Protein 2ZKI (pdb70)

CATH classification: 3.40.50.360

InterPro domains:
  IPR005025 NADPH-dependent FMN reductase-like domain [PF03358] (19-145)
  IPR008254 Flavodoxin/nitric oxide synthase [PS50902] (6-187)
  IPR010089 Flavoprotein WrbA-like [TIGR01755] (7-193)
  IPR029039 Flavoprotein-like superfamily [G3DSA:3.40.50.360] (1-199)
  IPR029039 Flavoprotein-like superfamily [SSF52218] (6-194)

Secondary structure (DSSP, 8-state):
---EEEEEE--SSHHHHHHHHHHHHHHHHS-EEEEEEPPP-S-GGGGTT--GGGSTTSPBP-HHHHHH-SEEEEEEE-BTTB--HHHHHHHHTTHHHHHTTSSTT-EEEEEEEBSSTTSSSSHHHHHHTHHHHHHTPEE---TT-STHHHH-SSS--SS----BSS-SSPPHHHHHHHHHHHHHHHHHHHHHHT--/---EEEEEE--SSHHHHHHHHHHHHHHHTT-EEEEEE----S-GGG-SS--SSTTSSSPBP-THHHHH-SEEEEE---BTTB--HHHHHHHHTTHHHHTTTSSTT--EEEE--BSSTTSSTTHHHHHHTHHHHHHTPPB---TT-STHHHH-SSS-BTTB---BSSSS---HHHHHHHHHHHHHHHHHHHHHH--/---EEEEEE--SSHHHHHHHHHHHHHHHSS-EEEEEEPPP-S-GGG-TT--GGGSSSSPBP-HHHHHH-SEEEEEEE-BTTB--HHHHHHHHHTHHHHHTTSSTT--EEEEEEBSSTTSSSSHHHHHHTHHHHHHTPPB---TT-STHHHH-SSS-BTTB---BSSSSPPPHHHHHHHHHHHHHHHHHHHHHHT-/---EEEEEE--SSHHHHHHHHHHHHHHHTS-EEEEEEPPP-S-HHHHTS--GGGTTTSPBP-HHHHHH-SEEEEE---SSSS--HHHHHHHHTTHHHHHTTSSTT-EEEEE--BSSTTSSSSHHHHHHTHHHHHHTPEE---TT-STHHHH-SSS-BTTB---BSSSS---HHHHHHHHHHHHHHHHHHHHHH-/-----EEEEEE--SSHHHHHHHHHHHHHHHTS-EEEEEEPPP-S-GGG-SS--GGGGTTSPBP-THHHHH-SEEEEEEE-BTTB--HHHHHHHHHTHHHHHTT-STT-EEEEEEEBSSTTSSSSHHHHHHTHHHHHHTPEE---TT-STHHHH-SSS-BTTB---BSS-SPPPHHHHHHHHHHHHHHHHHHHHHH-/---EEEEEE--SSHHHHHHHHHHHHHHHTS-EEEEEEPPP-S-GGG-SS--GGGSSSSPBP-HHHHHH-SEEEEEEE-BTTB--HHHHHHHHHTHHHHHTT-STT-EEEEEEEBSSTTSSSSHHHHHHTHHHHHHTPEE---TT-STHHHH-SSS-BTTB---BSSSS---HHHHHHHHHHHHHHHHHHHHHHT-/---EEEEEE--SSTHHHHHHHHHHHHHHHT-EEEEEEPPP-S-GGGS------PBPPHHHHHH-SEEEEEEE-BTTB--HHHHHHHHTTHHHHHTTSSTT-EEEEEEEBSSTTSSSSHHHHHHTHHHHHHTPEE---TT-STHHHH-SSS-BTTB---B---S--HHHHHHHHHHHHHHHHHHHHHH--/---EEEEEE--SSHHHHHHHHHHHHHHHHT-EEEEEEPPP-S-GGG-TT--GGGSTTSPBP-HHHHHH-SEEEEE---BTTB--HHHHHHHHTTHHHHTTTTTTT-EEEEE--BSSTTSSSSHHHHHHTHHHHHHTPEE---TT-STHHHH-SSS-BTTB---BSSSSPPPHHHHHHHHHHHHHHHHHHHHHH--

Structure (mmCIF, N/CA/C/O backbone):
data_2ZKI
#
_entry.id   2ZKI
#
_cell.length_a   105.624
_cell.length_b   194.995
_cell.length_c   100.851
_cell.angle_alpha   90.00
_cell.angle_beta   90.00
_cell.angle_gamma   90.00
#
_symmetry.space_group_name_H-M   'P 21 21 2'
#
loop_
_entity.id
_entity.type
_entity.pdbx_description
1 polymer '199aa long hypothetical Trp repressor binding protein'
2 non-polymer 'SULFATE ION'
3 water water
#
loop_
_atom_site.group_PDB
_atom_site.id
_atom_site.type_symbol
_atom_site.label_atom_id
_atom_site.label_alt_id
_atom_site.label_comp_id
_atom_site.label_asym_id
_atom_site.label_entity_id
_atom_site.label_seq_id
_atom_site.pdbx_PDB_ins_code
_atom_site.Cartn_x
_atom_site.Cartn_y
_atom_site.Cartn_z
_atom_site.occupancy
_atom_site.B_iso_or_equiv
_atom_site.auth_seq_id
_atom_site.auth_comp_id
_atom_site.auth_asym_id
_atom_site.auth_atom_id
_atom_site.pdbx_PDB_model_num
ATOM 1 N N . CYS A 1 3 ? 44.941 65.965 35.311 1.00 42.16 3 CYS A N 1
ATOM 2 C CA . CYS A 1 3 ? 43.861 65.054 35.791 1.00 41.89 3 CYS A CA 1
ATOM 3 C C . CYS A 1 3 ? 43.054 64.492 34.620 1.00 41.52 3 CYS A C 1
ATOM 4 O O . CYS A 1 3 ? 42.543 65.244 33.786 1.00 41.53 3 CYS A O 1
ATOM 7 N N . LYS A 1 4 ? 42.947 63.165 34.572 1.00 40.93 4 LYS A N 1
ATOM 8 C CA . LYS A 1 4 ? 42.284 62.466 33.473 1.00 40.27 4 LYS A CA 1
ATOM 9 C C . LYS A 1 4 ? 41.498 61.267 34.017 1.00 39.71 4 LYS A C 1
ATOM 10 O O . LYS A 1 4 ? 42.057 60.442 34.743 1.00 39.73 4 LYS A O 1
ATOM 16 N N . PRO A 1 5 ? 40.195 61.172 33.675 1.00 39.10 5 PRO A N 1
ATOM 17 C CA . PRO A 1 5 ? 39.348 60.113 34.224 1.00 38.56 5 PRO A CA 1
ATOM 18 C C . PRO A 1 5 ? 39.450 58.785 33.470 1.00 37.97 5 PRO A C 1
ATOM 19 O O . PRO A 1 5 ? 39.591 58.769 32.243 1.00 37.91 5 PRO A O 1
ATOM 23 N N . ASN A 1 6 ? 39.383 57.685 34.217 1.00 37.20 6 ASN A N 1
ATOM 24 C CA . ASN A 1 6 ? 39.368 56.349 33.633 1.00 36.43 6 ASN A CA 1
ATOM 25 C C . ASN A 1 6 ? 37.941 55.867 33.415 1.00 35.73 6 ASN A C 1
ATOM 26 O O . ASN A 1 6 ? 37.135 55.839 34.348 1.00 35.60 6 ASN A O 1
ATOM 31 N N . ILE A 1 7 ? 37.634 55.494 32.177 1.00 34.89 7 ILE A N 1
ATOM 32 C CA . ILE A 1 7 ? 36.296 55.038 31.823 1.00 34.06 7 ILE A CA 1
ATOM 33 C C . ILE A 1 7 ? 36.313 53.559 31.460 1.00 33.55 7 ILE A C 1
ATOM 34 O O . ILE A 1 7 ? 37.007 53.147 30.527 1.00 33.47 7 ILE A O 1
ATOM 39 N N . LEU A 1 8 ? 35.554 52.770 32.217 1.00 32.87 8 LEU A N 1
ATOM 40 C CA . LEU A 1 8 ? 35.393 51.350 31.931 1.00 32.24 8 LEU A CA 1
ATOM 41 C C . LEU A 1 8 ? 34.080 51.101 31.202 1.00 31.83 8 LEU A C 1
ATOM 42 O O . LEU A 1 8 ? 33.003 51.419 31.711 1.00 31.78 8 LEU A O 1
ATOM 47 N N . VAL A 1 9 ? 34.180 50.541 30.002 1.00 31.34 9 VAL A N 1
ATOM 48 C CA . VAL A 1 9 ? 33.003 50.122 29.257 1.00 30.90 9 VAL A CA 1
ATOM 49 C C . VAL A 1 9 ? 32.822 48.620 29.467 1.00 30.61 9 VAL A C 1
ATOM 50 O O . VAL A 1 9 ? 33.571 47.802 28.925 1.00 30.56 9 VAL A O 1
ATOM 54 N N . LEU A 1 10 ? 31.833 48.279 30.285 1.00 30.26 10 LEU A N 1
ATOM 55 C CA . LEU A 1 10 ? 31.551 46.901 30.659 1.00 29.89 10 LEU A CA 1
ATOM 56 C C . LEU A 1 10 ? 30.272 46.433 29.978 1.00 29.76 10 LEU A C 1
ATOM 57 O O . LEU A 1 10 ? 29.280 47.160 29.953 1.00 29.74 10 LEU A O 1
ATOM 62 N N . PHE A 1 11 ? 30.296 45.224 29.423 1.00 29.61 11 PHE A N 1
ATOM 63 C CA . PHE A 1 11 ? 29.137 44.700 28.705 1.00 29.54 11 PHE A CA 1
ATOM 64 C C . PHE A 1 11 ? 29.063 43.176 28.644 1.00 29.60 11 PHE A C 1
ATOM 65 O O . PHE A 1 11 ? 30.082 42.489 28.687 1.00 29.60 11 PHE A O 1
ATOM 73 N N . TYR A 1 12 ? 27.839 42.663 28.556 1.00 29.69 12 TYR A N 1
ATOM 74 C CA . TYR A 1 12 ? 27.599 41.285 28.149 1.00 29.84 12 TYR A CA 1
ATOM 75 C C . TYR A 1 12 ? 27.185 41.308 26.681 1.00 30.10 12 TYR A C 1
ATOM 76 O O . TYR A 1 12 ? 26.566 42.273 26.229 1.00 30.21 12 TYR A O 1
ATOM 85 N N . GLY A 1 13 ? 27.535 40.263 25.935 1.00 30.29 13 GLY A N 1
ATOM 86 C CA . GLY A 1 13 ? 27.004 40.104 24.584 1.00 30.73 13 GLY A CA 1
ATOM 87 C C . GLY A 1 13 ? 27.993 39.815 23.473 1.00 31.01 13 GLY A C 1
ATOM 88 O O . GLY A 1 13 ? 29.210 39.856 23.671 1.00 30.98 13 GLY A O 1
ATOM 89 N N . TYR A 1 14 ? 27.446 39.533 22.292 1.00 31.26 14 TYR A N 1
ATOM 90 C CA . TYR A 1 14 ? 28.225 39.075 21.146 1.00 31.60 14 TYR A CA 1
ATOM 91 C C . TYR A 1 14 ? 27.798 39.753 19.839 1.00 31.83 14 TYR A C 1
ATOM 92 O O . TYR A 1 14 ? 28.464 39.602 18.809 1.00 31.93 14 TYR A O 1
ATOM 101 N N . GLY A 1 15 ? 26.695 40.500 19.887 1.00 32.02 15 GLY A N 1
ATOM 102 C CA . GLY A 1 15 ? 26.110 41.106 18.689 1.00 32.23 15 GLY A CA 1
ATOM 103 C C . GLY A 1 15 ? 26.292 42.610 18.574 1.00 32.34 15 GLY A C 1
ATOM 104 O O . GLY A 1 15 ? 27.415 43.122 18.660 1.00 32.33 15 GLY A O 1
ATOM 105 N N . SER A 1 16 ? 25.177 43.312 18.374 1.00 32.39 16 SER A N 1
ATOM 106 C CA . SER A 1 16 ? 25.172 44.768 18.186 1.00 32.44 16 SER A CA 1
ATOM 107 C C . SER A 1 16 ? 25.515 45.556 19.454 1.00 32.41 16 SER A C 1
ATOM 108 O O . SER A 1 16 ? 25.836 46.747 19.384 1.00 32.41 16 SER A O 1
ATOM 111 N N . ILE A 1 17 ? 25.442 44.888 20.604 1.00 32.36 17 ILE A N 1
ATOM 112 C CA . ILE A 1 17 ? 25.815 45.488 21.886 1.00 32.36 17 ILE A CA 1
ATOM 113 C C . ILE A 1 17 ? 27.322 45.781 21.942 1.00 32.48 17 ILE A C 1
ATOM 114 O O . ILE A 1 17 ? 27.752 46.746 22.583 1.00 32.40 17 ILE A O 1
ATOM 119 N N . VAL A 1 18 ? 28.104 44.952 21.250 1.00 32.65 18 VAL A N 1
ATOM 120 C CA . VAL A 1 18 ? 29.554 45.117 21.153 1.00 32.83 18 VAL A CA 1
ATOM 121 C C . VAL A 1 18 ? 29.896 46.415 20.421 1.00 33.08 18 VAL A C 1
ATOM 122 O O . VAL A 1 18 ? 30.728 47.192 20.891 1.00 33.02 18 VAL A O 1
ATOM 126 N N . GLU A 1 19 ? 29.245 46.650 19.280 1.00 33.41 19 GLU A N 1
ATOM 127 C CA . GLU A 1 19 ? 29.467 47.873 18.508 1.00 33.88 19 GLU A CA 1
ATOM 128 C C . GLU A 1 19 ? 29.027 49.114 19.286 1.00 33.87 19 GLU A C 1
ATOM 129 O O . GLU A 1 19 ? 29.652 50.171 19.178 1.00 33.93 19 GLU A O 1
ATOM 135 N N . LEU A 1 20 ? 27.962 48.974 20.075 1.00 34.00 20 LEU A N 1
ATOM 136 C CA . LEU A 1 20 ? 27.522 50.035 20.983 1.00 34.06 20 LEU A CA 1
ATOM 137 C C . LEU A 1 20 ? 28.590 50.369 22.025 1.00 34.12 20 LEU A C 1
ATOM 138 O O . LEU A 1 20 ? 28.792 51.536 22.363 1.00 34.07 20 LEU A O 1
ATOM 143 N N . ALA A 1 21 ? 29.272 49.335 22.516 1.00 34.31 21 ALA A N 1
ATOM 144 C CA . ALA A 1 21 ? 30.335 49.480 23.511 1.00 34.44 21 ALA A CA 1
ATOM 145 C C . ALA A 1 21 ? 31.574 50.189 22.956 1.00 34.55 21 ALA A C 1
ATOM 146 O O . ALA A 1 21 ? 32.205 50.978 23.661 1.00 34.51 21 ALA A O 1
ATOM 148 N N . LYS A 1 22 ? 31.911 49.905 21.698 1.00 34.70 22 LYS A N 1
ATOM 149 C CA . LYS A 1 22 ? 33.044 50.549 21.025 1.00 34.89 22 LYS A CA 1
ATOM 150 C C . LYS A 1 22 ? 32.807 52.038 20.765 1.00 34.94 22 LYS A C 1
ATOM 151 O O . LYS A 1 22 ? 33.730 52.847 20.885 1.00 34.92 22 LYS A O 1
ATOM 157 N N . GLU A 1 23 ? 31.572 52.385 20.405 1.00 35.01 23 GLU A N 1
ATOM 158 C CA . GLU A 1 23 ? 31.189 53.771 20.127 1.00 35.06 23 GLU A CA 1
ATOM 159 C C . GLU A 1 23 ? 31.185 54.635 21.384 1.00 35.06 23 GLU A C 1
ATOM 160 O O . GLU A 1 23 ? 31.632 55.781 21.353 1.00 35.03 23 GLU A O 1
ATOM 166 N N . ILE A 1 24 ? 30.679 54.081 22.484 1.00 35.17 24 ILE A N 1
ATOM 167 C CA . ILE A 1 24 ? 30.726 54.755 23.784 1.00 35.26 24 ILE A CA 1
ATOM 168 C C . ILE A 1 24 ? 32.183 54.960 24.208 1.00 35.41 24 ILE A C 1
ATOM 169 O O . ILE A 1 24 ? 32.534 55.999 24.769 1.00 35.43 24 ILE A O 1
ATOM 174 N N . GLY A 1 25 ? 33.024 53.970 23.914 1.00 35.57 25 GLY A N 1
ATOM 175 C CA . GLY A 1 25 ? 34.460 54.071 24.151 1.00 35.76 25 GLY A CA 1
ATOM 176 C C . GLY A 1 25 ? 35.099 55.178 23.334 1.00 35.92 25 GLY A C 1
ATOM 177 O O . GLY A 1 25 ? 35.902 55.955 23.854 1.00 35.97 25 GLY A O 1
ATOM 178 N N . LYS A 1 26 ? 34.729 55.251 22.056 1.00 36.07 26 LYS A N 1
ATOM 179 C CA . LYS A 1 26 ? 35.249 56.262 21.133 1.00 36.27 26 LYS A CA 1
ATOM 180 C C . LYS A 1 26 ? 34.863 57.675 21.574 1.00 36.27 26 LYS A C 1
ATOM 181 O O . LYS A 1 26 ? 35.704 58.576 21.595 1.00 36.26 26 LYS A O 1
ATOM 187 N N . GLY A 1 27 ? 33.592 57.851 21.929 1.00 36.35 27 GLY A N 1
ATOM 188 C CA . GLY A 1 27 ? 33.076 59.132 22.401 1.00 36.48 27 GLY A CA 1
ATOM 189 C C . GLY A 1 27 ? 33.737 59.604 23.681 1.00 36.64 27 GLY A C 1
ATOM 190 O O . GLY A 1 27 ? 33.922 60.803 23.882 1.00 36.71 27 GLY A O 1
ATOM 191 N N . ALA A 1 28 ? 34.092 58.657 24.545 1.00 36.86 28 ALA A N 1
ATOM 192 C CA . ALA A 1 28 ? 34.799 58.957 25.790 1.00 37.10 28 ALA A CA 1
ATOM 193 C C . ALA A 1 28 ? 36.258 59.342 25.533 1.00 37.25 28 ALA A C 1
ATOM 194 O O . ALA A 1 28 ? 36.806 60.203 26.223 1.00 37.14 28 ALA A O 1
ATOM 196 N N . GLU A 1 29 ? 36.874 58.696 24.542 1.00 37.51 29 GLU A N 1
ATOM 197 C CA . GLU A 1 29 ? 38.240 59.016 24.118 1.00 37.92 29 GLU A CA 1
ATOM 198 C C . GLU A 1 29 ? 38.319 60.401 23.478 1.00 37.99 29 GLU A C 1
ATOM 199 O O . GLU A 1 29 ? 39.287 61.135 23.694 1.00 38.04 29 GLU A O 1
ATOM 205 N N . GLU A 1 30 ? 37.300 60.746 22.692 1.00 38.11 30 GLU A N 1
ATOM 206 C CA . GLU A 1 30 ? 37.194 62.070 22.080 1.00 38.30 30 GLU A CA 1
ATOM 207 C C . GLU A 1 30 ? 36.908 63.151 23.125 1.00 38.24 30 GLU A C 1
ATOM 208 O O . GLU A 1 30 ? 37.185 64.329 22.897 1.00 38.29 30 GLU A O 1
ATOM 214 N N . ALA A 1 31 ? 36.363 62.736 24.267 1.00 38.29 31 ALA A N 1
ATOM 215 C CA . ALA A 1 31 ? 36.159 63.622 25.415 1.00 38.39 31 ALA A CA 1
ATOM 216 C C . ALA A 1 31 ? 37.433 63.779 26.251 1.00 38.40 31 ALA A C 1
ATOM 217 O O . ALA A 1 31 ? 37.553 64.720 27.038 1.00 38.35 31 ALA A O 1
ATOM 219 N N . GLY A 1 32 ? 38.372 62.850 26.080 1.00 38.50 32 GLY A N 1
ATOM 220 C CA . GLY A 1 32 ? 39.677 62.919 26.740 1.00 38.68 32 GLY A CA 1
ATOM 221 C C . GLY A 1 32 ? 39.802 62.025 27.960 1.00 38.77 32 GLY A C 1
ATOM 222 O O . GLY A 1 32 ? 40.005 62.509 29.077 1.00 38.80 32 GLY A O 1
ATOM 223 N N . ALA A 1 33 ? 39.689 60.717 27.743 1.00 38.78 33 ALA A N 1
ATOM 224 C CA . ALA A 1 33 ? 39.740 59.746 28.830 1.00 38.86 33 ALA A CA 1
ATOM 225 C C . ALA A 1 33 ? 40.373 58.433 28.383 1.00 38.97 33 ALA A C 1
ATOM 226 O O . ALA A 1 33 ? 40.293 58.064 27.208 1.00 39.02 33 ALA A O 1
ATOM 228 N N . GLU A 1 34 ? 41.006 57.735 29.323 1.00 39.04 34 GLU A N 1
ATOM 229 C CA . GLU A 1 34 ? 41.531 56.399 29.056 1.00 39.19 34 GLU A CA 1
ATOM 230 C C . GLU A 1 34 ? 40.382 55.399 29.122 1.00 39.22 34 GLU A C 1
ATOM 231 O O . GLU A 1 34 ? 39.642 55.354 30.111 1.00 39.26 34 GLU A O 1
ATOM 237 N N . VAL A 1 35 ? 40.228 54.610 28.061 1.00 39.18 35 VAL A N 1
ATOM 238 C CA . VAL A 1 35 ? 39.090 53.699 27.941 1.00 39.15 35 VAL A CA 1
ATOM 239 C C . VAL A 1 35 ? 39.511 52.233 27.873 1.00 39.16 35 VAL A C 1
ATOM 240 O O . VAL A 1 35 ? 40.239 51.827 26.966 1.00 39.20 35 VAL A O 1
ATOM 244 N N . LYS A 1 36 ? 39.043 51.451 28.844 1.00 39.16 36 LYS A N 1
ATOM 245 C CA . LYS A 1 36 ? 39.166 49.996 28.807 1.00 39.13 36 LYS A CA 1
ATOM 246 C C . LYS A 1 36 ? 37.805 49.373 28.498 1.00 39.01 36 LYS A C 1
ATOM 247 O O . LYS A 1 36 ? 36.845 49.551 29.252 1.00 38.95 36 LYS A O 1
ATOM 253 N N . ILE A 1 37 ? 37.728 48.661 27.377 1.00 38.95 37 ILE A N 1
ATOM 254 C CA . ILE A 1 37 ? 36.521 47.930 26.999 1.00 38.81 37 ILE A CA 1
ATOM 255 C C . ILE A 1 37 ? 36.667 46.474 27.442 1.00 38.94 37 ILE A C 1
ATOM 256 O O . ILE A 1 37 ? 37.581 45.769 27.006 1.00 38.91 37 ILE A O 1
ATOM 261 N N . ARG A 1 38 ? 35.770 46.041 28.324 1.00 39.02 38 ARG A N 1
ATOM 262 C CA . ARG A 1 38 ? 35.817 44.695 28.886 1.00 39.12 38 ARG A CA 1
ATOM 263 C C . ARG A 1 38 ? 34.458 44.009 28.783 1.00 39.34 38 ARG A C 1
ATOM 264 O O . ARG A 1 38 ? 33.417 44.663 28.868 1.00 39.31 38 ARG A O 1
ATOM 272 N N . ARG A 1 39 ? 34.479 42.690 28.605 1.00 39.68 39 ARG A N 1
ATOM 273 C CA . ARG A 1 39 ? 33.260 41.874 28.623 1.00 39.98 39 ARG A CA 1
ATOM 274 C C . ARG A 1 39 ? 33.239 40.928 29.829 1.00 40.13 39 ARG A C 1
ATOM 275 O O . ARG A 1 39 ? 34.262 40.734 30.490 1.00 40.17 39 ARG A O 1
ATOM 283 N N . VAL A 1 40 ? 32.071 40.354 30.115 1.00 40.33 40 VAL A N 1
ATOM 284 C CA . VAL A 1 40 ? 31.919 39.430 31.244 1.00 40.50 40 VAL A CA 1
ATOM 285 C C . VAL A 1 40 ? 31.930 37.963 30.812 1.00 40.74 40 VAL A C 1
ATOM 286 O O . VAL A 1 40 ? 31.688 37.643 29.646 1.00 40.73 40 VAL A O 1
ATOM 290 N N . ARG A 1 41 ? 32.213 37.088 31.775 1.00 41.00 41 ARG A N 1
ATOM 291 C CA . ARG A 1 41 ? 32.212 35.640 31.589 1.00 41.35 41 ARG A CA 1
ATOM 292 C C . ARG A 1 41 ? 30.807 35.130 31.273 1.00 41.45 41 ARG A C 1
ATOM 293 O O . ARG A 1 41 ? 29.819 35.659 31.785 1.00 41.45 41 ARG A O 1
ATOM 301 N N . GLU A 1 42 ? 30.723 34.101 30.433 1.00 41.69 42 GLU A N 1
ATOM 302 C CA . GLU A 1 42 ? 29.444 33.468 30.110 1.00 41.95 42 GLU A CA 1
ATOM 303 C C . GLU A 1 42 ? 29.003 32.517 31.223 1.00 42.18 42 GLU A C 1
ATOM 304 O O . GLU A 1 42 ? 29.817 31.776 31.780 1.00 42.10 42 GLU A O 1
ATOM 310 N N . THR A 1 43 ? 27.709 32.546 31.536 1.00 42.55 43 THR A N 1
ATOM 311 C CA . THR A 1 43 ? 27.145 31.725 32.608 1.00 42.95 43 THR A CA 1
ATOM 312 C C . THR A 1 43 ? 26.116 30.712 32.107 1.00 43.27 43 THR A C 1
ATOM 313 O O . THR A 1 43 ? 25.758 29.778 32.830 1.00 43.27 43 THR A O 1
ATOM 317 N N . LEU A 1 44 ? 25.644 30.899 30.875 1.00 43.77 44 LEU A N 1
ATOM 318 C CA . LEU A 1 44 ? 24.686 29.980 30.260 1.00 44.34 44 LEU A CA 1
ATOM 319 C C . LEU A 1 44 ? 25.266 28.569 30.166 1.00 44.93 44 LEU A C 1
ATOM 320 O O . LEU A 1 44 ? 26.449 28.410 29.860 1.00 45.01 44 LEU A O 1
ATOM 325 N N . PRO A 1 45 ? 24.440 27.541 30.450 1.00 45.54 45 PRO A N 1
ATOM 326 C CA . PRO A 1 45 ? 24.865 26.144 30.315 1.00 46.06 45 PRO A CA 1
ATOM 327 C C . PRO A 1 45 ? 25.208 25.781 28.864 1.00 46.68 45 PRO A C 1
ATOM 328 O O . PRO A 1 45 ? 24.660 26.391 27.943 1.00 46.67 45 PRO A O 1
ATOM 332 N N . PRO A 1 46 ? 26.112 24.795 28.664 1.00 47.31 46 PRO A N 1
ATOM 333 C CA . PRO A 1 46 ? 26.585 24.360 27.340 1.00 47.78 46 PRO A CA 1
ATOM 334 C C . PRO A 1 46 ? 25.494 24.182 26.275 1.00 48.35 46 PRO A C 1
ATOM 335 O O . PRO A 1 46 ? 25.729 24.510 25.110 1.00 48.41 46 PRO A O 1
ATOM 339 N N . GLU A 1 47 ? 24.325 23.669 26.671 1.00 49.04 47 GLU A N 1
ATOM 340 C CA . GLU A 1 47 ? 23.203 23.433 25.748 1.00 49.76 47 GLU A CA 1
ATOM 341 C C . GLU A 1 47 ? 22.826 24.679 24.950 1.00 50.18 47 GLU A C 1
ATOM 342 O O . GLU A 1 47 ? 22.588 24.604 23.743 1.00 50.20 47 GLU A O 1
ATOM 348 N N . PHE A 1 48 ? 22.775 25.819 25.635 1.00 50.77 48 PHE A N 1
ATOM 349 C CA . PHE A 1 48 ? 22.323 27.073 25.036 1.00 51.35 48 PHE A CA 1
ATOM 350 C C . PHE A 1 48 ? 23.483 27.928 24.512 1.00 51.74 48 PHE A C 1
ATOM 351 O O . PHE A 1 48 ? 23.359 29.149 24.378 1.00 51.81 48 PHE A O 1
ATOM 359 N N . GLN A 1 49 ? 24.601 27.268 24.207 1.00 52.22 49 GLN A N 1
ATOM 360 C CA . GLN A 1 49 ? 25.766 27.918 23.606 1.00 52.63 49 GLN A CA 1
ATOM 361 C C . GLN A 1 49 ? 26.045 27.358 22.206 1.00 53.10 49 GLN A C 1
ATOM 362 O O . GLN A 1 49 ? 27.185 27.378 21.728 1.00 53.11 49 GLN A O 1
ATOM 368 N N . SER A 1 50 ? 24.993 26.865 21.555 1.00 53.67 50 SER A N 1
ATOM 369 C CA . SER A 1 50 ? 25.100 26.269 20.221 1.00 54.25 50 SER A CA 1
ATOM 370 C C . SER A 1 50 ? 25.367 27.306 19.130 1.00 54.61 50 SER A C 1
ATOM 371 O O . SER A 1 50 ? 26.176 27.072 18.230 1.00 54.65 50 SER A O 1
ATOM 374 N N . ARG A 1 51 ? 24.682 28.446 19.219 1.00 55.03 51 ARG A N 1
ATOM 375 C CA . ARG A 1 51 ? 24.758 29.481 18.193 1.00 55.48 51 ARG A CA 1
ATOM 376 C C . ARG A 1 51 ? 25.280 30.801 18.771 1.00 55.53 51 ARG A C 1
ATOM 377 O O . ARG A 1 51 ? 24.576 31.816 18.774 1.00 55.58 51 ARG A O 1
ATOM 385 N N . ILE A 1 52 ? 26.515 30.776 19.270 1.00 55.63 52 ILE A N 1
ATOM 386 C CA . ILE A 1 52 ? 27.155 31.977 19.818 1.00 55.71 52 ILE A CA 1
ATOM 387 C C . ILE A 1 52 ? 28.503 32.251 19.133 1.00 55.78 52 ILE A C 1
ATOM 388 O O . ILE A 1 52 ? 29.397 31.398 19.155 1.00 55.79 52 ILE A O 1
ATOM 393 N N . PRO A 1 53 ? 28.646 33.444 18.515 1.00 55.80 53 PRO A N 1
ATOM 394 C CA . PRO A 1 53 ? 29.898 33.808 17.859 1.00 55.77 53 PRO A CA 1
ATOM 395 C C . PRO A 1 53 ? 30.890 34.443 18.835 1.00 55.73 53 PRO A C 1
ATOM 396 O O . PRO A 1 53 ? 30.926 35.670 18.981 1.00 55.75 53 PRO A O 1
ATOM 400 N N . PHE A 1 54 ? 31.681 33.599 19.497 1.00 55.66 54 PHE A N 1
ATOM 401 C CA . PHE A 1 54 ? 32.710 34.051 20.438 1.00 55.58 54 PHE A CA 1
ATOM 402 C C . PHE A 1 54 ? 33.815 34.833 19.729 1.00 55.51 54 PHE A C 1
ATOM 403 O O . PHE A 1 54 ? 34.432 35.724 20.320 1.00 55.47 54 PHE A O 1
ATOM 411 N N . ASP A 1 55 ? 34.043 34.491 18.460 1.00 55.41 55 ASP A N 1
ATOM 412 C CA . ASP A 1 55 ? 35.072 35.109 17.612 1.00 55.30 55 ASP A CA 1
ATOM 413 C C . ASP A 1 55 ? 34.872 36.614 17.387 1.00 55.05 55 ASP A C 1
ATOM 414 O O . ASP A 1 55 ? 35.815 37.326 17.030 1.00 55.02 55 ASP A O 1
ATOM 419 N N . LYS A 1 56 ? 33.644 37.084 17.598 1.00 54.73 56 LYS A N 1
ATOM 420 C CA . LYS A 1 56 ? 33.322 38.508 17.512 1.00 54.43 56 LYS A CA 1
ATOM 421 C C . LYS A 1 56 ? 33.847 39.289 18.720 1.00 54.09 56 LYS A C 1
ATOM 422 O O . LYS A 1 56 ? 34.023 40.509 18.650 1.00 54.03 56 LYS A O 1
ATOM 428 N N . VAL A 1 57 ? 34.101 38.575 19.817 1.00 53.64 57 VAL A N 1
ATOM 429 C CA . VAL A 1 57 ? 34.480 39.192 21.091 1.00 53.22 57 VAL A CA 1
ATOM 430 C C . VAL A 1 57 ? 35.859 38.733 21.587 1.00 52.88 57 VAL A C 1
ATOM 431 O O . VAL A 1 57 ? 36.281 39.096 22.691 1.00 52.87 57 VAL A O 1
ATOM 435 N N . LYS A 1 58 ? 36.565 37.949 20.771 1.00 52.37 58 LYS A N 1
ATOM 436 C CA . LYS A 1 58 ? 37.860 37.383 21.176 1.00 51.88 58 LYS A CA 1
ATOM 437 C C . LYS A 1 58 ? 38.996 38.407 21.282 1.00 51.25 58 LYS A C 1
ATOM 438 O O . LYS A 1 58 ? 40.008 38.153 21.940 1.00 51.17 58 LYS A O 1
ATOM 444 N N . ASP A 1 59 ? 38.815 39.562 20.649 1.00 50.56 59 ASP A N 1
ATOM 445 C CA . ASP A 1 59 ? 39.756 40.671 20.776 1.00 49.86 59 ASP A CA 1
ATOM 446 C C . ASP A 1 59 ? 39.568 41.445 22.082 1.00 49.22 59 ASP A C 1
ATOM 447 O O . ASP A 1 59 ? 40.505 42.083 22.566 1.00 49.23 59 ASP A O 1
ATOM 452 N N . ILE A 1 60 ? 38.359 41.384 22.642 1.00 48.34 60 ILE A N 1
ATOM 453 C CA . ILE A 1 60 ? 38.031 42.077 23.891 1.00 47.45 60 ILE A CA 1
ATOM 454 C C . ILE A 1 60 ? 38.269 41.174 25.105 1.00 46.78 60 ILE A C 1
ATOM 455 O O . ILE A 1 60 ? 37.620 40.135 25.241 1.00 46.77 60 ILE A O 1
ATOM 460 N N . PRO A 1 61 ? 39.202 41.574 25.992 1.00 46.09 61 PRO A N 1
ATOM 461 C CA . PRO A 1 61 ? 39.551 40.800 27.185 1.00 45.55 61 PRO A CA 1
ATOM 462 C C . PRO A 1 61 ? 38.412 40.732 28.197 1.00 44.93 61 PRO A C 1
ATOM 463 O O . PRO A 1 61 ? 37.523 41.582 28.183 1.00 44.83 61 PRO A O 1
ATOM 467 N N . GLU A 1 62 ? 38.445 39.719 29.059 1.00 44.28 62 GLU A N 1
ATOM 468 C CA . GLU A 1 62 ? 37.469 39.590 30.137 1.00 43.63 62 GLU A CA 1
ATOM 469 C C . GLU A 1 62 ? 37.748 40.589 31.254 1.00 43.12 62 GLU A C 1
ATOM 470 O O . GLU A 1 62 ? 38.900 40.929 31.527 1.00 43.06 62 GLU A O 1
ATOM 476 N N . VAL A 1 63 ? 36.679 41.056 31.892 1.00 42.48 63 VAL A N 1
ATOM 477 C CA . VAL A 1 63 ? 36.783 42.013 32.986 1.00 41.85 63 VAL A CA 1
ATOM 478 C C . VAL A 1 63 ? 37.310 41.341 34.252 1.00 41.42 63 VAL A C 1
ATOM 479 O O . VAL A 1 63 ? 36.995 40.185 34.532 1.00 41.44 63 VAL A O 1
ATOM 483 N N . THR A 1 64 ? 38.130 42.072 34.997 1.00 40.89 64 THR A N 1
ATOM 484 C CA . THR A 1 64 ? 38.602 41.629 36.302 1.00 40.37 64 THR A CA 1
ATOM 485 C C . THR A 1 64 ? 38.117 42.615 37.365 1.00 40.02 64 THR A C 1
ATOM 486 O O . THR A 1 64 ? 37.642 43.704 37.035 1.00 39.95 64 THR A O 1
ATOM 490 N N . LEU A 1 65 ? 38.229 42.232 38.635 1.00 39.59 65 LEU A N 1
ATOM 491 C CA . LEU A 1 65 ? 37.855 43.115 39.742 1.00 39.17 65 LEU A CA 1
ATOM 492 C C . LEU A 1 65 ? 38.813 44.302 39.903 1.00 38.88 65 LEU A C 1
ATOM 493 O O . LEU A 1 65 ? 38.474 45.293 40.552 1.00 38.87 65 LEU A O 1
ATOM 498 N N . ASP A 1 66 ? 40.002 44.196 39.310 1.00 38.50 66 ASP A N 1
ATOM 499 C CA . ASP A 1 66 ? 40.955 45.306 39.261 1.00 38.12 66 ASP A CA 1
ATOM 500 C C . ASP A 1 66 ? 40.460 46.422 38.340 1.00 37.66 66 ASP A C 1
ATOM 501 O O . ASP A 1 66 ? 40.709 47.605 38.597 1.00 37.59 66 ASP A O 1
ATOM 506 N N . ASP A 1 67 ? 39.760 46.032 37.273 1.00 36.97 67 ASP A N 1
ATOM 507 C CA . ASP A 1 67 ? 39.183 46.974 36.310 1.00 36.30 67 ASP A CA 1
ATOM 508 C C . ASP A 1 67 ? 38.159 47.919 36.945 1.00 35.83 67 ASP A C 1
ATOM 509 O O . ASP A 1 67 ? 38.027 49.073 36.530 1.00 35.75 67 ASP A O 1
ATOM 514 N N . MET A 1 68 ? 37.443 47.420 37.949 1.00 35.21 68 MET A N 1
ATOM 515 C CA . MET A 1 68 ? 36.458 48.211 38.678 1.00 34.60 68 MET A CA 1
ATOM 516 C C . MET A 1 68 ? 37.139 49.216 39.611 1.00 34.39 68 MET A C 1
ATOM 517 O O . MET A 1 68 ? 36.641 50.327 39.809 1.00 34.44 68 MET A O 1
ATOM 522 N N . ARG A 1 69 ? 38.275 48.817 40.183 1.00 34.04 69 ARG A N 1
ATOM 523 C CA . ARG A 1 69 ? 39.066 49.696 41.049 1.00 33.61 69 ARG A CA 1
ATOM 524 C C . ARG A 1 69 ? 39.758 50.789 40.233 1.00 33.44 69 ARG A C 1
ATOM 525 O O . ARG A 1 69 ? 39.870 51.933 40.676 1.00 33.39 69 ARG A O 1
ATOM 533 N N . TRP A 1 70 ? 40.218 50.408 39.042 1.00 33.18 70 TRP A N 1
ATOM 534 C CA . TRP A 1 70 ? 40.924 51.291 38.118 1.00 32.93 70 TRP A CA 1
ATOM 535 C C . TRP A 1 70 ? 40.058 52.462 37.666 1.00 32.71 70 TRP A C 1
ATOM 536 O O . TRP A 1 70 ? 40.511 53.611 37.652 1.00 32.71 70 TRP A O 1
ATOM 547 N N . ALA A 1 71 ? 38.810 52.156 37.318 1.00 32.33 71 ALA A N 1
ATOM 548 C CA . ALA A 1 71 ? 37.895 53.116 36.705 1.00 31.88 71 ALA A CA 1
ATOM 549 C C . ALA A 1 71 ? 37.451 54.240 37.639 1.00 31.58 71 ALA A C 1
ATOM 550 O O . ALA A 1 71 ? 37.316 54.046 38.850 1.00 31.61 71 ALA A O 1
ATOM 552 N N . ASP A 1 72 ? 37.236 55.416 37.051 1.00 31.13 72 ASP A N 1
ATOM 553 C CA . ASP A 1 72 ? 36.637 56.557 37.739 1.00 30.72 72 ASP A CA 1
ATOM 554 C C . ASP A 1 72 ? 35.195 56.769 37.267 1.00 30.32 72 ASP A C 1
ATOM 555 O O . ASP A 1 72 ? 34.464 57.586 37.829 1.00 30.25 72 ASP A O 1
ATOM 560 N N . GLY A 1 73 ? 34.805 56.031 36.226 1.00 29.80 73 GLY A N 1
ATOM 561 C CA . GLY A 1 73 ? 33.462 56.102 35.651 1.00 29.13 73 GLY A CA 1
ATOM 562 C C . GLY A 1 73 ? 33.129 54.847 34.864 1.00 28.67 73 GLY A C 1
ATOM 563 O O . GLY A 1 73 ? 34.024 54.184 34.326 1.00 28.69 73 GLY A O 1
ATOM 564 N N . PHE A 1 74 ? 31.838 54.529 34.780 1.00 28.12 74 PHE A N 1
ATOM 565 C CA . PHE A 1 74 ? 31.390 53.250 34.228 1.00 27.47 74 PHE A CA 1
ATOM 566 C C . PHE A 1 74 ? 30.324 53.373 33.147 1.00 27.14 74 PHE A C 1
ATOM 567 O O . PHE A 1 74 ? 29.375 54.142 33.283 1.00 27.19 74 PHE A O 1
ATOM 575 N N . ALA A 1 75 ? 30.495 52.598 32.078 1.00 26.71 75 ALA A N 1
ATOM 576 C CA . ALA A 1 75 ? 29.472 52.432 31.049 1.00 26.26 75 ALA A CA 1
ATOM 577 C C . ALA A 1 75 ? 29.079 50.956 31.002 1.00 26.07 75 ALA A C 1
ATOM 578 O O . ALA A 1 75 ? 29.696 50.156 30.291 1.00 26.14 75 ALA A O 1
ATOM 580 N N . ILE A 1 76 ? 28.061 50.602 31.784 1.00 25.68 76 ILE A N 1
ATOM 581 C CA . ILE A 1 76 ? 27.637 49.209 31.939 1.00 25.27 76 ILE A CA 1
ATOM 582 C C . ILE A 1 76 ? 26.441 48.888 31.041 1.00 25.01 76 ILE A C 1
ATOM 583 O O . ILE A 1 76 ? 25.407 49.554 31.107 1.00 24.99 76 ILE A O 1
ATOM 588 N N . GLY A 1 77 ? 26.594 47.863 30.205 1.00 24.72 77 GLY A N 1
ATOM 589 C CA . GLY A 1 77 ? 25.569 47.507 29.230 1.00 24.32 77 GLY A CA 1
ATOM 590 C C . GLY A 1 77 ? 25.310 46.024 29.071 1.00 24.09 77 GLY A C 1
ATOM 591 O O . GLY A 1 77 ? 26.123 45.194 29.476 1.00 24.00 77 GLY A O 1
ATOM 592 N N . SER A 1 78 ? 24.161 45.708 28.476 1.00 23.92 78 SER A N 1
ATOM 593 C CA . SER A 1 78 ? 23.721 44.334 28.231 1.00 23.71 78 SER A CA 1
ATOM 594 C C . SER A 1 78 ? 22.495 44.345 27.328 1.00 23.62 78 SER A C 1
ATOM 595 O O . SER A 1 78 ? 21.630 45.208 27.483 1.00 23.67 78 SER A O 1
ATOM 598 N N . PRO A 1 79 ? 22.403 43.380 26.391 1.00 23.52 79 PRO A N 1
ATOM 599 C CA . PRO A 1 79 ? 21.173 43.250 25.614 1.00 23.44 79 PRO A CA 1
ATOM 600 C C . PRO A 1 79 ? 20.024 42.842 26.531 1.00 23.39 79 PRO A C 1
ATOM 601 O O . PRO A 1 79 ? 20.233 42.080 27.479 1.00 23.36 79 PRO A O 1
ATOM 605 N N . THR A 1 80 ? 18.830 43.358 26.262 1.00 23.37 80 THR A N 1
ATOM 606 C CA . THR A 1 80 ? 17.678 43.096 27.115 1.00 23.45 80 THR A CA 1
ATOM 607 C C . THR A 1 80 ? 17.392 41.602 27.238 1.00 23.56 80 THR A C 1
ATOM 608 O O . THR A 1 80 ? 17.432 40.865 26.248 1.00 23.66 80 THR A O 1
ATOM 612 N N . ARG A 1 81 ? 17.140 41.162 28.467 1.00 23.55 81 ARG A N 1
ATOM 613 C CA . ARG A 1 81 ? 16.693 39.801 28.719 1.00 23.56 81 ARG A CA 1
ATOM 614 C C . ARG A 1 81 ? 15.406 39.840 29.537 1.00 23.49 81 ARG A C 1
ATOM 615 O O . ARG A 1 81 ? 15.402 39.591 30.748 1.00 23.47 81 ARG A O 1
ATOM 623 N N . TYR A 1 82 ? 14.319 40.166 28.838 1.00 23.34 82 TYR A N 1
ATOM 624 C CA . TYR A 1 82 ? 12.973 40.264 29.410 1.00 23.15 82 TYR A CA 1
ATOM 625 C C . TYR A 1 82 ? 12.879 41.375 30.459 1.00 22.99 82 TYR A C 1
ATOM 626 O O . TYR A 1 82 ? 12.349 41.178 31.556 1.00 23.04 82 TYR A O 1
ATOM 635 N N . GLY A 1 83 ? 13.407 42.543 30.097 1.00 22.74 83 GLY A N 1
ATOM 636 C CA . GLY A 1 83 ? 13.331 43.743 30.930 1.00 22.40 83 GLY A CA 1
ATOM 637 C C . GLY A 1 83 ? 14.476 43.903 31.908 1.00 22.09 83 GLY A C 1
ATOM 638 O O . GLY A 1 83 ? 14.602 44.937 32.559 1.00 22.03 83 GLY A O 1
ATOM 639 N N . ASN A 1 84 ? 15.301 42.867 32.018 1.00 21.88 84 ASN A N 1
ATOM 640 C CA . ASN A 1 84 ? 16.464 42.877 32.894 1.00 21.65 84 ASN A CA 1
ATOM 641 C C . ASN A 1 84 ? 17.736 42.642 32.096 1.00 21.57 84 ASN A C 1
ATOM 642 O O . ASN A 1 84 ? 17.677 42.354 30.897 1.00 21.54 84 ASN A O 1
ATOM 647 N N . MET A 1 85 ? 18.881 42.769 32.764 1.00 21.51 85 MET A N 1
ATOM 648 C CA . MET A 1 85 ? 20.179 42.450 32.170 1.00 21.39 85 MET A CA 1
ATOM 649 C C . MET A 1 85 ? 20.331 40.936 32.005 1.00 21.30 85 MET A C 1
ATOM 650 O O . MET A 1 85 ? 19.557 40.160 32.575 1.00 21.29 85 MET A O 1
ATOM 655 N N . ALA A 1 86 ? 21.326 40.525 31.223 1.00 21.21 86 ALA A N 1
ATOM 656 C CA . ALA A 1 86 ? 21.619 39.108 31.017 1.00 21.12 86 ALA A CA 1
ATOM 657 C C . ALA A 1 86 ? 22.199 38.454 32.269 1.00 21.11 86 ALA A C 1
ATOM 658 O O . ALA A 1 86 ? 22.759 39.131 33.134 1.00 21.03 86 ALA A O 1
ATOM 660 N N . GLY A 1 87 ? 22.053 37.134 32.354 1.00 21.21 87 GLY A N 1
ATOM 661 C CA . GLY A 1 87 ? 22.543 36.356 33.491 1.00 21.36 87 GLY A CA 1
ATOM 662 C C . GLY A 1 87 ? 24.044 36.442 33.697 1.00 21.46 87 GLY A C 1
ATOM 663 O O . GLY A 1 87 ? 24.521 36.385 34.832 1.00 21.47 87 GLY A O 1
ATOM 664 N N . GLY A 1 88 ? 24.782 36.583 32.596 1.00 21.48 88 GLY A N 1
ATOM 665 C CA . GLY A 1 88 ? 26.237 36.729 32.630 1.00 21.53 88 GLY A CA 1
ATOM 666 C C . GLY A 1 88 ? 26.718 37.989 33.330 1.00 21.55 88 GLY A C 1
ATOM 667 O O . GLY A 1 88 ? 27.666 37.944 34.118 1.00 21.55 88 GLY A O 1
ATOM 668 N N . LEU A 1 89 ? 26.067 39.113 33.039 1.00 21.58 89 LEU A N 1
ATOM 669 C CA . LEU A 1 89 ? 26.401 40.384 33.675 1.00 21.69 89 LEU A CA 1
ATOM 670 C C . LEU A 1 89 ? 25.925 40.408 35.122 1.00 21.77 89 LEU A C 1
ATOM 671 O O . LEU A 1 89 ? 26.615 40.930 35.996 1.00 21.80 89 LEU A O 1
ATOM 676 N N . LYS A 1 90 ? 24.750 39.834 35.366 1.00 21.94 90 LYS A N 1
ATOM 677 C CA . LYS A 1 90 ? 24.184 39.770 36.710 1.00 22.09 90 LYS A CA 1
ATOM 678 C C . LYS A 1 90 ? 25.058 38.944 37.656 1.00 22.28 90 LYS A C 1
ATOM 679 O O . LYS A 1 90 ? 25.221 39.299 38.822 1.00 22.39 90 LYS A O 1
ATOM 685 N N . THR A 1 91 ? 25.628 37.855 37.147 1.00 22.52 91 THR A N 1
ATOM 686 C CA . THR A 1 91 ? 26.516 37.013 37.948 1.00 22.80 91 THR A CA 1
ATOM 687 C C . THR A 1 91 ? 27.821 37.735 38.305 1.00 23.13 91 THR A C 1
ATOM 688 O O . THR A 1 91 ? 28.262 37.682 39.456 1.00 23.22 91 THR A O 1
ATOM 692 N N . PHE A 1 92 ? 28.426 38.417 37.331 1.00 23.43 92 PHE A N 1
ATOM 693 C CA . PHE A 1 92 ? 29.639 39.194 37.598 1.00 23.71 92 PHE A CA 1
ATOM 694 C C . PHE A 1 92 ? 29.395 40.308 38.613 1.00 23.88 92 PHE A C 1
ATOM 695 O O . PHE A 1 92 ? 30.244 40.572 39.465 1.00 24.01 92 PHE A O 1
ATOM 703 N N . LEU A 1 93 ? 28.245 40.968 38.508 1.00 24.02 93 LEU A N 1
ATOM 704 C CA . LEU A 1 93 ? 27.900 42.037 39.435 1.00 24.22 93 LEU A CA 1
ATOM 705 C C . LEU A 1 93 ? 27.658 41.503 40.847 1.00 24.43 93 LEU A C 1
ATOM 706 O O . LEU A 1 93 ? 27.838 42.224 41.831 1.00 24.49 93 LEU A O 1
ATOM 711 N N . ASP A 1 94 ? 27.262 40.235 40.937 1.00 24.62 94 ASP A N 1
ATOM 712 C CA . ASP A 1 94 ? 27.092 39.568 42.224 1.00 24.85 94 ASP A CA 1
ATOM 713 C C . ASP A 1 94 ? 28.442 39.281 42.885 1.00 25.09 94 ASP A C 1
ATOM 714 O O . ASP A 1 94 ? 28.537 39.246 44.113 1.00 25.22 94 ASP A O 1
ATOM 719 N N . THR A 1 95 ? 29.480 39.093 42.069 1.00 25.29 95 THR A N 1
ATOM 720 C CA . THR A 1 95 ? 30.835 38.843 42.575 1.00 25.56 95 THR A CA 1
ATOM 721 C C . THR A 1 95 ? 31.519 40.104 43.120 1.00 25.74 95 THR A C 1
ATOM 722 O O . THR A 1 95 ? 32.545 40.010 43.797 1.00 25.77 95 THR A O 1
ATOM 726 N N . THR A 1 96 ? 30.945 41.274 42.832 1.00 25.95 96 THR A N 1
ATOM 727 C CA . THR A 1 96 ? 31.505 42.553 43.287 1.00 26.12 96 THR A CA 1
ATOM 728 C C . THR A 1 96 ? 31.127 42.887 44.738 1.00 26.21 96 THR A C 1
ATOM 729 O O . THR A 1 96 ? 31.154 44.051 45.142 1.00 26.27 96 THR A O 1
ATOM 733 N N . ALA A 1 97 ? 30.794 41.860 45.517 1.00 26.43 97 ALA A N 1
ATOM 734 C CA . ALA A 1 97 ? 30.386 42.029 46.913 1.00 26.71 97 ALA A CA 1
ATOM 735 C C . ALA A 1 97 ? 31.483 42.611 47.806 1.00 26.97 97 ALA A C 1
ATOM 736 O O . ALA A 1 97 ? 31.184 43.309 48.776 1.00 27.02 97 ALA A O 1
ATOM 738 N N . ILE A 1 98 ? 32.743 42.321 47.483 1.00 27.29 98 ILE A N 1
ATOM 739 C CA . ILE A 1 98 ? 33.874 42.872 48.236 1.00 27.70 98 ILE A CA 1
ATOM 740 C C . ILE A 1 98 ? 34.072 44.359 47.955 1.00 27.94 98 ILE A C 1
ATOM 741 O O . ILE A 1 98 ? 34.452 45.121 48.849 1.00 28.14 98 ILE A O 1
ATOM 746 N N . LEU A 1 99 ? 33.799 44.768 46.717 1.00 28.09 99 LEU A N 1
ATOM 747 C CA . LEU A 1 99 ? 33.883 46.173 46.331 1.00 28.21 99 LEU A CA 1
ATOM 748 C C . LEU A 1 99 ? 32.783 46.978 47.015 1.00 28.43 99 LEU A C 1
ATOM 749 O O . LEU A 1 99 ? 32.950 48.169 47.293 1.00 28.44 99 LEU A O 1
ATOM 754 N N . TRP A 1 100 ? 31.665 46.311 47.291 1.00 28.71 100 TRP A N 1
ATOM 755 C CA . TRP A 1 100 ? 30.537 46.921 47.985 1.00 29.04 100 TRP A CA 1
ATOM 756 C C . TRP A 1 100 ? 30.855 47.166 49.459 1.00 29.31 100 TRP A C 1
ATOM 757 O O . TRP A 1 100 ? 30.532 48.223 50.002 1.00 29.34 100 TRP A O 1
ATOM 768 N N . LYS A 1 101 ? 31.499 46.190 50.095 1.00 29.68 101 LYS A N 1
ATOM 769 C CA . LYS A 1 101 ? 31.836 46.276 51.518 1.00 30.07 101 LYS A CA 1
ATOM 770 C C . LYS A 1 101 ? 32.998 47.234 51.793 1.00 30.10 101 LYS A C 1
ATOM 771 O O . LYS A 1 101 ? 33.133 47.753 52.904 1.00 30.09 101 LYS A O 1
ATOM 777 N N . ASP A 1 102 ? 33.817 47.474 50.769 1.00 30.15 102 ASP A N 1
ATOM 778 C CA . ASP A 1 102 ? 34.971 48.369 50.870 1.00 30.13 102 ASP A CA 1
ATOM 779 C C . ASP A 1 102 ? 34.695 49.795 50.361 1.00 30.07 102 ASP A C 1
ATOM 780 O O . ASP A 1 102 ? 35.580 50.655 50.414 1.00 30.12 102 ASP A O 1
ATOM 785 N N . ASN A 1 103 ? 33.469 50.034 49.883 1.00 29.90 103 ASN A N 1
ATOM 786 C CA . ASN A 1 103 ? 33.040 51.339 49.341 1.00 29.68 103 ASN A CA 1
ATOM 787 C C . ASN A 1 103 ? 33.922 51.883 48.214 1.00 29.42 103 ASN A C 1
ATOM 788 O O . ASN A 1 103 ? 34.128 53.095 48.102 1.00 29.38 103 ASN A O 1
ATOM 793 N N . VAL A 1 104 ? 34.423 50.977 47.377 1.00 29.11 104 VAL A N 1
ATOM 794 C CA . VAL A 1 104 ? 35.346 51.320 46.293 1.00 28.80 104 VAL A CA 1
ATOM 795 C C . VAL A 1 104 ? 34.674 52.171 45.217 1.00 28.55 104 VAL A C 1
ATOM 796 O O . VAL A 1 104 ? 35.264 53.137 44.725 1.00 28.69 104 VAL A O 1
ATOM 800 N N . LEU A 1 105 ? 33.442 51.810 44.866 1.00 28.11 105 LEU A N 1
ATOM 801 C CA . LEU A 1 105 ? 32.708 52.477 43.793 1.00 27.67 105 LEU A CA 1
ATOM 802 C C . LEU A 1 105 ? 31.828 53.631 44.289 1.00 27.39 105 LEU A C 1
ATOM 803 O O . LEU A 1 105 ? 31.184 54.315 43.490 1.00 27.47 105 LEU A O 1
ATOM 808 N N . TYR A 1 106 ? 31.805 53.851 45.601 1.00 26.93 106 TYR A N 1
ATOM 809 C CA . TYR A 1 106 ? 30.947 54.877 46.184 1.00 26.56 106 TYR A CA 1
ATOM 810 C C . TYR A 1 106 ? 31.233 56.270 45.618 1.00 26.27 106 TYR A C 1
ATOM 811 O O . TYR A 1 106 ? 32.362 56.755 45.673 1.00 26.30 106 TYR A O 1
ATOM 820 N N . GLY A 1 107 ? 30.195 56.897 45.071 1.00 25.91 107 GLY A N 1
ATOM 821 C CA . GLY A 1 107 ? 30.295 58.249 44.533 1.00 25.49 107 GLY A CA 1
ATOM 822 C C . GLY A 1 107 ? 30.661 58.322 43.062 1.00 25.21 107 GLY A C 1
ATOM 823 O O . GLY A 1 107 ? 30.602 59.397 42.461 1.00 25.18 107 GLY A O 1
ATOM 824 N N . LYS A 1 108 ? 31.034 57.182 42.482 1.00 24.93 108 LYS A N 1
ATOM 825 C CA . LYS A 1 108 ? 31.437 57.117 41.076 1.00 24.76 108 LYS A CA 1
ATOM 826 C C . LYS A 1 108 ? 30.223 57.158 40.143 1.00 24.46 108 LYS A C 1
ATOM 827 O O . LYS A 1 108 ? 29.183 56.579 40.456 1.00 24.51 108 LYS A O 1
ATOM 833 N N . PRO A 1 109 ? 30.348 57.856 38.997 1.00 24.18 109 PRO A N 1
ATOM 834 C CA . PRO A 1 109 ? 29.265 57.905 38.012 1.00 23.94 109 PRO A CA 1
ATOM 835 C C . PRO A 1 109 ? 29.127 56.630 37.174 1.00 23.60 109 PRO A C 1
ATOM 836 O O . PRO A 1 109 ? 30.126 55.989 36.839 1.00 23.61 109 PRO A O 1
ATOM 840 N N . VAL A 1 110 ? 27.886 56.284 36.844 1.00 23.19 110 VAL A N 1
ATOM 841 C CA . VAL A 1 110 ? 27.582 55.115 36.024 1.00 22.87 110 VAL A CA 1
ATOM 842 C C . VAL A 1 110 ? 26.495 55.443 34.999 1.00 22.62 110 VAL A C 1
ATOM 843 O O . VAL A 1 110 ? 25.514 56.121 35.314 1.00 22.56 110 VAL A O 1
ATOM 847 N N . THR A 1 111 ? 26.692 54.974 33.771 1.00 22.31 111 THR A N 1
ATOM 848 C CA . THR A 1 111 ? 25.697 55.121 32.712 1.00 22.14 111 THR A CA 1
ATOM 849 C C . THR A 1 111 ? 25.354 53.754 32.110 1.00 22.04 111 THR A C 1
ATOM 850 O O . THR A 1 111 ? 26.194 52.849 32.089 1.00 22.06 111 THR A O 1
ATOM 854 N N . PHE A 1 112 ? 24.120 53.609 31.632 1.00 21.86 112 PHE A N 1
ATOM 855 C CA . PHE A 1 112 ? 23.635 52.320 31.148 1.00 21.67 112 PHE A CA 1
ATOM 856 C C . PHE A 1 112 ? 23.207 52.350 29.689 1.00 21.59 112 PHE A C 1
ATOM 857 O O . PHE A 1 112 ? 22.666 53.347 29.203 1.00 21.50 112 PHE A O 1
ATOM 865 N N . PHE A 1 113 ? 23.452 51.236 29.004 1.00 21.55 113 PHE A N 1
ATOM 866 C CA . PHE A 1 113 ? 23.035 51.052 27.618 1.00 21.52 113 PHE A CA 1
ATOM 867 C C . PHE A 1 113 ? 22.549 49.625 27.364 1.00 21.58 113 PHE A C 1
ATOM 868 O O . PHE A 1 113 ? 22.965 48.683 28.041 1.00 21.58 113 PHE A O 1
ATOM 876 N N . THR A 1 114 ? 21.657 49.477 26.390 1.00 21.66 114 THR A N 1
ATOM 877 C CA . THR A 1 114 ? 21.013 48.195 26.127 1.00 21.63 114 THR A CA 1
ATOM 878 C C . THR A 1 114 ? 20.639 48.035 24.650 1.00 21.84 114 THR A C 1
ATOM 879 O O . THR A 1 114 ? 20.959 48.892 23.825 1.00 21.76 114 THR A O 1
ATOM 883 N N . GLU A 1 115 ? 19.976 46.927 24.329 1.00 22.15 115 GLU A N 1
ATOM 884 C CA . GLU A 1 115 ? 19.587 46.596 22.963 1.00 22.48 115 GLU A CA 1
ATOM 885 C C . GLU A 1 115 ? 18.374 45.676 23.007 1.00 22.48 115 GLU A C 1
ATOM 886 O O . GLU A 1 115 ? 18.292 44.792 23.859 1.00 22.65 115 GLU A O 1
ATOM 892 N N . ALA A 1 116 ? 17.434 45.896 22.092 1.00 22.55 116 ALA A N 1
ATOM 893 C CA . ALA A 1 116 ? 16.249 45.050 21.966 1.00 22.57 116 ALA A CA 1
ATOM 894 C C . ALA A 1 116 ? 15.855 44.873 20.502 1.00 22.67 116 ALA A C 1
ATOM 895 O O . ALA A 1 116 ? 16.042 45.778 19.683 1.00 22.60 116 ALA A O 1
ATOM 897 N N . SER A 1 117 ? 15.307 43.704 20.184 1.00 22.79 117 SER A N 1
ATOM 898 C CA . SER A 1 117 ? 14.894 43.386 18.818 1.00 22.95 117 SER A CA 1
ATOM 899 C C . SER A 1 117 ? 13.608 44.115 18.398 1.00 22.93 117 SER A C 1
ATOM 900 O O . SER A 1 117 ? 13.521 44.620 17.278 1.00 22.96 117 SER A O 1
ATOM 903 N N . THR A 1 118 ? 12.625 44.168 19.298 1.00 22.95 118 THR A N 1
ATOM 904 C CA . THR A 1 118 ? 11.350 44.851 19.032 1.00 22.96 118 THR A CA 1
ATOM 905 C C . THR A 1 118 ? 11.363 46.306 19.511 1.00 22.88 118 THR A C 1
ATOM 906 O O . THR A 1 118 ? 12.124 46.661 20.413 1.00 22.83 118 THR A O 1
ATOM 910 N N . VAL A 1 119 ? 10.500 47.129 18.915 1.00 22.85 119 VAL A N 1
ATOM 911 C CA . VAL A 1 119 ? 10.485 48.586 19.134 1.00 22.75 119 VAL A CA 1
ATOM 912 C C . VAL A 1 119 ? 10.298 49.018 20.602 1.00 22.69 119 VAL A C 1
ATOM 913 O O . VAL A 1 119 ? 10.909 49.993 21.044 1.00 22.77 119 VAL A O 1
ATOM 917 N N . HIS A 1 120 ? 9.471 48.293 21.350 1.00 22.57 120 HIS A N 1
ATOM 918 C CA . HIS A 1 120 ? 9.309 48.556 22.783 1.00 22.43 120 HIS A CA 1
ATOM 919 C C . HIS A 1 120 ? 9.462 47.276 23.604 1.00 22.27 120 HIS A C 1
ATOM 920 O O . HIS A 1 120 ? 8.654 46.993 24.495 1.00 22.32 120 HIS A O 1
ATOM 927 N N . GLY A 1 121 ? 10.511 46.513 23.299 1.00 21.94 121 GLY A N 1
ATOM 928 C CA . GLY A 1 121 ? 10.766 45.237 23.959 1.00 21.59 121 GLY A CA 1
ATOM 929 C C . GLY A 1 121 ? 11.912 45.247 24.954 1.00 21.36 121 GLY A C 1
ATOM 930 O O . GLY A 1 121 ? 12.609 44.237 25.120 1.00 21.34 121 GLY A O 1
ATOM 931 N N . GLY A 1 122 ? 12.109 46.385 25.618 1.00 20.96 122 GLY A N 1
ATOM 932 C CA . GLY A 1 122 ? 13.099 46.489 26.686 1.00 20.50 122 GLY A CA 1
ATOM 933 C C . GLY A 1 122 ? 14.181 47.523 26.456 1.00 20.17 122 GLY A C 1
ATOM 934 O O . GLY A 1 122 ? 15.288 47.388 26.979 1.00 20.09 122 GLY A O 1
ATOM 935 N N . HIS A 1 123 ? 13.862 48.560 25.683 1.00 19.90 123 HIS A N 1
ATOM 936 C CA . HIS A 1 123 ? 14.818 49.629 25.385 1.00 19.54 123 HIS A CA 1
ATOM 937 C C . HIS A 1 123 ? 15.029 50.586 26.553 1.00 19.33 123 HIS A C 1
ATOM 938 O O . HIS A 1 123 ? 16.061 51.251 26.638 1.00 19.30 123 HIS A O 1
ATOM 945 N N . GLU A 1 124 ? 14.052 50.649 27.451 1.00 19.13 124 GLU A N 1
ATOM 946 C CA . GLU A 1 124 ? 14.075 51.629 28.534 1.00 18.91 124 GLU A CA 1
ATOM 947 C C . GLU A 1 124 ? 13.908 51.031 29.933 1.00 18.63 124 GLU A C 1
ATOM 948 O O . GLU A 1 124 ? 14.446 51.573 30.900 1.00 18.54 124 GLU A O 1
ATOM 954 N N . THR A 1 125 ? 13.176 49.919 30.037 1.00 18.42 125 THR A N 1
ATOM 955 C CA . THR A 1 125 ? 12.993 49.223 31.323 1.00 18.24 125 THR A CA 1
ATOM 956 C C . THR A 1 125 ? 14.265 48.525 31.794 1.00 18.09 125 THR A C 1
ATOM 957 O O . THR A 1 125 ? 14.555 48.504 32.990 1.00 17.99 125 THR A O 1
ATOM 961 N N . THR A 1 126 ? 15.015 47.964 30.847 1.00 17.99 126 THR A N 1
ATOM 962 C CA . THR A 1 126 ? 16.278 47.289 31.141 1.00 17.94 126 THR A CA 1
ATOM 963 C C . THR A 1 126 ? 17.230 48.225 31.877 1.00 18.07 126 THR A C 1
ATOM 964 O O . THR A 1 126 ? 17.886 47.819 32.837 1.00 18.20 126 THR A O 1
ATOM 968 N N . ILE A 1 127 ? 17.282 49.478 31.431 1.00 18.14 127 ILE A N 1
ATOM 969 C CA . ILE A 1 127 ? 18.116 50.501 32.059 1.00 18.15 127 ILE A CA 1
ATOM 970 C C . ILE A 1 127 ? 17.604 50.868 33.456 1.00 18.25 127 ILE A C 1
ATOM 971 O O . ILE A 1 127 ? 18.400 51.035 34.384 1.00 18.25 127 ILE A O 1
ATOM 976 N N . LEU A 1 128 ? 16.284 50.969 33.606 1.00 18.36 128 LEU A N 1
ATOM 977 C CA . LEU A 1 128 ? 15.679 51.281 34.904 1.00 18.51 128 LEU A CA 1
ATOM 978 C C . LEU A 1 128 ? 15.896 50.158 35.924 1.00 18.56 128 LEU A C 1
ATOM 979 O O . LEU A 1 128 ? 16.102 50.420 37.109 1.00 18.58 128 LEU A O 1
ATOM 984 N N . THR A 1 129 ? 15.858 48.913 35.457 1.00 18.72 129 THR A N 1
ATOM 985 C CA . THR A 1 129 ? 16.085 47.761 36.327 1.00 18.81 129 THR A CA 1
ATOM 986 C C . THR A 1 129 ? 17.562 47.636 36.708 1.00 18.96 129 THR A C 1
ATOM 987 O O . THR A 1 129 ? 17.886 47.395 37.870 1.00 19.14 129 THR A O 1
ATOM 991 N N . MET A 1 130 ? 18.447 47.820 35.729 1.00 19.01 130 MET A N 1
ATOM 992 C CA . MET A 1 130 ? 19.895 47.786 35.959 1.00 19.13 130 MET A CA 1
ATOM 993 C C . MET A 1 130 ? 20.368 48.828 36.967 1.00 19.01 130 MET A C 1
ATOM 994 O O . MET A 1 130 ? 21.370 48.624 37.650 1.00 19.26 130 MET A O 1
ATOM 999 N N . SER A 1 131 ? 19.645 49.940 37.056 1.00 18.88 131 SER A N 1
ATOM 1000 C CA . SER A 1 131 ? 20.084 51.086 37.846 1.00 18.66 131 SER A CA 1
ATOM 1001 C C . SER A 1 131 ? 20.012 50.864 39.352 1.00 18.59 131 SER A C 1
ATOM 1002 O O . SER A 1 131 ? 20.651 51.591 40.111 1.00 18.63 131 SER A O 1
ATOM 1005 N N . THR A 1 132 ? 19.255 49.854 39.780 1.00 18.55 132 THR A N 1
ATOM 1006 C CA . THR A 1 132 ? 19.126 49.533 41.210 1.00 18.50 132 THR A CA 1
ATOM 1007 C C . THR A 1 132 ? 20.482 49.207 41.842 1.00 18.54 132 THR A C 1
ATOM 1008 O O . THR A 1 132 ? 20.695 49.446 43.034 1.00 18.53 132 THR A O 1
ATOM 1012 N N . TYR A 1 133 ? 21.387 48.671 41.026 1.00 18.52 133 TYR A N 1
ATOM 1013 C CA . TYR A 1 133 ? 22.770 48.411 41.416 1.00 18.66 133 TYR A CA 1
ATOM 1014 C C . TYR A 1 133 ? 23.433 49.672 41.978 1.00 18.73 133 TYR A C 1
ATOM 1015 O O . TYR A 1 133 ? 24.074 49.630 43.033 1.00 18.86 133 TYR A O 1
ATOM 1024 N N . ALA A 1 134 ? 23.253 50.789 41.274 1.00 18.68 134 ALA A N 1
ATOM 1025 C CA . ALA A 1 134 ? 23.875 52.061 41.628 1.00 18.57 134 ALA A CA 1
ATOM 1026 C C . ALA A 1 134 ? 23.422 52.605 42.980 1.00 18.58 134 ALA A C 1
ATOM 1027 O O . ALA A 1 134 ? 24.184 53.289 43.663 1.00 18.64 134 ALA A O 1
ATOM 1029 N N . TYR A 1 135 ? 22.185 52.303 43.362 1.00 18.63 135 TYR A N 1
ATOM 1030 C CA . TYR A 1 135 ? 21.644 52.755 44.641 1.00 18.65 135 TYR A CA 1
ATOM 1031 C C . TYR A 1 135 ? 22.302 52.049 45.825 1.00 18.81 135 TYR A C 1
ATOM 1032 O O . TYR A 1 135 ? 22.618 52.678 46.831 1.00 18.80 135 TYR A O 1
ATOM 1041 N N . HIS A 1 136 ? 22.511 50.743 45.691 1.00 19.05 136 HIS A N 1
ATOM 1042 C CA . HIS A 1 136 ? 23.091 49.935 46.759 1.00 19.26 136 HIS A CA 1
ATOM 1043 C C . HIS A 1 136 ? 24.582 50.215 46.950 1.00 19.47 136 HIS A C 1
ATOM 1044 O O . HIS A 1 136 ? 25.099 50.122 48.066 1.00 19.53 136 HIS A O 1
ATOM 1051 N N . PHE A 1 137 ? 25.259 50.562 45.858 1.00 19.61 137 PHE A N 1
ATOM 1052 C CA . PHE A 1 137 ? 26.687 50.870 45.887 1.00 19.74 137 PHE A CA 1
ATOM 1053 C C . PHE A 1 137 ? 26.958 52.351 46.146 1.00 19.82 137 PHE A C 1
ATOM 1054 O O . PHE A 1 137 ? 28.106 52.753 46.347 1.00 19.98 137 PHE A O 1
ATOM 1062 N N . GLY A 1 138 ? 25.900 53.159 46.132 1.00 19.81 138 GLY A N 1
ATOM 1063 C CA . GLY A 1 138 ? 26.029 54.606 46.291 1.00 19.82 138 GLY A CA 1
ATOM 1064 C C . GLY A 1 138 ? 26.566 55.310 45.056 1.00 19.80 138 GLY A C 1
ATOM 1065 O O . GLY A 1 138 ? 26.968 56.471 45.124 1.00 19.89 138 GLY A O 1
ATOM 1066 N N . MET A 1 139 ? 26.568 54.605 43.928 1.00 19.75 139 MET A N 1
ATOM 1067 C CA . MET A 1 139 ? 27.026 55.157 42.654 1.00 19.75 139 MET A CA 1
ATOM 1068 C C . MET A 1 139 ? 26.001 56.120 42.064 1.00 19.81 139 MET A C 1
ATOM 1069 O O . MET A 1 139 ? 24.795 55.889 42.174 1.00 19.96 139 MET A O 1
ATOM 1074 N N . ILE A 1 140 ? 26.478 57.192 41.435 1.00 19.70 140 ILE A N 1
ATOM 1075 C CA . ILE A 1 140 ? 25.583 58.183 40.825 1.00 19.63 140 ILE A CA 1
ATOM 1076 C C . ILE A 1 140 ? 25.258 57.861 39.360 1.00 19.47 140 ILE A C 1
ATOM 1077 O O . ILE A 1 140 ? 26.151 57.569 38.568 1.00 19.52 140 ILE A O 1
ATOM 1082 N N . ILE A 1 141 ? 23.972 57.913 39.020 1.00 19.32 141 ILE A N 1
ATOM 1083 C CA . ILE A 1 141 ? 23.486 57.532 37.689 1.00 19.23 141 ILE A CA 1
ATOM 1084 C C . ILE A 1 141 ? 23.563 58.697 36.705 1.00 19.33 141 ILE A C 1
ATOM 1085 O O . ILE A 1 141 ? 23.113 59.799 37.007 1.00 19.33 141 ILE A O 1
ATOM 1090 N N . VAL A 1 142 ? 24.131 58.440 35.529 1.00 19.45 142 VAL A N 1
ATOM 1091 C CA . VAL A 1 142 ? 24.224 59.446 34.470 1.00 19.62 142 VAL A CA 1
ATOM 1092 C C . VAL A 1 142 ? 23.352 59.067 33.263 1.00 19.72 142 VAL A C 1
ATOM 1093 O O . VAL A 1 142 ? 23.739 58.225 32.445 1.00 19.69 142 VAL A O 1
ATOM 1097 N N . PRO A 1 143 ? 22.156 59.670 33.163 1.00 19.87 143 PRO A N 1
ATOM 1098 C CA . PRO A 1 143 ? 21.350 59.534 31.952 1.00 20.07 143 PRO A CA 1
ATOM 1099 C C . PRO A 1 143 ? 21.871 60.462 30.859 1.00 20.24 143 PRO A C 1
ATOM 1100 O O . PRO A 1 143 ? 22.619 61.395 31.152 1.00 20.23 143 PRO A O 1
ATOM 1104 N N . ILE A 1 144 ? 21.487 60.206 29.612 1.00 20.51 144 ILE A N 1
ATOM 1105 C CA . ILE A 1 144 ? 21.851 61.109 28.517 1.00 20.87 144 ILE A CA 1
ATOM 1106 C C . ILE A 1 144 ? 20.765 62.143 28.214 1.00 21.31 144 ILE A C 1
ATOM 1107 O O . ILE A 1 144 ? 21.062 63.230 27.712 1.00 21.43 144 ILE A O 1
ATOM 1112 N N . GLY A 1 145 ? 19.518 61.799 28.530 1.00 21.63 145 GLY A N 1
ATOM 1113 C CA . GLY A 1 145 ? 18.395 62.712 28.369 1.00 22.13 145 GLY A CA 1
ATOM 1114 C C . GLY A 1 145 ? 18.188 63.101 26.924 1.00 22.62 145 GLY A C 1
ATOM 1115 O O . GLY A 1 145 ? 18.028 62.240 26.060 1.00 22.67 145 GLY A O 1
ATOM 1116 N N . TYR A 1 146 ? 18.192 64.404 26.665 1.00 23.15 146 TYR A N 1
ATOM 1117 C CA . TYR A 1 146 ? 18.062 64.923 25.309 1.00 23.68 146 TYR A CA 1
ATOM 1118 C C . TYR A 1 146 ? 19.108 66.004 25.056 1.00 24.17 146 TYR A C 1
ATOM 1119 O O . TYR A 1 146 ? 18.783 67.126 24.657 1.00 24.23 146 TYR A O 1
ATOM 1128 N N . GLY A 1 147 ? 20.368 65.647 25.298 1.00 24.83 147 GLY A N 1
ATOM 1129 C CA . GLY A 1 147 ? 21.503 66.553 25.117 1.00 25.68 147 GLY A CA 1
ATOM 1130 C C . GLY A 1 147 ? 21.732 66.943 23.668 1.00 26.24 147 GLY A C 1
ATOM 1131 O O . GLY A 1 147 ? 21.815 68.128 23.346 1.00 26.45 147 GLY A O 1
ATOM 1132 N N . ILE A 1 148 ? 21.834 65.943 22.797 1.00 26.75 148 ILE A N 1
ATOM 1133 C CA . ILE A 1 148 ? 22.003 66.181 21.362 1.00 27.26 148 ILE A CA 1
ATOM 1134 C C . ILE A 1 148 ? 20.670 66.094 20.598 1.00 27.69 148 ILE A C 1
ATOM 1135 O O . ILE A 1 148 ? 19.776 65.339 20.995 1.00 27.67 148 ILE A O 1
ATOM 1140 N N . PRO A 1 149 ? 20.532 66.868 19.502 1.00 28.10 149 PRO A N 1
ATOM 1141 C CA . PRO A 1 149 ? 19.285 66.893 18.729 1.00 28.48 149 PRO A CA 1
ATOM 1142 C C . PRO A 1 149 ? 18.892 65.543 18.112 1.00 28.82 149 PRO A C 1
ATOM 1143 O O . PRO A 1 149 ? 17.726 65.352 17.756 1.00 28.97 149 PRO A O 1
ATOM 1147 N N . GLU A 1 150 ? 19.854 64.627 17.993 1.00 29.04 150 GLU A N 1
ATOM 1148 C CA . GLU A 1 150 ? 19.607 63.283 17.454 1.00 29.29 150 GLU A CA 1
ATOM 1149 C C . GLU A 1 150 ? 18.700 62.436 18.354 1.00 29.38 150 GLU A C 1
ATOM 1150 O O . GLU A 1 150 ? 18.044 61.506 17.878 1.00 29.36 150 GLU A O 1
ATOM 1156 N N . LEU A 1 151 ? 18.670 62.765 19.647 1.00 29.50 151 LEU A N 1
ATOM 1157 C CA . LEU A 1 151 ? 17.843 62.050 20.624 1.00 29.53 151 LEU A CA 1
ATOM 1158 C C . LEU A 1 151 ? 16.351 62.346 20.465 1.00 29.62 151 LEU A C 1
ATOM 1159 O O . LEU A 1 151 ? 15.506 61.513 20.809 1.00 29.61 151 LEU A O 1
ATOM 1164 N N . PHE A 1 152 ? 16.039 63.533 19.948 1.00 29.65 152 PHE A N 1
ATOM 1165 C CA . PHE A 1 152 ? 14.679 63.867 19.539 1.00 29.70 152 PHE A CA 1
ATOM 1166 C C . PHE A 1 152 ? 14.344 63.164 18.221 1.00 29.70 152 PHE A C 1
ATOM 1167 O O . PHE A 1 152 ? 13.238 62.651 18.045 1.00 29.63 152 PHE A O 1
ATOM 1175 N N . GLN A 1 153 ? 15.319 63.139 17.312 1.00 29.71 153 GLN A N 1
ATOM 1176 C CA . GLN A 1 153 ? 15.117 62.710 15.925 1.00 29.77 153 GLN A CA 1
ATOM 1177 C C . GLN A 1 153 ? 15.014 61.202 15.718 1.00 29.67 153 GLN A C 1
ATOM 1178 O O . GLN A 1 153 ? 14.250 60.745 14.862 1.00 29.75 153 GLN A O 1
ATOM 1184 N N . THR A 1 154 ? 15.789 60.437 16.487 1.00 29.53 154 THR A N 1
ATOM 1185 C CA . THR A 1 154 ? 15.912 58.989 16.277 1.00 29.29 154 THR A CA 1
ATOM 1186 C C . THR A 1 154 ? 14.566 58.267 16.234 1.00 29.17 154 THR A C 1
ATOM 1187 O O . THR A 1 154 ? 13.682 58.523 17.054 1.00 29.20 154 THR A O 1
ATOM 1191 N N . THR A 1 155 ? 14.421 57.386 15.248 1.00 29.04 155 THR A N 1
ATOM 1192 C CA . THR A 1 155 ? 13.230 56.552 15.104 1.00 28.80 155 THR A CA 1
ATOM 1193 C C . THR A 1 155 ? 13.598 55.085 15.306 1.00 28.70 155 THR A C 1
ATOM 1194 O O . THR A 1 155 ? 12.728 54.209 15.316 1.00 28.84 155 THR A O 1
ATOM 1198 N N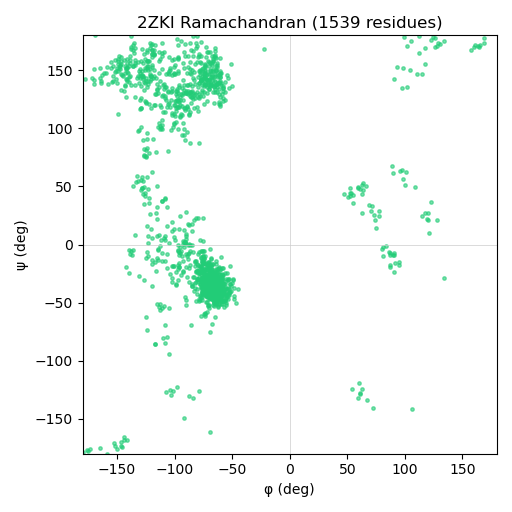 . THR A 1 156 ? 14.895 54.829 15.467 1.00 28.49 156 THR A N 1
ATOM 1199 C CA . THR A 1 156 ? 15.406 53.472 15.631 1.00 28.29 156 THR A CA 1
ATOM 1200 C C . THR A 1 156 ? 15.796 53.191 17.084 1.00 28.08 156 THR A C 1
ATOM 1201 O O . THR A 1 156 ? 14.945 52.813 17.887 1.00 28.08 156 THR A O 1
ATOM 1205 N N . GLY A 1 157 ? 17.072 53.379 17.414 1.00 27.82 157 GLY A N 1
ATOM 1206 C CA . GLY A 1 157 ? 17.574 53.140 18.764 1.00 27.43 157 GLY A CA 1
ATOM 1207 C C . GLY A 1 157 ? 18.009 54.420 19.451 1.00 27.27 157 GLY A C 1
ATOM 1208 O O . GLY A 1 157 ? 18.284 55.425 18.793 1.00 27.31 157 GLY A O 1
ATOM 1209 N N . GLY A 1 158 ? 18.070 54.382 20.779 1.00 27.03 158 GLY A N 1
ATOM 1210 C CA . GLY A 1 158 ? 18.482 55.536 21.569 1.00 26.79 158 GLY A CA 1
ATOM 1211 C C . GLY A 1 158 ? 17.323 56.232 22.252 1.00 26.63 158 GLY A C 1
ATOM 1212 O O . GLY A 1 158 ? 16.196 56.222 21.753 1.00 26.63 158 GLY A O 1
ATOM 1213 N N . GLY A 1 159 ? 17.610 56.842 23.397 1.00 26.46 159 GLY A N 1
ATOM 1214 C CA . GLY A 1 159 ? 16.597 57.532 24.189 1.00 26.33 159 GLY A CA 1
ATOM 1215 C C . GLY A 1 159 ? 17.193 58.157 25.435 1.00 26.20 159 GLY A C 1
ATOM 1216 O O . GLY A 1 159 ? 18.399 58.064 25.653 1.00 26.12 159 GLY A O 1
ATOM 1217 N N . PRO A 1 160 ? 16.350 58.791 26.270 1.00 26.17 160 PRO A N 1
ATOM 1218 C CA . PRO A 1 160 ? 16.825 59.502 27.462 1.00 26.19 160 PRO A CA 1
ATOM 1219 C C . PRO A 1 160 ? 17.461 58.594 28.516 1.00 26.24 160 PRO A C 1
ATOM 1220 O O . PRO A 1 160 ? 18.345 59.028 29.255 1.00 26.22 160 PRO A O 1
ATOM 1224 N N . TYR A 1 161 ? 17.013 57.344 28.566 1.00 26.39 161 TYR A N 1
ATOM 1225 C CA . TYR A 1 161 ? 17.504 56.371 29.537 1.00 26.45 161 TYR A CA 1
ATOM 1226 C C . TYR A 1 161 ? 18.912 55.885 29.198 1.00 26.74 161 TYR A C 1
ATOM 1227 O O . TYR A 1 161 ? 19.714 55.626 30.096 1.00 26.74 161 TYR A O 1
ATOM 1236 N N . GLY A 1 162 ? 19.204 55.774 27.904 1.00 27.12 162 GLY A N 1
ATOM 1237 C CA . GLY A 1 162 ? 20.527 55.373 27.432 1.00 27.62 162 GLY A CA 1
ATOM 1238 C C . GLY A 1 162 ? 20.564 55.054 25.950 1.00 28.06 162 GLY A C 1
ATOM 1239 O O . GLY A 1 162 ? 19.526 55.037 25.281 1.00 28.06 162 GLY A O 1
ATOM 1240 N N . ALA A 1 163 ? 21.768 54.807 25.439 1.00 28.50 163 ALA A N 1
ATOM 1241 C CA . ALA A 1 163 ? 21.961 54.415 24.045 1.00 28.98 163 ALA A CA 1
ATOM 1242 C C . ALA A 1 163 ? 21.468 52.991 23.805 1.00 29.38 163 ALA A C 1
ATOM 1243 O O . ALA A 1 163 ? 21.728 52.089 24.607 1.00 29.42 163 ALA A O 1
ATOM 1245 N N . THR A 1 164 ? 20.745 52.796 22.706 1.00 29.89 164 THR A N 1
ATOM 1246 C CA . THR A 1 164 ? 20.228 51.475 22.355 1.00 30.44 164 THR A CA 1
ATOM 1247 C C . THR A 1 164 ? 20.381 51.185 20.868 1.00 30.83 164 THR A C 1
ATOM 1248 O O . THR A 1 164 ? 20.721 52.072 20.084 1.00 30.84 164 THR A O 1
ATOM 1252 N N . HIS A 1 165 ? 20.137 49.930 20.498 1.00 31.40 165 HIS A N 1
ATOM 1253 C CA . HIS A 1 165 ? 20.021 49.528 19.103 1.00 31.97 165 HIS A CA 1
ATOM 1254 C C . HIS A 1 165 ? 18.697 48.806 18.889 1.00 32.45 165 HIS A C 1
ATOM 1255 O O . HIS A 1 165 ? 18.278 48.005 19.729 1.00 32.37 165 HIS A O 1
ATOM 1262 N N . LEU A 1 166 ? 18.043 49.106 17.768 1.00 33.20 166 LEU A N 1
ATOM 1263 C CA . LEU A 1 166 ? 16.778 48.469 17.405 1.00 33.95 166 LEU A CA 1
ATOM 1264 C C . LEU A 1 166 ? 16.987 47.402 16.334 1.00 34.59 166 LEU A C 1
ATOM 1265 O O . LEU A 1 166 ? 17.654 47.642 15.327 1.00 34.63 166 LEU A O 1
ATOM 1270 N N . GLY A 1 167 ? 16.412 46.226 16.567 1.00 35.48 167 GLY A N 1
ATOM 1271 C CA . GLY A 1 167 ? 16.493 45.113 15.624 1.00 36.64 167 GLY A CA 1
ATOM 1272 C C . GLY A 1 167 ? 17.511 44.056 16.013 1.00 37.44 167 GLY A C 1
ATOM 1273 O O . GLY A 1 167 ? 18.303 44.250 16.945 1.00 37.37 167 GLY A O 1
ATOM 1274 N N . SER A 1 168 ? 17.484 42.935 15.290 1.00 38.25 168 SER A N 1
ATOM 1275 C CA . SER A 1 168 ? 18.419 41.828 15.512 1.00 39.04 168 SER A CA 1
ATOM 1276 C C . SER A 1 168 ? 19.687 41.948 14.654 1.00 39.57 168 SER A C 1
ATOM 1277 O O . SER A 1 168 ? 20.571 41.086 14.713 1.00 39.71 168 SER A O 1
ATOM 1280 N N . LYS A 1 169 ? 19.768 43.025 13.871 1.00 40.19 169 LYS A N 1
ATOM 1281 C CA . LYS A 1 169 ? 20.960 43.345 13.078 1.00 40.85 169 LYS A CA 1
ATOM 1282 C C . LYS A 1 169 ? 22.151 43.651 13.985 1.00 40.95 169 LYS A C 1
ATOM 1283 O O . LYS A 1 169 ? 21.979 43.939 15.173 1.00 41.01 169 LYS A O 1
ATOM 1289 N N . GLU A 1 170 ? 23.356 43.584 13.422 1.00 41.14 170 GLU A N 1
ATOM 1290 C CA . GLU A 1 170 ? 24.575 43.889 14.170 1.00 41.29 170 GLU A CA 1
ATOM 1291 C C . GLU A 1 170 ? 25.068 45.318 13.916 1.00 41.06 170 GLU A C 1
ATOM 1292 O O . GLU A 1 170 ? 25.606 45.962 14.820 1.00 41.18 170 GLU A O 1
ATOM 1298 N N . GLU A 1 171 ? 24.875 45.809 12.693 1.00 40.80 171 GLU A N 1
ATOM 1299 C CA . GLU A 1 171 ? 25.363 47.132 12.296 1.00 40.55 171 GLU A CA 1
ATOM 1300 C C . GLU A 1 171 ? 24.465 48.250 12.822 1.00 40.14 171 GLU A C 1
ATOM 1301 O O . GLU A 1 171 ? 23.248 48.225 12.623 1.00 40.19 171 GLU A O 1
ATOM 1307 N N . LEU A 1 172 ? 25.076 49.224 13.494 1.00 39.61 172 LEU A N 1
ATOM 1308 C CA . LEU A 1 172 ? 24.365 50.397 14.000 1.00 39.05 172 LEU A CA 1
ATOM 1309 C C . LEU A 1 172 ? 24.210 51.443 12.905 1.00 38.84 172 LEU A C 1
ATOM 1310 O O . LEU A 1 172 ? 25.129 51.646 12.105 1.00 38.84 172 LEU A O 1
ATOM 1315 N N . ASP A 1 173 ? 23.054 52.109 12.875 1.00 38.51 173 ASP A N 1
ATOM 1316 C CA . ASP A 1 173 ? 22.831 53.230 11.952 1.00 38.18 173 ASP A CA 1
ATOM 1317 C C . ASP A 1 173 ? 23.450 54.532 12.475 1.00 37.86 173 ASP A C 1
ATOM 1318 O O . ASP A 1 173 ? 23.901 54.594 13.620 1.00 37.85 173 ASP A O 1
ATOM 1323 N N . GLU A 1 174 ? 23.468 55.561 11.629 1.00 37.50 174 GLU A N 1
ATOM 1324 C CA . GLU A 1 174 ? 24.122 56.838 11.944 1.00 37.19 174 GLU A CA 1
ATOM 1325 C C . GLU A 1 174 ? 23.628 57.471 13.248 1.00 36.92 174 GLU A C 1
ATOM 1326 O O . GLU A 1 174 ? 24.434 57.915 14.068 1.00 36.92 174 GLU A O 1
ATOM 1332 N N . MET A 1 175 ? 22.308 57.506 13.425 1.00 36.54 175 MET A N 1
ATOM 1333 C CA . MET A 1 175 ? 21.678 58.072 14.619 1.00 36.14 175 MET A CA 1
ATOM 1334 C C . MET A 1 175 ? 22.194 57.425 15.901 1.00 35.74 175 MET A C 1
ATOM 1335 O O . MET A 1 175 ? 22.486 58.113 16.878 1.00 35.69 175 MET A O 1
ATOM 1340 N N . GLU A 1 176 ? 22.313 56.101 15.876 1.00 35.26 176 GLU A N 1
ATOM 1341 C CA . GLU A 1 176 ? 22.688 55.315 17.047 1.00 34.73 176 GLU A CA 1
ATOM 1342 C C . GLU A 1 176 ? 24.143 55.523 17.468 1.00 34.54 176 GLU A C 1
ATOM 1343 O O . GLU A 1 176 ? 24.435 55.606 18.664 1.00 34.47 176 GLU A O 1
ATOM 1349 N N . ARG A 1 177 ? 25.042 55.616 16.488 1.00 34.26 177 ARG A N 1
ATOM 1350 C CA . ARG A 1 177 ? 26.466 55.856 16.751 1.00 33.95 177 ARG A CA 1
ATOM 1351 C C . ARG A 1 177 ? 26.698 57.239 17.358 1.00 33.70 177 ARG A C 1
ATOM 1352 O O . ARG A 1 177 ? 27.537 57.400 18.248 1.00 33.64 177 ARG A O 1
ATOM 1360 N N . LYS A 1 178 ? 25.954 58.227 16.859 1.00 33.39 178 LYS A N 1
ATOM 1361 C CA . LYS A 1 178 ? 25.999 59.597 17.368 1.00 33.11 178 LYS A CA 1
ATOM 1362 C C . LYS A 1 178 ? 25.551 59.644 18.824 1.00 32.78 178 LYS A C 1
ATOM 1363 O O . LYS A 1 178 ? 26.136 60.365 19.637 1.00 32.86 178 LYS A O 1
ATOM 1369 N N . ILE A 1 179 ? 24.514 58.868 19.139 1.00 32.24 179 ILE A N 1
ATOM 1370 C CA . ILE A 1 179 ? 23.944 58.810 20.484 1.00 31.71 179 ILE A CA 1
ATOM 1371 C C . ILE A 1 179 ? 24.846 58.038 21.452 1.00 31.41 179 ILE A C 1
ATOM 1372 O O . ILE A 1 179 ? 24.982 58.419 22.618 1.00 31.34 179 ILE A O 1
ATOM 1377 N N . ALA A 1 180 ? 25.463 56.965 20.961 1.00 31.01 180 ALA A N 1
ATOM 1378 C CA . ALA A 1 180 ? 26.378 56.157 21.770 1.00 30.62 180 ALA A CA 1
ATOM 1379 C C . ALA A 1 180 ? 27.652 56.929 22.113 1.00 30.39 180 ALA A C 1
ATOM 1380 O O . ALA A 1 180 ? 28.089 56.933 23.268 1.00 30.35 180 ALA A O 1
ATOM 1382 N N . ARG A 1 181 ? 28.232 57.593 21.112 1.00 30.09 181 ARG A N 1
ATOM 1383 C CA . ARG A 1 181 ? 29.407 58.443 21.319 1.00 29.76 181 ARG A CA 1
ATOM 1384 C C . ARG A 1 181 ? 29.113 59.573 22.302 1.00 29.60 181 ARG A C 1
ATOM 1385 O O . ARG A 1 181 ? 29.979 59.955 23.094 1.00 29.59 181 ARG A O 1
ATOM 1393 N N . PHE A 1 182 ? 27.885 60.089 22.254 1.00 29.32 182 PHE A N 1
ATOM 1394 C CA . PHE A 1 182 ? 27.450 61.131 23.176 1.00 29.03 182 PHE A CA 1
ATOM 1395 C C . PHE A 1 182 ? 27.387 60.630 24.619 1.00 28.92 182 PHE A C 1
ATOM 1396 O O . PHE A 1 182 ? 27.746 61.357 25.546 1.00 28.94 182 PHE A O 1
ATOM 1404 N N . GLN A 1 183 ? 26.942 59.388 24.801 1.00 28.81 183 GLN A N 1
ATOM 1405 C CA . GLN A 1 183 ? 26.875 58.780 26.131 1.00 28.74 183 GLN A CA 1
ATOM 1406 C C . GLN A 1 183 ? 28.265 58.665 26.753 1.00 28.81 183 GLN A C 1
ATOM 1407 O O . GLN A 1 183 ? 28.442 58.931 27.946 1.00 28.71 183 GLN A O 1
ATOM 1413 N N . GLY A 1 184 ? 29.241 58.277 25.931 1.00 28.87 184 GLY A N 1
ATOM 1414 C CA . GLY A 1 184 ? 30.642 58.231 26.341 1.00 28.98 184 GLY A CA 1
ATOM 1415 C C . GLY A 1 184 ? 31.180 59.602 26.707 1.00 29.08 184 GLY A C 1
ATOM 1416 O O . GLY A 1 184 ? 31.976 59.735 27.640 1.00 29.09 184 GLY A O 1
ATOM 1417 N N . LYS A 1 185 ? 30.744 60.620 25.968 1.00 29.16 185 LYS A N 1
ATOM 1418 C CA . LYS A 1 185 ? 31.106 62.001 26.267 1.00 29.36 185 LYS A CA 1
ATOM 1419 C C . LYS A 1 185 ? 30.457 62.441 27.575 1.00 29.15 185 LYS A C 1
ATOM 1420 O O . LYS A 1 185 ? 31.082 63.115 28.393 1.00 29.23 185 LYS A O 1
ATOM 1426 N N . ARG A 1 186 ? 29.206 62.033 27.764 1.00 28.99 186 ARG A N 1
ATOM 1427 C CA . ARG A 1 186 ? 28.418 62.415 28.927 1.00 28.87 186 ARG A CA 1
ATOM 1428 C C . ARG A 1 186 ? 28.952 61.807 30.238 1.00 29.03 186 ARG A C 1
ATOM 1429 O O . ARG A 1 186 ? 28.983 62.486 31.267 1.00 29.00 186 ARG A O 1
ATOM 1437 N N . ILE A 1 187 ? 29.381 60.545 30.194 1.00 29.16 187 ILE A N 1
ATOM 1438 C CA . ILE A 1 187 ? 29.917 59.873 31.387 1.00 29.38 187 ILE A CA 1
ATOM 1439 C C . ILE A 1 187 ? 31.302 60.394 31.779 1.00 29.64 187 ILE A C 1
ATOM 1440 O O . ILE A 1 187 ? 31.626 60.473 32.964 1.00 29.67 187 ILE A O 1
ATOM 1445 N N . THR A 1 188 ? 32.100 60.760 30.778 1.00 29.99 188 THR A N 1
ATOM 1446 C CA . THR A 1 188 ? 33.440 61.298 30.999 1.00 30.25 188 THR A CA 1
ATOM 1447 C C . THR A 1 188 ? 33.381 62.643 31.722 1.00 30.54 188 THR A C 1
ATOM 1448 O O . THR A 1 188 ? 34.165 62.891 32.639 1.00 30.60 188 THR A O 1
ATOM 1452 N N . GLU A 1 189 ? 32.437 63.491 31.316 1.00 30.90 189 GLU A N 1
ATOM 1453 C CA . GLU A 1 189 ? 32.258 64.817 31.911 1.00 31.37 189 GLU A CA 1
ATOM 1454 C C . GLU A 1 189 ? 31.951 64.754 33.404 1.00 31.61 189 GLU A C 1
ATOM 1455 O O . GLU A 1 189 ? 32.480 65.544 34.186 1.00 31.59 189 GLU A O 1
ATOM 1461 N N . VAL A 1 190 ? 31.102 63.807 33.790 1.00 32.12 190 VAL A N 1
ATOM 1462 C CA . VAL A 1 190 ? 30.731 63.621 35.189 1.00 32.65 190 VAL A CA 1
ATOM 1463 C C . VAL A 1 190 ? 31.884 62.977 35.962 1.00 33.14 190 VAL A C 1
ATOM 1464 O O . VAL A 1 190 ? 32.110 63.291 37.134 1.00 33.13 190 VAL A O 1
ATOM 1468 N N . ALA A 1 191 ? 32.616 62.092 35.289 1.00 33.77 191 ALA A N 1
ATOM 1469 C CA . ALA A 1 191 ? 33.736 61.377 35.893 1.00 34.48 191 ALA A CA 1
ATOM 1470 C C . ALA A 1 191 ? 34.857 62.308 36.345 1.00 35.05 191 ALA A C 1
ATOM 1471 O O . ALA A 1 191 ? 35.390 62.151 37.447 1.00 35.09 191 ALA A O 1
ATOM 1473 N N . LYS A 1 192 ? 35.204 63.276 35.499 1.00 35.77 192 LYS A N 1
ATOM 1474 C CA . LYS A 1 192 ? 36.259 64.235 35.830 1.00 36.52 192 LYS A CA 1
ATOM 1475 C C . LYS A 1 192 ? 35.783 65.331 36.784 1.00 36.95 192 LYS A C 1
ATOM 1476 O O . LYS A 1 192 ? 36.595 65.969 37.450 1.00 37.08 192 LYS A O 1
ATOM 1482 N N . ALA A 1 193 ? 34.471 65.535 36.858 1.00 37.58 193 ALA A N 1
ATOM 1483 C CA . ALA A 1 193 ? 33.894 66.504 37.787 1.00 38.32 193 ALA A CA 1
ATOM 1484 C C . ALA A 1 193 ? 33.956 66.008 39.233 1.00 38.93 193 ALA A C 1
ATOM 1485 O O . ALA A 1 193 ? 34.175 66.793 40.156 1.00 38.95 193 ALA A O 1
ATOM 1487 N N . ILE A 1 194 ? 33.765 64.703 39.420 1.00 39.72 194 ILE A N 1
ATOM 1488 C CA . ILE A 1 194 ? 33.822 64.087 40.747 1.00 40.46 194 ILE A CA 1
ATOM 1489 C C . ILE A 1 194 ? 35.270 63.909 41.204 1.00 41.00 194 ILE A C 1
ATOM 1490 O O . ILE A 1 194 ? 35.604 64.209 42.352 1.00 41.16 194 ILE A O 1
ATOM 1495 N N . LYS A 1 195 ? 36.121 63.435 40.297 1.00 41.72 195 LYS A N 1
ATOM 1496 C CA . LYS A 1 195 ? 37.518 63.142 40.610 1.00 42.49 195 LYS A CA 1
ATOM 1497 C C . LYS A 1 195 ? 38.377 64.403 40.768 1.00 43.10 195 LYS A C 1
ATOM 1498 O O . LYS A 1 195 ? 38.967 64.628 41.828 1.00 43.24 195 LYS A O 1
ATOM 1504 N N . CYS A 1 196 ? 38.428 65.221 39.718 1.00 43.82 196 CYS A N 1
ATOM 1505 C CA . CYS A 1 196 ? 39.373 66.339 39.634 1.00 44.48 196 CYS A CA 1
ATOM 1506 C C . CYS A 1 196 ? 38.965 67.571 40.437 1.00 45.03 196 CYS A C 1
ATOM 1507 O O . CYS A 1 196 ? 39.778 68.126 41.178 1.00 45.14 196 CYS A O 1
ATOM 1510 N N . CYS A 1 197 ? 37.711 67.991 40.282 1.00 45.82 197 CYS A N 1
ATOM 1511 C CA . CYS A 1 197 ? 37.207 69.233 40.876 1.00 46.28 197 CYS A CA 1
ATOM 1512 C C . CYS A 1 197 ? 37.453 69.347 42.390 1.00 46.63 197 CYS A C 1
ATOM 1513 O O . CYS A 1 197 ? 37.826 70.417 42.881 1.00 46.74 197 CYS A O 1
ATOM 1516 N N . ASN A 1 198 ? 37.249 68.247 43.116 1.00 46.98 198 ASN A N 1
ATOM 1517 C CA . ASN A 1 198 ? 37.513 68.204 44.558 1.00 47.24 198 ASN A CA 1
ATOM 1518 C C . ASN A 1 198 ? 38.366 67.004 44.958 1.00 47.29 198 ASN A C 1
ATOM 1519 O O . ASN A 1 198 ? 39.232 67.107 45.828 1.00 47.35 198 ASN A O 1
ATOM 1524 N N . CYS B 1 3 ? 32.862 79.493 45.726 1.00 41.53 3 CYS B N 1
ATOM 1525 C CA . CYS B 1 3 ? 31.952 78.624 44.923 1.00 41.27 3 CYS B CA 1
ATOM 1526 C C . CYS B 1 3 ? 31.119 77.700 45.817 1.00 40.95 3 CYS B C 1
ATOM 1527 O O . CYS B 1 3 ? 31.601 76.657 46.273 1.00 40.94 3 CYS B O 1
ATOM 1530 N N . LYS B 1 4 ? 29.872 78.095 46.070 1.00 40.42 4 LYS B N 1
ATOM 1531 C CA . LYS B 1 4 ? 28.928 77.246 46.805 1.00 39.90 4 LYS B CA 1
ATOM 1532 C C . LYS B 1 4 ? 27.647 76.985 45.999 1.00 39.31 4 LYS B C 1
ATOM 1533 O O . LYS B 1 4 ? 27.122 77.896 45.348 1.00 39.28 4 LYS B O 1
ATOM 1539 N N . PRO B 1 5 ? 27.149 75.732 46.028 1.00 38.69 5 PRO B N 1
ATOM 1540 C CA . PRO B 1 5 ? 25.965 75.380 45.252 1.00 38.12 5 PRO B CA 1
ATOM 1541 C C . PRO B 1 5 ? 24.654 75.761 45.937 1.00 37.51 5 PRO B C 1
ATOM 1542 O O . PRO B 1 5 ? 24.601 75.893 47.162 1.00 37.39 5 PRO B O 1
ATOM 1546 N N . ASN B 1 6 ? 23.611 75.945 45.132 1.00 36.86 6 ASN B N 1
ATOM 1547 C CA . ASN B 1 6 ? 22.262 76.143 45.643 1.00 36.20 6 ASN B CA 1
ATOM 1548 C C . ASN B 1 6 ? 21.539 74.807 45.675 1.00 35.69 6 ASN B C 1
ATOM 1549 O O . ASN B 1 6 ? 21.536 74.074 44.683 1.00 35.62 6 ASN B O 1
ATOM 1554 N N . ILE B 1 7 ? 20.938 74.487 46.817 1.00 35.06 7 ILE B N 1
ATOM 1555 C CA . ILE B 1 7 ? 20.181 73.246 46.963 1.00 34.44 7 ILE B CA 1
ATOM 1556 C C . ILE B 1 7 ? 18.715 73.548 47.247 1.00 34.15 7 ILE B C 1
ATOM 1557 O O . ILE B 1 7 ? 18.384 74.207 48.233 1.00 34.10 7 ILE B O 1
ATOM 1562 N N . LEU B 1 8 ? 17.849 73.070 46.359 1.00 33.83 8 LEU B N 1
ATOM 1563 C CA . LEU B 1 8 ? 16.408 73.168 46.548 1.00 33.42 8 LEU B CA 1
ATOM 1564 C C . LEU B 1 8 ? 15.880 71.868 47.145 1.00 33.19 8 LEU B C 1
ATOM 1565 O O . LEU B 1 8 ? 16.081 70.790 46.583 1.00 33.08 8 LEU B O 1
ATOM 1570 N N . VAL B 1 9 ? 15.227 71.979 48.298 1.00 32.96 9 VAL B N 1
ATOM 1571 C CA . VAL B 1 9 ? 14.514 70.853 48.888 1.00 32.73 9 VAL B CA 1
ATOM 1572 C C . VAL B 1 9 ? 13.032 71.026 48.574 1.00 32.70 9 VAL B C 1
ATOM 1573 O O . VAL B 1 9 ? 12.349 71.872 49.157 1.00 32.61 9 VAL B O 1
ATOM 1577 N N . LEU B 1 10 ? 12.560 70.223 47.626 1.00 32.70 10 LEU B N 1
ATOM 1578 C CA . LEU B 1 10 ? 11.199 70.304 47.116 1.00 32.67 10 LEU B CA 1
ATOM 1579 C C . LEU B 1 10 ? 10.398 69.083 47.556 1.00 32.77 10 LEU B C 1
ATOM 1580 O O . LEU B 1 10 ? 10.839 67.950 47.374 1.00 32.73 10 LEU B O 1
ATOM 1585 N N . PHE B 1 11 ? 9.222 69.315 48.135 1.00 32.96 11 PHE B N 1
ATOM 1586 C CA . PHE B 1 11 ? 8.409 68.217 48.656 1.00 33.21 11 PHE B CA 1
ATOM 1587 C C . PHE B 1 11 ? 6.906 68.468 48.596 1.00 33.37 11 PHE B C 1
ATOM 1588 O O . PHE B 1 11 ? 6.457 69.615 48.570 1.00 33.38 11 PHE B O 1
ATOM 1596 N N . TYR B 1 12 ? 6.144 67.377 48.567 1.00 33.61 12 TYR B N 1
ATOM 1597 C CA . TYR B 1 12 ? 4.708 67.411 48.824 1.00 33.82 12 TYR B CA 1
ATOM 1598 C C . TYR B 1 12 ? 4.469 66.856 50.221 1.00 33.98 12 TYR B C 1
ATOM 1599 O O . TYR B 1 12 ? 5.224 66.003 50.683 1.00 34.04 12 TYR B O 1
ATOM 1608 N N . GLY B 1 13 ? 3.428 67.341 50.892 1.00 34.16 13 GLY B N 1
ATOM 1609 C CA . GLY B 1 13 ? 2.989 66.730 52.142 1.00 34.48 13 GLY B CA 1
ATOM 1610 C C . GLY B 1 13 ? 2.905 67.642 53.347 1.00 34.65 13 GLY B C 1
ATOM 1611 O O . GLY B 1 13 ? 3.228 68.831 53.272 1.00 34.74 13 GLY B O 1
ATOM 1612 N N . TYR B 1 14 ? 2.476 67.062 54.466 1.00 34.78 14 TYR B N 1
ATOM 1613 C CA . TYR B 1 14 ? 2.147 67.817 55.669 1.00 34.95 14 TYR B CA 1
ATOM 1614 C C . TYR B 1 14 ? 2.616 67.123 56.948 1.00 35.06 14 TYR B C 1
ATOM 1615 O O . TYR B 1 14 ? 2.824 67.777 57.974 1.00 35.08 14 TYR B O 1
ATOM 1624 N N . GLY B 1 15 ? 2.777 65.802 56.882 1.00 35.15 15 GLY B N 1
ATOM 1625 C CA . GLY B 1 15 ? 3.171 65.003 58.040 1.00 35.23 15 GLY B CA 1
ATOM 1626 C C . GLY B 1 15 ? 4.670 64.960 58.271 1.00 35.29 15 GLY B C 1
ATOM 1627 O O . GLY B 1 15 ? 5.342 65.993 58.256 1.00 35.35 15 GLY B O 1
ATOM 1628 N N . SER B 1 16 ? 5.188 63.752 58.478 1.00 35.34 16 SER B N 1
ATOM 1629 C CA . SER B 1 16 ? 6.610 63.526 58.762 1.00 35.38 16 SER B CA 1
ATOM 1630 C C . SER B 1 16 ? 7.556 63.964 57.638 1.00 35.35 16 SER B C 1
ATOM 1631 O O . SER B 1 16 ? 8.742 64.201 57.881 1.00 35.35 16 SER B O 1
ATOM 1634 N N . ILE B 1 17 ? 7.024 64.070 56.421 1.00 35.31 17 ILE B N 1
ATOM 1635 C CA . ILE B 1 17 ? 7.796 64.463 55.236 1.00 35.28 17 ILE B CA 1
ATOM 1636 C C . ILE B 1 17 ? 8.413 65.870 55.351 1.00 35.39 17 ILE B C 1
ATOM 1637 O O . ILE B 1 17 ? 9.481 66.135 54.785 1.00 35.32 17 ILE B O 1
ATOM 1642 N N . VAL B 1 18 ? 7.742 66.751 56.096 1.00 35.49 18 VAL B N 1
ATOM 1643 C CA . VAL B 1 18 ? 8.210 68.122 56.328 1.00 35.53 18 VAL B CA 1
ATOM 1644 C C . VAL B 1 18 ? 9.474 68.121 57.186 1.00 35.72 18 VAL B C 1
ATOM 1645 O O . VAL B 1 18 ? 10.433 68.838 56.889 1.00 35.61 18 VAL B O 1
ATOM 1649 N N . GLU B 1 19 ? 9.464 67.306 58.243 1.00 36.04 19 GLU B N 1
ATOM 1650 C CA . GLU B 1 19 ? 10.612 67.164 59.143 1.00 36.33 19 GLU B CA 1
ATOM 1651 C C . GLU B 1 19 ? 11.830 66.603 58.414 1.00 36.26 19 GLU B C 1
ATOM 1652 O O . GLU B 1 19 ? 12.951 67.066 58.629 1.00 36.17 19 GLU B O 1
ATOM 1658 N N . LEU B 1 20 ? 11.595 65.612 57.554 1.00 36.32 20 LEU B N 1
ATOM 1659 C CA . LEU B 1 20 ? 12.633 65.042 56.694 1.00 36.42 20 LEU B CA 1
ATOM 1660 C C . LEU B 1 20 ? 13.227 66.087 55.753 1.00 36.57 20 LEU B C 1
ATOM 1661 O O . LEU B 1 20 ? 14.438 66.104 55.526 1.00 36.55 20 LEU B O 1
ATOM 1666 N N . ALA B 1 21 ? 12.366 66.948 55.210 1.00 36.77 21 ALA B N 1
ATOM 1667 C CA . ALA B 1 21 ? 12.789 68.033 54.328 1.00 36.95 21 ALA B CA 1
ATOM 1668 C C . ALA B 1 21 ? 13.708 69.012 55.053 1.00 37.11 21 ALA B C 1
ATOM 1669 O O . ALA B 1 21 ? 14.730 69.434 54.508 1.00 37.13 21 ALA B O 1
ATOM 1671 N N . LYS B 1 22 ? 13.342 69.350 56.289 1.00 37.36 22 LYS B N 1
ATOM 1672 C CA . LYS B 1 22 ? 14.119 70.272 57.117 1.00 37.57 22 LYS B CA 1
ATOM 1673 C C . LYS B 1 22 ? 15.468 69.686 57.533 1.00 37.73 22 LYS B C 1
ATOM 1674 O O . LYS B 1 22 ? 16.456 70.415 57.632 1.00 37.88 22 LYS B O 1
ATOM 1680 N N . GLU B 1 23 ? 15.502 68.375 57.766 1.00 37.88 23 GLU B N 1
ATOM 1681 C CA . GLU B 1 23 ? 16.740 67.678 58.128 1.00 38.03 23 GLU B CA 1
ATOM 1682 C C . GLU B 1 23 ? 17.690 67.542 56.938 1.00 38.21 23 GLU B C 1
ATOM 1683 O O . GLU B 1 23 ? 18.909 67.531 57.110 1.00 38.21 23 GLU B O 1
ATOM 1689 N N . ILE B 1 24 ? 17.123 67.434 55.739 1.00 38.48 24 ILE B N 1
ATOM 1690 C CA . ILE B 1 24 ? 17.906 67.424 54.503 1.00 38.72 24 ILE B CA 1
ATOM 1691 C C . ILE B 1 24 ? 18.462 68.823 54.256 1.00 39.02 24 ILE B C 1
ATOM 1692 O O . ILE B 1 24 ? 19.600 68.980 53.808 1.00 39.04 24 ILE B O 1
ATOM 1697 N N . GLY B 1 25 ? 17.652 69.831 54.571 1.00 39.35 25 GLY B N 1
ATOM 1698 C CA . GLY B 1 25 ? 18.068 71.225 54.474 1.00 39.84 25 GLY B CA 1
ATOM 1699 C C . GLY B 1 25 ? 19.191 71.554 55.438 1.00 40.17 25 GLY B C 1
ATOM 1700 O O . GLY B 1 25 ? 20.181 72.187 55.055 1.00 40.11 25 GLY B O 1
ATOM 1701 N N . LYS B 1 26 ? 19.036 71.112 56.686 1.00 40.52 26 LYS B N 1
ATOM 1702 C CA . LYS B 1 26 ? 20.025 71.356 57.735 1.00 40.99 26 LYS B CA 1
ATOM 1703 C C . LYS B 1 26 ? 21.357 70.695 57.398 1.00 41.16 26 LYS B C 1
ATOM 1704 O O . LYS B 1 26 ? 22.410 71.323 57.511 1.00 41.21 26 LYS B O 1
ATOM 1710 N N . GLY B 1 27 ? 21.298 69.434 56.970 1.00 41.49 27 GLY B N 1
ATOM 1711 C CA . GLY B 1 27 ? 22.486 68.683 56.563 1.00 41.91 27 GLY B CA 1
ATOM 1712 C C . GLY B 1 27 ? 23.236 69.312 55.401 1.00 42.26 27 GLY B C 1
ATOM 1713 O O . GLY B 1 27 ? 24.453 69.150 55.282 1.00 42.27 27 GLY B O 1
ATOM 1714 N N . ALA B 1 28 ? 22.503 70.030 54.549 1.00 42.60 28 ALA B N 1
ATOM 1715 C CA . ALA B 1 28 ? 23.075 70.721 53.392 1.00 42.94 28 ALA B CA 1
ATOM 1716 C C . ALA B 1 28 ? 23.725 72.055 53.769 1.00 43.21 28 ALA B C 1
ATOM 1717 O O . ALA B 1 28 ? 24.676 72.493 53.117 1.00 43.19 28 ALA B O 1
ATOM 1719 N N . GLU B 1 29 ? 23.202 72.697 54.814 1.00 43.58 29 GLU B N 1
ATOM 1720 C CA . GLU B 1 29 ? 23.792 73.923 55.360 1.00 43.91 29 GLU B CA 1
ATOM 1721 C C . GLU B 1 29 ? 25.099 73.621 56.086 1.00 44.07 29 GLU B C 1
ATOM 1722 O O . GLU B 1 29 ? 26.042 74.411 56.033 1.00 44.19 29 GLU B O 1
ATOM 1728 N N . GLU B 1 30 ? 25.141 72.474 56.765 1.00 44.25 30 GLU B N 1
ATOM 1729 C CA . GLU B 1 30 ? 26.345 72.009 57.454 1.00 44.46 30 GLU B CA 1
ATOM 1730 C C . GLU B 1 30 ? 27.454 71.677 56.460 1.00 44.45 30 GLU B C 1
ATOM 1731 O O . GLU B 1 30 ? 28.639 71.770 56.786 1.00 44.53 30 GLU B O 1
ATOM 1737 N N . ALA B 1 31 ? 27.054 71.293 55.248 1.00 44.49 31 ALA B N 1
ATOM 1738 C CA . ALA B 1 31 ? 27.985 70.994 54.164 1.00 44.47 31 ALA B CA 1
ATOM 1739 C C . ALA B 1 31 ? 28.336 72.253 53.369 1.00 44.50 31 ALA B C 1
ATOM 1740 O O . ALA B 1 31 ? 29.208 72.219 52.496 1.00 44.52 31 ALA B O 1
ATOM 1742 N N . GLY B 1 32 ? 27.645 73.353 53.674 1.00 44.56 32 GLY B N 1
ATOM 1743 C CA . GLY B 1 32 ? 27.963 74.669 53.114 1.00 44.61 32 GLY B CA 1
ATOM 1744 C C . GLY B 1 32 ? 27.264 75.004 51.810 1.00 44.61 32 GLY B C 1
ATOM 1745 O O . GLY B 1 32 ? 27.916 75.236 50.790 1.00 44.70 32 GLY B O 1
ATOM 1746 N N . ALA B 1 33 ? 25.935 75.046 51.845 1.00 44.55 33 ALA B N 1
ATOM 1747 C CA . ALA B 1 33 ? 25.141 75.332 50.653 1.00 44.51 33 ALA B CA 1
ATOM 1748 C C . ALA B 1 33 ? 24.013 76.311 50.948 1.00 44.52 33 ALA B C 1
ATOM 1749 O O . ALA B 1 33 ? 23.536 76.396 52.083 1.00 44.56 33 ALA B O 1
ATOM 1751 N N . GLU B 1 34 ? 23.597 77.048 49.920 1.00 44.48 34 GLU B N 1
ATOM 1752 C CA . GLU B 1 34 ? 22.433 77.923 50.021 1.00 44.42 34 GLU B CA 1
ATOM 1753 C C . GLU B 1 34 ? 21.175 77.073 49.846 1.00 44.15 34 GLU B C 1
ATOM 1754 O O . GLU B 1 34 ? 20.976 76.446 48.801 1.00 44.14 34 GLU B O 1
ATOM 1760 N N . VAL B 1 35 ? 20.340 77.047 50.881 1.00 43.85 35 VAL B N 1
ATOM 1761 C CA . VAL B 1 35 ? 19.215 76.117 50.948 1.00 43.57 35 VAL B CA 1
ATOM 1762 C C . VAL B 1 35 ? 17.866 76.829 50.954 1.00 43.37 35 VAL B C 1
ATOM 1763 O O . VAL B 1 35 ? 17.639 77.750 51.740 1.00 43.27 35 VAL B O 1
ATOM 1767 N N . LYS B 1 36 ? 16.982 76.390 50.062 1.00 43.22 36 LYS B N 1
ATOM 1768 C CA . LYS B 1 36 ? 15.592 76.831 50.051 1.00 43.16 36 LYS B CA 1
ATOM 1769 C C . LYS B 1 36 ? 14.657 75.624 50.120 1.00 43.02 36 LYS B C 1
ATOM 1770 O O . LYS B 1 36 ? 14.725 74.724 49.279 1.00 43.01 36 LYS B O 1
ATOM 1776 N N . ILE B 1 37 ? 13.799 75.606 51.136 1.00 42.85 37 ILE B N 1
ATOM 1777 C CA . ILE B 1 37 ? 12.805 74.548 51.290 1.00 42.68 37 ILE B CA 1
ATOM 1778 C C . ILE B 1 37 ? 11.451 75.045 50.785 1.00 42.64 37 ILE B C 1
ATOM 1779 O O . ILE B 1 37 ? 10.828 75.916 51.398 1.00 42.63 37 ILE B O 1
ATOM 1784 N N . ARG B 1 38 ? 11.015 74.487 49.660 1.00 42.57 38 ARG B N 1
ATOM 1785 C CA . ARG B 1 38 ? 9.749 74.861 49.035 1.00 42.52 38 ARG B CA 1
ATOM 1786 C C . ARG B 1 38 ? 8.810 73.659 48.937 1.00 42.50 38 ARG B C 1
ATOM 1787 O O . ARG B 1 38 ? 9.260 72.513 48.891 1.00 42.55 38 ARG B O 1
ATOM 1795 N N . ARG B 1 39 ? 7.507 73.930 48.903 1.00 42.46 39 ARG B N 1
ATOM 1796 C CA . ARG B 1 39 ? 6.495 72.886 48.741 1.00 42.45 39 ARG B CA 1
ATOM 1797 C C . ARG B 1 39 ? 5.663 73.102 47.478 1.00 42.47 39 ARG B C 1
ATOM 1798 O O . ARG B 1 39 ? 5.789 74.131 46.816 1.00 42.44 39 ARG B O 1
ATOM 1806 N N . VAL B 1 40 ? 4.810 72.133 47.153 1.00 42.55 40 VAL B N 1
ATOM 1807 C CA . VAL B 1 40 ? 4.007 72.197 45.931 1.00 42.62 40 VAL B CA 1
ATOM 1808 C C . VAL B 1 40 ? 2.539 72.542 46.186 1.00 42.71 40 VAL B C 1
ATOM 1809 O O . VAL B 1 40 ? 2.042 72.411 47.307 1.00 42.60 40 VAL B O 1
ATOM 1813 N N . ARG B 1 41 ? 1.864 72.981 45.126 1.00 42.97 41 ARG B N 1
ATOM 1814 C CA . ARG B 1 41 ? 0.436 73.285 45.147 1.00 43.24 41 ARG B CA 1
ATOM 1815 C C . ARG B 1 41 ? -0.381 72.009 45.368 1.00 43.30 41 ARG B C 1
ATOM 1816 O O . ARG B 1 41 ? -0.154 70.996 44.702 1.00 43.21 41 ARG B O 1
ATOM 1824 N N . GLU B 1 42 ? -1.317 72.064 46.314 1.00 43.49 42 GLU B N 1
ATOM 1825 C CA . GLU B 1 42 ? -2.226 70.947 46.573 1.00 43.66 42 GLU B CA 1
ATOM 1826 C C . GLU B 1 42 ? -3.205 70.802 45.411 1.00 43.96 42 GLU B C 1
ATOM 1827 O O . GLU B 1 42 ? -3.716 71.797 44.891 1.00 43.97 42 GLU B O 1
ATOM 1833 N N . THR B 1 43 ? -3.455 69.560 45.009 1.00 44.36 43 THR B N 1
ATOM 1834 C CA . THR B 1 43 ? -4.237 69.285 43.807 1.00 44.80 43 THR B CA 1
ATOM 1835 C C . THR B 1 43 ? -5.449 68.377 44.036 1.00 45.16 43 THR B C 1
ATOM 1836 O O . THR B 1 43 ? -6.294 68.232 43.147 1.00 45.16 43 THR B O 1
ATOM 1840 N N . LEU B 1 44 ? -5.520 67.764 45.217 1.00 45.68 44 LEU B N 1
ATOM 1841 C CA . LEU B 1 44 ? -6.643 66.903 45.589 1.00 46.20 44 LEU B CA 1
ATOM 1842 C C . LEU B 1 44 ? -7.961 67.676 45.562 1.00 46.66 44 LEU B C 1
ATOM 1843 O O . LEU B 1 44 ? -7.974 68.879 45.841 1.00 46.74 44 LEU B O 1
ATOM 1848 N N . PRO B 1 45 ? -9.070 66.996 45.210 1.00 47.07 45 PRO B N 1
ATOM 1849 C CA . PRO B 1 45 ? -10.389 67.609 45.321 1.00 47.50 45 PRO B CA 1
ATOM 1850 C C . PRO B 1 45 ? -10.647 68.082 46.754 1.00 48.04 45 PRO B C 1
ATOM 1851 O O . PRO B 1 45 ? -10.269 67.383 47.699 1.00 48.03 45 PRO B O 1
ATOM 1855 N N . PRO B 1 46 ? -11.281 69.263 46.918 1.00 48.60 46 PRO B N 1
ATOM 1856 C CA . PRO B 1 46 ? -11.491 69.862 48.247 1.00 49.10 46 PRO B CA 1
ATOM 1857 C C . PRO B 1 46 ? -12.266 68.963 49.220 1.00 49.65 46 PRO B C 1
ATOM 1858 O O . PRO B 1 46 ? -12.174 69.143 50.437 1.00 49.74 46 PRO B O 1
ATOM 1862 N N . GLU B 1 47 ? -13.002 67.997 48.674 1.00 50.24 47 GLU B N 1
ATOM 1863 C CA . GLU B 1 47 ? -13.762 67.022 49.459 1.00 50.79 47 GLU B CA 1
ATOM 1864 C C . GLU B 1 47 ? -12.895 65.925 50.092 1.00 51.14 47 GLU B C 1
ATOM 1865 O O . GLU B 1 47 ? -13.399 65.101 50.859 1.00 51.19 47 GLU B O 1
ATOM 1871 N N . PHE B 1 48 ? -11.600 65.921 49.776 1.00 51.61 48 PHE B N 1
ATOM 1872 C CA . PHE B 1 48 ? -10.669 64.918 50.307 1.00 52.10 48 PHE B CA 1
ATOM 1873 C C . PHE B 1 48 ? -9.630 65.501 51.271 1.00 52.51 48 PHE B C 1
ATOM 1874 O O . PHE B 1 48 ? -8.798 64.769 51.818 1.00 52.53 48 PHE B O 1
ATOM 1882 N N . GLN B 1 49 ? -9.690 66.816 51.472 1.00 53.04 49 GLN B N 1
ATOM 1883 C CA . GLN B 1 49 ? -8.872 67.504 52.470 1.00 53.55 49 GLN B CA 1
ATOM 1884 C C . GLN B 1 49 ? -9.755 67.749 53.689 1.00 53.99 49 GLN B C 1
ATOM 1885 O O . GLN B 1 49 ? -10.709 68.531 53.611 1.00 54.06 49 GLN B O 1
ATOM 1891 N N . SER B 1 50 ? -9.462 67.087 54.809 1.00 54.45 50 SER B N 1
ATOM 1892 C CA . SER B 1 50 ? -10.397 67.143 55.942 1.00 54.87 50 SER B CA 1
ATOM 1893 C C . SER B 1 50 ? -9.920 67.594 57.342 1.00 55.18 50 SER B C 1
ATOM 1894 O O . SER B 1 50 ? -10.436 68.612 57.802 1.00 55.27 50 SER B O 1
ATOM 1897 N N . ARG B 1 51 ? -8.985 66.942 58.054 1.00 55.53 51 ARG B N 1
ATOM 1898 C CA . ARG B 1 51 ? -8.032 65.853 57.693 1.00 55.93 51 ARG B CA 1
ATOM 1899 C C . ARG B 1 51 ? -6.964 66.129 56.612 1.00 55.92 51 ARG B C 1
ATOM 1900 O O . ARG B 1 51 ? -6.482 65.216 55.936 1.00 56.00 51 ARG B O 1
ATOM 1908 N N . ILE B 1 52 ? -6.603 67.407 56.492 1.00 55.98 52 ILE B N 1
ATOM 1909 C CA . ILE B 1 52 ? -5.325 67.850 55.919 1.00 56.02 52 ILE B CA 1
ATOM 1910 C C . ILE B 1 52 ? -4.934 69.168 56.602 1.00 56.03 52 ILE B C 1
ATOM 1911 O O . ILE B 1 52 ? -5.612 70.187 56.428 1.00 56.08 52 ILE B O 1
ATOM 1916 N N . PRO B 1 53 ? -3.855 69.143 57.409 1.00 56.01 53 PRO B N 1
ATOM 1917 C CA . PRO B 1 53 ? -3.437 70.333 58.144 1.00 55.97 53 PRO B CA 1
ATOM 1918 C C . PRO B 1 53 ? -2.500 71.234 57.338 1.00 55.91 53 PRO B C 1
ATOM 1919 O O . PRO B 1 53 ? -1.364 70.853 57.043 1.00 55.97 53 PRO B O 1
ATOM 1923 N N . PHE B 1 54 ? -2.988 72.422 56.989 1.00 55.79 54 PHE B N 1
ATOM 1924 C CA . PHE B 1 54 ? -2.192 73.413 56.266 1.00 55.68 54 PHE B CA 1
ATOM 1925 C C . PHE B 1 54 ? -1.348 74.263 57.220 1.00 55.61 54 PHE B C 1
ATOM 1926 O O . PHE B 1 54 ? -0.601 75.144 56.786 1.00 55.60 54 PHE B O 1
ATOM 1934 N N . ASP B 1 55 ? -1.472 73.986 58.517 1.00 55.52 55 ASP B N 1
ATOM 1935 C CA . ASP B 1 55 ? -0.790 74.753 59.559 1.00 55.43 55 ASP B CA 1
ATOM 1936 C C . ASP B 1 55 ? 0.676 74.355 59.704 1.00 55.26 55 ASP B C 1
ATOM 1937 O O . ASP B 1 55 ? 1.513 75.171 60.101 1.00 55.29 55 ASP B O 1
ATOM 1942 N N . LYS B 1 56 ? 0.977 73.100 59.374 1.00 55.02 56 LYS B N 1
ATOM 1943 C CA . LYS B 1 56 ? 2.341 72.576 59.447 1.00 54.76 56 LYS B CA 1
ATOM 1944 C C . LYS B 1 56 ? 3.209 73.100 58.298 1.00 54.41 56 LYS B C 1
ATOM 1945 O O . LYS B 1 56 ? 4.433 72.941 58.312 1.00 54.39 56 LYS B O 1
ATOM 1951 N N . VAL B 1 57 ? 2.566 73.729 57.315 1.00 53.95 57 VAL B N 1
ATOM 1952 C CA . VAL B 1 57 ? 3.249 74.249 56.127 1.00 53.50 57 VAL B CA 1
ATOM 1953 C C . VAL B 1 57 ? 3.050 75.761 55.934 1.00 53.11 57 VAL B C 1
ATOM 1954 O O . VAL B 1 57 ? 3.123 76.269 54.812 1.00 53.06 57 VAL B O 1
ATOM 1958 N N . LYS B 1 58 ? 2.807 76.469 57.036 1.00 52.63 58 LYS B N 1
ATOM 1959 C CA . LYS B 1 58 ? 2.595 77.919 57.005 1.00 52.14 58 LYS B CA 1
ATOM 1960 C C . LYS B 1 58 ? 3.882 78.694 56.718 1.00 51.66 58 LYS B C 1
ATOM 1961 O O . LYS B 1 58 ? 3.867 79.676 55.974 1.00 51.63 58 LYS B O 1
ATOM 1967 N N . ASP B 1 59 ? 4.987 78.246 57.311 1.00 51.05 59 ASP B N 1
ATOM 1968 C CA . ASP B 1 59 ? 6.289 78.890 57.132 1.00 50.43 59 ASP B CA 1
ATOM 1969 C C . ASP B 1 59 ? 6.980 78.487 55.827 1.00 49.86 59 ASP B C 1
ATOM 1970 O O . ASP B 1 59 ? 7.918 79.156 55.386 1.00 49.83 59 ASP B O 1
ATOM 1975 N N . ILE B 1 60 ? 6.513 77.395 55.221 1.00 49.08 60 ILE B N 1
ATOM 1976 C CA . ILE B 1 60 ? 7.087 76.884 53.975 1.00 48.34 60 ILE B CA 1
ATOM 1977 C C . ILE B 1 60 ? 6.295 77.406 52.771 1.00 47.68 60 ILE B C 1
ATOM 1978 O O . ILE B 1 60 ? 5.150 76.997 52.556 1.00 47.73 60 ILE B O 1
ATOM 1983 N N . PRO B 1 61 ? 6.903 78.315 51.984 1.00 46.95 61 PRO B N 1
ATOM 1984 C CA . PRO B 1 61 ? 6.229 78.908 50.830 1.00 46.33 61 PRO B CA 1
ATOM 1985 C C . PRO B 1 61 ? 6.178 77.959 49.634 1.00 45.70 61 PRO B C 1
ATOM 1986 O O . PRO B 1 61 ? 7.008 77.053 49.527 1.00 45.61 61 PRO B O 1
ATOM 1990 N N . GLU B 1 62 ? 5.207 78.177 48.747 1.00 44.95 62 GLU B N 1
ATOM 1991 C CA . GLU B 1 62 ? 5.064 77.382 47.526 1.00 44.24 62 GLU B CA 1
ATOM 1992 C C . GLU B 1 62 ? 6.255 77.552 46.587 1.00 43.63 62 GLU B C 1
ATOM 1993 O O . GLU B 1 62 ? 6.895 78.603 46.563 1.00 43.64 62 GLU B O 1
ATOM 1999 N N . VAL B 1 63 ? 6.545 76.505 45.821 1.00 42.88 63 VAL B N 1
ATOM 2000 C CA . VAL B 1 63 ? 7.645 76.519 44.865 1.00 42.11 63 VAL B CA 1
ATOM 2001 C C . VAL B 1 63 ? 7.269 77.291 43.603 1.00 41.66 63 VAL B C 1
ATOM 2002 O O . VAL B 1 63 ? 6.102 77.320 43.201 1.00 41.69 63 VAL B O 1
ATOM 2006 N N . THR B 1 64 ? 8.266 77.925 42.996 1.00 41.01 64 THR B N 1
ATOM 2007 C CA . THR B 1 64 ? 8.115 78.552 41.686 1.00 40.35 64 THR B CA 1
ATOM 2008 C C . THR B 1 64 ? 9.079 77.908 40.686 1.00 39.78 64 THR B C 1
ATOM 2009 O O . THR B 1 64 ? 9.973 77.154 41.075 1.00 39.68 64 THR B O 1
ATOM 2013 N N . LEU B 1 65 ? 8.887 78.194 39.402 1.00 39.15 65 LEU B N 1
ATOM 2014 C CA . LEU B 1 65 ? 9.746 77.642 38.356 1.00 38.57 65 LEU B CA 1
ATOM 2015 C C . LEU B 1 65 ? 11.142 78.280 38.315 1.00 38.28 65 LEU B C 1
ATOM 2016 O O . LEU B 1 65 ? 12.076 77.686 37.774 1.00 38.08 65 LEU B O 1
ATOM 2021 N N . ASP B 1 66 ? 11.282 79.480 38.883 1.00 37.96 66 ASP B N 1
ATOM 2022 C CA . ASP B 1 66 ? 12.595 80.131 38.976 1.00 37.71 66 ASP B CA 1
ATOM 2023 C C . ASP B 1 66 ? 13.471 79.524 40.074 1.00 37.24 66 ASP B C 1
ATOM 2024 O O . ASP B 1 66 ? 14.698 79.638 40.023 1.00 37.24 66 ASP B O 1
ATOM 2029 N N . ASP B 1 67 ? 12.831 78.875 41.049 1.00 36.61 67 ASP B N 1
ATOM 2030 C CA . ASP B 1 67 ? 13.530 78.099 42.075 1.00 36.00 67 ASP B CA 1
ATOM 2031 C C . ASP B 1 67 ? 14.279 76.917 41.458 1.00 35.67 67 ASP B C 1
ATOM 2032 O O . ASP B 1 67 ? 15.287 76.461 42.002 1.00 35.63 67 ASP B O 1
ATOM 2037 N N . MET B 1 68 ? 13.779 76.436 40.321 1.00 35.24 68 MET B N 1
ATOM 2038 C CA . MET B 1 68 ? 14.379 75.311 39.603 1.00 34.85 68 MET B CA 1
ATOM 2039 C C . MET B 1 68 ? 15.682 75.690 38.887 1.00 34.66 68 MET B C 1
ATOM 2040 O O . MET B 1 68 ? 16.651 74.929 38.920 1.00 34.63 68 MET B O 1
ATOM 2045 N N . ARG B 1 69 ? 15.707 76.856 38.242 1.00 34.38 69 ARG B N 1
ATOM 2046 C CA . ARG B 1 69 ? 16.933 77.336 37.590 1.00 34.14 69 ARG B CA 1
ATOM 2047 C C . ARG B 1 69 ? 17.915 77.937 38.597 1.00 33.72 69 ARG B C 1
ATOM 2048 O O . ARG B 1 69 ? 19.118 77.986 38.341 1.00 33.72 69 ARG B O 1
ATOM 2056 N N . TRP B 1 70 ? 17.387 78.391 39.733 1.00 33.19 70 TRP B N 1
ATOM 2057 C CA . TRP B 1 70 ? 18.197 78.875 40.850 1.00 32.68 70 TRP B CA 1
ATOM 2058 C C . TRP B 1 70 ? 19.060 77.751 41.418 1.00 32.30 70 TRP B C 1
ATOM 2059 O O . TRP B 1 70 ? 20.257 77.932 41.659 1.00 32.18 70 TRP B O 1
ATOM 2070 N N . ALA B 1 71 ? 18.435 76.592 41.616 1.00 31.79 71 ALA B N 1
ATOM 2071 C CA . ALA B 1 71 ? 19.088 75.425 42.198 1.00 31.24 71 ALA B CA 1
ATOM 2072 C C . ALA B 1 71 ? 20.204 74.878 41.317 1.00 30.87 71 ALA B C 1
ATOM 2073 O O . ALA B 1 71 ? 20.133 74.943 40.085 1.00 30.81 71 ALA B O 1
ATOM 2075 N N . ASP B 1 72 ? 21.238 74.354 41.971 1.00 30.32 72 ASP B N 1
ATOM 2076 C CA . ASP B 1 72 ? 22.326 73.645 41.307 1.00 29.79 72 ASP B CA 1
ATOM 2077 C C . ASP B 1 72 ? 22.220 72.156 41.628 1.00 29.29 72 ASP B C 1
ATOM 2078 O O . ASP B 1 72 ? 22.870 71.325 40.991 1.00 29.30 72 ASP B O 1
ATOM 2083 N N . GLY B 1 73 ? 21.396 71.844 42.629 1.00 28.66 73 GLY B N 1
ATOM 2084 C CA . GLY B 1 73 ? 21.071 70.471 43.019 1.00 27.72 73 GLY B CA 1
ATOM 2085 C C . GLY B 1 73 ? 19.666 70.393 43.592 1.00 27.05 73 GLY B C 1
ATOM 2086 O O . GLY B 1 73 ? 19.111 71.403 44.029 1.00 26.88 73 GLY B O 1
ATOM 2087 N N . PHE B 1 74 ? 19.091 69.191 43.596 1.00 26.51 74 PHE B N 1
ATOM 2088 C CA . PHE B 1 74 ? 17.701 69.001 44.025 1.00 25.94 74 PHE B CA 1
ATOM 2089 C C . PHE B 1 74 ? 17.513 67.884 45.046 1.00 25.55 74 PHE B C 1
ATOM 2090 O O . PHE B 1 74 ? 18.194 66.861 44.997 1.00 25.50 74 PHE B O 1
ATOM 2098 N N . ALA B 1 75 ? 16.573 68.097 45.963 1.00 25.12 75 ALA B N 1
ATOM 2099 C CA . ALA B 1 75 ? 16.103 67.052 46.868 1.00 24.68 75 ALA B CA 1
ATOM 2100 C C . ALA B 1 75 ? 14.581 66.968 46.772 1.00 24.37 75 ALA B C 1
ATOM 2101 O O . ALA B 1 75 ? 13.853 67.545 47.588 1.00 24.27 75 ALA B O 1
ATOM 2103 N N . ILE B 1 76 ? 14.118 66.258 45.745 1.00 23.95 76 ILE B N 1
ATOM 2104 C CA . ILE B 1 76 ? 12.695 66.099 45.465 1.00 23.48 76 ILE B CA 1
ATOM 2105 C C . ILE B 1 76 ? 12.118 64.957 46.300 1.00 23.20 76 ILE B C 1
ATOM 2106 O O . ILE B 1 76 ? 12.616 63.834 46.256 1.00 23.19 76 ILE B O 1
ATOM 2111 N N . GLY B 1 77 ? 11.071 65.258 47.062 1.00 22.95 77 GLY B N 1
ATOM 2112 C CA . GLY B 1 77 ? 10.460 64.281 47.955 1.00 22.68 77 GLY B CA 1
ATOM 2113 C C . GLY B 1 77 ? 8.945 64.288 47.986 1.00 22.53 77 GLY B C 1
ATOM 2114 O O . GLY B 1 77 ? 8.303 65.277 47.629 1.00 22.49 77 GLY B O 1
ATOM 2115 N N . SER B 1 78 ? 8.384 63.161 48.416 1.00 22.38 78 SER B N 1
ATOM 2116 C CA . SER B 1 78 ? 6.945 62.986 48.575 1.00 22.24 78 SER B CA 1
ATOM 2117 C C . SER B 1 78 ? 6.688 61.744 49.418 1.00 22.26 78 SER B C 1
ATOM 2118 O O . SER B 1 78 ? 7.405 60.755 49.283 1.00 22.14 78 SER B O 1
ATOM 2121 N N . PRO B 1 79 ? 5.659 61.785 50.289 1.00 22.32 79 PRO B N 1
ATOM 2122 C CA . PRO B 1 79 ? 5.222 60.558 50.941 1.00 22.27 79 PRO B CA 1
ATOM 2123 C C . PRO B 1 79 ? 4.699 59.599 49.880 1.00 22.25 79 PRO B C 1
ATOM 2124 O O . PRO B 1 79 ? 4.262 60.044 48.816 1.00 22.27 79 PRO B O 1
ATOM 2128 N N . THR B 1 80 ? 4.754 58.302 50.157 1.00 22.25 80 THR B N 1
ATOM 2129 C CA . THR B 1 80 ? 4.332 57.313 49.174 1.00 22.28 80 THR B CA 1
ATOM 2130 C C . THR B 1 80 ? 2.824 57.362 48.943 1.00 22.30 80 THR B C 1
ATOM 2131 O O . THR B 1 80 ? 2.043 57.549 49.878 1.00 22.30 80 THR B O 1
ATOM 2135 N N . ARG B 1 81 ? 2.437 57.238 47.679 1.00 22.41 81 ARG B N 1
ATOM 2136 C CA . ARG B 1 81 ? 1.048 57.036 47.305 1.00 22.55 81 ARG B CA 1
ATOM 2137 C C . ARG B 1 81 ? 0.986 55.776 46.451 1.00 22.60 81 ARG B C 1
ATOM 2138 O O . ARG B 1 81 ? 0.865 55.841 45.224 1.00 22.68 81 ARG B O 1
ATOM 2146 N N . TYR B 1 82 ? 1.093 54.631 47.123 1.00 22.64 82 TYR B N 1
ATOM 2147 C CA . TYR B 1 82 ? 1.047 53.306 46.493 1.00 22.70 82 TYR B CA 1
ATOM 2148 C C . TYR B 1 82 ? 2.201 53.065 45.504 1.00 22.75 82 TYR B C 1
ATOM 2149 O O . TYR B 1 82 ? 1.987 52.663 44.356 1.00 22.72 82 TYR B O 1
ATOM 2158 N N . GLY B 1 83 ? 3.424 53.320 45.969 1.00 22.76 83 GLY B N 1
ATOM 2159 C CA . GLY B 1 83 ? 4.631 53.070 45.181 1.00 22.80 83 GLY B CA 1
ATOM 2160 C C . GLY B 1 83 ? 5.050 54.208 44.268 1.00 22.84 83 GLY B C 1
ATOM 2161 O O . GLY B 1 83 ? 6.116 54.158 43.654 1.00 22.79 83 GLY B O 1
ATOM 2162 N N . ASN B 1 84 ? 4.206 55.230 44.171 1.00 22.91 84 ASN B N 1
ATOM 2163 C CA . ASN B 1 84 ? 4.496 56.412 43.365 1.00 22.95 84 ASN B CA 1
ATOM 2164 C C . ASN B 1 84 ? 4.474 57.682 44.207 1.00 22.88 84 ASN B C 1
ATOM 2165 O O . ASN B 1 84 ? 4.043 57.662 45.362 1.00 22.81 84 ASN B O 1
ATOM 2170 N N . MET B 1 85 ? 4.938 58.783 43.616 1.00 22.87 85 MET B N 1
ATOM 2171 C CA . MET B 1 85 ? 4.796 60.112 44.209 1.00 22.77 85 MET B CA 1
ATOM 2172 C C . MET B 1 85 ? 3.319 60.519 44.226 1.00 22.73 85 MET B C 1
ATOM 2173 O O . MET B 1 85 ? 2.498 59.938 43.512 1.00 22.65 85 MET B O 1
ATOM 2178 N N . ALA B 1 86 ? 2.992 61.513 45.047 1.00 22.79 86 ALA B N 1
ATOM 2179 C CA . ALA B 1 86 ? 1.622 62.009 45.162 1.00 22.80 86 ALA B CA 1
ATOM 2180 C C . ALA B 1 86 ? 1.189 62.810 43.938 1.00 22.84 86 ALA B C 1
ATOM 2181 O O . ALA B 1 86 ? 2.026 63.274 43.159 1.00 22.92 86 ALA B O 1
ATOM 2183 N N . GLY B 1 87 ? -0.125 62.964 43.781 1.00 22.88 87 GLY B N 1
ATOM 2184 C CA . GLY B 1 87 ? -0.706 63.752 42.696 1.00 22.82 87 GLY B CA 1
ATOM 2185 C C . GLY B 1 87 ? -0.184 65.174 42.673 1.00 22.83 87 GLY B C 1
ATOM 2186 O O . GLY B 1 87 ? 0.067 65.725 41.602 1.00 23.00 87 GLY B O 1
ATOM 2187 N N . GLY B 1 88 ? -0.013 65.757 43.859 1.00 22.83 88 GLY B N 1
ATOM 2188 C CA . GLY B 1 88 ? 0.489 67.124 44.015 1.00 22.88 88 GLY B CA 1
ATOM 2189 C C . GLY B 1 88 ? 1.862 67.368 43.416 1.00 22.95 88 GLY B C 1
ATOM 2190 O O . GLY B 1 88 ? 2.066 68.348 42.695 1.00 23.09 88 GLY B O 1
ATOM 2191 N N . LEU B 1 89 ? 2.804 66.478 43.718 1.00 22.92 89 LEU B N 1
ATOM 2192 C CA . LEU B 1 89 ? 4.152 66.575 43.168 1.00 22.91 89 LEU B CA 1
ATOM 2193 C C . LEU B 1 89 ? 4.164 66.234 41.679 1.00 22.95 89 LEU B C 1
ATOM 2194 O O . LEU B 1 89 ? 4.840 66.897 40.890 1.00 23.01 89 LEU B O 1
ATOM 2199 N N . LYS B 1 90 ? 3.408 65.205 41.302 1.00 22.94 90 LYS B N 1
ATOM 2200 C CA . LYS B 1 90 ? 3.340 64.764 39.913 1.00 23.02 90 LYS B CA 1
ATOM 2201 C C . LYS B 1 90 ? 2.809 65.868 39.001 1.00 23.27 90 LYS B C 1
ATOM 2202 O O . LYS B 1 90 ? 3.337 66.079 37.907 1.00 23.34 90 LYS B O 1
ATOM 2208 N N . THR B 1 91 ? 1.777 66.574 39.464 1.00 23.42 91 THR B N 1
ATOM 2209 C CA . THR B 1 91 ? 1.180 67.661 38.694 1.00 23.57 91 THR B CA 1
ATOM 2210 C C . THR B 1 91 ? 2.161 68.823 38.518 1.00 23.77 91 THR B C 1
ATOM 2211 O O . THR B 1 91 ? 2.223 69.423 37.445 1.00 23.80 91 THR B O 1
ATOM 2215 N N . PHE B 1 92 ? 2.934 69.127 39.560 1.00 24.02 92 PHE B N 1
ATOM 2216 C CA . PHE B 1 92 ? 3.970 70.156 39.453 1.00 24.27 92 PHE B CA 1
ATOM 2217 C C . PHE B 1 92 ? 5.083 69.765 38.478 1.00 24.47 92 PHE B C 1
ATOM 2218 O O . PHE B 1 92 ? 5.519 70.590 37.675 1.00 24.55 92 PHE B O 1
ATOM 2226 N N . LEU B 1 93 ? 5.542 68.516 38.553 1.00 24.69 93 LEU B N 1
ATOM 2227 C CA . LEU B 1 93 ? 6.576 68.026 37.637 1.00 24.90 93 LEU B CA 1
ATOM 2228 C C . LEU B 1 93 ? 6.094 68.003 36.185 1.00 25.10 93 LEU B C 1
ATOM 2229 O O . LEU B 1 93 ? 6.903 67.994 35.258 1.00 25.17 93 LEU B O 1
ATOM 2234 N N . ASP B 1 94 ? 4.776 67.991 35.996 1.00 25.34 94 ASP B N 1
ATOM 2235 C CA . ASP B 1 94 ? 4.186 68.120 34.668 1.00 25.57 94 ASP B CA 1
ATOM 2236 C C . ASP B 1 94 ? 4.301 69.555 34.157 1.00 25.66 94 ASP B C 1
ATOM 2237 O O . ASP B 1 94 ? 4.444 69.773 32.954 1.00 25.77 94 ASP B O 1
ATOM 2242 N N . THR B 1 95 ? 4.248 70.525 35.073 1.00 25.77 95 THR B N 1
ATOM 2243 C CA . THR B 1 95 ? 4.364 71.946 34.709 1.00 25.88 95 THR B CA 1
ATOM 2244 C C . THR B 1 95 ? 5.799 72.357 34.374 1.00 25.94 95 THR B C 1
ATOM 2245 O O . THR B 1 95 ? 6.041 73.489 33.960 1.00 26.00 95 THR B O 1
ATOM 2249 N N . THR B 1 96 ? 6.746 71.442 34.552 1.00 26.11 96 THR B N 1
ATOM 2250 C CA . THR B 1 96 ? 8.142 71.722 34.226 1.00 26.32 96 THR B CA 1
ATOM 2251 C C . THR B 1 96 ? 8.449 71.395 32.761 1.00 26.57 96 THR B C 1
ATOM 2252 O O . THR B 1 96 ? 9.612 71.262 32.372 1.00 26.56 96 THR B O 1
ATOM 2256 N N . ALA B 1 97 ? 7.393 71.278 31.955 1.00 26.88 97 ALA B N 1
ATOM 2257 C CA . ALA B 1 97 ? 7.517 71.076 30.509 1.00 27.16 97 ALA B CA 1
ATOM 2258 C C . ALA B 1 97 ? 8.096 72.318 29.819 1.00 27.41 97 ALA B C 1
ATOM 2259 O O . ALA B 1 97 ? 8.648 72.229 28.719 1.00 27.41 97 ALA B O 1
ATOM 2261 N N . ILE B 1 98 ? 7.959 73.467 30.481 1.00 27.73 98 ILE B N 1
ATOM 2262 C CA . ILE B 1 98 ? 8.558 74.724 30.039 1.00 28.14 98 ILE B CA 1
ATOM 2263 C C . ILE B 1 98 ? 10.085 74.641 30.112 1.00 28.44 98 ILE B C 1
ATOM 2264 O O . ILE B 1 98 ? 10.788 75.125 29.218 1.00 28.64 98 ILE B O 1
ATOM 2269 N N . LEU B 1 99 ? 10.584 74.010 31.174 1.00 28.67 99 LEU B N 1
ATOM 2270 C CA . LEU B 1 99 ? 12.022 73.872 31.407 1.00 28.86 99 LEU B CA 1
ATOM 2271 C C . LEU B 1 99 ? 12.646 72.725 30.614 1.00 28.97 99 LEU B C 1
ATOM 2272 O O . LEU B 1 99 ? 13.869 72.643 30.497 1.00 29.06 99 LEU B O 1
ATOM 2277 N N . TRP B 1 100 ? 11.804 71.850 30.070 1.00 29.19 100 TRP B N 1
ATOM 2278 C CA . TRP B 1 100 ? 12.261 70.610 29.444 1.00 29.41 100 TRP B CA 1
ATOM 2279 C C . TRP B 1 100 ? 12.972 70.818 28.108 1.00 29.58 100 TRP B C 1
ATOM 2280 O O . TRP B 1 100 ? 14.128 70.419 27.950 1.00 29.59 100 TRP B O 1
ATOM 2291 N N . LYS B 1 101 ? 12.283 71.446 27.158 1.00 29.83 101 LYS B N 1
ATOM 2292 C CA . LYS B 1 101 ? 12.786 71.564 25.786 1.00 30.02 101 LYS B CA 1
ATOM 2293 C C . LYS B 1 101 ? 14.132 72.284 25.700 1.00 29.79 101 LYS B C 1
ATOM 2294 O O . LYS B 1 101 ? 15.004 71.884 24.925 1.00 29.89 101 LYS B O 1
ATOM 2300 N N . ASP B 1 102 ? 14.295 73.332 26.506 1.00 29.51 102 ASP B N 1
ATOM 2301 C CA . ASP B 1 102 ? 15.512 74.148 26.493 1.00 29.23 102 ASP B CA 1
ATOM 2302 C C . ASP B 1 102 ? 16.579 73.692 27.491 1.00 28.88 102 ASP B C 1
ATOM 2303 O O . ASP B 1 102 ? 17.546 74.415 27.739 1.00 28.93 102 ASP B O 1
ATOM 2308 N N . ASN B 1 103 ? 16.393 72.497 28.053 1.00 28.45 103 ASN B N 1
ATOM 2309 C CA . ASN B 1 103 ? 17.393 71.840 28.908 1.00 28.07 103 ASN B CA 1
ATOM 2310 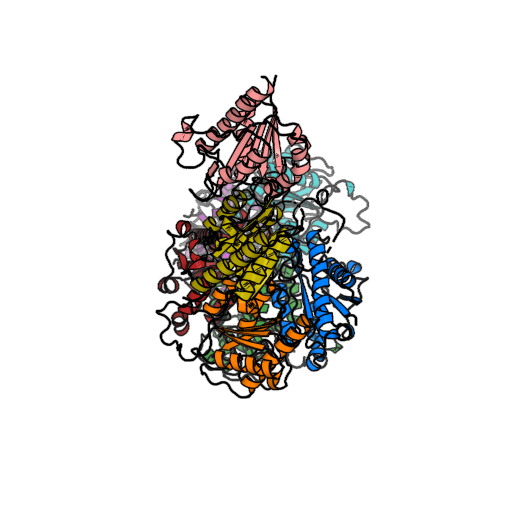C C . ASN B 1 103 ? 17.908 72.679 30.088 1.00 27.64 103 ASN B C 1
ATOM 2311 O O . ASN B 1 103 ? 19.114 72.717 30.350 1.00 27.66 103 ASN B O 1
ATOM 2316 N N . VAL B 1 104 ? 16.995 73.343 30.793 1.00 27.05 104 VAL B N 1
ATOM 2317 C CA . VAL B 1 104 ? 17.353 74.143 31.970 1.00 26.62 104 VAL B CA 1
ATOM 2318 C C . VAL B 1 104 ? 17.968 73.274 33.074 1.00 26.30 104 VAL B C 1
ATOM 2319 O O . VAL B 1 104 ? 19.005 73.622 33.640 1.00 26.31 104 VAL B O 1
ATOM 2323 N N . LEU B 1 105 ? 17.328 72.143 33.361 1.00 25.87 105 LEU B N 1
ATOM 2324 C CA . LEU B 1 105 ? 17.738 71.269 34.459 1.00 25.52 105 LEU B CA 1
ATOM 2325 C C . LEU B 1 105 ? 18.811 70.241 34.071 1.00 25.27 105 LEU B C 1
ATOM 2326 O O . LEU B 1 105 ? 19.249 69.447 34.909 1.00 25.24 105 LEU B O 1
ATOM 2331 N N . TYR B 1 106 ? 19.238 70.268 32.811 1.00 24.92 106 TYR B N 1
ATOM 2332 C CA . TYR B 1 106 ? 20.185 69.286 32.294 1.00 24.64 106 TYR B CA 1
ATOM 2333 C C . TYR B 1 106 ? 21.481 69.242 33.096 1.00 24.58 106 TYR B C 1
ATOM 2334 O O . TYR B 1 106 ? 22.084 70.278 33.378 1.00 24.64 106 TYR B O 1
ATOM 2343 N N . GLY B 1 107 ? 21.892 68.033 33.467 1.00 24.50 107 GLY B N 1
ATOM 2344 C CA . GLY B 1 107 ? 23.167 67.811 34.141 1.00 24.38 107 GLY B CA 1
ATOM 2345 C C . GLY B 1 107 ? 23.196 68.108 35.628 1.00 24.31 107 GLY B C 1
ATOM 2346 O O . GLY B 1 107 ? 24.210 67.880 36.287 1.00 24.35 107 GLY B O 1
ATOM 2347 N N . LYS B 1 108 ? 22.088 68.616 36.160 1.00 24.28 108 LYS B N 1
ATOM 2348 C CA . LYS B 1 108 ? 22.017 68.978 37.572 1.00 24.35 108 LYS B CA 1
ATOM 2349 C C . LYS B 1 108 ? 21.579 67.798 38.443 1.00 24.35 108 LYS B C 1
ATOM 2350 O O . LYS B 1 108 ? 20.607 67.118 38.116 1.00 24.43 108 LYS B O 1
ATOM 2356 N N . PRO B 1 109 ? 22.310 67.545 39.548 1.00 24.34 109 PRO B N 1
ATOM 2357 C CA . PRO B 1 109 ? 22.058 66.432 40.468 1.00 24.25 109 PRO B CA 1
ATOM 2358 C C . PRO B 1 109 ? 20.679 66.454 41.124 1.00 24.22 109 PRO B C 1
ATOM 2359 O O . PRO B 1 109 ? 20.114 67.525 41.364 1.00 24.23 109 PRO B O 1
ATOM 2363 N N . VAL B 1 110 ? 20.157 65.266 41.414 1.00 24.13 110 VAL B N 1
ATOM 2364 C CA . VAL B 1 110 ? 18.894 65.119 42.135 1.00 24.02 110 VAL B CA 1
ATOM 2365 C C . VAL B 1 110 ? 18.962 63.933 43.103 1.00 24.00 110 VAL B C 1
ATOM 2366 O O . VAL B 1 110 ? 19.581 62.909 42.805 1.00 24.10 110 VAL B O 1
ATOM 2370 N N . THR B 1 111 ? 18.350 64.099 44.271 1.00 23.86 111 THR B N 1
ATOM 2371 C CA . THR B 1 111 ? 18.230 63.022 45.247 1.00 23.77 111 THR B CA 1
ATOM 2372 C C . THR B 1 111 ? 16.784 62.925 45.734 1.00 23.71 111 THR B C 1
ATOM 2373 O O . THR B 1 111 ? 16.090 63.940 45.852 1.00 23.72 111 THR B O 1
ATOM 2377 N N . PHE B 1 112 ? 16.328 61.706 45.999 1.00 23.59 112 PHE B N 1
ATOM 2378 C CA . PHE B 1 112 ? 14.918 61.481 46.299 1.00 23.52 112 PHE B CA 1
ATOM 2379 C C . PHE B 1 112 ? 14.707 60.929 47.700 1.00 23.61 112 PHE B C 1
ATOM 2380 O O . PHE B 1 112 ? 15.516 60.140 48.190 1.00 23.62 112 PHE B O 1
ATOM 2388 N N . PHE B 1 113 ? 13.609 61.343 48.330 1.00 23.70 113 PHE B N 1
ATOM 2389 C CA . PHE B 1 113 ? 13.223 60.835 49.647 1.00 23.89 113 PHE B CA 1
ATOM 2390 C C . PHE B 1 113 ? 11.708 60.666 49.773 1.00 24.13 113 PHE B C 1
ATOM 2391 O O . PHE B 1 113 ? 10.943 61.382 49.129 1.00 24.20 113 PHE B O 1
ATOM 2399 N N . THR B 1 114 ? 11.286 59.711 50.599 1.00 24.42 114 THR B N 1
ATOM 2400 C CA . THR B 1 114 ? 9.861 59.419 50.800 1.00 24.74 114 THR B CA 1
ATOM 2401 C C . THR B 1 114 ? 9.552 59.030 52.256 1.00 24.96 114 THR B C 1
ATOM 2402 O O . THR B 1 114 ? 10.388 59.229 53.136 1.00 25.00 114 THR B O 1
ATOM 2406 N N . GLU B 1 115 ? 8.344 58.515 52.500 1.00 25.27 115 GLU B N 1
ATOM 2407 C CA . GLU B 1 115 ? 7.962 57.930 53.793 1.00 25.60 115 GLU B CA 1
ATOM 2408 C C . GLU B 1 115 ? 6.762 56.998 53.633 1.00 25.73 115 GLU B C 1
ATOM 2409 O O . GLU B 1 115 ? 5.902 57.223 52.776 1.00 25.90 115 GLU B O 1
ATOM 2415 N N . ALA B 1 116 ? 6.713 55.954 54.459 1.00 25.83 116 ALA B N 1
ATOM 2416 C CA . ALA B 1 116 ? 5.609 54.990 54.441 1.00 25.85 116 ALA B CA 1
ATOM 2417 C C . ALA B 1 116 ? 5.228 54.544 55.850 1.00 25.86 116 ALA B C 1
ATOM 2418 O O . ALA B 1 116 ? 6.091 54.369 56.711 1.00 25.94 116 ALA B O 1
ATOM 2420 N N . SER B 1 117 ? 3.930 54.354 56.070 1.00 25.90 117 SER B N 1
ATOM 2421 C CA . SER B 1 117 ? 3.408 53.988 57.386 1.00 25.92 117 SER B CA 1
ATOM 2422 C C . SER B 1 117 ? 3.724 52.540 57.760 1.00 25.83 117 SER B C 1
ATOM 2423 O O . SER B 1 117 ? 3.766 52.192 58.944 1.00 25.94 117 SER B O 1
ATOM 2426 N N . THR B 1 118 ? 3.946 51.705 56.748 1.00 25.66 118 THR B N 1
ATOM 2427 C CA . THR B 1 118 ? 4.267 50.293 56.960 1.00 25.50 118 THR B CA 1
ATOM 2428 C C . THR B 1 118 ? 5.709 49.968 56.520 1.00 25.27 118 THR B C 1
ATOM 2429 O O . THR B 1 118 ? 6.297 50.697 55.717 1.00 25.26 118 THR B O 1
ATOM 2433 N N . VAL B 1 119 ? 6.267 48.882 57.056 1.00 25.00 119 VAL B N 1
ATOM 2434 C CA . VAL B 1 119 ? 7.696 48.565 56.891 1.00 24.76 119 VAL B CA 1
ATOM 2435 C C . VAL B 1 119 ? 8.175 48.394 55.436 1.00 24.64 119 VAL B C 1
ATOM 2436 O O . VAL B 1 119 ? 9.265 48.849 55.091 1.00 24.75 119 VAL B O 1
ATOM 2440 N N . HIS B 1 120 ? 7.369 47.757 54.590 1.00 24.41 120 HIS B N 1
ATOM 2441 C CA . HIS B 1 120 ? 7.746 47.570 53.184 1.00 24.11 120 HIS B CA 1
ATOM 2442 C C . HIS B 1 120 ? 6.663 48.053 52.219 1.00 23.91 120 HIS B C 1
ATOM 2443 O O . HIS B 1 120 ? 6.360 47.386 51.227 1.00 23.96 120 HIS B O 1
ATOM 2450 N N . GLY B 1 121 ? 6.095 49.221 52.506 1.00 23.65 121 GLY B N 1
ATOM 2451 C CA . GLY B 1 121 ? 5.005 49.763 51.702 1.00 23.34 121 GLY B CA 1
ATOM 2452 C C . GLY B 1 121 ? 5.332 51.055 50.984 1.00 23.11 121 GLY B C 1
ATOM 2453 O O . GLY B 1 121 ? 4.576 52.024 51.068 1.00 23.01 121 GLY B O 1
ATOM 2454 N N . GLY B 1 122 ? 6.461 51.069 50.280 1.00 22.94 122 GLY B N 1
ATOM 2455 C CA . GLY B 1 122 ? 6.823 52.197 49.424 1.00 22.77 122 GLY B CA 1
ATOM 2456 C C . GLY B 1 122 ? 8.134 52.886 49.753 1.00 22.63 122 GLY B C 1
ATOM 2457 O O . GLY B 1 122 ? 8.435 53.944 49.199 1.00 22.72 122 GLY B O 1
ATOM 2458 N N . HIS B 1 123 ? 8.917 52.288 50.648 1.00 22.38 123 HIS B N 1
ATOM 2459 C CA . HIS B 1 123 ? 10.190 52.873 51.071 1.00 22.14 123 HIS B CA 1
ATOM 2460 C C . HIS B 1 123 ? 11.252 52.857 49.970 1.00 21.90 123 HIS B C 1
ATOM 2461 O O . HIS B 1 123 ? 12.146 53.704 49.955 1.00 21.92 123 HIS B O 1
ATOM 2468 N N . GLU B 1 124 ? 11.144 51.902 49.049 1.00 21.62 124 GLU B N 1
ATOM 2469 C CA . GLU B 1 124 ? 12.127 51.734 47.976 1.00 21.37 124 GLU B CA 1
ATOM 2470 C C . GLU B 1 124 ? 11.552 52.097 46.604 1.00 20.98 124 GLU B C 1
ATOM 2471 O O . GLU B 1 124 ? 12.110 52.935 45.889 1.00 20.88 124 GLU B O 1
ATOM 2477 N N . THR B 1 125 ? 10.431 51.468 46.252 1.00 20.59 125 THR B N 1
ATOM 2478 C CA . THR B 1 125 ? 9.833 51.598 44.919 1.00 20.19 125 THR B CA 1
ATOM 2479 C C . THR B 1 125 ? 9.428 53.022 44.547 1.00 19.99 125 THR B C 1
ATOM 2480 O O . THR B 1 125 ? 9.540 53.407 43.382 1.00 20.08 125 THR B O 1
ATOM 2484 N N . THR B 1 126 ? 8.961 53.795 45.530 1.00 19.62 126 THR B N 1
ATOM 2485 C CA . THR B 1 126 ? 8.576 55.190 45.308 1.00 19.21 126 THR B CA 1
ATOM 2486 C C . THR B 1 126 ? 9.747 55.988 44.734 1.00 19.17 126 THR B C 1
ATOM 2487 O O . THR B 1 126 ? 9.565 56.824 43.849 1.00 19.15 126 THR B O 1
ATOM 2491 N N . ILE B 1 127 ? 10.948 55.705 45.229 1.00 19.00 127 ILE B N 1
ATOM 2492 C CA . ILE B 1 127 ? 12.149 56.404 44.783 1.00 18.83 127 ILE B CA 1
ATOM 2493 C C . ILE B 1 127 ? 12.554 55.973 43.368 1.00 18.65 127 ILE B C 1
ATOM 2494 O O . ILE B 1 127 ? 12.989 56.804 42.565 1.00 18.68 127 ILE B O 1
ATOM 2499 N N . LEU B 1 128 ? 12.388 54.686 43.061 1.00 18.41 128 LEU B N 1
ATOM 2500 C CA . LEU B 1 128 ? 12.722 54.166 41.735 1.00 18.11 128 LEU B CA 1
ATOM 2501 C C . LEU B 1 128 ? 11.767 54.707 40.669 1.00 18.00 128 LEU B C 1
ATOM 2502 O O . LEU B 1 128 ? 12.185 54.996 39.549 1.00 17.96 128 LEU B O 1
ATOM 2507 N N . THR B 1 129 ? 10.494 54.853 41.027 1.00 17.91 129 THR B N 1
ATOM 2508 C CA . THR B 1 129 ? 9.492 55.409 40.115 1.00 17.89 129 THR B CA 1
ATOM 2509 C C . THR B 1 129 ? 9.623 56.929 39.975 1.00 17.99 129 THR B C 1
ATOM 2510 O O . THR B 1 129 ? 9.262 57.494 38.941 1.00 18.12 129 THR B O 1
ATOM 2514 N N . MET B 1 130 ? 10.130 57.582 41.020 1.00 17.99 130 MET B N 1
ATOM 2515 C CA . MET B 1 130 ? 10.416 59.015 40.984 1.00 18.00 130 MET B CA 1
ATOM 2516 C C . MET B 1 130 ? 11.634 59.314 40.115 1.00 17.92 130 MET B C 1
ATOM 2517 O O . MET B 1 130 ? 11.750 60.409 39.561 1.00 18.00 130 MET B O 1
ATOM 2522 N N . SER B 1 131 ? 12.529 58.337 39.990 1.00 17.79 131 SER B N 1
ATOM 2523 C CA . SER B 1 131 ? 13.808 58.549 39.314 1.00 17.81 131 SER B CA 1
ATOM 2524 C C . SER B 1 131 ? 13.684 58.716 37.800 1.00 17.87 131 SER B C 1
ATOM 2525 O O . SER B 1 131 ? 14.599 59.231 37.158 1.00 17.88 131 SER B O 1
ATOM 2528 N N . THR B 1 132 ? 12.554 58.291 37.239 1.00 18.02 132 THR B N 1
ATOM 2529 C CA . THR B 1 132 ? 12.329 58.357 35.793 1.00 18.11 132 THR B CA 1
ATOM 2530 C C . THR B 1 132 ? 12.396 59.791 35.272 1.00 18.35 132 THR B C 1
ATOM 2531 O O . THR B 1 132 ? 12.963 60.044 34.206 1.00 18.40 132 THR B O 1
ATOM 2535 N N . TYR B 1 133 ? 11.827 60.718 36.043 1.00 18.60 133 TYR B N 1
ATOM 2536 C CA . TYR B 1 133 ? 11.871 62.152 35.748 1.00 18.72 133 TYR B CA 1
ATOM 2537 C C . TYR B 1 133 ? 13.292 62.621 35.419 1.00 18.80 133 TYR B C 1
ATOM 2538 O O . TYR B 1 133 ? 13.511 63.321 34.427 1.00 18.94 133 TYR B O 1
ATOM 2547 N N . ALA B 1 134 ? 14.252 62.214 36.245 1.00 18.84 134 ALA B N 1
ATOM 2548 C CA . ALA B 1 134 ? 15.652 62.582 36.055 1.00 18.95 134 ALA B CA 1
ATOM 2549 C C . ALA B 1 134 ? 16.205 62.134 34.702 1.00 19.02 134 ALA B C 1
ATOM 2550 O O . ALA B 1 134 ? 16.998 62.851 34.092 1.00 19.04 134 ALA B O 1
ATOM 2552 N N . TYR B 1 135 ? 15.778 60.959 34.240 1.00 19.16 135 TYR B N 1
ATOM 2553 C CA . TYR B 1 135 ? 16.244 60.408 32.967 1.00 19.28 135 TYR B CA 1
ATOM 2554 C C . TYR B 1 135 ? 15.827 61.266 31.781 1.00 19.37 135 TYR B C 1
ATOM 2555 O O . TYR B 1 135 ? 16.639 61.544 30.901 1.00 19.32 135 TYR B O 1
ATOM 2564 N N . HIS B 1 136 ? 14.564 61.688 31.772 1.00 19.56 136 HIS B N 1
ATOM 2565 C CA . HIS B 1 136 ? 14.013 62.478 30.669 1.00 19.70 136 HIS B CA 1
ATOM 2566 C C . HIS B 1 136 ? 14.570 63.893 30.629 1.00 19.93 136 HIS B C 1
ATOM 2567 O O . HIS B 1 136 ? 14.651 64.501 29.561 1.00 20.01 136 HIS B O 1
ATOM 2574 N N . PHE B 1 137 ? 14.951 64.408 31.796 1.00 20.20 137 PHE B N 1
ATOM 2575 C CA . PHE B 1 137 ? 15.500 65.757 31.912 1.00 20.50 137 PHE B CA 1
ATOM 2576 C C . PHE B 1 137 ? 17.030 65.794 31.839 1.00 20.73 137 PHE B C 1
ATOM 2577 O O . PHE B 1 137 ? 17.625 66.870 31.731 1.00 20.92 137 PHE B O 1
ATOM 2585 N N . GLY B 1 138 ? 17.657 64.619 31.888 1.00 20.79 138 GLY B N 1
ATOM 2586 C CA . GLY B 1 138 ? 19.113 64.513 31.828 1.00 20.92 138 GLY B CA 1
ATOM 2587 C C . GLY B 1 138 ? 19.785 64.866 33.141 1.00 21.09 138 GLY B C 1
ATOM 2588 O O . GLY B 1 138 ? 20.952 65.262 33.161 1.00 21.05 138 GLY B O 1
ATOM 2589 N N . MET B 1 139 ? 19.043 64.719 34.236 1.00 21.27 139 MET B N 1
ATOM 2590 C CA . MET B 1 139 ? 19.548 65.001 35.577 1.00 21.51 139 MET B CA 1
ATOM 2591 C C . MET B 1 139 ? 20.205 63.759 36.154 1.00 21.62 139 MET B C 1
ATOM 2592 O O . MET B 1 139 ? 19.672 62.659 36.030 1.00 21.65 139 MET B O 1
ATOM 2597 N N . ILE B 1 140 ? 21.355 63.939 36.794 1.00 21.91 140 ILE B N 1
ATOM 2598 C CA . ILE B 1 140 ? 22.080 62.813 37.378 1.00 22.18 140 ILE B CA 1
ATOM 2599 C C . ILE B 1 140 ? 21.523 62.436 38.751 1.00 22.40 140 ILE B C 1
ATOM 2600 O O . ILE B 1 140 ? 21.336 63.295 39.614 1.00 22.51 140 ILE B O 1
ATOM 2605 N N . ILE B 1 141 ? 21.244 61.148 38.936 1.00 22.72 141 ILE B N 1
ATOM 2606 C CA . ILE B 1 141 ? 20.632 60.662 40.174 1.00 23.02 141 ILE B CA 1
ATOM 2607 C C . ILE B 1 141 ? 21.690 60.361 41.238 1.00 23.42 141 ILE B C 1
ATOM 2608 O O . ILE B 1 141 ? 22.672 59.669 40.971 1.00 23.33 141 ILE B O 1
ATOM 2613 N N . VAL B 1 142 ? 21.470 60.893 42.439 1.00 23.95 142 VAL B N 1
ATOM 2614 C CA . VAL B 1 142 ? 22.384 60.721 43.568 1.00 24.47 142 VAL B CA 1
ATOM 2615 C C . VAL B 1 142 ? 21.729 59.900 44.690 1.00 24.90 142 VAL B C 1
ATOM 2616 O O . VAL B 1 142 ? 20.912 60.423 45.453 1.00 24.91 142 VAL B O 1
ATOM 2620 N N . PRO B 1 143 ? 22.066 58.603 44.778 1.00 25.44 143 PRO B N 1
ATOM 2621 C CA . PRO B 1 143 ? 21.610 57.766 45.886 1.00 25.96 143 PRO B CA 1
ATOM 2622 C C . PRO B 1 143 ? 22.441 57.971 47.148 1.00 26.57 143 PRO B C 1
ATOM 2623 O O . PRO B 1 143 ? 23.559 58.486 47.082 1.00 26.59 143 PRO B O 1
ATOM 2627 N N . ILE B 1 144 ? 21.883 57.566 48.285 1.00 27.30 144 ILE B N 1
ATOM 2628 C CA . ILE B 1 144 ? 22.590 57.605 49.559 1.00 28.07 144 ILE B CA 1
ATOM 2629 C C . ILE B 1 144 ? 23.601 56.460 49.631 1.00 28.59 144 ILE B C 1
ATOM 2630 O O . ILE B 1 144 ? 24.757 56.669 49.997 1.00 28.62 144 ILE B O 1
ATOM 2635 N N . GLY B 1 145 ? 23.155 55.256 49.277 1.00 29.19 145 GLY B N 1
ATOM 2636 C CA . GLY B 1 145 ? 23.976 54.057 49.399 1.00 29.97 145 GLY B CA 1
ATOM 2637 C C . GLY B 1 145 ? 24.137 53.665 50.852 1.00 30.59 145 GLY B C 1
ATOM 2638 O O . GLY B 1 145 ? 23.194 53.765 51.638 1.00 30.57 145 GLY B O 1
ATOM 2639 N N . TYR B 1 146 ? 25.340 53.223 51.209 1.00 31.27 146 TYR B N 1
ATOM 2640 C CA . TYR B 1 146 ? 25.657 52.882 52.595 1.00 31.89 146 TYR B CA 1
ATOM 2641 C C . TYR B 1 146 ? 26.868 53.673 53.089 1.00 32.31 146 TYR B C 1
ATOM 2642 O O . TYR B 1 146 ? 27.878 53.098 53.503 1.00 32.38 146 TYR B O 1
ATOM 2651 N N . GLY B 1 147 ? 26.744 54.999 53.036 1.00 32.83 147 GLY B N 1
ATOM 2652 C CA . GLY B 1 147 ? 27.806 55.921 53.432 1.00 33.48 147 GLY B CA 1
ATOM 2653 C C . GLY B 1 147 ? 28.088 55.893 54.919 1.00 33.98 147 GLY B C 1
ATOM 2654 O O . GLY B 1 147 ? 29.154 55.444 55.338 1.00 34.28 147 GLY B O 1
ATOM 2655 N N . ILE B 1 148 ? 27.137 56.370 55.717 1.00 34.36 148 ILE B N 1
ATOM 2656 C CA . ILE B 1 148 ? 27.265 56.331 57.179 1.00 34.81 148 ILE B CA 1
ATOM 2657 C C . ILE B 1 148 ? 26.854 54.971 57.756 1.00 35.09 148 ILE B C 1
ATOM 2658 O O . ILE B 1 148 ? 25.978 54.304 57.201 1.00 35.10 148 ILE B O 1
ATOM 2663 N N . PRO B 1 149 ? 27.492 54.553 58.871 1.00 35.39 149 PRO B N 1
ATOM 2664 C CA . PRO B 1 149 ? 27.182 53.270 59.513 1.00 35.66 149 PRO B CA 1
ATOM 2665 C C . PRO B 1 149 ? 25.725 53.145 59.959 1.00 35.87 149 PRO B C 1
ATOM 2666 O O . PRO B 1 149 ? 25.235 52.029 60.152 1.00 35.88 149 PRO B O 1
ATOM 2670 N N . GLU B 1 150 ? 25.049 54.283 60.115 1.00 36.08 150 GLU B N 1
ATOM 2671 C CA . GLU B 1 150 ? 23.640 54.325 60.510 1.00 36.34 150 GLU B CA 1
ATOM 2672 C C . GLU B 1 150 ? 22.714 53.668 59.482 1.00 36.51 150 GLU B C 1
ATOM 2673 O O . GLU B 1 150 ? 21.600 53.268 59.818 1.00 36.59 150 GLU B O 1
ATOM 2679 N N . LEU B 1 151 ? 23.183 53.558 58.239 1.00 36.71 151 LEU B N 1
ATOM 2680 C CA . LEU B 1 151 ? 22.406 52.952 57.152 1.00 36.77 151 LEU B CA 1
ATOM 2681 C C . LEU B 1 151 ? 22.329 51.428 57.247 1.00 36.94 151 LEU B C 1
ATOM 2682 O O . LEU B 1 151 ? 21.388 50.818 56.730 1.00 37.02 151 LEU B O 1
ATOM 2687 N N . PHE B 1 152 ? 23.324 50.824 57.893 1.00 37.10 152 PHE B N 1
ATOM 2688 C CA . PHE B 1 152 ? 23.273 49.407 58.245 1.00 37.21 152 PHE B CA 1
ATOM 2689 C C . PHE B 1 152 ? 22.490 49.230 59.542 1.00 37.24 152 PHE B C 1
ATOM 2690 O O . PHE B 1 152 ? 21.708 48.290 59.683 1.00 37.28 152 PHE B O 1
ATOM 2698 N N . GLN B 1 153 ? 22.704 50.149 60.480 1.00 37.28 153 GLN B N 1
ATOM 2699 C CA . GLN B 1 153 ? 22.106 50.073 61.811 1.00 37.28 153 GLN B CA 1
ATOM 2700 C C . GLN B 1 153 ? 20.606 50.351 61.829 1.00 37.07 153 GLN B C 1
ATOM 2701 O O . GLN B 1 153 ? 19.900 49.854 62.708 1.00 37.18 153 GLN B O 1
ATOM 2707 N N . THR B 1 154 ? 20.122 51.142 60.870 1.00 36.81 154 THR B N 1
ATOM 2708 C CA . THR B 1 154 ? 18.715 51.558 60.862 1.00 36.53 154 THR B CA 1
ATOM 2709 C C . THR B 1 154 ? 17.755 50.375 60.746 1.00 36.34 154 THR B C 1
ATOM 2710 O O . THR B 1 154 ? 17.904 49.510 59.883 1.00 36.37 154 THR B O 1
ATOM 2714 N N . THR B 1 155 ? 16.787 50.344 61.650 1.00 36.10 155 THR B N 1
ATOM 2715 C CA . THR B 1 155 ? 15.810 49.270 61.709 1.00 35.97 155 THR B CA 1
ATOM 2716 C C . THR B 1 155 ? 14.416 49.812 61.397 1.00 35.75 155 THR B C 1
ATOM 2717 O O . THR B 1 155 ? 13.476 49.052 61.161 1.00 35.76 155 THR B O 1
ATOM 2721 N N . THR B 1 156 ? 14.308 51.137 61.381 1.00 35.53 156 THR B N 1
ATOM 2722 C CA . THR B 1 156 ? 13.030 51.825 61.227 1.00 35.28 156 THR B CA 1
ATOM 2723 C C . THR B 1 156 ? 12.868 52.468 59.839 1.00 35.01 156 THR B C 1
ATOM 2724 O O . THR B 1 156 ? 12.200 51.906 58.968 1.00 34.95 156 THR B O 1
ATOM 2728 N N . GLY B 1 157 ? 13.488 53.630 59.636 1.00 34.70 157 GLY B N 1
ATOM 2729 C CA . GLY B 1 157 ? 13.401 54.353 58.367 1.00 34.22 157 GLY B CA 1
ATOM 2730 C C . GLY B 1 157 ? 14.763 54.721 57.809 1.00 33.88 157 GLY B C 1
ATOM 2731 O O . GLY B 1 157 ? 15.691 55.018 58.564 1.00 33.96 157 GLY B O 1
ATOM 2732 N N . GLY B 1 158 ? 14.878 54.698 56.483 1.00 33.54 158 GLY B N 1
ATOM 2733 C CA . GLY B 1 158 ? 16.125 55.031 55.797 1.00 33.09 158 GLY B CA 1
ATOM 2734 C C . GLY B 1 158 ? 16.726 53.851 55.058 1.00 32.76 158 GLY B C 1
ATOM 2735 O O . GLY B 1 158 ? 16.614 52.708 55.502 1.00 32.77 158 GLY B O 1
ATOM 2736 N N . GLY B 1 159 ? 17.370 54.131 53.928 1.00 32.44 159 GLY B N 1
ATOM 2737 C CA . GLY B 1 159 ? 17.980 53.087 53.112 1.00 32.10 159 GLY B CA 1
ATOM 2738 C C . GLY B 1 159 ? 18.876 53.614 52.007 1.00 31.85 159 GLY B C 1
ATOM 2739 O O . GLY B 1 159 ? 19.030 54.828 51.858 1.00 31.90 159 GLY B O 1
ATOM 2740 N N . PRO B 1 160 ? 19.472 52.700 51.217 1.00 31.67 160 PRO B N 1
ATOM 2741 C CA . PRO B 1 160 ? 20.375 53.061 50.122 1.00 31.63 160 PRO B CA 1
ATOM 2742 C C . PRO B 1 160 ? 19.719 53.903 49.024 1.00 31.66 160 PRO B C 1
ATOM 2743 O O . PRO B 1 160 ? 20.410 54.648 48.330 1.00 31.69 160 PRO B O 1
ATOM 2747 N N . TYR B 1 161 ? 18.402 53.780 48.876 1.00 31.68 161 TYR B N 1
ATOM 2748 C CA . TYR B 1 161 ? 17.662 54.503 47.846 1.00 31.72 161 TYR B CA 1
ATOM 2749 C C . TYR B 1 161 ? 17.433 55.969 48.211 1.00 32.01 161 TYR B C 1
ATOM 2750 O O . TYR B 1 161 ? 17.427 56.837 47.335 1.00 32.00 161 TYR B O 1
ATOM 2759 N N . GLY B 1 162 ? 17.254 56.234 49.503 1.00 32.36 162 GLY B N 1
ATOM 2760 C CA . GLY B 1 162 ? 16.970 57.580 49.997 1.00 32.78 162 GLY B CA 1
ATOM 2761 C C . GLY B 1 162 ? 16.421 57.585 51.411 1.00 33.11 162 GLY B C 1
ATOM 2762 O O . GLY B 1 162 ? 16.098 56.534 51.962 1.00 33.22 162 GLY B O 1
ATOM 2763 N N . ALA B 1 163 ? 16.310 58.774 51.996 1.00 33.50 163 ALA B N 1
ATOM 2764 C CA . ALA B 1 163 ? 15.858 58.916 53.377 1.00 34.05 163 ALA B CA 1
ATOM 2765 C C . ALA B 1 163 ? 14.352 58.707 53.508 1.00 34.43 163 ALA B C 1
ATOM 2766 O O . ALA B 1 163 ? 13.565 59.323 52.789 1.00 34.38 163 ALA B O 1
ATOM 2768 N N . THR B 1 164 ? 13.961 57.825 54.425 1.00 35.01 164 THR B N 1
ATOM 2769 C CA . THR B 1 164 ? 12.547 57.557 54.681 1.00 35.63 164 THR B CA 1
ATOM 2770 C C . THR B 1 164 ? 12.205 57.672 56.163 1.00 36.03 164 THR B C 1
ATOM 2771 O O . THR B 1 164 ? 13.092 57.765 57.011 1.00 35.98 164 THR B O 1
ATOM 2775 N N . HIS B 1 165 ? 10.908 57.679 56.456 1.00 36.73 165 HIS B N 1
ATOM 2776 C CA . HIS B 1 165 ? 10.406 57.598 57.820 1.00 37.42 165 HIS B CA 1
ATOM 2777 C C . HIS B 1 165 ? 9.406 56.451 57.929 1.00 37.98 165 HIS B C 1
ATOM 2778 O O . HIS B 1 165 ? 8.513 56.316 57.090 1.00 38.03 165 HIS B O 1
ATOM 2785 N N . LEU B 1 166 ? 9.563 55.630 58.964 1.00 38.73 166 LEU B N 1
ATOM 2786 C CA . LEU B 1 166 ? 8.614 54.559 59.244 1.00 39.51 166 LEU B CA 1
ATOM 2787 C C . LEU B 1 166 ? 7.561 55.025 60.240 1.00 40.16 166 LEU B C 1
ATOM 2788 O O . LEU B 1 166 ? 7.886 55.655 61.247 1.00 40.18 166 LEU B O 1
ATOM 2793 N N . GLY B 1 167 ? 6.301 54.709 59.949 1.00 41.00 167 GLY B N 1
ATOM 2794 C CA . GLY B 1 167 ? 5.190 55.036 60.839 1.00 42.13 167 GLY B CA 1
ATOM 2795 C C . GLY B 1 167 ? 4.248 56.074 60.263 1.00 42.90 167 GLY B C 1
ATOM 2796 O O . GLY B 1 167 ? 4.580 56.758 59.290 1.00 42.99 167 GLY B O 1
ATOM 2797 N N . SER B 1 168 ? 3.067 56.184 60.865 1.00 43.68 168 SER B N 1
ATOM 2798 C CA . SER B 1 168 ? 2.064 57.155 60.432 1.00 44.48 168 SER B CA 1
ATOM 2799 C C . SER B 1 168 ? 2.140 58.439 61.257 1.00 45.01 168 SER B C 1
ATOM 2800 O O . SER B 1 168 ? 1.395 59.391 61.009 1.00 45.10 168 SER B O 1
ATOM 2803 N N . LYS B 1 169 ? 3.048 58.455 62.233 1.00 45.66 169 LYS B N 1
ATOM 2804 C CA . LYS B 1 169 ? 3.241 59.609 63.112 1.00 46.34 169 LYS B CA 1
ATOM 2805 C C . LYS B 1 169 ? 4.031 60.734 62.431 1.00 46.68 169 LYS B C 1
ATOM 2806 O O . LYS B 1 169 ? 4.526 60.572 61.307 1.00 46.77 169 LYS B O 1
ATOM 2812 N N . GLU B 1 170 ? 4.143 61.867 63.122 1.00 47.03 170 GLU B N 1
ATOM 2813 C CA . GLU B 1 170 ? 4.848 63.036 62.599 1.00 47.38 170 GLU B CA 1
ATOM 2814 C C . GLU B 1 170 ? 6.326 63.042 62.997 1.00 47.40 170 GLU B C 1
ATOM 2815 O O . GLU B 1 170 ? 7.196 63.307 62.165 1.00 47.43 170 GLU B O 1
ATOM 2821 N N . GLU B 1 171 ? 6.600 62.745 64.267 1.00 47.42 171 GLU B N 1
ATOM 2822 C CA . GLU B 1 171 ? 7.956 62.811 64.815 1.00 47.45 171 GLU B CA 1
ATOM 2823 C C . GLU B 1 171 ? 8.849 61.692 64.275 1.00 47.30 171 GLU B C 1
ATOM 2824 O O . GLU B 1 171 ? 8.425 60.538 64.167 1.00 47.38 171 GLU B O 1
ATOM 2830 N N . LEU B 1 172 ? 10.087 62.054 63.944 1.00 47.09 172 LEU B N 1
ATOM 2831 C CA . LEU B 1 172 ? 11.065 61.126 63.378 1.00 46.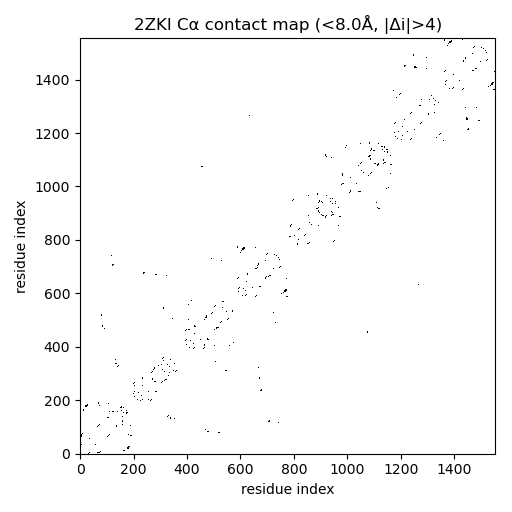86 172 LEU B CA 1
ATOM 2832 C C . LEU B 1 172 ? 12.228 60.874 64.343 1.00 46.70 172 LEU B C 1
ATOM 2833 O O . LEU B 1 172 ? 12.691 61.793 65.021 1.00 46.72 172 LEU B O 1
ATOM 2838 N N . ASP B 1 173 ? 12.692 59.626 64.399 1.00 46.50 173 ASP B N 1
ATOM 2839 C CA . ASP B 1 173 ? 13.691 59.214 65.395 1.00 46.32 173 ASP B CA 1
ATOM 2840 C C . ASP B 1 173 ? 15.145 59.576 65.058 1.00 46.15 173 ASP B C 1
ATOM 2841 O O . ASP B 1 173 ? 15.424 60.165 64.010 1.00 46.13 173 ASP B O 1
ATOM 2846 N N . GLU B 1 174 ? 16.053 59.214 65.965 1.00 45.96 174 GLU B N 1
ATOM 2847 C CA . GLU B 1 174 ? 17.457 59.634 65.928 1.00 45.78 174 GLU B CA 1
ATOM 2848 C C . GLU B 1 174 ? 18.186 59.197 64.659 1.00 45.48 174 GLU B C 1
ATOM 2849 O O . GLU B 1 174 ? 18.817 60.017 63.987 1.00 45.51 174 GLU B O 1
ATOM 2855 N N . MET B 1 175 ? 18.089 57.910 64.336 1.00 45.07 175 MET B N 1
ATOM 2856 C CA . MET B 1 175 ? 18.747 57.361 63.154 1.00 44.67 175 MET B CA 1
ATOM 2857 C C . MET B 1 175 ? 18.126 57.879 61.859 1.00 44.17 175 MET B C 1
ATOM 2858 O O . MET B 1 175 ? 18.833 58.080 60.870 1.00 44.16 175 MET B O 1
ATOM 2863 N N . GLU B 1 176 ? 16.811 58.099 61.877 1.00 43.56 176 GLU B N 1
ATOM 2864 C CA . GLU B 1 176 ? 16.095 58.669 60.734 1.00 42.93 176 GLU B CA 1
ATOM 2865 C C . GLU B 1 176 ? 16.566 60.094 60.434 1.00 42.63 176 GLU B C 1
ATOM 2866 O O . GLU B 1 176 ? 16.671 60.483 59.269 1.00 42.63 176 GLU B O 1
ATOM 2872 N N . ARG B 1 177 ? 16.851 60.857 61.490 1.00 42.12 177 ARG B N 1
ATOM 2873 C CA . ARG B 1 177 ? 17.320 62.239 61.359 1.00 41.60 177 ARG B CA 1
ATOM 2874 C C . ARG B 1 177 ? 18.734 62.338 60.789 1.00 41.18 177 ARG B C 1
ATOM 2875 O O . ARG B 1 177 ? 19.016 63.216 59.972 1.00 41.18 177 ARG B O 1
ATOM 2883 N N . LYS B 1 178 ? 19.612 61.435 61.221 1.00 40.59 178 LYS B N 1
ATOM 2884 C CA . LYS B 1 178 ? 21.002 61.432 60.766 1.00 40.04 178 LYS B CA 1
ATOM 2885 C C . LYS B 1 178 ? 21.123 61.076 59.286 1.00 39.51 178 LYS B C 1
ATOM 2886 O O . LYS B 1 178 ? 21.919 61.678 58.566 1.00 39.51 178 LYS B O 1
ATOM 2892 N N . ILE B 1 179 ? 20.325 60.105 58.842 1.00 38.83 179 ILE B N 1
ATOM 2893 C CA . ILE B 1 179 ? 20.305 59.680 57.438 1.00 38.10 179 ILE B CA 1
ATOM 2894 C C . ILE B 1 179 ? 19.861 60.826 56.520 1.00 37.62 179 ILE B C 1
ATOM 2895 O O . ILE B 1 179 ? 20.432 61.024 55.446 1.00 37.62 179 ILE B O 1
ATOM 2900 N N . ALA B 1 180 ? 18.858 61.582 56.961 1.00 36.93 180 ALA B N 1
ATOM 2901 C CA . ALA B 1 180 ? 18.357 62.729 56.207 1.00 36.34 180 ALA B CA 1
ATOM 2902 C C . ALA B 1 180 ? 19.416 63.826 56.029 1.00 35.99 180 ALA B C 1
ATOM 2903 O O . ALA B 1 180 ? 19.523 64.416 54.952 1.00 35.90 180 ALA B O 1
ATOM 2905 N N . ARG B 1 181 ? 20.197 64.086 57.081 1.00 35.47 181 ARG B N 1
ATOM 2906 C CA . ARG B 1 181 ? 21.302 65.050 57.020 1.00 34.89 181 ARG B CA 1
ATOM 2907 C C . ARG B 1 181 ? 22.369 64.608 56.030 1.00 34.48 181 ARG B C 1
ATOM 2908 O O . ARG B 1 181 ? 22.923 65.426 55.292 1.00 34.39 181 ARG B O 1
ATOM 2916 N N . PHE B 1 182 ? 22.647 63.307 56.030 1.00 34.02 182 PHE B N 1
ATOM 2917 C CA . PHE B 1 182 ? 23.641 62.716 55.143 1.00 33.56 182 PHE B CA 1
ATOM 2918 C C . PHE B 1 182 ? 23.224 62.823 53.677 1.00 33.35 182 PHE B C 1
ATOM 2919 O O . PHE B 1 182 ? 24.073 63.000 52.800 1.00 33.30 182 PHE B O 1
ATOM 2927 N N . GLN B 1 183 ? 21.921 62.719 53.421 1.00 33.07 183 GLN B N 1
ATOM 2928 C CA . GLN B 1 183 ? 21.383 62.899 52.076 1.00 32.81 183 GLN B CA 1
ATOM 2929 C C . GLN B 1 183 ? 21.543 64.348 51.612 1.00 32.72 183 GLN B C 1
ATOM 2930 O O . GLN B 1 183 ? 21.859 64.599 50.446 1.00 32.75 183 GLN B O 1
ATOM 2936 N N . GLY B 1 184 ? 21.327 65.287 52.534 1.00 32.56 184 GLY B N 1
ATOM 2937 C CA . GLY B 1 184 ? 21.550 66.709 52.277 1.00 32.46 184 GLY B CA 1
ATOM 2938 C C . GLY B 1 184 ? 23.016 67.025 52.041 1.00 32.41 184 GLY B C 1
ATOM 2939 O O . GLY B 1 184 ? 23.354 67.894 51.233 1.00 32.28 184 GLY B O 1
ATOM 2940 N N . LYS B 1 185 ? 23.883 66.313 52.756 1.00 32.45 185 LYS B N 1
ATOM 2941 C CA . LYS B 1 185 ? 25.326 66.408 52.567 1.00 32.50 185 LYS B CA 1
ATOM 2942 C C . LYS B 1 185 ? 25.713 65.882 51.188 1.00 32.43 185 LYS B C 1
ATOM 2943 O O . LYS B 1 185 ? 26.442 66.546 50.448 1.00 32.43 185 LYS B O 1
ATOM 2949 N N . ARG B 1 186 ? 25.207 64.696 50.854 1.00 32.42 186 ARG B N 1
ATOM 2950 C CA . ARG B 1 186 ? 25.531 64.027 49.594 1.00 32.40 186 ARG B CA 1
ATOM 2951 C C . ARG B 1 186 ? 25.166 64.851 48.362 1.00 32.41 186 ARG B C 1
ATOM 2952 O O . ARG B 1 186 ? 25.975 64.978 47.443 1.00 32.34 186 ARG B O 1
ATOM 2960 N N . ILE B 1 187 ? 23.958 65.414 48.355 1.00 32.50 187 ILE B N 1
ATOM 2961 C CA . ILE B 1 187 ? 23.499 66.248 47.240 1.00 32.58 187 ILE B CA 1
ATOM 2962 C C . ILE B 1 187 ? 24.311 67.545 47.099 1.00 32.83 187 ILE B C 1
ATOM 2963 O O . ILE B 1 187 ? 24.548 68.011 45.984 1.00 32.80 187 ILE B O 1
ATOM 2968 N N . THR B 1 188 ? 24.743 68.106 48.228 1.00 33.15 188 THR B N 1
ATOM 2969 C CA . THR B 1 188 ? 25.603 69.289 48.238 1.00 33.49 188 THR B CA 1
ATOM 2970 C C . THR B 1 188 ? 26.970 68.979 47.619 1.00 33.85 188 THR B C 1
ATOM 2971 O O . THR B 1 188 ? 27.453 69.729 46.767 1.00 33.89 188 THR B O 1
ATOM 2975 N N . GLU B 1 189 ? 27.574 67.869 48.044 1.00 34.23 189 GLU B N 1
ATOM 2976 C CA . GLU B 1 189 ? 28.888 67.449 47.555 1.00 34.70 189 GLU B CA 1
ATOM 2977 C C . GLU B 1 189 ? 28.911 67.239 46.042 1.00 34.89 189 GLU B C 1
ATOM 2978 O O . GLU B 1 189 ? 29.862 67.642 45.372 1.00 34.97 189 GLU B O 1
ATOM 2984 N N . VAL B 1 190 ? 27.859 66.615 45.516 1.00 35.28 190 VAL B N 1
ATOM 2985 C CA . VAL B 1 190 ? 27.764 66.306 44.088 1.00 35.61 190 VAL B CA 1
ATOM 2986 C C . VAL B 1 190 ? 27.428 67.553 43.263 1.00 35.92 190 VAL B C 1
ATOM 2987 O O . VAL B 1 190 ? 28.002 67.762 42.195 1.00 36.02 190 VAL B O 1
ATOM 2991 N N . ALA B 1 191 ? 26.513 68.381 43.767 1.00 36.34 191 ALA B N 1
ATOM 2992 C CA . ALA B 1 191 ? 26.149 69.639 43.105 1.00 36.75 191 ALA B CA 1
ATOM 2993 C C . ALA B 1 191 ? 27.330 70.605 43.001 1.00 37.04 191 ALA B C 1
ATOM 2994 O O . ALA B 1 191 ? 27.483 71.295 41.994 1.00 37.05 191 ALA B O 1
ATOM 2996 N N . LYS B 1 192 ? 28.154 70.641 44.049 1.00 37.47 192 LYS B N 1
ATOM 2997 C CA . LYS B 1 192 ? 29.367 71.457 44.084 1.00 37.87 192 LYS B CA 1
ATOM 2998 C C . LYS B 1 192 ? 30.386 70.974 43.049 1.00 38.08 192 LYS B C 1
ATOM 2999 O O . LYS B 1 192 ? 31.054 71.783 42.405 1.00 38.14 192 LYS B O 1
ATOM 3005 N N . ALA B 1 193 ? 30.490 69.655 42.895 1.00 38.42 193 ALA B N 1
ATOM 3006 C CA . ALA B 1 193 ? 31.402 69.046 41.928 1.00 38.76 193 ALA B CA 1
ATOM 3007 C C . ALA B 1 193 ? 31.056 69.414 40.483 1.00 39.10 193 ALA B C 1
ATOM 3008 O O . ALA B 1 193 ? 31.953 69.674 39.677 1.00 39.18 193 ALA B O 1
ATOM 3010 N N . ILE B 1 194 ? 29.761 69.441 40.165 1.00 39.47 194 ILE B N 1
ATOM 3011 C CA . ILE B 1 194 ? 29.295 69.767 38.811 1.00 39.85 194 ILE B CA 1
ATOM 3012 C C . ILE B 1 194 ? 29.381 71.271 38.520 1.00 40.17 194 ILE B C 1
ATOM 3013 O O . ILE B 1 194 ? 29.772 71.672 37.422 1.00 40.21 194 ILE B O 1
ATOM 3018 N N . LYS B 1 195 ? 29.027 72.089 39.510 1.00 40.56 195 LYS B N 1
ATOM 3019 C CA . LYS B 1 195 ? 29.015 73.545 39.365 1.00 40.97 195 LYS B CA 1
ATOM 3020 C C . LYS B 1 195 ? 30.420 74.154 39.288 1.00 41.34 195 LYS B C 1
ATOM 3021 O O . LYS B 1 195 ? 30.720 74.905 38.360 1.00 41.42 195 LYS B O 1
ATOM 3027 N N . CYS B 1 196 ? 31.272 73.820 40.257 1.00 41.80 196 CYS B N 1
ATOM 3028 C CA . CYS B 1 196 ? 32.591 74.448 40.400 1.00 42.23 196 CYS B CA 1
ATOM 3029 C C . CYS B 1 196 ? 33.656 73.921 39.427 1.00 42.51 196 CYS B C 1
ATOM 3030 O O . CYS B 1 196 ? 34.818 74.330 39.494 1.00 42.56 196 CYS B O 1
ATOM 3033 N N . CYS B 1 197 ? 33.255 73.026 38.525 1.00 42.99 197 CYS B N 1
ATOM 3034 C CA . CYS B 1 197 ? 34.174 72.388 37.574 1.00 43.11 197 CYS B CA 1
ATOM 3035 C C . CYS B 1 197 ? 34.519 73.304 36.400 1.00 43.11 197 CYS B C 1
ATOM 3036 O O . CYS B 1 197 ? 33.632 73.816 35.713 1.00 43.13 197 CYS B O 1
ATOM 3039 N N . CYS C 1 3 ? -10.577 19.408 39.833 1.00 35.81 3 CYS C N 1
ATOM 3040 C CA . CYS C 1 3 ? -9.195 19.755 39.380 1.00 35.83 3 CYS C CA 1
ATOM 3041 C C . CYS C 1 3 ? -8.472 20.681 40.358 1.00 35.43 3 CYS C C 1
ATOM 3042 O O . CYS C 1 3 ? -9.083 21.558 40.980 1.00 35.40 3 CYS C O 1
ATOM 3045 N N . LYS C 1 4 ? -7.163 20.471 40.473 1.00 34.85 4 LYS C N 1
ATOM 3046 C CA . LYS C 1 4 ? -6.293 21.308 41.288 1.00 34.37 4 LYS C CA 1
ATOM 3047 C C . LYS C 1 4 ? -5.100 21.791 40.451 1.00 33.71 4 LYS C C 1
ATOM 3048 O O . LYS C 1 4 ? -4.586 21.040 39.615 1.00 33.77 4 LYS C O 1
ATOM 3054 N N . PRO C 1 5 ? -4.667 23.051 40.661 1.00 33.02 5 PRO C N 1
ATOM 3055 C CA . PRO C 1 5 ? -3.582 23.611 39.862 1.00 32.42 5 PRO C CA 1
ATOM 3056 C C . PRO C 1 5 ? -2.197 23.136 40.289 1.00 31.82 5 PRO C C 1
ATOM 3057 O O . PRO C 1 5 ? -1.969 22.838 41.464 1.00 31.77 5 PRO C O 1
ATOM 3061 N N . ASN C 1 6 ? -1.286 23.072 39.324 1.00 31.13 6 ASN C N 1
ATOM 3062 C CA . ASN C 1 6 ? 0.116 22.809 39.596 1.00 30.52 6 ASN C CA 1
ATOM 3063 C C . ASN C 1 6 ? 0.836 24.108 39.944 1.00 30.08 6 ASN C C 1
ATOM 3064 O O . ASN C 1 6 ? 0.760 25.084 39.195 1.00 30.05 6 ASN C O 1
ATOM 3069 N N . ILE C 1 7 ? 1.524 24.116 41.084 1.00 29.45 7 ILE C N 1
ATOM 3070 C CA . ILE C 1 7 ? 2.252 25.297 41.550 1.00 28.81 7 ILE C CA 1
ATOM 3071 C C . ILE C 1 7 ? 3.742 24.999 41.719 1.00 28.43 7 ILE C C 1
ATOM 3072 O O . ILE C 1 7 ? 4.131 24.159 42.537 1.00 28.35 7 ILE C O 1
ATOM 3077 N N . LEU C 1 8 ? 4.567 25.694 40.939 1.00 27.89 8 LEU C N 1
ATOM 3078 C CA . LEU C 1 8 ? 6.015 25.557 41.036 1.00 27.44 8 LEU C CA 1
ATOM 3079 C C . LEU C 1 8 ? 6.611 26.667 41.891 1.00 27.17 8 LEU C C 1
ATOM 3080 O O . LEU C 1 8 ? 6.482 27.846 41.566 1.00 27.17 8 LEU C O 1
ATOM 3085 N N . VAL C 1 9 ? 7.250 26.279 42.991 1.00 26.89 9 VAL C N 1
ATOM 3086 C CA . VAL C 1 9 ? 7.991 27.220 43.824 1.00 26.59 9 VAL C CA 1
ATOM 3087 C C . VAL C 1 9 ? 9.466 27.151 43.431 1.00 26.59 9 VAL C C 1
ATOM 3088 O O . VAL C 1 9 ? 10.196 26.241 43.837 1.00 26.47 9 VAL C O 1
ATOM 3092 N N . LEU C 1 10 ? 9.876 28.121 42.619 1.00 26.67 10 LEU C N 1
ATOM 3093 C CA . LEU C 1 10 ? 11.226 28.196 42.072 1.00 26.71 10 LEU C CA 1
ATOM 3094 C C . LEU C 1 10 ? 12.025 29.293 42.766 1.00 26.83 10 LEU C C 1
ATOM 3095 O O . LEU C 1 10 ? 11.544 30.420 42.918 1.00 26.89 10 LEU C O 1
ATOM 3100 N N . PHE C 1 11 ? 13.246 28.967 43.180 1.00 26.87 11 PHE C N 1
ATOM 3101 C CA . PHE C 1 11 ? 14.070 29.925 43.909 1.00 26.92 11 PHE C CA 1
ATOM 3102 C C . PHE C 1 11 ? 15.567 29.722 43.714 1.00 27.03 11 PHE C C 1
ATOM 3103 O O . PHE C 1 11 ? 16.033 28.603 43.495 1.00 27.10 11 PHE C O 1
ATOM 3111 N N . TYR C 1 12 ? 16.307 30.824 43.785 1.00 27.17 12 TYR C N 1
ATOM 3112 C CA . TYR C 1 12 ? 17.748 30.783 43.992 1.00 27.28 12 TYR C CA 1
ATOM 3113 C C . TYR C 1 12 ? 17.979 31.001 45.479 1.00 27.33 12 TYR C C 1
ATOM 3114 O O . TYR C 1 12 ? 17.212 31.714 46.125 1.00 27.32 12 TYR C O 1
ATOM 3123 N N . GLY C 1 13 ? 19.022 30.382 46.023 1.00 27.47 13 GLY C N 1
ATOM 3124 C CA . GLY C 1 13 ? 19.435 30.668 47.390 1.00 27.71 13 GLY C CA 1
ATOM 3125 C C . GLY C 1 13 ? 19.742 29.471 48.263 1.00 27.91 13 GLY C C 1
ATOM 3126 O O . GLY C 1 13 ? 19.553 28.319 47.862 1.00 27.83 13 GLY C O 1
ATOM 3127 N N . TYR C 1 14 ? 20.221 29.765 49.470 1.00 28.14 14 TYR C N 1
ATOM 3128 C CA . TYR C 1 14 ? 20.695 28.755 50.413 1.00 28.30 14 TYR C CA 1
ATOM 3129 C C . TYR C 1 14 ? 20.308 29.129 51.846 1.00 28.43 14 TYR C C 1
ATOM 3130 O O . TYR C 1 14 ? 20.270 28.274 52.733 1.00 28.40 14 TYR C O 1
ATOM 3139 N N . GLY C 1 15 ? 20.008 30.408 52.056 1.00 28.66 15 GLY C N 1
ATOM 3140 C CA . GLY C 1 15 ? 19.670 30.932 53.375 1.00 28.99 15 GLY C CA 1
ATOM 3141 C C . GLY C 1 15 ? 18.197 30.828 53.715 1.00 29.22 15 GLY C C 1
ATOM 3142 O O . GLY C 1 15 ? 17.592 29.764 53.571 1.00 29.39 15 GLY C O 1
ATOM 3143 N N . SER C 1 16 ? 17.622 31.943 54.164 1.00 29.37 16 SER C N 1
ATOM 3144 C CA . SER C 1 16 ? 16.229 31.992 54.620 1.00 29.48 16 SER C CA 1
ATOM 3145 C C . SER C 1 16 ? 15.215 31.976 53.476 1.00 29.50 16 SER C C 1
ATOM 3146 O O . SER C 1 16 ? 14.011 31.835 53.707 1.00 29.51 16 SER C O 1
ATOM 3149 N N . ILE C 1 17 ? 15.706 32.127 52.248 1.00 29.56 17 ILE C N 1
ATOM 3150 C CA . ILE C 1 17 ? 14.868 32.041 51.054 1.00 29.57 17 ILE C CA 1
ATOM 3151 C C . ILE C 1 17 ? 14.345 30.614 50.858 1.00 29.66 17 ILE C C 1
ATOM 3152 O O . ILE C 1 17 ? 13.315 30.407 50.213 1.00 29.70 17 ILE C O 1
ATOM 3157 N N . VAL C 1 18 ? 15.058 29.644 51.432 1.00 29.72 18 VAL C N 1
ATOM 3158 C CA . VAL C 1 18 ? 14.657 28.238 51.397 1.00 29.82 18 VAL C CA 1
ATOM 3159 C C . VAL C 1 18 ? 13.424 28.012 52.279 1.00 29.89 18 VAL C C 1
ATOM 3160 O O . VAL C 1 18 ? 12.461 27.372 51.854 1.00 29.87 18 VAL C O 1
ATOM 3164 N N . GLU C 1 19 ? 13.461 28.550 53.497 1.00 30.01 19 GLU C N 1
ATOM 3165 C CA . GLU C 1 19 ? 12.333 28.461 54.426 1.00 30.21 19 GLU C CA 1
ATOM 3166 C C . GLU C 1 19 ? 11.107 29.205 53.901 1.00 30.03 19 GLU C C 1
ATOM 3167 O O . GLU C 1 19 ? 9.978 28.767 54.121 1.00 30.08 19 GLU C O 1
ATOM 3173 N N . LEU C 1 20 ? 11.336 30.325 53.213 1.00 29.87 20 LEU C N 1
ATOM 3174 C CA . LEU C 1 20 ? 10.260 31.074 52.556 1.00 29.67 20 LEU C CA 1
ATOM 3175 C C . LEU C 1 20 ? 9.636 30.263 51.428 1.00 29.64 20 LEU C C 1
ATOM 3176 O O . LEU C 1 20 ? 8.418 30.254 51.268 1.00 29.60 20 LEU C O 1
ATOM 3181 N N . ALA C 1 21 ? 10.480 29.578 50.659 1.00 29.67 21 ALA C N 1
ATOM 3182 C CA . ALA C 1 21 ? 10.028 28.721 49.566 1.00 29.71 21 ALA C CA 1
ATOM 3183 C C . ALA C 1 21 ? 9.147 27.584 50.071 1.00 29.82 21 ALA C C 1
ATOM 3184 O O . ALA C 1 21 ? 8.113 27.286 49.473 1.00 29.82 21 ALA C O 1
ATOM 3186 N N . LYS C 1 22 ? 9.559 26.962 51.174 1.00 29.98 22 LYS C N 1
ATOM 3187 C CA . LYS C 1 22 ? 8.816 25.855 51.776 1.00 30.14 22 LYS C CA 1
ATOM 3188 C C . LYS C 1 22 ? 7.482 26.306 52.372 1.00 30.24 22 LYS C C 1
ATOM 3189 O O . LYS C 1 22 ? 6.474 25.604 52.244 1.00 30.32 22 LYS C O 1
ATOM 3195 N N . GLU C 1 23 ? 7.483 27.473 53.016 1.00 30.26 23 GLU C N 1
ATOM 3196 C CA . GLU C 1 23 ? 6.272 28.028 53.622 1.00 30.36 23 GLU C CA 1
ATOM 3197 C C . GLU C 1 23 ? 5.234 28.451 52.582 1.00 30.43 23 GLU C C 1
ATOM 3198 O O . GLU C 1 23 ? 4.033 28.376 52.841 1.00 30.50 23 GLU C O 1
ATOM 3204 N N . ILE C 1 24 ? 5.699 28.901 51.417 1.00 30.51 24 ILE C N 1
ATOM 3205 C CA . ILE C 1 24 ? 4.813 29.214 50.291 1.00 30.62 24 ILE C CA 1
ATOM 3206 C C . ILE C 1 24 ? 4.193 27.924 49.749 1.00 30.83 24 ILE C C 1
ATOM 3207 O O . ILE C 1 24 ? 2.986 27.862 49.505 1.00 30.78 24 ILE C O 1
ATOM 3212 N N . GLY C 1 25 ? 5.025 26.896 49.587 1.00 31.09 25 GLY C N 1
ATOM 3213 C CA . GLY C 1 25 ? 4.569 25.569 49.175 1.00 31.45 25 GLY C CA 1
ATOM 3214 C C . GLY C 1 25 ? 3.585 24.946 50.152 1.00 31.66 25 GLY C C 1
ATOM 3215 O O . GLY C 1 25 ? 2.616 24.307 49.739 1.00 31.69 25 GLY C O 1
ATOM 3216 N N . LYS C 1 26 ? 3.839 25.137 51.446 1.00 31.85 26 LYS C N 1
ATOM 3217 C CA . LYS C 1 26 ? 2.953 24.654 52.503 1.00 32.13 26 LYS C CA 1
ATOM 3218 C C . LYS C 1 26 ? 1.578 25.316 52.402 1.00 32.27 26 LYS C C 1
ATOM 3219 O O . LYS C 1 26 ? 0.551 24.647 52.527 1.00 32.31 26 LYS C O 1
ATOM 3225 N N . GLY C 1 27 ? 1.572 26.627 52.167 1.00 32.47 27 GLY C N 1
ATOM 3226 C CA . GLY C 1 27 ? 0.336 27.400 52.028 1.00 32.61 27 GLY C CA 1
ATOM 3227 C C . GLY C 1 27 ? -0.421 27.108 50.745 1.00 32.71 27 GLY C C 1
ATOM 3228 O O . GLY C 1 27 ? -1.650 27.171 50.715 1.00 32.64 27 GLY C O 1
ATOM 3229 N N . ALA C 1 28 ? 0.317 26.788 49.686 1.00 32.94 28 ALA C N 1
ATOM 3230 C CA . ALA C 1 28 ? -0.277 26.483 48.390 1.00 33.23 28 ALA C CA 1
ATOM 3231 C C . ALA C 1 28 ? -1.050 25.167 48.419 1.00 33.48 28 ALA C C 1
ATOM 3232 O O . ALA C 1 28 ? -2.159 25.085 47.888 1.00 33.51 28 ALA C O 1
ATOM 3234 N N . GLU C 1 29 ? -0.468 24.145 49.046 1.00 33.77 29 GLU C N 1
ATOM 3235 C CA . GLU C 1 29 ? -1.111 22.832 49.132 1.00 34.13 29 GLU C CA 1
ATOM 3236 C C . GLU C 1 29 ? -2.289 22.800 50.113 1.00 34.09 29 GLU C C 1
ATOM 3237 O O . GLU C 1 29 ? -3.213 22.004 49.943 1.00 34.12 29 GLU C O 1
ATOM 3243 N N . GLU C 1 30 ? -2.255 23.670 51.123 1.00 34.14 30 GLU C N 1
ATOM 3244 C CA . GLU C 1 30 ? -3.394 23.854 52.025 1.00 34.29 30 GLU C CA 1
ATOM 3245 C C . GLU C 1 30 ? -4.582 24.459 51.283 1.00 34.23 30 GLU C C 1
ATOM 3246 O O . GLU C 1 30 ? -5.735 24.168 51.601 1.00 34.32 30 GLU C O 1
ATOM 3252 N N . ALA C 1 31 ? -4.285 25.300 50.293 1.00 34.19 31 ALA C N 1
ATOM 3253 C CA . ALA C 1 31 ? -5.305 25.879 49.425 1.00 34.12 31 ALA C CA 1
ATOM 3254 C C . ALA C 1 31 ? -5.781 24.863 48.391 1.00 34.08 31 ALA C C 1
ATOM 3255 O O . ALA C 1 31 ? -6.769 25.095 47.692 1.00 34.08 31 ALA C O 1
ATOM 3257 N N . GLY C 1 32 ? -5.066 23.741 48.301 1.00 34.10 32 GLY C N 1
ATOM 3258 C CA . GLY C 1 32 ? -5.450 22.628 47.437 1.00 34.04 32 GLY C CA 1
ATOM 3259 C C . GLY C 1 32 ? -4.721 22.603 46.109 1.00 34.01 32 GLY C C 1
ATOM 3260 O O . GLY C 1 32 ? -5.353 22.596 45.053 1.00 34.12 32 GLY C O 1
ATOM 3261 N N . ALA C 1 33 ? -3.391 22.582 46.162 1.00 33.97 33 ALA C N 1
ATOM 3262 C CA . ALA C 1 33 ? -2.572 22.550 44.952 1.00 33.95 33 ALA C CA 1
ATOM 3263 C C . ALA C 1 33 ? -1.548 21.419 44.965 1.00 33.95 33 ALA C C 1
ATOM 3264 O O . ALA C 1 33 ? -1.162 20.923 46.030 1.00 33.83 33 ALA C O 1
ATOM 3266 N N . GLU C 1 34 ? -1.125 21.013 43.769 1.00 33.96 34 GLU C N 1
ATOM 3267 C CA . GLU C 1 34 ? -0.008 20.091 43.603 1.00 34.04 34 GLU C CA 1
ATOM 3268 C C . GLU C 1 34 ? 1.263 20.932 43.514 1.00 33.95 34 GLU C C 1
ATOM 3269 O O . GLU C 1 34 ? 1.407 21.756 42.609 1.00 33.97 34 GLU C O 1
ATOM 3275 N N . VAL C 1 35 ? 2.171 20.734 44.468 1.00 33.89 35 VAL C N 1
ATOM 3276 C CA . VAL C 1 35 ? 3.342 21.602 44.620 1.00 33.72 35 VAL C CA 1
ATOM 3277 C C . VAL C 1 35 ? 4.655 20.867 44.358 1.00 33.74 35 VAL C C 1
ATOM 3278 O O . VAL C 1 35 ? 4.863 19.754 44.840 1.00 33.73 35 VAL C O 1
ATOM 3282 N N . LYS C 1 36 ? 5.523 21.507 43.578 1.00 33.84 36 LYS C N 1
ATOM 3283 C CA . LYS C 1 36 ? 6.904 21.070 43.389 1.00 33.91 36 LYS C CA 1
ATOM 3284 C C . LYS C 1 36 ? 7.842 22.228 43.715 1.00 33.98 36 LYS C C 1
ATOM 3285 O O . LYS C 1 36 ? 7.731 23.308 43.130 1.00 33.93 36 LYS C O 1
ATOM 3291 N N . ILE C 1 37 ? 8.756 22.005 44.656 1.00 34.11 37 ILE C N 1
ATOM 3292 C CA . ILE C 1 37 ? 9.767 23.003 45.004 1.00 34.24 37 ILE C CA 1
ATOM 3293 C C . ILE C 1 37 ? 11.090 22.652 44.322 1.00 34.35 37 ILE C C 1
ATOM 3294 O O . ILE C 1 37 ? 11.610 21.547 44.491 1.00 34.35 37 ILE C O 1
ATOM 3299 N N . ARG C 1 38 ? 11.614 23.593 43.539 1.00 34.50 38 ARG C N 1
ATOM 3300 C CA . ARG C 1 38 ? 12.874 23.405 42.816 1.00 34.69 38 ARG C CA 1
ATOM 3301 C C . ARG C 1 38 ? 13.832 24.574 43.057 1.00 34.87 38 ARG C C 1
ATOM 3302 O O . ARG C 1 38 ? 13.404 25.674 43.417 1.00 34.93 38 ARG C O 1
ATOM 3310 N N . ARG C 1 39 ? 15.126 24.329 42.852 1.00 35.08 39 ARG C N 1
ATOM 3311 C CA . ARG C 1 39 ? 16.145 25.383 42.888 1.00 35.32 39 ARG C CA 1
ATOM 3312 C C . ARG C 1 39 ? 16.838 25.502 41.530 1.00 35.38 39 ARG C C 1
ATOM 3313 O O . ARG C 1 39 ? 16.729 24.601 40.697 1.00 35.49 39 ARG C O 1
ATOM 3321 N N . VAL C 1 40 ? 17.544 26.609 41.312 1.00 35.53 40 VAL C N 1
ATOM 3322 C CA . VAL C 1 40 ? 18.296 26.818 40.065 1.00 35.64 40 VAL C CA 1
ATOM 3323 C C . VAL C 1 40 ? 19.776 26.458 40.213 1.00 35.79 40 VAL C C 1
ATOM 3324 O O . VAL C 1 40 ? 20.300 26.400 41.328 1.00 35.75 40 VAL C O 1
ATOM 3328 N N . ARG C 1 41 ? 20.437 26.222 39.081 1.00 36.03 41 ARG C N 1
ATOM 3329 C CA . ARG C 1 41 ? 21.870 25.931 39.053 1.00 36.37 41 ARG C CA 1
ATOM 3330 C C . ARG C 1 41 ? 22.695 27.179 39.373 1.00 36.37 41 ARG C C 1
ATOM 3331 O O . ARG C 1 41 ? 22.355 28.287 38.947 1.00 36.35 41 ARG C O 1
ATOM 3339 N N . GLU C 1 42 ? 23.774 26.988 40.129 1.00 36.45 42 GLU C N 1
ATOM 3340 C CA . GLU C 1 42 ? 24.684 28.074 40.490 1.00 36.52 42 GLU C CA 1
ATOM 3341 C C . GLU C 1 42 ? 25.487 28.554 39.277 1.00 36.65 42 GLU C C 1
ATOM 3342 O O . GLU C 1 42 ? 25.881 27.754 38.426 1.00 36.60 42 GLU C O 1
ATOM 3348 N N . THR C 1 43 ? 25.712 29.863 39.204 1.00 36.85 43 THR C N 1
ATOM 3349 C CA . THR C 1 43 ? 26.421 30.467 38.075 1.00 37.09 43 THR C CA 1
ATOM 3350 C C . THR C 1 43 ? 27.693 31.189 38.501 1.00 37.30 43 THR C C 1
ATOM 3351 O O . THR C 1 43 ? 28.519 31.543 37.657 1.00 37.28 43 THR C O 1
ATOM 3355 N N . LEU C 1 44 ? 27.840 31.411 39.807 1.00 37.64 44 LEU C N 1
ATOM 3356 C CA . LEU C 1 44 ? 29.025 32.063 40.363 1.00 38.02 44 LEU C CA 1
ATOM 3357 C C . LEU C 1 44 ? 30.293 31.271 40.054 1.00 38.48 44 LEU C C 1
ATOM 3358 O O . LEU C 1 44 ? 30.274 30.040 40.089 1.00 38.50 44 LEU C O 1
ATOM 3363 N N . PRO C 1 45 ? 31.395 31.975 39.732 1.00 38.98 45 PRO C N 1
ATOM 3364 C CA . PRO C 1 45 ? 32.695 31.324 39.568 1.00 39.47 45 PRO C CA 1
ATOM 3365 C C . PRO C 1 45 ? 33.127 30.625 40.864 1.00 40.05 45 PRO C C 1
ATOM 3366 O O . PRO C 1 45 ? 32.805 31.114 41.949 1.00 40.08 45 PRO C O 1
ATOM 3370 N N . PRO C 1 46 ? 33.849 29.488 40.752 1.00 40.58 46 PRO C N 1
ATOM 3371 C CA . PRO C 1 46 ? 34.141 28.595 41.884 1.00 41.04 46 PRO C CA 1
ATOM 3372 C C . PRO C 1 46 ? 34.748 29.253 43.128 1.00 41.53 46 PRO C C 1
ATOM 3373 O O . PRO C 1 46 ? 34.448 28.832 44.247 1.00 41.54 46 PRO C O 1
ATOM 3377 N N . GLU C 1 47 ? 35.578 30.277 42.934 1.00 42.16 47 GLU C N 1
ATOM 3378 C CA . GLU C 1 47 ? 36.245 30.957 44.049 1.00 42.84 47 GLU C CA 1
ATOM 3379 C C . GLU C 1 47 ? 35.311 31.868 44.861 1.00 43.26 47 GLU C C 1
ATOM 3380 O O . GLU C 1 47 ? 35.715 32.426 45.885 1.00 43.31 47 GLU C O 1
ATOM 3386 N N . PHE C 1 48 ? 34.069 32.011 44.401 1.00 43.85 48 PHE C N 1
ATOM 3387 C CA . PHE C 1 48 ? 33.039 32.752 45.136 1.00 44.41 48 PHE C CA 1
ATOM 3388 C C . PHE C 1 48 ? 31.974 31.820 45.725 1.00 44.87 48 PHE C C 1
ATOM 3389 O O . PHE C 1 48 ? 30.999 32.278 46.328 1.00 44.94 48 PHE C O 1
ATOM 3397 N N . GLN C 1 49 ? 32.178 30.515 45.553 1.00 45.49 49 GLN C N 1
ATOM 3398 C CA . GLN C 1 49 ? 31.281 29.491 46.095 1.00 46.11 49 GLN C CA 1
ATOM 3399 C C . GLN C 1 49 ? 31.794 28.947 47.433 1.00 46.69 49 GLN C C 1
ATOM 3400 O O . GLN C 1 49 ? 31.305 27.926 47.931 1.00 46.82 49 GLN C O 1
ATOM 3406 N N . SER C 1 50 ? 32.773 29.647 48.006 1.00 47.32 50 SER C N 1
ATOM 3407 C CA . SER C 1 50 ? 33.451 29.228 49.234 1.00 47.90 50 SER C CA 1
ATOM 3408 C C . SER C 1 50 ? 32.532 29.214 50.458 1.00 48.27 50 SER C C 1
ATOM 3409 O O . SER C 1 50 ? 32.458 28.211 51.174 1.00 48.35 50 SER C O 1
ATOM 3412 N N . ARG C 1 51 ? 31.834 30.324 50.686 1.00 48.70 51 ARG C N 1
ATOM 3413 C CA . ARG C 1 51 ? 30.992 30.485 51.873 1.00 49.15 51 ARG C CA 1
ATOM 3414 C C . ARG C 1 51 ? 29.551 30.001 51.650 1.00 49.33 51 ARG C C 1
ATOM 3415 O O . ARG C 1 51 ? 28.678 30.212 52.497 1.00 49.34 51 ARG C O 1
ATOM 3423 N N . ILE C 1 52 ? 29.320 29.339 50.516 1.00 49.63 52 ILE C N 1
ATOM 3424 C CA . ILE C 1 52 ? 28.004 28.798 50.167 1.00 49.86 52 ILE C CA 1
ATOM 3425 C C . ILE C 1 52 ? 27.798 27.404 50.775 1.00 50.01 52 ILE C C 1
ATOM 3426 O O . ILE C 1 52 ? 28.586 26.492 50.512 1.00 50.01 52 ILE C O 1
ATOM 3431 N N . PRO C 1 53 ? 26.737 27.240 51.592 1.00 50.17 53 PRO C N 1
ATOM 3432 C CA . PRO C 1 53 ? 26.436 25.955 52.214 1.00 50.33 53 PRO C CA 1
ATOM 3433 C C . PRO C 1 53 ? 25.488 25.087 51.378 1.00 50.46 53 PRO C C 1
ATOM 3434 O O . PRO C 1 53 ? 24.265 25.163 51.536 1.00 50.42 53 PRO C O 1
ATOM 3438 N N . PHE C 1 54 ? 26.064 24.265 50.501 1.00 50.64 54 PHE C N 1
ATOM 3439 C CA . PHE C 1 54 ? 25.301 23.296 49.713 1.00 50.86 54 PHE C CA 1
ATOM 3440 C C . PHE C 1 54 ? 24.727 22.182 50.589 1.00 51.01 54 PHE C C 1
ATOM 3441 O O . PHE C 1 54 ? 23.870 21.413 50.145 1.00 51.11 54 PHE C O 1
ATOM 3449 N N . ASP C 1 55 ? 25.207 22.109 51.831 1.00 51.15 55 ASP C N 1
ATOM 3450 C CA . ASP C 1 55 ? 24.787 21.093 52.798 1.00 51.22 55 ASP C CA 1
ATOM 3451 C C . ASP C 1 55 ? 23.344 21.284 53.277 1.00 51.19 55 ASP C C 1
ATOM 3452 O O . ASP C 1 55 ? 22.826 20.459 54.037 1.00 51.30 55 ASP C O 1
ATOM 3457 N N . LYS C 1 56 ? 22.702 22.364 52.830 1.00 51.00 56 LYS C N 1
ATOM 3458 C CA . LYS C 1 56 ? 21.347 22.702 53.272 1.00 50.84 56 LYS C CA 1
ATOM 3459 C C . LYS C 1 56 ? 20.291 22.635 52.166 1.00 50.62 56 LYS C C 1
ATOM 3460 O O . LYS C 1 56 ? 19.088 22.653 52.451 1.00 50.66 56 LYS C O 1
ATOM 3466 N N . VAL C 1 57 ? 20.739 22.562 50.913 1.00 50.25 57 VAL C N 1
ATOM 3467 C CA . VAL C 1 57 ? 19.824 22.503 49.769 1.00 49.87 57 VAL C CA 1
ATOM 3468 C C . VAL C 1 57 ? 20.073 21.242 48.928 1.00 49.58 57 VAL C C 1
ATOM 3469 O O . VAL C 1 57 ? 19.955 21.264 47.695 1.00 49.65 57 VAL C O 1
ATOM 3473 N N . LYS C 1 58 ? 20.412 20.141 49.603 1.00 49.11 58 LYS C N 1
ATOM 3474 C CA . LYS C 1 58 ? 20.734 18.891 48.907 1.00 48.61 58 LYS C CA 1
ATOM 3475 C C . LYS C 1 58 ? 19.504 18.031 48.606 1.00 48.10 58 LYS C C 1
ATOM 3476 O O . LYS C 1 58 ? 19.563 17.142 47.757 1.00 48.11 58 LYS C O 1
ATOM 3482 N N . ASP C 1 59 ? 18.399 18.305 49.295 1.00 47.47 59 ASP C N 1
ATOM 3483 C CA . ASP C 1 59 ? 17.155 17.558 49.098 1.00 46.83 59 ASP C CA 1
ATOM 3484 C C . ASP C 1 59 ? 16.191 18.230 48.118 1.00 46.18 59 ASP C C 1
ATOM 3485 O O . ASP C 1 59 ? 15.162 17.653 47.750 1.00 46.12 59 ASP C O 1
ATOM 3490 N N . ILE C 1 60 ? 16.531 19.446 47.700 1.00 45.32 60 ILE C N 1
ATOM 3491 C CA . ILE C 1 60 ? 15.726 20.180 46.730 1.00 44.45 60 ILE C CA 1
ATOM 3492 C C . ILE C 1 60 ? 16.344 20.040 45.335 1.00 43.76 60 ILE C C 1
ATOM 3493 O O . ILE C 1 60 ? 17.458 20.515 45.101 1.00 43.71 60 ILE C O 1
ATOM 3498 N N . PRO C 1 61 ? 15.622 19.373 44.410 1.00 43.06 61 PRO C N 1
ATOM 3499 C CA . PRO C 1 61 ? 16.116 19.068 43.065 1.00 42.53 61 PRO C CA 1
ATOM 3500 C C . PRO C 1 61 ? 16.234 20.301 42.176 1.00 42.03 61 PRO C C 1
ATOM 3501 O O . PRO C 1 61 ? 15.525 21.286 42.385 1.00 41.98 61 PRO C O 1
ATOM 3505 N N . GLU C 1 62 ? 17.129 20.236 41.193 1.00 41.44 62 GLU C N 1
ATOM 3506 C CA . GLU C 1 62 ? 17.274 21.301 40.204 1.00 40.84 62 GLU C CA 1
ATOM 3507 C C . GLU C 1 62 ? 16.030 21.391 39.322 1.00 40.19 62 GLU C C 1
ATOM 3508 O O . GLU C 1 62 ? 15.348 20.393 39.083 1.00 40.24 62 GLU C O 1
ATOM 3514 N N . VAL C 1 63 ? 15.737 22.598 38.851 1.00 39.41 63 VAL C N 1
ATOM 3515 C CA . VAL C 1 63 ? 14.590 22.842 37.983 1.00 38.70 63 VAL C CA 1
ATOM 3516 C C . VAL C 1 63 ? 14.881 22.418 36.539 1.00 38.23 63 VAL C C 1
ATOM 3517 O O . VAL C 1 63 ? 15.979 22.642 36.025 1.00 38.22 63 VAL C O 1
ATOM 3521 N N . THR C 1 64 ? 13.899 21.789 35.899 1.00 37.56 64 THR C N 1
ATOM 3522 C CA . THR C 1 64 ? 13.983 21.484 34.471 1.00 37.00 64 THR C CA 1
ATOM 3523 C C . THR C 1 64 ? 13.018 22.370 33.697 1.00 36.56 64 THR C C 1
ATOM 3524 O O . THR C 1 64 ? 12.136 22.999 34.285 1.00 36.49 64 THR C O 1
ATOM 3528 N N . LEU C 1 65 ? 13.186 22.420 32.379 1.00 35.99 65 LEU C N 1
ATOM 3529 C CA . LEU C 1 65 ? 12.323 23.238 31.532 1.00 35.42 65 LEU C CA 1
ATOM 3530 C C . LEU C 1 65 ? 10.907 22.681 31.396 1.00 35.11 65 LEU C C 1
ATOM 3531 O O . LEU C 1 65 ? 9.971 23.430 31.109 1.00 35.10 65 LEU C O 1
ATOM 3536 N N . ASP C 1 66 ? 10.746 21.377 31.606 1.00 34.70 66 ASP C N 1
ATOM 3537 C CA . ASP C 1 66 ? 9.411 20.778 31.593 1.00 34.33 66 ASP C CA 1
ATOM 3538 C C . ASP C 1 66 ? 8.680 20.939 32.928 1.00 33.64 66 ASP C C 1
ATOM 3539 O O . ASP C 1 66 ? 7.467 20.740 32.994 1.00 33.59 66 ASP C O 1
ATOM 3544 N N . ASP C 1 67 ? 9.415 21.311 33.977 1.00 32.87 67 ASP C N 1
ATOM 3545 C CA . ASP C 1 67 ? 8.800 21.752 35.237 1.00 32.11 67 ASP C CA 1
ATOM 3546 C C . ASP C 1 67 ? 8.030 23.056 35.027 1.00 31.39 67 ASP C C 1
ATOM 3547 O O . ASP C 1 67 ? 6.977 23.270 35.631 1.00 31.25 67 ASP C O 1
ATOM 3552 N N . MET C 1 68 ? 8.573 23.917 34.167 1.00 30.52 68 MET C N 1
ATOM 3553 C CA . MET C 1 68 ? 7.919 25.156 33.765 1.00 29.65 68 MET C CA 1
ATOM 3554 C C . MET C 1 68 ? 6.656 24.846 32.967 1.00 29.13 68 MET C C 1
ATOM 3555 O O . MET C 1 68 ? 5.624 25.497 33.147 1.00 29.12 68 MET C O 1
ATOM 3560 N N . ARG C 1 69 ? 6.749 23.841 32.095 1.00 28.40 69 ARG C N 1
ATOM 3561 C CA . ARG C 1 69 ? 5.614 23.366 31.300 1.00 27.64 69 ARG C CA 1
ATOM 3562 C C . ARG C 1 69 ? 4.564 22.662 32.160 1.00 27.13 69 ARG C C 1
ATOM 3563 O O . ARG C 1 69 ? 3.374 22.696 31.847 1.00 27.09 69 ARG C O 1
ATOM 3571 N N . TRP C 1 70 ? 5.020 22.020 33.234 1.00 26.47 70 TRP C N 1
ATOM 3572 C CA . TRP C 1 70 ? 4.156 21.294 34.165 1.00 25.87 70 TRP C CA 1
ATOM 3573 C C . TRP C 1 70 ? 3.238 22.229 34.953 1.00 25.56 70 TRP C C 1
ATOM 3574 O O . TRP C 1 70 ? 2.089 21.888 35.234 1.00 25.59 70 TRP C O 1
ATOM 3585 N N . ALA C 1 71 ? 3.754 23.408 35.292 1.00 25.17 71 ALA C N 1
ATOM 3586 C CA . ALA C 1 71 ? 3.096 24.319 36.224 1.00 24.72 71 ALA C CA 1
ATOM 3587 C C . ALA C 1 71 ? 1.927 25.095 35.629 1.00 24.45 71 ALA C C 1
ATOM 3588 O O . ALA C 1 71 ? 1.965 25.522 34.476 1.00 24.47 71 ALA C O 1
ATOM 3590 N N . ASP C 1 72 ? 0.888 25.270 36.439 1.00 24.11 72 ASP C N 1
ATOM 3591 C CA . ASP C 1 72 ? -0.227 26.146 36.103 1.00 23.72 72 ASP C CA 1
ATOM 3592 C C . ASP C 1 72 ? -0.008 27.516 36.741 1.00 23.37 72 ASP C C 1
ATOM 3593 O O . ASP C 1 72 ? -0.614 28.504 36.329 1.00 23.49 72 ASP C O 1
ATOM 3598 N N . GLY C 1 73 ? 0.862 27.561 37.748 1.00 22.94 73 GLY C N 1
ATOM 3599 C CA . GLY C 1 73 ? 1.189 28.797 38.461 1.00 22.39 73 GLY C CA 1
ATOM 3600 C C . GLY C 1 73 ? 2.594 28.775 39.035 1.00 21.93 73 GLY C C 1
ATOM 3601 O O . GLY C 1 73 ? 3.169 27.705 39.244 1.00 21.89 73 GLY C O 1
ATOM 3602 N N . PHE C 1 74 ? 3.141 29.958 39.303 1.00 21.56 74 PHE C N 1
ATOM 3603 C CA . PHE C 1 74 ? 4.538 30.084 39.717 1.00 21.16 74 PHE C CA 1
ATOM 3604 C C . PHE C 1 74 ? 4.747 30.927 40.970 1.00 20.96 74 PHE C C 1
ATOM 3605 O O . PHE C 1 74 ? 4.062 31.929 41.186 1.00 20.91 74 PHE C O 1
ATOM 3613 N N . ALA C 1 75 ? 5.705 30.501 41.787 1.00 20.69 75 ALA C N 1
ATOM 3614 C CA . ALA C 1 75 ? 6.239 31.320 42.866 1.00 20.52 75 ALA C CA 1
ATOM 3615 C C . ALA C 1 75 ? 7.754 31.441 42.681 1.00 20.41 75 ALA C C 1
ATOM 3616 O O . ALA C 1 75 ? 8.522 30.595 43.155 1.00 20.40 75 ALA C O 1
ATOM 3618 N N . ILE C 1 76 ? 8.169 32.485 41.963 1.00 20.17 76 ILE C N 1
ATOM 3619 C CA . ILE C 1 76 ? 9.585 32.735 41.683 1.00 19.87 76 ILE C CA 1
ATOM 3620 C C . ILE C 1 76 ? 10.192 33.639 42.759 1.00 19.80 76 ILE C C 1
ATOM 3621 O O . ILE C 1 76 ? 9.628 34.676 43.106 1.00 19.83 76 ILE C O 1
ATOM 3626 N N . GLY C 1 77 ? 11.337 33.228 43.294 1.00 19.69 77 GLY C N 1
ATOM 3627 C CA . GLY C 1 77 ? 11.988 33.972 44.366 1.00 19.57 77 GLY C CA 1
ATOM 3628 C C . GLY C 1 77 ? 13.499 33.967 44.307 1.00 19.54 77 GLY C C 1
ATOM 3629 O O . GLY C 1 77 ? 14.108 33.099 43.683 1.00 19.64 77 GLY C O 1
ATOM 3630 N N . SER C 1 78 ? 14.097 34.955 44.964 1.00 19.47 78 SER C N 1
ATOM 3631 C CA . SER C 1 78 ? 15.546 35.101 45.045 1.00 19.42 78 SER C CA 1
ATOM 3632 C C . SER C 1 78 ? 15.883 36.050 46.182 1.00 19.38 78 SER C C 1
ATOM 3633 O O . SER C 1 78 ? 15.130 36.987 46.436 1.00 19.35 78 SER C O 1
ATOM 3636 N N . PRO C 1 79 ? 17.009 35.811 46.881 1.00 19.41 79 PRO C N 1
ATOM 3637 C CA . PRO C 1 79 ? 17.489 36.857 47.776 1.00 19.45 79 PRO C CA 1
ATOM 3638 C C . PRO C 1 79 ? 17.874 38.074 46.942 1.00 19.47 79 PRO C C 1
ATOM 3639 O O . PRO C 1 79 ? 18.263 37.920 45.781 1.00 19.48 79 PRO C O 1
ATOM 3643 N N . THR C 1 80 ? 17.743 39.269 47.509 1.00 19.47 80 THR C N 1
ATOM 3644 C CA . THR C 1 80 ? 18.098 40.475 46.768 1.00 19.52 80 THR C CA 1
ATOM 3645 C C . THR C 1 80 ? 19.592 40.503 46.452 1.00 19.68 80 THR C C 1
ATOM 3646 O O . THR C 1 80 ? 20.424 40.133 47.286 1.00 19.81 80 THR C O 1
ATOM 3650 N N . ARG C 1 81 ? 19.914 40.900 45.225 1.00 19.83 81 ARG C N 1
ATOM 3651 C CA . ARG C 1 81 ? 21.295 41.142 44.823 1.00 19.94 81 ARG C CA 1
ATOM 3652 C C . ARG C 1 81 ? 21.378 42.543 44.228 1.00 19.98 81 ARG C C 1
ATOM 3653 O O . ARG C 1 81 ? 21.415 42.720 43.003 1.00 20.05 81 ARG C O 1
ATOM 3661 N N . TYR C 1 82 ? 21.385 43.529 45.125 1.00 19.92 82 TYR C N 1
ATOM 3662 C CA . TYR C 1 82 ? 21.475 44.952 44.784 1.00 19.90 82 TYR C CA 1
ATOM 3663 C C . TYR C 1 82 ? 20.278 45.436 43.965 1.00 19.90 82 TYR C C 1
ATOM 3664 O O . TYR C 1 82 ? 20.427 46.180 42.991 1.00 20.02 82 TYR C O 1
ATOM 3673 N N . GLY C 1 83 ? 19.089 45.004 44.383 1.00 19.80 83 GLY C N 1
ATOM 3674 C CA . GLY C 1 83 ? 17.836 45.446 43.779 1.00 19.54 83 GLY C CA 1
ATOM 3675 C C . GLY C 1 83 ? 17.319 44.520 42.697 1.00 19.36 83 GLY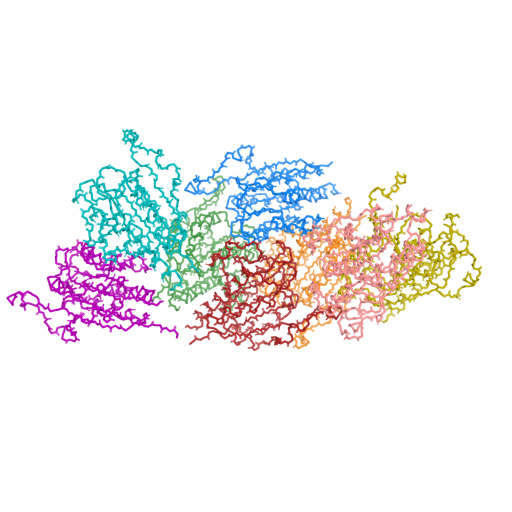 C C 1
ATOM 3676 O O . GLY C 1 83 ? 16.150 44.593 42.322 1.00 19.33 83 GLY C O 1
ATOM 3677 N N . ASN C 1 84 ? 18.199 43.663 42.185 1.00 19.18 84 ASN C N 1
ATOM 3678 C CA . ASN C 1 84 ? 17.831 42.673 41.176 1.00 18.94 84 ASN C CA 1
ATOM 3679 C C . ASN C 1 84 ? 17.890 41.259 41.742 1.00 18.83 84 ASN C C 1
ATOM 3680 O O . ASN C 1 84 ? 18.321 41.056 42.879 1.00 18.80 84 ASN C O 1
ATOM 3685 N N . MET C 1 85 ? 17.444 40.289 40.948 1.00 18.72 85 MET C N 1
ATOM 3686 C CA . MET C 1 85 ? 17.569 38.878 41.309 1.00 18.63 85 MET C CA 1
ATOM 3687 C C . MET C 1 85 ? 19.033 38.446 41.226 1.00 18.60 85 MET C C 1
ATOM 3688 O O . MET C 1 85 ? 19.864 39.159 40.658 1.00 18.61 85 MET C O 1
ATOM 3693 N N . ALA C 1 86 ? 19.340 37.285 41.798 1.00 18.53 86 ALA C N 1
ATOM 3694 C CA . ALA C 1 86 ? 20.681 36.713 41.723 1.00 18.45 86 ALA C CA 1
ATOM 3695 C C . ALA C 1 86 ? 21.025 36.240 40.309 1.00 18.42 86 ALA C C 1
ATOM 3696 O O . ALA C 1 86 ? 20.134 35.946 39.511 1.00 18.46 86 ALA C O 1
ATOM 3698 N N . GLY C 1 87 ? 22.320 36.167 40.014 1.00 18.41 87 GLY C N 1
ATOM 3699 C CA . GLY C 1 87 ? 22.812 35.736 38.706 1.00 18.41 87 GLY C CA 1
ATOM 3700 C C . GLY C 1 87 ? 22.356 34.350 38.292 1.00 18.47 87 GLY C C 1
ATOM 3701 O O . GLY C 1 87 ? 22.125 34.097 37.108 1.00 18.46 87 GLY C O 1
ATOM 3702 N N . GLY C 1 88 ? 22.219 33.459 39.273 1.00 18.59 88 GLY C N 1
ATOM 3703 C CA . GLY C 1 88 ? 21.773 32.082 39.045 1.00 18.68 88 GLY C CA 1
ATOM 3704 C C . GLY C 1 88 ? 20.356 31.983 38.514 1.00 18.70 88 GLY C C 1
ATOM 3705 O O . GLY C 1 88 ? 20.105 31.302 37.517 1.00 18.74 88 GLY C O 1
ATOM 3706 N N . LEU C 1 89 ? 19.432 32.666 39.184 1.00 18.68 89 LEU C N 1
ATOM 3707 C CA . LEU C 1 89 ? 18.043 32.725 38.743 1.00 18.75 89 LEU C CA 1
ATOM 3708 C C . LEU C 1 89 ? 17.902 33.428 37.392 1.00 18.74 89 LEU C C 1
ATOM 3709 O O . LEU C 1 89 ? 17.129 32.990 36.542 1.00 18.72 89 LEU C O 1
ATOM 3714 N N . LYS C 1 90 ? 18.652 34.511 37.206 1.00 18.83 90 LYS C N 1
ATOM 3715 C CA . LYS C 1 90 ? 18.609 35.285 35.968 1.00 18.95 90 LYS C CA 1
ATOM 3716 C C . LYS C 1 90 ? 19.102 34.475 34.776 1.00 19.15 90 LYS C C 1
ATOM 3717 O O . LYS C 1 90 ? 18.530 34.569 33.687 1.00 19.32 90 LYS C O 1
ATOM 3723 N N . THR C 1 91 ? 20.155 33.683 34.985 1.00 19.20 91 THR C N 1
ATOM 3724 C CA . THR C 1 91 ? 20.695 32.833 33.925 1.00 19.26 91 THR C CA 1
ATOM 3725 C C . THR C 1 91 ? 19.708 31.733 33.546 1.00 19.38 91 THR C C 1
ATOM 3726 O O . THR C 1 91 ? 19.556 31.415 32.367 1.00 19.52 91 THR C O 1
ATOM 3730 N N . PHE C 1 92 ? 19.026 31.164 34.537 1.00 19.49 92 PHE C N 1
ATOM 3731 C CA . PHE C 1 92 ? 17.987 30.180 34.251 1.00 19.57 92 PHE C CA 1
ATOM 3732 C C . PHE C 1 92 ? 16.861 30.769 33.395 1.00 19.68 92 PHE C C 1
ATOM 3733 O O . PHE C 1 92 ? 16.419 30.144 32.430 1.00 19.71 92 PHE C O 1
ATOM 3741 N N . LEU C 1 93 ? 16.405 31.967 33.754 1.00 19.79 93 LEU C N 1
ATOM 3742 C CA . LEU C 1 93 ? 15.329 32.630 33.021 1.00 19.95 93 LEU C CA 1
ATOM 3743 C C . LEU C 1 93 ? 15.742 32.981 31.589 1.00 20.31 93 LEU C C 1
ATOM 3744 O O . LEU C 1 93 ? 14.895 33.137 30.709 1.00 20.29 93 LEU C O 1
ATOM 3749 N N . ASP C 1 94 ? 17.048 33.092 31.364 1.00 20.75 94 ASP C N 1
ATOM 3750 C CA . ASP C 1 94 ? 17.581 33.321 30.027 1.00 21.24 94 ASP C CA 1
ATOM 3751 C C . ASP C 1 94 ? 17.481 32.066 29.164 1.00 21.49 94 ASP C C 1
ATOM 3752 O O . ASP C 1 94 ? 17.367 32.160 27.938 1.00 21.58 94 ASP C O 1
ATOM 3757 N N . THR C 1 95 ? 17.516 30.897 29.806 1.00 21.76 95 THR C N 1
ATOM 3758 C CA . THR C 1 95 ? 17.389 29.618 29.097 1.00 22.01 95 THR C CA 1
ATOM 3759 C C . THR C 1 95 ? 15.946 29.347 28.665 1.00 22.21 95 THR C C 1
ATOM 3760 O O . THR C 1 95 ? 15.701 28.510 27.791 1.00 22.30 95 THR C O 1
ATOM 3764 N N . THR C 1 96 ? 14.999 30.067 29.267 1.00 22.47 96 THR C N 1
ATOM 3765 C CA . THR C 1 96 ? 13.577 29.904 28.949 1.00 22.80 96 THR C CA 1
ATOM 3766 C C . THR C 1 96 ? 13.166 30.625 27.657 1.00 22.99 96 THR C C 1
ATOM 3767 O O . THR C 1 96 ? 11.989 30.928 27.455 1.00 23.09 96 THR C O 1
ATOM 3771 N N . ALA C 1 97 ? 14.141 30.876 26.784 1.00 23.27 97 ALA C N 1
ATOM 3772 C CA . ALA C 1 97 ? 13.919 31.544 25.499 1.00 23.49 97 ALA C CA 1
ATOM 3773 C C . ALA C 1 97 ? 13.015 30.754 24.551 1.00 23.67 97 ALA C C 1
ATOM 3774 O O . ALA C 1 97 ? 12.188 31.337 23.846 1.00 23.73 97 ALA C O 1
ATOM 3776 N N . ILE C 1 98 ? 13.184 29.432 24.536 1.00 23.83 98 ILE C N 1
ATOM 3777 C CA . ILE C 1 98 ? 12.343 28.542 23.731 1.00 24.03 98 ILE C CA 1
ATOM 3778 C C . ILE C 1 98 ? 10.887 28.560 24.189 1.00 23.99 98 ILE C C 1
ATOM 3779 O O . ILE C 1 98 ? 9.975 28.514 23.363 1.00 24.04 98 ILE C O 1
ATOM 3784 N N . LEU C 1 99 ? 10.680 28.641 25.502 1.00 24.02 99 LEU C N 1
ATOM 3785 C CA . LEU C 1 99 ? 9.339 28.711 26.080 1.00 24.00 99 LEU C CA 1
ATOM 3786 C C . LEU C 1 99 ? 8.656 30.039 25.751 1.00 24.15 99 LEU C C 1
ATOM 3787 O O . LEU C 1 99 ? 7.429 30.103 25.639 1.00 24.27 99 LEU C O 1
ATOM 3792 N N . TRP C 1 100 ? 9.459 31.091 25.598 1.00 24.24 100 TRP C N 1
ATOM 3793 C CA . TRP C 1 100 ? 8.968 32.400 25.174 1.00 24.41 100 TRP C CA 1
ATOM 3794 C C . TRP C 1 100 ? 8.520 32.354 23.721 1.00 24.50 100 TRP C C 1
ATOM 3795 O O . TRP C 1 100 ? 7.442 32.846 23.378 1.00 24.52 100 TRP C O 1
ATOM 3806 N N . LYS C 1 101 ? 9.359 31.752 22.880 1.00 24.60 101 LYS C N 1
ATOM 3807 C CA . LYS C 1 101 ? 9.126 31.675 21.441 1.00 24.73 101 LYS C CA 1
ATOM 3808 C C . LYS C 1 101 ? 7.841 30.922 21.108 1.00 24.49 101 LYS C C 1
ATOM 3809 O O . LYS C 1 101 ? 7.153 31.258 20.143 1.00 24.54 101 LYS C O 1
ATOM 3815 N N . ASP C 1 102 ? 7.524 29.914 21.917 1.00 24.24 102 ASP C N 1
ATOM 3816 C CA . ASP C 1 102 ? 6.356 29.068 21.688 1.00 24.02 102 ASP C CA 1
ATOM 3817 C C . ASP C 1 102 ? 5.150 29.444 22.554 1.00 23.79 102 ASP C C 1
ATOM 3818 O O . ASP C 1 102 ? 4.116 28.774 22.502 1.00 23.93 102 ASP C O 1
ATOM 3823 N N . ASN C 1 103 ? 5.286 30.518 23.332 1.00 23.35 103 ASN C N 1
ATOM 3824 C CA . ASN C 1 103 ? 4.216 31.010 24.208 1.00 22.92 103 ASN C CA 1
ATOM 3825 C C . ASN C 1 103 ? 3.636 29.940 25.136 1.00 22.53 103 ASN C C 1
ATOM 3826 O O . ASN C 1 103 ? 2.418 29.788 25.240 1.00 22.59 103 ASN C O 1
ATOM 3831 N N . VAL C 1 104 ? 4.522 29.208 25.806 1.00 22.03 104 VAL C N 1
ATOM 3832 C CA . VAL C 1 104 ? 4.131 28.100 26.680 1.00 21.59 104 VAL C CA 1
ATOM 3833 C C . VAL C 1 104 ? 3.557 28.617 27.997 1.00 21.42 104 VAL C C 1
ATOM 3834 O O . VAL C 1 104 ? 2.555 28.096 28.493 1.00 21.38 104 VAL C O 1
ATOM 3838 N N . LEU C 1 105 ? 4.195 29.647 28.548 1.00 21.25 105 LEU C N 1
ATOM 3839 C CA . LEU C 1 105 ? 3.827 30.195 29.852 1.00 20.87 105 LEU C CA 1
ATOM 3840 C C . LEU C 1 105 ? 2.809 31.324 29.738 1.00 20.73 105 LEU C C 1
ATOM 3841 O O . LEU C 1 105 ? 2.420 31.912 30.750 1.00 20.75 105 LEU C O 1
ATOM 3846 N N . TYR C 1 106 ? 2.382 31.622 28.511 1.00 20.57 106 TYR C N 1
ATOM 3847 C CA . TYR C 1 106 ? 1.447 32.719 28.260 1.00 20.45 106 TYR C CA 1
ATOM 3848 C C . TYR C 1 106 ? 0.161 32.575 29.074 1.00 20.31 106 TYR C C 1
ATOM 3849 O O . TYR C 1 106 ? -0.511 31.546 29.014 1.00 20.32 106 TYR C O 1
ATOM 3858 N N . GLY C 1 107 ? -0.156 33.610 29.847 1.00 20.17 107 GLY C N 1
ATOM 3859 C CA . GLY C 1 107 ? -1.374 33.637 30.648 1.00 20.21 107 GLY C CA 1
ATOM 3860 C C . GLY C 1 107 ? -1.255 33.109 32.067 1.00 20.27 107 GLY C C 1
ATOM 3861 O O . GLY C 1 107 ? -2.132 33.368 32.892 1.00 20.33 107 GLY C O 1
ATOM 3862 N N . LYS C 1 108 ? -0.178 32.375 32.353 1.00 20.29 108 LYS C N 1
ATOM 3863 C CA . LYS C 1 108 ? 0.027 31.746 33.665 1.00 20.26 108 LYS C CA 1
ATOM 3864 C C . LYS C 1 108 ? 0.329 32.795 34.732 1.00 20.13 108 LYS C C 1
ATOM 3865 O O . LYS C 1 108 ? 1.147 33.682 34.505 1.00 20.10 108 LYS C O 1
ATOM 3871 N N . PRO C 1 109 ? -0.332 32.697 35.901 1.00 20.10 109 PRO C N 1
ATOM 3872 C CA . PRO C 1 109 ? -0.067 33.606 37.022 1.00 20.03 109 PRO C CA 1
ATOM 3873 C C . PRO C 1 109 ? 1.318 33.428 37.647 1.00 19.97 109 PRO C C 1
ATOM 3874 O O . PRO C 1 109 ? 1.861 32.321 37.650 1.00 20.09 109 PRO C O 1
ATOM 3878 N N . VAL C 1 110 ? 1.876 34.516 38.172 1.00 19.87 110 VAL C N 1
ATOM 3879 C CA . VAL C 1 110 ? 3.191 34.478 38.815 1.00 19.75 110 VAL C CA 1
ATOM 3880 C C . VAL C 1 110 ? 3.264 35.430 40.013 1.00 19.80 110 VAL C C 1
ATOM 3881 O O . VAL C 1 110 ? 2.848 36.590 39.929 1.00 19.80 110 VAL C O 1
ATOM 3885 N N . THR C 1 111 ? 3.774 34.915 41.129 1.00 19.75 111 THR C N 1
ATOM 3886 C CA . THR C 1 111 ? 3.977 35.710 42.338 1.00 19.78 111 THR C CA 1
ATOM 3887 C C . THR C 1 111 ? 5.463 35.734 42.712 1.00 19.70 111 THR C C 1
ATOM 3888 O O . THR C 1 111 ? 6.170 34.739 42.537 1.00 19.75 111 THR C O 1
ATOM 3892 N N . PHE C 1 112 ? 5.934 36.873 43.210 1.00 19.61 112 PHE C N 1
ATOM 3893 C CA . PHE C 1 112 ? 7.359 37.050 43.484 1.00 19.61 112 PHE C CA 1
ATOM 3894 C C . PHE C 1 112 ? 7.655 37.246 44.965 1.00 19.78 112 PHE C C 1
ATOM 3895 O O . PHE C 1 112 ? 6.890 37.898 45.679 1.00 19.86 112 PHE C O 1
ATOM 3903 N N . PHE C 1 113 ? 8.773 36.680 45.415 1.00 19.91 113 PHE C N 1
ATOM 3904 C CA . PHE C 1 113 ? 9.227 36.844 46.796 1.00 20.11 113 PHE C CA 1
ATOM 3905 C C . PHE C 1 113 ? 10.748 36.993 46.888 1.00 20.47 113 PHE C C 1
ATOM 3906 O O . PHE C 1 113 ? 11.482 36.568 45.992 1.00 20.53 113 PHE C O 1
ATOM 3914 N N . THR C 1 114 ? 11.212 37.614 47.969 1.00 20.87 114 THR C N 1
ATOM 3915 C CA . THR C 1 114 ? 12.637 37.898 48.150 1.00 21.22 114 THR C CA 1
ATOM 3916 C C . THR C 1 114 ? 13.021 37.980 49.634 1.00 21.65 114 THR C C 1
ATOM 3917 O O . THR C 1 114 ? 12.231 37.620 50.507 1.00 21.63 114 THR C O 1
ATOM 3921 N N . GLU C 1 115 ? 14.248 38.421 49.901 1.00 22.18 115 GLU C N 1
ATOM 3922 C CA . GLU C 1 115 ? 14.715 38.713 51.255 1.00 22.73 115 GLU C CA 1
ATOM 3923 C C . GLU C 1 115 ? 15.858 39.724 51.207 1.00 22.86 115 GLU C C 1
ATOM 3924 O O . GLU C 1 115 ? 16.533 39.861 50.183 1.00 22.87 115 GLU C O 1
ATOM 3930 N N . ALA C 1 116 ? 16.060 40.426 52.321 1.00 23.11 116 ALA C N 1
ATOM 3931 C CA . ALA C 1 116 ? 17.163 41.374 52.478 1.00 23.28 116 ALA C CA 1
ATOM 3932 C C . ALA C 1 116 ? 17.572 41.468 53.942 1.00 23.43 116 ALA C C 1
ATOM 3933 O O . ALA C 1 116 ? 16.724 41.426 54.839 1.00 23.50 116 ALA C O 1
ATOM 3935 N N . SER C 1 117 ? 18.875 41.600 54.173 1.00 23.54 117 SER C N 1
ATOM 3936 C CA . SER C 1 117 ? 19.428 41.651 55.523 1.00 23.68 117 SER C CA 1
ATOM 3937 C C . SER C 1 117 ? 19.121 42.968 56.230 1.00 23.70 117 SER C C 1
ATOM 3938 O O . SER C 1 117 ? 19.028 43.009 57.458 1.00 23.91 117 SER C O 1
ATOM 3941 N N . THR C 1 118 ? 18.958 44.032 55.446 1.00 23.66 118 THR C N 1
ATOM 3942 C CA . THR C 1 118 ? 18.697 45.376 55.964 1.00 23.57 118 THR C CA 1
ATOM 3943 C C . THR C 1 118 ? 17.270 45.837 55.644 1.00 23.48 118 THR C C 1
ATOM 3944 O O . THR C 1 118 ? 16.697 45.433 54.634 1.00 23.60 118 THR C O 1
ATOM 3948 N N . VAL C 1 119 ? 16.720 46.692 56.508 1.00 23.42 119 VAL C N 1
ATOM 3949 C CA . VAL C 1 119 ? 15.285 47.035 56.515 1.00 23.25 119 VAL C CA 1
ATOM 3950 C C . VAL C 1 119 ? 14.693 47.526 55.177 1.00 23.18 119 VAL C C 1
ATOM 3951 O O . VAL C 1 119 ? 13.578 47.138 54.815 1.00 23.30 119 VAL C O 1
ATOM 3955 N N . HIS C 1 120 ? 15.428 48.367 54.452 1.00 22.90 120 HIS C N 1
ATOM 3956 C CA . HIS C 1 120 ? 14.967 48.854 53.151 1.00 22.56 120 HIS C CA 1
ATOM 3957 C C . HIS C 1 120 ? 16.033 48.633 52.086 1.00 22.38 120 HIS C C 1
ATOM 3958 O O . HIS C 1 120 ? 16.357 49.546 51.319 1.00 22.53 120 HIS C O 1
ATOM 3965 N N . GLY C 1 121 ? 16.568 47.413 52.042 1.00 22.04 121 GLY C N 1
ATOM 3966 C CA . GLY C 1 121 ? 17.654 47.073 51.126 1.00 21.57 121 GLY C CA 1
ATOM 3967 C C . GLY C 1 121 ? 17.281 46.119 50.006 1.00 21.25 121 GLY C C 1
ATOM 3968 O O . GLY C 1 121 ? 18.080 45.258 49.630 1.00 21.26 121 GLY C O 1
ATOM 3969 N N . GLY C 1 122 ? 16.071 46.272 49.473 1.00 20.91 122 GLY C N 1
ATOM 3970 C CA . GLY C 1 122 ? 15.624 45.479 48.328 1.00 20.55 122 GLY C CA 1
ATOM 3971 C C . GLY C 1 122 ? 14.432 44.579 48.594 1.00 20.29 122 GLY C C 1
ATOM 3972 O O . GLY C 1 122 ? 14.276 43.549 47.944 1.00 20.22 122 GLY C O 1
ATOM 3973 N N . HIS C 1 123 ? 13.590 44.966 49.549 1.00 20.11 123 HIS C N 1
ATOM 3974 C CA . HIS C 1 123 ? 12.376 44.214 49.869 1.00 19.84 123 HIS C CA 1
ATOM 3975 C C . HIS C 1 123 ? 11.254 44.509 48.876 1.00 19.65 123 HIS C C 1
ATOM 3976 O O . HIS C 1 123 ? 10.349 43.693 48.687 1.00 19.59 123 HIS C O 1
ATOM 3983 N N . GLU C 1 124 ? 11.323 45.682 48.249 1.00 19.42 124 GLU C N 1
ATOM 3984 C CA . GLU C 1 124 ? 10.282 46.151 47.342 1.00 19.24 124 GLU C CA 1
ATOM 3985 C C . GLU C 1 124 ? 10.762 46.140 45.897 1.00 18.82 124 GLU C C 1
ATOM 3986 O O . GLU C 1 124 ? 10.115 45.564 45.021 1.00 18.79 124 GLU C O 1
ATOM 3992 N N . THR C 1 125 ? 11.907 46.775 45.665 1.00 18.39 125 THR C N 1
ATOM 3993 C CA . THR C 1 125 ? 12.439 46.980 44.321 1.00 18.09 125 THR C CA 1
ATOM 3994 C C . THR C 1 125 ? 12.812 45.696 43.584 1.00 17.94 125 THR C C 1
ATOM 3995 O O . THR C 1 125 ? 12.671 45.627 42.360 1.00 17.96 125 THR C O 1
ATOM 3999 N N . THR C 1 126 ? 13.281 44.693 44.329 1.00 17.65 126 THR C N 1
ATOM 4000 C CA . THR C 1 126 ? 13.702 43.408 43.757 1.00 17.35 126 THR C CA 1
ATOM 4001 C C . THR C 1 126 ? 12.536 42.710 43.062 1.00 17.30 126 THR C C 1
ATOM 4002 O O . THR C 1 126 ? 12.687 42.183 41.955 1.00 17.20 126 THR C O 1
ATOM 4006 N N . ILE C 1 127 ? 11.377 42.726 43.716 1.00 17.23 127 ILE C N 1
ATOM 4007 C CA . ILE C 1 127 ? 10.149 42.167 43.157 1.00 17.14 127 ILE C CA 1
ATOM 4008 C C . ILE C 1 127 ? 9.726 42.933 41.901 1.00 17.17 127 ILE C C 1
ATOM 4009 O O . ILE C 1 127 ? 9.360 42.325 40.891 1.00 17.12 127 ILE C O 1
ATOM 4014 N N . LEU C 1 128 ? 9.810 44.261 41.961 1.00 17.25 128 LEU C N 1
ATOM 4015 C CA . LEU C 1 128 ? 9.446 45.113 40.833 1.00 17.25 128 LEU C CA 1
ATOM 4016 C C . LEU C 1 128 ? 10.308 44.830 39.598 1.00 17.37 128 LEU C C 1
ATOM 4017 O O . LEU C 1 128 ? 9.794 44.789 38.480 1.00 17.50 128 LEU C O 1
ATOM 4022 N N . THR C 1 129 ? 11.608 44.619 39.799 1.00 17.35 129 THR C N 1
ATOM 4023 C CA . THR C 1 129 ? 12.513 44.325 38.681 1.00 17.26 129 THR C CA 1
ATOM 4024 C C . THR C 1 129 ? 12.360 42.894 38.176 1.00 17.21 129 THR C C 1
ATOM 4025 O O . THR C 1 129 ? 12.567 42.629 36.992 1.00 17.29 129 THR C O 1
ATOM 4029 N N . MET C 1 130 ? 12.003 41.978 39.078 1.00 17.12 130 MET C N 1
ATOM 4030 C CA . MET C 1 130 ? 11.715 40.589 38.712 1.00 16.95 130 MET C CA 1
ATOM 4031 C C . MET C 1 130 ? 10.468 40.496 37.838 1.00 16.70 130 MET C C 1
ATOM 4032 O O . MET C 1 130 ? 10.366 39.612 36.990 1.00 16.77 130 MET C O 1
ATOM 4037 N N . SER C 1 131 ? 9.535 41.424 38.036 1.00 16.50 131 SER C N 1
ATOM 4038 C CA . SER C 1 131 ? 8.235 41.373 37.371 1.00 16.25 131 SER C CA 1
ATOM 4039 C C . SER C 1 131 ? 8.285 41.619 35.865 1.00 16.08 131 SER C C 1
ATOM 4040 O O . SER C 1 131 ? 7.389 41.182 35.145 1.00 16.20 131 SER C O 1
ATOM 4043 N N . THR C 1 132 ? 9.322 42.312 35.393 1.00 15.84 132 THR C N 1
ATOM 4044 C CA . THR C 1 132 ? 9.469 42.604 33.960 1.00 15.58 132 THR C CA 1
ATOM 4045 C C . THR C 1 132 ? 9.429 41.327 33.118 1.00 15.52 132 THR C C 1
ATOM 4046 O O . THR C 1 132 ? 8.865 41.317 32.021 1.00 15.63 132 THR C O 1
ATOM 4050 N N . TYR C 1 133 ? 10.020 40.257 33.646 1.00 15.30 133 TYR C N 1
ATOM 4051 C CA . TYR C 1 133 ? 9.971 38.938 33.018 1.00 15.22 133 TYR C CA 1
ATOM 4052 C C . TYR C 1 133 ? 8.541 38.556 32.608 1.00 15.22 133 TYR C C 1
ATOM 4053 O O . TYR C 1 133 ? 8.312 38.066 31.501 1.00 15.24 133 TYR C O 1
ATOM 4062 N N . ALA C 1 134 ? 7.589 38.806 33.504 1.00 15.16 134 ALA C N 1
ATOM 4063 C CA . ALA C 1 134 ? 6.190 38.446 33.293 1.00 15.00 134 ALA C CA 1
ATOM 4064 C C . ALA C 1 134 ? 5.534 39.208 32.146 1.00 14.91 134 ALA C C 1
ATOM 4065 O O . ALA C 1 134 ? 4.666 38.667 31.466 1.00 14.95 134 ALA C O 1
ATOM 4067 N N . TYR C 1 135 ? 5.944 40.459 31.938 1.00 14.88 135 TYR C N 1
ATOM 4068 C CA . TYR C 1 135 ? 5.402 41.277 30.853 1.00 14.76 135 TYR C CA 1
ATOM 4069 C C . TYR C 1 135 ? 5.774 40.714 29.487 1.00 14.94 135 TYR C C 1
ATOM 4070 O O . TYR C 1 135 ? 4.945 40.687 28.582 1.00 15.04 135 TYR C O 1
ATOM 4079 N N . HIS C 1 136 ? 7.016 40.254 29.348 1.00 15.13 136 HIS C N 1
ATOM 4080 C CA . HIS C 1 136 ? 7.511 39.742 28.076 1.00 15.34 136 HIS C CA 1
ATOM 4081 C C . HIS C 1 136 ? 6.928 38.374 27.738 1.00 15.56 136 HIS C C 1
ATOM 4082 O O . HIS C 1 136 ? 6.827 38.008 26.563 1.00 15.70 136 HIS C O 1
ATOM 4089 N N . PHE C 1 137 ? 6.547 37.627 28.771 1.00 15.73 137 PHE C N 1
ATOM 4090 C CA . PHE C 1 137 ? 5.982 36.285 28.613 1.00 15.86 137 PHE C CA 1
ATOM 4091 C C . PHE C 1 137 ? 4.453 36.285 28.616 1.00 16.02 137 PHE C C 1
ATOM 4092 O O . PHE C 1 137 ? 3.828 35.260 28.332 1.00 15.97 137 PHE C O 1
ATOM 4100 N N . GLY C 1 138 ? 3.860 37.434 28.934 1.00 16.32 138 GLY C N 1
ATOM 4101 C CA . GLY C 1 138 ? 2.404 37.573 29.001 1.00 16.76 138 GLY C CA 1
ATOM 4102 C C . GLY C 1 138 ? 1.813 36.886 30.216 1.00 17.10 138 GLY C C 1
ATOM 4103 O O . GLY C 1 138 ? 0.652 36.487 30.212 1.00 17.07 138 GLY C O 1
ATOM 4104 N N . MET C 1 139 ? 2.628 36.747 31.254 1.00 17.58 139 MET C N 1
ATOM 4105 C CA . MET C 1 139 ? 2.217 36.116 32.497 1.00 18.20 139 MET C CA 1
ATOM 4106 C C . MET C 1 139 ? 1.566 37.151 33.407 1.00 18.44 139 MET C C 1
ATOM 4107 O O . MET C 1 139 ? 2.113 38.236 33.606 1.00 18.66 139 MET C O 1
ATOM 4112 N N . ILE C 1 140 ? 0.400 36.819 33.952 1.00 18.72 140 ILE C N 1
ATOM 4113 C CA . ILE C 1 140 ? -0.286 37.721 34.877 1.00 19.10 140 ILE C CA 1
ATOM 4114 C C . ILE C 1 140 ? 0.397 37.723 36.242 1.00 19.19 140 ILE C C 1
ATOM 4115 O O . ILE C 1 140 ? 0.699 36.666 36.792 1.00 19.42 140 ILE C O 1
ATOM 4120 N N . ILE C 1 141 ? 0.656 38.916 36.771 1.00 19.31 141 ILE C N 1
ATOM 4121 C CA . ILE C 1 141 ? 1.416 39.066 38.012 1.00 19.43 141 ILE C CA 1
ATOM 4122 C C . ILE C 1 141 ? 0.476 39.110 39.206 1.00 19.61 141 ILE C C 1
ATOM 4123 O O . ILE C 1 141 ? -0.492 39.865 39.206 1.00 19.62 141 ILE C O 1
ATOM 4128 N N . VAL C 1 142 ? 0.768 38.297 40.218 1.00 19.93 142 VAL C N 1
ATOM 4129 C CA . VAL C 1 142 ? -0.073 38.212 41.410 1.00 20.37 142 VAL C CA 1
ATOM 4130 C C . VAL C 1 142 ? 0.640 38.790 42.637 1.00 20.81 142 VAL C C 1
ATOM 4131 O O . VAL C 1 142 ? 1.527 38.145 43.204 1.00 20.84 142 VAL C O 1
ATOM 4135 N N . PRO C 1 143 ? 0.264 40.020 43.038 1.00 21.24 143 PRO C N 1
ATOM 4136 C CA . PRO C 1 143 ? 0.723 40.607 44.295 1.00 21.61 143 PRO C CA 1
ATOM 4137 C C . PRO C 1 143 ? -0.110 40.086 45.453 1.00 22.08 143 PRO C C 1
ATOM 4138 O O . PRO C 1 143 ? -1.144 39.456 45.228 1.00 22.20 143 PRO C O 1
ATOM 4142 N N . ILE C 1 144 ? 0.327 40.351 46.680 1.00 22.69 144 ILE C N 1
ATOM 4143 C CA . ILE C 1 144 ? -0.434 39.929 47.861 1.00 23.28 144 ILE C CA 1
ATOM 4144 C C . ILE C 1 144 ? -1.135 41.082 48.575 1.00 23.77 144 ILE C C 1
ATOM 4145 O O . ILE C 1 144 ? -2.089 40.864 49.325 1.00 23.82 144 ILE C O 1
ATOM 4150 N N . GLY C 1 145 ? -0.661 42.303 48.329 1.00 24.27 145 GLY C N 1
ATOM 4151 C CA . GLY C 1 145 ? -1.247 43.508 48.908 1.00 24.94 145 GLY C CA 1
ATOM 4152 C C . GLY C 1 145 ? -1.352 43.441 50.417 1.00 25.55 145 GLY C C 1
ATOM 4153 O O . GLY C 1 145 ? -0.362 43.208 51.110 1.00 25.57 145 GLY C O 1
ATOM 4154 N N . TYR C 1 146 ? -2.566 43.633 50.920 1.00 26.14 146 TYR C N 1
ATOM 4155 C CA . TYR C 1 146 ? -2.825 43.613 52.352 1.00 26.67 146 TYR C CA 1
ATOM 4156 C C . TYR C 1 146 ? -4.047 42.739 52.655 1.00 27.28 146 TYR C C 1
ATOM 4157 O O . TYR C 1 146 ? -5.043 43.211 53.216 1.00 27.49 146 TYR C O 1
ATOM 4166 N N . GLY C 1 147 ? -3.960 41.466 52.270 1.00 27.88 147 GLY C N 1
ATOM 4167 C CA . GLY C 1 147 ? -5.039 40.499 52.484 1.00 28.70 147 GLY C CA 1
ATOM 4168 C C . GLY C 1 147 ? -5.206 40.157 53.951 1.00 29.33 147 GLY C C 1
ATOM 4169 O O . GLY C 1 147 ? -6.148 40.619 54.600 1.00 29.51 147 GLY C O 1
ATOM 4170 N N . ILE C 1 148 ? -4.287 39.351 54.476 1.00 29.88 148 ILE C N 1
ATOM 4171 C CA . ILE C 1 148 ? -4.261 39.037 55.906 1.00 30.45 148 ILE C CA 1
ATOM 4172 C C . ILE C 1 148 ? -3.776 40.241 56.730 1.00 30.93 148 ILE C C 1
ATOM 4173 O O . ILE C 1 148 ? -2.886 40.973 56.289 1.00 30.94 148 ILE C O 1
ATOM 4178 N N . PRO C 1 149 ? -4.372 40.458 57.923 1.00 31.45 149 PRO C N 1
ATOM 4179 C CA . PRO C 1 149 ? -3.983 41.571 58.804 1.00 31.76 149 PRO C CA 1
ATOM 4180 C C . PRO C 1 149 ? -2.517 41.543 59.262 1.00 32.10 149 PRO C C 1
ATOM 4181 O O . PRO C 1 149 ? -2.039 42.523 59.839 1.00 32.16 149 PRO C O 1
ATOM 4185 N N . GLU C 1 150 ? -1.820 40.435 59.006 1.00 32.46 150 GLU C N 1
ATOM 4186 C CA . GLU C 1 150 ? -0.393 40.313 59.319 1.00 32.87 150 GLU C CA 1
ATOM 4187 C C . GLU C 1 150 ? 0.468 41.294 58.524 1.00 32.99 150 GLU C C 1
ATOM 4188 O O . GLU C 1 150 ? 1.533 41.705 58.985 1.00 33.05 150 GLU C O 1
ATOM 4194 N N . LEU C 1 151 ? 0.000 41.660 57.334 1.00 33.17 151 LEU C N 1
ATOM 4195 C CA . LEU C 1 151 ? 0.733 42.564 56.448 1.00 33.39 151 LEU C CA 1
ATOM 4196 C C . LEU C 1 151 ? 0.758 44.018 56.940 1.00 33.62 151 LEU C C 1
ATOM 4197 O O . LEU C 1 151 ? 1.705 44.756 56.650 1.00 33.75 151 LEU C O 1
ATOM 4202 N N . PHE C 1 152 ? -0.276 44.421 57.680 1.00 33.79 152 PHE C N 1
ATOM 4203 C CA . PHE C 1 152 ? -0.283 45.713 58.374 1.00 33.91 152 PHE C CA 1
ATOM 4204 C C . PHE C 1 152 ? 0.595 45.658 59.623 1.00 33.94 152 PHE C C 1
ATOM 4205 O O . PHE C 1 152 ? 1.335 46.598 59.916 1.00 33.90 152 PHE C O 1
ATOM 4213 N N . GLN C 1 153 ? 0.499 44.544 60.349 1.00 34.02 153 GLN C N 1
ATOM 4214 C CA . GLN C 1 153 ? 1.107 44.399 61.673 1.00 34.08 153 GLN C CA 1
ATOM 4215 C C . GLN C 1 153 ? 2.615 44.139 61.659 1.00 33.97 153 GLN C C 1
ATOM 4216 O O . GLN C 1 153 ? 3.298 44.430 62.644 1.00 34.07 153 GLN C O 1
ATOM 4222 N N . THR C 1 154 ? 3.127 43.589 60.558 1.00 33.78 154 THR C N 1
ATOM 4223 C CA . THR C 1 154 ? 4.545 43.216 60.468 1.00 33.60 154 THR C CA 1
ATOM 4224 C C . THR C 1 154 ? 5.485 44.422 60.459 1.00 33.48 154 THR C C 1
ATOM 4225 O O . THR C 1 154 ? 5.218 45.431 59.799 1.00 33.58 154 THR C O 1
ATOM 4229 N N . THR C 1 155 ? 6.577 44.304 61.209 1.00 33.22 155 THR C N 1
ATOM 4230 C CA . THR C 1 155 ? 7.598 45.348 61.285 1.00 33.00 155 THR C CA 1
ATOM 4231 C C . THR C 1 155 ? 8.962 44.790 60.890 1.00 32.72 155 THR C C 1
ATOM 4232 O O . THR C 1 155 ? 9.971 45.503 60.901 1.00 32.69 155 THR C O 1
ATOM 4236 N N . THR C 1 156 ? 8.979 43.509 60.534 1.00 32.39 156 THR C N 1
ATOM 4237 C CA . THR C 1 156 ? 10.214 42.816 60.180 1.00 32.08 156 THR C CA 1
ATOM 4238 C C . THR C 1 156 ? 10.276 42.477 58.678 1.00 31.77 156 THR C C 1
ATOM 4239 O O . THR C 1 156 ? 10.906 43.204 57.904 1.00 31.77 156 THR C O 1
ATOM 4243 N N . GLY C 1 157 ? 9.614 41.394 58.273 1.00 31.36 157 GLY C N 1
ATOM 4244 C CA . GLY C 1 157 ? 9.616 40.954 56.877 1.00 30.79 157 GLY C CA 1
ATOM 4245 C C . GLY C 1 157 ? 8.226 40.821 56.282 1.00 30.36 157 GLY C C 1
ATOM 4246 O O . GLY C 1 157 ? 7.239 40.671 57.009 1.00 30.41 157 GLY C O 1
ATOM 4247 N N . GLY C 1 158 ? 8.152 40.877 54.955 1.00 29.90 158 GLY C N 1
ATOM 4248 C CA . GLY C 1 158 ? 6.885 40.752 54.236 1.00 29.45 158 GLY C CA 1
ATOM 4249 C C . GLY C 1 158 ? 6.189 42.077 53.986 1.00 29.11 158 GLY C C 1
ATOM 4250 O O . GLY C 1 158 ? 6.204 42.970 54.836 1.00 29.09 158 GLY C O 1
ATOM 4251 N N . GLY C 1 159 ? 5.573 42.195 52.812 1.00 28.79 159 GLY C N 1
ATOM 4252 C CA . GLY C 1 159 ? 4.856 43.406 52.419 1.00 28.34 159 GLY C CA 1
ATOM 4253 C C . GLY C 1 159 ? 3.950 43.165 51.224 1.00 28.03 159 GLY C C 1
ATOM 4254 O O . GLY C 1 159 ? 3.824 42.031 50.769 1.00 28.00 159 GLY C O 1
ATOM 4255 N N . PRO C 1 160 ? 3.316 44.232 50.704 1.00 27.82 160 PRO C N 1
ATOM 4256 C CA . PRO C 1 160 ? 2.369 44.127 49.590 1.00 27.65 160 PRO C CA 1
ATOM 4257 C C . PRO C 1 160 ? 2.953 43.563 48.287 1.00 27.56 160 PRO C C 1
ATOM 4258 O O . PRO C 1 160 ? 2.228 42.936 47.511 1.00 27.57 160 PRO C O 1
ATOM 4262 N N . TYR C 1 161 ? 4.243 43.789 48.052 1.00 27.43 161 TYR C N 1
ATOM 4263 C CA . TYR C 1 161 ? 4.897 43.333 46.825 1.00 27.35 161 TYR C CA 1
ATOM 4264 C C . TYR C 1 161 ? 5.152 41.824 46.839 1.00 27.49 161 TYR C C 1
ATOM 4265 O O . TYR C 1 161 ? 5.181 41.180 45.790 1.00 27.40 161 TYR C O 1
ATOM 4274 N N . GLY C 1 162 ? 5.326 41.273 48.037 1.00 27.74 162 GLY C N 1
ATOM 4275 C CA . GLY C 1 162 ? 5.575 39.846 48.220 1.00 28.01 162 GLY C CA 1
ATOM 4276 C C . GLY C 1 162 ? 6.109 39.549 49.607 1.00 28.32 162 GLY C C 1
ATOM 4277 O O . GLY C 1 162 ? 6.447 40.465 50.361 1.00 28.37 162 GLY C O 1
ATOM 4278 N N . ALA C 1 163 ? 6.180 38.263 49.942 1.00 28.64 163 ALA C N 1
ATOM 4279 C CA . ALA C 1 163 ? 6.695 37.825 51.236 1.00 28.96 163 ALA C CA 1
ATOM 4280 C C . ALA C 1 163 ? 8.218 37.926 51.281 1.00 29.24 163 ALA C C 1
ATOM 4281 O O . ALA C 1 163 ? 8.905 37.476 50.364 1.00 29.25 163 ALA C O 1
ATOM 4283 N N . THR C 1 164 ? 8.740 38.530 52.345 1.00 29.67 164 THR C N 1
ATOM 4284 C CA . THR C 1 164 ? 10.187 38.685 52.510 1.00 30.15 164 THR C CA 1
ATOM 4285 C C . THR C 1 164 ? 10.660 38.319 53.916 1.00 30.54 164 THR C C 1
ATOM 4286 O O . THR C 1 164 ? 9.850 38.128 54.827 1.00 30.56 164 THR C O 1
ATOM 4290 N N . HIS C 1 165 ? 11.978 38.221 54.074 1.00 31.03 165 HIS C N 1
ATOM 4291 C CA . HIS C 1 165 ? 12.598 38.012 55.375 1.00 31.58 165 HIS C CA 1
ATOM 4292 C C . HIS C 1 165 ? 13.614 39.113 55.674 1.00 32.09 165 HIS C C 1
ATOM 4293 O O . HIS C 1 165 ? 14.418 39.488 54.813 1.00 32.03 165 HIS C O 1
ATOM 4300 N N . LEU C 1 166 ? 13.563 39.626 56.900 1.00 32.77 166 LEU C N 1
ATOM 4301 C CA . LEU C 1 166 ? 14.537 40.599 57.378 1.00 33.48 166 LEU C CA 1
ATOM 4302 C C . LEU C 1 166 ? 15.609 39.909 58.223 1.00 34.02 166 LEU C C 1
ATOM 4303 O O . LEU C 1 166 ? 15.295 39.119 59.116 1.00 33.99 166 LEU C O 1
ATOM 4308 N N . GLY C 1 167 ? 16.871 40.214 57.927 1.00 34.70 167 GLY C N 1
ATOM 4309 C CA . GLY C 1 167 ? 18.002 39.633 58.642 1.00 35.65 167 GLY C CA 1
ATOM 4310 C C . GLY C 1 167 ? 18.832 38.696 57.785 1.00 36.38 167 GLY C C 1
ATOM 4311 O O . GLY C 1 167 ? 18.526 38.476 56.606 1.00 36.39 167 GLY C O 1
ATOM 4312 N N . SER C 1 168 ? 19.883 38.143 58.389 1.00 37.08 168 SER C N 1
ATOM 4313 C CA . SER C 1 168 ? 20.815 37.243 57.705 1.00 37.70 168 SER C CA 1
ATOM 4314 C C . SER C 1 168 ? 20.559 35.778 58.052 1.00 38.15 168 SER C C 1
ATOM 4315 O O . SER C 1 168 ? 20.841 34.885 57.250 1.00 38.25 168 SER C O 1
ATOM 4318 N N . LYS C 1 169 ? 20.028 35.546 59.252 1.00 38.75 169 LYS C N 1
ATOM 4319 C CA . LYS C 1 169 ? 19.728 34.198 59.752 1.00 39.34 169 LYS C CA 1
ATOM 4320 C C . LYS C 1 169 ? 18.643 33.484 58.938 1.00 39.50 169 LYS C C 1
ATOM 4321 O O . LYS C 1 169 ? 17.893 34.115 58.186 1.00 39.51 169 LYS C O 1
ATOM 4327 N N . GLU C 1 170 ? 18.569 32.166 59.100 1.00 39.72 170 GLU C N 1
ATOM 4328 C CA . GLU C 1 170 ? 17.617 31.342 58.357 1.00 40.04 170 GLU C CA 1
ATOM 4329 C C . GLU C 1 170 ? 16.211 31.329 58.961 1.00 39.85 170 GLU C C 1
ATOM 4330 O O . GLU C 1 170 ? 15.225 31.249 58.226 1.00 39.94 170 GLU C O 1
ATOM 4336 N N . GLU C 1 171 ? 16.125 31.415 60.288 1.00 39.67 171 GLU C N 1
ATOM 4337 C CA . GLU C 1 171 ? 14.847 31.284 60.999 1.00 39.54 171 GLU C CA 1
ATOM 4338 C C . GLU C 1 171 ? 13.875 32.422 60.684 1.00 39.21 171 GLU C C 1
ATOM 4339 O O . GLU C 1 171 ? 14.187 33.593 60.901 1.00 39.29 171 GLU C O 1
ATOM 4345 N N . LEU C 1 172 ? 12.703 32.062 60.164 1.00 38.80 172 LEU C N 1
ATOM 4346 C CA . LEU C 1 172 ? 11.628 33.021 59.914 1.00 38.34 172 LEU C CA 1
ATOM 4347 C C . LEU C 1 172 ? 10.792 33.181 61.173 1.00 38.15 172 LEU C C 1
ATOM 4348 O O . LEU C 1 172 ? 10.636 32.230 61.940 1.00 38.22 172 LEU C O 1
ATOM 4353 N N . ASP C 1 173 ? 10.251 34.376 61.388 1.00 37.88 173 ASP C N 1
ATOM 4354 C CA . ASP C 1 173 ? 9.353 34.602 62.520 1.00 37.68 173 ASP C CA 1
ATOM 4355 C C . ASP C 1 173 ? 7.892 34.349 62.142 1.00 37.39 173 ASP C C 1
ATOM 4356 O O . ASP C 1 173 ? 7.577 34.130 60.969 1.00 37.33 173 ASP C O 1
ATOM 4361 N N . GLU C 1 174 ? 7.016 34.376 63.148 1.00 37.05 174 GLU C N 1
ATOM 4362 C CA . GLU C 1 174 ? 5.602 34.017 62.995 1.00 36.74 174 GLU C CA 1
ATOM 4363 C C . GLU C 1 174 ? 4.877 34.829 61.920 1.00 36.30 174 GLU C C 1
ATOM 4364 O O . GLU C 1 174 ? 4.102 34.270 61.140 1.00 36.25 174 GLU C O 1
ATOM 4370 N N . MET C 1 175 ? 5.131 36.138 61.889 1.00 35.81 175 MET C N 1
ATOM 4371 C CA . MET C 1 175 ? 4.543 37.033 60.887 1.00 35.24 175 MET C CA 1
ATOM 4372 C C . MET C 1 175 ? 4.967 36.633 59.475 1.00 34.76 175 MET C C 1
ATOM 4373 O O . MET C 1 175 ? 4.128 36.495 58.584 1.00 34.66 175 MET C O 1
ATOM 4378 N N . GLU C 1 176 ? 6.271 36.430 59.294 1.00 34.17 176 GLU C N 1
ATOM 4379 C CA . GLU C 1 176 ? 6.853 36.075 57.998 1.00 33.66 176 GLU C CA 1
ATOM 4380 C C . GLU C 1 176 ? 6.324 34.753 57.439 1.00 33.24 176 GLU C C 1
ATOM 4381 O O . GLU C 1 176 ? 6.095 34.634 56.235 1.00 33.15 176 GLU C O 1
ATOM 4387 N N . ARG C 1 177 ? 6.133 33.773 58.323 1.00 32.78 177 ARG C N 1
ATOM 4388 C CA . ARG C 1 177 ? 5.620 32.451 57.950 1.00 32.14 177 ARG C CA 1
ATOM 4389 C C . ARG C 1 177 ? 4.152 32.484 57.518 1.00 31.81 177 ARG C C 1
ATOM 4390 O O . ARG C 1 177 ? 3.759 31.773 56.590 1.00 31.74 177 ARG C O 1
ATOM 4398 N N . LYS C 1 178 ? 3.352 33.308 58.194 1.00 31.32 178 LYS C N 1
ATOM 4399 C CA . LYS C 1 178 ? 1.942 33.488 57.846 1.00 30.97 178 LYS C CA 1
ATOM 4400 C C . LYS C 1 178 ? 1.781 34.230 56.522 1.00 30.52 178 LYS C C 1
ATOM 4401 O O . LYS C 1 178 ? 0.881 33.923 55.741 1.00 30.55 178 LYS C O 1
ATOM 4407 N N . ILE C 1 179 ? 2.651 35.208 56.281 1.00 29.99 179 ILE C N 1
ATOM 4408 C CA . ILE C 1 179 ? 2.619 35.993 55.046 1.00 29.43 179 ILE C CA 1
ATOM 4409 C C . ILE C 1 179 ? 3.055 35.138 53.851 1.00 29.14 179 ILE C C 1
ATOM 4410 O O . ILE C 1 179 ? 2.455 35.214 52.775 1.00 29.14 179 ILE C O 1
ATOM 4415 N N . ALA C 1 180 ? 4.085 34.317 54.055 1.00 28.70 180 ALA C N 1
ATOM 4416 C CA . ALA C 1 180 ? 4.552 33.386 53.029 1.00 28.28 180 ALA C CA 1
ATOM 4417 C C . ALA C 1 180 ? 3.488 32.337 52.707 1.00 27.99 180 ALA C C 1
ATOM 4418 O O . ALA C 1 180 ? 3.273 32.005 51.541 1.00 27.96 180 ALA C O 1
ATOM 4420 N N . ARG C 1 181 ? 2.818 31.834 53.743 1.00 27.63 181 ARG C N 1
ATOM 4421 C CA . ARG C 1 181 ? 1.710 30.892 53.570 1.00 27.25 181 ARG C CA 1
ATOM 4422 C C . ARG C 1 181 ? 0.535 31.505 52.804 1.00 27.02 181 ARG C C 1
ATOM 4423 O O . ARG C 1 181 ? -0.139 30.811 52.043 1.00 27.04 181 ARG C O 1
ATOM 4431 N N . PHE C 1 182 ? 0.306 32.803 53.006 1.00 26.75 182 PHE C N 1
ATOM 4432 C CA . PHE C 1 182 ? -0.776 33.526 52.329 1.00 26.49 182 PHE C CA 1
ATOM 4433 C C . PHE C 1 182 ? -0.476 33.770 50.848 1.00 26.31 182 PHE C C 1
ATOM 4434 O O . PHE C 1 182 ? -1.391 33.776 50.018 1.00 26.19 182 PHE C O 1
ATOM 4442 N N . GLN C 1 183 ? 0.802 33.974 50.528 1.00 26.09 183 GLN C N 1
ATOM 4443 C CA . GLN C 1 183 ? 1.248 34.142 49.146 1.00 25.84 183 GLN C CA 1
ATOM 4444 C C . GLN C 1 183 ? 1.033 32.857 48.349 1.00 25.82 183 GLN C C 1
ATOM 4445 O O . GLN C 1 183 ? 0.656 32.903 47.174 1.00 25.80 183 GLN C O 1
ATOM 4451 N N . GLY C 1 184 ? 1.272 31.719 48.998 1.00 25.69 184 GLY C N 1
ATOM 4452 C CA . GLY C 1 184 ? 0.993 30.410 48.411 1.00 25.58 184 GLY C CA 1
ATOM 4453 C C . GLY C 1 184 ? -0.490 30.201 48.166 1.00 25.51 184 GLY C C 1
ATOM 4454 O O . GLY C 1 184 ? -0.885 29.637 47.145 1.00 25.50 184 GLY C O 1
ATOM 4455 N N . LYS C 1 185 ? -1.309 30.661 49.110 1.00 25.45 185 LYS C N 1
ATOM 4456 C CA . LYS C 1 185 ? -2.761 30.590 48.985 1.00 25.43 185 LYS C CA 1
ATOM 4457 C C . LYS C 1 185 ? -3.255 31.469 47.833 1.00 25.31 185 LYS C C 1
ATOM 4458 O O . LYS C 1 185 ? -4.141 31.066 47.081 1.00 25.42 185 LYS C O 1
ATOM 4464 N N . ARG C 1 186 ? -2.668 32.656 47.695 1.00 25.17 186 ARG C N 1
ATOM 4465 C CA . ARG C 1 186 ? -3.059 33.604 46.649 1.00 25.03 186 ARG C CA 1
ATOM 4466 C C . ARG C 1 186 ? -2.748 33.116 45.232 1.00 25.06 186 ARG C C 1
ATOM 4467 O O . ARG C 1 186 ? -3.624 33.140 44.365 1.00 25.00 186 ARG C O 1
ATOM 4475 N N . ILE C 1 187 ? -1.514 32.668 45.004 1.00 25.08 187 ILE C N 1
ATOM 4476 C CA . ILE C 1 187 ? -1.112 32.140 43.695 1.00 25.05 187 ILE C CA 1
ATOM 4477 C C . ILE C 1 187 ? -1.949 30.920 43.286 1.00 25.19 187 ILE C C 1
ATOM 4478 O O . ILE C 1 187 ? -2.243 30.736 42.104 1.00 25.14 187 ILE C O 1
ATOM 4483 N N . THR C 1 188 ? -2.341 30.109 44.270 1.00 25.38 188 THR C N 1
ATOM 4484 C CA . THR C 1 188 ? -3.181 28.932 44.034 1.00 25.59 188 THR C CA 1
ATOM 4485 C C . THR C 1 188 ? -4.596 29.331 43.606 1.00 25.85 188 THR C C 1
ATOM 4486 O O . THR C 1 188 ? -5.152 28.751 42.669 1.00 25.74 188 THR C O 1
ATOM 4490 N N . GLU C 1 189 ? -5.162 30.325 44.290 1.00 26.19 189 GLU C N 1
ATOM 4491 C CA . GLU C 1 189 ? -6.496 30.831 43.973 1.00 26.65 189 GLU C CA 1
ATOM 4492 C C . GLU C 1 189 ? -6.573 31.364 42.541 1.00 27.03 189 GLU C C 1
ATOM 4493 O O . GLU C 1 189 ? -7.547 31.100 41.831 1.00 27.12 189 GLU C O 1
ATOM 4499 N N . VAL C 1 190 ? -5.539 32.096 42.125 1.00 27.54 190 VAL C N 1
ATOM 4500 C CA . VAL C 1 190 ? -5.471 32.675 40.779 1.00 28.05 190 VAL C CA 1
ATOM 4501 C C . VAL C 1 190 ? -5.200 31.603 39.714 1.00 28.53 190 VAL C C 1
ATOM 4502 O O . VAL C 1 190 ? -5.787 31.637 38.630 1.00 28.58 190 VAL C O 1
ATOM 4506 N N . ALA C 1 191 ? -4.318 30.655 40.028 1.00 29.16 191 ALA C N 1
ATOM 4507 C CA . ALA C 1 191 ? -4.005 29.554 39.113 1.00 29.79 191 ALA C CA 1
ATOM 4508 C C . ALA C 1 191 ? -5.210 28.648 38.866 1.00 30.28 191 ALA C C 1
ATOM 4509 O O . ALA C 1 191 ? -5.420 28.183 37.744 1.00 30.34 191 ALA C O 1
ATOM 4511 N N . LYS C 1 192 ? -5.995 28.412 39.916 1.00 30.90 192 LYS C N 1
ATOM 4512 C CA . LYS C 1 192 ? -7.234 27.638 39.820 1.00 31.56 192 LYS C CA 1
ATOM 4513 C C . LYS C 1 192 ? -8.241 28.326 38.896 1.00 31.73 192 LYS C C 1
ATOM 4514 O O . LYS C 1 192 ? -8.940 27.662 38.125 1.00 31.83 192 LYS C O 1
ATOM 4520 N N . ALA C 1 193 ? -8.294 29.655 38.975 1.00 32.02 193 ALA C N 1
ATOM 4521 C CA . ALA C 1 193 ? -9.216 30.461 38.172 1.00 32.42 193 ALA C CA 1
ATOM 4522 C C . ALA C 1 193 ? -8.888 30.463 36.673 1.00 32.70 193 ALA C C 1
ATOM 4523 O O . ALA C 1 193 ? -9.795 30.471 35.837 1.00 32.83 193 ALA C O 1
ATOM 4525 N N . ILE C 1 194 ? -7.600 30.459 36.337 1.00 33.00 194 ILE C N 1
ATOM 4526 C CA . ILE C 1 194 ? -7.169 30.490 34.937 1.00 33.30 194 ILE C CA 1
ATOM 4527 C C . ILE C 1 194 ? -7.245 29.104 34.292 1.00 33.60 194 ILE C C 1
ATOM 4528 O O . ILE C 1 194 ? -7.627 28.977 33.126 1.00 33.61 194 ILE C O 1
ATOM 4533 N N . LYS C 1 195 ? -6.891 28.077 35.062 1.00 33.96 195 LYS C N 1
ATOM 4534 C CA . LYS C 1 195 ? -6.866 26.699 34.573 1.00 34.38 195 LYS C CA 1
ATOM 4535 C C . LYS C 1 195 ? -8.275 26.124 34.403 1.00 34.75 195 LYS C C 1
ATOM 4536 O O . LYS C 1 195 ? -8.683 25.773 33.292 1.00 34.78 195 LYS C O 1
ATOM 4542 N N . CYS C 1 196 ? -9.011 26.045 35.508 1.00 35.16 196 CYS C N 1
ATOM 4543 C CA . CYS C 1 196 ? -10.273 25.316 35.559 1.00 35.59 196 CYS C CA 1
ATOM 4544 C C . CYS C 1 196 ? -11.492 26.175 35.216 1.00 35.71 196 CYS C C 1
ATOM 4545 O O . CYS C 1 196 ? -12.338 25.773 34.415 1.00 35.71 196 CYS C O 1
ATOM 4548 N N . CYS C 1 197 ? -11.567 27.358 35.822 1.00 36.00 197 CYS C N 1
ATOM 4549 C CA . CYS C 1 197 ? -12.720 28.247 35.679 1.00 36.06 197 CYS C CA 1
ATOM 4550 C C . CYS C 1 197 ? -12.781 28.934 34.311 1.00 36.08 197 CYS C C 1
ATOM 4551 O O . CYS C 1 197 ? -11.748 29.292 33.733 1.00 36.12 197 CYS C O 1
ATOM 4554 N N . CYS D 1 3 ? -23.011 35.179 32.817 1.00 34.16 3 CYS D N 1
ATOM 4555 C CA . CYS D 1 3 ? -21.908 35.837 33.580 1.00 33.92 3 CYS D CA 1
ATOM 4556 C C . CYS D 1 3 ? -21.059 36.712 32.657 1.00 33.60 3 CYS D C 1
ATOM 4557 O O . CYS D 1 3 ? -20.401 36.214 31.737 1.00 33.63 3 CYS D O 1
ATOM 4560 N N . LYS D 1 4 ? -21.086 38.018 32.914 1.00 33.13 4 LYS D N 1
ATOM 4561 C CA . LYS D 1 4 ? -20.416 39.000 32.065 1.00 32.65 4 LYS D CA 1
ATOM 4562 C C . LYS D 1 4 ? -19.637 40.001 32.925 1.00 31.92 4 LYS D C 1
ATOM 4563 O O . LYS D 1 4 ? -20.202 40.596 33.846 1.00 31.97 4 LYS D O 1
ATOM 4569 N N . PRO D 1 5 ? -18.331 40.176 32.638 1.00 31.22 5 PRO D N 1
ATOM 4570 C CA . PRO D 1 5 ? -17.482 41.088 33.414 1.00 30.56 5 PRO D CA 1
ATOM 4571 C C . PRO D 1 5 ? -17.681 42.564 33.060 1.00 29.88 5 PRO D C 1
ATOM 4572 O O . PRO D 1 5 ? -17.935 42.897 31.901 1.00 29.80 5 PRO D O 1
ATOM 4576 N N . ASN D 1 6 ? -17.564 43.433 34.061 1.00 29.04 6 ASN D N 1
ATOM 4577 C CA . ASN D 1 6 ? -17.602 44.877 33.840 1.00 28.31 6 ASN D CA 1
ATOM 4578 C C . ASN D 1 6 ? -16.193 45.449 33.717 1.00 27.83 6 ASN D C 1
ATOM 4579 O O . ASN D 1 6 ? -15.446 45.493 34.699 1.00 27.81 6 ASN D O 1
ATOM 4584 N N . ILE D 1 7 ? -15.831 45.880 32.512 1.00 27.11 7 ILE D N 1
ATOM 4585 C CA . ILE D 1 7 ? -14.514 46.468 32.268 1.00 26.36 7 ILE D CA 1
ATOM 4586 C C . ILE D 1 7 ? -14.596 47.992 32.304 1.00 25.94 7 ILE D C 1
ATOM 4587 O O . ILE D 1 7 ? -15.393 48.592 31.583 1.00 25.74 7 ILE D O 1
ATOM 4592 N N . LEU D 1 8 ? -13.778 48.602 33.161 1.00 25.48 8 LEU D N 1
ATOM 4593 C CA . LEU D 1 8 ? -13.664 50.056 33.228 1.00 25.06 8 LEU D CA 1
ATOM 4594 C C . LEU D 1 8 ? -12.398 50.532 32.527 1.00 24.88 8 LEU D C 1
ATOM 4595 O O . LEU D 1 8 ? -11.283 50.254 32.974 1.00 24.83 8 LEU D O 1
ATOM 4600 N N . VAL D 1 9 ? -12.581 51.245 31.421 1.00 24.65 9 VAL D N 1
ATOM 4601 C CA . VAL D 1 9 ? -11.464 51.861 30.717 1.00 24.34 9 VAL D CA 1
ATOM 4602 C C . VAL D 1 9 ? -11.295 53.292 31.238 1.00 24.16 9 VAL D C 1
ATOM 4603 O O . VAL D 1 9 ? -12.088 54.180 30.924 1.00 24.01 9 VAL D O 1
ATOM 4607 N N . LEU D 1 10 ? -10.266 53.485 32.058 1.00 24.05 10 LEU D N 1
ATOM 4608 C CA . LEU D 1 10 ? -9.995 54.762 32.716 1.00 23.94 10 LEU D CA 1
ATOM 4609 C C . LEU D 1 10 ? -8.750 55.415 32.123 1.00 24.03 10 LEU D C 1
ATOM 4610 O O . LEU D 1 10 ? -7.729 54.753 31.936 1.00 24.11 10 LEU D O 1
ATOM 4615 N N . PHE D 1 11 ? -8.831 56.711 31.831 1.00 24.02 11 PHE D N 1
ATOM 4616 C CA . PHE D 1 11 ? -7.711 57.407 31.204 1.00 24.10 11 PHE D CA 1
ATOM 4617 C C . PHE D 1 11 ? -7.640 58.897 31.524 1.00 24.21 11 PHE D C 1
ATOM 4618 O O . PHE D 1 11 ? -8.660 59.547 31.741 1.00 24.24 11 PHE D O 1
ATOM 4626 N N . TYR D 1 12 ? -6.416 59.418 31.567 1.00 24.36 12 TYR D N 1
ATOM 4627 C CA . TYR D 1 12 ? -6.169 60.853 31.495 1.00 24.38 12 TYR D CA 1
ATOM 4628 C C . TYR D 1 12 ? -5.739 61.167 30.065 1.00 24.38 12 TYR D C 1
ATOM 4629 O O . TYR D 1 12 ? -5.192 60.303 29.377 1.00 24.36 12 TYR D O 1
ATOM 4638 N N . GLY D 1 13 ? -5.992 62.394 29.618 1.00 24.35 13 GLY D N 1
ATOM 4639 C CA . GLY D 1 13 ? -5.493 62.848 28.326 1.00 24.37 13 GLY D CA 1
ATOM 4640 C C . GLY D 1 13 ? -6.569 63.202 27.321 1.00 24.38 13 GLY D C 1
ATOM 4641 O O . GLY D 1 13 ? -7.749 62.899 27.519 1.00 24.45 13 GLY D O 1
ATOM 4642 N N . TYR D 1 14 ? -6.145 63.835 26.229 1.00 24.38 14 TYR D N 1
ATOM 4643 C CA . TYR D 1 14 ? -7.062 64.410 25.249 1.00 24.39 14 TYR D CA 1
ATOM 4644 C C . TYR D 1 14 ? -6.657 64.112 23.801 1.00 24.42 14 TYR D C 1
ATOM 4645 O O . TYR D 1 14 ? -7.394 64.441 22.868 1.00 24.49 14 TYR D O 1
ATOM 4654 N N . GLY D 1 15 ? -5.499 63.477 23.623 1.00 24.41 15 GLY D N 1
ATOM 4655 C CA . GLY D 1 15 ? -4.951 63.215 22.292 1.00 24.31 15 GLY D CA 1
ATOM 4656 C C . GLY D 1 15 ? -5.235 61.820 21.773 1.00 24.26 15 GLY D C 1
ATOM 4657 O O . GLY D 1 15 ? -6.393 61.410 21.669 1.00 24.31 15 GLY D O 1
ATOM 4658 N N . SER D 1 16 ? -4.168 61.094 21.449 1.00 24.16 16 SER D N 1
ATOM 4659 C CA . SER D 1 16 ? -4.267 59.746 20.886 1.00 24.10 16 SER D CA 1
ATOM 4660 C C . SER D 1 16 ? -4.631 58.686 21.925 1.00 24.03 16 SER D C 1
ATOM 4661 O O . SER D 1 16 ? -5.036 57.573 21.570 1.00 23.98 16 SER D O 1
ATOM 4664 N N . ILE D 1 17 ? -4.480 59.035 23.202 1.00 23.93 17 ILE D N 1
ATOM 4665 C CA . ILE D 1 17 ? -4.842 58.147 24.308 1.00 23.81 17 ILE D CA 1
ATOM 4666 C C . ILE D 1 17 ? -6.355 57.891 24.341 1.00 23.74 17 ILE D C 1
ATOM 4667 O O . ILE D 1 17 ? -6.802 56.849 24.815 1.00 23.73 17 ILE D O 1
ATOM 4672 N N . VAL D 1 18 ? -7.129 58.842 23.821 1.00 23.76 18 VAL D N 1
ATOM 4673 C CA . VAL D 1 18 ? -8.584 58.716 23.741 1.00 23.84 18 VAL D CA 1
ATOM 4674 C C . VAL D 1 18 ? -8.984 57.625 22.747 1.00 23.88 18 VAL D C 1
ATOM 4675 O O . VAL D 1 18 ? -9.850 56.806 23.044 1.00 23.86 18 VAL D O 1
ATOM 4679 N N . GLU D 1 19 ? -8.344 57.609 21.580 1.00 24.05 19 GLU D N 1
ATOM 4680 C CA . GLU D 1 19 ? -8.605 56.570 20.583 1.00 24.33 19 GLU D CA 1
ATOM 4681 C C . GLU D 1 19 ? -8.091 55.203 21.051 1.00 24.18 19 GLU D C 1
ATOM 4682 O O . GLU D 1 19 ? -8.646 54.169 20.679 1.00 24.18 19 GLU D O 1
ATOM 4688 N N . LEU D 1 20 ? -7.039 55.210 21.869 1.00 24.17 20 LEU D N 1
ATOM 4689 C CA . LEU D 1 20 ? -6.527 53.993 22.501 1.00 24.09 20 LEU D CA 1
ATOM 4690 C C . LEU D 1 20 ? -7.530 53.410 23.494 1.00 24.25 20 LEU D C 1
ATOM 4691 O O . LEU D 1 20 ? -7.716 52.196 23.553 1.00 24.29 20 LEU D O 1
ATOM 4696 N N . ALA D 1 21 ? -8.169 54.283 24.269 1.00 24.43 21 ALA D N 1
ATOM 4697 C CA . ALA D 1 21 ? -9.159 53.873 25.260 1.00 24.59 21 ALA D CA 1
ATOM 4698 C C . ALA D 1 21 ? -10.404 53.301 24.593 1.00 24.84 21 ALA D C 1
ATOM 4699 O O . ALA D 1 21 ? -10.953 52.300 25.053 1.00 24.95 21 ALA D O 1
ATOM 4701 N N . LYS D 1 22 ? -10.836 53.936 23.505 1.00 25.11 22 LYS D N 1
ATOM 4702 C CA . LYS D 1 22 ? -12.013 53.497 22.756 1.00 25.37 22 LYS D CA 1
ATOM 4703 C C . LYS D 1 22 ? -11.766 52.170 22.041 1.00 25.52 22 LYS D C 1
ATOM 4704 O O . LYS D 1 22 ? -12.659 51.324 21.963 1.00 25.49 22 LYS D O 1
ATOM 4710 N N . GLU D 1 23 ? -10.548 51.997 21.536 1.00 25.76 23 GLU D N 1
ATOM 4711 C CA . GLU D 1 23 ? -10.156 50.778 20.838 1.00 26.09 23 GLU D CA 1
ATOM 4712 C C . GLU D 1 23 ? -10.038 49.592 21.803 1.00 26.31 23 GLU D C 1
ATOM 4713 O O . GLU D 1 23 ? -10.379 48.465 21.443 1.00 26.35 23 GLU D O 1
ATOM 4719 N N . ILE D 1 24 ? -9.560 49.850 23.022 1.00 26.57 24 ILE D N 1
ATOM 4720 C CA . ILE D 1 24 ? -9.516 48.828 24.077 1.00 26.85 24 ILE D CA 1
ATOM 4721 C C . ILE D 1 24 ? -10.931 48.375 24.438 1.00 27.14 24 ILE D C 1
ATOM 4722 O O . ILE D 1 24 ? -11.222 47.176 24.448 1.00 27.22 24 ILE D O 1
ATOM 4727 N N . GLY D 1 25 ? -11.802 49.346 24.716 1.00 27.45 25 GLY D N 1
ATOM 4728 C CA . GLY D 1 25 ? -13.208 49.086 25.025 1.00 27.79 25 GLY D CA 1
ATOM 4729 C C . GLY D 1 25 ? -13.940 48.365 23.910 1.00 28.11 25 GLY D C 1
ATOM 4730 O O . GLY D 1 25 ? -14.850 47.577 24.169 1.00 28.12 25 GLY D O 1
ATOM 4731 N N . LYS D 1 26 ? -13.540 48.637 22.669 1.00 28.48 26 LYS D N 1
ATOM 4732 C CA . LYS D 1 26 ? -14.080 47.942 21.504 1.00 28.91 26 LYS D CA 1
ATOM 4733 C C . LYS D 1 26 ? -13.702 46.459 21.545 1.00 28.98 26 LYS D C 1
ATOM 4734 O O . LYS D 1 26 ? -14.549 45.588 21.332 1.00 29.01 26 LYS D O 1
ATOM 4740 N N . GLY D 1 27 ? -12.431 46.186 21.833 1.00 29.08 27 GLY D N 1
ATOM 4741 C CA . GLY D 1 27 ? -11.937 44.818 21.953 1.00 29.25 27 GLY D CA 1
ATOM 4742 C C . GLY D 1 27 ? -12.543 44.076 23.129 1.00 29.39 27 GLY D C 1
ATOM 4743 O O . GLY D 1 27 ? -12.745 42.862 23.069 1.00 29.27 27 GLY D O 1
ATOM 4744 N N . ALA D 1 28 ? -12.829 44.814 24.199 1.00 29.71 28 ALA D N 1
ATOM 4745 C CA . ALA D 1 28 ? -13.452 44.255 25.396 1.00 30.08 28 ALA D CA 1
ATOM 4746 C C . ALA D 1 28 ? -14.909 43.874 25.134 1.00 30.41 28 ALA D C 1
ATOM 4747 O O . ALA D 1 28 ? -15.393 42.862 25.647 1.00 30.44 28 ALA D O 1
ATOM 4749 N N . GLU D 1 29 ? -15.594 44.687 24.331 1.00 30.85 29 GLU D N 1
ATOM 4750 C CA . GLU D 1 29 ? -16.977 44.420 23.929 1.00 31.32 29 GLU D CA 1
ATOM 4751 C C . GLU D 1 29 ? -17.089 43.202 23.015 1.00 31.48 29 GLU D C 1
ATOM 4752 O O . GLU D 1 29 ? -17.994 42.381 23.176 1.00 31.62 29 GLU D O 1
ATOM 4758 N N . GLU D 1 30 ? -16.166 43.091 22.061 1.00 31.65 30 GLU D N 1
ATOM 4759 C CA . GLU D 1 30 ? -16.140 41.965 21.127 1.00 31.90 30 GLU D CA 1
ATOM 4760 C C . GLU D 1 30 ? -15.796 40.649 21.826 1.00 31.70 30 GLU D C 1
ATOM 4761 O O . GLU D 1 30 ? -16.104 39.572 21.317 1.00 31.77 30 GLU D O 1
ATOM 4767 N N . ALA D 1 31 ? -15.164 40.753 22.994 1.00 31.63 31 ALA D N 1
ATOM 4768 C CA . ALA D 1 31 ? -14.871 39.597 23.839 1.00 31.53 31 ALA D CA 1
ATOM 4769 C C . ALA D 1 31 ? -16.033 39.309 24.791 1.00 31.49 31 ALA D C 1
ATOM 4770 O O . ALA D 1 31 ? -16.078 38.252 25.422 1.00 31.54 31 ALA D O 1
ATOM 4772 N N . GLY D 1 32 ? -16.963 40.257 24.892 1.00 31.41 32 GLY D N 1
ATOM 4773 C CA . GLY D 1 32 ? -18.188 40.070 25.662 1.00 31.37 32 GLY D CA 1
ATOM 4774 C C . GLY D 1 32 ? -18.134 40.652 27.059 1.00 31.37 32 GLY D C 1
ATOM 4775 O O . GLY D 1 32 ? -18.217 39.922 28.045 1.00 31.38 32 GLY D O 1
ATOM 4776 N N . ALA D 1 33 ? -18.007 41.973 27.141 1.00 31.37 33 ALA D N 1
ATOM 4777 C CA . ALA D 1 33 ? -17.937 42.663 28.423 1.00 31.36 33 ALA D CA 1
ATOM 4778 C C . ALA D 1 33 ? -18.703 43.984 28.421 1.00 31.43 33 ALA D C 1
ATOM 4779 O O . ALA D 1 33 ? -18.789 44.661 27.394 1.00 31.37 33 ALA D O 1
ATOM 4781 N N . GLU D 1 34 ? -19.264 44.334 29.578 1.00 31.58 34 GLU D N 1
ATOM 4782 C CA . GLU D 1 34 ? -19.853 45.654 29.796 1.00 31.79 34 GLU D CA 1
ATOM 4783 C C . GLU D 1 34 ? -18.731 46.672 29.957 1.00 31.67 34 GLU D C 1
ATOM 4784 O O . GLU D 1 34 ? -17.895 46.546 30.854 1.00 31.67 34 GLU D O 1
ATOM 4790 N N . VAL D 1 35 ? -18.714 47.674 29.084 1.00 31.59 35 VAL D N 1
ATOM 4791 C CA . VAL D 1 35 ? -17.630 48.653 29.061 1.00 31.50 35 VAL D CA 1
ATOM 4792 C C . VAL D 1 35 ? -18.104 50.049 29.453 1.00 31.46 35 VAL D C 1
ATOM 4793 O O . VAL D 1 35 ? -19.157 50.509 29.011 1.00 31.52 35 VAL D O 1
ATOM 4797 N N . LYS D 1 36 ? -17.317 50.706 30.300 1.00 31.40 36 LYS D N 1
ATOM 4798 C CA . LYS D 1 36 ? -17.514 52.112 30.619 1.00 31.39 36 LYS D CA 1
ATOM 4799 C C . LYS D 1 36 ? -16.191 52.850 30.468 1.00 31.34 36 LYS D C 1
ATOM 4800 O O . LYS D 1 36 ? -15.223 52.565 31.178 1.00 31.40 36 LYS D O 1
ATOM 4806 N N . ILE D 1 37 ? -16.152 53.784 29.522 1.00 31.25 37 ILE D N 1
ATOM 4807 C CA . ILE D 1 37 ? -14.967 54.599 29.283 1.00 31.05 37 ILE D CA 1
ATOM 4808 C C . ILE D 1 37 ? -15.100 55.896 30.074 1.00 31.12 37 ILE D C 1
ATOM 4809 O O . ILE D 1 37 ? -16.041 56.663 29.866 1.00 31.22 37 ILE D O 1
ATOM 4814 N N . ARG D 1 38 ? -14.165 56.120 30.995 1.00 31.15 38 ARG D N 1
ATOM 4815 C CA . ARG D 1 38 ? -14.199 57.292 31.870 1.00 31.17 38 ARG D CA 1
ATOM 4816 C C . ARG D 1 38 ? -12.869 58.029 31.890 1.00 31.29 38 ARG D C 1
ATOM 4817 O O . ARG D 1 38 ? -11.811 57.427 31.711 1.00 31.23 38 ARG D O 1
ATOM 4825 N N . ARG D 1 39 ? -12.938 59.337 32.117 1.00 31.51 39 ARG D N 1
ATOM 4826 C CA . ARG D 1 39 ? -11.748 60.174 32.230 1.00 31.84 39 ARG D CA 1
ATOM 4827 C C . ARG D 1 39 ? -11.652 60.806 33.617 1.00 31.99 39 ARG D C 1
ATOM 4828 O O . ARG D 1 39 ? -12.637 60.854 34.354 1.00 32.01 39 ARG D O 1
ATOM 4836 N N . VAL D 1 40 ? -10.460 61.288 33.962 1.00 32.20 40 VAL D N 1
ATOM 4837 C CA . VAL D 1 40 ? -10.228 61.945 35.248 1.00 32.31 40 VAL D CA 1
ATOM 4838 C C . VAL D 1 40 ? -10.304 63.468 35.137 1.00 32.44 40 VAL D C 1
ATOM 4839 O O . VAL D 1 40 ? -10.196 64.029 34.041 1.00 32.37 40 VAL D O 1
ATOM 4843 N N . ARG D 1 41 ? -10.499 64.121 36.281 1.00 32.65 41 ARG D N 1
ATOM 4844 C CA . ARG D 1 41 ? -10.499 65.576 36.372 1.00 32.88 41 ARG D CA 1
ATOM 4845 C C . ARG D 1 41 ? -9.097 66.118 36.100 1.00 32.91 41 ARG D C 1
ATOM 4846 O O . ARG D 1 41 ? -8.105 65.515 36.516 1.00 32.91 41 ARG D O 1
ATOM 4854 N N . GLU D 1 42 ? -9.026 67.247 35.398 1.00 33.03 42 GLU D N 1
ATOM 4855 C CA . GLU D 1 42 ? -7.761 67.931 35.138 1.00 33.22 42 GLU D CA 1
ATOM 4856 C C . GLU D 1 42 ? -7.217 68.577 36.414 1.00 33.39 42 GLU D C 1
ATOM 4857 O O . GLU D 1 42 ? -7.981 69.110 37.221 1.00 33.46 42 GLU D O 1
ATOM 4863 N N . THR D 1 43 ? -5.896 68.526 36.587 1.00 33.65 43 THR D N 1
ATOM 4864 C CA . THR D 1 43 ? -5.248 68.993 37.820 1.00 33.90 43 THR D CA 1
ATOM 4865 C C . THR D 1 43 ? -4.248 70.134 37.621 1.00 34.16 43 THR D C 1
ATOM 4866 O O . THR D 1 43 ? -3.870 70.800 38.588 1.00 34.23 43 THR D O 1
ATOM 4870 N N . LEU D 1 44 ? -3.816 70.349 36.380 1.00 34.48 44 LEU D N 1
ATOM 4871 C CA . LEU D 1 44 ? -2.894 71.440 36.056 1.00 34.81 44 LEU D CA 1
ATOM 4872 C C . LEU D 1 44 ? -3.509 72.796 36.414 1.00 35.25 44 LEU D C 1
ATOM 4873 O O . LEU D 1 44 ? -4.724 72.969 36.295 1.00 35.31 44 LEU D O 1
ATOM 4878 N N . PRO D 1 45 ? -2.677 73.751 36.878 1.00 35.70 45 PRO D N 1
ATOM 4879 C CA . PRO D 1 45 ? -3.122 75.121 37.157 1.00 36.08 45 PRO D CA 1
ATOM 4880 C C . PRO D 1 45 ? -3.887 75.750 35.983 1.00 36.59 45 PRO D C 1
ATOM 4881 O O . PRO D 1 45 ? -3.693 75.329 34.837 1.00 36.57 45 PRO D O 1
ATOM 4885 N N . PRO D 1 46 ? -4.752 76.751 36.266 1.00 37.08 46 PRO D N 1
ATOM 4886 C CA . PRO D 1 46 ? -5.646 77.376 35.279 1.00 37.51 46 PRO D CA 1
ATOM 4887 C C . PRO D 1 46 ? -4.988 77.800 33.960 1.00 38.00 46 PRO D C 1
ATOM 4888 O O . PRO D 1 46 ? -5.610 77.666 32.902 1.00 38.03 46 PRO D O 1
ATOM 4892 N N . GLU D 1 47 ? -3.751 78.297 34.031 1.00 38.51 47 GLU D N 1
ATOM 4893 C CA . GLU D 1 47 ? -3.024 78.806 32.859 1.00 39.08 47 GLU D CA 1
ATOM 4894 C C . GLU D 1 47 ? -2.828 77.761 31.759 1.00 39.32 47 GLU D C 1
ATOM 4895 O O . GLU D 1 47 ? -2.864 78.090 30.572 1.00 39.42 47 GLU D O 1
ATOM 4901 N N . PHE D 1 48 ? -2.618 76.510 32.161 1.00 39.65 48 PHE D N 1
ATOM 4902 C CA . PHE D 1 48 ? -2.445 75.398 31.226 1.00 40.00 48 PHE D CA 1
ATOM 4903 C C . PHE D 1 48 ? -3.765 74.973 30.581 1.00 40.36 48 PHE D C 1
ATOM 4904 O O . PHE D 1 48 ? -3.781 74.470 29.456 1.00 40.40 48 PHE D O 1
ATOM 4912 N N . GLN D 1 49 ? -4.866 75.196 31.297 1.00 40.84 49 GLN D N 1
ATOM 4913 C CA . GLN D 1 49 ? -6.170 74.621 30.948 1.00 41.26 49 GLN D CA 1
ATOM 4914 C C . GLN D 1 49 ? -6.911 75.302 29.796 1.00 41.55 49 GLN D C 1
ATOM 4915 O O . GLN D 1 49 ? -7.902 74.767 29.292 1.00 41.65 49 GLN D O 1
ATOM 4921 N N . SER D 1 50 ? -6.433 76.471 29.380 1.00 41.91 50 SER D N 1
ATOM 4922 C CA . SER D 1 50 ? -7.097 77.238 28.327 1.00 42.31 50 SER D CA 1
ATOM 4923 C C . SER D 1 50 ? -7.045 76.556 26.955 1.00 42.46 50 SER D C 1
ATOM 4924 O O . SER D 1 50 ? -8.014 76.623 26.200 1.00 42.44 50 SER D O 1
ATOM 4927 N N . ARG D 1 51 ? -5.928 75.896 26.646 1.00 42.73 51 ARG D N 1
ATOM 4928 C CA . ARG D 1 51 ? -5.732 75.269 25.331 1.00 43.08 51 ARG D CA 1
ATOM 4929 C C . ARG D 1 51 ? -6.235 73.822 25.243 1.00 43.20 51 ARG D C 1
ATOM 4930 O O . ARG D 1 51 ? -6.294 73.248 24.153 1.00 43.13 51 ARG D O 1
ATOM 4938 N N . ILE D 1 52 ? -6.599 73.244 26.387 1.00 43.50 52 ILE D N 1
ATOM 4939 C CA . ILE D 1 52 ? -7.058 71.852 26.456 1.00 43.81 52 ILE D CA 1
ATOM 4940 C C . ILE D 1 52 ? -8.334 71.614 25.634 1.00 44.14 52 ILE D C 1
ATOM 4941 O O . ILE D 1 52 ? -9.362 72.248 25.886 1.00 44.13 52 ILE D O 1
ATOM 4946 N N . PRO D 1 53 ? -8.263 70.700 24.644 1.00 44.52 53 PRO D N 1
ATOM 4947 C CA . PRO D 1 53 ? -9.402 70.422 23.772 1.00 44.90 53 PRO D CA 1
ATOM 4948 C C . PRO D 1 53 ? -10.437 69.519 24.444 1.00 45.37 53 PRO D C 1
ATOM 4949 O O . PRO D 1 53 ? -10.388 68.291 24.298 1.00 45.41 53 PRO D O 1
ATOM 4953 N N . PHE D 1 54 ? -11.364 70.134 25.177 1.00 45.90 54 PHE D N 1
ATOM 4954 C CA . PHE D 1 54 ? -12.448 69.410 25.842 1.00 46.38 54 PHE D CA 1
ATOM 4955 C C . PHE D 1 54 ? -13.504 68.906 24.854 1.00 46.63 54 PHE D C 1
ATOM 4956 O O . PHE D 1 54 ? -14.311 68.038 25.196 1.00 46.70 54 PHE D O 1
ATOM 4964 N N . ASP D 1 55 ? -13.480 69.450 23.636 1.00 46.94 55 ASP D N 1
ATOM 4965 C CA . ASP D 1 55 ? -14.466 69.149 22.589 1.00 47.18 55 ASP D CA 1
ATOM 4966 C C . ASP D 1 55 ? -14.477 67.684 22.163 1.00 47.18 55 ASP D C 1
ATOM 4967 O O . ASP D 1 55 ? -15.530 67.140 21.824 1.00 47.24 55 ASP D O 1
ATOM 4972 N N . LYS D 1 56 ? -13.306 67.054 22.181 1.00 47.17 56 LYS D N 1
ATOM 4973 C CA . LYS D 1 56 ? -13.174 65.659 21.767 1.00 47.22 56 LYS D CA 1
ATOM 4974 C C . LYS D 1 56 ? -13.345 64.676 22.933 1.00 46.98 56 LYS D C 1
ATOM 4975 O O . LYS D 1 56 ? -13.228 63.459 22.754 1.00 47.01 56 LYS D O 1
ATOM 4981 N N . VAL D 1 57 ? -13.623 65.214 24.120 1.00 46.63 57 VAL D N 1
ATOM 4982 C CA . VAL D 1 57 ? -13.811 64.401 25.322 1.00 46.29 57 VAL D CA 1
ATOM 4983 C C . VAL D 1 57 ? -15.041 64.844 26.132 1.00 46.03 57 VAL D C 1
ATOM 4984 O O . VAL D 1 57 ? -15.261 64.367 27.250 1.00 46.05 57 VAL D O 1
ATOM 4988 N N . LYS D 1 58 ? -15.842 65.750 25.567 1.00 45.62 58 LYS D N 1
ATOM 4989 C CA . LYS D 1 58 ? -17.061 66.239 26.234 1.00 45.16 58 LYS D CA 1
ATOM 4990 C C . LYS D 1 58 ? -18.127 65.147 26.361 1.00 44.64 58 LYS D C 1
ATOM 4991 O O . LYS D 1 58 ? -18.980 65.197 27.250 1.00 44.57 58 LYS D O 1
ATOM 4997 N N . ASP D 1 59 ? -18.057 64.168 25.461 1.00 43.97 59 ASP D N 1
ATOM 4998 C CA . ASP D 1 59 ? -18.962 63.022 25.439 1.00 43.24 59 ASP D CA 1
ATOM 4999 C C . ASP D 1 59 ? -18.578 61.959 26.472 1.00 42.56 59 ASP D C 1
ATOM 5000 O O . ASP D 1 59 ? -19.420 61.157 26.880 1.00 42.57 59 ASP D O 1
ATOM 5005 N N . ILE D 1 60 ? -17.310 61.953 26.882 1.00 41.65 60 ILE D N 1
ATOM 5006 C CA . ILE D 1 60 ? -16.810 60.994 27.872 1.00 40.66 60 ILE D CA 1
ATOM 5007 C C . ILE D 1 60 ? -16.926 61.559 29.295 1.00 40.01 60 ILE D C 1
ATOM 5008 O O . ILE D 1 60 ? -16.274 62.552 29.626 1.00 39.92 60 ILE D O 1
ATOM 5013 N N . PRO D 1 61 ? -17.763 60.922 30.138 1.00 39.37 61 PRO D N 1
ATOM 5014 C CA . PRO D 1 61 ? -18.052 61.419 31.486 1.00 38.89 61 PRO D CA 1
ATOM 5015 C C . PRO D 1 61 ? -16.844 61.357 32.410 1.00 38.39 61 PRO D C 1
ATOM 5016 O O . PRO D 1 61 ? -15.917 60.583 32.167 1.00 38.36 61 PRO D O 1
ATOM 5020 N N . GLU D 1 62 ? -16.856 62.173 33.459 1.00 37.83 62 GLU D N 1
ATOM 5021 C CA . GLU D 1 62 ? -15.823 62.104 34.484 1.00 37.38 62 GLU D CA 1
ATOM 5022 C C . GLU D 1 62 ? -16.030 60.880 35.367 1.00 36.82 62 GLU D C 1
ATOM 5023 O O . GLU D 1 62 ? -17.163 60.492 35.651 1.00 36.89 62 GLU D O 1
ATOM 5029 N N . VAL D 1 63 ? -14.926 60.276 35.792 1.00 36.15 63 VAL D N 1
ATOM 5030 C CA . VAL D 1 63 ? -14.968 59.057 36.592 1.00 35.42 63 VAL D CA 1
ATOM 5031 C C . VAL D 1 63 ? -15.402 59.333 38.033 1.00 35.02 63 VAL D C 1
ATOM 5032 O O . VAL D 1 63 ? -14.970 60.309 38.653 1.00 35.02 63 VAL D O 1
ATOM 5036 N N . THR D 1 64 ? -16.277 58.471 38.540 1.00 34.38 64 THR D N 1
ATOM 5037 C CA . THR D 1 64 ? -16.679 58.492 39.939 1.00 33.76 64 THR D CA 1
ATOM 5038 C C . THR D 1 64 ? -16.113 57.254 40.630 1.00 33.24 64 THR D C 1
ATOM 5039 O O . THR D 1 64 ? -15.678 56.312 39.963 1.00 33.20 64 THR D O 1
ATOM 5043 N N . LEU D 1 65 ? -16.115 57.258 41.961 1.00 32.59 65 LEU D N 1
ATOM 5044 C CA . LEU D 1 65 ? -15.659 56.100 42.730 1.00 31.93 65 LEU D CA 1
ATOM 5045 C C . LEU D 1 65 ? -16.595 54.901 42.568 1.00 31.53 65 LEU D C 1
ATOM 5046 O O . LEU D 1 65 ? -16.180 53.756 42.746 1.00 31.37 65 LEU D O 1
ATOM 5051 N N . ASP D 1 66 ? -17.850 55.177 42.218 1.00 31.13 66 ASP D N 1
ATOM 5052 C CA . ASP D 1 66 ? -18.838 54.137 41.937 1.00 30.79 66 ASP D CA 1
ATOM 5053 C C . ASP D 1 66 ? -18.483 53.324 40.692 1.00 30.33 66 ASP D C 1
ATOM 5054 O O . ASP D 1 66 ? -18.875 52.163 40.574 1.00 30.42 66 ASP D O 1
ATOM 5059 N N . ASP D 1 67 ? -17.745 53.937 39.770 1.00 29.67 67 ASP D N 1
ATOM 5060 C CA . ASP D 1 67 ? -17.280 53.250 38.566 1.00 29.02 67 ASP D CA 1
ATOM 5061 C C . ASP D 1 67 ? -16.201 52.219 38.891 1.00 28.43 67 ASP D C 1
ATOM 5062 O O . ASP D 1 67 ? -16.082 51.199 38.207 1.00 28.34 67 ASP D O 1
ATOM 5067 N N . MET D 1 68 ? -15.416 52.499 39.930 1.00 27.67 68 MET D N 1
ATOM 5068 C CA . MET D 1 68 ? -14.379 51.583 40.397 1.00 26.93 68 MET D CA 1
ATOM 5069 C C . MET D 1 68 ? -15.015 50.359 41.055 1.00 26.48 68 MET D C 1
ATOM 5070 O O . MET D 1 68 ? -14.545 49.235 40.876 1.00 26.47 68 MET D O 1
ATOM 5075 N N . ARG D 1 69 ? -16.093 50.591 41.803 1.00 25.91 69 ARG D N 1
ATOM 5076 C CA . ARG D 1 69 ? -16.824 49.526 42.487 1.00 25.35 69 ARG D CA 1
ATOM 5077 C C . ARG D 1 69 ? -17.621 48.682 41.499 1.00 25.19 69 ARG D C 1
ATOM 5078 O O . ARG D 1 69 ? -17.753 47.471 41.669 1.00 25.15 69 ARG D O 1
ATOM 5086 N N . TRP D 1 70 ? -18.149 49.341 40.470 1.00 25.00 70 TRP D N 1
ATOM 5087 C CA . TRP D 1 70 ? -18.921 48.699 39.406 1.00 24.77 70 TRP D CA 1
ATOM 5088 C C . TRP D 1 70 ? -18.076 47.703 38.601 1.00 24.56 70 TRP D C 1
ATOM 5089 O O . TRP D 1 70 ? -18.586 46.683 38.128 1.00 24.57 70 TRP D O 1
ATOM 5100 N N . ALA D 1 71 ? -16.785 48.000 38.470 1.00 24.24 71 ALA D N 1
ATOM 5101 C CA . ALA D 1 71 ? -15.885 47.238 37.607 1.00 23.85 71 ALA D CA 1
ATOM 5102 C C . ALA D 1 71 ? -15.437 45.900 38.186 1.00 23.59 71 ALA D C 1
ATOM 5103 O O . ALA D 1 71 ? -15.201 45.770 39.390 1.00 23.59 71 ALA D O 1
ATOM 5105 N N . ASP D 1 72 ? -15.323 44.914 37.299 1.00 23.19 72 ASP D N 1
ATOM 5106 C CA . ASP D 1 72 ? -14.706 43.627 37.610 1.00 22.76 72 ASP D CA 1
ATOM 5107 C C . ASP D 1 72 ? -13.288 43.569 37.034 1.00 22.30 72 ASP D C 1
ATOM 5108 O O . ASP D 1 72 ? -12.472 42.746 37.450 1.00 22.35 72 ASP D O 1
ATOM 5113 N N . GLY D 1 73 ? -13.011 44.452 36.076 1.00 21.67 73 GLY D N 1
ATOM 5114 C CA . GLY D 1 73 ? -11.695 44.568 35.455 1.00 20.86 73 GLY D CA 1
ATOM 5115 C C . GLY D 1 73 ? -11.400 45.997 35.033 1.00 20.36 73 GLY D C 1
ATOM 5116 O O . GLY D 1 73 ? -12.314 46.767 34.724 1.00 20.25 73 GLY D O 1
ATOM 5117 N N . PHE D 1 74 ? -10.117 46.350 35.011 1.00 19.86 74 PHE D N 1
ATOM 5118 C CA . PHE D 1 74 ? -9.700 47.718 34.724 1.00 19.34 74 PHE D CA 1
ATOM 5119 C C . PHE D 1 74 ? -8.714 47.812 33.573 1.00 18.93 74 PHE D C 1
ATOM 5120 O O . PHE D 1 74 ? -7.844 46.956 33.408 1.00 18.81 74 PHE D O 1
ATOM 5128 N N . ALA D 1 75 ? -8.865 48.870 32.783 1.00 18.56 75 ALA D N 1
ATOM 5129 C CA . ALA D 1 75 ? -7.850 49.286 31.824 1.00 18.16 75 ALA D CA 1
ATOM 5130 C C . ALA D 1 75 ? -7.497 50.742 32.122 1.00 17.85 75 ALA D C 1
ATOM 5131 O O . ALA D 1 75 ? -8.194 51.667 31.695 1.00 17.80 75 ALA D O 1
ATOM 5133 N N . ILE D 1 76 ? -6.428 50.930 32.891 1.00 17.49 76 ILE D N 1
ATOM 5134 C CA . ILE D 1 76 ? -5.992 52.260 33.306 1.00 17.24 76 ILE D CA 1
ATOM 5135 C C . ILE D 1 76 ? -4.900 52.755 32.363 1.00 17.10 76 ILE D C 1
ATOM 5136 O O . ILE D 1 76 ? -3.994 52.005 32.010 1.00 17.09 76 ILE D O 1
ATOM 5141 N N . GLY D 1 77 ? -5.007 54.012 31.943 1.00 16.98 77 GLY D N 1
ATOM 5142 C CA . GLY D 1 77 ? -4.048 54.588 31.011 1.00 16.92 77 GLY D CA 1
ATOM 5143 C C . GLY D 1 77 ? -3.766 56.063 31.201 1.00 16.92 77 GLY D C 1
ATOM 5144 O O . GLY D 1 77 ? -4.568 56.791 31.789 1.00 16.98 77 GLY D O 1
ATOM 5145 N N . SER D 1 78 ? -2.609 56.492 30.698 1.00 16.90 78 SER D N 1
ATOM 5146 C CA . SER D 1 78 ? -2.188 57.895 30.702 1.00 16.75 78 SER D CA 1
ATOM 5147 C C . SER D 1 78 ? -1.040 58.081 29.727 1.00 16.76 78 SER D C 1
ATOM 5148 O O . SER D 1 78 ? -0.146 57.236 29.667 1.00 16.84 78 SER D O 1
ATOM 5151 N N . PRO D 1 79 ? -1.052 59.189 28.963 1.00 16.71 79 PRO D N 1
ATOM 5152 C CA . PRO D 1 79 ? 0.121 59.537 28.170 1.00 16.68 79 PRO D CA 1
ATOM 5153 C C . PRO D 1 79 ? 1.299 59.780 29.106 1.00 16.66 79 PRO D C 1
ATOM 5154 O O . PRO D 1 79 ? 1.124 60.372 30.177 1.00 16.79 79 PRO D O 1
ATOM 5158 N N . THR D 1 80 ? 2.478 59.309 28.718 1.00 16.53 80 THR D N 1
ATOM 5159 C CA . THR D 1 80 ? 3.652 59.395 29.581 1.00 16.48 80 THR D CA 1
ATOM 5160 C C . THR D 1 80 ? 4.006 60.840 29.936 1.00 16.55 80 THR D C 1
ATOM 5161 O O . THR D 1 80 ? 3.945 61.735 29.088 1.00 16.50 80 THR D O 1
ATOM 5165 N N . ARG D 1 81 ? 4.336 61.056 31.206 1.00 16.64 81 ARG D N 1
ATOM 5166 C CA . ARG D 1 81 ? 4.847 62.340 31.673 1.00 16.78 81 ARG D CA 1
ATOM 5167 C C . ARG D 1 81 ? 6.188 62.124 32.367 1.00 16.88 81 ARG D C 1
ATOM 5168 O O . ARG D 1 81 ? 6.288 62.138 33.598 1.00 16.90 81 ARG D O 1
ATOM 5176 N N . TYR D 1 82 ? 7.210 61.912 31.540 1.00 17.02 82 TYR D N 1
ATOM 5177 C CA . TYR D 1 82 ? 8.587 61.672 31.977 1.00 17.18 82 TYR D CA 1
ATOM 5178 C C . TYR D 1 82 ? 8.729 60.351 32.740 1.00 17.23 82 TYR D C 1
ATOM 5179 O O . TYR D 1 82 ? 9.297 60.296 33.834 1.00 17.29 82 TYR D O 1
ATOM 5188 N N . GLY D 1 83 ? 8.200 59.289 32.134 1.00 17.24 83 GLY D N 1
ATOM 5189 C CA . GLY D 1 83 ? 8.309 57.932 32.671 1.00 17.29 83 GLY D CA 1
ATOM 5190 C C . GLY D 1 83 ? 7.274 57.581 33.720 1.00 17.21 83 GLY D C 1
ATOM 5191 O O . GLY D 1 83 ? 7.258 56.462 34.233 1.00 17.04 83 GLY D O 1
ATOM 5192 N N . ASN D 1 84 ? 6.421 58.547 34.045 1.00 17.31 84 ASN D N 1
ATOM 5193 C CA . ASN D 1 84 ? 5.335 58.356 34.998 1.00 17.52 84 ASN D CA 1
ATOM 5194 C C . ASN D 1 84 ? 3.992 58.703 34.371 1.00 17.68 84 ASN D C 1
ATOM 5195 O O . ASN D 1 84 ? 3.940 59.324 33.308 1.00 17.75 84 ASN D O 1
ATOM 5200 N N . MET D 1 85 ? 2.911 58.295 35.031 1.00 17.88 85 MET D N 1
ATOM 5201 C CA . MET D 1 85 ? 1.567 58.725 34.659 1.00 18.18 85 MET D CA 1
ATOM 5202 C C . MET D 1 85 ? 1.425 60.231 34.892 1.00 18.31 85 MET D C 1
ATOM 5203 O O . MET D 1 85 ? 2.221 60.827 35.620 1.00 18.44 85 MET D O 1
ATOM 5208 N N . ALA D 1 86 ? 0.418 60.841 34.274 1.00 18.51 86 ALA D N 1
ATOM 5209 C CA . ALA D 1 86 ? 0.182 62.278 34.420 1.00 18.69 86 ALA D CA 1
ATOM 5210 C C . ALA D 1 86 ? -0.394 62.642 35.788 1.00 18.91 86 ALA D C 1
ATOM 5211 O O . ALA D 1 86 ? -1.077 61.832 36.426 1.00 18.93 86 ALA D O 1
ATOM 5213 N N . GLY D 1 87 ? -0.116 63.871 36.220 1.00 19.08 87 GLY D N 1
ATOM 5214 C CA . GLY D 1 87 ? -0.583 64.386 37.505 1.00 19.35 87 GLY D CA 1
ATOM 5215 C C . GLY D 1 87 ? -2.078 64.258 37.705 1.00 19.59 87 GLY D C 1
ATOM 5216 O O . GLY D 1 87 ? -2.544 64.119 38.835 1.00 19.70 87 GLY D O 1
ATOM 5217 N N . GLY D 1 88 ? -2.821 64.301 36.600 1.00 19.82 88 GLY D N 1
ATOM 5218 C CA . GLY D 1 88 ? -4.274 64.139 36.610 1.00 20.00 88 GLY D CA 1
ATOM 5219 C C . GLY D 1 88 ? -4.716 62.784 37.129 1.00 20.09 88 GLY D C 1
ATOM 5220 O O . GLY D 1 88 ? -5.518 62.706 38.065 1.00 20.18 88 GLY D O 1
ATOM 5221 N N . LEU D 1 89 ? -4.182 61.723 36.526 1.00 20.08 89 LEU D N 1
ATOM 5222 C CA . LEU D 1 89 ? -4.519 60.351 36.904 1.00 20.07 89 LEU D CA 1
ATOM 5223 C C . LEU D 1 89 ? -4.004 59.994 38.297 1.00 20.31 89 LEU D C 1
ATOM 5224 O O . LEU D 1 89 ? -4.690 59.311 39.061 1.00 20.28 89 LEU D O 1
ATOM 5229 N N . LYS D 1 90 ? -2.802 60.463 38.625 1.00 20.56 90 LYS D N 1
ATOM 5230 C CA . LYS D 1 90 ? -2.207 60.180 39.927 1.00 20.90 90 LYS D CA 1
ATOM 5231 C C . LYS D 1 90 ? -3.039 60.766 41.066 1.00 21.00 90 LYS D C 1
ATOM 5232 O O . LYS D 1 90 ? -3.210 60.128 42.105 1.00 21.12 90 LYS D O 1
ATOM 5238 N N . THR D 1 91 ? -3.562 61.972 40.854 1.00 21.15 91 THR D N 1
ATOM 5239 C CA . THR D 1 91 ? -4.446 62.622 41.822 1.00 21.26 91 THR D CA 1
ATOM 5240 C C . THR D 1 91 ? -5.691 61.776 42.099 1.00 21.34 91 THR D C 1
ATOM 5241 O O . THR D 1 91 ? -6.010 61.503 43.257 1.00 21.34 91 THR D O 1
ATOM 5245 N N . PHE D 1 92 ? -6.376 61.352 41.037 1.00 21.42 92 PHE D N 1
ATOM 5246 C CA . PHE D 1 92 ? -7.553 60.502 41.183 1.00 21.59 92 PHE D CA 1
ATOM 5247 C C . PHE D 1 92 ? -7.238 59.191 41.904 1.00 21.83 92 PHE D C 1
ATOM 5248 O O . PHE D 1 92 ? -8.029 58.728 42.728 1.00 21.86 92 PHE D O 1
ATOM 5256 N N . LEU D 1 93 ? -6.087 58.598 41.588 1.00 21.99 93 LEU D N 1
ATOM 5257 C CA . LEU D 1 93 ? -5.668 57.360 42.235 1.00 22.16 93 LEU D CA 1
ATOM 5258 C C . LEU D 1 93 ? -5.369 57.564 43.718 1.00 22.41 93 LEU D C 1
ATOM 5259 O O . LEU D 1 93 ? -5.467 56.624 44.506 1.00 22.63 93 LEU D O 1
ATOM 5264 N N . ASP D 1 94 ? -5.021 58.793 44.094 1.00 22.67 94 ASP D N 1
ATOM 5265 C CA . ASP D 1 94 ? -4.829 59.151 45.502 1.00 22.89 94 ASP D CA 1
ATOM 5266 C C . ASP D 1 94 ? -6.159 59.267 46.252 1.00 23.12 94 ASP D C 1
ATOM 5267 O O . ASP D 1 94 ? -6.211 59.048 47.464 1.00 23.11 94 ASP D O 1
ATOM 5272 N N . THR D 1 95 ? -7.225 59.610 45.528 1.00 23.38 95 THR D N 1
ATOM 5273 C CA . THR D 1 95 ? -8.563 59.730 46.119 1.00 23.70 95 THR D CA 1
ATOM 5274 C C . THR D 1 95 ? -9.208 58.370 46.417 1.00 24.00 95 THR D C 1
ATOM 5275 O O . THR D 1 95 ? -10.214 58.300 47.123 1.00 24.07 95 THR D O 1
ATOM 5279 N N . THR D 1 96 ? -8.619 57.297 45.888 1.00 24.35 96 THR D N 1
ATOM 5280 C CA . THR D 1 96 ? -9.146 55.941 46.074 1.00 24.75 96 THR D CA 1
ATOM 5281 C C . THR D 1 96 ? -8.694 55.308 47.402 1.00 25.10 96 THR D C 1
ATOM 5282 O O . THR D 1 96 ? -8.724 54.083 47.563 1.00 25.17 96 THR D O 1
ATOM 5286 N N . ALA D 1 97 ? -8.295 56.153 48.352 1.00 25.46 97 ALA D N 1
ATOM 5287 C CA . ALA D 1 97 ? -7.796 55.706 49.655 1.00 25.81 97 ALA D CA 1
ATOM 5288 C C . ALA D 1 97 ? -8.852 54.996 50.507 1.00 26.15 97 ALA D C 1
ATOM 5289 O O . ALA D 1 97 ? -8.516 54.115 51.303 1.00 26.24 97 ALA D O 1
ATOM 5291 N N . ILE D 1 98 ? -10.118 55.380 50.344 1.00 26.46 98 ILE D N 1
ATOM 5292 C CA . ILE D 1 98 ? -11.221 54.703 51.034 1.00 26.85 98 ILE D CA 1
ATOM 5293 C C . ILE D 1 98 ? -11.496 53.322 50.437 1.00 26.97 98 ILE D C 1
ATOM 5294 O O . ILE D 1 98 ? -11.897 52.397 51.151 1.00 27.15 98 ILE D O 1
ATOM 5299 N N . LEU D 1 99 ? -11.269 53.190 49.131 1.00 26.98 99 LEU D N 1
ATOM 5300 C CA . LEU D 1 99 ? -11.392 51.907 48.446 1.00 26.92 99 LEU D CA 1
ATOM 5301 C C . LEU D 1 99 ? -10.282 50.951 48.875 1.00 26.92 99 LEU D C 1
ATOM 5302 O O . LEU D 1 99 ? -10.438 49.729 48.797 1.00 27.05 99 LEU D O 1
ATOM 5307 N N . TRP D 1 100 ? -9.167 51.524 49.325 1.00 26.77 100 TRP D N 1
ATOM 5308 C CA . TRP D 1 100 ? -8.005 50.765 49.769 1.00 26.66 100 TRP D CA 1
ATOM 5309 C C . TRP D 1 100 ? -8.206 50.193 51.175 1.00 26.71 100 TRP D C 1
ATOM 5310 O O . TRP D 1 100 ? -7.953 49.007 51.411 1.00 26.69 100 TRP D O 1
ATOM 5321 N N . LYS D 1 101 ? -8.666 51.038 52.098 1.00 26.73 101 LYS D N 1
ATOM 5322 C CA . LYS D 1 101 ? -8.907 50.637 53.489 1.00 26.79 101 LYS D CA 1
ATOM 5323 C C . LYS D 1 101 ? -9.916 49.497 53.611 1.00 26.61 101 LYS D C 1
ATOM 5324 O O . LYS D 1 101 ? -9.894 48.741 54.585 1.00 26.59 101 LYS D O 1
ATOM 5330 N N . ASP D 1 102 ? -10.793 49.389 52.616 1.00 26.38 102 ASP D N 1
ATOM 5331 C CA . ASP D 1 102 ? -11.874 48.411 52.623 1.00 26.15 102 ASP D CA 1
ATOM 5332 C C . ASP D 1 102 ? -11.631 47.229 51.680 1.00 25.88 102 ASP D C 1
ATOM 5333 O O . ASP D 1 102 ? -12.472 46.332 51.574 1.00 25.91 102 ASP D O 1
ATOM 5338 N N . ASN D 1 103 ? -10.476 47.236 51.012 1.00 25.47 103 ASN D N 1
ATOM 5339 C CA . ASN D 1 103 ? -10.068 46.171 50.087 1.00 25.09 103 ASN D CA 1
ATOM 5340 C C . ASN D 1 103 ? -11.110 45.849 49.017 1.00 24.68 103 ASN D C 1
ATOM 5341 O O . ASN D 1 103 ? -11.388 44.681 48.736 1.00 24.65 103 ASN D O 1
ATOM 5346 N N . VAL D 1 104 ? -11.676 46.895 48.424 1.00 24.26 104 VAL D N 1
ATOM 5347 C CA . VAL D 1 104 ? -12.731 46.749 47.421 1.00 23.96 104 VAL D CA 1
ATOM 5348 C C . VAL D 1 104 ? -12.185 46.167 46.120 1.00 23.65 104 VAL D C 1
ATOM 5349 O O . VAL D 1 104 ? -12.801 45.282 45.524 1.00 23.64 104 VAL D O 1
ATOM 5353 N N . LEU D 1 105 ? -11.022 46.661 45.700 1.00 23.27 105 LEU D N 1
ATOM 5354 C CA . LEU D 1 105 ? -10.436 46.307 44.408 1.00 22.93 105 LEU D CA 1
ATOM 5355 C C . LEU D 1 105 ? -9.546 45.063 44.463 1.00 22.74 105 LEU D C 1
ATOM 5356 O O . LEU D 1 105 ? -8.997 44.644 43.440 1.00 22.65 105 LEU D O 1
ATOM 5361 N N . TYR D 1 106 ? -9.418 44.478 45.655 1.00 22.52 106 TYR D N 1
ATOM 5362 C CA . TYR D 1 106 ? -8.544 43.328 45.886 1.00 22.32 106 TYR D CA 1
ATOM 5363 C C . TYR D 1 106 ? -8.888 42.135 44.993 1.00 22.17 106 TYR D C 1
ATOM 5364 O O . TYR D 1 106 ? -10.033 41.683 44.955 1.00 22.22 106 TYR D O 1
ATOM 5373 N N . GLY D 1 107 ? -7.888 41.637 44.272 1.00 21.93 107 GLY D N 1
ATOM 5374 C CA . GLY D 1 107 ? -8.068 40.490 43.394 1.00 21.68 107 GLY D CA 1
ATOM 5375 C C . GLY D 1 107 ? -8.468 40.828 41.969 1.00 21.57 107 GLY D C 1
ATOM 5376 O O . GLY D 1 107 ? -8.233 40.030 41.060 1.00 21.67 107 GLY D O 1
ATOM 5377 N N . LYS D 1 108 ? -9.076 41.999 41.773 1.00 21.35 108 LYS D N 1
ATOM 5378 C CA . LYS D 1 108 ? -9.509 42.458 40.445 1.00 21.18 108 LYS D CA 1
ATOM 5379 C C . LYS D 1 108 ? -8.307 42.711 39.527 1.00 20.95 108 LYS D C 1
ATOM 5380 O O . LYS D 1 108 ? -7.310 43.290 39.962 1.00 21.00 108 LYS D O 1
ATOM 5386 N N . PRO D 1 109 ? -8.389 42.258 38.261 1.00 20.72 109 PRO D N 1
ATOM 5387 C CA . PRO D 1 109 ? -7.306 42.447 37.292 1.00 20.54 109 PRO D CA 1
ATOM 5388 C C . PRO D 1 109 ? -7.172 43.880 36.772 1.00 20.41 109 PRO D C 1
ATOM 5389 O O . PRO D 1 109 ? -8.153 44.627 36.740 1.00 20.40 109 PRO D O 1
ATOM 5393 N N . VAL D 1 110 ? -5.957 44.243 36.365 1.00 20.19 110 VAL D N 1
ATOM 5394 C CA . VAL D 1 110 ? -5.681 45.565 35.800 1.00 19.99 110 VAL D CA 1
ATOM 5395 C C . VAL D 1 110 ? -4.660 45.481 34.665 1.00 19.85 110 VAL D C 1
ATOM 5396 O O . VAL D 1 110 ? -3.667 44.757 34.761 1.00 19.93 110 VAL D O 1
ATOM 5400 N N . THR D 1 111 ? -4.929 46.211 33.587 1.00 19.58 111 THR D N 1
ATOM 5401 C CA . THR D 1 111 ? -3.989 46.331 32.476 1.00 19.24 111 THR D CA 1
ATOM 5402 C C . THR D 1 111 ? -3.675 47.807 32.236 1.00 18.99 111 THR D C 1
ATOM 5403 O O . THR D 1 111 ? -4.506 48.676 32.509 1.00 18.98 111 THR D O 1
ATOM 5407 N N . PHE D 1 112 ? -2.473 48.088 31.742 1.00 18.74 112 PHE D N 1
ATOM 5408 C CA . PHE D 1 112 ? -2.016 49.470 31.593 1.00 18.51 112 PHE D CA 1
ATOM 5409 C C . PHE D 1 112 ? -1.672 49.831 30.152 1.00 18.64 112 PHE D C 1
ATOM 5410 O O . PHE D 1 112 ? -1.122 49.012 29.413 1.00 18.62 112 PHE D O 1
ATOM 5418 N N . PHE D 1 113 ? -2.001 51.061 29.763 1.00 18.86 113 PHE D N 1
ATOM 5419 C CA . PHE D 1 113 ? -1.671 51.570 28.428 1.00 19.21 113 PHE D CA 1
ATOM 5420 C C . PHE D 1 113 ? -1.186 53.025 28.443 1.00 19.47 113 PHE D C 1
ATOM 5421 O O . PHE D 1 113 ? -1.644 53.836 29.246 1.00 19.57 113 PHE D O 1
ATOM 5429 N N . THR D 1 114 ? -0.250 53.346 27.555 1.00 19.80 114 THR D N 1
ATOM 5430 C CA . THR D 1 114 ? 0.332 54.691 27.505 1.00 20.16 114 THR D CA 1
ATOM 5431 C C . THR D 1 114 ? 0.585 55.155 26.060 1.00 20.38 114 THR D C 1
ATOM 5432 O O . THR D 1 114 ? 0.081 54.545 25.118 1.00 20.34 114 THR D O 1
ATOM 5436 N N . GLU D 1 115 ? 1.327 56.253 25.905 1.00 20.76 115 GLU D N 1
ATOM 5437 C CA . GLU D 1 115 ? 1.812 56.726 24.600 1.00 21.20 115 GLU D CA 1
ATOM 5438 C C . GLU D 1 115 ? 2.926 57.765 24.769 1.00 21.26 115 GLU D C 1
ATOM 5439 O O . GLU D 1 115 ? 2.975 58.471 25.776 1.00 21.38 115 GLU D O 1
ATOM 5445 N N . ALA D 1 116 ? 3.820 57.848 23.786 1.00 21.38 116 ALA D N 1
ATOM 5446 C CA . ALA D 1 116 ? 4.953 58.773 23.843 1.00 21.45 116 ALA D CA 1
ATOM 5447 C C . ALA D 1 116 ? 5.245 59.399 22.485 1.00 21.51 116 ALA D C 1
ATOM 5448 O O . ALA D 1 116 ? 4.971 58.794 21.448 1.00 21.65 116 ALA D O 1
ATOM 5450 N N . SER D 1 117 ? 5.808 60.607 22.502 1.00 21.55 117 SER D N 1
ATOM 5451 C CA . SER D 1 117 ? 6.107 61.349 21.274 1.00 21.59 117 SER D CA 1
ATOM 5452 C C . SER D 1 117 ? 7.285 60.747 20.513 1.00 21.58 117 SER D C 1
ATOM 5453 O O . SER D 1 117 ? 7.232 60.589 19.291 1.00 21.60 117 SER D O 1
ATOM 5456 N N . THR D 1 118 ? 8.344 60.417 21.247 1.00 21.47 118 THR D N 1
ATOM 5457 C CA . THR D 1 118 ? 9.564 59.870 20.663 1.00 21.44 118 THR D CA 1
ATOM 5458 C C . THR D 1 118 ? 9.566 58.337 20.761 1.00 21.20 118 THR D C 1
ATOM 5459 O O . THR D 1 118 ? 8.692 57.758 21.406 1.00 21.31 118 THR D O 1
ATOM 5463 N N . VAL D 1 119 ? 10.541 57.692 20.121 1.00 20.90 119 VAL D N 1
ATOM 5464 C CA . VAL D 1 119 ? 10.564 56.228 20.003 1.00 20.58 119 VAL D CA 1
ATOM 5465 C C . VAL D 1 119 ? 10.720 55.471 21.334 1.00 20.40 119 VAL D C 1
ATOM 5466 O O . VAL D 1 119 ? 10.082 54.440 21.536 1.00 20.50 119 VAL D O 1
ATOM 5470 N N . HIS D 1 120 ? 11.555 55.982 22.234 1.00 20.07 120 HIS D N 1
ATOM 5471 C CA . HIS D 1 120 ? 11.771 55.326 23.521 1.00 19.70 120 HIS D CA 1
ATOM 5472 C C . HIS D 1 120 ? 11.679 56.316 24.684 1.00 19.51 120 HIS D C 1
ATOM 5473 O O . HIS D 1 120 ? 12.596 56.423 25.501 1.00 19.56 120 HIS D O 1
ATOM 5480 N N . GLY D 1 121 ? 10.558 57.029 24.760 1.00 19.31 121 GLY D N 1
ATOM 5481 C CA . GLY D 1 121 ? 10.375 58.069 25.770 1.00 18.98 121 GLY D CA 1
ATOM 5482 C C . GLY D 1 121 ? 9.274 57.813 26.780 1.00 18.73 121 GLY D C 1
ATOM 5483 O O . GLY D 1 121 ? 8.633 58.754 27.255 1.00 18.65 121 GLY D O 1
ATOM 5484 N N . GLY D 1 122 ? 9.053 56.542 27.110 1.00 18.51 122 GLY D N 1
ATOM 5485 C CA . GLY D 1 122 ? 8.061 56.171 28.117 1.00 18.28 122 GLY D CA 1
ATOM 5486 C C . GLY D 1 122 ? 6.983 55.215 27.639 1.00 18.08 122 GLY D C 1
ATOM 5487 O O . GLY D 1 122 ? 5.827 55.326 28.047 1.00 18.12 122 GLY D O 1
ATOM 5488 N N . HIS D 1 123 ? 7.361 54.275 26.776 1.00 17.89 123 HIS D N 1
ATOM 5489 C CA . HIS D 1 123 ? 6.442 53.245 26.292 1.00 17.54 123 HIS D CA 1
ATOM 5490 C C . HIS D 1 123 ? 6.413 52.032 27.217 1.00 17.14 123 HIS D C 1
ATOM 5491 O O . HIS D 1 123 ? 5.386 51.374 27.346 1.00 16.97 123 HIS D O 1
ATOM 5498 N N . GLU D 1 124 ? 7.551 51.744 27.846 1.00 16.89 124 GLU D N 1
ATOM 5499 C CA . GLU D 1 124 ? 7.705 50.583 28.725 1.00 16.61 124 GLU D CA 1
ATOM 5500 C C . GLU D 1 124 ? 7.707 50.994 30.202 1.00 16.41 124 GLU D C 1
ATOM 5501 O O . GLU D 1 124 ? 6.912 50.484 30.997 1.00 16.32 124 GLU D O 1
ATOM 5507 N N . THR D 1 125 ? 8.600 51.919 30.552 1.00 16.13 125 THR D N 1
ATOM 5508 C CA . THR D 1 125 ? 8.808 52.353 31.936 1.00 15.95 125 THR D CA 1
ATOM 5509 C C . THR D 1 125 ? 7.569 52.954 32.597 1.00 15.80 125 THR D C 1
ATOM 5510 O O . THR D 1 125 ? 7.329 52.733 33.783 1.00 15.74 125 THR D O 1
ATOM 5514 N N . THR D 1 126 ? 6.785 53.705 31.829 1.00 15.73 126 THR D N 1
ATOM 5515 C CA . THR D 1 126 ? 5.551 54.311 32.335 1.00 15.66 126 THR D CA 1
ATOM 5516 C C . THR D 1 126 ? 4.574 53.259 32.856 1.00 15.53 126 THR D C 1
ATOM 5517 O O . THR D 1 126 ? 3.955 53.452 33.899 1.00 15.62 126 THR D O 1
ATOM 5521 N N . ILE D 1 127 ? 4.449 52.151 32.129 1.00 15.33 127 ILE D N 1
ATOM 5522 C CA . ILE D 1 127 ? 3.580 51.045 32.535 1.00 15.11 127 ILE D CA 1
ATOM 5523 C C . ILE D 1 127 ? 4.116 50.349 33.788 1.00 15.06 127 ILE D C 1
ATOM 5524 O O . ILE D 1 127 ? 3.348 49.999 34.688 1.00 15.04 127 ILE D O 1
ATOM 5529 N N . LEU D 1 128 ? 5.434 50.175 33.847 1.00 14.99 128 LEU D N 1
ATOM 5530 C CA . LEU D 1 128 ? 6.078 49.543 34.994 1.00 14.89 128 LEU D CA 1
ATOM 5531 C C . LEU D 1 128 ? 5.963 50.398 36.259 1.00 14.89 128 LEU D C 1
ATOM 5532 O O . LEU D 1 128 ? 5.813 49.863 37.356 1.00 14.91 128 LEU D O 1
ATOM 5537 N N . THR D 1 129 ? 6.023 51.720 36.106 1.00 14.93 129 THR D N 1
ATOM 5538 C CA . THR D 1 129 ? 5.875 52.617 37.255 1.00 14.96 129 THR D CA 1
ATOM 5539 C C . THR D 1 129 ? 4.416 52.726 37.689 1.00 15.20 129 THR D C 1
ATOM 5540 O O . THR D 1 129 ? 4.130 52.801 38.886 1.00 15.33 129 THR D O 1
ATOM 5544 N N . MET D 1 130 ? 3.504 52.731 36.713 1.00 15.36 130 MET D N 1
ATOM 5545 C CA . MET D 1 130 ? 2.062 52.722 36.978 1.00 15.62 130 MET D CA 1
ATOM 5546 C C . MET D 1 130 ? 1.642 51.493 37.782 1.00 15.72 130 MET D C 1
ATOM 5547 O O . MET D 1 130 ? 0.778 51.578 38.651 1.00 15.72 130 MET D O 1
ATOM 5552 N N . SER D 1 131 ? 2.282 50.361 37.494 1.00 15.96 131 SER D N 1
ATOM 5553 C CA . SER D 1 131 ? 1.898 49.066 38.049 1.00 16.18 131 SER D CA 1
ATOM 5554 C C . SER D 1 131 ? 2.141 48.896 39.551 1.00 16.37 131 SER D C 1
ATOM 5555 O O . SER D 1 131 ? 1.654 47.932 40.146 1.00 16.39 131 SER D O 1
ATOM 5558 N N . THR D 1 132 ? 2.882 49.823 40.160 1.00 16.61 132 THR D N 1
ATOM 5559 C CA . THR D 1 132 ? 3.097 49.802 41.612 1.00 16.89 132 THR D CA 1
ATOM 5560 C C . THR D 1 132 ? 1.768 49.926 42.359 1.00 17.00 132 THR D C 1
ATOM 5561 O O . THR D 1 132 ? 1.587 49.326 43.423 1.00 17.20 132 THR D O 1
ATOM 5565 N N . TYR D 1 133 ? 0.847 50.702 41.786 1.00 16.97 133 TYR D N 1
ATOM 5566 C CA . TYR D 1 133 ? -0.503 50.866 42.320 1.00 17.06 133 TYR D CA 1
ATOM 5567 C C . TYR D 1 133 ? -1.182 49.514 42.539 1.00 17.05 133 TYR D C 1
ATOM 5568 O O . TYR D 1 133 ? -1.852 49.303 43.553 1.00 17.03 133 TYR D O 1
ATOM 5577 N N . ALA D 1 134 ? -0.993 48.603 41.587 1.00 17.06 134 ALA D N 1
ATOM 5578 C CA . ALA D 1 134 ? -1.602 47.273 41.637 1.00 17.08 134 ALA D CA 1
ATOM 5579 C C . ALA D 1 134 ? -1.132 46.445 42.829 1.00 17.09 134 ALA D C 1
ATOM 5580 O O . ALA D 1 134 ? -1.927 45.720 43.428 1.00 17.36 134 ALA D O 1
ATOM 5582 N N . TYR D 1 135 ? 0.151 46.559 43.172 1.00 16.99 135 TYR D N 1
ATOM 5583 C CA . TYR D 1 135 ? 0.725 45.797 44.283 1.00 16.86 135 TYR D CA 1
ATOM 5584 C C . TYR D 1 135 ? 0.131 46.178 45.637 1.00 16.92 135 TYR D C 1
ATOM 5585 O O . TYR D 1 135 ? -0.077 45.316 46.486 1.00 17.04 135 TYR D O 1
ATOM 5594 N N . HIS D 1 136 ? -0.142 47.466 45.832 1.00 16.92 136 HIS D N 1
ATOM 5595 C CA . HIS D 1 136 ? -0.666 47.959 47.105 1.00 16.91 136 HIS D CA 1
ATOM 5596 C C . HIS D 1 136 ? -2.142 47.637 47.298 1.00 17.00 136 HIS D C 1
ATOM 5597 O O . HIS D 1 136 ? -2.608 47.489 48.430 1.00 17.04 136 HIS D O 1
ATOM 5604 N N . PHE D 1 137 ? -2.867 47.522 46.188 1.00 17.08 137 PHE D N 1
ATOM 5605 C CA . PHE D 1 137 ? -4.302 47.244 46.215 1.00 17.09 137 PHE D CA 1
ATOM 5606 C C . PHE D 1 137 ? -4.605 45.749 46.094 1.00 17.14 137 PHE D C 1
ATOM 5607 O O . PHE D 1 137 ? -5.761 45.332 46.215 1.00 17.23 137 PHE D O 1
ATOM 5615 N N . GLY D 1 138 ? -3.564 44.952 45.863 1.00 17.10 138 GLY D N 1
ATOM 5616 C CA . GLY D 1 138 ? -3.716 43.508 45.673 1.00 17.20 138 GLY D CA 1
ATOM 5617 C C . GLY D 1 138 ? -4.371 43.148 44.350 1.00 17.15 138 GLY D C 1
ATOM 5618 O O . GLY D 1 138 ? -5.104 42.160 44.255 1.00 17.09 138 GLY D O 1
ATOM 5619 N N . MET D 1 139 ? -4.097 43.956 43.331 1.00 17.13 139 MET D N 1
ATOM 5620 C CA . MET D 1 139 ? -4.672 43.775 42.009 1.00 17.32 139 MET D CA 1
ATOM 5621 C C . MET D 1 139 ? -3.694 43.050 41.099 1.00 17.47 139 MET D C 1
ATOM 5622 O O . MET D 1 139 ? -2.516 43.398 41.050 1.00 17.59 139 MET D O 1
ATOM 5627 N N . ILE D 1 140 ? -4.184 42.050 40.372 1.00 17.61 140 ILE D N 1
ATOM 5628 C CA . ILE D 1 140 ? -3.326 41.273 39.471 1.00 17.77 140 ILE D CA 1
ATOM 5629 C C . ILE D 1 140 ? -3.066 42.015 38.149 1.00 17.87 140 ILE D C 1
ATOM 5630 O O . ILE D 1 140 ? -4.000 42.452 37.474 1.00 18.12 140 ILE D O 1
ATOM 5635 N N . ILE D 1 141 ? -1.793 42.170 37.798 1.00 17.93 141 ILE D N 1
ATOM 5636 C CA . ILE D 1 141 ? -1.407 42.905 36.590 1.00 18.08 141 ILE D CA 1
ATOM 5637 C C . ILE D 1 141 ? -1.486 42.010 35.354 1.00 18.29 141 ILE D C 1
ATOM 5638 O O . ILE D 1 141 ? -0.921 40.917 35.335 1.00 18.29 141 ILE D O 1
ATOM 5643 N N . VAL D 1 142 ? -2.184 42.490 34.328 1.00 18.56 142 VAL D N 1
ATOM 5644 C CA . VAL D 1 142 ? -2.390 41.731 33.096 1.00 18.84 142 VAL D CA 1
ATOM 5645 C C . VAL D 1 142 ? -1.628 42.367 31.926 1.00 19.11 142 VAL D C 1
ATOM 5646 O O . VAL D 1 142 ? -2.083 43.354 31.346 1.00 19.10 142 VAL D O 1
ATOM 5650 N N . PRO D 1 143 ? -0.451 41.815 31.589 1.00 19.49 143 PRO D N 1
ATOM 5651 C CA . PRO D 1 143 ? 0.243 42.269 30.392 1.00 19.85 143 PRO D CA 1
ATOM 5652 C C . PRO D 1 143 ? -0.289 41.551 29.156 1.00 20.31 143 PRO D C 1
ATOM 5653 O O . PRO D 1 143 ? -0.933 40.504 29.274 1.00 20.34 143 PRO D O 1
ATOM 5657 N N . ILE D 1 144 ? -0.023 42.114 27.981 1.00 20.81 144 ILE D N 1
ATOM 5658 C CA . ILE D 1 144 ? -0.457 41.501 26.729 1.00 21.27 144 ILE D CA 1
ATOM 5659 C C . ILE D 1 144 ? 0.613 40.590 26.127 1.00 21.70 144 ILE D C 1
ATOM 5660 O O . ILE D 1 144 ? 0.297 39.683 25.356 1.00 21.78 144 ILE D O 1
ATOM 5665 N N . GLY D 1 145 ? 1.870 40.840 26.492 1.00 22.15 145 GLY D N 1
ATOM 5666 C CA . GLY D 1 145 ? 2.999 40.034 26.043 1.00 22.71 145 GLY D CA 1
ATOM 5667 C C . GLY D 1 145 ? 3.161 40.047 24.540 1.00 23.23 145 GLY D C 1
ATOM 5668 O O . GLY D 1 145 ? 3.209 41.109 23.919 1.00 23.12 145 GLY D O 1
ATOM 5669 N N . TYR D 1 146 ? 3.241 38.854 23.961 1.00 23.87 146 TYR D N 1
ATOM 5670 C CA . TYR D 1 146 ? 3.332 38.688 22.516 1.00 24.51 146 TYR D CA 1
ATOM 5671 C C . TYR D 1 146 ? 2.253 37.722 22.033 1.00 25.04 146 TYR D C 1
ATOM 5672 O O . TYR D 1 146 ? 2.544 36.720 21.369 1.00 25.15 146 TYR D O 1
ATOM 5681 N N . GLY D 1 147 ? 1.006 38.039 22.379 1.00 25.63 147 GLY D N 1
ATOM 5682 C CA . GLY D 1 147 ? -0.145 37.186 22.078 1.00 26.42 147 GLY D CA 1
ATOM 5683 C C . GLY D 1 147 ? -0.504 37.134 20.605 1.00 26.89 147 GLY D C 1
ATOM 5684 O O . GLY D 1 147 ? -0.644 36.053 20.036 1.00 27.09 147 GLY D O 1
ATOM 5685 N N . ILE D 1 148 ? -0.657 38.305 19.993 1.00 27.35 148 ILE D N 1
ATOM 5686 C CA . ILE D 1 148 ? -0.957 38.408 18.566 1.00 27.85 148 ILE D CA 1
ATOM 5687 C C . ILE D 1 148 ? 0.315 38.712 17.764 1.00 28.30 148 ILE D C 1
ATOM 5688 O O . ILE D 1 148 ? 1.207 39.393 18.272 1.00 28.40 148 ILE D O 1
ATOM 5693 N N . PRO D 1 149 ? 0.409 38.195 16.516 1.00 28.75 149 PRO D N 1
ATOM 5694 C CA . PRO D 1 149 ? 1.571 38.433 15.640 1.00 29.05 149 PRO D CA 1
ATOM 5695 C C . PRO D 1 149 ? 1.939 39.912 15.453 1.00 29.36 149 PRO D C 1
ATOM 5696 O O . PRO D 1 149 ? 3.114 40.233 15.246 1.00 29.41 149 PRO D O 1
ATOM 5700 N N . GLU D 1 150 ? 0.942 40.792 15.536 1.00 29.67 150 GLU D N 1
ATOM 5701 C CA . GLU D 1 150 ? 1.134 42.237 15.382 1.00 30.02 150 GLU D CA 1
ATOM 5702 C C . GLU D 1 150 ? 2.130 42.828 16.388 1.00 30.13 150 GLU D C 1
ATOM 5703 O O . GLU D 1 150 ? 2.755 43.853 16.118 1.00 30.14 150 GLU D O 1
ATOM 5709 N N . LEU D 1 151 ? 2.272 42.179 17.541 1.00 30.35 151 LEU D N 1
ATOM 5710 C CA . LEU D 1 151 ? 3.200 42.626 18.581 1.00 30.60 151 LEU D CA 1
ATOM 5711 C C . LEU D 1 151 ? 4.669 42.352 18.236 1.00 30.86 151 LEU D C 1
ATOM 5712 O O . LEU D 1 151 ? 5.562 43.066 18.699 1.00 30.84 151 LEU D O 1
ATOM 5717 N N . PHE D 1 152 ? 4.915 41.321 17.430 1.00 31.15 152 PHE D N 1
ATOM 5718 C CA . PHE D 1 152 ? 6.246 41.076 16.881 1.00 31.46 152 PHE D CA 1
ATOM 5719 C C . PHE D 1 152 ? 6.532 42.059 15.749 1.00 31.52 152 PHE D C 1
ATOM 5720 O O . PHE D 1 152 ? 7.659 42.539 15.596 1.00 31.52 152 PHE D O 1
ATOM 5728 N N . GLN D 1 153 ? 5.491 42.361 14.974 1.00 31.52 153 GLN D N 1
ATOM 5729 C CA . GLN D 1 153 ? 5.623 43.075 13.703 1.00 31.61 153 GLN D CA 1
ATOM 5730 C C . GLN D 1 153 ? 5.592 44.599 13.823 1.00 31.42 153 GLN D C 1
ATOM 5731 O O . GLN D 1 153 ? 6.053 45.305 12.916 1.00 31.49 153 GLN D O 1
ATOM 5737 N N . THR D 1 154 ? 5.056 45.103 14.933 1.00 31.12 154 THR D N 1
ATOM 5738 C CA . THR D 1 154 ? 4.891 46.548 15.119 1.00 30.80 154 THR D CA 1
ATOM 5739 C C . THR D 1 154 ? 6.225 47.299 15.191 1.00 30.56 154 THR D C 1
ATOM 5740 O O . THR D 1 154 ? 7.145 46.897 15.906 1.00 30.46 154 THR D O 1
ATOM 5744 N N . THR D 1 155 ? 6.315 48.380 14.422 1.00 30.33 155 THR D N 1
ATOM 5745 C CA . THR D 1 155 ? 7.490 49.252 14.422 1.00 30.10 155 THR D CA 1
ATOM 5746 C C . THR D 1 155 ? 7.125 50.628 14.966 1.00 29.89 155 THR D C 1
ATOM 5747 O O . THR D 1 155 ? 7.989 51.496 15.119 1.00 29.89 155 THR D O 1
ATOM 5751 N N . THR D 1 156 ? 5.841 50.812 15.262 1.00 29.61 156 THR D N 1
ATOM 5752 C CA . THR D 1 156 ? 5.314 52.113 15.679 1.00 29.37 156 THR D CA 1
ATOM 5753 C C . THR D 1 156 ? 4.948 52.166 17.174 1.00 28.96 156 THR D C 1
ATOM 5754 O O . THR D 1 156 ? 5.756 52.604 17.995 1.00 28.90 156 THR D O 1
ATOM 5758 N N . GLY D 1 157 ? 3.745 51.714 17.519 1.00 28.58 157 GLY D N 1
ATOM 5759 C CA . GLY D 1 157 ? 3.292 51.683 18.910 1.00 28.05 157 GLY D CA 1
ATOM 5760 C C . GLY D 1 157 ? 2.876 50.293 19.359 1.00 27.60 157 GLY D C 1
ATOM 5761 O O . GLY D 1 157 ? 2.470 49.465 18.543 1.00 27.64 157 GLY D O 1
ATOM 5762 N N . GLY D 1 158 ? 2.984 50.041 20.661 1.00 27.18 158 GLY D N 1
ATOM 5763 C CA . GLY D 1 158 ? 2.571 48.770 21.252 1.00 26.76 158 GLY D CA 1
ATOM 5764 C C . GLY D 1 158 ? 3.729 47.835 21.553 1.00 26.47 158 GLY D C 1
ATOM 5765 O O . GLY D 1 158 ? 4.634 47.661 20.736 1.00 26.57 158 GLY D O 1
ATOM 5766 N N . GLY D 1 159 ? 3.696 47.230 22.734 1.00 26.08 159 GLY D N 1
ATOM 5767 C CA . GLY D 1 159 ? 4.717 46.271 23.136 1.00 25.68 159 GLY D CA 1
ATOM 5768 C C . GLY D 1 159 ? 4.176 45.247 24.115 1.00 25.34 159 GLY D C 1
ATOM 5769 O O . GLY D 1 159 ? 2.975 45.223 24.386 1.00 25.26 159 GLY D O 1
ATOM 5770 N N . PRO D 1 160 ? 5.061 44.395 24.660 1.00 25.09 160 PRO D N 1
ATOM 5771 C CA . PRO D 1 160 ? 4.648 43.384 25.637 1.00 24.98 160 PRO D CA 1
ATOM 5772 C C . PRO D 1 160 ? 4.026 43.980 26.904 1.00 24.88 160 PRO D C 1
ATOM 5773 O O . PRO D 1 160 ? 3.132 43.375 27.497 1.00 24.80 160 PRO D O 1
ATOM 5777 N N . TYR D 1 161 ? 4.488 45.167 27.289 1.00 24.85 161 TYR D N 1
ATOM 5778 C CA . TYR D 1 161 ? 4.018 45.844 28.494 1.00 24.89 161 TYR D CA 1
ATOM 5779 C C . TYR D 1 161 ? 2.580 46.334 28.362 1.00 25.08 161 TYR D C 1
ATOM 5780 O O . TYR D 1 161 ? 1.833 46.354 29.341 1.00 24.93 161 TYR D O 1
ATOM 5789 N N . GLY D 1 162 ? 2.202 46.713 27.144 1.00 25.50 162 GLY D N 1
ATOM 5790 C CA . GLY D 1 162 ? 0.868 47.236 26.864 1.00 26.04 162 GLY D CA 1
ATOM 5791 C C . GLY D 1 162 ? 0.822 48.038 25.577 1.00 26.47 162 GLY D C 1
ATOM 5792 O O . GLY D 1 162 ? 1.862 48.350 24.990 1.00 26.44 162 GLY D O 1
ATOM 5793 N N . ALA D 1 163 ? -0.392 48.369 25.140 1.00 26.93 163 ALA D N 1
ATOM 5794 C CA . ALA D 1 163 ? -0.598 49.127 23.908 1.00 27.42 163 ALA D CA 1
ATOM 5795 C C . ALA D 1 163 ? -0.151 50.572 24.074 1.00 27.82 163 ALA D C 1
ATOM 5796 O O . ALA D 1 163 ? -0.367 51.180 25.124 1.00 27.74 163 ALA D O 1
ATOM 5798 N N . THR D 1 164 ? 0.489 51.106 23.035 1.00 28.46 164 THR D N 1
ATOM 5799 C CA . THR D 1 164 ? 0.953 52.492 23.033 1.00 29.19 164 THR D CA 1
ATOM 5800 C C . THR D 1 164 ? 0.692 53.170 21.689 1.00 29.80 164 THR D C 1
ATOM 5801 O O . THR D 1 164 ? 0.154 52.556 20.765 1.00 29.86 164 THR D O 1
ATOM 5805 N N . HIS D 1 165 ? 1.068 54.443 21.599 1.00 30.63 165 HIS D N 1
ATOM 5806 C CA . HIS D 1 165 ? 1.048 55.181 20.344 1.00 31.49 165 HIS D CA 1
ATOM 5807 C C . HIS D 1 165 ? 2.351 55.958 20.169 1.00 32.29 165 HIS D C 1
ATOM 5808 O O . HIS D 1 165 ? 2.858 56.563 21.118 1.00 32.25 165 HIS D O 1
ATOM 5815 N N . LEU D 1 166 ? 2.883 55.929 18.949 1.00 33.41 166 LEU D N 1
ATOM 5816 C CA . LEU D 1 166 ? 4.100 56.659 18.606 1.00 34.48 166 LEU D CA 1
ATOM 5817 C C . LEU D 1 166 ? 3.772 57.985 17.926 1.00 35.41 166 LEU D C 1
ATOM 5818 O O . LEU D 1 166 ? 2.960 58.034 16.998 1.00 35.57 166 LEU D O 1
ATOM 5823 N N . GLY D 1 167 ? 4.411 59.054 18.393 1.00 36.48 167 GLY D N 1
ATOM 5824 C CA . GLY D 1 167 ? 4.206 60.390 17.838 1.00 37.77 167 GLY D CA 1
ATOM 5825 C C . GLY D 1 167 ? 3.253 61.239 18.657 1.00 38.72 167 GLY D C 1
ATOM 5826 O O . GLY D 1 167 ? 2.704 60.781 19.669 1.00 38.71 167 GLY D O 1
ATOM 5827 N N . SER D 1 168 ? 3.051 62.479 18.210 1.00 39.64 168 SER D N 1
ATOM 5828 C CA . SER D 1 168 ? 2.213 63.442 18.932 1.00 40.60 168 SER D CA 1
ATOM 5829 C C . SER D 1 168 ? 0.773 63.533 18.412 1.00 41.14 168 SER D C 1
ATOM 5830 O O . SER D 1 168 ? -0.143 63.823 19.183 1.00 41.31 168 SER D O 1
ATOM 5833 N N . LYS D 1 169 ? 0.578 63.285 17.115 1.00 41.83 169 LYS D N 1
ATOM 5834 C CA . LYS D 1 169 ? -0.760 63.304 16.511 1.00 42.45 169 LYS D CA 1
ATOM 5835 C C . LYS D 1 169 ? -1.684 62.258 17.143 1.00 42.76 169 LYS D C 1
ATOM 5836 O O . LYS D 1 169 ? -1.215 61.302 17.771 1.00 42.89 169 LYS D O 1
ATOM 5842 N N . GLU D 1 170 ? -2.991 62.445 16.966 1.00 43.02 170 GLU D N 1
ATOM 5843 C CA . GLU D 1 170 ? -3.994 61.603 17.623 1.00 43.38 170 GLU D CA 1
ATOM 5844 C C . GLU D 1 170 ? -4.462 60.398 16.793 1.00 43.17 170 GLU D C 1
ATOM 5845 O O . GLU D 1 170 ? -5.330 59.639 17.233 1.00 43.17 170 GLU D O 1
ATOM 5851 N N . GLU D 1 171 ? -3.875 60.219 15.610 1.00 43.07 171 GLU D N 1
ATOM 5852 C CA . GLU D 1 171 ? -4.307 59.175 14.674 1.00 42.93 171 GLU D CA 1
ATOM 5853 C C . GLU D 1 171 ? -3.548 57.855 14.864 1.00 42.49 171 GLU D C 1
ATOM 5854 O O . GLU D 1 171 ? -2.332 57.798 14.681 1.00 42.56 171 GLU D O 1
ATOM 5860 N N . LEU D 1 172 ? -4.277 56.801 15.231 1.00 41.91 172 LEU D N 1
ATOM 5861 C CA . LEU D 1 172 ? -3.703 55.466 15.382 1.00 41.31 172 LEU D CA 1
ATOM 5862 C C . LEU D 1 172 ? -3.669 54.736 14.044 1.00 40.99 172 LEU D C 1
ATOM 5863 O O . LEU D 1 172 ? -4.644 54.771 13.287 1.00 40.99 172 LEU D O 1
ATOM 5868 N N . ASP D 1 173 ? -2.550 54.071 13.762 1.00 40.49 173 ASP D N 1
ATOM 5869 C CA . ASP D 1 173 ? -2.424 53.236 12.563 1.00 40.04 173 ASP D CA 1
ATOM 5870 C C . ASP D 1 173 ? -2.995 51.832 12.788 1.00 39.64 173 ASP D C 1
ATOM 5871 O O . ASP D 1 173 ? -3.476 51.520 13.880 1.00 39.55 173 ASP D O 1
ATOM 5876 N N . GLU D 1 174 ? -2.937 50.995 11.751 1.00 39.16 174 GLU D N 1
ATOM 5877 C CA . GLU D 1 174 ? -3.533 49.656 11.785 1.00 38.71 174 GLU D CA 1
ATOM 5878 C C . GLU D 1 174 ? -2.954 48.779 12.891 1.00 38.12 174 GLU D C 1
ATOM 5879 O O . GLU D 1 174 ? -3.702 48.139 13.631 1.00 38.08 174 GLU D O 1
ATOM 5885 N N . MET D 1 175 ? -1.626 48.766 12.997 1.00 37.46 175 MET D N 1
ATOM 5886 C CA . MET D 1 175 ? -0.918 47.970 14.002 1.00 36.75 175 MET D CA 1
ATOM 5887 C C . MET D 1 175 ? -1.362 48.315 15.419 1.00 36.16 175 MET D C 1
ATOM 5888 O O . MET D 1 175 ? -1.674 47.428 16.213 1.00 36.02 175 MET D O 1
ATOM 5893 N N . GLU D 1 176 ? -1.399 49.611 15.712 1.00 35.49 176 GLU D N 1
ATOM 5894 C CA . GLU D 1 176 ? -1.746 50.113 17.039 1.00 34.83 176 GLU D CA 1
ATOM 5895 C C . GLU D 1 176 ? -3.185 49.786 17.434 1.00 34.31 176 GLU D C 1
ATOM 5896 O O . GLU D 1 176 ? -3.467 49.551 18.606 1.00 34.18 176 GLU D O 1
ATOM 5902 N N . ARG D 1 177 ? -4.081 49.761 16.449 1.00 33.80 177 ARG D N 1
ATOM 5903 C CA . ARG D 1 177 ? -5.490 49.442 16.680 1.00 33.25 177 ARG D CA 1
ATOM 5904 C C . ARG D 1 177 ? -5.711 47.966 17.009 1.00 32.93 177 ARG D C 1
ATOM 5905 O O . ARG D 1 177 ? -6.472 47.642 17.922 1.00 32.89 177 ARG D O 1
ATOM 5913 N N . LYS D 1 178 ? -5.041 47.085 16.265 1.00 32.51 178 LYS D N 1
ATOM 5914 C CA . LYS D 1 178 ? -5.112 45.636 16.489 1.00 32.05 178 LYS D CA 1
ATOM 5915 C C . LYS D 1 178 ? -4.621 45.275 17.889 1.00 31.65 178 LYS D C 1
ATOM 5916 O O . LYS D 1 178 ? -5.252 44.480 18.592 1.00 31.59 178 LYS D O 1
ATOM 5922 N N . ILE D 1 179 ? -3.496 45.877 18.277 1.00 31.13 179 ILE D N 1
ATOM 5923 C CA . ILE D 1 179 ? -2.870 45.657 19.583 1.00 30.59 179 ILE D CA 1
ATOM 5924 C C . ILE D 1 179 ? -3.745 46.170 20.734 1.00 30.30 179 ILE D C 1
ATOM 5925 O O . ILE D 1 179 ? -3.873 45.501 21.765 1.00 30.30 179 ILE D O 1
ATOM 5930 N N . ALA D 1 180 ? -4.349 47.343 20.544 1.00 29.81 180 ALA D N 1
ATOM 5931 C CA . ALA D 1 180 ? -5.218 47.953 21.553 1.00 29.37 180 ALA D CA 1
ATOM 5932 C C . ALA D 1 180 ? -6.477 47.127 21.811 1.00 29.06 180 ALA D C 1
ATOM 5933 O O . ALA D 1 180 ? -6.878 46.946 22.963 1.00 29.06 180 ALA D O 1
ATOM 5935 N N . ARG D 1 181 ? -7.088 46.627 20.738 1.00 28.60 181 ARG D N 1
ATOM 5936 C CA . ARG D 1 181 ? -8.274 45.774 20.843 1.00 28.07 181 ARG D CA 1
ATOM 5937 C C . ARG D 1 181 ? -7.953 44.454 21.545 1.00 27.69 181 ARG D C 1
ATOM 5938 O O . ARG D 1 181 ? -8.771 43.932 22.306 1.00 27.54 181 ARG D O 1
ATOM 5946 N N . PHE D 1 182 ? -6.755 43.933 21.291 1.00 27.24 182 PHE D N 1
ATOM 5947 C CA . PHE D 1 182 ? -6.284 42.715 21.944 1.00 26.84 182 PHE D CA 1
ATOM 5948 C C . PHE D 1 182 ? -6.137 42.891 23.456 1.00 26.65 182 PHE D C 1
ATOM 5949 O O . PHE D 1 182 ? -6.412 41.964 24.218 1.00 26.67 182 PHE D O 1
ATOM 5957 N N . GLN D 1 183 ? -5.709 44.079 23.882 1.00 26.35 183 GLN D N 1
ATOM 5958 C CA . GLN D 1 183 ? -5.620 44.395 25.304 1.00 26.12 183 GLN D CA 1
ATOM 5959 C C . GLN D 1 183 ? -7.003 44.368 25.953 1.00 26.04 183 GLN D C 1
ATOM 5960 O O . GLN D 1 183 ? -7.149 43.944 27.101 1.00 25.96 183 GLN D O 1
ATOM 5966 N N . GLY D 1 184 ? -8.009 44.813 25.203 1.00 26.02 184 GLY D N 1
ATOM 5967 C CA . GLY D 1 184 ? -9.401 44.729 25.630 1.00 25.89 184 GLY D CA 1
ATOM 5968 C C . GLY D 1 184 ? -9.830 43.289 25.827 1.00 25.86 184 GLY D C 1
ATOM 5969 O O . GLY D 1 184 ? -10.513 42.966 26.801 1.00 25.81 184 GLY D O 1
ATOM 5970 N N . LYS D 1 185 ? -9.411 42.425 24.904 1.00 25.83 185 LYS D N 1
ATOM 5971 C CA . LYS D 1 185 ? -9.739 41.003 24.957 1.00 26.00 185 LYS D CA 1
ATOM 5972 C C . LYS D 1 185 ? -9.083 40.317 26.156 1.00 25.97 185 LYS D C 1
ATOM 5973 O O . LYS D 1 185 ? -9.761 39.654 26.948 1.00 25.89 185 LYS D O 1
ATOM 5979 N N . ARG D 1 186 ? -7.768 40.495 26.283 1.00 25.97 186 ARG D N 1
ATOM 5980 C CA . ARG D 1 186 ? -6.975 39.870 27.343 1.00 25.98 186 ARG D CA 1
ATOM 5981 C C . ARG D 1 186 ? -7.447 40.220 28.751 1.00 26.06 186 ARG D C 1
ATOM 5982 O O . ARG D 1 186 ? -7.502 39.355 29.626 1.00 26.12 186 ARG D O 1
ATOM 5990 N N . ILE D 1 187 ? -7.793 41.485 28.965 1.00 26.18 187 ILE D N 1
ATOM 5991 C CA . ILE D 1 187 ? -8.261 41.925 30.274 1.00 26.33 187 ILE D CA 1
ATOM 5992 C C . ILE D 1 187 ? -9.668 41.391 30.573 1.00 26.66 187 ILE D C 1
ATOM 5993 O O . ILE D 1 187 ? -9.993 41.112 31.728 1.00 26.73 187 ILE D O 1
ATOM 5998 N N . THR D 1 188 ? -10.480 41.225 29.528 1.00 26.99 188 THR D N 1
ATOM 5999 C CA . THR D 1 188 ? -11.816 40.642 29.657 1.00 27.30 188 THR D CA 1
ATOM 6000 C C . THR D 1 188 ? -11.719 39.172 30.080 1.00 27.52 188 THR D C 1
ATOM 6001 O O . THR D 1 188 ? -12.397 38.742 31.017 1.00 27.42 188 THR D O 1
ATOM 6005 N N . GLU D 1 189 ? -10.855 38.422 29.396 1.00 27.79 189 GLU D N 1
ATOM 6006 C CA . GLU D 1 189 ? -10.656 36.994 29.654 1.00 28.16 189 GLU D CA 1
ATOM 6007 C C . GLU D 1 189 ? -10.228 36.699 31.091 1.00 28.22 189 GLU D C 1
ATOM 6008 O O . GLU D 1 189 ? -10.688 35.723 31.691 1.00 28.25 189 GLU D O 1
ATOM 6014 N N . VAL D 1 190 ? -9.348 37.540 31.631 1.00 28.38 190 VAL D N 1
ATOM 6015 C CA . VAL D 1 190 ? -8.885 37.398 33.012 1.00 28.59 190 VAL D CA 1
ATOM 6016 C C . VAL D 1 190 ? -9.968 37.862 33.990 1.00 28.83 190 VAL D C 1
ATOM 6017 O O . VAL D 1 190 ? -10.210 37.209 35.009 1.00 28.84 190 VAL D O 1
ATOM 6021 N N . ALA D 1 191 ? -10.624 38.976 33.663 1.00 29.07 191 ALA D N 1
ATOM 6022 C CA . ALA D 1 191 ? -11.732 39.494 34.467 1.00 29.30 191 ALA D CA 1
ATOM 6023 C C . ALA D 1 191 ? -12.893 38.506 34.555 1.00 29.54 191 ALA D C 1
ATOM 6024 O O . ALA D 1 191 ? -13.550 38.411 35.591 1.00 29.54 191 ALA D O 1
ATOM 6026 N N . LYS D 1 192 ? -13.135 37.773 33.470 1.00 29.84 192 LYS D N 1
ATOM 6027 C CA . LYS D 1 192 ? -14.162 36.736 33.454 1.00 30.25 192 LYS D CA 1
ATOM 6028 C C . LYS D 1 192 ? -13.746 35.542 34.313 1.00 30.28 192 LYS D C 1
ATOM 6029 O O . LYS D 1 192 ? -14.580 34.937 34.983 1.00 30.38 192 LYS D O 1
ATOM 6035 N N . ALA D 1 193 ? -12.454 35.222 34.300 1.00 30.44 193 ALA D N 1
ATOM 6036 C CA . ALA D 1 193 ? -11.927 34.093 35.064 1.00 30.62 193 ALA D CA 1
ATOM 6037 C C . ALA D 1 193 ? -12.047 34.302 36.572 1.00 30.79 193 ALA D C 1
ATOM 6038 O O . ALA D 1 193 ? -12.430 33.385 37.298 1.00 30.92 193 ALA D O 1
ATOM 6040 N N . ILE D 1 194 ? -11.726 35.509 37.033 1.00 31.03 194 ILE D N 1
ATOM 6041 C CA . ILE D 1 194 ? -11.771 35.835 38.461 1.00 31.21 194 ILE D CA 1
ATOM 6042 C C . ILE D 1 194 ? -13.214 36.021 38.941 1.00 31.50 194 ILE D C 1
ATOM 6043 O O . ILE D 1 194 ? -13.554 35.637 40.065 1.00 31.50 194 ILE D O 1
ATOM 6048 N N . LYS D 1 195 ? -14.052 36.597 38.080 1.00 31.79 195 LYS D N 1
ATOM 6049 C CA . LYS D 1 195 ? -15.458 36.841 38.396 1.00 32.15 195 LYS D CA 1
ATOM 6050 C C . LYS D 1 195 ? -16.270 35.548 38.384 1.00 32.36 195 LYS D C 1
ATOM 6051 O O . LYS D 1 195 ? -16.856 35.170 39.399 1.00 32.46 195 LYS D O 1
ATOM 6057 N N . CYS D 1 196 ? -16.294 34.878 37.235 1.00 32.59 196 CYS D N 1
ATOM 6058 C CA . CYS D 1 196 ? -17.136 33.699 37.037 1.00 32.88 196 CYS D CA 1
ATOM 6059 C C . CYS D 1 196 ? -16.435 32.429 37.496 1.00 32.79 196 CYS D C 1
ATOM 6060 O O . CYS D 1 196 ? -16.898 31.744 38.406 1.00 32.80 196 CYS D O 1
ATOM 6063 N N . MET E 1 1 ? -24.940 32.861 18.973 1.00 46.57 1 MET E N 1
ATOM 6064 C CA . MET E 1 1 ? -24.076 32.996 17.763 1.00 46.57 1 MET E CA 1
ATOM 6065 C C . MET E 1 1 ? -23.197 31.749 17.596 1.00 46.26 1 MET E C 1
ATOM 6066 O O . MET E 1 1 ? -21.968 31.813 17.711 1.00 46.31 1 MET E O 1
ATOM 6071 N N . SER E 1 2 ? -23.844 30.613 17.331 1.00 45.86 2 SER E N 1
ATOM 6072 C CA . SER E 1 2 ? -23.151 29.331 17.165 1.00 45.40 2 SER E CA 1
ATOM 6073 C C . SER E 1 2 ? -23.877 28.375 16.216 1.00 44.89 2 SER E C 1
ATOM 6074 O O . SER E 1 2 ? -25.108 28.261 16.247 1.00 44.86 2 SER E O 1
ATOM 6077 N N . CYS E 1 3 ? -23.100 27.696 15.372 1.00 44.10 3 CYS E N 1
ATOM 6078 C CA . CYS E 1 3 ? -23.595 26.544 14.625 1.00 43.26 3 CYS E CA 1
ATOM 6079 C C . CYS E 1 3 ? -23.291 25.280 15.431 1.00 42.53 3 CYS E C 1
ATOM 6080 O O . CYS E 1 3 ? -22.241 25.175 16.073 1.00 42.45 3 CYS E O 1
ATOM 6083 N N . LYS E 1 4 ? -24.225 24.335 15.408 1.00 41.58 4 LYS E N 1
ATOM 6084 C CA . LYS E 1 4 ? -24.113 23.125 16.209 1.00 40.64 4 LYS E CA 1
ATOM 6085 C C . LYS E 1 4 ? -23.859 21.904 15.319 1.00 39.62 4 LYS E C 1
ATOM 6086 O O . LYS E 1 4 ? -24.717 21.523 14.519 1.00 39.56 4 LYS E O 1
ATOM 6092 N N . PRO E 1 5 ? -22.665 21.296 15.445 1.00 38.64 5 PRO E N 1
ATOM 6093 C CA . PRO E 1 5 ? -22.327 20.122 14.648 1.00 37.85 5 PRO E CA 1
ATOM 6094 C C . PRO E 1 5 ? -22.994 18.847 15.158 1.00 37.05 5 PRO E C 1
ATOM 6095 O O . PRO E 1 5 ? -23.240 18.699 16.359 1.00 36.99 5 PRO E O 1
ATOM 6099 N N . ASN E 1 6 ? -23.284 17.939 14.236 1.00 36.06 6 ASN E N 1
ATOM 6100 C CA . ASN E 1 6 ? -23.849 16.647 14.578 1.00 35.06 6 ASN E CA 1
ATOM 6101 C C . ASN E 1 6 ? -22.757 15.594 14.703 1.00 34.44 6 ASN E C 1
ATOM 6102 O O . ASN E 1 6 ? -21.948 15.419 13.793 1.00 34.27 6 ASN E O 1
ATOM 6107 N N . ILE E 1 7 ? -22.736 14.905 15.840 1.00 33.71 7 ILE E N 1
ATOM 6108 C CA . ILE E 1 7 ? -21.716 13.895 16.112 1.00 33.01 7 ILE E CA 1
ATOM 6109 C C . ILE E 1 7 ? -22.332 12.529 16.389 1.00 32.51 7 ILE E C 1
ATOM 6110 O O . ILE E 1 7 ? -23.132 12.365 17.314 1.00 32.43 7 ILE E O 1
ATOM 6115 N N . LEU E 1 8 ? -21.952 11.557 15.568 1.00 31.91 8 LEU E N 1
ATOM 6116 C CA . LEU E 1 8 ? -22.353 10.177 15.775 1.00 31.41 8 LEU E CA 1
ATOM 6117 C C . LEU E 1 8 ? -21.268 9.434 16.546 1.00 31.11 8 LEU E C 1
ATOM 6118 O O . LEU E 1 8 ? -20.102 9.420 16.143 1.00 31.05 8 LEU E O 1
ATOM 6123 N N . VAL E 1 9 ? -21.658 8.835 17.666 1.00 30.73 9 VAL E N 1
ATOM 6124 C CA . VAL E 1 9 ? -20.767 7.960 18.417 1.00 30.39 9 VAL E CA 1
ATOM 6125 C C . VAL E 1 9 ? -21.138 6.511 18.090 1.00 30.28 9 VAL E C 1
ATOM 6126 O O . VAL E 1 9 ? -22.116 5.968 18.606 1.00 30.29 9 VAL E O 1
ATOM 6130 N N . LEU E 1 10 ? -20.349 5.909 17.206 1.00 30.19 10 LEU E N 1
ATOM 6131 C CA . LEU E 1 10 ? -20.619 4.579 16.669 1.00 30.02 10 LEU E CA 1
ATOM 6132 C C . LEU E 1 10 ? -19.684 3.535 17.275 1.00 29.96 10 LEU E C 1
ATOM 6133 O O . LEU E 1 10 ? -18.466 3.735 17.315 1.00 29.93 10 LEU E O 1
ATOM 6138 N N . PHE E 1 11 ? -20.251 2.424 17.740 1.00 29.81 11 PHE E N 1
ATOM 6139 C CA . PHE E 1 11 ? -19.445 1.370 18.354 1.00 29.77 11 PHE E CA 1
ATOM 6140 C C . PHE E 1 11 ? -20.003 -0.042 18.198 1.00 29.73 11 PHE E C 1
ATOM 6141 O O . PHE E 1 11 ? -21.210 -0.237 18.064 1.00 29.82 11 PHE E O 1
ATOM 6149 N N . TYR E 1 12 ? -19.097 -1.016 18.205 1.00 29.62 12 TYR E N 1
ATOM 6150 C CA . TYR E 1 12 ? -19.443 -2.408 18.447 1.00 29.48 12 TYR E CA 1
ATOM 6151 C C . TYR E 1 12 ? -19.057 -2.721 19.889 1.00 29.53 12 TYR E C 1
ATOM 6152 O O . TYR E 1 12 ? -18.072 -2.182 20.400 1.00 29.47 12 TYR E O 1
ATOM 6161 N N . GLY E 1 13 ? -19.833 -3.581 20.546 1.00 29.54 13 GLY E N 1
ATOM 6162 C CA . GLY E 1 13 ? -19.464 -4.068 21.871 1.00 29.60 13 GLY E CA 1
ATOM 6163 C C . GLY E 1 13 ? -20.510 -3.941 22.961 1.00 29.70 13 GLY E C 1
ATOM 6164 O O . GLY E 1 13 ? -21.544 -3.288 22.786 1.00 29.64 13 GLY E O 1
ATOM 6165 N N . TYR E 1 14 ? -20.211 -4.564 24.099 1.00 29.83 14 TYR E N 1
ATOM 6166 C CA . TYR E 1 14 ? -21.170 -4.758 25.184 1.00 29.89 14 TYR E CA 1
ATOM 6167 C C . TYR E 1 14 ? -20.538 -4.557 26.562 1.00 29.95 14 TYR E C 1
ATOM 6168 O O . TYR E 1 14 ? -21.231 -4.602 27.581 1.00 30.12 14 TYR E O 1
ATOM 6177 N N . GLY E 1 15 ? -19.226 -4.336 26.590 1.00 29.93 15 GLY E N 1
ATOM 6178 C CA . GLY E 1 15 ? -18.491 -4.211 27.846 1.00 30.01 15 GLY E CA 1
ATOM 6179 C C . GLY E 1 15 ? -18.172 -2.777 28.220 1.00 30.04 15 GLY E C 1
ATOM 6180 O O . GLY E 1 15 ? -19.066 -1.931 28.292 1.00 30.07 15 GLY E O 1
ATOM 6181 N N . SER E 1 16 ? -16.891 -2.511 28.460 1.00 30.06 16 SER E N 1
ATOM 6182 C CA . SER E 1 16 ? -16.417 -1.175 28.820 1.00 30.07 16 SER E CA 1
ATOM 6183 C C . SER E 1 16 ? -16.505 -0.180 27.660 1.00 30.10 16 SER E C 1
ATOM 6184 O O . SER E 1 16 ? -16.580 1.031 27.882 1.00 30.12 16 SER E O 1
ATOM 6187 N N . ILE E 1 17 ? -16.494 -0.698 26.431 1.00 30.06 17 ILE E N 1
ATOM 6188 C CA . ILE E 1 17 ? -16.610 0.126 25.223 1.00 30.06 17 ILE E CA 1
ATOM 6189 C C . ILE E 1 17 ? -17.871 1.005 25.231 1.00 30.17 17 ILE E C 1
ATOM 6190 O O . ILE E 1 17 ? -17.866 2.111 24.684 1.00 30.26 17 ILE E O 1
ATOM 6195 N N . VAL E 1 18 ? -18.933 0.507 25.864 1.00 30.21 18 VAL E N 1
ATOM 6196 C CA . VAL E 1 18 ? -20.194 1.236 25.990 1.00 30.20 18 VAL E CA 1
ATOM 6197 C C . VAL E 1 18 ? -20.008 2.439 26.910 1.00 30.29 18 VAL E C 1
ATOM 6198 O O . VAL E 1 18 ? -20.439 3.545 26.584 1.00 30.20 18 VAL E O 1
ATOM 6202 N N . GLU E 1 19 ? -19.349 2.211 28.046 1.00 30.52 19 GLU E N 1
ATOM 6203 C CA . GLU E 1 19 ? -19.066 3.260 29.029 1.00 30.77 19 GLU E CA 1
ATOM 6204 C C . GLU E 1 19 ? -18.208 4.365 28.410 1.00 30.57 19 GLU E C 1
ATOM 6205 O O . GLU E 1 19 ? -18.459 5.549 28.637 1.00 30.59 19 GLU E O 1
ATOM 6211 N N . LEU E 1 20 ? -17.212 3.965 27.618 1.00 30.43 20 LEU E N 1
ATOM 6212 C CA . LEU E 1 20 ? -16.360 4.899 26.874 1.00 30.25 20 LEU E CA 1
ATOM 6213 C C . LEU E 1 20 ? -17.140 5.717 25.842 1.00 30.26 20 LEU E C 1
ATOM 6214 O O . LEU E 1 20 ? -16.852 6.898 25.637 1.00 30.19 20 LEU E O 1
ATOM 6219 N N . ALA E 1 21 ? -18.115 5.080 25.194 1.00 30.27 21 ALA E N 1
ATOM 6220 C CA . ALA E 1 21 ? -18.954 5.738 24.192 1.00 30.28 21 ALA E CA 1
ATOM 6221 C C . ALA E 1 21 ? -19.849 6.799 24.824 1.00 30.33 21 ALA E C 1
ATOM 6222 O O . ALA E 1 21 ? -20.064 7.863 24.244 1.00 30.30 21 ALA E O 1
ATOM 6224 N N . LYS E 1 22 ? -20.360 6.496 26.017 1.00 30.44 22 LYS E N 1
ATOM 6225 C CA . LYS E 1 22 ? -21.176 7.433 26.788 1.00 30.54 22 LYS E CA 1
ATOM 6226 C C . LYS E 1 22 ? -20.355 8.638 27.248 1.00 30.61 22 LYS E C 1
ATOM 6227 O O . LYS E 1 22 ? -20.842 9.771 27.234 1.00 30.58 22 LYS E O 1
ATOM 6233 N N . GLU E 1 23 ? -19.110 8.382 27.649 1.00 30.73 23 GLU E N 1
ATOM 6234 C CA . GLU E 1 23 ? -18.204 9.429 28.119 1.00 30.85 23 GLU E CA 1
ATOM 6235 C C . GLU E 1 23 ? -17.727 10.351 26.996 1.00 30.93 23 GLU E C 1
ATOM 6236 O O . GLU E 1 23 ? -17.524 11.541 27.223 1.00 31.06 23 GLU E O 1
ATOM 6242 N N . ILE E 1 24 ? -17.551 9.809 25.792 1.00 31.01 24 ILE E N 1
ATOM 6243 C CA . ILE E 1 24 ? -17.181 10.627 24.631 1.00 31.10 24 ILE E CA 1
ATOM 6244 C C . ILE E 1 24 ? -18.328 11.571 24.257 1.00 31.29 24 ILE E C 1
ATOM 6245 O O . ILE E 1 24 ? -18.116 12.767 24.043 1.00 31.18 24 ILE E O 1
ATOM 6250 N N . GLY E 1 25 ? -19.540 11.021 24.203 1.00 31.59 25 GLY E N 1
ATOM 6251 C CA . GLY E 1 25 ? -20.744 11.792 23.906 1.00 31.93 25 GLY E CA 1
ATOM 6252 C C . GLY E 1 25 ? -20.978 12.940 24.871 1.00 32.23 25 GLY E C 1
ATOM 6253 O O . GLY E 1 25 ? -21.332 14.043 24.452 1.00 32.21 25 GLY E O 1
ATOM 6254 N N . LYS E 1 26 ? -20.773 12.680 26.161 1.00 32.55 26 LYS E N 1
ATOM 6255 C CA . LYS E 1 26 ? -20.913 13.709 27.192 1.00 33.01 26 LYS E CA 1
ATOM 6256 C C . LYS E 1 26 ? -19.896 14.832 26.987 1.00 33.03 26 LYS E C 1
ATOM 6257 O O . LYS E 1 26 ? -20.231 16.013 27.115 1.00 33.11 26 LYS E O 1
ATOM 6263 N N . GLY E 1 27 ? -18.663 14.454 26.655 1.00 33.09 27 GLY E N 1
ATOM 6264 C CA . GLY E 1 27 ? -17.609 15.414 26.341 1.00 33.18 27 GLY E CA 1
ATOM 6265 C C . GLY E 1 27 ? -17.922 16.272 25.127 1.00 33.26 27 GLY E C 1
ATOM 6266 O O . GLY E 1 27 ? -17.628 17.469 25.116 1.00 33.31 27 GLY E O 1
ATOM 6267 N N . ALA E 1 28 ? -18.517 15.657 24.106 1.00 33.30 28 ALA E N 1
ATOM 6268 C CA . ALA E 1 28 ? -18.914 16.366 22.892 1.00 33.36 28 ALA E CA 1
ATOM 6269 C C . ALA E 1 28 ? -20.092 17.304 23.150 1.00 33.53 28 ALA E C 1
ATOM 6270 O O . ALA E 1 28 ? -20.196 18.361 22.523 1.00 33.51 28 ALA E O 1
ATOM 6272 N N . GLU E 1 29 ? -20.969 16.910 24.075 1.00 33.73 29 GLU E N 1
ATOM 6273 C CA . GLU E 1 29 ? -22.114 17.732 24.474 1.00 33.95 29 GLU E CA 1
ATOM 6274 C C . GLU E 1 29 ? -21.675 18.981 25.232 1.00 34.00 29 GLU E C 1
ATOM 6275 O O . GLU E 1 29 ? -22.221 20.065 25.016 1.00 34.01 29 GLU E O 1
ATOM 6281 N N . GLU E 1 30 ? -20.687 18.817 26.114 1.00 34.10 30 GLU E N 1
ATOM 6282 C CA . GLU E 1 30 ? -20.096 19.927 26.865 1.00 34.22 30 GLU E CA 1
ATOM 6283 C C . GLU E 1 30 ? -19.419 20.933 25.940 1.00 34.11 30 GLU E C 1
ATOM 6284 O O . GLU E 1 30 ? -19.328 22.117 26.265 1.00 34.18 30 GLU E O 1
ATOM 6290 N N . ALA E 1 31 ? -18.949 20.448 24.793 1.00 34.11 31 ALA E N 1
ATOM 6291 C CA . ALA E 1 31 ? -18.370 21.296 23.751 1.00 34.11 31 ALA E CA 1
ATOM 6292 C C . ALA E 1 31 ? -19.444 21.905 22.838 1.00 34.11 31 ALA E C 1
ATOM 6293 O O . ALA E 1 31 ? -19.141 22.742 21.983 1.00 34.07 31 ALA E O 1
ATOM 6295 N N . GLY E 1 32 ? -20.693 21.477 23.025 1.00 34.18 32 GLY E N 1
ATOM 6296 C CA . GLY E 1 32 ? -21.833 22.048 22.310 1.00 34.27 32 GLY E CA 1
ATOM 6297 C C . GLY E 1 32 ? -22.120 21.374 20.984 1.00 34.31 32 GLY E C 1
ATOM 6298 O O . GLY E 1 32 ? -21.954 21.977 19.923 1.00 34.32 32 GLY E O 1
ATOM 6299 N N . ALA E 1 33 ? -22.560 20.120 21.051 1.00 34.34 33 ALA E N 1
ATOM 6300 C CA . ALA E 1 33 ? -22.882 19.343 19.859 1.00 34.38 33 ALA E CA 1
ATOM 6301 C C . ALA E 1 33 ? -24.118 18.478 20.074 1.00 34.43 33 ALA E C 1
ATOM 6302 O O . ALA E 1 33 ? -24.381 18.025 21.191 1.00 34.50 33 ALA E O 1
ATOM 6304 N N . GLU E 1 34 ? -24.875 18.258 19.002 1.00 34.41 34 GLU E N 1
ATOM 6305 C CA . GLU E 1 34 ? -25.972 17.300 19.032 1.00 34.44 34 GLU E CA 1
ATOM 6306 C C . GLU E 1 34 ? -25.388 15.905 18.863 1.00 34.15 34 GLU E C 1
ATOM 6307 O O . GLU E 1 34 ? -24.818 15.587 17.818 1.00 34.18 34 GLU E O 1
ATOM 6313 N N . VAL E 1 35 ? -25.516 15.085 19.902 1.00 33.82 35 VAL E N 1
ATOM 6314 C CA . VAL E 1 35 ? -24.893 13.765 19.915 1.00 33.54 35 VAL E CA 1
ATOM 6315 C C . VAL E 1 35 ? -25.932 12.655 19.810 1.00 33.49 35 VAL E C 1
ATOM 6316 O O . VAL E 1 35 ? -26.986 12.719 20.441 1.00 33.37 35 VAL E O 1
ATOM 6320 N N . LYS E 1 36 ? -25.619 11.655 18.989 1.00 33.53 36 LYS E N 1
ATOM 6321 C CA . LYS E 1 36 ? -26.384 10.414 18.914 1.00 33.57 36 LYS E CA 1
ATOM 6322 C C . LYS E 1 36 ? -25.432 9.227 19.044 1.00 33.54 36 LYS E C 1
ATOM 6323 O O . LYS E 1 36 ? -24.534 9.052 18.216 1.00 33.54 36 LYS E O 1
ATOM 6329 N N . ILE E 1 37 ? -25.620 8.432 20.096 1.00 33.57 37 ILE E N 1
ATOM 6330 C CA . ILE E 1 37 ? -24.801 7.240 20.332 1.00 33.57 37 ILE E CA 1
ATOM 6331 C C . ILE E 1 37 ? -25.539 5.996 19.845 1.00 33.70 37 ILE E C 1
ATOM 6332 O O . ILE E 1 37 ? -26.613 5.661 20.352 1.00 33.68 37 ILE E O 1
ATOM 6337 N N . ARG E 1 38 ? -24.956 5.322 18.856 1.00 33.87 38 ARG E N 1
ATOM 6338 C CA . ARG E 1 38 ? -25.579 4.159 18.227 1.00 34.02 38 ARG E CA 1
ATOM 6339 C C . ARG E 1 38 ? -24.607 2.985 18.126 1.00 34.15 38 ARG E C 1
ATOM 6340 O O . ARG E 1 38 ? -23.392 3.174 18.145 1.00 34.11 38 ARG E O 1
ATOM 6348 N N . ARG E 1 39 ? -25.153 1.776 18.022 1.00 34.47 39 ARG E N 1
ATOM 6349 C CA . ARG E 1 39 ? -24.348 0.560 17.899 1.00 34.89 39 ARG E CA 1
ATOM 6350 C C . ARG E 1 39 ? -24.631 -0.191 16.595 1.00 35.04 39 ARG E C 1
ATOM 6351 O O . ARG E 1 39 ? -25.608 0.094 15.907 1.00 34.98 39 ARG E O 1
ATOM 6359 N N . VAL E 1 40 ? -23.770 -1.151 16.265 1.00 35.39 40 VAL E N 1
ATOM 6360 C CA . VAL E 1 40 ? -23.929 -1.964 15.055 1.00 35.63 40 VAL E CA 1
ATOM 6361 C C . VAL E 1 40 ? -24.608 -3.297 15.361 1.00 35.89 40 VAL E C 1
ATOM 6362 O O . VAL E 1 40 ? -24.615 -3.746 16.511 1.00 35.83 40 VAL E O 1
ATOM 6366 N N . ARG E 1 41 ? -25.178 -3.921 14.331 1.00 36.26 41 ARG E N 1
ATOM 6367 C CA . ARG E 1 41 ? -25.799 -5.240 14.476 1.00 36.69 41 ARG E CA 1
ATOM 6368 C C . ARG E 1 41 ? -24.749 -6.322 14.739 1.00 36.72 41 ARG E C 1
ATOM 6369 O O . ARG E 1 41 ? -23.635 -6.260 14.212 1.00 36.66 41 ARG E O 1
ATOM 6377 N N . GLU E 1 42 ? -25.110 -7.296 15.570 1.00 36.95 42 GLU E N 1
ATOM 6378 C CA . GLU E 1 42 ? -24.228 -8.419 15.873 1.00 37.17 42 GLU E CA 1
ATOM 6379 C C . GLU E 1 42 ? -24.053 -9.307 14.640 1.00 37.31 42 GLU E C 1
ATOM 6380 O O . GLU E 1 42 ? -25.010 -9.581 13.914 1.00 37.34 42 GLU E O 1
ATOM 6386 N N . THR E 1 43 ? -22.822 -9.752 14.417 1.00 37.53 43 THR E N 1
ATOM 6387 C CA . THR E 1 43 ? -22.441 -10.380 13.157 1.00 37.72 43 THR E CA 1
ATOM 6388 C C . THR E 1 43 ? -22.034 -11.850 13.314 1.00 37.96 43 THR E C 1
ATOM 6389 O O . THR E 1 43 ? -22.101 -12.621 12.358 1.00 37.83 43 THR E O 1
ATOM 6393 N N . LEU E 1 44 ? -21.624 -12.226 14.525 1.00 38.47 44 LEU E N 1
ATOM 6394 C CA . LEU E 1 44 ? -21.157 -13.583 14.828 1.00 39.01 44 LEU E CA 1
ATOM 6395 C C . LEU E 1 44 ? -22.257 -14.636 14.635 1.00 39.51 44 LEU E C 1
ATOM 6396 O O . LEU E 1 44 ? -23.443 -14.303 14.670 1.00 39.59 44 LEU E O 1
ATOM 6401 N N . PRO E 1 45 ? -21.870 -15.907 14.400 1.00 40.02 45 PRO E N 1
ATOM 6402 C CA . PRO E 1 45 ? -22.837 -17.005 14.463 1.00 40.53 45 PRO E CA 1
ATOM 6403 C C . PRO E 1 45 ? -23.469 -17.118 15.858 1.00 41.12 45 PRO E C 1
ATOM 6404 O O . PRO E 1 45 ? -22.803 -16.813 16.851 1.00 41.12 45 PRO E O 1
ATOM 6408 N N . PRO E 1 46 ? -24.749 -17.546 15.934 1.00 41.75 46 PRO E N 1
ATOM 6409 C CA . PRO E 1 46 ? -25.518 -17.611 17.189 1.00 42.25 46 PRO E CA 1
ATOM 6410 C C . PRO E 1 46 ? -24.855 -18.392 18.329 1.00 42.84 46 PRO E C 1
ATOM 6411 O O . PRO E 1 46 ? -25.073 -18.066 19.497 1.00 42.86 46 PRO E O 1
ATOM 6415 N N . GLU E 1 47 ? -24.056 -19.403 17.993 1.00 43.60 47 GLU E N 1
ATOM 6416 C CA . GLU E 1 47 ? -23.368 -20.227 18.996 1.00 44.43 47 GLU E CA 1
ATOM 6417 C C . GLU E 1 47 ? -22.246 -19.496 19.749 1.00 45.00 47 GLU E C 1
ATOM 6418 O O . GLU E 1 47 ? -21.838 -19.920 20.838 1.00 45.11 47 GLU E O 1
ATOM 6424 N N . PHE E 1 48 ? -21.756 -18.401 19.169 1.00 45.65 48 PHE E N 1
ATOM 6425 C CA . PHE E 1 48 ? -20.736 -17.568 19.810 1.00 46.19 48 PHE E CA 1
ATOM 6426 C C . PHE E 1 48 ? -21.344 -16.376 20.555 1.00 46.68 48 PHE E C 1
ATOM 6427 O O . PHE E 1 48 ? -20.638 -15.649 21.260 1.00 46.72 48 PHE E O 1
ATOM 6435 N N . GLN E 1 49 ? -22.656 -16.196 20.405 1.00 47.29 49 GLN E N 1
ATOM 6436 C CA . GLN E 1 49 ? -23.384 -15.115 21.068 1.00 47.97 49 GLN E CA 1
ATOM 6437 C C . GLN E 1 49 ? -23.919 -15.551 22.437 1.00 48.48 49 GLN E C 1
ATOM 6438 O O . GLN E 1 49 ? -24.927 -15.025 22.919 1.00 48.59 49 GLN E O 1
ATOM 6444 N N . SER E 1 50 ? -23.228 -16.503 23.062 1.00 49.13 50 SER E N 1
ATOM 6445 C CA . SER E 1 50 ? -23.691 -17.122 24.303 1.00 49.69 50 SER E CA 1
ATOM 6446 C C . SER E 1 50 ? -23.475 -16.230 25.532 1.00 50.00 50 SER E C 1
ATOM 6447 O O . SER E 1 50 ? -24.440 -15.837 26.195 1.00 50.07 50 SER E O 1
ATOM 6450 N N . ARG E 1 51 ? -22.215 -15.905 25.821 1.00 50.39 51 ARG E N 1
ATOM 6451 C CA . ARG E 1 51 ? -21.868 -15.083 26.987 1.00 50.72 51 ARG E CA 1
ATOM 6452 C C . ARG E 1 51 ? -22.161 -13.595 26.787 1.00 50.86 51 ARG E C 1
ATOM 6453 O O . ARG E 1 51 ? -22.146 -12.825 27.751 1.00 50.94 51 ARG E O 1
ATOM 6461 N N . ILE E 1 52 ? -22.424 -13.202 25.540 1.00 51.03 52 ILE E N 1
ATOM 6462 C CA . ILE E 1 52 ? -22.758 -11.816 25.194 1.00 51.14 52 ILE E CA 1
ATOM 6463 C C . ILE E 1 52 ? -24.050 -11.356 25.889 1.00 51.28 52 ILE E C 1
ATOM 6464 O O . ILE E 1 52 ? -25.100 -11.986 25.729 1.00 51.25 52 ILE E O 1
ATOM 6469 N N . PRO E 1 53 ? -23.965 -10.268 26.681 1.00 51.41 53 PRO E N 1
ATOM 6470 C CA . PRO E 1 53 ? -25.144 -9.671 27.300 1.00 51.51 53 PRO E CA 1
ATOM 6471 C C . PRO E 1 53 ? -25.756 -8.559 26.437 1.00 51.61 53 PRO E C 1
ATOM 6472 O O . PRO E 1 53 ? -25.267 -7.424 26.446 1.00 51.63 53 PRO E O 1
ATOM 6476 N N . PHE E 1 54 ? -26.817 -8.894 25.702 1.00 51.69 54 PHE E N 1
ATOM 6477 C CA . PHE E 1 54 ? -27.526 -7.925 24.856 1.00 51.74 54 PHE E CA 1
ATOM 6478 C C . PHE E 1 54 ? -28.364 -6.947 25.682 1.00 51.67 54 PHE E C 1
ATOM 6479 O O . PHE E 1 54 ? -28.771 -5.891 25.190 1.00 51.60 54 PHE E O 1
ATOM 6487 N N . ASP E 1 55 ? -28.613 -7.315 26.937 1.00 51.67 55 ASP E N 1
ATOM 6488 C CA . ASP E 1 55 ? -29.402 -6.506 27.868 1.00 51.69 55 ASP E CA 1
ATOM 6489 C C . ASP E 1 55 ? -28.721 -5.185 28.243 1.00 51.49 55 ASP E C 1
ATOM 6490 O O . ASP E 1 55 ? -29.396 -4.181 28.494 1.00 51.53 55 ASP E O 1
ATOM 6495 N N . LYS E 1 56 ? -27.388 -5.192 28.270 1.00 51.13 56 LYS E N 1
ATOM 6496 C CA . LYS E 1 56 ? -26.602 -4.007 28.625 1.00 50.77 56 LYS E CA 1
ATOM 6497 C C . LYS E 1 56 ? -26.691 -2.891 27.579 1.00 50.44 56 LYS E C 1
ATOM 6498 O O . LYS E 1 56 ? -26.425 -1.727 27.885 1.00 50.49 56 LYS E O 1
ATOM 6504 N N . VAL E 1 57 ? -27.068 -3.248 26.353 1.00 49.97 57 VAL E N 1
ATOM 6505 C CA . VAL E 1 57 ? -27.144 -2.279 25.256 1.00 49.42 57 VAL E CA 1
ATOM 6506 C C . VAL E 1 57 ? -28.566 -2.058 24.724 1.00 49.01 57 VAL E C 1
ATOM 6507 O O . VAL E 1 57 ? -28.746 -1.609 23.589 1.00 48.98 57 VAL E O 1
ATOM 6511 N N . LYS E 1 58 ? -29.567 -2.367 25.546 1.00 48.49 58 LYS E N 1
ATOM 6512 C CA . LYS E 1 58 ? -30.971 -2.181 25.156 1.00 47.99 58 LYS E CA 1
ATOM 6513 C C . LYS E 1 58 ? -31.362 -0.704 25.058 1.00 47.34 58 LYS E C 1
ATOM 6514 O O . LYS E 1 58 ? -32.289 -0.352 24.329 1.00 47.31 58 LYS E O 1
ATOM 6520 N N . ASP E 1 59 ? -30.649 0.147 25.794 1.00 46.56 59 ASP E N 1
ATOM 6521 C CA . ASP E 1 59 ? -30.880 1.590 25.776 1.00 45.76 59 ASP E CA 1
ATOM 6522 C C . ASP E 1 59 ? -30.247 2.243 24.552 1.00 45.04 59 ASP E C 1
ATOM 6523 O O . ASP E 1 59 ? -30.599 3.368 24.195 1.00 45.14 59 ASP E O 1
ATOM 6528 N N . ILE E 1 60 ? -29.315 1.533 23.917 1.00 44.05 60 ILE E N 1
ATOM 6529 C CA . ILE E 1 60 ? -28.618 2.032 22.732 1.00 43.04 60 ILE E CA 1
ATOM 6530 C C . ILE E 1 60 ? -29.196 1.391 21.464 1.00 42.30 60 ILE E C 1
ATOM 6531 O O . ILE E 1 60 ? -29.026 0.188 21.246 1.00 42.24 60 ILE E O 1
ATOM 6536 N N . PRO E 1 61 ? -29.883 2.195 20.624 1.00 41.52 61 PRO E N 1
ATOM 6537 C CA . PRO E 1 61 ? -30.480 1.697 19.380 1.00 40.90 61 PRO E CA 1
ATOM 6538 C C . PRO E 1 61 ? -29.418 1.423 18.319 1.00 40.21 61 PRO E C 1
ATOM 6539 O O . PRO E 1 61 ? -28.376 2.081 18.311 1.00 40.12 61 PRO E O 1
ATOM 6543 N N . GLU E 1 62 ? -29.678 0.462 17.434 1.00 39.38 62 GLU E N 1
ATOM 6544 C CA . GLU E 1 62 ? -28.727 0.146 16.365 1.00 38.67 62 GLU E CA 1
ATOM 6545 C C . GLU E 1 62 ? -28.647 1.271 15.330 1.00 37.86 62 GLU E C 1
ATOM 6546 O O . GLU E 1 62 ? -29.621 1.992 15.098 1.00 37.85 62 GLU E O 1
ATOM 6552 N N . VAL E 1 63 ? -27.469 1.415 14.732 1.00 36.85 63 VAL E N 1
ATOM 6553 C CA . VAL E 1 63 ? -27.192 2.487 13.786 1.00 35.88 63 VAL E CA 1
ATOM 6554 C C . VAL E 1 63 ? -27.858 2.234 12.434 1.00 35.22 63 VAL E C 1
ATOM 6555 O O . VAL E 1 63 ? -28.016 1.086 12.011 1.00 35.18 63 VAL E O 1
ATOM 6559 N N . THR E 1 64 ? -28.259 3.318 11.776 1.00 34.36 64 THR E N 1
ATOM 6560 C CA . THR E 1 64 ? -28.742 3.267 10.402 1.00 33.50 64 THR E CA 1
ATOM 6561 C C . THR E 1 64 ? -27.732 3.959 9.489 1.00 32.85 64 THR E C 1
ATOM 6562 O O . THR E 1 64 ? -26.873 4.706 9.961 1.00 32.73 64 THR E O 1
ATOM 6566 N N . LEU E 1 65 ? -27.832 3.695 8.189 1.00 32.05 65 LEU E N 1
ATOM 6567 C CA . LEU E 1 65 ? -26.946 4.304 7.199 1.00 31.33 65 LEU E CA 1
ATOM 6568 C C . LEU E 1 65 ? -27.127 5.818 7.114 1.00 30.95 65 LEU E C 1
ATOM 6569 O O . LEU E 1 65 ? -26.178 6.542 6.812 1.00 30.84 65 LEU E O 1
ATOM 6574 N N . ASP E 1 66 ? -28.345 6.288 7.383 1.00 30.40 66 ASP E N 1
ATOM 6575 C CA . ASP E 1 66 ? -28.654 7.715 7.334 1.00 29.91 66 ASP E CA 1
ATOM 6576 C C . ASP E 1 66 ? -28.017 8.485 8.494 1.00 29.48 66 ASP E C 1
ATOM 6577 O O . ASP E 1 66 ? -27.839 9.702 8.414 1.00 29.52 66 ASP E O 1
ATOM 6582 N N . ASP E 1 67 ? -27.668 7.775 9.565 1.00 28.85 67 ASP E N 1
ATOM 6583 C CA . ASP E 1 67 ? -26.936 8.373 10.680 1.00 28.33 67 ASP E CA 1
ATOM 6584 C C . ASP E 1 67 ? -25.547 8.858 10.250 1.00 27.92 67 ASP E C 1
ATOM 6585 O O . ASP E 1 67 ? -24.969 9.748 10.878 1.00 27.85 67 ASP E O 1
ATOM 6590 N N . MET E 1 68 ? -25.026 8.271 9.175 1.00 27.43 68 MET E N 1
ATOM 6591 C CA . MET E 1 68 ? -23.735 8.666 8.615 1.00 27.00 68 MET E CA 1
ATOM 6592 C C . MET E 1 68 ? -23.849 9.967 7.820 1.00 26.71 68 MET E C 1
ATOM 6593 O O . MET E 1 68 ? -22.902 10.751 7.766 1.00 26.66 68 MET E O 1
ATOM 6598 N N . ARG E 1 69 ? -25.006 10.189 7.201 1.00 26.35 69 ARG E N 1
ATOM 6599 C CA . ARG E 1 69 ? -25.260 11.422 6.457 1.00 26.11 69 ARG E CA 1
ATOM 6600 C C . ARG E 1 69 ? -25.661 12.562 7.387 1.00 25.66 69 ARG E C 1
ATOM 6601 O O . ARG E 1 69 ? -25.398 13.730 7.101 1.00 25.65 69 ARG E O 1
ATOM 6609 N N . TRP E 1 70 ? -26.302 12.209 8.497 1.00 25.19 70 TRP E N 1
ATOM 6610 C CA . TRP E 1 70 ? -26.708 13.167 9.520 1.00 24.76 70 TRP E CA 1
ATOM 6611 C C . TRP E 1 70 ? -25.499 13.802 10.201 1.00 24.47 70 TRP E C 1
ATOM 6612 O O . TRP E 1 70 ? -25.490 15.001 10.474 1.00 24.34 70 TRP E O 1
ATOM 6623 N N . ALA E 1 71 ? -24.480 12.987 10.456 1.00 24.24 71 ALA E N 1
ATOM 6624 C CA . ALA E 1 71 ? -23.310 13.409 11.222 1.00 24.03 71 ALA E CA 1
ATOM 6625 C C . ALA E 1 71 ? -22.368 14.343 10.465 1.00 23.85 71 ALA E C 1
ATOM 6626 O O . ALA E 1 71 ? -22.117 14.170 9.267 1.00 23.86 71 ALA E O 1
ATOM 6628 N N . ASP E 1 72 ? -21.861 15.338 11.187 1.00 23.54 72 ASP E N 1
ATOM 6629 C CA . ASP E 1 72 ? -20.808 16.218 10.693 1.00 23.26 72 ASP E CA 1
ATOM 6630 C C . ASP E 1 72 ? -19.449 15.761 11.222 1.00 22.90 72 ASP E C 1
ATOM 6631 O O . ASP E 1 72 ? -18.410 16.053 10.625 1.00 22.88 72 ASP E O 1
ATOM 6636 N N . GLY E 1 73 ? -19.474 15.044 12.346 1.00 22.39 73 GLY E N 1
ATOM 6637 C CA . GLY E 1 73 ? -18.276 14.467 12.953 1.00 21.74 73 GLY E CA 1
ATOM 6638 C C . GLY E 1 73 ? -18.511 13.029 13.372 1.00 21.21 73 GLY E C 1
ATOM 6639 O O . GLY E 1 73 ? -19.654 12.613 13.563 1.00 21.23 73 GLY E O 1
ATOM 6640 N N . PHE E 1 74 ? -17.430 12.267 13.521 1.00 20.73 74 PHE E N 1
ATOM 6641 C CA . PHE E 1 74 ? -17.540 10.845 13.843 1.00 20.24 74 PHE E CA 1
ATOM 6642 C C . PHE E 1 74 ? -16.624 10.390 14.974 1.00 20.00 74 PHE E C 1
ATOM 6643 O O . PHE E 1 74 ? -15.495 10.863 15.111 1.00 19.94 74 PHE E O 1
ATOM 6651 N N . ALA E 1 75 ? -17.134 9.465 15.780 1.00 19.62 75 ALA E N 1
ATOM 6652 C CA . ALA E 1 75 ? -16.339 8.766 16.776 1.00 19.27 75 ALA E CA 1
ATOM 6653 C C . ALA E 1 75 ? -16.625 7.273 16.642 1.00 19.10 75 ALA E C 1
ATOM 6654 O O . ALA E 1 75 ? -17.628 6.770 17.155 1.00 18.97 75 ALA E O 1
ATOM 6656 N N . ILE E 1 76 ? -15.744 6.582 15.923 1.00 18.88 76 ILE E N 1
ATOM 6657 C CA . ILE E 1 76 ? -15.905 5.164 15.629 1.00 18.74 76 ILE E CA 1
ATOM 6658 C C . ILE E 1 76 ? -15.062 4.326 16.590 1.00 18.81 76 ILE E C 1
ATOM 6659 O O . ILE E 1 76 ? -13.848 4.512 16.686 1.00 18.82 76 ILE E O 1
ATOM 6664 N N . GLY E 1 77 ? -15.717 3.406 17.297 1.00 18.84 77 GLY E N 1
ATOM 6665 C CA . GLY E 1 77 ? -15.055 2.583 18.307 1.00 18.83 77 GLY E CA 1
ATOM 6666 C C . GLY E 1 77 ? -15.409 1.112 18.254 1.00 18.83 77 GLY E C 1
ATOM 6667 O O . GLY E 1 77 ? -16.383 0.721 17.610 1.00 19.02 77 GLY E O 1
ATOM 6668 N N . SER E 1 78 ? -14.607 0.300 18.938 1.00 18.70 78 SER E N 1
ATOM 6669 C CA . SER E 1 78 ? -14.757 -1.157 18.960 1.00 18.54 78 SER E CA 1
ATOM 6670 C C . SER E 1 78 ? -13.710 -1.759 19.881 1.00 18.45 78 SER E C 1
ATOM 6671 O O . SER E 1 78 ? -12.577 -1.282 19.911 1.00 18.41 78 SER E O 1
ATOM 6674 N N . PRO E 1 79 ? -14.076 -2.818 20.629 1.00 18.38 79 PRO E N 1
ATOM 6675 C CA . PRO E 1 79 ? -13.043 -3.525 21.382 1.00 18.24 79 PRO E CA 1
ATOM 6676 C C . PRO E 1 79 ? -12.118 -4.224 20.397 1.00 18.13 79 PRO E C 1
ATOM 6677 O O . PRO E 1 79 ? -12.571 -4.669 19.336 1.00 18.14 79 PRO E O 1
ATOM 6681 N N . THR E 1 80 ? -10.833 -4.296 20.728 1.00 18.01 80 THR E N 1
ATOM 6682 C CA . THR E 1 80 ? -9.854 -4.876 19.815 1.00 17.87 80 THR E CA 1
ATOM 6683 C C . THR E 1 80 ? -10.110 -6.360 19.584 1.00 17.78 80 THR E C 1
ATOM 6684 O O . THR E 1 80 ? -10.373 -7.108 20.524 1.00 17.79 80 THR E O 1
ATOM 6688 N N . ARG E 1 81 ? -10.068 -6.759 18.318 1.00 17.78 81 ARG E N 1
ATOM 6689 C CA . ARG E 1 81 ? -10.092 -8.163 17.943 1.00 17.81 81 ARG E CA 1
ATOM 6690 C C . ARG E 1 81 ? -8.776 -8.503 17.254 1.00 17.87 81 ARG E C 1
ATOM 6691 O O . ARG E 1 81 ? -8.695 -8.558 16.020 1.00 17.88 81 ARG E O 1
ATOM 6699 N N . TYR E 1 82 ? -7.746 -8.716 18.073 1.00 17.87 82 TYR E N 1
ATOM 6700 C CA . TYR E 1 82 ? -6.404 -9.091 17.610 1.00 17.79 82 TYR E CA 1
ATOM 6701 C C . TYR E 1 82 ? -5.772 -8.029 16.699 1.00 17.83 82 TYR E C 1
ATOM 6702 O O . TYR E 1 82 ? -5.242 -8.346 15.630 1.00 17.92 82 TYR E O 1
ATOM 6711 N N . GLY E 1 83 ? -5.838 -6.771 17.140 1.00 17.68 83 GLY E N 1
ATOM 6712 C CA . GLY E 1 83 ? -5.211 -5.653 16.433 1.00 17.51 83 GLY E CA 1
ATOM 6713 C C . GLY E 1 83 ? -6.100 -4.965 15.412 1.00 17.41 83 GLY E C 1
ATOM 6714 O O . GLY E 1 83 ? -5.725 -3.938 14.841 1.00 17.39 83 GLY E O 1
ATOM 6715 N N . ASN E 1 84 ? -7.276 -5.539 15.176 1.00 17.22 84 ASN E N 1
ATOM 6716 C CA . ASN E 1 84 ? -8.256 -4.976 14.253 1.00 16.93 84 ASN E CA 1
ATOM 6717 C C . ASN E 1 84 ? -9.587 -4.754 14.955 1.00 16.76 84 ASN E C 1
ATOM 6718 O O . ASN E 1 84 ? -9.799 -5.247 16.063 1.00 16.71 84 ASN E O 1
ATOM 6723 N N . MET E 1 85 ? -10.481 -4.010 14.308 1.00 16.71 85 MET E N 1
ATOM 6724 C CA . MET E 1 85 ? -11.856 -3.854 14.784 1.00 16.69 85 MET E CA 1
ATOM 6725 C C . MET E 1 85 ? -12.581 -5.199 14.720 1.00 16.65 85 MET E C 1
ATOM 6726 O O . MET E 1 85 ? -12.075 -6.157 14.134 1.00 16.67 85 MET E O 1
ATOM 6731 N N . ALA E 1 86 ? -13.761 -5.269 15.324 1.00 16.73 86 ALA E N 1
ATOM 6732 C CA . ALA E 1 86 ? -14.572 -6.482 15.275 1.00 16.80 86 ALA E CA 1
ATOM 6733 C C . ALA E 1 86 ? -15.301 -6.620 13.941 1.00 16.85 86 ALA E C 1
ATOM 6734 O O . ALA E 1 86 ? -15.525 -5.631 13.241 1.00 16.84 86 ALA E O 1
ATOM 6736 N N . GLY E 1 87 ? -15.670 -7.851 13.597 1.00 17.00 87 GLY E N 1
ATOM 6737 C CA . GLY E 1 87 ? -16.448 -8.123 12.390 1.00 17.29 87 GLY E CA 1
ATOM 6738 C C . GLY E 1 87 ? -17.726 -7.304 12.295 1.00 17.58 87 GLY E C 1
ATOM 6739 O O . GLY E 1 87 ? -18.109 -6.871 11.207 1.00 17.78 87 GLY E O 1
ATOM 6740 N N . GLY E 1 88 ? -18.380 -7.088 13.436 1.00 17.69 88 GLY E N 1
ATOM 6741 C CA . GLY E 1 88 ? -19.630 -6.329 13.499 1.00 17.80 88 GLY E CA 1
ATOM 6742 C C . GLY E 1 88 ? -19.516 -4.939 12.910 1.00 17.91 88 GLY E C 1
ATOM 6743 O O . GLY E 1 88 ? -20.316 -4.550 12.057 1.00 18.00 88 GLY E O 1
ATOM 6744 N N . LEU E 1 89 ? -18.514 -4.196 13.371 1.00 18.01 89 LEU E N 1
ATOM 6745 C CA . LEU E 1 89 ? -18.220 -2.869 12.845 1.00 18.17 89 LEU E CA 1
ATOM 6746 C C . LEU E 1 89 ? -17.685 -2.938 11.411 1.00 18.32 89 LEU E C 1
ATOM 6747 O O . LEU E 1 89 ? -18.001 -2.080 10.582 1.00 18.34 89 LEU E O 1
ATOM 6752 N N . LYS E 1 90 ? -16.884 -3.962 11.127 1.00 18.44 90 LYS E N 1
ATOM 6753 C CA . LYS E 1 90 ? -16.299 -4.141 9.802 1.00 18.73 90 LYS E CA 1
ATOM 6754 C C . LYS E 1 90 ? -17.367 -4.398 8.739 1.00 18.97 90 LYS E C 1
ATOM 6755 O O . LYS E 1 90 ? -17.263 -3.899 7.615 1.00 18.89 90 LYS E O 1
ATOM 6761 N N . THR E 1 91 ? -18.392 -5.169 9.106 1.00 19.31 91 THR E N 1
ATOM 6762 C CA . THR E 1 91 ? -19.503 -5.463 8.204 1.00 19.68 91 THR E CA 1
ATOM 6763 C C . THR E 1 91 ? -20.292 -4.192 7.882 1.00 20.04 91 THR E C 1
ATOM 6764 O O . THR E 1 91 ? -20.549 -3.898 6.710 1.00 20.25 91 THR E O 1
ATOM 6768 N N . PHE E 1 92 ? -20.660 -3.436 8.916 1.00 20.22 92 PHE E N 1
ATOM 6769 C CA . PHE E 1 92 ? -21.367 -2.179 8.715 1.00 20.46 92 PHE E CA 1
ATOM 6770 C C . PHE E 1 92 ? -20.588 -1.232 7.806 1.00 20.81 92 PHE E C 1
ATOM 6771 O O . PHE E 1 92 ? -21.166 -0.622 6.910 1.00 21.02 92 PHE E O 1
ATOM 6779 N N . LEU E 1 93 ? -19.284 -1.112 8.036 1.00 21.17 93 LEU E N 1
ATOM 6780 C CA . LEU E 1 93 ? -18.456 -0.221 7.230 1.00 21.65 93 LEU E CA 1
ATOM 6781 C C . LEU E 1 93 ? -18.401 -0.652 5.761 1.00 22.07 93 LEU E C 1
ATOM 6782 O O . LEU E 1 93 ? -18.254 0.186 4.872 1.00 22.10 93 LEU E O 1
ATOM 6787 N N . ASP E 1 94 ? -18.532 -1.955 5.513 1.00 22.64 94 ASP E N 1
ATOM 6788 C CA . ASP E 1 94 ? -18.620 -2.482 4.149 1.00 23.18 94 ASP E CA 1
ATOM 6789 C C . ASP E 1 94 ? -19.933 -2.090 3.466 1.00 23.55 94 ASP E C 1
ATOM 6790 O O . ASP E 1 94 ? -19.977 -1.956 2.241 1.00 23.70 94 ASP E O 1
ATOM 6795 N N . THR E 1 95 ? -20.990 -1.906 4.259 1.00 23.91 95 THR E N 1
ATOM 6796 C CA . THR E 1 95 ? -22.308 -1.540 3.731 1.00 24.31 95 THR E CA 1
ATOM 6797 C C . THR E 1 95 ? -22.375 -0.077 3.292 1.00 24.64 95 THR E C 1
ATOM 6798 O O . THR E 1 95 ? -23.230 0.297 2.485 1.00 24.61 95 THR E O 1
ATOM 6802 N N . THR E 1 96 ? -21.463 0.741 3.815 1.00 25.12 96 THR E N 1
ATOM 6803 C CA . THR E 1 96 ? -21.418 2.170 3.488 1.00 25.60 96 THR E CA 1
ATOM 6804 C C . THR E 1 96 ? -20.841 2.420 2.089 1.00 26.00 96 THR E C 1
ATOM 6805 O O . THR E 1 96 ? -20.359 3.514 1.792 1.00 26.11 96 THR E O 1
ATOM 6809 N N . ALA E 1 97 ? -20.911 1.399 1.237 1.00 26.57 97 ALA E N 1
ATOM 6810 C CA . ALA E 1 97 ? -20.410 1.471 -0.134 1.00 27.14 97 ALA E CA 1
ATOM 6811 C C . ALA E 1 97 ? -21.189 2.468 -0.996 1.00 27.59 97 ALA E C 1
ATOM 6812 O O . ALA E 1 97 ? -20.608 3.124 -1.866 1.00 27.70 97 ALA E O 1
ATOM 6814 N N . ILE E 1 98 ? -22.496 2.576 -0.756 1.00 28.06 98 ILE E N 1
ATOM 6815 C CA . ILE E 1 98 ? -23.332 3.558 -1.459 1.00 28.56 98 ILE E CA 1
ATOM 6816 C C . ILE E 1 98 ? -22.972 4.991 -1.068 1.00 28.78 98 ILE E C 1
ATOM 6817 O O . ILE E 1 98 ? -23.130 5.917 -1.868 1.00 28.94 98 ILE E O 1
ATOM 6822 N N . LEU E 1 99 ? -22.483 5.157 0.161 1.00 28.96 99 LEU E N 1
ATOM 6823 C CA . LEU E 1 99 ? -22.021 6.453 0.659 1.00 29.09 99 LEU E CA 1
ATOM 6824 C C . LEU E 1 99 ? -20.640 6.811 0.102 1.00 29.28 99 LEU E C 1
ATOM 6825 O O . LEU E 1 99 ? -20.283 7.992 0.017 1.00 29.27 99 LEU E O 1
ATOM 6830 N N . TRP E 1 100 ? -19.870 5.786 -0.266 1.00 29.43 100 TRP E N 1
ATOM 6831 C CA . TRP E 1 100 ? -18.551 5.972 -0.865 1.00 29.61 100 TRP E CA 1
ATOM 6832 C C . TRP E 1 100 ? -18.664 6.530 -2.279 1.00 29.86 100 TRP E C 1
ATOM 6833 O O . TRP E 1 100 ? -17.916 7.439 -2.653 1.00 29.95 100 TRP E O 1
ATOM 6844 N N . LYS E 1 101 ? -19.605 5.979 -3.048 1.00 30.08 101 LYS E N 1
ATOM 6845 C CA . LYS E 1 101 ? -19.858 6.399 -4.427 1.00 30.31 101 LYS E CA 1
ATOM 6846 C C . LYS E 1 101 ? -20.269 7.871 -4.513 1.00 30.31 101 LYS E C 1
ATOM 6847 O O . LYS E 1 101 ? -19.892 8.570 -5.458 1.00 30.42 101 LYS E O 1
ATOM 6853 N N . ASP E 1 102 ? -21.034 8.328 -3.521 1.00 30.24 102 ASP E N 1
ATOM 6854 C CA . ASP E 1 102 ? -21.575 9.690 -3.495 1.00 30.22 102 ASP E CA 1
ATOM 6855 C C . ASP E 1 102 ? -20.626 10.726 -2.883 1.00 30.14 102 ASP E C 1
ATOM 6856 O O . ASP E 1 102 ? -20.921 11.927 -2.902 1.00 30.22 102 ASP E O 1
ATOM 6861 N N . ASN E 1 103 ? -19.497 10.259 -2.345 1.00 29.92 103 ASN E N 1
ATOM 6862 C CA . ASN E 1 103 ? -18.521 11.113 -1.645 1.00 29.71 103 ASN E CA 1
ATOM 6863 C C . ASN E 1 103 ? -19.136 12.012 -0.565 1.00 29.25 103 ASN E C 1
ATOM 6864 O O . ASN E 1 103 ? -18.752 13.176 -0.420 1.00 29.20 103 ASN E O 1
ATOM 6869 N N . VAL E 1 104 ? -20.083 11.460 0.191 1.00 28.72 104 VAL E N 1
ATOM 6870 C CA . VAL E 1 104 ? -20.810 12.235 1.202 1.00 28.26 104 VAL E CA 1
ATOM 6871 C C . VAL E 1 104 ? -20.036 12.417 2.503 1.00 27.85 104 VAL E C 1
ATOM 6872 O O . VAL E 1 104 ? -20.185 13.437 3.176 1.00 27.91 104 VAL E O 1
ATOM 6876 N N . LEU E 1 105 ? -19.212 11.430 2.846 1.00 27.33 105 LEU E N 1
ATOM 6877 C CA . LEU E 1 105 ? -18.405 11.479 4.060 1.00 26.78 105 LEU E CA 1
ATOM 6878 C C . LEU E 1 105 ? -17.075 12.190 3.826 1.00 26.48 105 LEU E C 1
ATOM 6879 O O . LEU E 1 105 ? -16.275 12.345 4.753 1.00 26.55 105 LEU E O 1
ATOM 6884 N N . TYR E 1 106 ? -16.851 12.629 2.590 1.00 26.05 106 TYR E N 1
ATOM 6885 C CA . TYR E 1 106 ? -15.602 13.275 2.201 1.00 25.65 106 TYR E CA 1
ATOM 6886 C C . TYR E 1 106 ? -15.337 14.551 2.990 1.00 25.40 106 TYR E C 1
ATOM 6887 O O . TYR E 1 106 ? -16.183 15.445 3.052 1.00 25.36 106 TYR E O 1
ATOM 6896 N N . GLY E 1 107 ? -14.154 14.616 3.596 1.00 25.12 107 GLY E N 1
ATOM 6897 C CA . GLY E 1 107 ? -13.718 15.793 4.340 1.00 24.72 107 GLY E CA 1
ATOM 6898 C C . GLY E 1 107 ? -14.260 15.893 5.751 1.00 24.45 107 GLY E C 1
ATOM 6899 O O . GLY E 1 107 ? -13.928 16.831 6.468 1.00 24.51 107 GLY E O 1
ATOM 6900 N N . LYS E 1 108 ? -15.093 14.933 6.150 1.00 24.17 108 LYS E N 1
ATOM 6901 C CA . LYS E 1 108 ? -15.658 14.903 7.498 1.00 23.92 108 LYS E CA 1
ATOM 6902 C C . LYS E 1 108 ? -14.621 14.397 8.508 1.00 23.51 108 LYS E C 1
ATOM 6903 O O . LYS E 1 108 ? -13.846 13.494 8.197 1.00 23.56 108 LYS E O 1
ATOM 6909 N N . PRO E 1 109 ? -14.593 14.985 9.718 1.00 23.08 109 PRO E N 1
ATOM 6910 C CA . PRO E 1 109 ? -13.677 14.537 10.769 1.00 22.69 109 PRO E CA 1
ATOM 6911 C C . PRO E 1 109 ? -14.061 13.196 11.390 1.00 22.23 109 PRO E C 1
ATOM 6912 O O . PRO E 1 109 ? -15.244 12.890 11.523 1.00 22.30 109 PRO E O 1
ATOM 6916 N N . VAL E 1 110 ? -13.054 12.411 11.768 1.00 21.68 110 VAL E N 1
ATOM 6917 C CA . VAL E 1 110 ? -13.269 11.147 12.475 1.00 21.16 110 VAL E CA 1
ATOM 6918 C C . VAL E 1 110 ? -12.184 10.894 13.534 1.00 20.94 110 VAL E C 1
ATOM 6919 O O . VAL E 1 110 ? -10.996 11.122 13.295 1.00 20.85 110 VAL E O 1
ATOM 6923 N N . THR E 1 111 ? -12.620 10.447 14.708 1.00 20.57 111 THR E N 1
ATOM 6924 C CA . THR E 1 111 ? -11.728 10.067 15.798 1.00 20.22 111 THR E CA 1
ATOM 6925 C C . THR E 1 111 ? -11.991 8.599 16.156 1.00 19.99 111 THR E C 1
ATOM 6926 O O . THR E 1 111 ? -13.100 8.104 15.963 1.00 19.91 111 THR E O 1
ATOM 6930 N N . PHE E 1 112 ? -10.972 7.902 16.653 1.00 19.85 112 PHE E N 1
ATOM 6931 C CA . PHE E 1 112 ? -11.084 6.465 16.920 1.00 19.75 112 PHE E CA 1
ATOM 6932 C C . PHE E 1 112 ? -10.816 6.106 18.379 1.00 19.80 112 PHE E C 1
ATOM 6933 O O . PHE E 1 112 ? -9.980 6.726 19.034 1.00 19.84 112 PHE E O 1
ATOM 6941 N N . PHE E 1 113 ? -11.531 5.098 18.878 1.00 19.86 113 PHE E N 1
ATOM 6942 C CA . PHE E 1 113 ? -11.336 4.607 20.247 1.00 19.96 113 PHE E CA 1
ATOM 6943 C C . PHE E 1 113 ? -11.541 3.098 20.366 1.00 20.00 113 PHE E C 1
ATOM 6944 O O . PHE E 1 113 ? -12.367 2.517 19.665 1.00 19.96 113 PHE E O 1
ATOM 6952 N N . THR E 1 114 ? -10.775 2.472 21.255 1.00 20.15 114 THR E N 1
ATOM 6953 C CA . THR E 1 114 ? -10.815 1.022 21.437 1.00 20.38 114 THR E CA 1
ATOM 6954 C C . THR E 1 114 ? -10.568 0.635 22.898 1.00 20.61 114 THR E C 1
ATOM 6955 O O . THR E 1 114 ? -10.519 1.501 23.767 1.00 20.71 114 THR E O 1
ATOM 6959 N N . GLU E 1 115 ? -10.444 -0.665 23.162 1.00 20.89 115 GLU E N 1
ATOM 6960 C CA . GLU E 1 115 ? -10.084 -1.173 24.488 1.00 21.18 115 GLU E CA 1
ATOM 6961 C C . GLU E 1 115 ? -9.565 -2.605 24.404 1.00 21.12 115 GLU E C 1
ATOM 6962 O O . GLU E 1 115 ? -9.996 -3.381 23.548 1.00 21.11 115 GLU E O 1
ATOM 6968 N N . ALA E 1 116 ? -8.636 -2.937 25.299 1.00 21.01 116 ALA E N 1
ATOM 6969 C CA . ALA E 1 116 ? -8.010 -4.256 25.344 1.00 20.90 116 ALA E CA 1
ATOM 6970 C C . ALA E 1 116 ? -7.847 -4.726 26.786 1.00 20.83 116 ALA E C 1
ATOM 6971 O O . ALA E 1 116 ? -7.752 -3.908 27.700 1.00 20.77 116 ALA E O 1
ATOM 6973 N N . SER E 1 117 ? -7.810 -6.042 26.979 1.00 20.84 117 SER E N 1
ATOM 6974 C CA . SER E 1 117 ? -7.702 -6.626 28.316 1.00 20.99 117 SER E CA 1
ATOM 6975 C C . SER E 1 117 ? -6.286 -6.530 28.890 1.00 21.01 117 SER E C 1
ATOM 6976 O O . SER E 1 117 ? -6.115 -6.262 30.083 1.00 21.06 117 SER E O 1
ATOM 6979 N N . THR E 1 118 ? -5.281 -6.752 28.042 1.00 20.97 118 THR E N 1
ATOM 6980 C CA . THR E 1 118 ? -3.876 -6.615 28.441 1.00 20.87 118 THR E CA 1
ATOM 6981 C C . THR E 1 118 ? -3.345 -5.204 28.161 1.00 20.59 118 THR E C 1
ATOM 6982 O O . THR E 1 118 ? -3.969 -4.429 27.432 1.00 20.64 118 THR E O 1
ATOM 6986 N N . VAL E 1 119 ? -2.193 -4.882 28.745 1.00 20.26 119 VAL E N 1
ATOM 6987 C CA . VAL E 1 119 ? -1.625 -3.530 28.686 1.00 19.80 119 VAL E CA 1
ATOM 6988 C C . VAL E 1 119 ? -1.144 -3.103 27.290 1.00 19.58 119 VAL E C 1
ATOM 6989 O O . VAL E 1 119 ? -1.277 -1.937 26.917 1.00 19.64 119 VAL E O 1
ATOM 6993 N N . HIS E 1 120 ? -0.597 -4.039 26.519 1.00 19.22 120 HIS E N 1
ATOM 6994 C CA . HIS E 1 120 ? -0.136 -3.718 25.171 1.00 18.88 120 HIS E CA 1
ATOM 6995 C C . HIS E 1 120 ? -0.745 -4.638 24.106 1.00 18.70 120 HIS E C 1
ATOM 6996 O O . HIS E 1 120 ? -0.059 -5.057 23.168 1.00 18.82 120 HIS E O 1
ATOM 7003 N N . GLY E 1 121 ? -2.038 -4.928 24.246 1.00 18.32 121 GLY E N 1
ATOM 7004 C CA . GLY E 1 121 ? -2.726 -5.871 23.363 1.00 17.90 121 GLY E CA 1
ATOM 7005 C C . GLY E 1 121 ? -3.707 -5.274 22.365 1.00 17.64 121 GLY E C 1
ATOM 7006 O O . GLY E 1 121 ? -4.776 -5.845 22.125 1.00 17.51 121 GLY E O 1
ATOM 7007 N N . GLY E 1 122 ? -3.344 -4.136 21.776 1.00 17.39 122 GLY E N 1
ATOM 7008 C CA . GLY E 1 122 ? -4.173 -3.493 20.754 1.00 17.10 122 GLY E CA 1
ATOM 7009 C C . GLY E 1 122 ? -4.752 -2.138 21.129 1.00 16.96 122 GLY E C 1
ATOM 7010 O O . GLY E 1 122 ? -5.776 -1.726 20.581 1.00 16.97 122 GLY E O 1
ATOM 7011 N N . HIS E 1 123 ? -4.099 -1.443 22.060 1.00 16.75 123 HIS E N 1
ATOM 7012 C CA . HIS E 1 123 ? -4.509 -0.095 22.464 1.00 16.52 123 HIS E CA 1
ATOM 7013 C C . HIS E 1 123 ? -4.097 0.961 21.440 1.00 16.43 123 HIS E C 1
ATOM 7014 O O . HIS E 1 123 ? -4.692 2.040 21.369 1.00 16.21 123 HIS E O 1
ATOM 7021 N N . GLU E 1 124 ? -3.073 0.638 20.653 1.00 16.44 124 GLU E N 1
ATOM 7022 C CA . GLU E 1 124 ? -2.531 1.546 19.649 1.00 16.41 124 GLU E CA 1
ATOM 7023 C C . GLU E 1 124 ? -2.786 1.050 18.221 1.00 16.22 124 GLU E C 1
ATOM 7024 O O . GLU E 1 124 ? -3.298 1.795 17.387 1.00 16.05 124 GLU E O 1
ATOM 7030 N N . THR E 1 125 ? -2.427 -0.204 17.949 1.00 16.13 125 THR E N 1
ATOM 7031 C CA . THR E 1 125 ? -2.522 -0.769 16.597 1.00 16.21 125 THR E CA 1
ATOM 7032 C C . THR E 1 125 ? -3.941 -0.781 16.038 1.00 16.30 125 THR E C 1
ATOM 7033 O O . THR E 1 125 ? -4.138 -0.553 14.845 1.00 16.29 125 THR E O 1
ATOM 7037 N N . THR E 1 126 ? -4.917 -1.052 16.904 1.00 16.49 126 THR E N 1
ATOM 7038 C CA . THR E 1 126 ? -6.325 -1.145 16.515 1.00 16.57 126 THR E CA 1
ATOM 7039 C C . THR E 1 126 ? -6.817 0.179 15.944 1.00 16.68 126 THR E C 1
ATOM 7040 O O . THR E 1 126 ? -7.549 0.199 14.955 1.00 16.78 126 THR E O 1
ATOM 7044 N N . ILE E 1 127 ? -6.399 1.279 16.566 1.00 16.78 127 ILE E N 1
ATOM 7045 C CA . ILE E 1 127 ? -6.716 2.622 16.083 1.00 16.92 127 ILE E CA 1
ATOM 7046 C C . ILE E 1 127 ? -6.029 2.914 14.742 1.00 17.09 127 ILE E C 1
ATOM 7047 O O . ILE E 1 127 ? -6.627 3.524 13.855 1.00 17.18 127 ILE E O 1
ATOM 7052 N N . LEU E 1 128 ? -4.787 2.454 14.595 1.00 17.32 128 LEU E N 1
ATOM 7053 C CA . LEU E 1 128 ? -4.015 2.664 13.368 1.00 17.54 128 LEU E CA 1
ATOM 7054 C C . LEU E 1 128 ? -4.583 1.897 12.175 1.00 17.76 128 LEU E C 1
ATOM 7055 O O . LEU E 1 128 ? -4.558 2.391 11.046 1.00 17.74 128 LEU E O 1
ATOM 7060 N N . THR E 1 129 ? -5.089 0.692 12.433 1.00 18.06 129 THR E N 1
ATOM 7061 C CA . THR E 1 129 ? -5.690 -0.138 11.388 1.00 18.32 129 THR E CA 1
ATOM 7062 C C . THR E 1 129 ? -7.097 0.351 11.046 1.00 18.62 129 THR E C 1
ATOM 7063 O O . THR E 1 129 ? -7.550 0.210 9.907 1.00 18.78 129 THR E O 1
ATOM 7067 N N . MET E 1 130 ? -7.779 0.921 12.038 1.00 18.83 130 MET E N 1
ATOM 7068 C CA . MET E 1 130 ? -9.085 1.541 11.831 1.00 19.08 130 MET E CA 1
ATOM 7069 C C . MET E 1 130 ? -8.999 2.750 10.907 1.00 18.99 130 MET E C 1
ATOM 7070 O O . MET E 1 130 ? -9.965 3.063 10.213 1.00 19.25 130 MET E O 1
ATOM 7075 N N . SER E 1 131 ? -7.844 3.417 10.902 1.00 18.89 131 SER E N 1
ATOM 7076 C CA . SER E 1 131 ? -7.663 4.679 10.178 1.00 18.77 131 SER E CA 1
ATOM 7077 C C . SER E 1 131 ? -7.710 4.545 8.655 1.00 18.73 131 SER E C 1
ATOM 7078 O O . SER E 1 131 ? -8.067 5.498 7.961 1.00 18.77 131 SER E O 1
ATOM 7081 N N . THR E 1 132 ? -7.355 3.367 8.145 1.00 18.65 132 THR E N 1
ATOM 7082 C CA . THR E 1 132 ? -7.335 3.119 6.700 1.00 18.64 132 THR E CA 1
ATOM 7083 C C . THR E 1 132 ? -8.651 3.516 6.028 1.00 18.74 132 THR E C 1
ATOM 7084 O O . THR E 1 132 ? -8.648 4.081 4.930 1.00 18.82 132 THR E O 1
ATOM 7088 N N . TYR E 1 133 ? -9.761 3.227 6.709 1.00 18.76 133 TYR E N 1
ATOM 7089 C CA . TYR E 1 133 ? -11.110 3.560 6.247 1.00 18.73 133 TYR E CA 1
ATOM 7090 C C . TYR E 1 133 ? -11.250 5.040 5.893 1.00 18.62 133 TYR E C 1
ATOM 7091 O O . TYR E 1 133 ? -11.834 5.379 4.864 1.00 18.67 133 TYR E O 1
ATOM 7100 N N . ALA E 1 134 ? -10.701 5.909 6.740 1.00 18.43 134 ALA E N 1
ATOM 7101 C CA . ALA E 1 134 ? -10.802 7.358 6.547 1.00 18.29 134 ALA E CA 1
ATOM 7102 C C . ALA E 1 134 ? -10.071 7.842 5.298 1.00 18.23 134 ALA E C 1
ATOM 7103 O O . ALA E 1 134 ? -10.494 8.809 4.666 1.00 18.27 134 ALA E O 1
ATOM 7105 N N . TYR E 1 135 ? -8.977 7.171 4.949 1.00 18.12 135 TYR E N 1
ATOM 7106 C CA . TYR E 1 135 ? -8.224 7.510 3.746 1.00 18.03 135 TYR E CA 1
ATOM 7107 C C . TYR E 1 135 ? -9.048 7.275 2.485 1.00 18.06 135 TYR E C 1
ATOM 7108 O O . TYR E 1 135 ? -9.066 8.114 1.584 1.00 18.09 135 TYR E O 1
ATOM 7117 N N . HIS E 1 136 ? -9.737 6.136 2.439 1.00 18.06 136 HIS E N 1
ATOM 7118 C CA . HIS E 1 136 ? -10.533 5.740 1.277 1.00 17.92 136 HIS E CA 1
ATOM 7119 C C . HIS E 1 136 ? -11.794 6.589 1.095 1.00 17.98 136 HIS E C 1
ATOM 7120 O O . HIS E 1 136 ? -12.288 6.745 -0.023 1.00 18.02 136 HIS E O 1
ATOM 7127 N N . PHE E 1 137 ? -12.308 7.130 2.196 1.00 17.96 137 PHE E N 1
ATOM 7128 C CA . PHE E 1 137 ? -13.513 7.953 2.167 1.00 17.97 137 PHE E CA 1
ATOM 7129 C C . PHE E 1 137 ? -13.194 9.449 2.139 1.00 18.16 137 PHE E C 1
ATOM 7130 O O . PHE E 1 137 ? -14.100 10.283 2.027 1.00 18.22 137 PHE E O 1
ATOM 7138 N N . GLY E 1 138 ? -11.905 9.778 2.239 1.00 18.24 138 GLY E N 1
ATOM 7139 C CA . GLY E 1 138 ? -11.444 11.167 2.263 1.00 18.25 138 GLY E CA 1
ATOM 7140 C C . GLY E 1 138 ? -11.723 11.882 3.574 1.00 18.28 138 GLY E C 1
ATOM 7141 O O . GLY E 1 138 ? -11.746 13.111 3.624 1.00 18.42 138 GLY E O 1
ATOM 7142 N N . MET E 1 139 ? -11.930 11.109 4.634 1.00 18.32 139 MET E N 1
ATOM 7143 C CA . MET E 1 139 ? -12.249 11.648 5.952 1.00 18.46 139 MET E CA 1
ATOM 7144 C C . MET E 1 139 ? -10.979 12.069 6.674 1.00 18.47 139 MET E C 1
ATOM 7145 O O . MET E 1 139 ? -9.976 11.359 6.626 1.00 18.54 139 MET E O 1
ATOM 7150 N N . ILE E 1 140 ? -11.022 13.215 7.349 1.00 18.45 140 ILE E N 1
ATOM 7151 C CA . ILE E 1 140 ? -9.853 13.694 8.096 1.00 18.52 140 ILE E CA 1
ATOM 7152 C C . ILE E 1 140 ? -9.789 13.069 9.490 1.00 18.53 140 ILE E C 1
ATOM 7153 O O . ILE E 1 140 ? -10.778 13.060 10.221 1.00 18.66 140 ILE E O 1
ATOM 7158 N N . ILE E 1 141 ? -8.624 12.529 9.838 1.00 18.50 141 ILE E N 1
ATOM 7159 C CA . ILE E 1 141 ? -8.457 11.768 11.076 1.00 18.39 141 ILE E CA 1
ATOM 7160 C C . ILE E 1 141 ? -8.034 12.696 12.206 1.00 18.58 141 ILE E C 1
ATOM 7161 O O . ILE E 1 141 ? -7.099 13.483 12.052 1.00 18.67 141 ILE E O 1
ATOM 7166 N N . VAL E 1 142 ? -8.734 12.602 13.334 1.00 18.69 142 VAL E N 1
ATOM 7167 C CA . VAL E 1 142 ? -8.475 13.458 14.490 1.00 18.79 142 VAL E CA 1
ATOM 7168 C C . VAL E 1 142 ? -7.952 12.638 15.670 1.00 18.97 142 VAL E C 1
ATOM 7169 O O . VAL E 1 142 ? -8.716 11.927 16.322 1.00 19.00 142 VAL E O 1
ATOM 7173 N N . PRO E 1 143 ? -6.640 12.723 15.935 1.00 19.22 143 PRO E N 1
ATOM 7174 C CA . PRO E 1 143 ? -6.071 12.138 17.146 1.00 19.44 143 PRO E CA 1
ATOM 7175 C C . PRO E 1 143 ? -6.220 13.086 18.329 1.00 19.72 143 PRO E C 1
ATOM 7176 O O . PRO E 1 143 ? -6.529 14.265 18.138 1.00 19.76 143 PRO E O 1
ATOM 7180 N N . ILE E 1 144 ? -6.000 12.580 19.539 1.00 20.05 144 ILE E N 1
ATOM 7181 C CA . ILE E 1 144 ? -6.106 13.421 20.733 1.00 20.44 144 ILE E CA 1
ATOM 7182 C C . ILE E 1 144 ? -4.744 13.879 21.261 1.00 20.82 144 ILE E C 1
ATOM 7183 O O . ILE E 1 144 ? -4.660 14.850 22.018 1.00 20.78 144 ILE E O 1
ATOM 7188 N N . GLY E 1 145 ? -3.688 13.185 20.837 1.00 21.25 145 GLY E N 1
ATOM 7189 C CA . GLY E 1 145 ? -2.314 13.539 21.187 1.00 21.79 145 GLY E CA 1
ATOM 7190 C C . GLY E 1 145 ? -2.075 13.528 22.681 1.00 22.27 145 GLY E C 1
ATOM 7191 O O . GLY E 1 145 ? -2.451 12.580 23.370 1.00 22.29 145 GLY E O 1
ATOM 7192 N N . TYR E 1 146 ? -1.447 14.592 23.175 1.00 22.79 146 TYR E N 1
ATOM 7193 C CA . TYR E 1 146 ? -1.240 14.784 24.607 1.00 23.30 146 TYR E CA 1
ATOM 7194 C C . TYR E 1 146 ? -1.771 16.152 25.031 1.00 23.73 146 TYR E C 1
ATOM 7195 O O . TYR E 1 146 ? -1.087 16.916 25.717 1.00 23.88 146 TYR E O 1
ATOM 7204 N N . GLY E 1 147 ? -3.002 16.443 24.617 1.00 24.26 147 GLY E N 1
ATOM 7205 C CA . GLY E 1 147 ? -3.640 17.735 24.864 1.00 25.13 147 GLY E CA 1
ATOM 7206 C C . GLY E 1 147 ? -3.904 18.044 26.325 1.00 25.72 147 GLY E C 1
ATOM 7207 O O . GLY E 1 147 ? -3.705 19.175 26.772 1.00 25.85 147 GLY E O 1
ATOM 7208 N N . ILE E 1 148 ? -4.356 17.040 27.070 1.00 26.31 148 ILE E N 1
ATOM 7209 C CA . ILE E 1 148 ? -4.604 17.201 28.503 1.00 26.86 148 ILE E CA 1
ATOM 7210 C C . ILE E 1 148 ? -3.514 16.525 29.347 1.00 27.28 148 ILE E C 1
ATOM 7211 O O . ILE E 1 148 ? -2.955 15.507 28.932 1.00 27.21 148 ILE E O 1
ATOM 7216 N N . PRO E 1 149 ? -3.198 17.101 30.528 1.00 27.78 149 PRO E N 1
ATOM 7217 C CA . PRO E 1 149 ? -2.178 16.552 31.437 1.00 28.15 149 PRO E CA 1
ATOM 7218 C C . PRO E 1 149 ? -2.417 15.099 31.859 1.00 28.50 149 PRO E C 1
ATOM 7219 O O . PRO E 1 149 ? -1.463 14.403 32.217 1.00 28.65 149 PRO E O 1
ATOM 7223 N N . GLU E 1 150 ? -3.673 14.657 31.814 1.00 28.79 150 GLU E N 1
ATOM 7224 C CA . GLU E 1 150 ? -4.049 13.285 32.173 1.00 29.12 150 GLU E CA 1
ATOM 7225 C C . GLU E 1 150 ? -3.453 12.234 31.225 1.00 29.19 150 GLU E C 1
ATOM 7226 O O . GLU E 1 150 ? -3.190 11.101 31.633 1.00 29.26 150 GLU E O 1
ATOM 7232 N N . LEU E 1 151 ? -3.238 12.621 29.968 1.00 29.31 151 LEU E N 1
ATOM 7233 C CA . LEU E 1 151 ? -2.659 11.734 28.954 1.00 29.38 151 LEU E CA 1
ATOM 7234 C C . LEU E 1 151 ? -1.176 11.438 29.197 1.00 29.60 151 LEU E C 1
ATOM 7235 O O . LEU E 1 151 ? -0.621 10.494 28.623 1.00 29.60 151 LEU E O 1
ATOM 7240 N N . PHE E 1 152 ? -0.543 12.252 30.042 1.00 29.82 152 PHE E N 1
ATOM 7241 C CA . PHE E 1 152 ? 0.822 12.003 30.500 1.00 30.01 152 PHE E CA 1
ATOM 7242 C C . PHE E 1 152 ? 0.830 11.062 31.700 1.00 30.07 152 PHE E C 1
ATOM 7243 O O . PHE E 1 152 ? 1.735 10.238 31.843 1.00 30.16 152 PHE E O 1
ATOM 7251 N N . GLN E 1 153 ? -0.185 11.194 32.555 1.00 30.07 153 GLN E N 1
ATOM 7252 C CA . GLN E 1 153 ? -0.210 10.538 33.865 1.00 30.08 153 GLN E CA 1
ATOM 7253 C C . GLN E 1 153 ? -0.737 9.113 33.826 1.00 29.97 153 GLN E C 1
ATOM 7254 O O . GLN E 1 153 ? -0.270 8.259 34.584 1.00 29.98 153 GLN E O 1
ATOM 7260 N N . THR E 1 154 ? -1.714 8.868 32.953 1.00 29.79 154 THR E N 1
ATOM 7261 C CA . THR E 1 154 ? -2.403 7.575 32.878 1.00 29.63 154 THR E CA 1
ATOM 7262 C C . THR E 1 154 ? -1.456 6.376 32.805 1.00 29.58 154 THR E C 1
ATOM 7263 O O . THR E 1 154 ? -0.451 6.400 32.090 1.00 29.63 154 THR E O 1
ATOM 7267 N N . THR E 1 155 ? -1.785 5.342 33.571 1.00 29.48 155 THR E N 1
ATOM 7268 C CA . THR E 1 155 ? -1.035 4.090 33.563 1.00 29.38 155 THR E CA 1
ATOM 7269 C C . THR E 1 155 ? -1.966 2.927 33.234 1.00 29.31 155 THR E C 1
ATOM 7270 O O . THR E 1 155 ? -1.566 1.759 33.301 1.00 29.39 155 THR E O 1
ATOM 7274 N N . THR E 1 156 ? -3.207 3.258 32.876 1.00 29.16 156 THR E N 1
ATOM 7275 C CA . THR E 1 156 ? -4.228 2.258 32.569 1.00 29.01 156 THR E CA 1
ATOM 7276 C C . THR E 1 156 ? -4.699 2.344 31.116 1.00 28.91 156 THR E C 1
ATOM 7277 O O . THR E 1 156 ? -4.186 1.631 30.253 1.00 28.97 156 THR E O 1
ATOM 7281 N N . GLY E 1 157 ? -5.667 3.217 30.853 1.00 28.76 157 GLY E N 1
ATOM 7282 C CA . GLY E 1 157 ? -6.217 3.383 29.513 1.00 28.60 157 GLY E CA 1
ATOM 7283 C C . GLY E 1 157 ? -6.107 4.804 28.998 1.00 28.52 157 GLY E C 1
ATOM 7284 O O . GLY E 1 157 ? -5.985 5.753 29.776 1.00 28.57 157 GLY E O 1
ATOM 7285 N N . GLY E 1 158 ? -6.160 4.947 27.679 1.00 28.39 158 GLY E N 1
ATOM 7286 C CA . GLY E 1 158 ? -6.063 6.252 27.041 1.00 28.28 158 GLY E CA 1
ATOM 7287 C C . GLY E 1 158 ? -4.657 6.545 26.557 1.00 28.21 158 GLY E C 1
ATOM 7288 O O . GLY E 1 158 ? -3.678 6.324 27.278 1.00 28.28 158 GLY E O 1
ATOM 7289 N N . GLY E 1 159 ? -4.562 7.043 25.329 1.00 27.98 159 GLY E N 1
ATOM 7290 C CA . GLY E 1 159 ? -3.281 7.385 24.732 1.00 27.81 159 GLY E CA 1
ATOM 7291 C C . GLY E 1 159 ? -3.434 8.379 23.599 1.00 27.68 159 GLY E C 1
ATOM 7292 O O . GLY E 1 159 ? -4.552 8.787 23.282 1.00 27.58 159 GLY E O 1
ATOM 7293 N N . PRO E 1 160 ? -2.308 8.767 22.972 1.00 27.58 160 PRO E N 1
ATOM 7294 C CA . PRO E 1 160 ? -2.294 9.739 21.878 1.00 27.49 160 PRO E CA 1
ATOM 7295 C C . PRO E 1 160 ? -3.145 9.323 20.680 1.00 27.45 160 PRO E C 1
ATOM 7296 O O . PRO E 1 160 ? -3.625 10.182 19.941 1.00 27.50 160 PRO E O 1
ATOM 7300 N N . TYR E 1 161 ? -3.327 8.018 20.501 1.00 27.46 161 TYR E N 1
ATOM 7301 C CA . TYR E 1 161 ? -4.084 7.484 19.372 1.00 27.53 161 TYR E CA 1
ATOM 7302 C C . TYR E 1 161 ? -5.592 7.604 19.587 1.00 27.75 161 TYR E C 1
ATOM 7303 O O . TYR E 1 161 ? -6.343 7.825 18.638 1.00 27.79 161 TYR E O 1
ATOM 7312 N N . GLY E 1 162 ? -6.021 7.468 20.839 1.00 28.04 162 GLY E N 1
ATOM 7313 C CA . GLY E 1 162 ? -7.430 7.580 21.210 1.00 28.35 162 GLY E CA 1
ATOM 7314 C C . GLY E 1 162 ? -7.670 7.105 22.629 1.00 28.67 162 GLY E C 1
ATOM 7315 O O . GLY E 1 162 ? -6.744 6.648 23.300 1.00 28.72 162 GLY E O 1
ATOM 7316 N N . ALA E 1 163 ? -8.913 7.214 23.088 1.00 29.03 163 ALA E N 1
ATOM 7317 C CA . ALA E 1 163 ? -9.280 6.778 24.431 1.00 29.52 163 ALA E CA 1
ATOM 7318 C C . ALA E 1 163 ? -9.468 5.269 24.485 1.00 29.94 163 ALA E C 1
ATOM 7319 O O . ALA E 1 163 ? -10.096 4.684 23.603 1.00 29.94 163 ALA E O 1
ATOM 7321 N N . THR E 1 164 ? -8.915 4.643 25.520 1.00 30.57 164 THR E N 1
ATOM 7322 C CA . THR E 1 164 ? -9.043 3.198 25.709 1.00 31.20 164 THR E CA 1
ATOM 7323 C C . THR E 1 164 ? -9.379 2.833 27.154 1.00 31.74 164 THR E C 1
ATOM 7324 O O . THR E 1 164 ? -9.398 3.695 28.034 1.00 31.73 164 THR E O 1
ATOM 7328 N N . HIS E 1 165 ? -9.654 1.549 27.379 1.00 32.47 165 HIS E N 1
ATOM 7329 C CA . HIS E 1 165 ? -9.816 0.997 28.720 1.00 33.18 165 HIS E CA 1
ATOM 7330 C C . HIS E 1 165 ? -8.889 -0.204 28.910 1.00 33.84 165 HIS E C 1
ATOM 7331 O O . HIS E 1 165 ? -8.723 -1.019 27.999 1.00 33.90 165 HIS E O 1
ATOM 7338 N N . LEU E 1 166 ? -8.289 -0.304 30.094 1.00 34.70 166 LEU E N 1
ATOM 7339 C CA . LEU E 1 166 ? -7.455 -1.450 30.447 1.00 35.55 166 LEU E CA 1
ATOM 7340 C C . LEU E 1 166 ? -8.230 -2.465 31.286 1.00 36.26 166 LEU E C 1
ATOM 7341 O O . LEU E 1 166 ? -8.856 -2.108 32.287 1.00 36.40 166 LEU E O 1
ATOM 7346 N N . GLY E 1 167 ? -8.180 -3.727 30.865 1.00 37.11 167 GLY E N 1
ATOM 7347 C CA . GLY E 1 167 ? -8.797 -4.824 31.608 1.00 38.18 167 GLY E CA 1
ATOM 7348 C C . GLY E 1 167 ? -10.078 -5.351 30.990 1.00 38.99 167 GLY E C 1
ATOM 7349 O O . GLY E 1 167 ? -10.574 -4.808 29.998 1.00 38.93 167 GLY E O 1
ATOM 7350 N N . SER E 1 168 ? -10.608 -6.418 31.588 1.00 39.85 168 SER E N 1
ATOM 7351 C CA . SER E 1 168 ? -11.870 -7.029 31.157 1.00 40.65 168 SER E CA 1
ATOM 7352 C C . SER E 1 168 ? -13.073 -6.467 31.930 1.00 41.14 168 SER E C 1
ATOM 7353 O O . SER E 1 168 ? -14.219 -6.869 31.693 1.00 41.26 168 SER E O 1
ATOM 7356 N N . LYS E 1 169 ? -12.799 -5.535 32.844 1.00 41.70 169 LYS E N 1
ATOM 7357 C CA . LYS E 1 169 ? -13.829 -4.887 33.663 1.00 42.20 169 LYS E CA 1
ATOM 7358 C C . LYS E 1 169 ? -14.714 -3.965 32.816 1.00 42.42 169 LYS E C 1
ATOM 7359 O O . LYS E 1 169 ? -14.371 -3.634 31.675 1.00 42.48 169 LYS E O 1
ATOM 7365 N N . GLU E 1 170 ? -15.852 -3.560 33.376 1.00 42.58 170 GLU E N 1
ATOM 7366 C CA . GLU E 1 170 ? -16.744 -2.605 32.714 1.00 42.74 170 GLU E CA 1
ATOM 7367 C C . GLU E 1 170 ? -16.539 -1.184 33.237 1.00 42.56 170 GLU E C 1
ATOM 7368 O O . GLU E 1 170 ? -16.643 -0.215 32.481 1.00 42.63 170 GLU E O 1
ATOM 7374 N N . GLU E 1 171 ? -16.245 -1.074 34.531 1.00 42.36 171 GLU E N 1
ATOM 7375 C CA . GLU E 1 171 ? -16.077 0.219 35.194 1.00 42.23 171 GLU E CA 1
ATOM 7376 C C . GLU E 1 171 ? -14.776 0.905 34.771 1.00 41.86 171 GLU E C 1
ATOM 7377 O O . GLU E 1 171 ? -13.691 0.335 34.905 1.00 41.93 171 GLU E O 1
ATOM 7383 N N . LEU E 1 172 ? -14.898 2.127 34.257 1.00 41.35 172 LEU E N 1
ATOM 7384 C CA . LEU E 1 172 ? -13.738 2.942 33.894 1.00 40.84 172 LEU E CA 1
ATOM 7385 C C . LEU E 1 172 ? -13.212 3.701 35.110 1.00 40.47 172 LEU E C 1
ATOM 7386 O O . LEU E 1 172 ? -13.980 4.046 36.011 1.00 40.47 172 LEU E O 1
ATOM 7391 N N . ASP E 1 173 ? -11.906 3.960 35.135 1.00 39.95 173 ASP E N 1
ATOM 7392 C CA . ASP E 1 173 ? -11.321 4.795 36.184 1.00 39.52 173 ASP E CA 1
ATOM 7393 C C . ASP E 1 173 ? -11.400 6.274 35.802 1.00 39.19 173 ASP E C 1
ATOM 7394 O O . ASP E 1 173 ? -11.809 6.607 34.689 1.00 39.16 173 ASP E O 1
ATOM 7399 N N . GLU E 1 174 ? -11.021 7.150 36.732 1.00 38.81 174 GLU E N 1
ATOM 7400 C CA . GLU E 1 174 ? -11.159 8.598 36.558 1.00 38.51 174 GLU E CA 1
ATOM 7401 C C . GLU E 1 174 ? -10.324 9.144 35.398 1.00 38.07 174 GLU E C 1
ATOM 7402 O O . GLU E 1 174 ? -10.772 10.038 34.674 1.00 38.09 174 GLU E O 1
ATOM 7408 N N . MET E 1 175 ? -9.114 8.608 35.237 1.00 37.54 175 MET E N 1
ATOM 7409 C CA . MET E 1 175 ? -8.225 8.986 34.139 1.00 36.91 175 MET E CA 1
ATOM 7410 C C . MET E 1 175 ? -8.883 8.691 32.794 1.00 36.36 175 MET E C 1
ATOM 7411 O O . MET E 1 175 ? -8.899 9.544 31.906 1.00 36.31 175 MET E O 1
ATOM 7416 N N . GLU E 1 176 ? -9.435 7.485 32.666 1.00 35.69 176 GLU E N 1
ATOM 7417 C CA . GLU E 1 176 ? -10.062 7.020 31.428 1.00 35.06 176 GLU E CA 1
ATOM 7418 C C . GLU E 1 176 ? -11.285 7.854 31.050 1.00 34.64 176 GLU E C 1
ATOM 7419 O O . GLU E 1 176 ? -11.482 8.176 29.877 1.00 34.68 176 GLU E O 1
ATOM 7425 N N . ARG E 1 177 ? -12.095 8.202 32.049 1.00 34.03 177 ARG E N 1
ATOM 7426 C CA . ARG E 1 177 ? -13.297 9.008 31.840 1.00 33.47 177 ARG E CA 1
ATOM 7427 C C . ARG E 1 177 ? -12.979 10.438 31.401 1.00 33.04 177 ARG E C 1
ATOM 7428 O O . ARG E 1 177 ? -13.689 11.012 30.572 1.00 32.92 177 ARG E O 1
ATOM 7436 N N . LYS E 1 178 ? -11.907 10.998 31.955 1.00 32.61 178 LYS E N 1
ATOM 7437 C CA . LYS E 1 178 ? -11.450 12.342 31.605 1.00 32.30 178 LYS E CA 1
ATOM 7438 C C . LYS E 1 178 ? -10.869 12.393 30.183 1.00 31.87 178 LYS E C 1
ATOM 7439 O O . LYS E 1 178 ? -11.060 13.378 29.467 1.00 31.77 178 LYS E O 1
ATOM 7445 N N . ILE E 1 179 ? -10.164 11.331 29.787 1.00 31.34 179 ILE E N 1
ATOM 7446 C CA . ILE E 1 179 ? -9.557 11.236 28.452 1.00 30.76 179 ILE E CA 1
ATOM 7447 C C . ILE E 1 179 ? -10.626 11.074 27.371 1.00 30.42 179 ILE E C 1
ATOM 7448 O O . ILE E 1 179 ? -10.551 11.705 26.313 1.00 30.32 179 ILE E O 1
ATOM 7453 N N . ALA E 1 180 ? -11.619 10.235 27.657 1.00 30.05 180 ALA E N 1
ATOM 7454 C CA . ALA E 1 180 ? -12.732 9.984 26.743 1.00 29.69 180 ALA E CA 1
ATOM 7455 C C . ALA E 1 180 ? -13.528 11.256 26.452 1.00 29.50 180 ALA E C 1
ATOM 7456 O O . ALA E 1 180 ? -13.902 11.510 25.304 1.00 29.45 180 ALA E O 1
ATOM 7458 N N . ARG E 1 181 ? -13.773 12.052 27.492 1.00 29.24 181 ARG E N 1
ATOM 7459 C CA . ARG E 1 181 ? -14.469 13.332 27.347 1.00 28.93 181 ARG E CA 1
ATOM 7460 C C . ARG E 1 181 ? -13.678 14.329 26.504 1.00 28.78 181 ARG E C 1
ATOM 7461 O O . ARG E 1 181 ? -14.258 15.129 25.771 1.00 28.83 181 ARG E O 1
ATOM 7469 N N . PHE E 1 182 ? -12.353 14.264 26.606 1.00 28.59 182 PHE E N 1
ATOM 7470 C CA . PHE E 1 182 ? -11.472 15.117 25.818 1.00 28.39 182 PHE E CA 1
ATOM 7471 C C . PHE E 1 182 ? -11.475 14.706 24.348 1.00 28.24 182 PHE E C 1
ATOM 7472 O O . PHE E 1 182 ? -11.299 15.550 23.468 1.00 28.27 182 PHE E O 1
ATOM 7480 N N . GLN E 1 183 ? -11.675 13.415 24.089 1.00 28.02 183 GLN E N 1
ATOM 7481 C CA . GLN E 1 183 ? -11.807 12.922 22.718 1.00 27.83 183 GLN E CA 1
ATOM 7482 C C . GLN E 1 183 ? -13.063 13.483 22.045 1.00 27.78 183 GLN E C 1
ATOM 7483 O O . GLN E 1 183 ? -13.009 13.932 20.897 1.00 27.65 183 GLN E O 1
ATOM 7489 N N . GLY E 1 184 ? -14.178 13.463 22.775 1.00 27.78 184 GLY E N 1
ATOM 7490 C CA . GLY E 1 184 ? -15.440 14.034 22.307 1.00 27.81 184 GLY E CA 1
ATOM 7491 C C . GLY E 1 184 ? -15.343 15.530 22.093 1.00 27.89 184 GLY E C 1
ATOM 7492 O O . GLY E 1 184 ? -15.888 16.065 21.126 1.00 27.80 184 GLY E O 1
ATOM 7493 N N . LYS E 1 185 ? -14.642 16.202 23.003 1.00 28.02 185 LYS E N 1
ATOM 7494 C CA . LYS E 1 185 ? -14.372 17.630 22.880 1.00 28.16 185 LYS E CA 1
ATOM 7495 C C . LYS E 1 185 ? -13.587 17.918 21.599 1.00 28.14 185 LYS E C 1
ATOM 7496 O O . LYS E 1 185 ? -13.922 18.838 20.852 1.00 28.21 185 LYS E O 1
ATOM 7502 N N . ARG E 1 186 ? -12.559 17.110 21.349 1.00 28.16 186 ARG E N 1
ATOM 7503 C CA . ARG E 1 186 ? -11.675 17.296 20.201 1.00 28.18 186 ARG E CA 1
ATOM 7504 C C . ARG E 1 186 ? -12.373 17.127 18.853 1.00 28.32 186 ARG E C 1
ATOM 7505 O O . ARG E 1 186 ? -12.115 17.894 17.922 1.00 28.32 186 ARG E O 1
ATOM 7513 N N . ILE E 1 187 ? -13.254 16.131 18.755 1.00 28.49 187 ILE E N 1
ATOM 7514 C CA . ILE E 1 187 ? -13.992 15.867 17.514 1.00 28.63 187 ILE E CA 1
ATOM 7515 C C . ILE E 1 187 ? -15.030 16.960 17.203 1.00 28.95 187 ILE E C 1
ATOM 7516 O O . ILE E 1 187 ? -15.304 17.241 16.037 1.00 28.95 187 ILE E O 1
ATOM 7521 N N . THR E 1 188 ? -15.575 17.582 18.248 1.00 29.33 188 THR E N 1
ATOM 7522 C CA . THR E 1 188 ? -16.543 18.669 18.096 1.00 29.69 188 THR E CA 1
ATOM 7523 C C . THR E 1 188 ? -15.895 19.907 17.485 1.00 30.00 188 THR E C 1
ATOM 7524 O O . THR E 1 188 ? -16.443 20.510 16.557 1.00 29.98 188 THR E O 1
ATOM 7528 N N . GLU E 1 189 ? -14.727 20.271 18.010 1.00 30.43 189 GLU E N 1
ATOM 7529 C CA . GLU E 1 189 ? -14.003 21.467 17.572 1.00 30.98 189 GLU E CA 1
ATOM 7530 C C . GLU E 1 189 ? -13.613 21.417 16.094 1.00 31.19 189 GLU E C 1
ATOM 7531 O O . GLU E 1 189 ? -13.748 22.411 15.379 1.00 31.16 189 GLU E O 1
ATOM 7537 N N . VAL E 1 190 ? -13.140 20.255 15.650 1.00 31.59 190 VAL E N 1
ATOM 7538 C CA . VAL E 1 190 ? -12.789 20.034 14.247 1.00 31.99 190 VAL E CA 1
ATOM 7539 C C . VAL E 1 190 ? -14.060 19.944 13.388 1.00 32.34 190 VAL E C 1
ATOM 7540 O O . VAL E 1 190 ? -14.072 20.390 12.237 1.00 32.23 190 VAL E O 1
ATOM 7544 N N . ALA E 1 191 ? -15.125 19.385 13.965 1.00 32.84 191 ALA E N 1
ATOM 7545 C CA . ALA E 1 191 ? -16.407 19.222 13.273 1.00 33.35 191 ALA E CA 1
ATOM 7546 C C . ALA E 1 191 ? -17.025 20.551 12.855 1.00 33.75 191 ALA E C 1
ATOM 7547 O O . ALA E 1 191 ? -17.396 20.722 11.693 1.00 33.73 191 ALA E O 1
ATOM 7549 N N . LYS E 1 192 ? -17.129 21.485 13.800 1.00 34.31 192 LYS E N 1
ATOM 7550 C CA . LYS E 1 192 ? -17.699 22.801 13.516 1.00 35.03 192 LYS E CA 1
ATOM 7551 C C . LYS E 1 192 ? -16.760 23.668 12.676 1.00 35.25 192 LYS E C 1
ATOM 7552 O O . LYS E 1 192 ? -17.217 24.549 11.945 1.00 35.46 192 LYS E O 1
ATOM 7558 N N . ALA E 1 193 ? -15.458 23.407 12.777 1.00 35.60 193 ALA E N 1
ATOM 7559 C CA . ALA E 1 193 ? -14.458 24.124 11.988 1.00 36.02 193 ALA E CA 1
ATOM 7560 C C . ALA E 1 193 ? -14.553 23.778 10.502 1.00 36.37 193 ALA E C 1
ATOM 7561 O O . ALA E 1 193 ? -14.369 24.646 9.648 1.00 36.50 193 ALA E O 1
ATOM 7563 N N . ILE E 1 194 ? -14.841 22.514 10.201 1.00 36.75 194 ILE E N 1
ATOM 7564 C CA . ILE E 1 194 ? -15.023 22.075 8.820 1.00 37.19 194 ILE E CA 1
ATOM 7565 C C . ILE E 1 194 ? -16.397 22.504 8.304 1.00 37.62 194 ILE E C 1
ATOM 7566 O O . ILE E 1 194 ? -16.511 23.034 7.195 1.00 37.73 194 ILE E O 1
ATOM 7571 N N . LYS E 1 195 ? -17.423 22.288 9.126 1.00 38.13 195 LYS E N 1
ATOM 7572 C CA . LYS E 1 195 ? -18.816 22.582 8.773 1.00 38.57 195 LYS E CA 1
ATOM 7573 C C . LYS E 1 195 ? -19.069 24.073 8.529 1.00 38.91 195 LYS E C 1
ATOM 7574 O O . LYS E 1 195 ? -19.703 24.447 7.538 1.00 38.87 195 LYS E O 1
ATOM 7580 N N . CYS E 1 196 ? -18.562 24.912 9.430 1.00 39.37 196 CYS E N 1
ATOM 7581 C CA . CYS E 1 196 ? -18.833 26.348 9.402 1.00 39.93 196 CYS E CA 1
ATOM 7582 C C . CYS E 1 196 ? -17.557 27.151 9.189 1.00 39.77 196 CYS E C 1
ATOM 7583 O O . CYS E 1 196 ? -17.528 28.095 8.403 1.00 39.69 196 CYS E O 1
ATOM 7586 N N . CYS F 1 3 ? -7.658 36.592 4.459 1.00 39.59 3 CYS F N 1
ATOM 7587 C CA . CYS F 1 3 ? -6.749 35.871 5.398 1.00 39.39 3 CYS F CA 1
ATOM 7588 C C . CYS F 1 3 ? -6.377 34.483 4.869 1.00 39.06 3 CYS F C 1
ATOM 7589 O O . CYS F 1 3 ? -7.249 33.702 4.477 1.00 39.07 3 CYS F O 1
ATOM 7592 N N . LYS F 1 4 ? -5.079 34.181 4.883 1.00 38.51 4 LYS F N 1
ATOM 7593 C CA . LYS F 1 4 ? -4.549 32.985 4.223 1.00 38.04 4 LYS F CA 1
ATOM 7594 C C . LYS F 1 4 ? -3.665 32.116 5.130 1.00 37.38 4 LYS F C 1
ATOM 7595 O O . LYS F 1 4 ? -2.935 32.641 5.973 1.00 37.36 4 LYS F O 1
ATOM 7601 N N . PRO F 1 5 ? -3.734 30.778 4.956 1.00 36.71 5 PRO F N 1
ATOM 7602 C CA . PRO F 1 5 ? -2.915 29.871 5.757 1.00 36.05 5 PRO F CA 1
ATOM 7603 C C . PRO F 1 5 ? -1.478 29.752 5.249 1.00 35.41 5 PRO F C 1
ATOM 7604 O O . PRO F 1 5 ? -1.201 30.017 4.074 1.00 35.33 5 PRO F O 1
ATOM 7608 N N . ASN F 1 6 ? -0.580 29.353 6.145 1.00 34.61 6 ASN F N 1
ATOM 7609 C CA . ASN F 1 6 ? 0.800 29.059 5.791 1.00 33.73 6 ASN F CA 1
ATOM 7610 C C . ASN F 1 6 ? 0.973 27.563 5.550 1.00 33.17 6 ASN F C 1
ATOM 7611 O O . ASN F 1 6 ? 0.714 26.754 6.444 1.00 33.15 6 ASN F O 1
ATOM 7616 N N . ILE F 1 7 ? 1.396 27.201 4.341 1.00 32.39 7 ILE F N 1
ATOM 7617 C CA . ILE F 1 7 ? 1.581 25.797 3.971 1.00 31.68 7 ILE F CA 1
ATOM 7618 C C . ILE F 1 7 ? 3.059 25.469 3.778 1.00 31.28 7 ILE F C 1
ATOM 7619 O O . ILE F 1 7 ? 3.725 26.045 2.914 1.00 31.20 7 ILE F O 1
ATOM 7624 N N . LEU F 1 8 ? 3.559 24.543 4.592 1.00 30.70 8 LEU F N 1
ATOM 7625 C CA . LEU F 1 8 ? 4.938 24.084 4.487 1.00 30.19 8 LEU F CA 1
ATOM 7626 C C . LEU F 1 8 ? 5.009 22.753 3.748 1.00 29.87 8 LEU F C 1
ATOM 7627 O O . LEU F 1 8 ? 4.423 21.759 4.180 1.00 29.83 8 LEU F O 1
ATOM 7632 N N . VAL F 1 9 ? 5.726 22.740 2.629 1.00 29.45 9 VAL F N 1
ATOM 7633 C CA . VAL F 1 9 ? 5.928 21.509 1.876 1.00 29.02 9 VAL F CA 1
ATOM 7634 C C . VAL F 1 9 ? 7.317 20.959 2.193 1.00 28.75 9 VAL F C 1
ATOM 7635 O O . VAL F 1 9 ? 8.326 21.471 1.715 1.00 28.64 9 VAL F O 1
ATOM 7639 N N . LEU F 1 10 ? 7.341 19.920 3.022 1.00 28.55 10 LEU F N 1
ATOM 7640 C CA . LEU F 1 10 ? 8.576 19.322 3.523 1.00 28.29 10 LEU F CA 1
ATOM 7641 C C . LEU F 1 10 ? 8.831 17.963 2.875 1.00 28.22 10 LEU F C 1
ATOM 7642 O O . LEU F 1 10 ? 7.916 17.145 2.764 1.00 28.24 10 LEU F O 1
ATOM 7647 N N . PHE F 1 11 ? 10.072 17.722 2.454 1.00 28.04 11 PHE F N 1
ATOM 7648 C CA . PHE F 1 11 ? 10.427 16.451 1.821 1.00 27.90 11 PHE F CA 1
ATOM 7649 C C . PHE F 1 11 ? 11.900 16.065 1.962 1.00 27.80 11 PHE F C 1
ATOM 7650 O O . PHE F 1 11 ? 12.769 16.923 2.118 1.00 27.80 11 PHE F O 1
ATOM 7658 N N . TYR F 1 12 ? 12.154 14.758 1.921 1.00 27.68 12 TYR F N 1
ATOM 7659 C CA . TYR F 1 12 ? 13.476 14.216 1.632 1.00 27.52 12 TYR F CA 1
ATOM 7660 C C . TYR F 1 12 ? 13.452 13.696 0.202 1.00 27.62 12 TYR F C 1
ATOM 7661 O O . TYR F 1 12 ? 12.398 13.307 -0.303 1.00 27.58 12 TYR F O 1
ATOM 7670 N N . GLY F 1 13 ? 14.611 13.693 -0.448 1.00 27.77 13 GLY F N 1
ATOM 7671 C CA . GLY F 1 13 ? 14.739 13.074 -1.758 1.00 28.06 13 GLY F CA 1
ATOM 7672 C C . GLY F 1 13 ? 15.303 13.997 -2.811 1.00 28.25 13 GLY F C 1
ATOM 7673 O O . GLY F 1 13 ? 15.442 15.201 -2.588 1.00 28.38 13 GLY F O 1
ATOM 7674 N N . TYR F 1 14 ? 15.623 13.421 -3.966 1.00 28.44 14 TYR F N 1
ATOM 7675 C CA . TYR F 1 14 ? 16.324 14.133 -5.030 1.00 28.56 14 TYR F CA 1
ATOM 7676 C C . TYR F 1 14 ? 15.737 13.809 -6.404 1.00 28.66 14 TYR F C 1
ATOM 7677 O O . TYR F 1 14 ? 16.131 14.405 -7.410 1.00 28.80 14 TYR F O 1
ATOM 7686 N N . GLY F 1 15 ? 14.792 12.870 -6.437 1.00 28.67 15 GLY F N 1
ATOM 7687 C CA . GLY F 1 15 ? 14.179 12.422 -7.687 1.00 28.78 15 GLY F CA 1
ATOM 7688 C C . GLY F 1 15 ? 12.788 12.980 -7.932 1.00 28.81 15 GLY F C 1
ATOM 7689 O O . GLY F 1 15 ? 12.568 14.188 -7.830 1.00 28.83 15 GLY F O 1
ATOM 7690 N N . SER F 1 16 ? 11.852 12.087 -8.250 1.00 28.85 16 SER F N 1
ATOM 7691 C CA . SER F 1 16 ? 10.465 12.445 -8.564 1.00 28.93 16 SER F CA 1
ATOM 7692 C C . SER F 1 16 ? 9.752 13.176 -7.426 1.00 28.95 16 SER F C 1
ATOM 7693 O O . SER F 1 16 ? 8.811 13.937 -7.661 1.00 28.92 16 SER F O 1
ATOM 7696 N N . ILE F 1 17 ? 10.209 12.936 -6.199 1.00 29.03 17 ILE F N 1
ATOM 7697 C CA . ILE F 1 17 ? 9.628 13.540 -5.001 1.00 29.10 17 ILE F CA 1
ATOM 7698 C C . ILE F 1 17 ? 9.714 15.071 -5.021 1.00 29.29 17 ILE F C 1
ATOM 7699 O O . ILE F 1 17 ? 8.849 15.753 -4.466 1.00 29.24 17 ILE F O 1
ATOM 7704 N N . VAL F 1 18 ? 10.749 15.594 -5.679 1.00 29.50 18 VAL F N 1
ATOM 7705 C CA . VAL F 1 18 ? 10.970 17.035 -5.786 1.00 29.73 18 VAL F CA 1
ATOM 7706 C C . VAL F 1 18 ? 9.870 17.683 -6.625 1.00 29.99 18 VAL F C 1
ATOM 7707 O O . VAL F 1 18 ? 9.296 18.700 -6.224 1.00 30.04 18 VAL F O 1
ATOM 7711 N N . GLU F 1 19 ? 9.575 17.083 -7.777 1.00 30.29 19 GLU F N 1
ATOM 7712 C CA . GLU F 1 19 ? 8.525 17.582 -8.660 1.00 30.70 19 GLU F CA 1
ATOM 7713 C C . GLU F 1 19 ? 7.151 17.457 -8.000 1.00 30.72 19 GLU F C 1
ATOM 7714 O O . GLU F 1 19 ? 6.323 18.364 -8.111 1.00 30.85 19 GLU F O 1
ATOM 7720 N N . LEU F 1 20 ? 6.925 16.340 -7.307 1.00 30.81 20 LEU F N 1
ATOM 7721 C CA . LEU F 1 20 ? 5.702 16.131 -6.526 1.00 30.84 20 LEU F CA 1
ATOM 7722 C C . LEU F 1 20 ? 5.527 17.196 -5.453 1.00 30.87 20 LEU F C 1
ATOM 7723 O O . LEU F 1 20 ? 4.419 17.679 -5.230 1.00 30.89 20 LEU F O 1
ATOM 7728 N N . ALA F 1 21 ? 6.627 17.553 -4.793 1.00 31.00 21 ALA F N 1
ATOM 7729 C CA . ALA F 1 21 ? 6.625 18.595 -3.765 1.00 31.10 21 ALA F CA 1
ATOM 7730 C C . ALA F 1 21 ? 6.345 19.972 -4.363 1.00 31.15 21 ALA F C 1
ATOM 7731 O O . ALA F 1 21 ? 5.717 20.815 -3.720 1.00 31.21 21 ALA F O 1
ATOM 7733 N N . LYS F 1 22 ? 6.811 20.187 -5.593 1.00 31.18 22 LYS F N 1
ATOM 7734 C CA . LYS F 1 22 ? 6.573 21.439 -6.310 1.00 31.28 22 LYS F CA 1
ATOM 7735 C C . LYS F 1 22 ? 5.114 21.585 -6.744 1.00 31.18 22 LYS F C 1
ATOM 7736 O O . LYS F 1 22 ? 4.536 22.666 -6.621 1.00 31.19 22 LYS F O 1
ATOM 7742 N N . GLU F 1 23 ? 4.529 20.494 -7.239 1.00 31.14 23 GLU F N 1
ATOM 7743 C CA . GLU F 1 23 ? 3.126 20.478 -7.666 1.00 31.16 23 GLU F CA 1
ATOM 7744 C C . GLU F 1 23 ? 2.150 20.665 -6.500 1.00 31.14 23 GLU F C 1
ATOM 7745 O O . GLU F 1 23 ? 1.112 21.304 -6.660 1.00 31.07 23 GLU F O 1
ATOM 7751 N N . ILE F 1 24 ? 2.484 20.107 -5.338 1.00 31.24 24 ILE F N 1
ATOM 7752 C CA . ILE F 1 24 ? 1.701 20.322 -4.115 1.00 31.44 24 ILE F CA 1
ATOM 7753 C C . ILE F 1 24 ? 1.752 21.793 -3.704 1.00 31.65 24 ILE F C 1
ATOM 7754 O O . ILE F 1 24 ? 0.739 22.371 -3.312 1.00 31.63 24 ILE F O 1
ATOM 7759 N N . GLY F 1 25 ? 2.939 22.387 -3.812 1.00 31.97 25 GLY F N 1
ATOM 7760 C CA . GLY F 1 25 ? 3.134 23.810 -3.544 1.00 32.30 25 GLY F CA 1
ATOM 7761 C C . GLY F 1 25 ? 2.387 24.703 -4.516 1.00 32.51 25 GLY F C 1
ATOM 7762 O O . GLY F 1 25 ? 1.807 25.715 -4.117 1.00 32.50 25 GLY F O 1
ATOM 7763 N N . LYS F 1 26 ? 2.400 24.320 -5.791 1.00 32.77 26 LYS F N 1
ATOM 7764 C CA . LYS F 1 26 ? 1.695 25.056 -6.841 1.00 33.21 26 LYS F CA 1
ATOM 7765 C C . LYS F 1 26 ? 0.180 24.988 -6.653 1.00 33.30 26 LYS F C 1
ATOM 7766 O O . LYS F 1 26 ? -0.511 26.000 -6.782 1.00 33.29 26 LYS F O 1
ATOM 7772 N N . GLY F 1 27 ? -0.320 23.794 -6.342 1.00 33.54 27 GLY F N 1
ATOM 7773 C CA . GLY F 1 27 ? -1.745 23.574 -6.104 1.00 33.80 27 GLY F CA 1
ATOM 7774 C C . GLY F 1 27 ? -2.275 24.290 -4.876 1.00 33.98 27 GLY F C 1
ATOM 7775 O O . GLY F 1 27 ? -3.443 24.684 -4.835 1.00 33.96 27 GLY F O 1
ATOM 7776 N N . ALA F 1 28 ? -1.413 24.454 -3.875 1.00 34.23 28 ALA F N 1
ATOM 7777 C CA . ALA F 1 28 ? -1.763 25.167 -2.651 1.00 34.56 28 ALA F CA 1
ATOM 7778 C C . ALA F 1 28 ? -1.819 26.674 -2.890 1.00 34.81 28 ALA F C 1
ATOM 7779 O O . ALA F 1 28 ? -2.591 27.380 -2.236 1.00 34.74 28 ALA F O 1
ATOM 7781 N N . GLU F 1 29 ? -0.994 27.151 -3.825 1.00 35.13 29 GLU F N 1
ATOM 7782 C CA . GLU F 1 29 ? -0.997 28.559 -4.243 1.00 35.48 29 GLU F CA 1
ATOM 7783 C C . GLU F 1 29 ? -2.280 28.910 -4.992 1.00 35.55 29 GLU F C 1
ATOM 7784 O O . GLU F 1 29 ? -2.842 29.991 -4.797 1.00 35.70 29 GLU F O 1
ATOM 7790 N N . GLU F 1 30 ? -2.734 27.988 -5.843 1.00 35.61 30 GLU F N 1
ATOM 7791 C CA . GLU F 1 30 ? -3.979 28.147 -6.592 1.00 35.70 30 GLU F CA 1
ATOM 7792 C C . GLU F 1 30 ? -5.174 28.247 -5.654 1.00 35.59 30 GLU F C 1
ATOM 7793 O O . GLU F 1 30 ? -6.133 28.965 -5.935 1.00 35.63 30 GLU F O 1
ATOM 7799 N N . ALA F 1 31 ? -5.100 27.527 -4.536 1.00 35.53 31 ALA F N 1
ATOM 7800 C CA . ALA F 1 31 ? -6.133 27.564 -3.506 1.00 35.45 31 ALA F CA 1
ATOM 7801 C C . ALA F 1 31 ? -6.047 28.838 -2.665 1.00 35.44 31 ALA F C 1
ATOM 7802 O O . ALA F 1 31 ? -6.985 29.172 -1.940 1.00 35.44 31 ALA F O 1
ATOM 7804 N N . GLY F 1 32 ? -4.919 29.540 -2.767 1.00 35.48 32 GLY F N 1
ATOM 7805 C CA . GLY F 1 32 ? -4.732 30.832 -2.108 1.00 35.48 32 GLY F CA 1
ATOM 7806 C C . GLY F 1 32 ? -4.031 30.737 -0.769 1.00 35.51 32 GLY F C 1
ATOM 7807 O O . GLY F 1 32 ? -4.611 31.073 0.264 1.00 35.55 32 GLY F O 1
ATOM 7808 N N . ALA F 1 33 ? -2.778 30.284 -0.791 1.00 35.55 33 ALA F N 1
ATOM 7809 C CA . ALA F 1 33 ? -1.986 30.105 0.428 1.00 35.48 33 ALA F CA 1
ATOM 7810 C C . ALA F 1 33 ? -0.548 30.571 0.246 1.00 35.47 33 ALA F C 1
ATOM 7811 O O . ALA F 1 33 ? -0.037 30.624 -0.875 1.00 35.45 33 ALA F O 1
ATOM 7813 N N . GLU F 1 34 ? 0.094 30.910 1.361 1.00 35.48 34 GLU F N 1
ATOM 7814 C CA . GLU F 1 34 ? 1.504 31.279 1.370 1.00 35.52 34 GLU F CA 1
ATOM 7815 C C . GLU F 1 34 ? 2.339 30.009 1.524 1.00 35.39 34 GLU F C 1
ATOM 7816 O O . GLU F 1 34 ? 2.320 29.368 2.576 1.00 35.47 34 GLU F O 1
ATOM 7822 N N . VAL F 1 35 ? 3.058 29.639 0.469 1.00 35.23 35 VAL F N 1
ATOM 7823 C CA . VAL F 1 35 ? 3.744 28.351 0.436 1.00 35.16 35 VAL F CA 1
ATOM 7824 C C . VAL F 1 35 ? 5.263 28.489 0.495 1.00 35.25 35 VAL F C 1
ATOM 7825 O O . VAL F 1 35 ? 5.860 29.241 -0.281 1.00 35.38 35 VAL F O 1
ATOM 7829 N N . LYS F 1 36 ? 5.867 27.759 1.431 1.00 35.14 36 LYS F N 1
ATOM 7830 C CA . LYS F 1 36 ? 7.314 27.581 1.494 1.00 35.01 36 LYS F CA 1
ATOM 7831 C C . LYS F 1 36 ? 7.643 26.115 1.232 1.00 34.95 36 LYS F C 1
ATOM 7832 O O . LYS F 1 36 ? 7.042 25.221 1.840 1.00 35.04 36 LYS F O 1
ATOM 7838 N N . ILE F 1 37 ? 8.586 25.870 0.325 1.00 34.79 37 ILE F N 1
ATOM 7839 C CA . ILE F 1 37 ? 9.067 24.513 0.061 1.00 34.57 37 ILE F CA 1
ATOM 7840 C C . ILE F 1 37 ? 10.439 24.314 0.706 1.00 34.49 37 ILE F C 1
ATOM 7841 O O . ILE F 1 37 ? 11.401 25.012 0.374 1.00 34.48 37 ILE F O 1
ATOM 7846 N N . ARG F 1 38 ? 10.510 23.364 1.637 1.00 34.41 38 ARG F N 1
ATOM 7847 C CA . ARG F 1 38 ? 11.743 23.066 2.363 1.00 34.34 38 ARG F CA 1
ATOM 7848 C C . ARG F 1 38 ? 12.205 21.621 2.172 1.00 34.31 38 ARG F C 1
ATOM 7849 O O . ARG F 1 38 ? 11.493 20.796 1.606 1.00 34.17 38 ARG F O 1
ATOM 7857 N N . ARG F 1 39 ? 13.403 21.331 2.670 1.00 34.47 39 ARG F N 1
ATOM 7858 C CA . ARG F 1 39 ? 14.075 20.057 2.450 1.00 34.63 39 ARG F CA 1
ATOM 7859 C C . ARG F 1 39 ? 14.859 19.678 3.702 1.00 34.65 39 ARG F C 1
ATOM 7860 O O . ARG F 1 39 ? 15.383 20.549 4.392 1.00 34.70 39 ARG F O 1
ATOM 7868 N N . VAL F 1 40 ? 14.927 18.383 3.999 1.00 34.78 40 VAL F N 1
ATOM 7869 C CA . VAL F 1 40 ? 15.692 17.903 5.153 1.00 34.86 40 VAL F CA 1
ATOM 7870 C C . VAL F 1 40 ? 17.170 17.658 4.829 1.00 35.09 40 VAL F C 1
ATOM 7871 O O . VAL F 1 40 ? 17.531 17.346 3.689 1.00 34.97 40 VAL F O 1
ATOM 7875 N N . ARG F 1 41 ? 18.011 17.811 5.850 1.00 35.39 41 ARG F N 1
ATOM 7876 C CA . ARG F 1 41 ? 19.441 17.539 5.755 1.00 35.73 41 ARG F CA 1
ATOM 7877 C C . ARG F 1 41 ? 19.683 16.063 5.454 1.00 35.78 41 ARG F C 1
ATOM 7878 O O . ARG F 1 41 ? 19.018 15.190 6.025 1.00 35.78 41 ARG F O 1
ATOM 7886 N N . GLU F 1 42 ? 20.627 15.791 4.554 1.00 35.91 42 GLU F N 1
ATOM 7887 C CA . GLU F 1 42 ? 21.015 14.416 4.230 1.00 36.05 42 GLU F CA 1
ATOM 7888 C C . GLU F 1 42 ? 21.728 13.774 5.417 1.00 36.20 42 GLU F C 1
ATOM 7889 O O . GLU F 1 42 ? 22.562 14.402 6.068 1.00 36.16 42 GLU F O 1
ATOM 7895 N N . THR F 1 43 ? 21.390 12.519 5.689 1.00 36.51 43 THR F N 1
ATOM 7896 C CA . THR F 1 43 ? 21.860 11.846 6.892 1.00 36.87 43 THR F CA 1
ATOM 7897 C C . THR F 1 43 ? 22.626 10.545 6.607 1.00 37.19 43 THR F C 1
ATOM 7898 O O . THR F 1 43 ? 23.235 9.965 7.511 1.00 37.22 43 THR F O 1
ATOM 7902 N N . LEU F 1 44 ? 22.595 10.095 5.354 1.00 37.57 44 LEU F N 1
ATOM 7903 C CA . LEU F 1 44 ? 23.348 8.917 4.936 1.00 38.02 44 LEU F CA 1
ATOM 7904 C C . LEU F 1 44 ? 24.846 9.132 5.133 1.00 38.55 44 LEU F C 1
ATOM 7905 O O . LEU F 1 44 ? 25.334 10.255 4.980 1.00 38.57 44 LEU F O 1
ATOM 7910 N N . PRO F 1 45 ? 25.582 8.061 5.486 1.00 39.16 45 PRO F N 1
ATOM 7911 C CA . PRO F 1 45 ? 27.032 8.161 5.661 1.00 39.66 45 PRO F CA 1
ATOM 7912 C C . PRO F 1 45 ? 27.742 8.527 4.355 1.00 40.24 45 PRO F C 1
ATOM 7913 O O . PRO F 1 45 ? 27.212 8.247 3.277 1.00 40.22 45 PRO F O 1
ATOM 7917 N N . PRO F 1 46 ? 28.930 9.157 4.450 1.00 40.88 46 PRO F N 1
ATOM 7918 C CA . PRO F 1 46 ? 29.692 9.628 3.287 1.00 41.44 46 PRO F CA 1
ATOM 7919 C C . PRO F 1 46 ? 29.904 8.594 2.174 1.00 42.04 46 PRO F C 1
ATOM 7920 O O . PRO F 1 46 ? 29.946 8.969 1.000 1.00 42.10 46 PRO F O 1
ATOM 7924 N N . GLU F 1 47 ? 30.026 7.316 2.534 1.00 42.76 47 GLU F N 1
ATOM 7925 C CA . GLU F 1 47 ? 30.254 6.255 1.544 1.00 43.57 47 GLU F CA 1
ATOM 7926 C C . GLU F 1 47 ? 29.041 5.973 0.646 1.00 44.11 47 GLU F C 1
ATOM 7927 O O . GLU F 1 47 ? 29.196 5.464 -0.467 1.00 44.27 47 GLU F O 1
ATOM 7933 N N . PHE F 1 48 ? 27.846 6.308 1.130 1.00 44.76 48 PHE F N 1
ATOM 7934 C CA . PHE F 1 48 ? 26.609 6.081 0.378 1.00 45.37 48 PHE F CA 1
ATOM 7935 C C . PHE F 1 48 ? 26.076 7.340 -0.310 1.00 45.79 48 PHE F C 1
ATOM 7936 O O . PHE F 1 48 ? 24.933 7.366 -0.775 1.00 45.82 48 PHE F O 1
ATOM 7944 N N . GLN F 1 49 ? 26.910 8.373 -0.385 1.00 46.37 49 GLN F N 1
ATOM 7945 C CA . GLN F 1 49 ? 26.513 9.640 -0.998 1.00 46.98 49 GLN F CA 1
ATOM 7946 C C . GLN F 1 49 ? 27.078 9.802 -2.410 1.00 47.36 49 GLN F C 1
ATOM 7947 O O . GLN F 1 49 ? 27.003 10.885 -2.998 1.00 47.41 49 GLN F O 1
ATOM 7953 N N . SER F 1 50 ? 27.620 8.710 -2.950 1.00 47.90 50 SER F N 1
ATOM 7954 C CA . SER F 1 50 ? 28.300 8.720 -4.248 1.00 48.38 50 SER F CA 1
ATOM 7955 C C . SER F 1 50 ? 27.364 9.003 -5.425 1.00 48.67 50 SER F C 1
ATOM 7956 O O . SER F 1 50 ? 27.715 9.757 -6.335 1.00 48.73 50 SER F O 1
ATOM 7959 N N . ARG F 1 51 ? 26.180 8.398 -5.399 1.00 49.05 51 ARG F N 1
ATOM 7960 C CA . ARG F 1 51 ? 25.226 8.532 -6.500 1.00 49.41 51 ARG F CA 1
ATOM 7961 C C . ARG F 1 51 ? 24.277 9.719 -6.320 1.00 49.41 51 ARG F C 1
ATOM 7962 O O . ARG F 1 51 ? 23.672 10.186 -7.289 1.00 49.46 51 ARG F O 1
ATOM 7970 N N . ILE F 1 52 ? 24.160 10.206 -5.086 1.00 49.45 52 ILE F N 1
ATOM 7971 C CA . ILE F 1 52 ? 23.231 11.291 -4.747 1.00 49.50 52 ILE F CA 1
ATOM 7972 C C . ILE F 1 52 ? 23.534 12.583 -5.518 1.00 49.55 52 ILE F C 1
ATOM 7973 O O . ILE F 1 52 ? 24.639 13.123 -5.414 1.00 49.58 52 ILE F O 1
ATOM 7978 N N . PRO F 1 53 ? 22.551 13.072 -6.303 1.00 49.61 53 PRO F N 1
ATOM 7979 C CA . PRO F 1 53 ? 22.680 14.325 -7.042 1.00 49.60 53 PRO F CA 1
ATOM 7980 C C . PRO F 1 53 ? 22.167 15.528 -6.246 1.00 49.56 53 PRO F C 1
ATOM 7981 O O . PRO F 1 53 ? 20.970 15.827 -6.268 1.00 49.51 53 PRO F O 1
ATOM 7985 N N . PHE F 1 54 ? 23.079 16.207 -5.553 1.00 49.59 54 PHE F N 1
ATOM 7986 C CA . PHE F 1 54 ? 22.742 17.373 -4.735 1.00 49.61 54 PHE F CA 1
ATOM 7987 C C . PHE F 1 54 ? 22.336 18.584 -5.573 1.00 49.67 54 PHE F C 1
ATOM 7988 O O . PHE F 1 54 ? 21.620 19.467 -5.094 1.00 49.71 54 PHE F O 1
ATOM 7996 N N . ASP F 1 55 ? 22.791 18.608 -6.825 1.00 49.73 55 ASP F N 1
ATOM 7997 C CA . ASP F 1 55 ? 22.612 19.761 -7.715 1.00 49.75 55 ASP F CA 1
ATOM 7998 C C . ASP F 1 55 ? 21.183 19.937 -8.244 1.00 49.62 55 ASP F C 1
ATOM 7999 O O . ASP F 1 55 ? 20.861 20.962 -8.851 1.00 49.69 55 ASP F O 1
ATOM 8004 N N . LYS F 1 56 ? 20.335 18.939 -8.010 1.00 49.42 56 LYS F N 1
ATOM 8005 C CA . LYS F 1 56 ? 18.919 19.023 -8.363 1.00 49.19 56 LYS F CA 1
ATOM 8006 C C . LYS F 1 56 ? 18.109 19.773 -7.301 1.00 49.01 56 LYS F C 1
ATOM 8007 O O . LYS F 1 56 ? 16.968 20.172 -7.550 1.00 49.03 56 LYS F O 1
ATOM 8013 N N . VAL F 1 57 ? 18.704 19.958 -6.121 1.00 48.72 57 VAL F N 1
ATOM 8014 C CA . VAL F 1 57 ? 18.011 20.562 -4.977 1.00 48.38 57 VAL F CA 1
ATOM 8015 C C . VAL F 1 57 ? 18.790 21.757 -4.392 1.00 48.06 57 VAL F C 1
ATOM 8016 O O . VAL F 1 57 ? 18.774 21.994 -3.180 1.00 48.03 57 VAL F O 1
ATOM 8020 N N . LYS F 1 58 ? 19.465 22.508 -5.261 1.00 47.66 58 LYS F N 1
ATOM 8021 C CA . LYS F 1 58 ? 20.201 23.708 -4.843 1.00 47.25 58 LYS F CA 1
ATOM 8022 C C . LYS F 1 58 ? 19.267 24.884 -4.566 1.00 46.74 58 LYS F C 1
ATOM 8023 O O . LYS F 1 58 ? 19.545 25.718 -3.703 1.00 46.75 58 LYS F O 1
ATOM 8029 N N . ASP F 1 59 ? 18.163 24.944 -5.307 1.00 46.11 59 ASP F N 1
ATOM 8030 C CA . ASP F 1 59 ? 17.200 26.039 -5.191 1.00 45.40 59 ASP F CA 1
ATOM 8031 C C . ASP F 1 59 ? 16.285 25.897 -3.974 1.00 44.75 59 ASP F C 1
ATOM 8032 O O . ASP F 1 59 ? 15.669 26.872 -3.543 1.00 44.80 59 ASP F O 1
ATOM 8037 N N . ILE F 1 60 ? 16.203 24.684 -3.429 1.00 43.80 60 ILE F N 1
ATOM 8038 C CA . ILE F 1 60 ? 15.378 24.407 -2.254 1.00 42.83 60 ILE F CA 1
ATOM 8039 C C . ILE F 1 60 ? 16.218 24.506 -0.970 1.00 42.13 60 ILE F C 1
ATOM 8040 O O . ILE F 1 60 ? 17.108 23.681 -0.746 1.00 42.11 60 ILE F O 1
ATOM 8045 N N . PRO F 1 61 ? 15.941 25.522 -0.127 1.00 41.35 61 PRO F N 1
ATOM 8046 C CA . PRO F 1 61 ? 16.644 25.699 1.147 1.00 40.77 61 PRO F CA 1
ATOM 8047 C C . PRO F 1 61 ? 16.322 24.589 2.142 1.00 40.18 61 PRO F C 1
ATOM 8048 O O . PRO F 1 61 ? 15.270 23.955 2.040 1.00 40.12 61 PRO F O 1
ATOM 8052 N N . GLU F 1 62 ? 17.223 24.363 3.096 1.00 39.47 62 GLU F N 1
ATOM 8053 C CA . GLU F 1 62 ? 16.999 23.370 4.143 1.00 38.78 62 GLU F CA 1
ATOM 8054 C C . GLU F 1 62 ? 15.973 23.844 5.165 1.00 38.37 62 GLU F C 1
ATOM 8055 O O . GLU F 1 62 ? 15.840 25.044 5.419 1.00 38.40 62 GLU F O 1
ATOM 8061 N N . VAL F 1 63 ? 15.250 22.892 5.745 1.00 37.78 63 VAL F N 1
ATOM 8062 C CA . VAL F 1 63 ? 14.204 23.193 6.717 1.00 37.14 63 VAL F CA 1
ATOM 8063 C C . VAL F 1 63 ? 14.792 23.541 8.084 1.00 36.75 63 VAL F C 1
ATOM 8064 O O . VAL F 1 63 ? 15.780 22.948 8.523 1.00 36.76 63 VAL F O 1
ATOM 8068 N N . THR F 1 64 ? 14.186 24.529 8.732 1.00 36.23 64 THR F N 1
ATOM 8069 C CA . THR F 1 64 ? 14.530 24.896 10.101 1.00 35.68 64 THR F CA 1
ATOM 8070 C C . THR F 1 64 ? 13.301 24.728 10.998 1.00 35.22 64 THR F C 1
ATOM 8071 O O . THR F 1 64 ? 12.173 24.661 10.504 1.00 35.17 64 THR F O 1
ATOM 8075 N N . LEU F 1 65 ? 13.520 24.646 12.309 1.00 34.65 65 LEU F N 1
ATOM 8076 C CA . LEU F 1 65 ? 12.423 24.478 13.266 1.00 34.11 65 LEU F CA 1
ATOM 8077 C C . LEU F 1 65 ? 11.496 25.699 13.341 1.00 33.76 65 LEU F C 1
ATOM 8078 O O . LEU F 1 65 ? 10.375 25.604 13.847 1.00 33.69 65 LEU F O 1
ATOM 8083 N N . ASP F 1 66 ? 11.970 26.834 12.827 1.00 33.31 66 ASP F N 1
ATOM 8084 C CA . ASP F 1 66 ? 11.168 28.055 12.727 1.00 32.83 66 ASP F CA 1
ATOM 8085 C C . ASP F 1 66 ? 10.110 27.972 11.626 1.00 32.42 66 ASP F C 1
ATOM 8086 O O . ASP F 1 66 ? 9.065 28.623 11.711 1.00 32.45 66 ASP F O 1
ATOM 8091 N N . ASP F 1 67 ? 10.390 27.176 10.596 1.00 31.86 67 ASP F N 1
ATOM 8092 C CA . ASP F 1 67 ? 9.444 26.951 9.503 1.00 31.30 67 ASP F CA 1
ATOM 8093 C C . ASP F 1 67 ? 8.234 26.141 9.961 1.00 30.85 67 ASP F C 1
ATOM 8094 O O . ASP F 1 67 ? 7.127 26.333 9.456 1.00 30.89 67 ASP F O 1
ATOM 8099 N N . MET F 1 68 ? 8.458 25.240 10.918 1.00 30.20 68 MET F N 1
ATOM 8100 C CA . MET F 1 68 ? 7.391 24.437 11.515 1.00 29.45 68 MET F CA 1
ATOM 8101 C C . MET F 1 68 ? 6.445 25.317 12.331 1.00 29.05 68 MET F C 1
ATOM 8102 O O . MET F 1 68 ? 5.229 25.111 12.322 1.00 29.03 68 MET F O 1
ATOM 8107 N N . ARG F 1 69 ? 7.020 26.293 13.034 1.00 28.48 69 ARG F N 1
ATOM 8108 C CA . ARG F 1 69 ? 6.261 27.267 13.819 1.00 27.88 69 ARG F CA 1
ATOM 8109 C C . ARG F 1 69 ? 5.467 28.197 12.913 1.00 27.54 69 ARG F C 1
ATOM 8110 O O . ARG F 1 69 ? 4.328 28.555 13.216 1.00 27.47 69 ARG F O 1
ATOM 8118 N N . TRP F 1 70 ? 6.089 28.582 11.802 1.00 27.09 70 TRP F N 1
ATOM 8119 C CA . TRP F 1 70 ? 5.487 29.461 10.811 1.00 26.77 70 TRP F CA 1
ATOM 8120 C C . TRP F 1 70 ? 4.228 28.857 10.179 1.00 26.46 70 TRP F C 1
ATOM 8121 O O . TRP F 1 70 ? 3.235 29.558 9.967 1.00 26.50 70 TRP F O 1
ATOM 8132 N N . ALA F 1 71 ? 4.276 27.557 9.899 1.00 26.02 71 ALA F N 1
ATOM 8133 C CA . ALA F 1 71 ? 3.218 26.873 9.154 1.00 25.56 71 ALA F CA 1
ATOM 8134 C C . ALA F 1 71 ? 1.904 26.728 9.915 1.00 25.21 71 ALA F C 1
ATOM 8135 O O . ALA F 1 71 ? 1.888 26.580 11.141 1.00 25.17 71 ALA F O 1
ATOM 8137 N N . ASP F 1 72 ? 0.811 26.777 9.159 1.00 24.68 72 ASP F N 1
ATOM 8138 C CA . ASP F 1 72 ? -0.520 26.476 9.664 1.00 24.18 72 ASP F CA 1
ATOM 8139 C C . ASP F 1 72 ? -0.937 25.077 9.215 1.00 23.61 72 ASP F C 1
ATOM 8140 O O . ASP F 1 72 ? -1.667 24.384 9.919 1.00 23.51 72 ASP F O 1
ATOM 8145 N N . GLY F 1 73 ? -0.465 24.678 8.035 1.00 23.04 73 GLY F N 1
ATOM 8146 C CA . GLY F 1 73 ? -0.704 23.342 7.490 1.00 22.31 73 GLY F CA 1
ATOM 8147 C C . GLY F 1 73 ? 0.567 22.734 6.928 1.00 21.79 73 GLY F C 1
ATOM 8148 O O . GLY F 1 73 ? 1.492 23.457 6.549 1.00 21.78 73 GLY F O 1
ATOM 8149 N N . PHE F 1 74 ? 0.607 21.405 6.863 1.00 21.36 74 PHE F N 1
ATOM 8150 C CA . PHE F 1 74 ? 1.819 20.679 6.472 1.00 20.99 74 PHE F CA 1
ATOM 8151 C C . PHE F 1 74 ? 1.597 19.681 5.340 1.00 20.87 74 PHE F C 1
ATOM 8152 O O . PHE F 1 74 ? 0.546 19.039 5.252 1.00 20.89 74 PHE F O 1
ATOM 8160 N N . ALA F 1 75 ? 2.607 19.557 4.485 1.00 20.68 75 ALA F N 1
ATOM 8161 C CA . ALA F 1 75 ? 2.659 18.509 3.475 1.00 20.51 75 ALA F CA 1
ATOM 8162 C C . ALA F 1 75 ? 4.028 17.857 3.562 1.00 20.39 75 ALA F C 1
ATOM 8163 O O . ALA F 1 75 ? 5.017 18.381 3.045 1.00 20.42 75 ALA F O 1
ATOM 8165 N N . ILE F 1 76 ? 4.076 16.722 4.249 1.00 20.25 76 ILE F N 1
ATOM 8166 C CA . ILE F 1 76 ? 5.321 16.001 4.482 1.00 20.05 76 ILE F CA 1
ATOM 8167 C C . ILE F 1 76 ? 5.412 14.813 3.527 1.00 19.98 76 ILE F C 1
ATOM 8168 O O . ILE F 1 76 ? 4.441 14.084 3.338 1.00 20.00 76 ILE F O 1
ATOM 8173 N N . GLY F 1 77 ? 6.580 14.639 2.915 1.00 19.92 77 GLY F N 1
ATOM 8174 C CA . GLY F 1 77 ? 6.786 13.573 1.942 1.00 19.78 77 GLY F CA 1
ATOM 8175 C C . GLY F 1 77 ? 8.191 13.012 1.902 1.00 19.77 77 GLY F C 1
ATOM 8176 O O . GLY F 1 77 ? 9.134 13.627 2.399 1.00 19.74 77 GLY F O 1
ATOM 8177 N N . SER F 1 78 ? 8.314 11.829 1.308 1.00 19.78 78 SER F N 1
ATOM 8178 C CA . SER F 1 78 ? 9.589 11.139 1.130 1.00 19.90 78 SER F CA 1
ATOM 8179 C C . SER F 1 78 ? 9.369 9.919 0.247 1.00 19.98 78 SER F C 1
ATOM 8180 O O . SER F 1 78 ? 8.332 9.264 0.357 1.00 19.95 78 SER F O 1
ATOM 8183 N N . PRO F 1 79 ? 10.342 9.605 -0.629 1.00 20.12 79 PRO F N 1
ATOM 8184 C CA . PRO F 1 79 ? 10.263 8.352 -1.374 1.00 20.26 79 PRO F CA 1
ATOM 8185 C C . PRO F 1 79 ? 10.356 7.178 -0.404 1.00 20.39 79 PRO F C 1
ATOM 8186 O O . PRO F 1 79 ? 10.994 7.298 0.647 1.00 20.55 79 PRO F O 1
ATOM 8190 N N . THR F 1 80 ? 9.717 6.064 -0.743 1.00 20.39 80 THR F N 1
ATOM 8191 C CA . THR F 1 80 ? 9.657 4.925 0.169 1.00 20.38 80 THR F CA 1
ATOM 8192 C C . THR F 1 80 ? 11.031 4.309 0.431 1.00 20.42 80 THR F C 1
ATOM 8193 O O . THR F 1 80 ? 11.853 4.173 -0.479 1.00 20.45 80 THR F O 1
ATOM 8197 N N . ARG F 1 81 ? 11.275 3.980 1.694 1.00 20.45 81 ARG F N 1
ATOM 8198 C CA . ARG F 1 81 ? 12.436 3.197 2.084 1.00 20.49 81 ARG F CA 1
ATOM 8199 C C . ARG F 1 81 ? 11.937 1.979 2.854 1.00 20.59 81 ARG F C 1
ATOM 8200 O O . ARG F 1 81 ? 11.923 1.959 4.093 1.00 20.54 81 ARG F O 1
ATOM 8208 N N . TYR F 1 82 ? 11.505 0.979 2.087 1.00 20.67 82 TYR F N 1
ATOM 8209 C CA . TYR F 1 82 ? 11.001 -0.297 2.602 1.00 20.76 82 TYR F CA 1
ATOM 8210 C C . TYR F 1 82 ? 9.780 -0.137 3.517 1.00 20.79 82 TYR F C 1
ATOM 8211 O O . TYR F 1 82 ? 9.737 -0.677 4.629 1.00 20.87 82 TYR F O 1
ATOM 8220 N N . GLY F 1 83 ? 8.796 0.619 3.025 1.00 20.69 83 GLY F N 1
ATOM 8221 C CA . GLY F 1 83 ? 7.529 0.838 3.725 1.00 20.61 83 GLY F CA 1
ATOM 8222 C C . GLY F 1 83 ? 7.541 1.994 4.708 1.00 20.61 83 GLY F C 1
ATOM 8223 O O . GLY F 1 83 ? 6.499 2.377 5.240 1.00 20.49 83 GLY F O 1
ATOM 8224 N N . ASN F 1 84 ? 8.729 2.538 4.956 1.00 20.67 84 ASN F N 1
ATOM 8225 C CA . ASN F 1 84 ? 8.908 3.671 5.856 1.00 20.69 84 ASN F CA 1
ATOM 8226 C C . ASN F 1 84 ? 9.455 4.898 5.129 1.00 20.62 84 ASN F C 1
ATOM 8227 O O . ASN F 1 84 ? 9.835 4.819 3.959 1.00 20.58 84 ASN F O 1
ATOM 8232 N N . MET F 1 85 ? 9.486 6.028 5.833 1.00 20.61 85 MET F N 1
ATOM 8233 C CA . MET F 1 85 ? 10.147 7.239 5.351 1.00 20.54 85 MET F CA 1
ATOM 8234 C C . MET F 1 85 ? 11.662 7.048 5.384 1.00 20.48 85 MET F C 1
ATOM 8235 O O . MET F 1 85 ? 12.171 6.204 6.125 1.00 20.37 85 MET F O 1
ATOM 8240 N N . ALA F 1 86 ? 12.376 7.828 4.580 1.00 20.48 86 ALA F N 1
ATOM 8241 C CA . ALA F 1 86 ? 13.834 7.766 4.550 1.00 20.59 86 ALA F CA 1
ATOM 8242 C C . ALA F 1 86 ? 14.460 8.259 5.857 1.00 20.77 86 ALA F C 1
ATOM 8243 O O . ALA F 1 86 ? 13.858 9.055 6.582 1.00 20.77 86 ALA F O 1
ATOM 8245 N N . GLY F 1 87 ? 15.668 7.776 6.145 1.00 20.97 87 GLY F N 1
ATOM 8246 C CA . GLY F 1 87 ? 16.412 8.165 7.344 1.00 21.20 87 GLY F CA 1
ATOM 8247 C C . GLY F 1 87 ? 16.555 9.666 7.536 1.00 21.44 87 GLY F C 1
ATOM 8248 O O . GLY F 1 87 ? 16.561 10.149 8.667 1.00 21.53 87 GLY F O 1
ATOM 8249 N N . GLY F 1 88 ? 16.668 10.400 6.428 1.00 21.56 88 GLY F N 1
ATOM 8250 C CA . GLY F 1 88 ? 16.831 11.858 6.448 1.00 21.69 88 GLY F CA 1
ATOM 8251 C C . GLY F 1 88 ? 15.659 12.594 7.065 1.00 21.79 88 GLY F C 1
ATOM 8252 O O . GLY F 1 88 ? 15.835 13.398 7.982 1.00 21.92 88 GLY F O 1
ATOM 8253 N N . LEU F 1 89 ? 14.463 12.309 6.557 1.00 21.82 89 LEU F N 1
ATOM 8254 C CA . LEU F 1 89 ? 13.229 12.890 7.075 1.00 21.92 89 LEU F CA 1
ATOM 8255 C C . LEU F 1 89 ? 12.934 12.434 8.507 1.00 22.02 89 LEU F C 1
ATOM 8256 O O . LEU F 1 89 ? 12.434 13.211 9.320 1.00 22.09 89 LEU F O 1
ATOM 8261 N N . LYS F 1 90 ? 13.246 11.174 8.802 1.00 22.13 90 LYS F N 1
ATOM 8262 C CA . LYS F 1 90 ? 13.018 10.597 10.124 1.00 22.27 90 LYS F CA 1
ATOM 8263 C C . LYS F 1 90 ? 13.915 11.247 11.176 1.00 22.40 90 LYS F C 1
ATOM 8264 O O . LYS F 1 90 ? 13.499 11.440 12.319 1.00 22.39 90 LYS F O 1
ATOM 8270 N N . THR F 1 91 ? 15.137 11.594 10.776 1.00 22.61 91 THR F N 1
ATOM 8271 C CA . THR F 1 91 ? 16.079 12.280 11.657 1.00 22.78 91 THR F CA 1
ATOM 8272 C C . THR F 1 91 ? 15.576 13.680 12.008 1.00 22.90 91 THR F C 1
ATOM 8273 O O . THR F 1 91 ? 15.629 14.086 13.172 1.00 22.94 91 THR F O 1
ATOM 8277 N N . PHE F 1 92 ? 15.084 14.410 11.008 1.00 22.95 92 PHE F N 1
ATOM 8278 C CA . PHE F 1 92 ? 14.532 15.740 11.248 1.00 23.06 92 PHE F CA 1
ATOM 8279 C C . PHE F 1 92 ? 13.309 15.690 12.157 1.00 23.21 92 PHE F C 1
ATOM 8280 O O . PHE F 1 92 ? 13.152 16.539 13.036 1.00 23.40 92 PHE F O 1
ATOM 8288 N N . LEU F 1 93 ? 12.450 14.695 11.950 1.00 23.27 93 LEU F N 1
ATOM 8289 C CA . LEU F 1 93 ? 11.252 14.551 12.769 1.00 23.41 93 LEU F CA 1
ATOM 8290 C C . LEU F 1 93 ? 11.591 14.248 14.227 1.00 23.62 93 LEU F C 1
ATOM 8291 O O . LEU F 1 93 ? 10.806 14.543 15.127 1.00 23.60 93 LEU F O 1
ATOM 8296 N N . ASP F 1 94 ? 12.770 13.672 14.450 1.00 23.97 94 ASP F N 1
ATOM 8297 C CA . ASP F 1 94 ? 13.264 13.419 15.802 1.00 24.30 94 ASP F CA 1
ATOM 8298 C C . ASP F 1 94 ? 13.765 14.697 16.472 1.00 24.42 94 ASP F C 1
ATOM 8299 O O . ASP F 1 94 ? 13.691 14.828 17.698 1.00 24.43 94 ASP F O 1
ATOM 8304 N N . THR F 1 95 ? 14.258 15.638 15.665 1.00 24.56 95 THR F N 1
ATOM 8305 C CA . THR F 1 95 ? 14.750 16.923 16.175 1.00 24.70 95 THR F CA 1
ATOM 8306 C C . THR F 1 95 ? 13.606 17.857 16.564 1.00 24.81 95 THR F C 1
ATOM 8307 O O . THR F 1 95 ? 13.835 18.900 17.184 1.00 24.83 95 THR F O 1
ATOM 8311 N N . THR F 1 96 ? 12.380 17.474 16.205 1.00 24.92 96 THR F N 1
ATOM 8312 C CA . THR F 1 96 ? 11.186 18.259 16.538 1.00 24.99 96 THR F CA 1
ATOM 8313 C C . THR F 1 96 ? 10.643 17.954 17.944 1.00 25.11 96 THR F C 1
ATOM 8314 O O . THR F 1 96 ? 9.500 18.287 18.255 1.00 25.20 96 THR F O 1
ATOM 8318 N N . ALA F 1 97 ? 11.474 17.337 18.788 1.00 25.33 97 ALA F N 1
ATOM 8319 C CA . ALA F 1 97 ? 11.109 17.005 20.174 1.00 25.50 97 ALA F CA 1
ATOM 8320 C C . ALA F 1 97 ? 10.844 18.240 21.037 1.00 25.74 97 ALA F C 1
ATOM 8321 O O . ALA F 1 97 ? 10.124 18.168 22.037 1.00 25.88 97 ALA F O 1
ATOM 8323 N N . ILE F 1 98 ? 11.435 19.367 20.644 1.00 25.95 98 ILE F N 1
ATOM 8324 C CA . ILE F 1 98 ? 11.223 20.649 21.314 1.00 26.06 98 ILE F CA 1
ATOM 8325 C C . ILE F 1 98 ? 9.838 21.222 20.974 1.00 26.03 98 ILE F C 1
ATOM 8326 O O . ILE F 1 98 ? 9.235 21.934 21.784 1.00 25.94 98 ILE F O 1
ATOM 8331 N N . LEU F 1 99 ? 9.344 20.886 19.780 1.00 25.95 99 LEU F N 1
ATOM 8332 C CA . LEU F 1 99 ? 8.035 21.336 19.309 1.00 25.95 99 LEU F CA 1
ATOM 8333 C C . LEU F 1 99 ? 6.920 20.467 19.884 1.00 26.03 99 LEU F C 1
ATOM 8334 O O . LEU F 1 99 ? 5.766 20.903 19.974 1.00 26.16 99 LEU F O 1
ATOM 8339 N N . TRP F 1 100 ? 7.273 19.240 20.267 1.00 25.89 100 TRP F N 1
ATOM 8340 C CA . TRP F 1 100 ? 6.330 18.312 20.876 1.00 25.79 100 TRP F CA 1
ATOM 8341 C C . TRP F 1 100 ? 5.991 18.739 22.303 1.00 25.74 100 TRP F C 1
ATOM 8342 O O . TRP F 1 100 ? 4.819 18.809 22.675 1.00 25.78 100 TRP F O 1
ATOM 8353 N N . LYS F 1 101 ? 7.027 19.024 23.091 1.00 25.58 101 LYS F N 1
ATOM 8354 C CA . LYS F 1 101 ? 6.871 19.451 24.479 1.00 25.41 101 LYS F CA 1
ATOM 8355 C C . LYS F 1 101 ? 6.104 20.766 24.591 1.00 25.31 101 LYS F C 1
ATOM 8356 O O . LYS F 1 101 ? 5.344 20.969 25.537 1.00 25.33 101 LYS F O 1
ATOM 8362 N N . ASP F 1 102 ? 6.306 21.647 23.613 1.00 25.21 102 ASP F N 1
ATOM 8363 C CA . ASP F 1 102 ? 5.706 22.981 23.614 1.00 25.07 102 ASP F CA 1
ATOM 8364 C C . ASP F 1 102 ? 4.332 23.031 22.918 1.00 25.10 102 ASP F C 1
ATOM 8365 O O . ASP F 1 102 ? 3.747 24.112 22.763 1.00 25.12 102 ASP F O 1
ATOM 8370 N N . ASN F 1 103 ? 3.829 21.862 22.510 1.00 24.93 103 ASN F N 1
ATOM 8371 C CA . ASN F 1 103 ? 2.529 21.724 21.834 1.00 24.73 103 ASN F CA 1
ATOM 8372 C C . ASN F 1 103 ? 2.312 22.727 20.694 1.00 24.53 103 ASN F C 1
ATOM 8373 O O . ASN F 1 103 ? 1.234 23.307 20.556 1.00 24.59 103 ASN F O 1
ATOM 8378 N N . VAL F 1 104 ? 3.348 22.914 19.880 1.00 24.27 104 VAL F N 1
ATOM 8379 C CA . VAL F 1 104 ? 3.340 23.895 18.792 1.00 23.97 104 VAL F CA 1
ATOM 8380 C C . VAL F 1 104 ? 2.458 23.456 17.621 1.00 23.76 104 VAL F C 1
ATOM 8381 O O . VAL F 1 104 ? 1.692 24.258 17.083 1.00 23.88 104 VAL F O 1
ATOM 8385 N N . LEU F 1 105 ? 2.568 22.186 17.237 1.00 23.39 105 LEU F N 1
ATOM 8386 C CA . LEU F 1 105 ? 1.863 21.663 16.063 1.00 22.95 105 LEU F CA 1
ATOM 8387 C C . LEU F 1 105 ? 0.485 21.067 16.382 1.00 22.76 105 LEU F C 1
ATOM 8388 O O . LEU F 1 105 ? -0.197 20.559 15.485 1.00 22.73 105 LEU F O 1
ATOM 8393 N N . TYR F 1 106 ? 0.076 21.132 17.649 1.00 22.45 106 TYR F N 1
ATOM 8394 C CA . TYR F 1 106 ? -1.184 20.532 18.087 1.00 22.21 106 TYR F CA 1
ATOM 8395 C C . TYR F 1 106 ? -2.400 21.134 17.381 1.00 22.17 106 TYR F C 1
ATOM 8396 O O . TYR F 1 106 ? -2.663 22.334 17.491 1.00 22.28 106 TYR F O 1
ATOM 8405 N N . GLY F 1 107 ? -3.131 20.290 16.657 1.00 22.01 107 GLY F N 1
ATOM 8406 C CA . GLY F 1 107 ? -4.334 20.716 15.945 1.00 21.81 107 GLY F CA 1
ATOM 8407 C C . GLY F 1 107 ? -4.131 21.081 14.482 1.00 21.74 107 GLY F C 1
ATOM 8408 O O . GLY F 1 107 ? -5.104 21.192 13.731 1.00 21.66 107 GLY F O 1
ATOM 8409 N N . LYS F 1 108 ? -2.872 21.273 14.080 1.00 21.63 108 LYS F N 1
ATOM 8410 C CA . LYS F 1 108 ? -2.529 21.644 12.701 1.00 21.53 108 LYS F CA 1
ATOM 8411 C C . LYS F 1 108 ? -2.686 20.444 11.762 1.00 21.39 108 LYS F C 1
ATOM 8412 O O . LYS F 1 108 ? -2.300 19.330 12.118 1.00 21.45 108 LYS F O 1
ATOM 8418 N N . PRO F 1 109 ? -3.259 20.665 10.562 1.00 21.25 109 PRO F N 1
ATOM 8419 C CA . PRO F 1 109 ? -3.473 19.574 9.612 1.00 21.09 109 PRO F CA 1
ATOM 8420 C C . PRO F 1 109 ? -2.196 19.141 8.899 1.00 21.05 109 PRO F C 1
ATOM 8421 O O . PRO F 1 109 ? -1.291 19.956 8.700 1.00 21.17 109 PRO F O 1
ATOM 8425 N N . VAL F 1 110 ? -2.135 17.867 8.517 1.00 20.88 110 VAL F N 1
ATOM 8426 C CA . VAL F 1 110 ? -0.976 17.318 7.813 1.00 20.73 110 VAL F CA 1
ATOM 8427 C C . VAL F 1 110 ? -1.414 16.339 6.726 1.00 20.75 110 VAL F C 1
ATOM 8428 O O . VAL F 1 110 ? -2.364 15.577 6.912 1.00 20.77 110 VAL F O 1
ATOM 8432 N N . THR F 1 111 ? -0.732 16.387 5.585 1.00 20.69 111 THR F N 1
ATOM 8433 C CA . THR F 1 111 ? -0.971 15.440 4.498 1.00 20.63 111 THR F CA 1
ATOM 8434 C C . THR F 1 111 ? 0.352 14.803 4.060 1.00 20.58 111 THR F C 1
ATOM 8435 O O . THR F 1 111 ? 1.412 15.429 4.165 1.00 20.57 111 THR F O 1
ATOM 8439 N N . PHE F 1 112 ? 0.290 13.560 3.587 1.00 20.39 112 PHE F N 1
ATOM 8440 C CA . PHE F 1 112 ? 1.500 12.803 3.271 1.00 20.15 112 PHE F CA 1
ATOM 8441 C C . PHE F 1 112 ? 1.562 12.382 1.807 1.00 20.13 112 PHE F C 1
ATOM 8442 O O . PHE F 1 112 ? 0.536 12.071 1.198 1.00 20.16 112 PHE F O 1
ATOM 8450 N N . PHE F 1 113 ? 2.776 12.376 1.256 1.00 20.02 113 PHE F N 1
ATOM 8451 C CA . PHE F 1 113 ? 3.018 11.947 -0.122 1.00 19.90 113 PHE F CA 1
ATOM 8452 C C . PHE F 1 113 ? 4.330 11.175 -0.247 1.00 19.90 113 PHE F C 1
ATOM 8453 O O . PHE F 1 113 ? 5.254 11.385 0.534 1.00 19.89 113 PHE F O 1
ATOM 8461 N N . THR F 1 114 ? 4.401 10.273 -1.220 1.00 20.04 114 THR F N 1
ATOM 8462 C CA . THR F 1 114 ? 5.573 9.407 -1.370 1.00 20.26 114 THR F CA 1
ATOM 8463 C C . THR F 1 114 ? 5.886 9.054 -2.830 1.00 20.45 114 THR F C 1
ATOM 8464 O O . THR F 1 114 ? 5.320 9.641 -3.753 1.00 20.39 114 THR F O 1
ATOM 8468 N N . GLU F 1 115 ? 6.806 8.110 -3.020 1.00 20.74 115 GLU F N 1
ATOM 8469 C CA . GLU F 1 115 ? 7.262 7.689 -4.341 1.00 21.16 115 GLU F CA 1
ATOM 8470 C C . GLU F 1 115 ? 7.861 6.290 -4.237 1.00 21.09 115 GLU F C 1
ATOM 8471 O O . GLU F 1 115 ? 8.580 5.989 -3.282 1.00 21.18 115 GLU F O 1
ATOM 8477 N N . ALA F 1 116 ? 7.556 5.442 -5.218 1.00 21.04 116 ALA F N 1
ATOM 8478 C CA . ALA F 1 116 ? 8.096 4.080 -5.278 1.00 21.04 116 ALA F CA 1
ATOM 8479 C C . ALA F 1 116 ? 8.313 3.636 -6.723 1.00 21.04 116 ALA F C 1
ATOM 8480 O O . ALA F 1 116 ? 7.555 4.019 -7.614 1.00 21.13 116 ALA F O 1
ATOM 8482 N N . SER F 1 117 ? 9.345 2.826 -6.947 1.00 20.98 117 SER F N 1
ATOM 8483 C CA . SER F 1 117 ? 9.702 2.392 -8.297 1.00 21.03 117 SER F CA 1
ATOM 8484 C C . SER F 1 117 ? 8.781 1.299 -8.839 1.00 21.12 117 SER F C 1
ATOM 8485 O O . SER F 1 117 ? 8.373 1.347 -9.999 1.00 21.17 117 SER F O 1
ATOM 8488 N N . THR F 1 118 ? 8.460 0.320 -7.997 1.00 21.23 118 THR F N 1
ATOM 8489 C CA . THR F 1 118 ? 7.594 -0.798 -8.383 1.00 21.33 118 THR F CA 1
ATOM 8490 C C . THR F 1 118 ? 6.116 -0.496 -8.073 1.00 21.22 118 THR F C 1
ATOM 8491 O O . THR F 1 118 ? 5.818 0.401 -7.282 1.00 21.31 118 THR F O 1
ATOM 8495 N N . VAL F 1 119 ? 5.202 -1.242 -8.695 1.00 21.09 119 VAL F N 1
ATOM 8496 C CA . VAL F 1 119 ? 3.761 -0.929 -8.640 1.00 20.96 119 VAL F CA 1
ATOM 8497 C C . VAL F 1 119 ? 3.109 -1.017 -7.246 1.00 20.89 119 VAL F C 1
ATOM 8498 O O . VAL F 1 119 ? 2.264 -0.185 -6.907 1.00 20.89 119 VAL F O 1
ATOM 8502 N N . HIS F 1 120 ? 3.502 -2.006 -6.445 1.00 20.74 120 HIS F N 1
ATOM 8503 C CA . HIS F 1 120 ? 2.952 -2.150 -5.092 1.00 20.57 120 HIS F CA 1
ATOM 8504 C C . HIS F 1 120 ? 4.050 -2.272 -4.038 1.00 20.41 120 HIS F C 1
ATOM 8505 O O . HIS F 1 120 ? 4.009 -3.161 -3.185 1.00 20.57 120 HIS F O 1
ATOM 8512 N N . GLY F 1 121 ? 5.022 -1.366 -4.094 1.00 20.15 121 GLY F N 1
ATOM 8513 C CA . GLY F 1 121 ? 6.168 -1.428 -3.199 1.00 19.77 121 GLY F CA 1
ATOM 8514 C C . GLY F 1 121 ? 6.380 -0.190 -2.358 1.00 19.56 121 GLY F C 1
ATOM 8515 O O . GLY F 1 121 ? 7.496 0.321 -2.279 1.00 19.64 121 GLY F O 1
ATOM 8516 N N . GLY F 1 122 ? 5.310 0.293 -1.730 1.00 19.30 122 GLY F N 1
ATOM 8517 C CA . GLY F 1 122 ? 5.406 1.393 -0.772 1.00 19.01 122 GLY F CA 1
ATOM 8518 C C . GLY F 1 122 ? 4.609 2.640 -1.108 1.00 18.88 122 GLY F C 1
ATOM 8519 O O . GLY F 1 122 ? 4.913 3.725 -0.607 1.00 18.93 122 GLY F O 1
ATOM 8520 N N . HIS F 1 123 ? 3.589 2.494 -1.950 1.00 18.71 123 HIS F N 1
ATOM 8521 C CA . HIS F 1 123 ? 2.721 3.615 -2.318 1.00 18.50 123 HIS F CA 1
ATOM 8522 C C . HIS F 1 123 ? 1.661 3.907 -1.261 1.00 18.24 123 HIS F C 1
ATOM 8523 O O . HIS F 1 123 ? 1.137 5.017 -1.198 1.00 18.17 123 HIS F O 1
ATOM 8530 N N . GLU F 1 124 ? 1.349 2.906 -0.440 1.00 18.07 124 GLU F N 1
ATOM 8531 C CA . GLU F 1 124 ? 0.301 3.015 0.576 1.00 17.79 124 GLU F CA 1
ATOM 8532 C C . GLU F 1 124 ? 0.857 2.946 1.994 1.00 17.49 124 GLU F C 1
ATOM 8533 O O . GLU F 1 124 ? 0.590 3.828 2.813 1.00 17.42 124 GLU F O 1
ATOM 8539 N N . THR F 1 125 ? 1.624 1.893 2.273 1.00 17.21 125 THR F N 1
ATOM 8540 C CA . THR F 1 125 ? 2.150 1.630 3.616 1.00 17.00 125 THR F CA 1
ATOM 8541 C C . THR F 1 125 ? 3.057 2.737 4.140 1.00 16.89 125 THR F C 1
ATOM 8542 O O . THR F 1 125 ? 3.074 3.006 5.341 1.00 16.78 125 THR F O 1
ATOM 8546 N N . THR F 1 126 ? 3.798 3.377 3.235 1.00 16.79 126 THR F N 1
ATOM 8547 C CA . THR F 1 126 ? 4.716 4.455 3.599 1.00 16.67 126 THR F CA 1
ATOM 8548 C C . THR F 1 126 ? 3.958 5.636 4.189 1.00 16.72 126 THR F C 1
ATOM 8549 O O . THR F 1 126 ? 4.420 6.268 5.139 1.00 16.83 126 THR F O 1
ATOM 8553 N N . ILE F 1 127 ? 2.786 5.916 3.628 1.00 16.70 127 ILE F N 1
ATOM 8554 C CA . ILE F 1 127 ? 1.931 6.985 4.124 1.00 16.73 127 ILE F CA 1
ATOM 8555 C C . ILE F 1 127 ? 1.333 6.611 5.485 1.00 16.87 127 ILE F C 1
ATOM 8556 O O . ILE F 1 127 ? 1.288 7.443 6.396 1.00 16.95 127 ILE F O 1
ATOM 8561 N N . LEU F 1 128 ? 0.908 5.356 5.620 1.00 16.96 128 LEU F N 1
ATOM 8562 C CA . LEU F 1 128 ? 0.324 4.854 6.865 1.00 17.02 128 LEU F CA 1
ATOM 8563 C C . LEU F 1 128 ? 1.328 4.844 8.021 1.00 17.19 128 LEU F C 1
ATOM 8564 O O . LEU F 1 128 ? 0.970 5.161 9.155 1.00 17.21 128 LEU F O 1
ATOM 8569 N N . THR F 1 129 ? 2.577 4.489 7.729 1.00 17.50 129 THR F N 1
ATOM 8570 C CA . THR F 1 129 ? 3.641 4.486 8.738 1.00 17.80 129 THR F CA 1
ATOM 8571 C C . THR F 1 129 ? 4.079 5.902 9.101 1.00 18.17 129 THR F C 1
ATOM 8572 O O . THR F 1 129 ? 4.410 6.174 10.257 1.00 18.40 129 THR F O 1
ATOM 8576 N N . MET F 1 130 ? 4.088 6.797 8.114 1.00 18.40 130 MET F N 1
ATOM 8577 C CA . MET F 1 130 ? 4.392 8.206 8.351 1.00 18.77 130 MET F CA 1
ATOM 8578 C C . MET F 1 130 ? 3.382 8.836 9.301 1.00 18.59 130 MET F C 1
ATOM 8579 O O . MET F 1 130 ? 3.745 9.667 10.137 1.00 18.72 130 MET F O 1
ATOM 8584 N N . SER F 1 131 ? 2.122 8.421 9.173 1.00 18.40 131 SER F N 1
ATOM 8585 C CA . SER F 1 131 ? 1.001 9.063 9.853 1.00 18.14 131 SER F CA 1
ATOM 8586 C C . SER F 1 131 ? 1.046 8.966 11.375 1.00 18.07 131 SER F C 1
ATOM 8587 O O . SER F 1 131 ? 0.350 9.714 12.062 1.00 18.09 131 SER F O 1
ATOM 8590 N N . THR F 1 132 ? 1.865 8.053 11.897 1.00 17.95 132 THR F N 1
ATOM 8591 C CA . THR F 1 132 ? 1.988 7.860 13.346 1.00 17.87 132 THR F CA 1
ATOM 8592 C C . THR F 1 132 ? 2.492 9.115 14.059 1.00 17.79 132 THR F C 1
ATOM 8593 O O . THR F 1 132 ? 2.087 9.402 15.188 1.00 17.77 132 THR F O 1
ATOM 8597 N N . TYR F 1 133 ? 3.365 9.859 13.384 1.00 17.78 133 TYR F N 1
ATOM 8598 C CA . TYR F 1 133 ? 3.853 11.156 13.859 1.00 17.77 133 TYR F CA 1
ATOM 8599 C C . TYR F 1 133 ? 2.706 12.095 14.240 1.00 17.76 133 TYR F C 1
ATOM 8600 O O . TYR F 1 133 ? 2.776 12.792 15.255 1.00 17.78 133 TYR F O 1
ATOM 8609 N N . ALA F 1 134 ? 1.653 12.093 13.425 1.00 17.72 134 ALA F N 1
ATOM 8610 C CA . ALA F 1 134 ? 0.508 12.982 13.612 1.00 17.70 134 ALA F CA 1
ATOM 8611 C C . ALA F 1 134 ? -0.325 12.658 14.853 1.00 17.68 134 ALA F C 1
ATOM 8612 O O . ALA F 1 134 ? -0.955 13.545 15.423 1.00 17.64 134 ALA F O 1
ATOM 8614 N N . TYR F 1 135 ? -0.326 11.394 15.267 1.00 17.73 135 TYR F N 1
ATOM 8615 C CA . TYR F 1 135 ? -1.069 10.984 16.460 1.00 17.86 135 TYR F CA 1
ATOM 8616 C C . TYR F 1 135 ? -0.394 11.470 17.741 1.00 18.12 135 TYR F C 1
ATOM 8617 O O . TYR F 1 135 ? -1.060 11.967 18.652 1.00 18.17 135 TYR F O 1
ATOM 8626 N N . HIS F 1 136 ? 0.929 11.336 17.797 1.00 18.33 136 HIS F N 1
ATOM 8627 C CA . HIS F 1 136 ? 1.698 11.728 18.975 1.00 18.48 136 HIS F CA 1
ATOM 8628 C C . HIS F 1 136 ? 1.707 13.239 19.195 1.00 18.74 136 HIS F C 1
ATOM 8629 O O . HIS F 1 136 ? 1.799 13.708 20.332 1.00 18.73 136 HIS F O 1
ATOM 8636 N N . PHE F 1 137 ? 1.596 13.991 18.102 1.00 19.00 137 PHE F N 1
ATOM 8637 C CA . PHE F 1 137 ? 1.623 15.451 18.147 1.00 19.18 137 PHE F CA 1
ATOM 8638 C C . PHE F 1 137 ? 0.230 16.075 18.253 1.00 19.33 137 PHE F C 1
ATOM 8639 O O . PHE F 1 137 ? 0.098 17.259 18.571 1.00 19.42 137 PHE F O 1
ATOM 8647 N N . GLY F 1 138 ? -0.802 15.275 17.996 1.00 19.36 138 GLY F N 1
ATOM 8648 C CA . GLY F 1 138 ? -2.176 15.768 17.995 1.00 19.38 138 GLY F CA 1
ATOM 8649 C C . GLY F 1 138 ? -2.505 16.523 16.721 1.00 19.47 138 GLY F C 1
ATOM 8650 O O . GLY F 1 138 ? -3.340 17.428 16.722 1.00 19.46 138 GLY F O 1
ATOM 8651 N N . MET F 1 139 ? -1.836 16.143 15.635 1.00 19.66 139 MET F N 1
ATOM 8652 C CA . MET F 1 139 ? -2.058 16.733 14.318 1.00 19.88 139 MET F CA 1
ATOM 8653 C C . MET F 1 139 ? -3.108 15.935 13.561 1.00 19.99 139 MET F C 1
ATOM 8654 O O . MET F 1 139 ? -3.091 14.703 13.578 1.00 20.07 139 MET F O 1
ATOM 8659 N N . ILE F 1 140 ? -4.015 16.635 12.889 1.00 20.13 140 ILE F N 1
ATOM 8660 C CA . ILE F 1 140 ? -5.079 15.970 12.137 1.00 20.28 140 ILE F CA 1
ATOM 8661 C C . ILE F 1 140 ? -4.622 15.579 10.725 1.00 20.40 140 ILE F C 1
ATOM 8662 O O . ILE F 1 140 ? -4.022 16.386 10.012 1.00 20.54 140 ILE F O 1
ATOM 8667 N N . ILE F 1 141 ? -4.889 14.333 10.339 1.00 20.49 141 ILE F N 1
ATOM 8668 C CA . ILE F 1 141 ? -4.420 13.803 9.055 1.00 20.54 141 ILE F CA 1
ATOM 8669 C C . ILE F 1 141 ? -5.429 14.076 7.947 1.00 20.85 141 ILE F C 1
ATOM 8670 O O . ILE F 1 141 ? -6.620 13.795 8.094 1.00 20.82 141 ILE F O 1
ATOM 8675 N N . VAL F 1 142 ? -4.928 14.621 6.842 1.00 21.24 142 VAL F N 1
ATOM 8676 C CA . VAL F 1 142 ? -5.734 14.919 5.664 1.00 21.62 142 VAL F CA 1
ATOM 8677 C C . VAL F 1 142 ? -5.356 13.983 4.515 1.00 21.98 142 VAL F C 1
ATOM 8678 O O . VAL F 1 142 ? -4.271 14.108 3.943 1.00 21.98 142 VAL F O 1
ATOM 8682 N N . PRO F 1 143 ? -6.233 13.013 4.200 1.00 22.40 143 PRO F N 1
ATOM 8683 C CA . PRO F 1 143 ? -6.067 12.180 3.015 1.00 22.70 143 PRO F CA 1
ATOM 8684 C C . PRO F 1 143 ? -6.680 12.824 1.780 1.00 23.06 143 PRO F C 1
ATOM 8685 O O . PRO F 1 143 ? -7.569 13.669 1.900 1.00 23.08 143 PRO F O 1
ATOM 8689 N N . ILE F 1 144 ? -6.200 12.422 0.607 1.00 23.54 144 ILE F N 1
ATOM 8690 C CA . ILE F 1 144 ? -6.765 12.873 -0.662 1.00 24.08 144 ILE F CA 1
ATOM 8691 C C . ILE F 1 144 ? -8.130 12.227 -0.892 1.00 24.32 144 ILE F C 1
ATOM 8692 O O . ILE F 1 144 ? -9.076 12.898 -1.303 1.00 24.27 144 ILE F O 1
ATOM 8697 N N . GLY F 1 145 ? -8.219 10.925 -0.623 1.00 24.74 145 GLY F N 1
ATOM 8698 C CA . GLY F 1 145 ? -9.430 10.154 -0.887 1.00 25.24 145 GLY F CA 1
ATOM 8699 C C . GLY F 1 145 ? -9.695 10.027 -2.374 1.00 25.60 145 GLY F C 1
ATOM 8700 O O . GLY F 1 145 ? -8.790 9.727 -3.151 1.00 25.52 145 GLY F O 1
ATOM 8701 N N . TYR F 1 146 ? -10.943 10.261 -2.766 1.00 26.05 146 TYR F N 1
ATOM 8702 C CA . TYR F 1 146 ? -11.318 10.259 -4.173 1.00 26.55 146 TYR F CA 1
ATOM 8703 C C . TYR F 1 146 ? -12.066 11.547 -4.518 1.00 26.99 146 TYR F C 1
ATOM 8704 O O . TYR F 1 146 ? -13.212 11.516 -4.977 1.00 27.11 146 TYR F O 1
ATOM 8713 N N . GLY F 1 147 ? -11.399 12.677 -4.284 1.00 27.46 147 GLY F N 1
ATOM 8714 C CA . GLY F 1 147 ? -11.967 14.004 -4.518 1.00 28.10 147 GLY F CA 1
ATOM 8715 C C . GLY F 1 147 ? -12.120 14.326 -5.991 1.00 28.59 147 GLY F C 1
ATOM 8716 O O . GLY F 1 147 ? -13.208 14.687 -6.441 1.00 28.85 147 GLY F O 1
ATOM 8717 N N . ILE F 1 148 ? -11.029 14.188 -6.742 1.00 28.94 148 ILE F N 1
ATOM 8718 C CA . ILE F 1 148 ? -11.047 14.419 -8.188 1.00 29.29 148 ILE F CA 1
ATOM 8719 C C . ILE F 1 148 ? -11.120 13.104 -8.972 1.00 29.53 148 ILE F C 1
ATOM 8720 O O . ILE F 1 148 ? -10.571 12.094 -8.527 1.00 29.48 148 ILE F O 1
ATOM 8725 N N . PRO F 1 149 ? -11.805 13.114 -10.140 1.00 29.86 149 PRO F N 1
ATOM 8726 C CA . PRO F 1 149 ? -11.999 11.922 -10.982 1.00 30.04 149 PRO F CA 1
ATOM 8727 C C . PRO F 1 149 ? -10.709 11.206 -11.382 1.00 30.27 149 PRO F C 1
ATOM 8728 O O . PRO F 1 149 ? -10.740 10.007 -11.672 1.00 30.35 149 PRO F O 1
ATOM 8732 N N . GLU F 1 150 ? -9.593 11.935 -11.392 1.00 30.53 150 GLU F N 1
ATOM 8733 C CA . GLU F 1 150 ? -8.282 11.371 -11.732 1.00 30.77 150 GLU F CA 1
ATOM 8734 C C . GLU F 1 150 ? -7.841 10.260 -10.776 1.00 30.82 150 GLU F C 1
ATOM 8735 O O . GLU F 1 150 ? -7.055 9.386 -11.153 1.00 30.76 150 GLU F O 1
ATOM 8741 N N . LEU F 1 151 ? -8.357 10.299 -9.549 1.00 30.98 151 LEU F N 1
ATOM 8742 C CA . LEU F 1 151 ? -8.040 9.300 -8.525 1.00 31.17 151 LEU F CA 1
ATOM 8743 C C . LEU F 1 151 ? -8.669 7.935 -8.803 1.00 31.35 151 LEU F C 1
ATOM 8744 O O . LEU F 1 151 ? -8.106 6.900 -8.432 1.00 31.38 151 LEU F O 1
ATOM 8749 N N . PHE F 1 152 ? -9.833 7.937 -9.451 1.00 31.59 152 PHE F N 1
ATOM 8750 C CA . PHE F 1 152 ? -10.440 6.707 -9.958 1.00 31.78 152 PHE F CA 1
ATOM 8751 C C . PHE F 1 152 ? -9.714 6.250 -11.221 1.00 31.82 152 PHE F C 1
ATOM 8752 O O . PHE F 1 152 ? -9.607 5.051 -11.485 1.00 31.82 152 PHE F O 1
ATOM 8760 N N . GLN F 1 153 ? -9.214 7.219 -11.988 1.00 31.81 153 GLN F N 1
ATOM 8761 C CA . GLN F 1 153 ? -8.684 6.976 -13.333 1.00 31.76 153 GLN F CA 1
ATOM 8762 C C . GLN F 1 153 ? -7.229 6.518 -13.385 1.00 31.43 153 GLN F C 1
ATOM 8763 O O . GLN F 1 153 ? -6.867 5.732 -14.258 1.00 31.50 153 GLN F O 1
ATOM 8769 N N . THR F 1 154 ? -6.404 7.013 -12.463 1.00 31.15 154 THR F N 1
ATOM 8770 C CA . THR F 1 154 ? -4.959 6.748 -12.495 1.00 30.92 154 THR F CA 1
ATOM 8771 C C . THR F 1 154 ? -4.594 5.261 -12.429 1.00 30.80 154 THR F C 1
ATOM 8772 O O . THR F 1 154 ? -5.073 4.524 -11.562 1.00 30.77 154 THR F O 1
ATOM 8776 N N . THR F 1 155 ? -3.751 4.838 -13.367 1.00 30.63 155 THR F N 1
ATOM 8777 C CA . THR F 1 155 ? -3.246 3.467 -13.398 1.00 30.53 155 THR F CA 1
ATOM 8778 C C . THR F 1 155 ? -1.744 3.435 -13.123 1.00 30.37 155 THR F C 1
ATOM 8779 O O . THR F 1 155 ? -1.102 2.387 -13.241 1.00 30.40 155 THR F O 1
ATOM 8783 N N . THR F 1 156 ? -1.192 4.587 -12.751 1.00 30.14 156 THR F N 1
ATOM 8784 C CA . THR F 1 156 ? 0.247 4.711 -12.529 1.00 29.93 156 THR F CA 1
ATOM 8785 C C . THR F 1 156 ? 0.605 5.229 -11.124 1.00 29.67 156 THR F C 1
ATOM 8786 O O . THR F 1 156 ? 1.066 4.459 -10.277 1.00 29.76 156 THR F O 1
ATOM 8790 N N . GLY F 1 157 ? 0.383 6.517 -10.877 1.00 29.30 157 GLY F N 1
ATOM 8791 C CA . GLY F 1 157 ? 0.749 7.127 -9.602 1.00 28.82 157 GLY F CA 1
ATOM 8792 C C . GLY F 1 157 ? -0.403 7.845 -8.931 1.00 28.51 157 GLY F C 1
ATOM 8793 O O . GLY F 1 157 ? -1.321 8.326 -9.596 1.00 28.54 157 GLY F O 1
ATOM 8794 N N . GLY F 1 158 ? -0.348 7.916 -7.605 1.00 28.19 158 GLY F N 1
ATOM 8795 C CA . GLY F 1 158 ? -1.369 8.598 -6.819 1.00 27.79 158 GLY F CA 1
ATOM 8796 C C . GLY F 1 158 ? -2.475 7.675 -6.347 1.00 27.50 158 GLY F C 1
ATOM 8797 O O . GLY F 1 158 ? -2.772 6.663 -6.986 1.00 27.39 158 GLY F O 1
ATOM 8798 N N . GLY F 1 159 ? -3.086 8.035 -5.222 1.00 27.24 159 GLY F N 1
ATOM 8799 C CA . GLY F 1 159 ? -4.183 7.268 -4.652 1.00 27.03 159 GLY F CA 1
ATOM 8800 C C . GLY F 1 159 ? -4.778 7.941 -3.431 1.00 26.89 159 GLY F C 1
ATOM 8801 O O . GLY F 1 159 ? -4.346 9.032 -3.057 1.00 26.87 159 GLY F O 1
ATOM 8802 N N . PRO F 1 160 ? -5.769 7.287 -2.791 1.00 26.85 160 PRO F N 1
ATOM 8803 C CA . PRO F 1 160 ? -6.495 7.852 -1.647 1.00 26.83 160 PRO F CA 1
ATOM 8804 C C . PRO F 1 160 ? -5.611 8.210 -0.449 1.00 26.84 160 PRO F C 1
ATOM 8805 O O . PRO F 1 160 ? -5.919 9.161 0.274 1.00 26.78 160 PRO F O 1
ATOM 8809 N N . TYR F 1 161 ? -4.530 7.460 -0.250 1.00 26.85 161 TYR F N 1
ATOM 8810 C CA . TYR F 1 161 ? -3.617 7.698 0.868 1.00 26.92 161 TYR F CA 1
ATOM 8811 C C . TYR F 1 161 ? -2.775 8.960 0.669 1.00 27.12 161 TYR F C 1
ATOM 8812 O O . TYR F 1 161 ? -2.467 9.665 1.631 1.00 27.03 161 TYR F O 1
ATOM 8821 N N . GLY F 1 162 ? -2.425 9.246 -0.583 1.00 27.47 162 GLY F N 1
ATOM 8822 C CA . GLY F 1 162 ? -1.621 10.419 -0.925 1.00 27.91 162 GLY F CA 1
ATOM 8823 C C . GLY F 1 162 ? -1.061 10.354 -2.333 1.00 28.27 162 GLY F C 1
ATOM 8824 O O . GLY F 1 162 ? -1.161 9.324 -3.003 1.00 28.30 162 GLY F O 1
ATOM 8825 N N . ALA F 1 163 ? -0.469 11.458 -2.782 1.00 28.67 163 ALA F N 1
ATOM 8826 C CA . ALA F 1 163 ? 0.077 11.552 -4.135 1.00 29.09 163 ALA F CA 1
ATOM 8827 C C . ALA F 1 163 ? 1.404 10.814 -4.247 1.00 29.45 163 ALA F C 1
ATOM 8828 O O . ALA F 1 163 ? 2.279 10.958 -3.389 1.00 29.43 163 ALA F O 1
ATOM 8830 N N . THR F 1 164 ? 1.540 10.015 -5.304 1.00 29.95 164 THR F N 1
ATOM 8831 C CA . THR F 1 164 ? 2.756 9.235 -5.540 1.00 30.41 164 THR F CA 1
ATOM 8832 C C . THR F 1 164 ? 3.205 9.283 -7.000 1.00 30.74 164 THR F C 1
ATOM 8833 O O . THR F 1 164 ? 2.462 9.730 -7.877 1.00 30.67 164 THR F O 1
ATOM 8837 N N . HIS F 1 165 ? 4.431 8.826 -7.242 1.00 31.24 165 HIS F N 1
ATOM 8838 C CA . HIS F 1 165 ? 4.938 8.619 -8.591 1.00 31.80 165 HIS F CA 1
ATOM 8839 C C . HIS F 1 165 ? 5.340 7.157 -8.772 1.00 32.39 165 HIS F C 1
ATOM 8840 O O . HIS F 1 165 ? 5.804 6.511 -7.827 1.00 32.33 165 HIS F O 1
ATOM 8847 N N . LEU F 1 166 ? 5.156 6.647 -9.988 1.00 33.23 166 LEU F N 1
ATOM 8848 C CA . LEU F 1 166 ? 5.585 5.297 -10.342 1.00 34.08 166 LEU F CA 1
ATOM 8849 C C . LEU F 1 166 ? 6.790 5.321 -11.287 1.00 34.75 166 LEU F C 1
ATOM 8850 O O . LEU F 1 166 ? 6.757 5.964 -12.341 1.00 34.75 166 LEU F O 1
ATOM 8855 N N . GLY F 1 167 ? 7.848 4.616 -10.892 1.00 35.58 167 GLY F N 1
ATOM 8856 C CA . GLY F 1 167 ? 9.052 4.487 -11.709 1.00 36.78 167 GLY F CA 1
ATOM 8857 C C . GLY F 1 167 ? 10.287 5.082 -11.060 1.00 37.63 167 GLY F C 1
ATOM 8858 O O . GLY F 1 167 ? 10.189 5.988 -10.225 1.00 37.69 167 GLY F O 1
ATOM 8859 N N . SER F 1 168 ? 11.452 4.573 -11.458 1.00 38.46 168 SER F N 1
ATOM 8860 C CA . SER F 1 168 ? 12.738 5.040 -10.932 1.00 39.35 168 SER F CA 1
ATOM 8861 C C . SER F 1 168 ? 13.212 6.344 -11.594 1.00 39.94 168 SER F C 1
ATOM 8862 O O . SER F 1 168 ? 14.197 6.947 -11.154 1.00 40.00 168 SER F O 1
ATOM 8865 N N . LYS F 1 169 ? 12.501 6.771 -12.640 1.00 40.65 169 LYS F N 1
ATOM 8866 C CA . LYS F 1 169 ? 12.794 8.017 -13.365 1.00 41.37 169 LYS F CA 1
ATOM 8867 C C . LYS F 1 169 ? 12.496 9.287 -12.542 1.00 41.52 169 LYS F C 1
ATOM 8868 O O . LYS F 1 169 ? 12.383 9.234 -11.312 1.00 41.66 169 LYS F O 1
ATOM 8874 N N . GLU F 1 170 ? 12.366 10.423 -13.225 1.00 41.74 170 GLU F N 1
ATOM 8875 C CA . GLU F 1 170 ? 12.258 11.724 -12.558 1.00 41.94 170 GLU F CA 1
ATOM 8876 C C . GLU F 1 170 ? 10.952 12.465 -12.870 1.00 41.86 170 GLU F C 1
ATOM 8877 O O . GLU F 1 170 ? 10.398 13.148 -12.004 1.00 41.95 170 GLU F O 1
ATOM 8883 N N . GLU F 1 171 ? 10.466 12.319 -14.102 1.00 41.73 171 GLU F N 1
ATOM 8884 C CA . GLU F 1 171 ? 9.374 13.146 -14.618 1.00 41.56 171 GLU F CA 1
ATOM 8885 C C . GLU F 1 171 ? 7.982 12.582 -14.332 1.00 41.32 171 GLU F C 1
ATOM 8886 O O . GLU F 1 171 ? 7.703 11.415 -14.612 1.00 41.38 171 GLU F O 1
ATOM 8892 N N . LEU F 1 172 ? 7.117 13.431 -13.780 1.00 41.05 172 LEU F N 1
ATOM 8893 C CA . LEU F 1 172 ? 5.721 13.083 -13.524 1.00 40.77 172 LEU F CA 1
ATOM 8894 C C . LEU F 1 172 ? 4.916 13.040 -14.821 1.00 40.75 172 LEU F C 1
ATOM 8895 O O . LEU F 1 172 ? 5.273 13.697 -15.801 1.00 40.84 172 LEU F O 1
ATOM 8900 N N . ASP F 1 173 ? 3.835 12.262 -14.823 1.00 40.67 173 ASP F N 1
ATOM 8901 C CA . ASP F 1 173 ? 2.890 12.258 -15.942 1.00 40.61 173 ASP F CA 1
ATOM 8902 C C . ASP F 1 173 ? 1.674 13.143 -15.652 1.00 40.46 173 ASP F C 1
ATOM 8903 O O . ASP F 1 173 ? 1.548 13.697 -14.556 1.00 40.47 173 ASP F O 1
ATOM 8908 N N . GLU F 1 174 ? 0.790 13.259 -16.643 1.00 40.24 174 GLU F N 1
ATOM 8909 C CA . GLU F 1 174 ? -0.384 14.138 -16.587 1.00 40.01 174 GLU F CA 1
ATOM 8910 C C . GLU F 1 174 ? -1.273 13.883 -15.367 1.00 39.63 174 GLU F C 1
ATOM 8911 O O . GLU F 1 174 ? -1.691 14.827 -14.693 1.00 39.62 174 GLU F O 1
ATOM 8917 N N . MET F 1 175 ? -1.542 12.607 -15.089 1.00 39.16 175 MET F N 1
ATOM 8918 C CA . MET F 1 175 ? -2.388 12.195 -13.967 1.00 38.68 175 MET F CA 1
ATOM 8919 C C . MET F 1 175 ? -1.797 12.594 -12.616 1.00 38.34 175 MET F C 1
ATOM 8920 O O . MET F 1 175 ? -2.504 13.123 -11.757 1.00 38.29 175 MET F O 1
ATOM 8925 N N . GLU F 1 176 ? -0.500 12.339 -12.447 1.00 37.92 176 GLU F N 1
ATOM 8926 C CA . GLU F 1 176 ? 0.197 12.544 -11.174 1.00 37.46 176 GLU F CA 1
ATOM 8927 C C . GLU F 1 176 ? 0.292 14.008 -10.753 1.00 37.12 176 GLU F C 1
ATOM 8928 O O . GLU F 1 176 ? 0.257 14.313 -9.559 1.00 37.15 176 GLU F O 1
ATOM 8934 N N . ARG F 1 177 ? 0.413 14.904 -11.731 1.00 36.63 177 ARG F N 1
ATOM 8935 C CA . ARG F 1 177 ? 0.495 16.339 -11.457 1.00 36.18 177 ARG F CA 1
ATOM 8936 C C . ARG F 1 177 ? -0.819 16.890 -10.914 1.00 35.73 177 ARG F C 1
ATOM 8937 O O . ARG F 1 177 ? -0.817 17.694 -9.982 1.00 35.62 177 ARG F O 1
ATOM 8945 N N . LYS F 1 178 ? -1.931 16.453 -11.508 1.00 35.19 178 LYS F N 1
ATOM 8946 C CA . LYS F 1 178 ? -3.269 16.882 -11.096 1.00 34.66 178 LYS F CA 1
ATOM 8947 C C . LYS F 1 178 ? -3.605 16.429 -9.679 1.00 34.18 178 LYS F C 1
ATOM 8948 O O . LYS F 1 178 ? -4.174 17.193 -8.896 1.00 34.19 178 LYS F O 1
ATOM 8954 N N . ILE F 1 179 ? -3.247 15.186 -9.362 1.00 33.57 179 ILE F N 1
ATOM 8955 C CA . ILE F 1 179 ? -3.479 14.606 -8.038 1.00 32.92 179 ILE F CA 1
ATOM 8956 C C . ILE F 1 179 ? -2.650 15.331 -6.974 1.00 32.59 179 ILE F C 1
ATOM 8957 O O . ILE F 1 179 ? -3.167 15.669 -5.906 1.00 32.58 179 ILE F O 1
ATOM 8962 N N . ALA F 1 180 ? -1.377 15.583 -7.283 1.00 32.09 180 ALA F N 1
ATOM 8963 C CA . ALA F 1 180 ? -0.485 16.329 -6.392 1.00 31.59 180 ALA F CA 1
ATOM 8964 C C . ALA F 1 180 ? -0.952 17.768 -6.186 1.00 31.25 180 ALA F C 1
ATOM 8965 O O . ALA F 1 180 ? -0.920 18.276 -5.066 1.00 31.20 180 ALA F O 1
ATOM 8967 N N . ARG F 1 181 ? -1.393 18.415 -7.265 1.00 30.91 181 ARG F N 1
ATOM 8968 C CA . ARG F 1 181 ? -1.940 19.772 -7.181 1.00 30.62 181 ARG F CA 1
ATOM 8969 C C . ARG F 1 181 ? -3.222 19.820 -6.356 1.00 30.30 181 ARG F C 1
ATOM 8970 O O . ARG F 1 181 ? -3.491 20.809 -5.676 1.00 30.12 181 ARG F O 1
ATOM 8978 N N . PHE F 1 182 ? -3.997 18.740 -6.416 1.00 30.07 182 PHE F N 1
ATOM 8979 C CA . PHE F 1 182 ? -5.219 18.616 -5.629 1.00 29.84 182 PHE F CA 1
ATOM 8980 C C . PHE F 1 182 ? -4.935 18.418 -4.140 1.00 29.69 182 PHE F C 1
ATOM 8981 O O . PHE F 1 182 ? -5.645 18.973 -3.298 1.00 29.66 182 PHE F O 1
ATOM 8989 N N . GLN F 1 183 ? -3.904 17.632 -3.823 1.00 29.47 183 GLN F N 1
ATOM 8990 C CA . GLN F 1 183 ? -3.503 17.395 -2.433 1.00 29.29 183 GLN F CA 1
ATOM 8991 C C . GLN F 1 183 ? -3.122 18.707 -1.750 1.00 29.12 183 GLN F C 1
ATOM 8992 O O . GLN F 1 183 ? -3.497 18.948 -0.600 1.00 29.06 183 GLN F O 1
ATOM 8998 N N . GLY F 1 184 ? -2.389 19.550 -2.478 1.00 28.99 184 GLY F N 1
ATOM 8999 C CA . GLY F 1 184 ? -2.026 20.889 -2.016 1.00 28.73 184 GLY F CA 1
ATOM 9000 C C . GLY F 1 184 ? -3.223 21.800 -1.812 1.00 28.52 184 GLY F C 1
ATOM 9001 O O . GLY F 1 184 ? -3.216 22.647 -0.919 1.00 28.55 184 GLY F O 1
ATOM 9002 N N . LYS F 1 185 ? -4.249 21.627 -2.645 1.00 28.33 185 LYS F N 1
ATOM 9003 C CA . LYS F 1 185 ? -5.507 22.356 -2.499 1.00 28.25 185 LYS F CA 1
ATOM 9004 C C . LYS F 1 185 ? -6.273 21.854 -1.276 1.00 28.18 185 LYS F C 1
ATOM 9005 O O . LYS F 1 185 ? -6.813 22.644 -0.497 1.00 28.16 185 LYS F O 1
ATOM 9011 N N . ARG F 1 186 ? -6.299 20.532 -1.122 1.00 28.10 186 ARG F N 1
ATOM 9012 C CA . ARG F 1 186 ? -7.003 19.854 -0.038 1.00 27.90 186 ARG F CA 1
ATOM 9013 C C . ARG F 1 186 ? -6.448 20.213 1.350 1.00 28.03 186 ARG F C 1
ATOM 9014 O O . ARG F 1 186 ? -7.220 20.427 2.285 1.00 28.00 186 ARG F O 1
ATOM 9022 N N . ILE F 1 187 ? -5.123 20.290 1.476 1.00 28.14 187 ILE F N 1
ATOM 9023 C CA . ILE F 1 187 ? -4.491 20.662 2.749 1.00 28.34 187 ILE F CA 1
ATOM 9024 C C . ILE F 1 187 ? -4.731 22.134 3.101 1.00 28.68 187 ILE F C 1
ATOM 9025 O O . ILE F 1 187 ? -4.853 22.487 4.274 1.00 28.67 187 ILE F O 1
ATOM 9030 N N . THR F 1 188 ? -4.808 22.976 2.074 1.00 29.14 188 THR F N 1
ATOM 9031 C CA . THR F 1 188 ? -5.067 24.404 2.233 1.00 29.55 188 THR F CA 1
ATOM 9032 C C . THR F 1 188 ? -6.486 24.651 2.752 1.00 29.91 188 THR F C 1
ATOM 9033 O O . THR F 1 188 ? -6.693 25.496 3.629 1.00 29.86 188 THR F O 1
ATOM 9037 N N . GLU F 1 189 ? -7.445 23.900 2.206 1.00 30.32 189 GLU F N 1
ATOM 9038 C CA . GLU F 1 189 ? -8.850 23.974 2.611 1.00 30.78 189 GLU F CA 1
ATOM 9039 C C . GLU F 1 189 ? -9.044 23.616 4.082 1.00 31.03 189 GLU F C 1
ATOM 9040 O O . GLU F 1 189 ? -9.858 24.233 4.773 1.00 31.09 189 GLU F O 1
ATOM 9046 N N . VAL F 1 190 ? -8.297 22.620 4.550 1.00 31.40 190 VAL F N 1
ATOM 9047 C CA . VAL F 1 190 ? -8.347 22.208 5.950 1.00 31.84 190 VAL F CA 1
ATOM 9048 C C . VAL F 1 190 ? -7.560 23.185 6.829 1.00 32.22 190 VAL F C 1
ATOM 9049 O O . VAL F 1 190 ? -7.977 23.490 7.949 1.00 32.33 190 VAL F O 1
ATOM 9053 N N . ALA F 1 191 ? -6.439 23.685 6.310 1.00 32.68 191 ALA F N 1
ATOM 9054 C CA . ALA F 1 191 ? -5.576 24.609 7.053 1.00 33.15 191 ALA F CA 1
ATOM 9055 C C . ALA F 1 191 ? -6.240 25.953 7.365 1.00 33.55 191 ALA F C 1
ATOM 9056 O O . ALA F 1 191 ? -6.108 26.463 8.478 1.00 33.54 191 ALA F O 1
ATOM 9058 N N . LYS F 1 192 ? -6.951 26.519 6.392 1.00 34.08 192 LYS F N 1
ATOM 9059 C CA . LYS F 1 192 ? -7.644 27.792 6.602 1.00 34.76 192 LYS F CA 1
ATOM 9060 C C . LYS F 1 192 ? -8.943 27.644 7.398 1.00 35.12 192 LYS F C 1
ATOM 9061 O O . LYS F 1 192 ? -9.445 28.620 7.958 1.00 35.27 192 LYS F O 1
ATOM 9067 N N . ALA F 1 193 ? -9.476 26.426 7.448 1.00 35.60 193 ALA F N 1
ATOM 9068 C CA . ALA F 1 193 ? -10.675 26.139 8.229 1.00 36.13 193 ALA F CA 1
ATOM 9069 C C . ALA F 1 193 ? -10.375 26.062 9.727 1.00 36.60 193 ALA F C 1
ATOM 9070 O O . ALA F 1 193 ? -11.217 26.423 10.551 1.00 36.71 193 ALA F O 1
ATOM 9072 N N . ILE F 1 194 ? -9.179 25.590 10.073 1.00 37.19 194 ILE F N 1
ATOM 9073 C CA . ILE F 1 194 ? -8.758 25.491 11.473 1.00 37.84 194 ILE F CA 1
ATOM 9074 C C . ILE F 1 194 ? -8.228 26.835 11.985 1.00 38.42 194 ILE F C 1
ATOM 9075 O O . ILE F 1 194 ? -8.464 27.206 13.138 1.00 38.51 194 ILE F O 1
ATOM 9080 N N . LYS F 1 195 ? -7.525 27.561 11.118 1.00 39.13 195 LYS F N 1
ATOM 9081 C CA . LYS F 1 195 ? -6.877 28.819 11.492 1.00 39.83 195 LYS F CA 1
ATOM 9082 C C . LYS F 1 195 ? -7.869 29.976 11.644 1.00 40.38 195 LYS F C 1
ATOM 9083 O O . LYS F 1 195 ? -7.981 30.563 12.722 1.00 40.53 195 LYS F O 1
ATOM 9089 N N . CYS F 1 196 ? -8.581 30.295 10.565 1.00 41.01 196 CYS F N 1
ATOM 9090 C CA . CYS F 1 196 ? -9.483 31.447 10.534 1.00 41.66 196 CYS F CA 1
ATOM 9091 C C . CYS F 1 196 ? -10.812 31.157 11.232 1.00 42.06 196 CYS F C 1
ATOM 9092 O O . CYS F 1 196 ? -11.289 31.954 12.045 1.00 42.17 196 CYS F O 1
ATOM 9095 N N . CYS F 1 197 ? -11.399 30.008 10.909 1.00 42.66 197 CYS F N 1
ATOM 9096 C CA . CYS F 1 197 ? -12.695 29.608 11.440 1.00 42.83 197 CYS F CA 1
ATOM 9097 C C . CYS F 1 197 ? -12.539 28.704 12.662 1.00 42.92 197 CYS F C 1
ATOM 9098 O O . CYS F 1 197 ? -12.331 29.182 13.779 1.00 43.06 197 CYS F O 1
ATOM 9101 N N . CYS G 1 3 ? 10.481 95.288 46.218 1.00 36.28 3 CYS G N 1
ATOM 9102 C CA . CYS G 1 3 ? 10.303 94.242 45.170 1.00 36.04 3 CYS G CA 1
ATOM 9103 C C . CYS G 1 3 ? 10.876 94.680 43.818 1.00 35.76 3 CYS G C 1
ATOM 9104 O O . CYS G 1 3 ? 10.682 95.822 43.386 1.00 35.77 3 CYS G O 1
ATOM 9107 N N . LYS G 1 4 ? 11.574 93.756 43.161 1.00 35.30 4 LYS G N 1
ATOM 9108 C CA . LYS G 1 4 ? 12.241 94.024 41.888 1.00 34.86 4 LYS G CA 1
ATOM 9109 C C . LYS G 1 4 ? 11.632 93.199 40.754 1.00 34.28 4 LYS G C 1
ATOM 9110 O O . LYS G 1 4 ? 11.411 91.995 40.911 1.00 34.39 4 LYS G O 1
ATOM 9116 N N . PRO G 1 5 ? 11.346 93.846 39.610 1.00 33.66 5 PRO G N 1
ATOM 9117 C CA . PRO G 1 5 ? 10.919 93.100 38.433 1.00 33.02 5 PRO G CA 1
ATOM 9118 C C . PRO G 1 5 ? 12.107 92.601 37.614 1.00 32.43 5 PRO G C 1
ATOM 9119 O O . PRO G 1 5 ? 13.147 93.262 37.562 1.00 32.39 5 PRO G O 1
ATOM 9123 N N . ASN G 1 6 ? 11.948 91.435 36.993 1.00 31.74 6 ASN G N 1
ATOM 9124 C CA . ASN G 1 6 ? 12.954 90.902 36.081 1.00 31.01 6 ASN G CA 1
ATOM 9125 C C . ASN G 1 6 ? 12.743 91.432 34.671 1.00 30.48 6 ASN G C 1
ATOM 9126 O O . ASN G 1 6 ? 11.732 91.137 34.031 1.00 30.42 6 ASN G O 1
ATOM 9131 N N . ILE G 1 7 ? 13.697 92.226 34.195 1.00 29.76 7 ILE G N 1
ATOM 9132 C CA . ILE G 1 7 ? 13.615 92.803 32.858 1.00 28.99 7 ILE G CA 1
ATOM 9133 C C . ILE G 1 7 ? 14.607 92.123 31.925 1.00 28.44 7 ILE G C 1
ATOM 9134 O O . ILE G 1 7 ? 15.804 92.063 32.212 1.00 28.36 7 ILE G O 1
ATOM 9139 N N . LEU G 1 8 ? 14.088 91.598 30.820 1.00 27.80 8 LEU G N 1
ATOM 9140 C CA . LEU G 1 8 ? 14.914 91.012 29.775 1.00 27.16 8 LEU G CA 1
ATOM 9141 C C . LEU G 1 8 ? 15.016 91.971 28.598 1.00 26.84 8 LEU G C 1
ATOM 9142 O O . LEU G 1 8 ? 14.001 92.405 28.045 1.00 26.80 8 LEU G O 1
ATOM 9147 N N . VAL G 1 9 ? 16.248 92.304 28.231 1.00 26.36 9 VAL G N 1
ATOM 9148 C CA . VAL G 1 9 ? 16.501 93.129 27.057 1.00 25.93 9 VAL G CA 1
ATOM 9149 C C . VAL G 1 9 ? 16.992 92.224 25.929 1.00 25.60 9 VAL G C 1
ATOM 9150 O O . VAL G 1 9 ? 18.161 91.846 25.879 1.00 25.53 9 VAL G O 1
ATOM 9154 N N . LEU G 1 10 ? 16.070 91.866 25.042 1.00 25.30 10 LEU G N 1
ATOM 9155 C CA . LEU G 1 10 ? 16.351 90.941 23.953 1.00 25.13 10 LEU G CA 1
ATOM 9156 C C . LEU G 1 10 ? 16.516 91.678 22.628 1.00 25.01 10 LEU G C 1
ATOM 9157 O O . LEU G 1 10 ? 15.683 92.510 22.268 1.00 25.00 10 LEU G O 1
ATOM 9162 N N . PHE G 1 11 ? 17.589 91.369 21.902 1.00 24.81 11 PHE G N 1
ATOM 9163 C CA . PHE G 1 11 ? 17.840 92.023 20.619 1.00 24.68 11 PHE G CA 1
ATOM 9164 C C . PHE G 1 11 ? 18.520 91.131 19.583 1.00 24.62 11 PHE G C 1
ATOM 9165 O O . PHE G 1 11 ? 19.100 90.098 19.913 1.00 24.57 11 PHE G O 1
ATOM 9173 N N . TYR G 1 12 ? 18.414 91.549 18.326 1.00 24.62 12 TYR G N 1
ATOM 9174 C CA . TYR G 1 12 ? 19.215 91.021 17.231 1.00 24.55 12 TYR G CA 1
ATOM 9175 C C . TYR G 1 12 ? 20.122 92.146 16.756 1.00 24.70 12 TYR G C 1
ATOM 9176 O O . TYR G 1 12 ? 19.741 93.314 16.814 1.00 24.73 12 TYR G O 1
ATOM 9185 N N . GLY G 1 13 ? 21.316 91.797 16.289 1.00 24.92 13 GLY G N 1
ATOM 9186 C CA . GLY G 1 13 ? 22.185 92.771 15.638 1.00 25.29 13 GLY G CA 1
ATOM 9187 C C . GLY G 1 13 ? 23.548 92.942 16.267 1.00 25.50 13 GLY G C 1
ATOM 9188 O O . GLY G 1 13 ? 23.841 92.357 17.309 1.00 25.54 13 GLY G O 1
ATOM 9189 N N . TYR G 1 14 ? 24.377 93.761 15.624 1.00 25.82 14 TYR G N 1
ATOM 9190 C CA . TYR G 1 14 ? 25.771 93.937 16.021 1.00 26.18 14 TYR G CA 1
ATOM 9191 C C . TYR G 1 14 ? 26.173 95.403 16.146 1.00 26.07 14 TYR G C 1
ATOM 9192 O O . TYR G 1 14 ? 27.071 95.739 16.919 1.00 26.21 14 TYR G O 1
ATOM 9201 N N . GLY G 1 15 ? 25.505 96.272 15.393 1.00 25.91 15 GLY G N 1
ATOM 9202 C CA . GLY G 1 15 ? 25.853 97.688 15.362 1.00 25.83 15 GLY G CA 1
ATOM 9203 C C . GLY G 1 15 ? 25.349 98.509 16.537 1.00 25.74 15 GLY G C 1
ATOM 9204 O O . GLY G 1 15 ? 25.601 98.182 17.701 1.00 25.65 15 GLY G O 1
ATOM 9205 N N . SER G 1 16 ? 24.636 99.584 16.211 1.00 25.59 16 SER G N 1
ATOM 9206 C CA . SER G 1 16 ? 24.129 100.549 17.186 1.00 25.43 16 SER G CA 1
ATOM 9207 C C . SER G 1 16 ? 22.996 100.006 18.063 1.00 25.31 16 SER G C 1
ATOM 9208 O O . SER G 1 16 ? 22.737 100.532 19.149 1.00 25.26 16 SER G O 1
ATOM 9211 N N . ILE G 1 17 ? 22.331 98.957 17.581 1.00 25.11 17 ILE G N 1
ATOM 9212 C CA . ILE G 1 17 ? 21.237 98.298 18.301 1.00 24.89 17 ILE G CA 1
ATOM 9213 C C . ILE G 1 17 ? 21.687 97.756 19.669 1.00 24.88 17 ILE G C 1
ATOM 9214 O O . ILE G 1 17 ? 20.877 97.641 20.594 1.00 24.88 17 ILE G O 1
ATOM 9219 N N . VAL G 1 18 ? 22.981 97.445 19.779 1.00 24.83 18 VAL G N 1
ATOM 9220 C CA . VAL G 1 18 ? 23.601 96.969 21.021 1.00 24.63 18 VAL G CA 1
ATOM 9221 C C . VAL G 1 18 ? 23.667 98.089 22.065 1.00 24.62 18 VAL G C 1
ATOM 9222 O O . VAL G 1 18 ? 23.365 97.870 23.239 1.00 24.58 18 VAL G O 1
ATOM 9226 N N . GLU G 1 19 ? 24.056 99.283 21.627 1.00 24.60 19 GLU G N 1
ATOM 9227 C CA . GLU G 1 19 ? 24.152 100.441 22.513 1.00 24.74 19 GLU G CA 1
ATOM 9228 C C . GLU G 1 19 ? 22.770 100.883 22.998 1.00 24.34 19 GLU G C 1
ATOM 9229 O O . GLU G 1 19 ? 22.624 101.336 24.134 1.00 24.24 19 GLU G O 1
ATOM 9235 N N . LEU G 1 20 ? 21.768 100.745 22.128 1.00 24.13 20 LEU G N 1
ATOM 9236 C CA . LEU G 1 20 ? 20.369 101.002 22.483 1.00 23.82 20 LEU G CA 1
ATOM 9237 C C . LEU G 1 20 ? 19.903 100.052 23.580 1.00 23.71 20 LEU G C 1
ATOM 9238 O O . LEU G 1 20 ? 19.251 100.471 24.538 1.00 23.64 20 LEU G O 1
ATOM 9243 N N . ALA G 1 21 ? 20.257 98.775 23.430 1.00 23.62 21 ALA G N 1
ATOM 9244 C CA . ALA G 1 21 ? 19.915 97.730 24.392 1.00 23.48 21 ALA G CA 1
ATOM 9245 C C . ALA G 1 21 ? 20.514 97.985 25.771 1.00 23.43 21 ALA G C 1
ATOM 9246 O O . ALA G 1 21 ? 19.881 97.691 26.783 1.00 23.35 21 ALA G O 1
ATOM 9248 N N . LYS G 1 22 ? 21.727 98.534 25.798 1.00 23.49 22 LYS G N 1
ATOM 9249 C CA . LYS G 1 22 ? 22.435 98.825 27.047 1.00 23.65 22 LYS G CA 1
ATOM 9250 C C . LYS G 1 22 ? 21.853 100.016 27.802 1.00 23.81 22 LYS G C 1
ATOM 9251 O O . LYS G 1 22 ? 21.706 99.964 29.022 1.00 23.89 22 LYS G O 1
ATOM 9257 N N . GLU G 1 23 ? 21.525 101.082 27.073 1.00 24.04 23 GLU G N 1
ATOM 9258 C CA . GLU G 1 23 ? 20.905 102.270 27.661 1.00 24.38 23 GLU G CA 1
ATOM 9259 C C . GLU G 1 23 ? 19.509 101.961 28.200 1.00 24.51 23 GLU G C 1
ATOM 9260 O O . GLU G 1 23 ? 19.090 102.522 29.214 1.00 24.51 23 GLU G O 1
ATOM 9266 N N . ILE G 1 24 ? 18.798 101.069 27.513 1.00 24.71 24 ILE G N 1
ATOM 9267 C CA . ILE G 1 24 ? 17.506 100.577 27.981 1.00 24.94 24 ILE G CA 1
ATOM 9268 C C . ILE G 1 24 ? 17.687 99.786 29.279 1.00 25.27 24 ILE G C 1
ATOM 9269 O O . ILE G 1 24 ? 16.932 99.970 30.238 1.00 25.28 24 ILE G O 1
ATOM 9274 N N . GLY G 1 25 ? 18.705 98.928 29.308 1.00 25.63 25 GLY G N 1
ATOM 9275 C CA . GLY G 1 25 ? 19.053 98.175 30.509 1.00 26.10 25 GLY G CA 1
ATOM 9276 C C . GLY G 1 25 ? 19.441 99.089 31.654 1.00 26.47 25 GLY G C 1
ATOM 9277 O O . GLY G 1 25 ? 18.997 98.898 32.787 1.00 26.40 25 GLY G O 1
ATOM 9278 N N . LYS G 1 26 ? 20.260 100.091 31.343 1.00 26.92 26 LYS G N 1
ATOM 9279 C CA . LYS G 1 26 ? 20.719 101.071 32.322 1.00 27.55 26 LYS G CA 1
ATOM 9280 C C . LYS G 1 26 ? 19.550 101.850 32.912 1.00 27.87 26 LYS G C 1
ATOM 9281 O O . LYS G 1 26 ? 19.467 102.026 34.129 1.00 27.92 26 LYS G O 1
ATOM 9287 N N . GLY G 1 27 ? 18.648 102.303 32.045 1.00 28.34 27 GLY G N 1
ATOM 9288 C CA . GLY G 1 27 ? 17.444 103.008 32.475 1.00 28.98 27 GLY G CA 1
ATOM 9289 C C . GLY G 1 27 ? 16.558 102.145 33.351 1.00 29.48 27 GLY G C 1
ATOM 9290 O O . GLY G 1 27 ? 15.902 102.642 34.268 1.00 29.51 27 GLY G O 1
ATOM 9291 N N . ALA G 1 28 ? 16.549 100.845 33.063 1.00 30.05 28 ALA G N 1
ATOM 9292 C CA . ALA G 1 28 ? 15.778 99.878 33.832 1.00 30.66 28 ALA G CA 1
ATOM 9293 C C . ALA G 1 28 ? 16.429 99.586 35.187 1.00 31.16 28 ALA G C 1
ATOM 9294 O O . ALA G 1 28 ? 15.735 99.474 36.200 1.00 31.18 28 ALA G O 1
ATOM 9296 N N . GLU G 1 29 ? 17.758 99.469 35.193 1.00 31.77 29 GLU G N 1
ATOM 9297 C CA . GLU G 1 29 ? 18.527 99.251 36.422 1.00 32.47 29 GLU G CA 1
ATOM 9298 C C . GLU G 1 29 ? 18.332 100.384 37.424 1.00 32.63 29 GLU G C 1
ATOM 9299 O O . GLU G 1 29 ? 18.079 100.137 38.603 1.00 32.65 29 GLU G O 1
ATOM 9305 N N . GLU G 1 30 ? 18.441 101.622 36.941 1.00 32.97 30 GLU G N 1
ATOM 9306 C CA . GLU G 1 30 ? 18.283 102.809 37.785 1.00 33.38 30 GLU G CA 1
ATOM 9307 C C . GLU G 1 30 ? 16.838 103.031 38.217 1.00 33.35 30 GLU G C 1
ATOM 9308 O O . GLU G 1 30 ? 16.580 103.732 39.199 1.00 33.43 30 GLU G O 1
ATOM 9314 N N . ALA G 1 31 ? 15.904 102.428 37.483 1.00 33.37 31 ALA G N 1
ATOM 9315 C CA . ALA G 1 31 ? 14.495 102.428 37.863 1.00 33.33 31 ALA G CA 1
ATOM 9316 C C . ALA G 1 31 ? 14.216 101.417 38.982 1.00 33.36 31 ALA G C 1
ATOM 9317 O O . ALA G 1 31 ? 13.195 101.506 39.667 1.00 33.41 31 ALA G O 1
ATOM 9319 N N . GLY G 1 32 ? 15.127 100.460 39.159 1.00 33.36 32 GLY G N 1
ATOM 9320 C CA . GLY G 1 32 ? 15.048 99.498 40.260 1.00 33.41 32 GLY G CA 1
ATOM 9321 C C . GLY G 1 32 ? 14.680 98.086 39.843 1.00 33.37 32 GLY G C 1
ATOM 9322 O O . GLY G 1 32 ? 13.797 97.467 40.441 1.00 33.36 32 GLY G O 1
ATOM 9323 N N . ALA G 1 33 ? 15.370 97.573 38.828 1.00 33.33 33 ALA G N 1
ATOM 9324 C CA . ALA G 1 33 ? 15.080 96.253 38.285 1.00 33.31 33 ALA G CA 1
ATOM 9325 C C . ALA G 1 33 ? 16.334 95.405 38.150 1.00 33.39 33 ALA G C 1
ATOM 9326 O O . ALA G 1 33 ? 17.426 95.929 37.926 1.00 33.35 33 ALA G O 1
ATOM 9328 N N . GLU G 1 34 ? 16.171 94.092 38.295 1.00 33.50 34 GLU G N 1
ATOM 9329 C CA . GLU G 1 34 ? 17.232 93.150 37.967 1.00 33.65 34 GLU G CA 1
ATOM 9330 C C . GLU G 1 34 ? 17.172 92.910 36.459 1.00 33.46 34 GLU G C 1
ATOM 9331 O O . GLU G 1 34 ? 16.165 92.424 35.937 1.00 33.44 34 GLU G O 1
ATOM 9337 N N . VAL G 1 35 ? 18.250 93.276 35.770 1.00 33.28 35 VAL G N 1
ATOM 9338 C CA . VAL G 1 35 ? 18.261 93.343 34.309 1.00 33.06 35 VAL G CA 1
ATOM 9339 C C . VAL G 1 35 ? 19.217 92.333 33.671 1.00 32.98 35 VAL G C 1
ATOM 9340 O O . VAL G 1 35 ? 20.331 92.125 34.151 1.00 32.94 35 VAL G O 1
ATOM 9344 N N . LYS G 1 36 ? 18.757 91.707 32.590 1.00 32.90 36 LYS G N 1
ATOM 9345 C CA . LYS G 1 36 ? 19.588 90.829 31.774 1.00 32.94 36 LYS G CA 1
ATOM 9346 C C . LYS G 1 36 ? 19.473 91.221 30.307 1.00 32.78 36 LYS G C 1
ATOM 9347 O O . LYS G 1 36 ? 18.371 91.320 29.770 1.00 32.88 36 LYS G O 1
ATOM 9353 N N . ILE G 1 37 ? 20.617 91.455 29.672 1.00 32.66 37 ILE G N 1
ATOM 9354 C CA . ILE G 1 37 ? 20.668 91.798 28.253 1.00 32.52 37 ILE G CA 1
ATOM 9355 C C . ILE G 1 37 ? 21.154 90.580 27.466 1.00 32.54 37 ILE G C 1
ATOM 9356 O O . ILE G 1 37 ? 22.240 90.057 27.732 1.00 32.64 37 ILE G O 1
ATOM 9361 N N . ARG G 1 38 ? 20.342 90.125 26.513 1.00 32.48 38 ARG G N 1
ATOM 9362 C CA . ARG G 1 38 ? 20.643 88.912 25.744 1.00 32.48 38 ARG G CA 1
ATOM 9363 C C . ARG G 1 38 ? 20.407 89.098 24.243 1.00 32.53 38 ARG G C 1
ATOM 9364 O O . ARG G 1 38 ? 19.598 89.933 23.834 1.00 32.54 38 ARG G O 1
ATOM 9372 N N . ARG G 1 39 ? 21.119 88.311 23.435 1.00 32.60 39 ARG G N 1
ATOM 9373 C CA . ARG G 1 39 ? 21.034 88.384 21.972 1.00 32.72 39 ARG G CA 1
ATOM 9374 C C . ARG G 1 39 ? 20.624 87.048 21.351 1.00 32.72 39 ARG G C 1
ATOM 9375 O O . ARG G 1 39 ? 20.805 85.993 21.958 1.00 32.78 39 ARG G O 1
ATOM 9383 N N . VAL G 1 40 ? 20.078 87.101 20.139 1.00 32.76 40 VAL G N 1
ATOM 9384 C CA . VAL G 1 40 ? 19.631 85.895 19.444 1.00 32.89 40 VAL G CA 1
ATOM 9385 C C . VAL G 1 40 ? 20.708 85.303 18.542 1.00 33.11 40 VAL G C 1
ATOM 9386 O O . VAL G 1 40 ? 21.581 86.014 18.045 1.00 33.07 40 VAL G O 1
ATOM 9390 N N . ARG G 1 41 ? 20.629 83.990 18.344 1.00 33.45 41 ARG G N 1
ATOM 9391 C CA . ARG G 1 41 ? 21.511 83.271 17.432 1.00 33.78 41 ARG G CA 1
ATOM 9392 C C . ARG G 1 41 ? 21.268 83.741 16.003 1.00 33.61 41 ARG G C 1
ATOM 9393 O O . ARG G 1 41 ? 20.123 83.985 15.611 1.00 33.70 41 ARG G O 1
ATOM 9401 N N . GLU G 1 42 ? 22.346 83.877 15.235 1.00 33.53 42 GLU G N 1
ATOM 9402 C CA . GLU G 1 42 ? 22.254 84.254 13.827 1.00 33.39 42 GLU G CA 1
ATOM 9403 C C . GLU G 1 42 ? 21.686 83.099 13.003 1.00 33.30 42 GLU G C 1
ATOM 9404 O O . GLU G 1 42 ? 22.145 81.960 13.116 1.00 33.28 42 GLU G O 1
ATOM 9410 N N . THR G 1 43 ? 20.684 83.402 12.183 1.00 33.22 43 THR G N 1
ATOM 9411 C CA . THR G 1 43 ? 20.011 82.381 11.382 1.00 33.14 43 THR G CA 1
ATOM 9412 C C . THR G 1 43 ? 20.299 82.514 9.885 1.00 33.20 43 THR G C 1
ATOM 9413 O O . THR G 1 43 ? 19.909 81.647 9.097 1.00 33.19 43 THR G O 1
ATOM 9417 N N . LEU G 1 44 ? 20.976 83.598 9.501 1.00 33.26 44 LEU G N 1
ATOM 9418 C CA . LEU G 1 44 ? 21.377 83.819 8.111 1.00 33.43 44 LEU G CA 1
ATOM 9419 C C . LEU G 1 44 ? 22.340 82.736 7.633 1.00 33.58 44 LEU G C 1
ATOM 9420 O O . LEU G 1 44 ? 23.170 82.264 8.412 1.00 33.64 44 LEU G O 1
ATOM 9425 N N . PRO G 1 45 ? 22.230 82.333 6.351 1.00 33.70 45 PRO G N 1
ATOM 9426 C CA . PRO G 1 45 ? 23.175 81.381 5.770 1.00 33.88 45 PRO G CA 1
ATOM 9427 C C . PRO G 1 45 ? 24.619 81.857 5.940 1.00 34.15 45 PRO G C 1
ATOM 9428 O O . PRO G 1 45 ? 24.871 83.065 5.901 1.00 34.09 45 PRO G O 1
ATOM 9432 N N . PRO G 1 46 ? 25.564 80.914 6.135 1.00 34.43 46 PRO G N 1
ATOM 9433 C CA . PRO G 1 46 ? 26.976 81.253 6.355 1.00 34.61 46 PRO G CA 1
ATOM 9434 C C . PRO G 1 46 ? 27.546 82.214 5.306 1.00 34.81 46 PRO G C 1
ATOM 9435 O O . PRO G 1 46 ? 28.355 83.079 5.645 1.00 34.79 46 PRO G O 1
ATOM 9439 N N . GLU G 1 47 ? 27.107 82.072 4.056 1.00 35.08 47 GLU G N 1
ATOM 9440 C CA . GLU G 1 47 ? 27.585 82.914 2.954 1.00 35.40 47 GLU G CA 1
ATOM 9441 C C . GLU G 1 47 ? 27.012 84.342 2.957 1.00 35.56 47 GLU G C 1
ATOM 9442 O O . GLU G 1 47 ? 27.298 85.130 2.057 1.00 35.58 47 GLU G O 1
ATOM 9448 N N . PHE G 1 48 ? 26.211 84.670 3.969 1.00 35.86 48 PHE G N 1
ATOM 9449 C CA . PHE G 1 48 ? 25.688 86.029 4.136 1.00 36.12 48 PHE G CA 1
ATOM 9450 C C . PHE G 1 48 ? 26.114 86.652 5.470 1.00 36.49 48 PHE G C 1
ATOM 9451 O O . PHE G 1 48 ? 25.578 87.686 5.883 1.00 36.50 48 PHE G O 1
ATOM 9459 N N . GLN G 1 49 ? 27.085 86.018 6.129 1.00 36.97 49 GLN G N 1
ATOM 9460 C CA . GLN G 1 49 ? 27.601 86.483 7.416 1.00 37.44 49 GLN G CA 1
ATOM 9461 C C . GLN G 1 49 ? 28.981 87.123 7.291 1.00 37.94 49 GLN G C 1
ATOM 9462 O O . GLN G 1 49 ? 29.786 86.728 6.442 1.00 37.91 49 GLN G O 1
ATOM 9468 N N . SER G 1 50 ? 29.240 88.110 8.148 1.00 38.58 50 SER G N 1
ATOM 9469 C CA . SER G 1 50 ? 30.521 88.815 8.186 1.00 39.23 50 SER G CA 1
ATOM 9470 C C . SER G 1 50 ? 31.627 87.906 8.714 1.00 39.68 50 SER G C 1
ATOM 9471 O O . SER G 1 50 ? 31.369 87.006 9.516 1.00 39.77 50 SER G O 1
ATOM 9474 N N . ARG G 1 51 ? 32.855 88.148 8.261 1.00 40.22 51 ARG G N 1
ATOM 9475 C CA . ARG G 1 51 ? 33.993 87.302 8.621 1.00 40.82 51 ARG G CA 1
ATOM 9476 C C . ARG G 1 51 ? 35.046 88.036 9.456 1.00 41.17 51 ARG G C 1
ATOM 9477 O O . ARG G 1 51 ? 36.117 87.486 9.739 1.00 41.16 51 ARG G O 1
ATOM 9485 N N . ILE G 1 52 ? 34.730 89.266 9.862 1.00 41.63 52 ILE G N 1
ATOM 9486 C CA . ILE G 1 52 ? 35.707 90.139 10.524 1.00 42.03 52 ILE G CA 1
ATOM 9487 C C . ILE G 1 52 ? 35.818 89.926 12.049 1.00 42.39 52 ILE G C 1
ATOM 9488 O O . ILE G 1 52 ? 36.845 89.423 12.518 1.00 42.38 52 ILE G O 1
ATOM 9493 N N . PRO G 1 53 ? 34.771 90.293 12.826 1.00 42.76 53 PRO G N 1
ATOM 9494 C CA . PRO G 1 53 ? 34.927 90.208 14.280 1.00 42.94 53 PRO G CA 1
ATOM 9495 C C . PRO G 1 53 ? 34.471 88.862 14.845 1.00 43.01 53 PRO G C 1
ATOM 9496 O O . PRO G 1 53 ? 35.244 88.187 15.529 1.00 43.02 53 PRO G O 1
ATOM 9500 N N . ASP G 1 59 ? 30.674 89.071 24.420 1.00 39.00 59 ASP G N 1
ATOM 9501 C CA . ASP G 1 59 ? 30.412 89.528 25.785 1.00 39.13 59 ASP G CA 1
ATOM 9502 C C . ASP G 1 59 ? 28.937 89.469 26.187 1.00 38.82 59 ASP G C 1
ATOM 9503 O O . ASP G 1 59 ? 28.622 89.316 27.370 1.00 38.94 59 ASP G O 1
ATOM 9508 N N . ILE G 1 60 ? 28.042 89.607 25.208 1.00 38.29 60 ILE G N 1
ATOM 9509 C CA . ILE G 1 60 ? 26.607 89.459 25.447 1.00 37.70 60 ILE G CA 1
ATOM 9510 C C . ILE G 1 60 ? 26.186 88.011 25.159 1.00 37.29 60 ILE G C 1
ATOM 9511 O O . ILE G 1 60 ? 26.205 87.577 24.004 1.00 37.26 60 ILE G O 1
ATOM 9516 N N . PRO G 1 61 ? 25.815 87.257 26.214 1.00 36.83 61 PRO G N 1
ATOM 9517 C CA . PRO G 1 61 ? 25.451 85.843 26.064 1.00 36.52 61 PRO G CA 1
ATOM 9518 C C . PRO G 1 61 ? 24.164 85.627 25.267 1.00 36.21 61 PRO G C 1
ATOM 9519 O O . PRO G 1 61 ? 23.278 86.487 25.274 1.00 36.17 61 PRO G O 1
ATOM 9523 N N . GLU G 1 62 ? 24.077 84.485 24.584 1.00 35.75 62 GLU G N 1
ATOM 9524 C CA . GLU G 1 62 ? 22.904 84.143 23.780 1.00 35.36 62 GLU G CA 1
ATOM 9525 C C . GLU G 1 62 ? 21.681 83.905 24.648 1.00 34.83 62 GLU G C 1
ATOM 9526 O O . GLU G 1 62 ? 21.784 83.358 25.747 1.00 34.89 62 GLU G O 1
ATOM 9532 N N . VAL G 1 63 ? 20.524 84.319 24.143 1.00 34.22 63 VAL G N 1
ATOM 9533 C CA . VAL G 1 63 ? 19.268 84.155 24.864 1.00 33.59 63 VAL G CA 1
ATOM 9534 C C . VAL G 1 63 ? 18.853 82.684 24.916 1.00 33.23 63 VAL G C 1
ATOM 9535 O O . VAL G 1 63 ? 18.923 81.969 23.916 1.00 33.14 63 VAL G O 1
ATOM 9539 N N . THR G 1 64 ? 18.460 82.241 26.105 1.00 32.80 64 THR G N 1
ATOM 9540 C CA . THR G 1 64 ? 17.851 80.932 26.284 1.00 32.33 64 THR G CA 1
ATOM 9541 C C . THR G 1 64 ? 16.345 81.123 26.359 1.00 31.99 64 THR G C 1
ATOM 9542 O O . THR G 1 64 ? 15.866 82.195 26.733 1.00 31.91 64 THR G O 1
ATOM 9546 N N . LEU G 1 65 ? 15.604 80.082 25.999 1.00 31.62 65 LEU G N 1
ATOM 9547 C CA . LEU G 1 65 ? 14.146 80.102 26.060 1.00 31.29 65 LEU G CA 1
ATOM 9548 C C . LEU G 1 65 ? 13.640 80.330 27.492 1.00 30.95 65 LEU G C 1
ATOM 9549 O O . LEU G 1 65 ? 12.504 80.765 27.696 1.00 30.98 65 LEU G O 1
ATOM 9554 N N . ASP G 1 66 ? 14.499 80.042 28.469 1.00 30.44 66 ASP G N 1
ATOM 9555 C CA . ASP G 1 66 ? 14.166 80.182 29.884 1.00 29.91 66 ASP G CA 1
ATOM 9556 C C . ASP G 1 66 ? 14.170 81.632 30.358 1.00 29.62 66 ASP G C 1
ATOM 9557 O O . ASP G 1 66 ? 13.453 81.983 31.302 1.00 29.56 66 ASP G O 1
ATOM 9562 N N . ASP G 1 67 ? 14.989 82.462 29.713 1.00 29.10 67 ASP G N 1
ATOM 9563 C CA . ASP G 1 67 ? 15.063 83.888 30.030 1.00 28.60 67 ASP G CA 1
ATOM 9564 C C . ASP G 1 67 ? 13.700 84.562 29.871 1.00 28.14 67 ASP G C 1
ATOM 9565 O O . ASP G 1 67 ? 13.363 85.481 30.620 1.00 28.10 67 ASP G O 1
ATOM 9570 N N . MET G 1 68 ? 12.923 84.084 28.899 1.00 27.60 68 MET G N 1
ATOM 9571 C CA . MET G 1 68 ? 11.564 84.565 28.651 1.00 26.98 68 MET G CA 1
ATOM 9572 C C . MET G 1 68 ? 10.643 84.226 29.820 1.00 26.68 68 MET G C 1
ATOM 9573 O O . MET G 1 68 ? 9.831 85.051 30.236 1.00 26.64 68 MET G O 1
ATOM 9578 N N . ARG G 1 69 ? 10.787 83.011 30.347 1.00 26.30 69 ARG G N 1
ATOM 9579 C CA . ARG G 1 69 ? 10.049 82.571 31.533 1.00 25.90 69 ARG G CA 1
ATOM 9580 C C . ARG G 1 69 ? 10.497 83.341 32.775 1.00 25.62 69 ARG G C 1
ATOM 9581 O O . ARG G 1 69 ? 9.690 83.635 33.655 1.00 25.62 69 ARG G O 1
ATOM 9589 N N . TRP G 1 70 ? 11.788 83.659 32.831 1.00 25.31 70 TRP G N 1
ATOM 9590 C CA . TRP G 1 70 ? 12.387 84.371 33.960 1.00 25.03 70 TRP G CA 1
ATOM 9591 C C . TRP G 1 70 ? 11.894 85.816 34.083 1.00 24.65 70 TRP G C 1
ATOM 9592 O O . TRP G 1 70 ? 11.738 86.333 35.193 1.00 24.73 70 TRP G O 1
ATOM 9603 N N . ALA G 1 71 ? 11.646 86.453 32.941 1.00 24.01 71 ALA G N 1
ATOM 9604 C CA . ALA G 1 71 ? 11.349 87.883 32.890 1.00 23.32 71 ALA G CA 1
ATOM 9605 C C . ALA G 1 71 ? 9.935 88.247 33.331 1.00 22.81 71 ALA G C 1
ATOM 9606 O O . ALA G 1 71 ? 8.974 87.536 33.034 1.00 22.77 71 ALA G O 1
ATOM 9608 N N . ASP G 1 72 ? 9.832 89.369 34.038 1.00 22.18 72 ASP G N 1
ATOM 9609 C CA . ASP G 1 72 ? 8.551 89.973 34.391 1.00 21.58 72 ASP G CA 1
ATOM 9610 C C . ASP G 1 72 ? 8.157 91.069 33.396 1.00 21.10 72 ASP G C 1
ATOM 9611 O O . ASP G 1 72 ? 6.989 91.439 33.302 1.00 21.00 72 ASP G O 1
ATOM 9616 N N . GLY G 1 73 ? 9.143 91.578 32.660 1.00 20.61 73 GLY G N 1
ATOM 9617 C CA . GLY G 1 73 ? 8.925 92.564 31.604 1.00 19.92 73 GLY G CA 1
ATOM 9618 C C . GLY G 1 73 ? 9.960 92.416 30.501 1.00 19.51 73 GLY G C 1
ATOM 9619 O O . GLY G 1 73 ? 11.042 91.868 30.723 1.00 19.44 73 GLY G O 1
ATOM 9620 N N . PHE G 1 74 ? 9.633 92.914 29.312 1.00 19.10 74 PHE G N 1
ATOM 9621 C CA . PHE G 1 74 ? 10.473 92.697 28.136 1.00 18.74 74 PHE G CA 1
ATOM 9622 C C . PHE G 1 74 ? 10.822 93.980 27.395 1.00 18.39 74 PHE G C 1
ATOM 9623 O O . PHE G 1 74 ? 10.024 94.912 27.332 1.00 18.37 74 PHE G O 1
ATOM 9631 N N . ALA G 1 75 ? 12.031 94.010 26.843 1.00 17.96 75 ALA G N 1
ATOM 9632 C CA . ALA G 1 75 ? 12.443 95.035 25.899 1.00 17.56 75 ALA G CA 1
ATOM 9633 C C . ALA G 1 75 ? 13.028 94.325 24.682 1.00 17.35 75 ALA G C 1
ATOM 9634 O O . ALA G 1 75 ? 14.165 93.850 24.716 1.00 17.31 75 ALA G O 1
ATOM 9636 N N . ILE G 1 76 ? 12.231 94.235 23.619 1.00 17.03 76 ILE G N 1
ATOM 9637 C CA . ILE G 1 76 ? 12.598 93.462 22.432 1.00 16.89 76 ILE G CA 1
ATOM 9638 C C . ILE G 1 76 ? 12.927 94.392 21.265 1.00 16.95 76 ILE G C 1
ATOM 9639 O O . ILE G 1 76 ? 12.144 95.281 20.932 1.00 17.09 76 ILE G O 1
ATOM 9644 N N . GLY G 1 77 ? 14.092 94.188 20.657 1.00 16.81 77 GLY G N 1
ATOM 9645 C CA . GLY G 1 77 ? 14.550 95.062 19.591 1.00 16.84 77 GLY G CA 1
ATOM 9646 C C . GLY G 1 77 ? 15.264 94.382 18.445 1.00 16.96 77 GLY G C 1
ATOM 9647 O O . GLY G 1 77 ? 15.753 93.262 18.579 1.00 17.06 77 GLY G O 1
ATOM 9648 N N . SER G 1 78 ? 15.310 95.079 17.312 1.00 17.01 78 SER G N 1
ATOM 9649 C CA . SER G 1 78 ? 15.992 94.622 16.102 1.00 17.08 78 SER G CA 1
ATOM 9650 C C . SER G 1 78 ? 16.057 95.763 15.092 1.00 17.08 78 SER G C 1
ATOM 9651 O O . SER G 1 78 ? 15.073 96.487 14.921 1.00 17.08 78 SER G O 1
ATOM 9654 N N . PRO G 1 79 ? 17.210 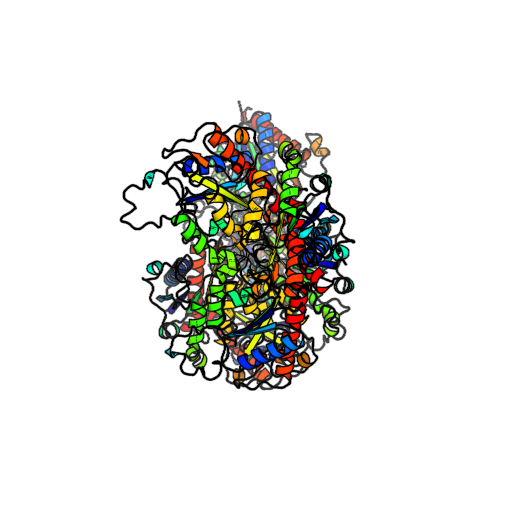95.923 14.412 1.00 17.04 79 PRO G N 1
ATOM 9655 C CA . PRO G 1 79 ? 17.286 96.888 13.322 1.00 17.09 79 PRO G CA 1
ATOM 9656 C C . PRO G 1 79 ? 16.275 96.490 12.258 1.00 17.21 79 PRO G C 1
ATOM 9657 O O . PRO G 1 79 ? 16.041 95.295 12.051 1.00 17.29 79 PRO G O 1
ATOM 9661 N N . THR G 1 80 ? 15.664 97.476 11.609 1.00 17.24 80 THR G N 1
ATOM 9662 C CA . THR G 1 80 ? 14.610 97.185 10.650 1.00 17.23 80 THR G CA 1
ATOM 9663 C C . THR G 1 80 ? 15.131 96.368 9.466 1.00 17.42 80 THR G C 1
ATOM 9664 O O . THR G 1 80 ? 16.209 96.636 8.930 1.00 17.40 80 THR G O 1
ATOM 9668 N N . ARG G 1 81 ? 14.366 95.348 9.098 1.00 17.58 81 ARG G N 1
ATOM 9669 C CA . ARG G 1 81 ? 14.621 94.594 7.886 1.00 17.77 81 ARG G CA 1
ATOM 9670 C C . ARG G 1 81 ? 13.367 94.671 7.026 1.00 17.95 81 ARG G C 1
ATOM 9671 O O . ARG G 1 81 ? 12.554 93.741 6.989 1.00 18.14 81 ARG G O 1
ATOM 9679 N N . TYR G 1 82 ? 13.220 95.814 6.355 1.00 18.01 82 TYR G N 1
ATOM 9680 C CA . TYR G 1 82 ? 12.100 96.102 5.451 1.00 18.12 82 TYR G CA 1
ATOM 9681 C C . TYR G 1 82 ? 10.745 96.137 6.169 1.00 18.13 82 TYR G C 1
ATOM 9682 O O . TYR G 1 82 ? 9.790 95.460 5.776 1.00 18.12 82 TYR G O 1
ATOM 9691 N N . GLY G 1 83 ? 10.684 96.940 7.229 1.00 18.18 83 GLY G N 1
ATOM 9692 C CA . GLY G 1 83 ? 9.461 97.122 8.009 1.00 18.19 83 GLY G CA 1
ATOM 9693 C C . GLY G 1 83 ? 9.194 96.029 9.026 1.00 18.15 83 GLY G C 1
ATOM 9694 O O . GLY G 1 83 ? 8.299 96.159 9.860 1.00 18.22 83 GLY G O 1
ATOM 9695 N N . ASN G 1 84 ? 9.968 94.950 8.951 1.00 18.13 84 ASN G N 1
ATOM 9696 C CA . ASN G 1 84 ? 9.843 93.824 9.870 1.00 18.17 84 ASN G CA 1
ATOM 9697 C C . ASN G 1 84 ? 11.114 93.617 10.681 1.00 18.15 84 ASN G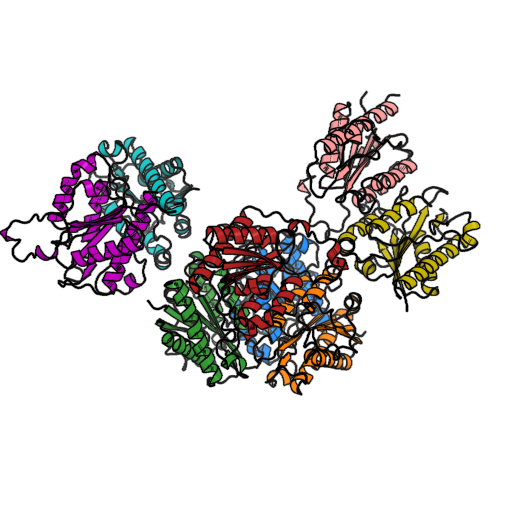 C 1
ATOM 9698 O O . ASN G 1 84 ? 12.177 94.133 10.328 1.00 18.11 84 ASN G O 1
ATOM 9703 N N . MET G 1 85 ? 10.998 92.851 11.764 1.00 18.11 85 MET G N 1
ATOM 9704 C CA . MET G 1 85 ? 12.159 92.424 12.534 1.00 18.20 85 MET G CA 1
ATOM 9705 C C . MET G 1 85 ? 13.040 91.505 11.685 1.00 18.19 85 MET G C 1
ATOM 9706 O O . MET G 1 85 ? 12.620 91.030 10.626 1.00 18.13 85 MET G O 1
ATOM 9711 N N . ALA G 1 86 ? 14.260 91.260 12.154 1.00 18.23 86 ALA G N 1
ATOM 9712 C CA . ALA G 1 86 ? 15.190 90.377 11.460 1.00 18.24 86 ALA G CA 1
ATOM 9713 C C . ALA G 1 86 ? 14.824 88.900 11.633 1.00 18.29 86 ALA G C 1
ATOM 9714 O O . ALA G 1 86 ? 14.220 88.512 12.639 1.00 18.22 86 ALA G O 1
ATOM 9716 N N . GLY G 1 87 ? 15.200 88.092 10.641 1.00 18.33 87 GLY G N 1
ATOM 9717 C CA . GLY G 1 87 ? 14.926 86.655 10.628 1.00 18.37 87 GLY G CA 1
ATOM 9718 C C . GLY G 1 87 ? 15.464 85.921 11.843 1.00 18.50 87 GLY G C 1
ATOM 9719 O O . GLY G 1 87 ? 14.852 84.953 12.313 1.00 18.43 87 GLY G O 1
ATOM 9720 N N . GLY G 1 88 ? 16.607 86.390 12.347 1.00 18.46 88 GLY G N 1
ATOM 9721 C CA . GLY G 1 88 ? 17.219 85.846 13.559 1.00 18.38 88 GLY G CA 1
ATOM 9722 C C . GLY G 1 88 ? 16.279 85.901 14.744 1.00 18.32 88 GLY G C 1
ATOM 9723 O O . GLY G 1 88 ? 16.025 84.883 15.391 1.00 18.44 88 GLY G O 1
ATOM 9724 N N . LEU G 1 89 ? 15.752 87.094 15.010 1.00 18.30 89 LEU G N 1
ATOM 9725 C CA . LEU G 1 89 ? 14.815 87.311 16.109 1.00 18.30 89 LEU G CA 1
ATOM 9726 C C . LEU G 1 89 ? 13.481 86.608 15.868 1.00 18.36 89 LEU G C 1
ATOM 9727 O O . LEU G 1 89 ? 12.897 86.053 16.798 1.00 18.38 89 LEU G O 1
ATOM 9732 N N . LYS G 1 90 ? 13.014 86.625 14.620 1.00 18.42 90 LYS G N 1
ATOM 9733 C CA . LYS G 1 90 ? 11.744 85.988 14.264 1.00 18.51 90 LYS G CA 1
ATOM 9734 C C . LYS G 1 90 ? 11.782 84.463 14.428 1.00 18.59 90 LYS G C 1
ATOM 9735 O O . LYS G 1 90 ? 10.796 83.857 14.845 1.00 18.57 90 LYS G O 1
ATOM 9741 N N . THR G 1 91 ? 12.922 83.855 14.113 1.00 18.75 91 THR G N 1
ATOM 9742 C CA . THR G 1 91 ? 13.095 82.418 14.300 1.00 18.95 91 THR G CA 1
ATOM 9743 C C . THR G 1 91 ? 13.056 82.040 15.786 1.00 19.16 91 THR G C 1
ATOM 9744 O O . THR G 1 91 ? 12.388 81.074 16.162 1.00 19.22 91 THR G O 1
ATOM 9748 N N . PHE G 1 92 ? 13.753 82.808 16.624 1.00 19.37 92 PHE G N 1
ATOM 9749 C CA . PHE G 1 92 ? 13.739 82.568 18.067 1.00 19.54 92 PHE G CA 1
ATOM 9750 C C . PHE G 1 92 ? 12.340 82.725 18.658 1.00 19.86 92 PHE G C 1
ATOM 9751 O O . PHE G 1 92 ? 11.963 81.990 19.571 1.00 19.96 92 PHE G O 1
ATOM 9759 N N . LEU G 1 93 ? 11.576 83.683 18.142 1.00 20.27 93 LEU G N 1
ATOM 9760 C CA . LEU G 1 93 ? 10.217 83.913 18.628 1.00 20.74 93 LEU G CA 1
ATOM 9761 C C . LEU G 1 93 ? 9.258 82.808 18.191 1.00 21.04 93 LEU G C 1
ATOM 9762 O O . LEU G 1 93 ? 8.197 82.629 18.789 1.00 21.14 93 LEU G O 1
ATOM 9767 N N . ASP G 1 94 ? 9.643 82.064 17.157 1.00 21.45 94 ASP G N 1
ATOM 9768 C CA . ASP G 1 94 ? 8.885 80.894 16.722 1.00 21.81 94 ASP G CA 1
ATOM 9769 C C . ASP G 1 94 ? 9.147 79.691 17.631 1.00 22.00 94 ASP G C 1
ATOM 9770 O O . ASP G 1 94 ? 8.323 78.773 17.705 1.00 22.22 94 ASP G O 1
ATOM 9775 N N . THR G 1 95 ? 10.283 79.703 18.329 1.00 22.01 95 THR G N 1
ATOM 9776 C CA . THR G 1 95 ? 10.613 78.629 19.268 1.00 22.13 95 THR G CA 1
ATOM 9777 C C . THR G 1 95 ? 9.875 78.766 20.602 1.00 22.29 95 THR G C 1
ATOM 9778 O O . THR G 1 95 ? 9.953 77.874 21.450 1.00 22.30 95 THR G O 1
ATOM 9782 N N . THR G 1 96 ? 9.158 79.874 20.782 1.00 22.46 96 THR G N 1
ATOM 9783 C CA . THR G 1 96 ? 8.448 80.139 22.037 1.00 22.70 96 THR G CA 1
ATOM 9784 C C . THR G 1 96 ? 7.038 79.536 22.063 1.00 22.95 96 THR G C 1
ATOM 9785 O O . THR G 1 96 ? 6.212 79.897 22.907 1.00 22.90 96 THR G O 1
ATOM 9789 N N . ALA G 1 97 ? 6.781 78.602 21.148 1.00 23.29 97 ALA G N 1
ATOM 9790 C CA . ALA G 1 97 ? 5.491 77.916 21.054 1.00 23.70 97 ALA G CA 1
ATOM 9791 C C . ALA G 1 97 ? 5.057 77.258 22.365 1.00 24.04 97 ALA G C 1
ATOM 9792 O O . ALA G 1 97 ? 3.873 77.282 22.708 1.00 24.19 97 ALA G O 1
ATOM 9794 N N . ILE G 1 98 ? 6.015 76.680 23.090 1.00 24.33 98 ILE G N 1
ATOM 9795 C CA . ILE G 1 98 ? 5.736 76.027 24.371 1.00 24.70 98 ILE G CA 1
ATOM 9796 C C . ILE G 1 98 ? 5.240 77.055 25.387 1.00 24.89 98 ILE G C 1
ATOM 9797 O O . ILE G 1 98 ? 4.306 76.793 26.147 1.00 24.99 98 ILE G O 1
ATOM 9802 N N . LEU G 1 99 ? 5.860 78.231 25.379 1.00 25.17 99 LEU G N 1
ATOM 9803 C CA . LEU G 1 99 ? 5.449 79.330 26.247 1.00 25.45 99 LEU G CA 1
ATOM 9804 C C . LEU G 1 99 ? 4.069 79.857 25.860 1.00 25.70 99 LEU G C 1
ATOM 9805 O O . LEU G 1 99 ? 3.331 80.368 26.708 1.00 25.80 99 LEU G O 1
ATOM 9810 N N . TRP G 1 100 ? 3.731 79.730 24.577 1.00 25.94 100 TRP G N 1
ATOM 9811 C CA . TRP G 1 100 ? 2.433 80.165 24.069 1.00 26.21 100 TRP G CA 1
ATOM 9812 C C . TRP G 1 100 ? 1.309 79.241 24.539 1.00 26.29 100 TRP G C 1
ATOM 9813 O O . TRP G 1 100 ? 0.291 79.707 25.060 1.00 26.26 100 TRP G O 1
ATOM 9824 N N . LYS G 1 101 ? 1.516 77.937 24.361 1.00 26.38 101 LYS G N 1
ATOM 9825 C CA . LYS G 1 101 ? 0.516 76.916 24.682 1.00 26.55 101 LYS G CA 1
ATOM 9826 C C . LYS G 1 101 ? 0.090 76.938 26.149 1.00 26.46 101 LYS G C 1
ATOM 9827 O O . LYS G 1 101 ? -1.046 76.592 26.473 1.00 26.48 101 LYS G O 1
ATOM 9833 N N . ASP G 1 102 ? 1.005 77.355 27.023 1.00 26.45 102 ASP G N 1
ATOM 9834 C CA . ASP G 1 102 ? 0.789 77.305 28.469 1.00 26.40 102 ASP G CA 1
ATOM 9835 C C . ASP G 1 102 ? 0.566 78.667 29.134 1.00 26.23 102 ASP G C 1
ATOM 9836 O O . ASP G 1 102 ? 0.506 78.749 30.364 1.00 26.34 102 ASP G O 1
ATOM 9841 N N . ASN G 1 103 ? 0.432 79.721 28.324 1.00 25.92 103 ASN G N 1
ATOM 9842 C CA . ASN G 1 103 ? 0.184 81.086 28.814 1.00 25.64 103 ASN G CA 1
ATOM 9843 C C . ASN G 1 103 ? 1.220 81.572 29.831 1.00 25.37 103 ASN G C 1
ATOM 9844 O O . ASN G 1 103 ? 0.876 82.184 30.849 1.00 25.45 103 ASN G O 1
ATOM 9849 N N . VAL G 1 104 ? 2.486 81.291 29.543 1.00 24.88 104 VAL G N 1
ATOM 9850 C CA . VAL G 1 104 ? 3.588 81.666 30.421 1.00 24.39 104 VAL G CA 1
ATOM 9851 C C . VAL G 1 104 ? 3.794 83.184 30.432 1.00 23.99 104 VAL G C 1
ATOM 9852 O O . VAL G 1 104 ? 3.930 83.789 31.498 1.00 24.00 104 VAL G O 1
ATOM 9856 N N . LEU G 1 105 ? 3.794 83.791 29.246 1.00 23.47 105 LEU G N 1
ATOM 9857 C CA . LEU G 1 105 ? 4.102 85.216 29.102 1.00 22.92 105 LEU G CA 1
ATOM 9858 C C . LEU G 1 105 ? 2.870 86.117 29.194 1.00 22.52 105 LEU G C 1
ATOM 9859 O O . LEU G 1 105 ? 2.965 87.326 28.978 1.00 22.44 105 LEU G O 1
ATOM 9864 N N . TYR G 1 106 ? 1.726 85.526 29.532 1.00 22.07 106 TYR G N 1
ATOM 9865 C CA . TYR G 1 106 ? 0.460 86.252 29.591 1.00 21.62 106 TYR G CA 1
ATOM 9866 C C . TYR G 1 106 ? 0.475 87.357 30.646 1.00 21.40 106 TYR G C 1
ATOM 9867 O O . TYR G 1 106 ? 0.871 87.132 31.791 1.00 21.34 106 TYR G O 1
ATOM 9876 N N . GLY G 1 107 ? 0.046 88.551 30.243 1.00 21.10 107 GLY G N 1
ATOM 9877 C CA . GLY G 1 107 ? -0.042 89.694 31.149 1.00 20.69 107 GLY G CA 1
ATOM 9878 C C . GLY G 1 107 ? 1.227 90.519 31.283 1.00 20.34 107 GLY G C 1
ATOM 9879 O O . GLY G 1 107 ? 1.175 91.668 31.725 1.00 20.27 107 GLY G O 1
ATOM 9880 N N . LYS G 1 108 ? 2.363 89.936 30.903 1.00 20.03 108 LYS G N 1
ATOM 9881 C CA . LYS G 1 108 ? 3.664 90.598 31.022 1.00 19.72 108 LYS G CA 1
ATOM 9882 C C . LYS G 1 108 ? 3.782 91.766 30.043 1.00 19.46 108 LYS G C 1
ATOM 9883 O O . LYS G 1 108 ? 3.374 91.643 28.890 1.00 19.53 108 LYS G O 1
ATOM 9889 N N . PRO G 1 109 ? 4.324 92.908 30.506 1.00 19.18 109 PRO G N 1
ATOM 9890 C CA . PRO G 1 109 ? 4.559 94.052 29.628 1.00 18.91 109 PRO G CA 1
ATOM 9891 C C . PRO G 1 109 ? 5.730 93.850 28.674 1.00 18.74 109 PRO G C 1
ATOM 9892 O O . PRO G 1 109 ? 6.700 93.165 29.013 1.00 18.69 109 PRO G O 1
ATOM 9896 N N . VAL G 1 110 ? 5.624 94.447 27.489 1.00 18.56 110 VAL G N 1
ATOM 9897 C CA . VAL G 1 110 ? 6.704 94.448 26.504 1.00 18.40 110 VAL G CA 1
ATOM 9898 C C . VAL G 1 110 ? 6.809 95.811 25.819 1.00 18.38 110 VAL G C 1
ATOM 9899 O O . VAL G 1 110 ? 5.797 96.456 25.531 1.00 18.47 110 VAL G O 1
ATOM 9903 N N . THR G 1 111 ? 8.042 96.252 25.594 1.00 18.31 111 THR G N 1
ATOM 9904 C CA . THR G 1 111 ? 8.314 97.468 24.833 1.00 18.19 111 THR G CA 1
ATOM 9905 C C . THR G 1 111 ? 9.244 97.140 23.664 1.00 18.14 111 THR G C 1
ATOM 9906 O O . THR G 1 111 ? 10.039 96.198 23.737 1.00 18.20 111 THR G O 1
ATOM 9910 N N . PHE G 1 112 ? 9.136 97.912 22.589 1.00 18.01 112 PHE G N 1
ATOM 9911 C CA . PHE G 1 112 ? 9.883 97.629 21.368 1.00 17.84 112 PHE G CA 1
ATOM 9912 C C . PHE G 1 112 ? 10.796 98.776 20.937 1.00 18.01 112 PHE G C 1
ATOM 9913 O O . PHE G 1 112 ? 10.435 99.951 21.047 1.00 18.13 112 PHE G O 1
ATOM 9921 N N . PHE G 1 113 ? 11.982 98.423 20.446 1.00 18.06 113 PHE G N 1
ATOM 9922 C CA . PHE G 1 113 ? 12.921 99.402 19.903 1.00 18.04 113 PHE G CA 1
ATOM 9923 C C . PHE G 1 113 ? 13.541 98.913 18.596 1.00 18.25 113 PHE G C 1
ATOM 9924 O O . PHE G 1 113 ? 13.623 97.712 18.361 1.00 18.32 113 PHE G O 1
ATOM 9932 N N . THR G 1 114 ? 13.957 99.845 17.741 1.00 18.56 114 THR G N 1
ATOM 9933 C CA . THR G 1 114 ? 14.492 99.494 16.420 1.00 18.97 114 THR G CA 1
ATOM 9934 C C . THR G 1 114 ? 15.610 100.441 15.945 1.00 19.27 114 THR G C 1
ATOM 9935 O O . THR G 1 114 ? 16.064 101.300 16.699 1.00 19.32 114 THR G O 1
ATOM 9939 N N . GLU G 1 115 ? 16.059 100.260 14.703 1.00 19.68 115 GLU G N 1
ATOM 9940 C CA . GLU G 1 115 ? 17.132 101.066 14.115 1.00 20.17 115 GLU G CA 1
ATOM 9941 C C . GLU G 1 115 ? 16.979 101.107 12.592 1.00 20.16 115 GLU G C 1
ATOM 9942 O O . GLU G 1 115 ? 16.624 100.101 11.973 1.00 20.29 115 GLU G O 1
ATOM 9948 N N . ALA G 1 116 ? 17.245 102.271 11.998 1.00 20.12 116 ALA G N 1
ATOM 9949 C CA . ALA G 1 116 ? 17.168 102.442 10.545 1.00 20.19 116 ALA G CA 1
ATOM 9950 C C . ALA G 1 116 ? 18.160 103.488 10.041 1.00 20.20 116 ALA G C 1
ATOM 9951 O O . ALA G 1 116 ? 18.482 104.437 10.755 1.00 20.28 116 ALA G O 1
ATOM 9953 N N . SER G 1 117 ? 18.635 103.309 8.809 1.00 20.19 117 SER G N 1
ATOM 9954 C CA . SER G 1 117 ? 19.624 104.221 8.222 1.00 20.23 117 SER G CA 1
ATOM 9955 C C . SER G 1 117 ? 19.001 105.500 7.652 1.00 20.20 117 SER G C 1
ATOM 9956 O O . SER G 1 117 ? 19.473 106.605 7.940 1.00 20.22 117 SER G O 1
ATOM 9959 N N . THR G 1 118 ? 17.949 105.346 6.848 1.00 20.13 118 THR G N 1
ATOM 9960 C CA . THR G 1 118 ? 17.210 106.489 6.307 1.00 20.00 118 THR G CA 1
ATOM 9961 C C . THR G 1 118 ? 16.266 107.052 7.366 1.00 19.81 118 THR G C 1
ATOM 9962 O O . THR G 1 118 ? 15.986 106.387 8.366 1.00 19.91 118 THR G O 1
ATOM 9966 N N . VAL G 1 119 ? 15.780 108.271 7.139 1.00 19.65 119 VAL G N 1
ATOM 9967 C CA . VAL G 1 119 ? 14.974 109.005 8.130 1.00 19.34 119 VAL G CA 1
ATOM 9968 C C . VAL G 1 119 ? 13.591 108.399 8.407 1.00 19.10 119 VAL G C 1
ATOM 9969 O O . VAL G 1 119 ? 13.151 108.366 9.557 1.00 19.12 119 VAL G O 1
ATOM 9973 N N . HIS G 1 120 ? 12.923 107.906 7.366 1.00 18.80 120 HIS G N 1
ATOM 9974 C CA . HIS G 1 120 ? 11.626 107.248 7.531 1.00 18.58 120 HIS G CA 1
ATOM 9975 C C . HIS G 1 120 ? 11.610 105.845 6.920 1.00 18.48 120 HIS G C 1
ATOM 9976 O O . HIS G 1 120 ? 10.649 105.459 6.253 1.00 18.51 120 HIS G O 1
ATOM 9983 N N . GLY G 1 121 ? 12.671 105.081 7.166 1.00 18.35 121 GLY G N 1
ATOM 9984 C CA . GLY G 1 121 ? 12.820 103.758 6.566 1.00 18.20 121 GLY G CA 1
ATOM 9985 C C . GLY G 1 121 ? 12.709 102.591 7.532 1.00 18.11 121 GLY G C 1
ATOM 9986 O O . GLY G 1 121 ? 13.432 101.604 7.395 1.00 18.07 121 GLY G O 1
ATOM 9987 N N . GLY G 1 122 ? 11.808 102.702 8.505 1.00 17.95 122 GLY G N 1
ATOM 9988 C CA . GLY G 1 122 ? 11.546 101.607 9.436 1.00 17.76 122 GLY G CA 1
ATOM 9989 C C . GLY G 1 122 ? 11.616 101.954 10.913 1.00 17.71 122 GLY G C 1
ATOM 9990 O O . GLY G 1 122 ? 11.792 101.068 11.747 1.00 17.72 122 GLY G O 1
ATOM 9991 N N . HIS G 1 123 ? 11.476 103.235 11.247 1.00 17.66 123 HIS G N 1
ATOM 9992 C CA . HIS G 1 123 ? 11.509 103.656 12.647 1.00 17.65 123 HIS G CA 1
ATOM 9993 C C . HIS G 1 123 ? 10.168 103.438 13.338 1.00 17.61 123 HIS G C 1
ATOM 9994 O O . HIS G 1 123 ? 10.105 103.319 14.566 1.00 17.58 123 HIS G O 1
ATOM 10001 N N . GLU G 1 124 ? 9.104 103.382 12.540 1.00 17.52 124 GLU G N 1
ATOM 10002 C CA . GLU G 1 124 ? 7.739 103.327 13.057 1.00 17.42 124 GLU G CA 1
ATOM 10003 C C . GLU G 1 124 ? 7.061 101.990 12.772 1.00 17.37 124 GLU G C 1
ATOM 10004 O O . GLU G 1 124 ? 6.595 101.319 13.693 1.00 17.36 124 GLU G O 1
ATOM 10010 N N . THR G 1 125 ? 7.007 101.614 11.494 1.00 17.27 125 THR G N 1
ATOM 10011 C CA . THR G 1 125 ? 6.328 100.391 11.057 1.00 17.23 125 THR G CA 1
ATOM 10012 C C . THR G 1 125 ? 6.921 99.118 11.660 1.00 17.19 125 THR G C 1
ATOM 10013 O O . THR G 1 125 ? 6.206 98.138 11.869 1.00 17.23 125 THR G O 1
ATOM 10017 N N . THR G 1 126 ? 8.223 99.140 11.937 1.00 17.13 126 THR G N 1
ATOM 10018 C CA . THR G 1 126 ? 8.917 97.990 12.519 1.00 17.10 126 THR G CA 1
ATOM 10019 C C . THR G 1 126 ? 8.334 97.636 13.881 1.00 17.08 126 THR G C 1
ATOM 10020 O O . THR G 1 126 ? 8.042 96.470 14.153 1.00 17.12 126 THR G O 1
ATOM 10024 N N . ILE G 1 127 ? 8.159 98.652 14.722 1.00 16.93 127 ILE G N 1
ATOM 10025 C CA . ILE G 1 127 ? 7.565 98.473 16.041 1.00 16.87 127 ILE G CA 1
ATOM 10026 C C . ILE G 1 127 ? 6.091 98.061 15.946 1.00 16.86 127 ILE G C 1
ATOM 10027 O O . ILE G 1 127 ? 5.618 97.259 16.754 1.00 16.91 127 ILE G O 1
ATOM 10032 N N . LEU G 1 128 ? 5.381 98.585 14.948 1.00 16.82 128 LEU G N 1
ATOM 10033 C CA . LEU G 1 128 ? 3.977 98.238 14.750 1.00 16.87 128 LEU G CA 1
ATOM 10034 C C . LEU G 1 128 ? 3.797 96.785 14.308 1.00 17.03 128 LEU G C 1
ATOM 10035 O O . LEU G 1 128 ? 2.837 96.129 14.718 1.00 17.09 128 LEU G O 1
ATOM 10040 N N . THR G 1 129 ? 4.715 96.286 13.480 1.00 17.13 129 THR G N 1
ATOM 10041 C CA . THR G 1 129 ? 4.652 94.896 13.020 1.00 17.27 129 THR G CA 1
ATOM 10042 C C . THR G 1 129 ? 5.156 93.931 14.090 1.00 17.44 129 THR G C 1
ATOM 10043 O O . THR G 1 129 ? 4.651 92.812 14.212 1.00 17.61 129 THR G O 1
ATOM 10047 N N . MET G 1 130 ? 6.149 94.369 14.862 1.00 17.50 130 MET G N 1
ATOM 10048 C CA . MET G 1 130 ? 6.682 93.579 15.971 1.00 17.73 130 MET G CA 1
ATOM 10049 C C . MET G 1 130 ? 5.628 93.314 17.043 1.00 17.54 130 MET G C 1
ATOM 10050 O O . MET G 1 130 ? 5.657 92.274 17.707 1.00 17.57 130 MET G O 1
ATOM 10055 N N . SER G 1 131 ? 4.689 94.250 17.181 1.00 17.42 131 SER G N 1
ATOM 10056 C CA . SER G 1 131 ? 3.733 94.259 18.290 1.00 17.18 131 SER G CA 1
ATOM 10057 C C . SER G 1 131 ? 2.625 93.219 18.193 1.00 17.06 131 SER G C 1
ATOM 10058 O O . SER G 1 131 ? 1.964 92.939 19.190 1.00 17.08 131 SER G O 1
ATOM 10061 N N . THR G 1 132 ? 2.427 92.647 17.005 1.00 17.00 132 THR G N 1
ATOM 10062 C CA . THR G 1 132 ? 1.443 91.571 16.810 1.00 16.94 132 THR G CA 1
ATOM 10063 C C . THR G 1 132 ? 1.739 90.339 17.673 1.00 16.95 132 THR G C 1
ATOM 10064 O O . THR G 1 132 ? 0.822 89.620 18.071 1.00 16.89 132 THR G O 1
ATOM 10068 N N . TYR G 1 133 ? 3.021 90.110 17.952 1.00 16.98 133 TYR G N 1
ATOM 10069 C CA . TYR G 1 133 ? 3.467 89.034 18.836 1.00 17.07 133 TYR G CA 1
ATOM 10070 C C . TYR G 1 133 ? 2.821 89.126 20.220 1.00 17.18 133 TYR G C 1
ATOM 10071 O O . TYR G 1 133 ? 2.495 88.107 20.831 1.00 17.26 133 TYR G O 1
ATOM 10080 N N . ALA G 1 134 ? 2.641 90.352 20.707 1.00 17.21 134 ALA G N 1
ATOM 10081 C CA . ALA G 1 134 ? 2.077 90.587 22.033 1.00 17.22 134 ALA G CA 1
ATOM 10082 C C . ALA G 1 134 ? 0.595 90.221 22.119 1.00 17.23 134 ALA G C 1
ATOM 10083 O O . ALA G 1 134 ? 0.139 89.713 23.144 1.00 17.19 134 ALA G O 1
ATOM 10085 N N . TYR G 1 135 ? -0.145 90.475 21.041 1.00 17.23 135 TYR G N 1
ATOM 10086 C CA . TYR G 1 135 ? -1.575 90.171 20.994 1.00 17.30 135 TYR G CA 1
ATOM 10087 C C . TYR G 1 135 ? -1.847 88.672 21.081 1.00 17.32 135 TYR G C 1
ATOM 10088 O O . TYR G 1 135 ? -2.775 88.245 21.767 1.00 17.42 135 TYR G O 1
ATOM 10097 N N . HIS G 1 136 ? -1.033 87.885 20.383 1.00 17.23 136 HIS G N 1
ATOM 10098 C CA . HIS G 1 136 ? -1.188 86.439 20.361 1.00 17.10 136 HIS G CA 1
ATOM 10099 C C . HIS G 1 136 ? -0.783 85.817 21.692 1.00 17.13 136 HIS G C 1
ATOM 10100 O O . HIS G 1 136 ? -1.382 84.834 22.131 1.00 17.26 136 HIS G O 1
ATOM 10107 N N . PHE G 1 137 ? 0.222 86.406 22.335 1.00 17.08 137 PHE G N 1
ATOM 10108 C CA . PHE G 1 137 ? 0.694 85.945 23.642 1.00 17.03 137 PHE G CA 1
ATOM 10109 C C . PHE G 1 137 ? -0.050 86.585 24.815 1.00 17.14 137 PHE G C 1
ATOM 10110 O O . PHE G 1 137 ? 0.140 86.186 25.967 1.00 17.19 137 PHE G O 1
ATOM 10118 N N . GLY G 1 138 ? -0.891 87.575 24.516 1.00 17.19 138 GLY G N 1
ATOM 10119 C CA . GLY G 1 138 ? -1.642 88.300 25.541 1.00 17.25 138 GLY G CA 1
ATOM 10120 C C . GLY G 1 138 ? -0.773 89.199 26.400 1.00 17.24 138 GLY G C 1
ATOM 10121 O O . GLY G 1 138 ? -1.082 89.444 27.567 1.00 17.33 138 GLY G O 1
ATOM 10122 N N . MET G 1 139 ? 0.320 89.683 25.818 1.00 17.27 139 MET G N 1
ATOM 10123 C CA . MET G 1 139 ? 1.240 90.588 26.500 1.00 17.33 139 MET G CA 1
ATOM 10124 C C . MET G 1 139 ? 0.812 92.035 26.286 1.00 17.35 139 MET G C 1
ATOM 10125 O O . MET G 1 139 ? 0.441 92.417 25.174 1.00 17.44 139 MET G O 1
ATOM 10130 N N . ILE G 1 140 ? 0.871 92.840 27.342 1.00 17.29 140 ILE G N 1
ATOM 10131 C CA . ILE G 1 140 ? 0.528 94.259 27.224 1.00 17.24 140 ILE G CA 1
ATOM 10132 C C . ILE G 1 140 ? 1.674 95.077 26.606 1.00 17.23 140 ILE G C 1
ATOM 10133 O O . ILE G 1 140 ? 2.826 94.972 27.025 1.00 17.22 140 ILE G O 1
ATOM 10138 N N . ILE G 1 141 ? 1.341 95.862 25.584 1.00 17.29 141 ILE G N 1
ATOM 10139 C CA . ILE G 1 141 ? 2.320 96.666 24.850 1.00 17.30 141 ILE G CA 1
ATOM 10140 C C . ILE G 1 141 ? 2.520 98.014 25.534 1.00 17.44 141 ILE G C 1
ATOM 10141 O O . ILE G 1 141 ? 1.553 98.729 25.800 1.00 17.34 141 ILE G O 1
ATOM 10146 N N . VAL G 1 142 ? 3.780 98.349 25.809 1.00 17.57 142 VAL G N 1
ATOM 10147 C CA . VAL G 1 142 ? 4.132 99.607 26.467 1.00 17.70 142 VAL G CA 1
ATOM 10148 C C . VAL G 1 142 ? 4.906 100.529 25.520 1.00 17.78 142 VAL G C 1
ATOM 10149 O O . VAL G 1 142 ? 6.098 100.321 25.288 1.00 17.94 142 VAL G O 1
ATOM 10153 N N . PRO G 1 143 ? 4.228 101.546 24.957 1.00 17.83 143 PRO G N 1
ATOM 10154 C CA . PRO G 1 143 ? 4.949 102.585 24.224 1.00 17.87 143 PRO G CA 1
ATOM 10155 C C . PRO G 1 143 ? 5.541 103.631 25.168 1.00 17.88 143 PRO G C 1
ATOM 10156 O O . PRO G 1 143 ? 5.276 103.601 26.370 1.00 17.84 143 PRO G O 1
ATOM 10160 N N . ILE G 1 144 ? 6.337 104.545 24.623 1.00 18.10 144 ILE G N 1
ATOM 10161 C CA . ILE G 1 144 ? 6.920 105.628 25.421 1.00 18.28 144 ILE G CA 1
ATOM 10162 C C . ILE G 1 144 ? 6.236 106.976 25.197 1.00 18.45 144 ILE G C 1
ATOM 10163 O O . ILE G 1 144 ? 6.265 107.841 26.070 1.00 18.43 144 ILE G O 1
ATOM 10168 N N . GLY G 1 145 ? 5.627 107.144 24.026 1.00 18.67 145 GLY G N 1
ATOM 10169 C CA . GLY G 1 145 ? 4.890 108.357 23.697 1.00 19.01 145 GLY G CA 1
ATOM 10170 C C . GLY G 1 145 ? 5.747 109.606 23.702 1.00 19.31 145 GLY G C 1
ATOM 10171 O O . GLY G 1 145 ? 6.804 109.655 23.072 1.00 19.23 145 GLY G O 1
ATOM 10172 N N . TYR G 1 146 ? 5.277 110.618 24.422 1.00 19.66 146 TYR G N 1
ATOM 10173 C CA . TYR G 1 146 ? 5.966 111.895 24.528 1.00 19.98 146 TYR G CA 1
ATOM 10174 C C . TYR G 1 146 ? 6.096 112.261 26.004 1.00 20.50 146 TYR G C 1
ATOM 10175 O O . TYR G 1 146 ? 5.667 113.334 26.434 1.00 20.55 146 TYR G O 1
ATOM 10184 N N . GLY G 1 147 ? 6.689 111.348 26.771 1.00 21.11 147 GLY G N 1
ATOM 10185 C CA . GLY G 1 147 ? 6.794 111.478 28.222 1.00 21.81 147 GLY G CA 1
ATOM 10186 C C . GLY G 1 147 ? 7.857 112.463 28.657 1.00 22.36 147 GLY G C 1
ATOM 10187 O O . GLY G 1 147 ? 7.626 113.286 29.546 1.00 22.63 147 GLY G O 1
ATOM 10188 N N . ILE G 1 148 ? 9.026 112.378 28.031 1.00 22.76 148 ILE G N 1
ATOM 10189 C CA . ILE G 1 148 ? 10.130 113.290 28.331 1.00 23.15 148 ILE G CA 1
ATOM 10190 C C . ILE G 1 148 ? 10.340 114.288 27.186 1.00 23.45 148 ILE G C 1
ATOM 10191 O O . ILE G 1 148 ? 10.112 113.940 26.020 1.00 23.63 148 ILE G O 1
ATOM 10196 N N . PRO G 1 149 ? 10.759 115.532 27.512 1.00 23.63 149 PRO G N 1
ATOM 10197 C CA . PRO G 1 149 ? 10.950 116.591 26.510 1.00 23.79 149 PRO G CA 1
ATOM 10198 C C . PRO G 1 149 ? 11.775 116.171 25.292 1.00 23.94 149 PRO G C 1
ATOM 10199 O O . PRO G 1 149 ? 11.556 116.691 24.198 1.00 24.03 149 PRO G O 1
ATOM 10203 N N . GLU G 1 150 ? 12.695 115.227 25.487 1.00 24.15 150 GLU G N 1
ATOM 10204 C CA . GLU G 1 150 ? 13.598 114.763 24.431 1.00 24.35 150 GLU G CA 1
ATOM 10205 C C . GLU G 1 150 ? 12.883 114.074 23.267 1.00 24.42 150 GLU G C 1
ATOM 10206 O O . GLU G 1 150 ? 13.475 113.873 22.205 1.00 24.46 150 GLU G O 1
ATOM 10212 N N . LEU G 1 151 ? 11.618 113.713 23.471 1.00 24.58 151 LEU G N 1
ATOM 10213 C CA . LEU G 1 151 ? 10.832 113.043 22.434 1.00 24.77 151 LEU G CA 1
ATOM 10214 C C . LEU G 1 151 ? 10.211 114.021 21.431 1.00 24.95 151 LEU G C 1
ATOM 10215 O O . LEU G 1 151 ? 9.984 113.666 20.270 1.00 24.96 151 LEU G O 1
ATOM 10220 N N . PHE G 1 152 ? 9.948 115.247 21.883 1.00 25.11 152 PHE G N 1
ATOM 10221 C CA . PHE G 1 152 ? 9.577 116.343 20.989 1.00 25.19 152 PHE G CA 1
ATOM 10222 C C . PHE G 1 152 ? 10.814 116.932 20.319 1.00 25.28 152 PHE G C 1
ATOM 10223 O O . PHE G 1 152 ? 10.743 117.430 19.193 1.00 25.37 152 PHE G O 1
ATOM 10231 N N . GLN G 1 153 ? 11.943 116.865 21.022 1.00 25.28 153 GLN G N 1
ATOM 10232 C CA . GLN G 1 153 ? 13.159 117.576 20.631 1.00 25.46 153 GLN G CA 1
ATOM 10233 C C . GLN G 1 153 ? 14.017 116.842 19.607 1.00 25.33 153 GLN G C 1
ATOM 10234 O O . GLN G 1 153 ? 14.738 117.477 18.836 1.00 25.54 153 GLN G O 1
ATOM 10240 N N . THR G 1 154 ? 13.942 115.513 19.603 1.00 25.19 154 THR G N 1
ATOM 10241 C CA . THR G 1 154 ? 14.774 114.695 18.718 1.00 24.96 154 THR G CA 1
ATOM 10242 C C . THR G 1 154 ? 14.495 114.963 17.238 1.00 24.80 154 THR G C 1
ATOM 10243 O O . THR G 1 154 ? 13.346 115.135 16.833 1.00 24.74 154 THR G O 1
ATOM 10247 N N . THR G 1 155 ? 15.566 115.019 16.453 1.00 24.71 155 THR G N 1
ATOM 10248 C CA . THR G 1 155 ? 15.481 115.205 15.006 1.00 24.73 155 THR G CA 1
ATOM 10249 C C . THR G 1 155 ? 16.205 114.067 14.294 1.00 24.72 155 THR G C 1
ATOM 10250 O O . THR G 1 155 ? 16.165 113.954 13.065 1.00 24.75 155 THR G O 1
ATOM 10254 N N . THR G 1 156 ? 16.862 113.224 15.084 1.00 24.71 156 THR G N 1
ATOM 10255 C CA . THR G 1 156 ? 17.668 112.133 14.554 1.00 24.70 156 THR G CA 1
ATOM 10256 C C . THR G 1 156 ? 17.011 110.769 14.800 1.00 24.59 156 THR G C 1
ATOM 10257 O O . THR G 1 156 ? 16.543 110.128 13.857 1.00 24.68 156 THR G O 1
ATOM 10261 N N . GLY G 1 157 ? 16.957 110.343 16.060 1.00 24.39 157 GLY G N 1
ATOM 10262 C CA . GLY G 1 157 ? 16.407 109.036 16.411 1.00 24.14 157 GLY G CA 1
ATOM 10263 C C . GLY G 1 157 ? 15.563 109.054 17.668 1.00 23.94 157 GLY G C 1
ATOM 10264 O O . GLY G 1 157 ? 15.863 109.776 18.623 1.00 24.00 157 GLY G O 1
ATOM 10265 N N . GLY G 1 158 ? 14.506 108.248 17.664 1.00 23.71 158 GLY G N 1
ATOM 10266 C CA . GLY G 1 158 ? 13.581 108.167 18.789 1.00 23.41 158 GLY G CA 1
ATOM 10267 C C . GLY G 1 158 ? 12.223 108.752 18.453 1.00 23.18 158 GLY G C 1
ATOM 10268 O O . GLY G 1 158 ? 12.120 109.704 17.679 1.00 23.23 158 GLY G O 1
ATOM 10269 N N . GLY G 1 159 ? 11.182 108.172 19.040 1.00 22.93 159 GLY G N 1
ATOM 10270 C CA . GLY G 1 159 ? 9.813 108.641 18.850 1.00 22.58 159 GLY G CA 1
ATOM 10271 C C . GLY G 1 159 ? 8.837 107.909 19.756 1.00 22.33 159 GLY G C 1
ATOM 10272 O O . GLY G 1 159 ? 9.250 107.083 20.572 1.00 22.35 159 GLY G O 1
ATOM 10273 N N . PRO G 1 160 ? 7.531 108.202 19.614 1.00 22.05 160 PRO G N 1
ATOM 10274 C CA . PRO G 1 160 ? 6.488 107.621 20.472 1.00 21.78 160 PRO G CA 1
ATOM 10275 C C . PRO G 1 160 ? 6.370 106.090 20.413 1.00 21.49 160 PRO G C 1
ATOM 10276 O O . PRO G 1 160 ? 5.927 105.470 21.385 1.00 21.43 160 PRO G O 1
ATOM 10280 N N . TYR G 1 161 ? 6.767 105.493 19.292 1.00 21.10 161 TYR G N 1
ATOM 10281 C CA . TYR G 1 161 ? 6.684 104.041 19.120 1.00 20.86 161 TYR G CA 1
ATOM 10282 C C . TYR G 1 161 ? 7.781 103.289 19.880 1.00 20.86 161 TYR G C 1
ATOM 10283 O O . TYR G 1 161 ? 7.591 102.144 20.289 1.00 20.83 161 TYR G O 1
ATOM 10292 N N . GLY G 1 162 ? 8.923 103.942 20.070 1.00 20.89 162 GLY G N 1
ATOM 10293 C CA . GLY G 1 162 ? 10.046 103.354 20.792 1.00 20.85 162 GLY G CA 1
ATOM 10294 C C . GLY G 1 162 ? 11.366 104.004 20.427 1.00 20.88 162 GLY G C 1
ATOM 10295 O O . GLY G 1 162 ? 11.453 104.749 19.448 1.00 20.84 162 GLY G O 1
ATOM 10296 N N . ALA G 1 163 ? 12.395 103.715 21.218 1.00 20.89 163 ALA G N 1
ATOM 10297 C CA . ALA G 1 163 ? 13.727 104.260 20.993 1.00 21.01 163 ALA G CA 1
ATOM 10298 C C . ALA G 1 163 ? 14.341 103.735 19.697 1.00 21.21 163 ALA G C 1
ATOM 10299 O O . ALA G 1 163 ? 14.251 102.546 19.396 1.00 21.13 163 ALA G O 1
ATOM 10301 N N . THR G 1 164 ? 14.949 104.635 18.928 1.00 21.54 164 THR G N 1
ATOM 10302 C CA . THR G 1 164 ? 15.631 104.266 17.687 1.00 21.86 164 THR G CA 1
ATOM 10303 C C . THR G 1 164 ? 16.983 104.971 17.555 1.00 22.14 164 THR G C 1
ATOM 10304 O O . THR G 1 164 ? 17.324 105.841 18.362 1.00 22.10 164 THR G O 1
ATOM 10308 N N . HIS G 1 165 ? 17.747 104.573 16.541 1.00 22.48 165 HIS G N 1
ATOM 10309 C CA . HIS G 1 165 ? 18.973 105.263 16.154 1.00 22.78 165 HIS G CA 1
ATOM 10310 C C . HIS G 1 165 ? 18.962 105.500 14.650 1.00 23.10 165 HIS G C 1
ATOM 10311 O O . HIS G 1 165 ? 18.555 104.624 13.882 1.00 23.22 165 HIS G O 1
ATOM 10318 N N . LEU G 1 166 ? 19.409 106.684 14.236 1.00 23.46 166 LEU G N 1
ATOM 10319 C CA . LEU G 1 166 ? 19.528 107.020 12.819 1.00 23.79 166 LEU G CA 1
ATOM 10320 C C . LEU G 1 166 ? 20.954 106.790 12.317 1.00 24.02 166 LEU G C 1
ATOM 10321 O O . LEU G 1 166 ? 21.923 107.137 12.996 1.00 24.08 166 LEU G O 1
ATOM 10326 N N . GLY G 1 167 ? 21.070 106.201 11.128 1.00 24.28 167 GLY G N 1
ATOM 10327 C CA . GLY G 1 167 ? 22.372 105.958 10.500 1.00 24.59 167 GLY G CA 1
ATOM 10328 C C . GLY G 1 167 ? 22.792 104.500 10.535 1.00 24.70 167 GLY G C 1
ATOM 10329 O O . GLY G 1 167 ? 23.199 103.984 11.579 1.00 24.86 167 GLY G O 1
ATOM 10330 N N . LYS G 1 169 ? 26.134 108.010 11.247 1.00 44.97 169 LYS G N 1
ATOM 10331 C CA . LYS G 1 169 ? 27.159 107.428 12.115 1.00 44.96 169 LYS G CA 1
ATOM 10332 C C . LYS G 1 169 ? 26.617 106.232 12.914 1.00 44.64 169 LYS G C 1
ATOM 10333 O O . LYS G 1 169 ? 25.406 105.993 12.949 1.00 44.68 169 LYS G O 1
ATOM 10339 N N . GLU G 1 170 ? 27.526 105.491 13.547 1.00 44.22 170 GLU G N 1
ATOM 10340 C CA . GLU G 1 170 ? 27.186 104.279 14.293 1.00 43.82 170 GLU G CA 1
ATOM 10341 C C . GLU G 1 170 ? 26.935 104.543 15.788 1.00 43.37 170 GLU G C 1
ATOM 10342 O O . GLU G 1 170 ? 26.248 103.763 16.454 1.00 43.34 170 GLU G O 1
ATOM 10348 N N . GLU G 1 171 ? 27.484 105.643 16.302 1.00 42.70 171 GLU G N 1
ATOM 10349 C CA . GLU G 1 171 ? 27.388 105.973 17.726 1.00 42.07 171 GLU G CA 1
ATOM 10350 C C . GLU G 1 171 ? 26.108 106.744 18.067 1.00 41.40 171 GLU G C 1
ATOM 10351 O O . GLU G 1 171 ? 25.708 107.651 17.335 1.00 41.34 171 GLU G O 1
ATOM 10357 N N . LEU G 1 172 ? 25.481 106.376 19.184 1.00 40.61 172 LEU G N 1
ATOM 10358 C CA . LEU G 1 172 ? 24.263 107.033 19.667 1.00 39.88 172 LEU G CA 1
ATOM 10359 C C . LEU G 1 172 ? 24.543 108.411 20.256 1.00 39.36 172 LEU G C 1
ATOM 10360 O O . LEU G 1 172 ? 25.520 108.592 20.990 1.00 39.35 172 LEU G O 1
ATOM 10365 N N . ASP G 1 173 ? 23.672 109.371 19.944 1.00 38.61 173 ASP G N 1
ATOM 10366 C CA . ASP G 1 173 ? 23.788 110.733 20.472 1.00 37.91 173 ASP G CA 1
ATOM 10367 C C . ASP G 1 173 ? 22.955 110.955 21.737 1.00 37.39 173 ASP G C 1
ATOM 10368 O O . ASP G 1 173 ? 22.207 110.071 22.157 1.00 37.31 173 ASP G O 1
ATOM 10373 N N . GLU G 1 174 ? 23.091 112.143 22.327 1.00 36.78 174 GLU G N 1
ATOM 10374 C CA . GLU G 1 174 ? 22.494 112.464 23.627 1.00 36.24 174 GLU G CA 1
ATOM 10375 C C . GLU G 1 174 ? 20.978 112.267 23.668 1.00 35.64 174 GLU G C 1
ATOM 10376 O O . GLU G 1 174 ? 20.456 111.657 24.607 1.00 35.65 174 GLU G O 1
ATOM 10382 N N . MET G 1 175 ? 20.286 112.784 22.654 1.00 34.85 175 MET G N 1
ATOM 10383 C CA . MET G 1 175 ? 18.835 112.628 22.531 1.00 34.04 175 MET G CA 1
ATOM 10384 C C . MET G 1 175 ? 18.443 111.149 22.565 1.00 33.35 175 MET G C 1
ATOM 10385 O O . MET G 1 175 ? 17.575 110.750 23.343 1.00 33.25 175 MET G O 1
ATOM 10390 N N . GLU G 1 176 ? 19.108 110.349 21.732 1.00 32.52 176 GLU G N 1
ATOM 10391 C CA . GLU G 1 176 ? 18.832 108.917 21.600 1.00 31.65 176 GLU G CA 1
ATOM 10392 C C . GLU G 1 176 ? 19.103 108.130 22.883 1.00 31.31 176 GLU G C 1
ATOM 10393 O O . GLU G 1 176 ? 18.361 107.203 23.212 1.00 31.31 176 GLU G O 1
ATOM 10399 N N . ARG G 1 177 ? 20.161 108.505 23.600 1.00 30.80 177 ARG G N 1
ATOM 10400 C CA . ARG G 1 177 ? 20.531 107.854 24.857 1.00 30.24 177 ARG G CA 1
ATOM 10401 C C . ARG G 1 177 ? 19.528 108.117 25.979 1.00 30.01 177 ARG G C 1
ATOM 10402 O O . ARG G 1 177 ? 19.201 107.211 26.748 1.00 29.91 177 ARG G O 1
ATOM 10410 N N . LYS G 1 178 ? 19.048 109.357 26.063 1.00 29.75 178 LYS G N 1
ATOM 10411 C CA . LYS G 1 178 ? 18.071 109.756 27.082 1.00 29.50 178 LYS G CA 1
ATOM 10412 C C . LYS G 1 178 ? 16.697 109.130 26.845 1.00 29.09 178 LYS G C 1
ATOM 10413 O O . LYS G 1 178 ? 15.982 108.805 27.801 1.00 28.97 178 LYS G O 1
ATOM 10419 N N . ILE G 1 179 ? 16.344 108.964 25.570 1.00 28.61 179 ILE G N 1
ATOM 10420 C CA . ILE G 1 179 ? 15.091 108.320 25.176 1.00 28.21 179 ILE G CA 1
ATOM 10421 C C . ILE G 1 179 ? 15.125 106.819 25.495 1.00 27.99 179 ILE G C 1
ATOM 10422 O O . ILE G 1 179 ? 14.164 106.274 26.050 1.00 27.94 179 ILE G O 1
ATOM 10427 N N . ALA G 1 180 ? 16.239 106.170 25.156 1.00 27.59 180 ALA G N 1
ATOM 10428 C CA . ALA G 1 180 ? 16.435 104.748 25.434 1.00 27.20 180 ALA G CA 1
ATOM 10429 C C . ALA G 1 180 ? 16.400 104.450 26.934 1.00 26.99 180 ALA G C 1
ATOM 10430 O O . ALA G 1 180 ? 15.798 103.465 27.356 1.00 26.94 180 ALA G O 1
ATOM 10432 N N . ARG G 1 181 ? 17.031 105.312 27.731 1.00 26.80 181 ARG G N 1
ATOM 10433 C CA . ARG G 1 181 ? 16.997 105.199 29.193 1.00 26.55 181 ARG G CA 1
ATOM 10434 C C . ARG G 1 181 ? 15.590 105.389 29.760 1.00 26.46 181 ARG G C 1
ATOM 10435 O O . ARG G 1 181 ? 15.246 104.811 30.792 1.00 26.41 181 ARG G O 1
ATOM 10443 N N . PHE G 1 182 ? 14.783 106.200 29.081 1.00 26.36 182 PHE G N 1
ATOM 10444 C CA . PHE G 1 182 ? 13.405 106.437 29.500 1.00 26.26 182 PHE G CA 1
ATOM 10445 C C . PHE G 1 182 ? 12.526 105.218 29.231 1.00 26.23 182 PHE G C 1
ATOM 10446 O O . PHE G 1 182 ? 11.633 104.901 30.022 1.00 26.09 182 PHE G O 1
ATOM 10454 N N . GLN G 1 183 ? 12.794 104.539 28.116 1.00 26.29 183 GLN G N 1
ATOM 10455 C CA . GLN G 1 183 ? 12.072 103.327 27.739 1.00 26.26 183 GLN G CA 1
ATOM 10456 C C . GLN G 1 183 ? 12.272 102.230 28.774 1.00 26.41 183 GLN G C 1
ATOM 10457 O O . GLN G 1 183 ? 11.329 101.516 29.117 1.00 26.41 183 GLN G O 1
ATOM 10463 N N . GLY G 1 184 ? 13.505 102.115 29.265 1.00 26.62 184 GLY G N 1
ATOM 10464 C CA . GLY G 1 184 ? 13.845 101.186 30.338 1.00 26.85 184 GLY G CA 1
ATOM 10465 C C . GLY G 1 184 ? 13.135 101.521 31.634 1.00 27.09 184 GLY G C 1
ATOM 10466 O O . GLY G 1 184 ? 12.688 100.623 32.351 1.00 27.08 184 GLY G O 1
ATOM 10467 N N . LYS G 1 185 ? 13.032 102.815 31.932 1.00 27.38 185 LYS G N 1
ATOM 10468 C CA . LYS G 1 185 ? 12.286 103.287 33.097 1.00 27.70 185 LYS G CA 1
ATOM 10469 C C . LYS G 1 185 ? 10.805 102.945 32.955 1.00 27.83 185 LYS G C 1
ATOM 10470 O O . LYS G 1 185 ? 10.181 102.465 33.903 1.00 27.96 185 LYS G O 1
ATOM 10476 N N . ARG G 1 186 ? 10.258 103.177 31.763 1.00 27.98 186 ARG G N 1
ATOM 10477 C CA . ARG G 1 186 ? 8.842 102.929 31.492 1.00 28.07 186 ARG G CA 1
ATOM 10478 C C . ARG G 1 186 ? 8.444 101.463 31.639 1.00 28.26 186 ARG G C 1
ATOM 10479 O O . ARG G 1 186 ? 7.415 101.160 32.246 1.00 28.36 186 ARG G O 1
ATOM 10487 N N . ILE G 1 187 ? 9.260 100.559 31.097 1.00 28.42 187 ILE G N 1
ATOM 10488 C CA . ILE G 1 187 ? 8.957 99.128 31.159 1.00 28.65 187 ILE G CA 1
ATOM 10489 C C . ILE G 1 187 ? 9.115 98.554 32.572 1.00 28.99 187 ILE G C 1
ATOM 10490 O O . ILE G 1 187 ? 8.460 97.573 32.923 1.00 29.08 187 ILE G O 1
ATOM 10495 N N . THR G 1 188 ? 9.968 99.186 33.377 1.00 29.38 188 THR G N 1
ATOM 10496 C CA . THR G 1 188 ? 10.204 98.770 34.760 1.00 29.71 188 THR G CA 1
ATOM 10497 C C . THR G 1 188 ? 9.051 99.174 35.682 1.00 30.02 188 THR G C 1
ATOM 10498 O O . THR G 1 188 ? 8.679 98.419 36.584 1.00 29.96 188 THR G O 1
ATOM 10502 N N . GLU G 1 189 ? 8.492 100.360 35.446 1.00 30.42 189 GLU G N 1
ATOM 10503 C CA . GLU G 1 189 ? 7.344 100.854 36.208 1.00 30.89 189 GLU G CA 1
ATOM 10504 C C . GLU G 1 189 ? 6.089 100.019 35.956 1.00 31.15 189 GLU G C 1
ATOM 10505 O O . GLU G 1 189 ? 5.326 99.742 36.887 1.00 31.16 189 GLU G O 1
ATOM 10511 N N . VAL G 1 190 ? 5.885 99.621 34.700 1.00 31.52 190 VAL G N 1
ATOM 10512 C CA . VAL G 1 190 ? 4.732 98.799 34.317 1.00 31.85 190 VAL G CA 1
ATOM 10513 C C . VAL G 1 190 ? 4.896 97.362 34.820 1.00 32.12 190 VAL G C 1
ATOM 10514 O O . VAL G 1 190 ? 3.950 96.775 35.346 1.00 32.13 190 VAL G O 1
ATOM 10518 N N . ALA G 1 191 ? 6.102 96.815 34.675 1.00 32.57 191 ALA G N 1
ATOM 10519 C CA . ALA G 1 191 ? 6.409 95.467 35.155 1.00 33.12 191 ALA G CA 1
ATOM 10520 C C . ALA G 1 191 ? 6.243 95.324 36.667 1.00 33.60 191 ALA G C 1
ATOM 10521 O O . ALA G 1 191 ? 5.805 94.278 37.147 1.00 33.66 191 ALA G O 1
ATOM 10523 N N . LYS G 1 192 ? 6.586 96.380 37.404 1.00 34.27 192 LYS G N 1
ATOM 10524 C CA . LYS G 1 192 ? 6.452 96.398 38.862 1.00 34.94 192 LYS G CA 1
ATOM 10525 C C . LYS G 1 192 ? 4.988 96.462 39.292 1.00 35.25 192 LYS G C 1
ATOM 10526 O O . LYS G 1 192 ? 4.617 95.912 40.328 1.00 35.32 192 LYS G O 1
ATOM 10532 N N . ALA G 1 193 ? 4.167 97.133 38.488 1.00 35.75 193 ALA G N 1
ATOM 10533 C CA . ALA G 1 193 ? 2.743 97.280 38.771 1.00 36.30 193 ALA G CA 1
ATOM 10534 C C . ALA G 1 193 ? 1.998 95.948 38.681 1.00 36.76 193 ALA G C 1
ATOM 10535 O O . ALA G 1 193 ? 1.174 95.635 39.542 1.00 36.70 193 ALA G O 1
ATOM 10537 N N . ILE G 1 194 ? 2.303 95.173 37.643 1.00 37.45 194 ILE G N 1
ATOM 10538 C CA . ILE G 1 194 ? 1.638 93.893 37.390 1.00 38.23 194 ILE G CA 1
ATOM 10539 C C . ILE G 1 194 ? 2.123 92.800 38.352 1.00 38.88 194 ILE G C 1
ATOM 10540 O O . ILE G 1 194 ? 1.325 91.992 38.836 1.00 38.90 194 ILE G O 1
ATOM 10545 N N . LYS G 1 195 ? 3.427 92.796 38.628 1.00 39.69 195 LYS G N 1
ATOM 10546 C CA . LYS G 1 195 ? 4.055 91.806 39.508 1.00 40.51 195 LYS G CA 1
ATOM 10547 C C . LYS G 1 195 ? 3.613 91.926 40.971 1.00 41.06 195 LYS G C 1
ATOM 10548 O O . LYS G 1 195 ? 3.511 90.917 41.674 1.00 41.15 195 LYS G O 1
ATOM 10554 N N . CYS G 1 196 ? 3.354 93.154 41.421 1.00 41.81 196 CYS G N 1
ATOM 10555 C CA . CYS G 1 196 ? 2.992 93.413 42.817 1.00 42.58 196 CYS G CA 1
ATOM 10556 C C . CYS G 1 196 ? 1.496 93.718 42.981 1.00 43.02 196 CYS G C 1
ATOM 10557 O O . CYS G 1 196 ? 1.086 94.883 43.074 1.00 43.08 196 CYS G O 1
ATOM 10560 N N . CYS G 1 197 ? 0.694 92.653 43.008 1.00 43.52 197 CYS G N 1
ATOM 10561 C CA . CYS G 1 197 ? -0.758 92.750 43.164 1.00 43.96 197 CYS G CA 1
ATOM 10562 C C . CYS G 1 197 ? -1.257 91.809 44.257 1.00 43.98 197 CYS G C 1
ATOM 10563 O O . CYS G 1 197 ? -0.925 90.622 44.270 1.00 44.04 197 CYS G O 1
ATOM 10566 N N . CYS H 1 3 ? 3.624 87.445 -25.542 1.00 37.37 3 CYS H N 1
ATOM 10567 C CA . CYS H 1 3 ? 4.467 87.705 -24.336 1.00 37.01 3 CYS H CA 1
ATOM 10568 C C . CYS H 1 3 ? 3.854 87.118 -23.061 1.00 36.56 3 CYS H C 1
ATOM 10569 O O . CYS H 1 3 ? 2.653 87.269 -22.805 1.00 36.60 3 CYS H O 1
ATOM 10572 N N . LYS H 1 4 ? 4.699 86.469 -22.260 1.00 35.81 4 LYS H N 1
ATOM 10573 C CA . LYS H 1 4 ? 4.252 85.685 -21.109 1.00 34.99 4 LYS H CA 1
ATOM 10574 C C . LYS H 1 4 ? 5.027 86.042 -19.829 1.00 34.09 4 LYS H C 1
ATOM 10575 O O . LYS H 1 4 ? 6.261 85.969 -19.808 1.00 34.15 4 LYS H O 1
ATOM 10581 N N . PRO H 1 5 ? 4.304 86.432 -18.759 1.00 33.08 5 PRO H N 1
ATOM 10582 C CA . PRO H 1 5 ? 4.913 86.820 -17.480 1.00 32.18 5 PRO H CA 1
ATOM 10583 C C . PRO H 1 5 ? 5.355 85.646 -16.600 1.00 31.27 5 PRO H C 1
ATOM 10584 O O . PRO H 1 5 ? 4.739 84.578 -16.630 1.00 31.24 5 PRO H O 1
ATOM 10588 N N . ASN H 1 6 ? 6.412 85.865 -15.821 1.00 30.12 6 ASN H N 1
ATOM 10589 C CA . ASN H 1 6 ? 6.945 84.864 -14.899 1.00 28.95 6 ASN H CA 1
ATOM 10590 C C . ASN H 1 6 ? 6.448 85.098 -13.479 1.00 28.17 6 ASN H C 1
ATOM 10591 O O . ASN H 1 6 ? 6.578 86.202 -12.944 1.00 28.13 6 ASN H O 1
ATOM 10596 N N . ILE H 1 7 ? 5.885 84.058 -12.868 1.00 27.10 7 ILE H N 1
ATOM 10597 C CA . ILE H 1 7 ? 5.350 84.157 -11.507 1.00 26.02 7 ILE H CA 1
ATOM 10598 C C . ILE H 1 7 ? 6.097 83.236 -10.546 1.00 25.47 7 ILE H C 1
ATOM 10599 O O . ILE H 1 7 ? 6.285 82.051 -10.824 1.00 25.40 7 ILE H O 1
ATOM 10604 N N . LEU H 1 8 ? 6.528 83.797 -9.420 1.00 24.72 8 LEU H N 1
ATOM 10605 C CA . LEU H 1 8 ? 7.184 83.021 -8.382 1.00 24.00 8 LEU H CA 1
ATOM 10606 C C . LEU H 1 8 ? 6.264 82.875 -7.179 1.00 23.67 8 LEU H C 1
ATOM 10607 O O . LEU H 1 8 ? 5.925 83.861 -6.522 1.00 23.55 8 LEU H O 1
ATOM 10612 N N . VAL H 1 9 ? 5.848 81.640 -6.908 1.00 23.32 9 VAL H N 1
ATOM 10613 C CA . VAL H 1 9 ? 5.073 81.347 -5.708 1.00 22.95 9 VAL H CA 1
ATOM 10614 C C . VAL H 1 9 ? 6.043 80.903 -4.617 1.00 22.82 9 VAL H C 1
ATOM 10615 O O . VAL H 1 9 ? 6.421 79.734 -4.531 1.00 22.88 9 VAL H O 1
ATOM 10619 N N . LEU H 1 10 ? 6.458 81.867 -3.804 1.00 22.62 10 LEU H N 1
ATOM 10620 C CA . LEU H 1 10 ? 7.415 81.635 -2.739 1.00 22.45 10 LEU H CA 1
ATOM 10621 C C . LEU H 1 10 ? 6.686 81.420 -1.418 1.00 22.33 10 LEU H C 1
ATOM 10622 O O . LEU H 1 10 ? 5.819 82.209 -1.047 1.00 22.30 10 LEU H O 1
ATOM 10627 N N . PHE H 1 11 ? 7.037 80.353 -0.708 1.00 22.27 11 PHE H N 1
ATOM 10628 C CA . PHE H 1 11 ? 6.400 80.069 0.575 1.00 22.36 11 PHE H CA 1
ATOM 10629 C C . PHE H 1 11 ? 7.321 79.393 1.583 1.00 22.49 11 PHE H C 1
ATOM 10630 O O . PHE H 1 11 ? 8.291 78.730 1.212 1.00 22.53 11 PHE H O 1
ATOM 10638 N N . TYR H 1 12 ? 7.003 79.578 2.860 1.00 22.59 12 TYR H N 1
ATOM 10639 C CA . TYR H 1 12 ? 7.526 78.736 3.925 1.00 22.80 12 TYR H CA 1
ATOM 10640 C C . TYR H 1 12 ? 6.404 77.795 4.343 1.00 23.04 12 TYR H C 1
ATOM 10641 O O . TYR H 1 12 ? 5.233 78.152 4.233 1.00 23.12 12 TYR H O 1
ATOM 10650 N N . GLY H 1 13 ? 6.753 76.597 4.807 1.00 23.32 13 GLY H N 1
ATOM 10651 C CA . GLY H 1 13 ? 5.768 75.706 5.416 1.00 23.65 13 GLY H CA 1
ATOM 10652 C C . GLY H 1 13 ? 5.724 74.288 4.884 1.00 23.91 13 GLY H C 1
ATOM 10653 O O . GLY H 1 13 ? 6.396 73.955 3.903 1.00 23.97 13 GLY H O 1
ATOM 10654 N N . TYR H 1 14 ? 4.914 73.458 5.539 1.00 24.14 14 TYR H N 1
ATOM 10655 C CA . TYR H 1 14 ? 4.858 72.021 5.267 1.00 24.33 14 TYR H CA 1
ATOM 10656 C C . TYR H 1 14 ? 3.424 71.476 5.270 1.00 24.38 14 TYR H C 1
ATOM 10657 O O . TYR H 1 14 ? 3.189 70.325 4.893 1.00 24.57 14 TYR H O 1
ATOM 10666 N N . GLY H 1 15 ? 2.470 72.308 5.679 1.00 24.35 15 GLY H N 1
ATOM 10667 C CA . GLY H 1 15 ? 1.079 71.878 5.808 1.00 24.43 15 GLY H CA 1
ATOM 10668 C C . GLY H 1 15 ? 0.170 72.355 4.692 1.00 24.46 15 GLY H C 1
ATOM 10669 O O . GLY H 1 15 ? 0.440 72.122 3.511 1.00 24.53 15 GLY H O 1
ATOM 10670 N N . SER H 1 16 ? -0.910 73.029 5.082 1.00 24.46 16 SER H N 1
ATOM 10671 C CA . SER H 1 16 ? -1.925 73.528 4.151 1.00 24.45 16 SER H CA 1
ATOM 10672 C C . SER H 1 16 ? -1.429 74.651 3.234 1.00 24.42 16 SER H C 1
ATOM 10673 O O . SER H 1 16 ? -2.061 74.949 2.215 1.00 24.49 16 SER H O 1
ATOM 10676 N N . ILE H 1 17 ? -0.305 75.268 3.599 1.00 24.29 17 ILE H N 1
ATOM 10677 C CA . ILE H 1 17 ? 0.290 76.353 2.814 1.00 24.22 17 ILE H CA 1
ATOM 10678 C C . ILE H 1 17 ? 0.871 75.841 1.489 1.00 24.34 17 ILE H C 1
ATOM 10679 O O . ILE H 1 17 ? 0.932 76.577 0.503 1.00 24.28 17 ILE H O 1
ATOM 10684 N N . VAL H 1 18 ? 1.283 74.574 1.486 1.00 24.60 18 VAL H N 1
ATOM 10685 C CA . VAL H 1 18 ? 1.821 73.902 0.301 1.00 24.78 18 VAL H CA 1
ATOM 10686 C C . VAL H 1 18 ? 0.742 73.767 -0.769 1.00 24.99 18 VAL H C 1
ATOM 10687 O O . VAL H 1 18 ? 1.003 73.964 -1.958 1.00 25.01 18 VAL H O 1
ATOM 10691 N N . GLU H 1 19 ? -0.468 73.434 -0.329 1.00 25.25 19 GLU H N 1
ATOM 10692 C CA . GLU H 1 19 ? -1.602 73.237 -1.225 1.00 25.59 19 GLU H CA 1
ATOM 10693 C C . GLU H 1 19 ? -2.243 74.561 -1.646 1.00 25.36 19 GLU H C 1
ATOM 10694 O O . GLU H 1 19 ? -2.897 74.633 -2.686 1.00 25.34 19 GLU H O 1
ATOM 10700 N N . LEU H 1 20 ? -2.043 75.602 -0.837 1.00 25.18 20 LEU H N 1
ATOM 10701 C CA . LEU H 1 20 ? -2.418 76.965 -1.213 1.00 24.99 20 LEU H CA 1
ATOM 10702 C C . LEU H 1 20 ? -1.497 77.478 -2.315 1.00 24.89 20 LEU H C 1
ATOM 10703 O O . LEU H 1 20 ? -1.957 78.063 -3.299 1.00 24.92 20 LEU H O 1
ATOM 10708 N N . ALA H 1 21 ? -0.197 77.248 -2.132 1.00 24.76 21 ALA H N 1
ATOM 10709 C CA . ALA H 1 21 ? 0.823 77.621 -3.105 1.00 24.60 21 ALA H CA 1
ATOM 10710 C C . ALA H 1 21 ? 0.549 77.008 -4.476 1.00 24.60 21 ALA H C 1
ATOM 10711 O O . ALA H 1 21 ? 0.571 77.711 -5.488 1.00 24.63 21 ALA H O 1
ATOM 10713 N N . LYS H 1 22 ? 0.274 75.702 -4.491 1.00 24.53 22 LYS H N 1
ATOM 10714 C CA . LYS H 1 22 ? 0.008 74.950 -5.720 1.00 24.36 22 LYS H CA 1
ATOM 10715 C C . LYS H 1 22 ? -1.240 75.436 -6.461 1.00 24.32 22 LYS H C 1
ATOM 10716 O O . LYS H 1 22 ? -1.255 75.469 -7.694 1.00 24.25 22 LYS H O 1
ATOM 10722 N N . GLU H 1 23 ? -2.277 75.802 -5.709 1.00 24.24 23 GLU H N 1
ATOM 10723 C CA . GLU H 1 23 ? -3.516 76.328 -6.290 1.00 24.22 23 GLU H CA 1
ATOM 10724 C C . GLU H 1 23 ? -3.330 77.736 -6.861 1.00 24.32 23 GLU H C 1
ATOM 10725 O O . GLU H 1 23 ? -3.892 78.062 -7.909 1.00 24.26 23 GLU H O 1
ATOM 10731 N N . ILE H 1 24 ? -2.542 78.562 -6.172 1.00 24.47 24 ILE H N 1
ATOM 10732 C CA . ILE H 1 24 ? -2.173 79.887 -6.681 1.00 24.62 24 ILE H CA 1
ATOM 10733 C C . ILE H 1 24 ? -1.384 79.741 -7.988 1.00 24.97 24 ILE H C 1
ATOM 10734 O O . ILE H 1 24 ? -1.636 80.457 -8.960 1.00 24.94 24 ILE H O 1
ATOM 10739 N N . GLY H 1 25 ? -0.448 78.794 -8.007 1.00 25.32 25 GLY H N 1
ATOM 10740 C CA . GLY H 1 25 ? 0.312 78.480 -9.212 1.00 25.82 25 GLY H CA 1
ATOM 10741 C C . GLY H 1 25 ? -0.583 77.985 -10.332 1.00 26.20 25 GLY H C 1
ATOM 10742 O O . GLY H 1 25 ? -0.396 78.358 -11.490 1.00 26.25 25 GLY H O 1
ATOM 10743 N N . LYS H 1 26 ? -1.561 77.154 -9.973 1.00 26.58 26 LYS H N 1
ATOM 10744 C CA . LYS H 1 26 ? -2.522 76.586 -10.919 1.00 27.06 26 LYS H CA 1
ATOM 10745 C C . LYS H 1 26 ? -3.375 77.678 -11.562 1.00 27.27 26 LYS H C 1
ATOM 10746 O O . LYS H 1 26 ? -3.609 77.662 -12.774 1.00 27.34 26 LYS H O 1
ATOM 10752 N N . GLY H 1 27 ? -3.825 78.626 -10.743 1.00 27.58 27 GLY H N 1
ATOM 10753 C CA . GLY H 1 27 ? -4.604 79.768 -11.218 1.00 27.91 27 GLY H CA 1
ATOM 10754 C C . GLY H 1 27 ? -3.794 80.714 -12.085 1.00 28.16 27 GLY H C 1
ATOM 10755 O O . GLY H 1 27 ? -4.329 81.329 -13.009 1.00 28.23 27 GLY H O 1
ATOM 10756 N N . ALA H 1 28 ? -2.503 80.827 -11.781 1.00 28.41 28 ALA H N 1
ATOM 10757 C CA . ALA H 1 28 ? -1.584 81.645 -12.564 1.00 28.71 28 ALA H CA 1
ATOM 10758 C C . ALA H 1 28 ? -1.278 81.004 -13.919 1.00 29.01 28 ALA H C 1
ATOM 10759 O O . ALA H 1 28 ? -1.157 81.708 -14.923 1.00 29.04 28 ALA H O 1
ATOM 10761 N N . GLU H 1 29 ? -1.156 79.674 -13.937 1.00 29.37 29 GLU H N 1
ATOM 10762 C CA . GLU H 1 29 ? -0.959 78.912 -15.179 1.00 29.80 29 GLU H CA 1
ATOM 10763 C C . GLU H 1 29 ? -2.139 79.085 -16.128 1.00 29.98 29 GLU H C 1
ATOM 10764 O O . GLU H 1 29 ? -1.948 79.261 -17.333 1.00 29.99 29 GLU H O 1
ATOM 10770 N N . GLU H 1 30 ? -3.351 79.036 -15.570 1.00 30.28 30 GLU H N 1
ATOM 10771 C CA . GLU H 1 30 ? -4.591 79.238 -16.327 1.00 30.60 30 GLU H CA 1
ATOM 10772 C C . GLU H 1 30 ? -4.692 80.645 -16.910 1.00 30.52 30 GLU H C 1
ATOM 10773 O O . GLU H 1 30 ? -5.162 80.822 -18.035 1.00 30.55 30 GLU H O 1
ATOM 10779 N N . ALA H 1 31 ? -4.250 81.636 -16.138 1.00 30.60 31 ALA H N 1
ATOM 10780 C CA . ALA H 1 31 ? -4.219 83.028 -16.591 1.00 30.73 31 ALA H CA 1
ATOM 10781 C C . ALA H 1 31 ? -3.159 83.250 -17.674 1.00 30.78 31 ALA H C 1
ATOM 10782 O O . ALA H 1 31 ? -3.163 84.277 -18.357 1.00 30.73 31 ALA H O 1
ATOM 10784 N N . GLY H 1 32 ? -2.256 82.282 -17.816 1.00 30.86 32 GLY H N 1
ATOM 10785 C CA . GLY H 1 32 ? -1.260 82.290 -18.880 1.00 31.00 32 GLY H CA 1
ATOM 10786 C C . GLY H 1 32 ? 0.109 82.757 -18.435 1.00 31.06 32 GLY H C 1
ATOM 10787 O O . GLY H 1 32 ? 0.705 83.628 -19.065 1.00 31.15 32 GLY H O 1
ATOM 10788 N N . ALA H 1 33 ? 0.614 82.168 -17.355 1.00 31.15 33 ALA H N 1
ATOM 10789 C CA . ALA H 1 33 ? 1.928 82.523 -16.834 1.00 31.29 33 ALA H CA 1
ATOM 10790 C C . ALA H 1 33 ? 2.856 81.316 -16.714 1.00 31.40 33 ALA H C 1
ATOM 10791 O O . ALA H 1 33 ? 2.401 80.168 -16.658 1.00 31.39 33 ALA H O 1
ATOM 10793 N N . GLU H 1 34 ? 4.159 81.593 -16.688 1.00 31.43 34 GLU H N 1
ATOM 10794 C CA . GLU H 1 34 ? 5.167 80.591 -16.376 1.00 31.52 34 GLU H CA 1
ATOM 10795 C C . GLU H 1 34 ? 5.371 80.601 -14.866 1.00 31.38 34 GLU H C 1
ATOM 10796 O O . GLU H 1 34 ? 5.757 81.621 -14.294 1.00 31.48 34 GLU H O 1
ATOM 10802 N N . VAL H 1 35 ? 5.102 79.469 -14.223 1.00 31.24 35 VAL H N 1
ATOM 10803 C CA . VAL H 1 35 ? 5.099 79.395 -12.762 1.00 31.08 35 VAL H CA 1
ATOM 10804 C C . VAL H 1 35 ? 6.277 78.594 -12.211 1.00 30.98 35 VAL H C 1
ATOM 10805 O O . VAL H 1 35 ? 6.647 77.551 -12.751 1.00 30.99 35 VAL H O 1
ATOM 10809 N N . LYS H 1 36 ? 6.867 79.112 -11.138 1.00 30.91 36 LYS H N 1
ATOM 10810 C CA . LYS H 1 36 ? 7.855 78.382 -10.354 1.00 30.85 36 LYS H CA 1
ATOM 10811 C C . LYS H 1 36 ? 7.467 78.434 -8.882 1.00 30.68 36 LYS H C 1
ATOM 10812 O O . LYS H 1 36 ? 7.393 79.510 -8.282 1.00 30.57 36 LYS H O 1
ATOM 10818 N N . ILE H 1 37 ? 7.199 77.265 -8.313 1.00 30.57 37 ILE H N 1
ATOM 10819 C CA . ILE H 1 37 ? 6.908 77.156 -6.892 1.00 30.53 37 ILE H CA 1
ATOM 10820 C C . ILE H 1 37 ? 8.189 76.760 -6.156 1.00 30.63 37 ILE H C 1
ATOM 10821 O O . ILE H 1 37 ? 8.766 75.700 -6.416 1.00 30.63 37 ILE H O 1
ATOM 10826 N N . ARG H 1 38 ? 8.634 77.637 -5.260 1.00 30.70 38 ARG H N 1
ATOM 10827 C CA . ARG H 1 38 ? 9.859 77.429 -4.493 1.00 30.82 38 ARG H CA 1
ATOM 10828 C C . ARG H 1 38 ? 9.582 77.545 -2.996 1.00 31.06 38 ARG H C 1
ATOM 10829 O O . ARG H 1 38 ? 8.584 78.141 -2.588 1.00 31.06 38 ARG H O 1
ATOM 10837 N N . ARG H 1 39 ? 10.473 76.975 -2.187 1.00 31.38 39 ARG H N 1
ATOM 10838 C CA . ARG H 1 39 ? 10.366 77.036 -0.727 1.00 31.73 39 ARG H CA 1
ATOM 10839 C C . ARG H 1 39 ? 11.661 77.565 -0.105 1.00 31.74 39 ARG H C 1
ATOM 10840 O O . ARG H 1 39 ? 12.700 77.591 -0.762 1.00 31.90 39 ARG H O 1
ATOM 10848 N N . VAL H 1 40 ? 11.597 77.982 1.157 1.00 31.78 40 VAL H N 1
ATOM 10849 C CA . VAL H 1 40 ? 12.763 78.551 1.842 1.00 31.85 40 VAL H CA 1
ATOM 10850 C C . VAL H 1 40 ? 13.424 77.558 2.797 1.00 31.94 40 VAL H C 1
ATOM 10851 O O . VAL H 1 40 ? 12.793 76.597 3.237 1.00 31.95 40 VAL H O 1
ATOM 10855 N N . ARG H 1 41 ? 14.695 77.804 3.110 1.00 32.14 41 ARG H N 1
ATOM 10856 C CA . ARG H 1 41 ? 15.443 77.011 4.086 1.00 32.40 41 ARG H CA 1
ATOM 10857 C C . ARG H 1 41 ? 14.820 77.094 5.480 1.00 32.30 41 ARG H C 1
ATOM 10858 O O . ARG H 1 41 ? 14.283 78.131 5.870 1.00 32.32 41 ARG H O 1
ATOM 10866 N N . GLU H 1 42 ? 14.898 75.994 6.224 1.00 32.19 42 GLU H N 1
ATOM 10867 C CA . GLU H 1 42 ? 14.434 75.967 7.604 1.00 32.07 42 GLU H CA 1
ATOM 10868 C C . GLU H 1 42 ? 15.498 76.570 8.520 1.00 32.14 42 GLU H C 1
ATOM 10869 O O . GLU H 1 42 ? 16.672 76.212 8.433 1.00 32.22 42 GLU H O 1
ATOM 10875 N N . THR H 1 43 ? 15.083 77.484 9.393 1.00 32.24 43 THR H N 1
ATOM 10876 C CA . THR H 1 43 ? 16.017 78.183 10.280 1.00 32.42 43 THR H CA 1
ATOM 10877 C C . THR H 1 43 ? 15.862 77.791 11.747 1.00 32.62 43 THR H C 1
ATOM 10878 O O . THR H 1 43 ? 16.734 78.091 12.566 1.00 32.54 43 THR H O 1
ATOM 10882 N N . LEU H 1 44 ? 14.753 77.131 12.074 1.00 32.92 44 LEU H N 1
ATOM 10883 C CA . LEU H 1 44 ? 14.516 76.619 13.422 1.00 33.25 44 LEU H CA 1
ATOM 10884 C C . LEU H 1 44 ? 15.626 75.659 13.840 1.00 33.73 44 LEU H C 1
ATOM 10885 O O . LEU H 1 44 ? 16.025 74.810 13.044 1.00 33.81 44 LEU H O 1
ATOM 10890 N N . PRO H 1 45 ? 16.144 75.806 15.077 1.00 34.26 45 PRO H N 1
ATOM 10891 C CA . PRO H 1 45 ? 17.118 74.855 15.629 1.00 34.75 45 PRO H CA 1
ATOM 10892 C C . PRO H 1 45 ? 16.616 73.404 15.559 1.00 35.41 45 PRO H C 1
ATOM 10893 O O . PRO H 1 45 ? 15.419 73.168 15.750 1.00 35.45 45 PRO H O 1
ATOM 10897 N N . PRO H 1 46 ? 17.524 72.439 15.282 1.00 36.04 46 PRO H N 1
ATOM 10898 C CA . PRO H 1 46 ? 17.153 71.034 15.040 1.00 36.53 46 PRO H CA 1
ATOM 10899 C C . PRO H 1 46 ? 16.263 70.398 16.116 1.00 37.09 46 PRO H C 1
ATOM 10900 O O . PRO H 1 46 ? 15.623 69.379 15.850 1.00 37.15 46 PRO H O 1
ATOM 10904 N N . GLU H 1 47 ? 16.227 70.999 17.306 1.00 37.80 47 GLU H N 1
ATOM 10905 C CA . GLU H 1 47 ? 15.368 70.540 18.403 1.00 38.55 47 GLU H CA 1
ATOM 10906 C C . GLU H 1 47 ? 13.887 70.753 18.097 1.00 39.05 47 GLU H C 1
ATOM 10907 O O . GLU H 1 47 ? 13.028 70.034 18.615 1.00 39.18 47 GLU H O 1
ATOM 10913 N N . PHE H 1 48 ? 13.601 71.750 17.262 1.00 39.69 48 PHE H N 1
ATOM 10914 C CA . PHE H 1 48 ? 12.231 72.131 16.930 1.00 40.32 48 PHE H CA 1
ATOM 10915 C C . PHE H 1 48 ? 11.838 71.695 15.513 1.00 40.98 48 PHE H C 1
ATOM 10916 O O . PHE H 1 48 ? 10.843 72.174 14.961 1.00 41.01 48 PHE H O 1
ATOM 10924 N N . GLN H 1 49 ? 12.621 70.784 14.937 1.00 41.84 49 GLN H N 1
ATOM 10925 C CA . GLN H 1 49 ? 12.364 70.261 13.594 1.00 42.65 49 GLN H CA 1
ATOM 10926 C C . GLN H 1 49 ? 11.882 68.806 13.610 1.00 43.42 49 GLN H C 1
ATOM 10927 O O . GLN H 1 49 ? 11.710 68.189 12.550 1.00 43.50 49 GLN H O 1
ATOM 10933 N N . SER H 1 50 ? 11.660 68.271 14.810 1.00 44.30 50 SER H N 1
ATOM 10934 C CA . SER H 1 50 ? 11.314 66.857 14.998 1.00 45.14 50 SER H CA 1
ATOM 10935 C C . SER H 1 50 ? 9.949 66.471 14.423 1.00 45.65 50 SER H C 1
ATOM 10936 O O . SER H 1 50 ? 9.760 65.340 13.969 1.00 45.72 50 SER H O 1
ATOM 10939 N N . ARG H 1 51 ? 9.008 67.412 14.446 1.00 46.25 51 ARG H N 1
ATOM 10940 C CA . ARG H 1 51 ? 7.632 67.132 14.036 1.00 46.82 51 ARG H CA 1
ATOM 10941 C C . ARG H 1 51 ? 7.334 67.653 12.625 1.00 47.04 51 ARG H C 1
ATOM 10942 O O . ARG H 1 51 ? 6.173 67.816 12.241 1.00 47.06 51 ARG H O 1
ATOM 10950 N N . ILE H 1 52 ? 8.394 67.895 11.856 1.00 47.38 52 ILE H N 1
ATOM 10951 C CA . ILE H 1 52 ? 8.271 68.430 10.500 1.00 47.71 52 ILE H CA 1
ATOM 10952 C C . ILE H 1 52 ? 8.337 67.314 9.448 1.00 47.99 52 ILE H C 1
ATOM 10953 O O . ILE H 1 52 ? 9.306 66.549 9.413 1.00 48.07 52 ILE H O 1
ATOM 10958 N N . PRO H 1 53 ? 7.298 67.214 8.595 1.00 48.24 53 PRO H N 1
ATOM 10959 C CA . PRO H 1 53 ? 7.311 66.262 7.488 1.00 48.38 53 PRO H CA 1
ATOM 10960 C C . PRO H 1 53 ? 7.933 66.871 6.231 1.00 48.51 53 PRO H C 1
ATOM 10961 O O . PRO H 1 53 ? 7.255 67.575 5.477 1.00 48.48 53 PRO H O 1
ATOM 10965 N N . PHE H 1 54 ? 9.219 66.598 6.022 1.00 48.73 54 PHE H N 1
ATOM 10966 C CA . PHE H 1 54 ? 9.953 67.105 4.861 1.00 48.92 54 PHE H CA 1
ATOM 10967 C C . PHE H 1 54 ? 9.535 66.434 3.550 1.00 48.92 54 PHE H C 1
ATOM 10968 O O . PHE H 1 54 ? 9.852 66.930 2.465 1.00 49.04 54 PHE H O 1
ATOM 10976 N N . ASP H 1 55 ? 8.824 65.311 3.660 1.00 48.88 55 ASP H N 1
ATOM 10977 C CA . ASP H 1 55 ? 8.361 64.545 2.499 1.00 48.81 55 ASP H CA 1
ATOM 10978 C C . ASP H 1 55 ? 7.174 65.190 1.772 1.00 48.58 55 ASP H C 1
ATOM 10979 O O . ASP H 1 55 ? 6.853 64.808 0.640 1.00 48.69 55 ASP H O 1
ATOM 10984 N N . LYS H 1 56 ? 6.528 66.158 2.422 1.00 48.11 56 LYS H N 1
ATOM 10985 C CA . LYS H 1 56 ? 5.425 66.904 1.813 1.00 47.64 56 LYS H CA 1
ATOM 10986 C C . LYS H 1 56 ? 5.941 67.943 0.814 1.00 47.25 56 LYS H C 1
ATOM 10987 O O . LYS H 1 56 ? 5.218 68.348 -0.101 1.00 47.19 56 LYS H O 1
ATOM 10993 N N . VAL H 1 57 ? 7.192 68.364 0.998 1.00 46.70 57 VAL H N 1
ATOM 10994 C CA . VAL H 1 57 ? 7.830 69.358 0.128 1.00 46.13 57 VAL H CA 1
ATOM 10995 C C . VAL H 1 57 ? 9.142 68.863 -0.494 1.00 45.77 57 VAL H C 1
ATOM 10996 O O . VAL H 1 57 ? 9.928 69.662 -1.014 1.00 45.75 57 VAL H O 1
ATOM 11000 N N . LYS H 1 58 ? 9.367 67.550 -0.448 1.00 45.21 58 LYS H N 1
ATOM 11001 C CA . LYS H 1 58 ? 10.596 66.942 -0.974 1.00 44.74 58 LYS H CA 1
ATOM 11002 C C . LYS H 1 58 ? 10.786 67.189 -2.475 1.00 44.17 58 LYS H C 1
ATOM 11003 O O . LYS H 1 58 ? 11.907 67.126 -2.983 1.00 44.08 58 LYS H O 1
ATOM 11009 N N . ASP H 1 59 ? 9.686 67.475 -3.168 1.00 43.49 59 ASP H N 1
ATOM 11010 C CA . ASP H 1 59 ? 9.703 67.702 -4.612 1.00 42.84 59 ASP H CA 1
ATOM 11011 C C . ASP H 1 59 ? 9.765 69.181 -4.993 1.00 42.25 59 ASP H C 1
ATOM 11012 O O . ASP H 1 59 ? 10.102 69.522 -6.131 1.00 42.27 59 ASP H O 1
ATOM 11017 N N . ILE H 1 60 ? 9.442 70.053 -4.040 1.00 41.40 60 ILE H N 1
ATOM 11018 C CA . ILE H 1 60 ? 9.510 71.495 -4.263 1.00 40.52 60 ILE H CA 1
ATOM 11019 C C . ILE H 1 60 ? 10.913 72.016 -3.914 1.00 39.91 60 ILE H C 1
ATOM 11020 O O . ILE H 1 60 ? 11.343 71.919 -2.760 1.00 39.83 60 ILE H O 1
ATOM 11025 N N . PRO H 1 61 ? 11.631 72.559 -4.920 1.00 39.30 61 PRO H N 1
ATOM 11026 C CA . PRO H 1 61 ? 13.005 73.042 -4.765 1.00 38.80 61 PRO H CA 1
ATOM 11027 C C . PRO H 1 61 ? 13.127 74.258 -3.849 1.00 38.33 61 PRO H C 1
ATOM 11028 O O . PRO H 1 61 ? 12.144 74.967 -3.613 1.00 38.27 61 PRO H O 1
ATOM 11032 N N . GLU H 1 62 ? 14.336 74.487 -3.341 1.00 37.74 62 GLU H N 1
ATOM 11033 C CA . GLU H 1 62 ? 14.623 75.672 -2.542 1.00 37.16 62 GLU H CA 1
ATOM 11034 C C . GLU H 1 62 ? 14.835 76.889 -3.432 1.00 36.51 62 GLU H C 1
ATOM 11035 O O . GLU H 1 62 ? 15.398 76.788 -4.526 1.00 36.50 62 GLU H O 1
ATOM 11041 N N . VAL H 1 63 ? 14.373 78.037 -2.948 1.00 35.70 63 VAL H N 1
ATOM 11042 C CA . VAL H 1 63 ? 14.435 79.285 -3.695 1.00 34.91 63 VAL H CA 1
ATOM 11043 C C . VAL H 1 63 ? 15.863 79.840 -3.752 1.00 34.48 63 VAL H C 1
ATOM 11044 O O . VAL H 1 63 ? 16.640 79.694 -2.802 1.00 34.38 63 VAL H O 1
ATOM 11048 N N . THR H 1 64 ? 16.199 80.446 -4.888 1.00 33.88 64 THR H N 1
ATOM 11049 C CA . THR H 1 64 ? 17.476 81.127 -5.079 1.00 33.30 64 THR H CA 1
ATOM 11050 C C . THR H 1 64 ? 17.213 82.595 -5.383 1.00 32.99 64 THR H C 1
ATOM 11051 O O . THR H 1 64 ? 16.091 82.968 -5.728 1.00 32.97 64 THR H O 1
ATOM 11055 N N . LEU H 1 65 ? 18.247 83.425 -5.262 1.00 32.56 65 LEU H N 1
ATOM 11056 C CA . LEU H 1 65 ? 18.137 84.848 -5.595 1.00 32.16 65 LEU H CA 1
ATOM 11057 C C . LEU H 1 65 ? 17.954 85.085 -7.098 1.00 31.83 65 LEU H C 1
ATOM 11058 O O . LEU H 1 65 ? 17.513 86.159 -7.509 1.00 31.76 65 LEU H O 1
ATOM 11063 N N . ASP H 1 66 ? 18.290 84.079 -7.906 1.00 31.49 66 ASP H N 1
ATOM 11064 C CA . ASP H 1 66 ? 18.039 84.112 -9.349 1.00 31.12 66 ASP H CA 1
ATOM 11065 C C . ASP H 1 66 ? 16.549 84.074 -9.649 1.00 30.62 66 ASP H C 1
ATOM 11066 O O . ASP H 1 66 ? 16.084 84.735 -10.577 1.00 30.60 66 ASP H O 1
ATOM 11071 N N . ASP H 1 67 ? 15.815 83.292 -8.858 1.00 30.01 67 ASP H N 1
ATOM 11072 C CA . ASP H 1 67 ? 14.362 83.175 -8.984 1.00 29.40 67 ASP H CA 1
ATOM 11073 C C . ASP H 1 67 ? 13.666 84.503 -8.692 1.00 28.97 67 ASP H C 1
ATOM 11074 O O . ASP H 1 67 ? 12.578 84.769 -9.208 1.00 28.97 67 ASP H O 1
ATOM 11079 N N . MET H 1 68 ? 14.305 85.330 -7.867 1.00 28.33 68 MET H N 1
ATOM 11080 C CA . MET H 1 68 ? 13.806 86.662 -7.554 1.00 27.59 68 MET H CA 1
ATOM 11081 C C . MET H 1 68 ? 14.009 87.606 -8.738 1.00 27.40 68 MET H C 1
ATOM 11082 O O . MET H 1 68 ? 13.155 88.450 -9.019 1.00 27.38 68 MET H O 1
ATOM 11087 N N . ARG H 1 69 ? 15.137 87.452 -9.431 1.00 27.09 69 ARG H N 1
ATOM 11088 C CA . ARG H 1 69 ? 15.412 88.232 -10.638 1.00 26.88 69 ARG H CA 1
ATOM 11089 C C . ARG H 1 69 ? 14.577 87.730 -11.814 1.00 26.50 69 ARG H C 1
ATOM 11090 O O . ARG H 1 69 ? 14.179 88.510 -12.680 1.00 26.54 69 ARG H O 1
ATOM 11098 N N . TRP H 1 70 ? 14.321 86.423 -11.830 1.00 26.09 70 TRP H N 1
ATOM 11099 C CA . TRP H 1 70 ? 13.553 85.760 -12.890 1.00 25.64 70 TRP H CA 1
ATOM 11100 C C . TRP H 1 70 ? 12.083 86.185 -12.900 1.00 25.17 70 TRP H C 1
ATOM 11101 O O . TRP H 1 70 ? 11.476 86.322 -13.965 1.00 25.21 70 TRP H O 1
ATOM 11112 N N . ALA H 1 71 ? 11.527 86.402 -11.712 1.00 24.51 71 ALA H N 1
ATOM 11113 C CA . ALA H 1 71 ? 10.103 86.680 -11.557 1.00 23.92 71 ALA H CA 1
ATOM 11114 C C . ALA H 1 71 ? 9.693 88.051 -12.081 1.00 23.48 71 ALA H C 1
ATOM 11115 O O . ALA H 1 71 ? 10.428 89.029 -11.934 1.00 23.55 71 ALA H O 1
ATOM 11117 N N . ASP H 1 72 ? 8.517 88.099 -12.703 1.00 22.84 72 ASP H N 1
ATOM 11118 C CA . ASP H 1 72 ? 7.871 89.352 -13.095 1.00 22.13 72 ASP H CA 1
ATOM 11119 C C . ASP H 1 72 ? 6.767 89.705 -12.104 1.00 21.54 72 ASP H C 1
ATOM 11120 O O . ASP H 1 72 ? 6.321 90.850 -12.039 1.00 21.43 72 ASP H O 1
ATOM 11125 N N . GLY H 1 73 ? 6.327 88.701 -11.349 1.00 20.95 73 GLY H N 1
ATOM 11126 C CA . GLY H 1 73 ? 5.338 88.872 -10.290 1.00 20.12 73 GLY H CA 1
ATOM 11127 C C . GLY H 1 73 ? 5.621 87.914 -9.151 1.00 19.56 73 GLY H C 1
ATOM 11128 O O . GLY H 1 73 ? 6.237 86.864 -9.351 1.00 19.53 73 GLY H O 1
ATOM 11129 N N . PHE H 1 74 ? 5.164 88.273 -7.955 1.00 19.00 74 PHE H N 1
ATOM 11130 C CA . PHE H 1 74 ? 5.447 87.487 -6.758 1.00 18.45 74 PHE H CA 1
ATOM 11131 C C . PHE H 1 74 ? 4.193 87.072 -6.009 1.00 18.14 74 PHE H C 1
ATOM 11132 O O . PHE H 1 74 ? 3.239 87.841 -5.895 1.00 18.09 74 PHE H O 1
ATOM 11140 N N . ALA H 1 75 ? 4.214 85.845 -5.499 1.00 17.77 75 ALA H N 1
ATOM 11141 C CA . ALA H 1 75 ? 3.197 85.363 -4.577 1.00 17.36 75 ALA H CA 1
ATOM 11142 C C . ALA H 1 75 ? 3.907 84.817 -3.346 1.00 17.04 75 ALA H C 1
ATOM 11143 O O . ALA H 1 75 ? 4.269 83.640 -3.291 1.00 17.06 75 ALA H O 1
ATOM 11145 N N . ILE H 1 76 ? 4.125 85.692 -2.370 1.00 16.62 76 ILE H N 1
ATOM 11146 C CA . ILE H 1 76 ? 4.866 85.339 -1.162 1.00 16.23 76 ILE H CA 1
ATOM 11147 C C . ILE H 1 76 ? 3.899 84.893 -0.063 1.00 16.15 76 ILE H C 1
ATOM 11148 O O . ILE H 1 76 ? 2.928 85.588 0.235 1.00 16.24 76 ILE H O 1
ATOM 11153 N N . GLY H 1 77 ? 4.166 83.729 0.526 1.00 15.89 77 GLY H N 1
ATOM 11154 C CA . GLY H 1 77 ? 3.285 83.166 1.543 1.00 15.58 77 GLY H CA 1
ATOM 11155 C C . GLY H 1 77 ? 3.979 82.449 2.683 1.00 15.47 77 GLY H C 1
ATOM 11156 O O . GLY H 1 77 ? 5.085 81.931 2.528 1.00 15.45 77 GLY H O 1
ATOM 11157 N N . SER H 1 78 ? 3.311 82.428 3.833 1.00 15.28 78 SER H N 1
ATOM 11158 C CA . SER H 1 78 ? 3.797 81.761 5.034 1.00 15.18 78 SER H CA 1
ATOM 11159 C C . SER H 1 78 ? 2.648 81.596 6.020 1.00 15.29 78 SER H C 1
ATOM 11160 O O . SER H 1 78 ? 1.829 82.505 6.164 1.00 15.29 78 SER H O 1
ATOM 11163 N N . PRO H 1 79 ? 2.581 80.438 6.708 1.00 15.30 79 PRO H N 1
ATOM 11164 C CA . PRO H 1 79 ? 1.619 80.289 7.791 1.00 15.27 79 PRO H CA 1
ATOM 11165 C C . PRO H 1 79 ? 1.978 81.266 8.905 1.00 15.32 79 PRO H C 1
ATOM 11166 O O . PRO H 1 79 ? 3.160 81.458 9.190 1.00 15.32 79 PRO H O 1
ATOM 11170 N N . THR H 1 80 ? 0.971 81.885 9.513 1.00 15.43 80 THR H N 1
ATOM 11171 C CA . THR H 1 80 ? 1.205 82.930 10.508 1.00 15.62 80 THR H CA 1
ATOM 11172 C C . THR H 1 80 ? 1.982 82.435 11.727 1.00 15.71 80 THR H C 1
ATOM 11173 O O . THR H 1 80 ? 1.755 81.325 12.213 1.00 15.82 80 THR H O 1
ATOM 11177 N N . ARG H 1 81 ? 2.913 83.262 12.193 1.00 15.78 81 ARG H N 1
ATOM 11178 C CA . ARG H 1 81 ? 3.601 83.021 13.452 1.00 15.84 81 ARG H CA 1
ATOM 11179 C C . ARG H 1 81 ? 3.413 84.239 14.347 1.00 15.88 81 ARG H C 1
ATOM 11180 O O . ARG H 1 81 ? 4.268 85.128 14.408 1.00 15.90 81 ARG H O 1
ATOM 11188 N N . TYR H 1 82 ? 2.265 84.261 15.024 1.00 15.90 82 TYR H N 1
ATOM 11189 C CA . TYR H 1 82 ? 1.852 85.351 15.922 1.00 15.92 82 TYR H CA 1
ATOM 11190 C C . TYR H 1 82 ? 1.749 86.708 15.219 1.00 15.90 82 TYR H C 1
ATOM 11191 O O . TYR H 1 82 ? 2.270 87.719 15.703 1.00 16.03 82 TYR H O 1
ATOM 11200 N N . GLY H 1 83 ? 1.068 86.715 14.074 1.00 15.73 83 GLY H N 1
ATOM 11201 C CA . GLY H 1 83 ? 0.803 87.946 13.334 1.00 15.67 83 GLY H CA 1
ATOM 11202 C C . GLY H 1 83 ? 1.899 88.359 12.373 1.00 15.54 83 GLY H C 1
ATOM 11203 O O . GLY H 1 83 ? 1.744 89.321 11.622 1.00 15.52 83 GLY H O 1
ATOM 11204 N N . ASN H 1 84 ? 3.013 87.636 12.408 1.00 15.50 84 ASN H N 1
ATOM 11205 C CA . ASN H 1 84 ? 4.121 87.854 11.486 1.00 15.46 84 ASN H CA 1
ATOM 11206 C C . ASN H 1 84 ? 4.389 86.603 10.664 1.00 15.35 84 ASN H C 1
ATOM 11207 O O . ASN H 1 84 ? 3.916 85.516 11.011 1.00 15.38 84 ASN H O 1
ATOM 11212 N N . MET H 1 85 ? 5.143 86.760 9.577 1.00 15.16 85 MET H N 1
ATOM 11213 C CA . MET H 1 85 ? 5.632 85.617 8.807 1.00 15.05 85 MET H CA 1
ATOM 11214 C C . MET H 1 85 ? 6.577 84.764 9.657 1.00 15.01 85 MET H C 1
ATOM 11215 O O . MET H 1 85 ? 7.107 85.229 10.670 1.00 15.00 85 MET H O 1
ATOM 11220 N N . ALA H 1 86 ? 6.778 83.517 9.243 1.00 14.97 86 ALA H N 1
ATOM 11221 C CA . ALA H 1 86 ? 7.648 82.599 9.967 1.00 14.96 86 ALA H CA 1
ATOM 11222 C C . ALA H 1 86 ? 9.116 82.977 9.805 1.00 15.02 86 ALA H C 1
ATOM 11223 O O . ALA H 1 86 ? 9.523 83.481 8.756 1.00 15.03 86 ALA H O 1
ATOM 11225 N N . GLY H 1 87 ? 9.899 82.726 10.852 1.00 15.16 87 GLY H N 1
ATOM 11226 C CA . GLY H 1 87 ? 11.329 83.044 10.879 1.00 15.38 87 GLY H CA 1
ATOM 11227 C C . GLY H 1 87 ? 12.115 82.566 9.672 1.00 15.58 87 GLY H C 1
ATOM 11228 O O . GLY H 1 87 ? 13.095 83.199 9.280 1.00 15.57 87 GLY H O 1
ATOM 11229 N N . GLY H 1 88 ? 11.676 81.452 9.084 1.00 15.75 88 GLY H N 1
ATOM 11230 C CA . GLY H 1 88 ? 12.311 80.875 7.901 1.00 15.96 88 GLY H CA 1
ATOM 11231 C C . GLY H 1 88 ? 12.214 81.750 6.663 1.00 16.16 88 GLY H C 1
ATOM 11232 O O . GLY H 1 88 ? 13.210 81.953 5.960 1.00 16.06 88 GLY H O 1
ATOM 11233 N N . LEU H 1 89 ? 11.013 82.262 6.393 1.00 16.30 89 LEU H N 1
ATOM 11234 C CA . LEU H 1 89 ? 10.797 83.163 5.262 1.00 16.45 89 LEU H CA 1
ATOM 11235 C C . LEU H 1 89 ? 11.419 84.531 5.533 1.00 16.69 89 LEU H C 1
ATOM 11236 O O . LEU H 1 89 ? 11.971 85.159 4.625 1.00 16.71 89 LEU H O 1
ATOM 11241 N N . LYS H 1 90 ? 11.336 84.978 6.784 1.00 16.93 90 LYS H N 1
ATOM 11242 C CA . LYS H 1 90 ? 11.918 86.256 7.190 1.00 17.25 90 LYS H CA 1
ATOM 11243 C C . LYS H 1 90 ? 13.436 86.279 7.015 1.00 17.39 90 LYS H C 1
ATOM 11244 O O . LYS H 1 90 ? 13.996 87.295 6.600 1.00 17.42 90 LYS H O 1
ATOM 11250 N N . THR H 1 91 ? 14.090 85.160 7.323 1.00 17.51 91 THR H N 1
ATOM 11251 C CA . THR H 1 91 ? 15.541 85.059 7.185 1.00 17.71 91 THR H CA 1
ATOM 11252 C C . THR H 1 91 ? 15.966 85.156 5.721 1.00 17.88 91 THR H C 1
ATOM 11253 O O . THR H 1 91 ? 16.925 85.858 5.400 1.00 18.07 91 THR H O 1
ATOM 11257 N N . PHE H 1 92 ? 15.248 84.461 4.840 1.00 18.03 92 PHE H N 1
ATOM 11258 C CA . PHE H 1 92 ? 15.548 84.506 3.410 1.00 18.16 92 PHE H CA 1
ATOM 11259 C C . PHE H 1 92 ? 15.384 85.910 2.839 1.00 18.39 92 PHE H C 1
ATOM 11260 O O . PHE H 1 92 ? 16.206 86.358 2.040 1.00 18.42 92 PHE H O 1
ATOM 11268 N N . LEU H 1 93 ? 14.320 86.596 3.247 1.00 18.74 93 LEU H N 1
ATOM 11269 C CA . LEU H 1 93 ? 14.050 87.947 2.763 1.00 19.05 93 LEU H CA 1
ATOM 11270 C C . LEU H 1 93 ? 15.128 88.941 3.195 1.00 19.34 93 LEU H C 1
ATOM 11271 O O . LEU H 1 93 ? 15.317 89.970 2.551 1.00 19.46 93 LEU H O 1
ATOM 11276 N N . ASP H 1 94 ? 15.836 88.621 4.276 1.00 19.73 94 ASP H N 1
ATOM 11277 C CA . ASP H 1 94 ? 16.977 89.418 4.722 1.00 20.18 94 ASP H CA 1
ATOM 11278 C C . ASP H 1 94 ? 18.175 89.259 3.782 1.00 20.48 94 ASP H C 1
ATOM 11279 O O . ASP H 1 94 ? 18.997 90.170 3.658 1.00 20.61 94 ASP H O 1
ATOM 11284 N N . THR H 1 95 ? 18.266 88.107 3.118 1.00 20.83 95 THR H N 1
ATOM 11285 C CA . THR H 1 95 ? 19.360 87.844 2.177 1.00 21.21 95 THR H CA 1
ATOM 11286 C C . THR H 1 95 ? 19.164 88.559 0.835 1.00 21.44 95 THR H C 1
ATOM 11287 O O . THR H 1 95 ? 20.052 88.528 -0.019 1.00 21.46 95 THR H O 1
ATOM 11291 N N . THR H 1 96 ? 18.011 89.202 0.658 1.00 21.81 96 THR H N 1
ATOM 11292 C CA . THR H 1 96 ? 17.727 89.944 -0.575 1.00 22.25 96 THR H CA 1
ATOM 11293 C C . THR H 1 96 ? 18.284 91.368 -0.545 1.00 22.55 96 THR H C 1
ATOM 11294 O O . THR H 1 96 ? 17.964 92.179 -1.414 1.00 22.59 96 THR H O 1
ATOM 11298 N N . ALA H 1 97 ? 19.128 91.657 0.446 1.00 23.03 97 ALA H N 1
ATOM 11299 C CA . ALA H 1 97 ? 19.759 92.972 0.594 1.00 23.53 97 ALA H CA 1
ATOM 11300 C C . ALA H 1 97 ? 20.570 93.381 -0.635 1.00 23.96 97 ALA H C 1
ATOM 11301 O O . ALA H 1 97 ? 20.545 94.546 -1.039 1.00 24.15 97 ALA H O 1
ATOM 11303 N N . ILE H 1 98 ? 21.281 92.420 -1.225 1.00 24.40 98 ILE H N 1
ATOM 11304 C CA . ILE H 1 98 ? 22.057 92.655 -2.449 1.00 24.84 98 ILE H CA 1
ATOM 11305 C C . ILE H 1 98 ? 21.178 93.060 -3.629 1.00 24.95 98 ILE H C 1
ATOM 11306 O O . ILE H 1 98 ? 21.624 93.790 -4.517 1.00 25.11 98 ILE H O 1
ATOM 11311 N N . LEU H 1 99 ? 19.937 92.575 -3.635 1.00 25.06 99 LEU H N 1
ATOM 11312 C CA . LEU H 1 99 ? 18.963 92.930 -4.665 1.00 25.16 99 LEU H CA 1
ATOM 11313 C C . LEU H 1 99 ? 18.338 94.296 -4.383 1.00 25.24 99 LEU H C 1
ATOM 11314 O O . LEU H 1 99 ? 17.948 95.015 -5.308 1.00 25.25 99 LEU H O 1
ATOM 11319 N N . TRP H 1 100 ? 18.251 94.644 -3.101 1.00 25.31 100 TRP H N 1
ATOM 11320 C CA . TRP H 1 100 ? 17.679 95.915 -2.666 1.00 25.47 100 TRP H CA 1
ATOM 11321 C C . TRP H 1 100 ? 18.458 97.102 -3.222 1.00 25.57 100 TRP H C 1
ATOM 11322 O O . TRP H 1 100 ? 17.867 98.046 -3.758 1.00 25.57 100 TRP H O 1
ATOM 11333 N N . LYS H 1 101 ? 19.783 97.030 -3.109 1.00 25.66 101 LYS H N 1
ATOM 11334 C CA . LYS H 1 101 ? 20.669 98.139 -3.470 1.00 25.82 101 LYS H CA 1
ATOM 11335 C C . LYS H 1 101 ? 20.650 98.482 -4.958 1.00 25.71 101 LYS H C 1
ATOM 11336 O O . LYS H 1 101 ? 20.880 99.633 -5.335 1.00 25.78 101 LYS H O 1
ATOM 11342 N N . ASP H 1 102 ? 20.353 97.489 -5.791 1.00 25.53 102 ASP H N 1
ATOM 11343 C CA . ASP H 1 102 ? 20.314 97.683 -7.237 1.00 25.40 102 ASP H CA 1
ATOM 11344 C C . ASP H 1 102 ? 18.889 97.856 -7.783 1.00 25.23 102 ASP H C 1
ATOM 11345 O O . ASP H 1 102 ? 18.693 97.916 -9.002 1.00 25.25 102 ASP H O 1
ATOM 11350 N N . ASN H 1 103 ? 17.910 97.944 -6.878 1.00 24.97 103 ASN H N 1
ATOM 11351 C CA . ASN H 1 103 ? 16.484 98.079 -7.227 1.00 24.66 103 ASN H CA 1
ATOM 11352 C C . ASN H 1 103 ? 15.985 97.019 -8.211 1.00 24.36 103 ASN H C 1
ATOM 11353 O O . ASN H 1 103 ? 15.227 97.319 -9.132 1.00 24.32 103 ASN H O 1
ATOM 11358 N N . VAL H 1 104 ? 16.411 95.778 -7.996 1.00 24.12 104 VAL H N 1
ATOM 11359 C CA . VAL H 1 104 ? 16.136 94.677 -8.923 1.00 23.92 104 VAL H CA 1
ATOM 11360 C C . VAL H 1 104 ? 14.640 94.359 -9.014 1.00 23.66 104 VAL H C 1
ATOM 11361 O O . VAL H 1 104 ? 14.115 94.128 -10.105 1.00 23.63 104 VAL H O 1
ATOM 11365 N N . LEU H 1 105 ? 13.967 94.364 -7.865 1.00 23.36 105 LEU H N 1
ATOM 11366 C CA . LEU H 1 105 ? 12.550 94.014 -7.773 1.00 23.03 105 LEU H CA 1
ATOM 11367 C C . LEU H 1 105 ? 11.616 95.221 -7.915 1.00 22.86 105 LEU H C 1
ATOM 11368 O O . LEU H 1 105 ? 10.393 95.076 -7.829 1.00 22.90 105 LEU H O 1
ATOM 11373 N N . TYR H 1 106 ? 12.191 96.403 -8.140 1.00 22.60 106 TYR H N 1
ATOM 11374 C CA . TYR H 1 106 ? 11.418 97.644 -8.227 1.00 22.28 106 TYR H CA 1
ATOM 11375 C C . TYR H 1 106 ? 10.351 97.592 -9.320 1.00 22.22 106 TYR H C 1
ATOM 11376 O O . TYR H 1 106 ? 10.625 97.184 -10.447 1.00 22.22 106 TYR H O 1
ATOM 11385 N N . GLY H 1 107 ? 9.133 97.996 -8.962 1.00 22.12 107 GLY H N 1
ATOM 11386 C CA . GLY H 1 107 ? 8.012 98.037 -9.896 1.00 22.02 107 GLY H CA 1
ATOM 11387 C C . GLY H 1 107 ? 7.236 96.737 -10.010 1.00 22.03 107 GLY H C 1
ATOM 11388 O O . GLY H 1 107 ? 6.104 96.727 -10.497 1.00 21.98 107 GLY H O 1
ATOM 11389 N N . LYS H 1 108 ? 7.839 95.639 -9.562 1.00 22.03 108 LYS H N 1
ATOM 11390 C CA . LYS H 1 108 ? 7.225 94.317 -9.689 1.00 21.95 108 LYS H CA 1
ATOM 11391 C C . LYS H 1 108 ? 6.114 94.113 -8.657 1.00 21.78 108 LYS H C 1
ATOM 11392 O O . LYS H 1 108 ? 6.267 94.502 -7.499 1.00 21.69 108 LYS H O 1
ATOM 11398 N N . PRO H 1 109 ? 4.984 93.517 -9.083 1.00 21.68 109 PRO H N 1
ATOM 11399 C CA . PRO H 1 109 ? 3.854 93.265 -8.191 1.00 21.54 109 PRO H CA 1
ATOM 11400 C C . PRO H 1 109 ? 4.093 92.125 -7.209 1.00 21.42 109 PRO H C 1
ATOM 11401 O O . PRO H 1 109 ? 4.902 91.233 -7.472 1.00 21.48 109 PRO H O 1
ATOM 11405 N N . VAL H 1 110 ? 3.383 92.165 -6.085 1.00 21.25 110 VAL H N 1
ATOM 11406 C CA . VAL H 1 110 ? 3.456 91.111 -5.075 1.00 21.01 110 VAL H CA 1
ATOM 11407 C C . VAL H 1 110 ? 2.108 90.913 -4.390 1.00 20.90 110 VAL H C 1
ATOM 11408 O O . VAL H 1 110 ? 1.451 91.880 -3.992 1.00 20.85 110 VAL H O 1
ATOM 11412 N N . THR H 1 111 ? 1.702 89.652 -4.279 1.00 20.78 111 THR H N 1
ATOM 11413 C CA . THR H 1 111 ? 0.503 89.277 -3.537 1.00 20.62 111 THR H CA 1
ATOM 11414 C C . THR H 1 111 ? 0.889 88.367 -2.371 1.00 20.43 111 THR H C 1
ATOM 11415 O O . THR H 1 111 ? 1.880 87.638 -2.446 1.00 20.38 111 THR H O 1
ATOM 11419 N N . PHE H 1 112 ? 0.116 88.425 -1.292 1.00 20.35 112 PHE H N 1
ATOM 11420 C CA . PHE H 1 112 ? 0.444 87.692 -0.069 1.00 20.30 112 PHE H CA 1
ATOM 11421 C C . PHE H 1 112 ? -0.636 86.685 0.310 1.00 20.25 112 PHE H C 1
ATOM 11422 O O . PHE H 1 112 ? -1.807 86.857 -0.036 1.00 20.27 112 PHE H O 1
ATOM 11430 N N . PHE H 1 113 ? -0.230 85.633 1.017 1.00 20.22 113 PHE H N 1
ATOM 11431 C CA . PHE H 1 113 ? -1.156 84.604 1.493 1.00 20.21 113 PHE H CA 1
ATOM 11432 C C . PHE H 1 113 ? -0.655 83.899 2.752 1.00 20.25 113 PHE H C 1
ATOM 11433 O O . PHE H 1 113 ? 0.545 83.693 2.921 1.00 20.24 113 PHE H O 1
ATOM 11441 N N . THR H 1 114 ? -1.584 83.540 3.633 1.00 20.35 114 THR H N 1
ATOM 11442 C CA . THR H 1 114 ? -1.241 82.927 4.916 1.00 20.59 114 THR H CA 1
ATOM 11443 C C . THR H 1 114 ? -2.263 81.864 5.341 1.00 20.78 114 THR H C 1
ATOM 11444 O O . THR H 1 114 ? -3.056 81.404 4.518 1.00 20.81 114 THR H O 1
ATOM 11448 N N . GLU H 1 115 ? -2.212 81.460 6.612 1.00 20.94 115 GLU H N 1
ATOM 11449 C CA . GLU H 1 115 ? -3.169 80.517 7.200 1.00 21.19 115 GLU H CA 1
ATOM 11450 C C . GLU H 1 115 ? -3.002 80.446 8.717 1.00 21.22 115 GLU H C 1
ATOM 11451 O O . GLU H 1 115 ? -1.906 80.672 9.234 1.00 21.34 115 GLU H O 1
ATOM 11457 N N . ALA H 1 116 ? -4.091 80.138 9.421 1.00 21.15 116 ALA H N 1
ATOM 11458 C CA . ALA H 1 116 ? -4.082 80.054 10.884 1.00 21.04 116 ALA H CA 1
ATOM 11459 C C . ALA H 1 116 ? -5.060 79.004 11.402 1.00 21.03 116 ALA H C 1
ATOM 11460 O O . ALA H 1 116 ? -6.058 78.702 10.744 1.00 21.13 116 ALA H O 1
ATOM 11462 N N . SER H 1 117 ? -4.771 78.463 12.585 1.00 20.94 117 SER H N 1
ATOM 11463 C CA . SER H 1 117 ? -5.607 77.431 13.207 1.00 20.86 117 SER H CA 1
ATOM 11464 C C . SER H 1 117 ? -6.935 77.981 13.716 1.00 20.62 117 SER H C 1
ATOM 11465 O O . SER H 1 117 ? -7.984 77.371 13.511 1.00 20.63 117 SER H O 1
ATOM 11468 N N . THR H 1 118 ? -6.880 79.133 14.379 1.00 20.39 118 THR H N 1
ATOM 11469 C CA . THR H 1 118 ? -8.079 79.799 14.886 1.00 20.10 118 THR H CA 1
ATOM 11470 C C . THR H 1 118 ? -8.688 80.728 13.833 1.00 19.76 118 THR H C 1
ATOM 11471 O O . THR H 1 118 ? -8.024 81.097 12.860 1.00 19.71 118 THR H O 1
ATOM 11475 N N . VAL H 1 119 ? -9.953 81.096 14.035 1.00 19.41 119 VAL H N 1
ATOM 11476 C CA . VAL H 1 119 ? -10.714 81.897 13.062 1.00 19.01 119 VAL H CA 1
ATOM 11477 C C . VAL H 1 119 ? -10.191 83.330 12.866 1.00 18.82 119 VAL H C 1
ATOM 11478 O O . VAL H 1 119 ? -10.155 83.828 11.741 1.00 18.73 119 VAL H O 1
ATOM 11482 N N . HIS H 1 120 ? -9.785 83.984 13.952 1.00 18.56 120 HIS H N 1
ATOM 11483 C CA . HIS H 1 120 ? -9.261 85.348 13.867 1.00 18.45 120 HIS H CA 1
ATOM 11484 C C . HIS H 1 120 ? -7.838 85.446 14.435 1.00 18.37 120 HIS H C 1
ATOM 11485 O O . HIS H 1 120 ? -7.486 86.422 15.104 1.00 18.30 120 HIS H O 1
ATOM 11492 N N . GLY H 1 121 ? -7.022 84.435 14.147 1.00 18.28 121 GLY H N 1
ATOM 11493 C CA . GLY H 1 121 ? -5.671 84.349 14.693 1.00 18.18 121 GLY H CA 1
ATOM 11494 C C . GLY H 1 121 ? -4.546 84.608 13.705 1.00 18.15 121 GLY H C 1
ATOM 11495 O O . GLY H 1 121 ? -3.509 83.945 13.755 1.00 18.26 121 GLY H O 1
ATOM 11496 N N . GLY H 1 122 ? -4.745 85.572 12.809 1.00 18.00 122 GLY H N 1
ATOM 11497 C CA . GLY H 1 122 ? -3.689 85.983 11.886 1.00 17.81 122 GLY H CA 1
ATOM 11498 C C . GLY H 1 122 ? -3.984 85.818 10.404 1.00 17.67 122 GLY H C 1
ATOM 11499 O O . GLY H 1 122 ? -3.057 85.748 9.593 1.00 17.67 122 GLY H O 1
ATOM 11500 N N . HIS H 1 123 ? -5.265 85.766 10.046 1.00 17.50 123 HIS H N 1
ATOM 11501 C CA . HIS H 1 123 ? -5.668 85.668 8.643 1.00 17.45 123 HIS H CA 1
ATOM 11502 C C . HIS H 1 123 ? -5.552 87.003 7.906 1.00 17.39 123 HIS H C 1
ATOM 11503 O O . HIS H 1 123 ? -5.510 87.039 6.672 1.00 17.34 123 HIS H O 1
ATOM 11510 N N . GLU H 1 124 ? -5.505 88.095 8.666 1.00 17.28 124 GLU H N 1
ATOM 11511 C CA . GLU H 1 124 ? -5.487 89.439 8.095 1.00 17.20 124 GLU H CA 1
ATOM 11512 C C . GLU H 1 124 ? -4.182 90.166 8.408 1.00 17.05 124 GLU H C 1
ATOM 11513 O O . GLU H 1 124 ? -3.524 90.684 7.503 1.00 17.00 124 GLU H O 1
ATOM 11519 N N . THR H 1 125 ? -3.813 90.188 9.689 1.00 16.94 125 THR H N 1
ATOM 11520 C CA . THR H 1 125 ? -2.650 90.940 10.176 1.00 16.80 125 THR H CA 1
ATOM 11521 C C . THR H 1 125 ? -1.311 90.460 9.630 1.00 16.67 125 THR H C 1
ATOM 11522 O O . THR H 1 125 ? -0.392 91.262 9.462 1.00 16.72 125 THR H O 1
ATOM 11526 N N . THR H 1 126 ? -1.200 89.160 9.365 1.00 16.53 126 THR H N 1
ATOM 11527 C CA . THR H 1 126 ? 0.034 88.581 8.828 1.00 16.36 126 THR H CA 1
ATOM 11528 C C . THR H 1 126 ? 0.338 89.141 7.445 1.00 16.27 126 THR H C 1
ATOM 11529 O O . THR H 1 126 ? 1.493 89.410 7.121 1.00 16.27 126 THR H O 1
ATOM 11533 N N . ILE H 1 127 ? -0.709 89.324 6.645 1.00 16.09 127 ILE H N 1
ATOM 11534 C CA . ILE H 1 127 ? -0.579 89.880 5.304 1.00 15.96 127 ILE H CA 1
ATOM 11535 C C . ILE H 1 127 ? -0.182 91.359 5.351 1.00 16.00 127 ILE H C 1
ATOM 11536 O O . ILE H 1 127 ? 0.615 91.821 4.528 1.00 15.93 127 ILE H O 1
ATOM 11541 N N . LEU H 1 128 ? -0.723 92.085 6.327 1.00 16.05 128 LEU H N 1
ATOM 11542 C CA . LEU H 1 128 ? -0.426 93.505 6.487 1.00 16.11 128 LEU H CA 1
ATOM 11543 C C . LEU H 1 128 ? 0.989 93.723 7.024 1.00 16.29 128 LEU H C 1
ATOM 11544 O O . LEU H 1 128 ? 1.660 94.680 6.634 1.00 16.46 128 LEU H O 1
ATOM 11549 N N . THR H 1 129 ? 1.445 92.838 7.910 1.00 16.34 129 THR H N 1
ATOM 11550 C CA . THR H 1 129 ? 2.816 92.917 8.412 1.00 16.45 129 THR H CA 1
ATOM 11551 C C . THR H 1 129 ? 3.814 92.476 7.343 1.00 16.65 129 THR H C 1
ATOM 11552 O O . THR H 1 129 ? 4.913 93.023 7.255 1.00 16.80 129 THR H O 1
ATOM 11556 N N . MET H 1 130 ? 3.423 91.495 6.531 1.00 16.84 130 MET H N 1
ATOM 11557 C CA . MET H 1 130 ? 4.247 91.028 5.413 1.00 17.02 130 MET H CA 1
ATOM 11558 C C . MET H 1 130 ? 4.407 92.096 4.329 1.00 17.10 130 MET H C 1
ATOM 11559 O O . MET H 1 130 ? 5.432 92.146 3.645 1.00 17.06 130 MET H O 1
ATOM 11564 N N . SER H 1 131 ? 3.399 92.954 4.195 1.00 17.28 131 SER H N 1
ATOM 11565 C CA . SER H 1 131 ? 3.347 93.941 3.117 1.00 17.44 131 SER H CA 1
ATOM 11566 C C . SER H 1 131 ? 4.401 95.039 3.224 1.00 17.59 131 SER H C 1
ATOM 11567 O O . SER H 1 131 ? 4.674 95.725 2.240 1.00 17.72 131 SER H O 1
ATOM 11570 N N . THR H 1 132 ? 4.987 95.209 4.409 1.00 17.75 132 THR H N 1
ATOM 11571 C CA . THR H 1 132 ? 5.983 96.263 4.628 1.00 17.88 132 THR H CA 1
ATOM 11572 C C . THR H 1 132 ? 7.219 96.055 3.760 1.00 18.00 132 THR H C 1
ATOM 11573 O O . THR H 1 132 ? 7.826 97.022 3.299 1.00 18.28 132 THR H O 1
ATOM 11577 N N . TYR H 1 133 ? 7.569 94.791 3.533 1.00 17.98 133 TYR H N 1
ATOM 11578 C CA . TYR H 1 133 ? 8.667 94.417 2.642 1.00 17.95 133 TYR H CA 1
ATOM 11579 C C . TYR H 1 133 ? 8.513 95.056 1.259 1.00 17.88 133 TYR H C 1
ATOM 11580 O O . TYR H 1 133 ? 9.499 95.485 0.659 1.00 18.08 133 TYR H O 1
ATOM 11589 N N . ALA H 1 134 ? 7.275 95.129 0.772 1.00 17.71 134 ALA H N 1
ATOM 11590 C CA . ALA H 1 134 ? 6.978 95.654 -0.564 1.00 17.54 134 ALA H CA 1
ATOM 11591 C C . ALA H 1 134 ? 7.255 97.148 -0.703 1.00 17.50 134 ALA H C 1
ATOM 11592 O O . ALA H 1 134 ? 7.630 97.615 -1.782 1.00 17.50 134 ALA H O 1
ATOM 11594 N N . TYR H 1 135 ? 7.068 97.890 0.387 1.00 17.38 135 TYR H N 1
ATOM 11595 C CA . TYR H 1 135 ? 7.280 99.338 0.389 1.00 17.18 135 TYR H CA 1
ATOM 11596 C C . TYR H 1 135 ? 8.754 99.709 0.231 1.00 17.05 135 TYR H C 1
ATOM 11597 O O . TYR H 1 135 ? 9.086 100.671 -0.461 1.00 17.02 135 TYR H O 1
ATOM 11606 N N . HIS H 1 136 ? 9.629 98.938 0.871 1.00 16.82 136 HIS H N 1
ATOM 11607 C CA . HIS H 1 136 ? 11.065 99.213 0.863 1.00 16.59 136 HIS H CA 1
ATOM 11608 C C . HIS H 1 136 ? 11.731 98.858 -0.466 1.00 16.59 136 HIS H C 1
ATOM 11609 O O . HIS H 1 136 ? 12.776 99.414 -0.811 1.00 16.59 136 HIS H O 1
ATOM 11616 N N . PHE H 1 137 ? 11.121 97.931 -1.200 1.00 16.53 137 PHE H N 1
ATOM 11617 C CA . PHE H 1 137 ? 11.644 97.481 -2.487 1.00 16.42 137 PHE H CA 1
ATOM 11618 C C . PHE H 1 137 ? 10.973 98.185 -3.660 1.00 16.41 137 PHE H C 1
ATOM 11619 O O . PHE H 1 137 ? 11.365 97.993 -4.814 1.00 16.47 137 PHE H O 1
ATOM 11627 N N . GLY H 1 138 ? 9.963 98.999 -3.360 1.00 16.44 138 GLY H N 1
ATOM 11628 C CA . GLY H 1 138 ? 9.161 99.659 -4.387 1.00 16.42 138 GLY H CA 1
ATOM 11629 C C . GLY H 1 138 ? 8.308 98.668 -5.157 1.00 16.49 138 GLY H C 1
ATOM 11630 O O . GLY H 1 138 ? 8.081 98.832 -6.358 1.00 16.54 138 GLY H O 1
ATOM 11631 N N . MET H 1 139 ? 7.843 97.634 -4.460 1.00 16.45 139 MET H N 1
ATOM 11632 C CA . MET H 1 139 ? 6.997 96.602 -5.049 1.00 16.52 139 MET H CA 1
ATOM 11633 C C . MET H 1 139 ? 5.533 96.958 -4.874 1.00 16.36 139 MET H C 1
ATOM 11634 O O . MET H 1 139 ? 5.112 97.332 -3.778 1.00 16.51 139 MET H O 1
ATOM 11639 N N . ILE H 1 140 ? 4.760 96.835 -5.949 1.00 16.19 140 ILE H N 1
ATOM 11640 C CA . ILE H 1 140 ? 3.332 97.162 -5.899 1.00 16.07 140 ILE H CA 1
ATOM 11641 C C . ILE H 1 140 ? 2.497 96.006 -5.322 1.00 15.96 140 ILE H C 1
ATOM 11642 O O . ILE H 1 140 ? 2.593 94.869 -5.783 1.00 16.08 140 ILE H O 1
ATOM 11647 N N . ILE H 1 141 ? 1.702 96.306 -4.297 1.00 15.76 141 ILE H N 1
ATOM 11648 C CA . ILE H 1 141 ? 0.948 95.282 -3.565 1.00 15.62 141 ILE H CA 1
ATOM 11649 C C . ILE H 1 141 ? -0.389 94.988 -4.235 1.00 15.66 141 ILE H C 1
ATOM 11650 O O . ILE H 1 141 ? -1.173 95.899 -4.496 1.00 15.70 141 ILE H O 1
ATOM 11655 N N . VAL H 1 142 ? -0.641 93.712 -4.507 1.00 15.66 142 VAL H N 1
ATOM 11656 C CA . VAL H 1 142 ? -1.882 93.297 -5.152 1.00 15.68 142 VAL H CA 1
ATOM 11657 C C . VAL H 1 142 ? -2.758 92.492 -4.187 1.00 15.79 142 VAL H C 1
ATOM 11658 O O . VAL H 1 142 ? -2.509 91.305 -3.963 1.00 15.78 142 VAL H O 1
ATOM 11662 N N . PRO H 1 143 ? -3.775 93.147 -3.595 1.00 15.89 143 PRO H N 1
ATOM 11663 C CA . PRO H 1 143 ? -4.812 92.434 -2.858 1.00 15.86 143 PRO H CA 1
ATOM 11664 C C . PRO H 1 143 ? -5.791 91.784 -3.824 1.00 15.89 143 PRO H C 1
ATOM 11665 O O . PRO H 1 143 ? -5.847 92.164 -4.997 1.00 15.76 143 PRO H O 1
ATOM 11669 N N . ILE H 1 144 ? -6.555 90.814 -3.333 1.00 16.03 144 ILE H N 1
ATOM 11670 C CA . ILE H 1 144 ? -7.589 90.169 -4.143 1.00 16.18 144 ILE H CA 1
ATOM 11671 C C . ILE H 1 144 ? -8.979 90.768 -3.891 1.00 16.55 144 ILE H C 1
ATOM 11672 O O . ILE H 1 144 ? -9.881 90.633 -4.723 1.00 16.61 144 ILE H O 1
ATOM 11677 N N . GLY H 1 145 ? -9.136 91.425 -2.744 1.00 16.85 145 GLY H N 1
ATOM 11678 C CA . GLY H 1 145 ? -10.368 92.134 -2.404 1.00 17.36 145 GLY H CA 1
ATOM 11679 C C . GLY H 1 145 ? -11.609 91.263 -2.353 1.00 17.72 145 GLY H C 1
ATOM 11680 O O . GLY H 1 145 ? -11.700 90.326 -1.551 1.00 17.86 145 GLY H O 1
ATOM 11681 N N . TYR H 1 146 ? -12.570 91.586 -3.212 1.00 17.90 146 TYR H N 1
ATOM 11682 C CA . TYR H 1 146 ? -13.820 90.841 -3.300 1.00 18.10 146 TYR H CA 1
ATOM 11683 C C . TYR H 1 146 ? -14.190 90.609 -4.765 1.00 18.42 146 TYR H C 1
ATOM 11684 O O . TYR H 1 146 ? -15.322 90.878 -5.193 1.00 18.44 146 TYR H O 1
ATOM 11693 N N . GLY H 1 147 ? -13.213 90.108 -5.522 1.00 18.69 147 GLY H N 1
ATOM 11694 C CA . GLY H 1 147 ? -13.355 89.871 -6.955 1.00 19.06 147 GLY H CA 1
ATOM 11695 C C . GLY H 1 147 ? -14.382 88.804 -7.262 1.00 19.37 147 GLY H C 1
ATOM 11696 O O . GLY H 1 147 ? -15.400 89.079 -7.900 1.00 19.69 147 GLY H O 1
ATOM 11697 N N . ILE H 1 148 ? -14.124 87.586 -6.799 1.00 19.53 148 ILE H N 1
ATOM 11698 C CA . ILE H 1 148 ? -15.043 86.470 -7.033 1.00 19.75 148 ILE H CA 1
ATOM 11699 C C . ILE H 1 148 ? -16.125 86.365 -5.944 1.00 19.93 148 ILE H C 1
ATOM 11700 O O . ILE H 1 148 ? -15.901 86.800 -4.809 1.00 19.89 148 ILE H O 1
ATOM 11705 N N . PRO H 1 149 ? -17.305 85.799 -6.294 1.00 20.08 149 PRO H N 1
ATOM 11706 C CA . PRO H 1 149 ? -18.400 85.585 -5.335 1.00 20.18 149 PRO H CA 1
ATOM 11707 C C . PRO H 1 149 ? -17.990 84.781 -4.093 1.00 20.26 149 PRO H C 1
ATOM 11708 O O . PRO H 1 149 ? -18.558 84.977 -3.018 1.00 20.21 149 PRO H O 1
ATOM 11712 N N . GLU H 1 150 ? -17.011 83.893 -4.252 1.00 20.42 150 GLU H N 1
ATOM 11713 C CA . GLU H 1 150 ? -16.510 83.053 -3.159 1.00 20.67 150 GLU H CA 1
ATOM 11714 C C . GLU H 1 150 ? -15.897 83.864 -2.012 1.00 20.77 150 GLU H C 1
ATOM 11715 O O . GLU H 1 150 ? -15.925 83.433 -0.857 1.00 20.71 150 GLU H O 1
ATOM 11721 N N . LEU H 1 151 ? -15.353 85.037 -2.338 1.00 20.95 151 LEU H N 1
ATOM 11722 C CA . LEU H 1 151 ? -14.768 85.939 -1.343 1.00 21.11 151 LEU H CA 1
ATOM 11723 C C . LEU H 1 151 ? -15.803 86.577 -0.407 1.00 21.30 151 LEU H C 1
ATOM 11724 O O . LEU H 1 151 ? -15.483 86.926 0.731 1.00 21.29 151 LEU H O 1
ATOM 11729 N N . PHE H 1 152 ? -17.034 86.729 -0.892 1.00 21.59 152 PHE H N 1
ATOM 11730 C CA . PHE H 1 152 ? -18.152 87.178 -0.060 1.00 21.82 152 PHE H CA 1
ATOM 11731 C C . PHE H 1 152 ? -18.746 86.028 0.766 1.00 22.19 152 PHE H C 1
ATOM 11732 O O . PHE H 1 152 ? -19.232 86.240 1.879 1.00 22.23 152 PHE H O 1
ATOM 11740 N N . GLN H 1 153 ? -18.699 84.816 0.213 1.00 22.55 153 GLN H N 1
ATOM 11741 C CA . GLN H 1 153 ? -19.475 83.686 0.732 1.00 23.02 153 GLN H CA 1
ATOM 11742 C C . GLN H 1 153 ? -18.794 82.842 1.809 1.00 23.18 153 GLN H C 1
ATOM 11743 O O . GLN H 1 153 ? -19.481 82.237 2.639 1.00 23.28 153 GLN H O 1
ATOM 11749 N N . THR H 1 154 ? -17.462 82.792 1.786 1.00 23.35 154 THR H N 1
ATOM 11750 C CA . THR H 1 154 ? -16.690 81.958 2.717 1.00 23.52 154 THR H CA 1
ATOM 11751 C C . THR H 1 154 ? -16.953 82.269 4.182 1.00 23.63 154 THR H C 1
ATOM 11752 O O . THR H 1 154 ? -17.022 83.437 4.584 1.00 23.73 154 THR H O 1
ATOM 11756 N N . THR H 1 155 ? -17.104 81.209 4.969 1.00 23.70 155 THR H N 1
ATOM 11757 C CA . THR H 1 155 ? -17.180 81.320 6.420 1.00 23.84 155 THR H CA 1
ATOM 11758 C C . THR H 1 155 ? -15.924 80.701 7.035 1.00 23.78 155 THR H C 1
ATOM 11759 O O . THR H 1 155 ? -15.785 80.622 8.260 1.00 23.81 155 THR H O 1
ATOM 11763 N N . THR H 1 156 ? -15.006 80.283 6.166 1.00 23.70 156 THR H N 1
ATOM 11764 C CA . THR H 1 156 ? -13.852 79.491 6.581 1.00 23.59 156 THR H CA 1
ATOM 11765 C C . THR H 1 156 ? -12.505 80.191 6.330 1.00 23.51 156 THR H C 1
ATOM 11766 O O . THR H 1 156 ? -11.982 80.853 7.227 1.00 23.68 156 THR H O 1
ATOM 11770 N N . GLY H 1 157 ? -11.955 80.062 5.124 1.00 23.38 157 GLY H N 1
ATOM 11771 C CA . GLY H 1 157 ? -10.659 80.657 4.793 1.00 23.02 157 GLY H CA 1
ATOM 11772 C C . GLY H 1 157 ? -10.722 81.579 3.591 1.00 22.88 157 GLY H C 1
ATOM 11773 O O . GLY H 1 157 ? -11.586 81.419 2.722 1.00 22.96 157 GLY H O 1
ATOM 11774 N N . GLY H 1 158 ? -9.806 82.547 3.546 1.00 22.68 158 GLY H N 1
ATOM 11775 C CA . GLY H 1 158 ? -9.736 83.520 2.453 1.00 22.39 158 GLY H CA 1
ATOM 11776 C C . GLY H 1 158 ? -10.406 84.841 2.787 1.00 22.28 158 GLY H C 1
ATOM 11777 O O . GLY H 1 158 ? -11.347 84.887 3.583 1.00 22.26 158 GLY H O 1
ATOM 11778 N N . GLY H 1 159 ? -9.920 85.916 2.172 1.00 22.12 159 GLY H N 1
ATOM 11779 C CA . GLY H 1 159 ? -10.436 87.259 2.425 1.00 22.05 159 GLY H CA 1
ATOM 11780 C C . GLY H 1 159 ? -9.794 88.309 1.535 1.00 22.02 159 GLY H C 1
ATOM 11781 O O . GLY H 1 159 ? -8.977 87.972 0.680 1.00 22.07 159 GLY H O 1
ATOM 11782 N N . PRO H 1 160 ? -10.151 89.594 1.736 1.00 22.01 160 PRO H N 1
ATOM 11783 C CA . PRO H 1 160 ? -9.672 90.670 0.858 1.00 21.98 160 PRO H CA 1
ATOM 11784 C C . PRO H 1 160 ? -8.150 90.867 0.867 1.00 22.04 160 PRO H C 1
ATOM 11785 O O . PRO H 1 160 ? -7.580 91.287 -0.142 1.00 22.01 160 PRO H O 1
ATOM 11789 N N . TYR H 1 161 ? -7.509 90.555 1.991 1.00 22.11 161 TYR H N 1
ATOM 11790 C CA . TYR H 1 161 ? -6.065 90.720 2.137 1.00 22.20 161 TYR H CA 1
ATOM 11791 C C . TYR H 1 161 ? -5.277 89.655 1.376 1.00 22.41 161 TYR H C 1
ATOM 11792 O O . TYR H 1 161 ? -4.158 89.906 0.926 1.00 22.37 161 TYR H O 1
ATOM 11801 N N . GLY H 1 162 ? -5.873 88.475 1.229 1.00 22.73 162 GLY H N 1
ATOM 11802 C CA . GLY H 1 162 ? -5.257 87.365 0.507 1.00 23.07 162 GLY H CA 1
ATOM 11803 C C . GLY H 1 162 ? -5.894 86.038 0.860 1.00 23.38 162 GLY H C 1
ATOM 11804 O O . GLY H 1 162 ? -6.703 85.960 1.784 1.00 23.44 162 GLY H O 1
ATOM 11805 N N . ALA H 1 163 ? -5.527 84.992 0.126 1.00 23.77 163 ALA H N 1
ATOM 11806 C CA . ALA H 1 163 ? -6.069 83.655 0.354 1.00 24.25 163 ALA H CA 1
ATOM 11807 C C . ALA H 1 163 ? -5.493 83.028 1.618 1.00 24.66 163 ALA H C 1
ATOM 11808 O O . ALA H 1 163 ? -4.296 83.132 1.877 1.00 24.66 163 ALA H O 1
ATOM 11810 N N . THR H 1 164 ? -6.354 82.388 2.406 1.00 25.28 1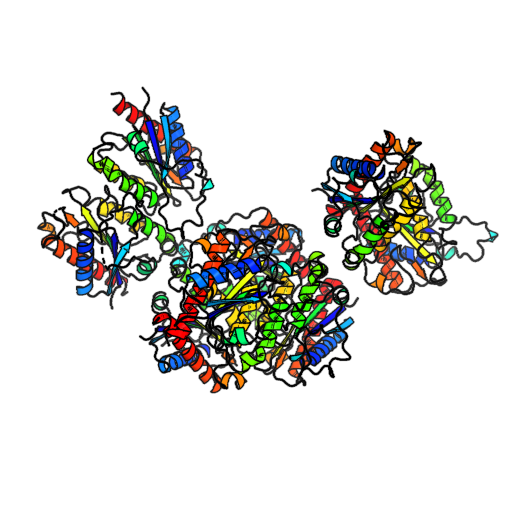64 THR H N 1
ATOM 11811 C CA . THR H 1 164 ? -5.932 81.705 3.632 1.00 25.92 164 THR H CA 1
ATOM 11812 C C . THR H 1 164 ? -6.612 80.349 3.804 1.00 26.29 164 THR H C 1
ATOM 11813 O O . THR H 1 164 ? -7.556 80.023 3.083 1.00 26.33 164 THR H O 1
ATOM 11817 N N . HIS H 1 165 ? -6.114 79.563 4.756 1.00 26.82 165 HIS H N 1
ATOM 11818 C CA . HIS H 1 165 ? -6.779 78.341 5.191 1.00 27.41 165 HIS H CA 1
ATOM 11819 C C . HIS H 1 165 ? -7.051 78.400 6.690 1.00 28.01 165 HIS H C 1
ATOM 11820 O O . HIS H 1 165 ? -6.218 78.884 7.462 1.00 28.07 165 HIS H O 1
ATOM 11827 N N . LEU H 1 166 ? -8.215 77.897 7.092 1.00 28.74 166 LEU H N 1
ATOM 11828 C CA . LEU H 1 166 ? -8.585 77.820 8.501 1.00 29.54 166 LEU H CA 1
ATOM 11829 C C . LEU H 1 166 ? -8.490 76.383 9.025 1.00 30.31 166 LEU H C 1
ATOM 11830 O O . LEU H 1 166 ? -9.160 75.483 8.512 1.00 30.43 166 LEU H O 1
ATOM 11835 N N . GLY H 1 167 ? -7.651 76.180 10.042 1.00 31.16 167 GLY H N 1
ATOM 11836 C CA . GLY H 1 167 ? -7.521 74.878 10.704 1.00 32.38 167 GLY H CA 1
ATOM 11837 C C . GLY H 1 167 ? -6.110 74.315 10.781 1.00 33.25 167 GLY H C 1
ATOM 11838 O O . GLY H 1 167 ? -5.158 74.914 10.270 1.00 33.36 167 GLY H O 1
ATOM 11839 N N . SER H 1 16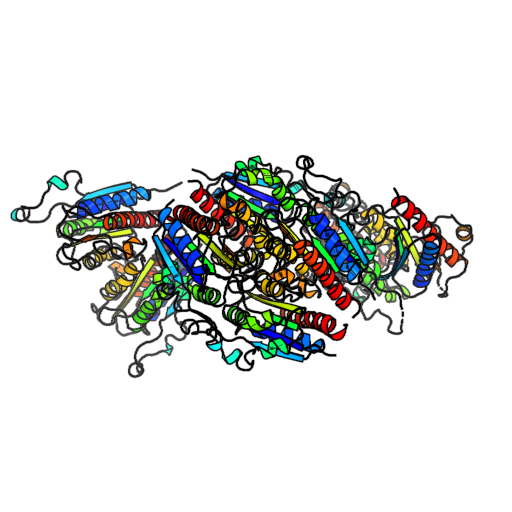8 ? -5.985 73.152 11.423 1.00 34.07 168 SER H N 1
ATOM 11840 C CA . SER H 1 168 ? -4.700 72.459 11.585 1.00 34.78 168 SER H CA 1
ATOM 11841 C C . SER H 1 168 ? -4.465 71.375 10.524 1.00 35.21 168 SER H C 1
ATOM 11842 O O . SER H 1 168 ? -3.334 70.916 10.339 1.00 35.27 168 SER H O 1
ATOM 11845 N N . LYS H 1 169 ? -5.534 70.972 9.838 1.00 35.75 169 LYS H N 1
ATOM 11846 C CA . LYS H 1 169 ? -5.458 69.965 8.773 1.00 36.23 169 LYS H CA 1
ATOM 11847 C C . LYS H 1 169 ? -4.798 70.522 7.507 1.00 36.48 169 LYS H C 1
ATOM 11848 O O . LYS H 1 169 ? -4.564 71.732 7.398 1.00 36.57 169 LYS H O 1
ATOM 11854 N N . GLU H 1 170 ? -4.500 69.637 6.558 1.00 36.68 170 GLU H N 1
ATOM 11855 C CA . GLU H 1 170 ? -3.845 70.031 5.309 1.00 36.96 170 GLU H CA 1
ATOM 11856 C C . GLU H 1 170 ? -4.828 70.412 4.200 1.00 36.79 170 GLU H C 1
ATOM 11857 O O . GLU H 1 170 ? -4.711 71.487 3.605 1.00 36.88 170 GLU H O 1
ATOM 11863 N N . GLU H 1 171 ? -5.789 69.528 3.931 1.00 36.54 171 GLU H N 1
ATOM 11864 C CA . GLU H 1 171 ? -6.673 69.656 2.769 1.00 36.22 171 GLU H CA 1
ATOM 11865 C C . GLU H 1 171 ? -7.520 70.924 2.789 1.00 35.59 171 GLU H C 1
ATOM 11866 O O . GLU H 1 171 ? -8.107 71.281 3.813 1.00 35.54 171 GLU H O 1
ATOM 11872 N N . LEU H 1 172 ? -7.554 71.598 1.643 1.00 34.96 172 LEU H N 1
ATOM 11873 C CA . LEU H 1 172 ? -8.351 72.805 1.449 1.00 34.20 172 LEU H CA 1
ATOM 11874 C C . LEU H 1 172 ? -9.746 72.444 0.957 1.00 33.85 172 LEU H C 1
ATOM 11875 O O . LEU H 1 172 ? -9.920 71.460 0.230 1.00 33.78 172 LEU H O 1
ATOM 11880 N N . ASP H 1 173 ? -10.735 73.245 1.348 1.00 33.35 173 ASP H N 1
ATOM 11881 C CA . ASP H 1 173 ? -12.097 73.077 0.847 1.00 32.86 173 ASP H CA 1
ATOM 11882 C C . ASP H 1 173 ? -12.295 73.809 -0.480 1.00 32.42 173 ASP H C 1
ATOM 11883 O O . ASP H 1 173 ? -11.460 74.624 -0.877 1.00 32.30 173 ASP H O 1
ATOM 11888 N N . GLU H 1 174 ? -13.406 73.505 -1.151 1.00 31.96 174 GLU H N 1
ATOM 11889 C CA . GLU H 1 174 ? -13.748 74.092 -2.449 1.00 31.50 174 GLU H CA 1
ATOM 11890 C C . GLU H 1 174 ? -13.563 75.610 -2.458 1.00 31.04 174 GLU H C 1
ATOM 11891 O O . GLU H 1 174 ? -12.910 76.157 -3.350 1.00 30.99 174 GLU H O 1
ATOM 11897 N N . MET H 1 175 ? -14.131 76.269 -1.450 1.00 30.48 175 MET H N 1
ATOM 11898 C CA . MET H 1 175 ? -14.110 77.726 -1.333 1.00 29.92 175 MET H CA 1
ATOM 11899 C C . MET H 1 175 ? -12.697 78.303 -1.250 1.00 29.29 175 MET H C 1
ATOM 11900 O O . MET H 1 175 ? -12.391 79.292 -1.915 1.00 29.20 175 MET H O 1
ATOM 11905 N N . GLU H 1 176 ? -11.846 77.678 -0.437 1.00 28.54 176 GLU H N 1
ATOM 11906 C CA . GLU H 1 176 ? -10.446 78.087 -0.297 1.00 27.76 176 GLU H CA 1
ATOM 11907 C C . GLU H 1 176 ? -9.671 77.888 -1.600 1.00 27.41 176 GLU H C 1
ATOM 11908 O O . GLU H 1 176 ? -8.853 78.729 -1.976 1.00 27.37 176 GLU H O 1
ATOM 11914 N N . ARG H 1 177 ? -9.948 76.780 -2.285 1.00 26.92 177 ARG H N 1
ATOM 11915 C CA . ARG H 1 177 ? -9.279 76.440 -3.540 1.00 26.46 177 ARG H CA 1
ATOM 11916 C C . ARG H 1 177 ? -9.612 77.407 -4.681 1.00 26.16 177 ARG H C 1
ATOM 11917 O O . ARG H 1 177 ? -8.744 77.735 -5.498 1.00 26.09 177 ARG H O 1
ATOM 11925 N N . LYS H 1 178 ? -10.865 77.857 -4.730 1.00 25.71 178 LYS H N 1
ATOM 11926 C CA . LYS H 1 178 ? -11.313 78.803 -5.753 1.00 25.28 178 LYS H CA 1
ATOM 11927 C C . LYS H 1 178 ? -10.726 80.194 -5.533 1.00 24.93 178 LYS H C 1
ATOM 11928 O O . LYS H 1 178 ? -10.407 80.899 -6.495 1.00 24.93 178 LYS H O 1
ATOM 11934 N N . ILE H 1 179 ? -10.592 80.579 -4.263 1.00 24.40 179 ILE H N 1
ATOM 11935 C CA . ILE H 1 179 ? -10.005 81.862 -3.883 1.00 23.93 179 ILE H CA 1
ATOM 11936 C C . ILE H 1 179 ? -8.510 81.886 -4.202 1.00 23.74 179 ILE H C 1
ATOM 11937 O O . ILE H 1 179 ? -8.006 82.861 -4.772 1.00 23.74 179 ILE H O 1
ATOM 11942 N N . ALA H 1 180 ? -7.811 80.811 -3.838 1.00 23.37 180 ALA H N 1
ATOM 11943 C CA . ALA H 1 180 ? -6.383 80.680 -4.124 1.00 22.98 180 ALA H CA 1
ATOM 11944 C C . ALA H 1 180 ? -6.108 80.782 -5.624 1.00 22.73 180 ALA H C 1
ATOM 11945 O O . ALA H 1 180 ? -5.239 81.545 -6.048 1.00 22.70 180 ALA H O 1
ATOM 11947 N N . ARG H 1 181 ? -6.867 80.027 -6.418 1.00 22.47 181 ARG H N 1
ATOM 11948 C CA . ARG H 1 181 ? -6.765 80.080 -7.879 1.00 22.20 181 ARG H CA 1
ATOM 11949 C C . ARG H 1 181 ? -6.988 81.486 -8.425 1.00 22.03 181 ARG H C 1
ATOM 11950 O O . ARG H 1 181 ? -6.366 81.880 -9.411 1.00 21.96 181 ARG H O 1
ATOM 11958 N N . PHE H 1 182 ? -7.868 82.236 -7.768 1.00 21.96 182 PHE H N 1
ATOM 11959 C CA . PHE H 1 182 ? -8.154 83.615 -8.156 1.00 21.90 182 PHE H CA 1
ATOM 11960 C C . PHE H 1 182 ? -6.982 84.548 -7.851 1.00 21.89 182 PHE H C 1
ATOM 11961 O O . PHE H 1 182 ? -6.698 85.466 -8.619 1.00 21.83 182 PHE H O 1
ATOM 11969 N N . GLN H 1 183 ? -6.303 84.298 -6.734 1.00 22.00 183 GLN H N 1
ATOM 11970 C CA . GLN H 1 183 ? -5.132 85.078 -6.344 1.00 22.15 183 GLN H CA 1
ATOM 11971 C C . GLN H 1 183 ? -4.003 84.969 -7.366 1.00 22.17 183 GLN H C 1
ATOM 11972 O O . GLN H 1 183 ? -3.328 85.958 -7.655 1.00 22.21 183 GLN H O 1
ATOM 11978 N N . GLY H 1 184 ? -3.809 83.769 -7.909 1.00 22.23 184 GLY H N 1
ATOM 11979 C CA . GLY H 1 184 ? -2.841 83.548 -8.981 1.00 22.45 184 GLY H CA 1
ATOM 11980 C C . GLY H 1 184 ? -3.212 84.295 -10.247 1.00 22.69 184 GLY H C 1
ATOM 11981 O O . GLY H 1 184 ? -2.344 84.821 -10.946 1.00 22.60 184 GLY H O 1
ATOM 11982 N N . LYS H 1 185 ? -4.511 84.340 -10.533 1.00 23.02 185 LYS H N 1
ATOM 11983 C CA . LYS H 1 185 ? -5.041 85.067 -11.681 1.00 23.35 185 LYS H CA 1
ATOM 11984 C C . LYS H 1 185 ? -4.767 86.565 -11.547 1.00 23.36 185 LYS H C 1
ATOM 11985 O O . LYS H 1 185 ? -4.267 87.198 -12.480 1.00 23.36 185 LYS H O 1
ATOM 11991 N N . ARG H 1 186 ? -5.086 87.115 -10.379 1.00 23.45 186 ARG H N 1
ATOM 11992 C CA . ARG H 1 186 ? -4.894 88.536 -10.110 1.00 23.62 186 ARG H CA 1
ATOM 11993 C C . ARG H 1 186 ? -3.438 88.986 -10.250 1.00 23.88 186 ARG H C 1
ATOM 11994 O O . ARG H 1 186 ? -3.169 90.026 -10.855 1.00 23.86 186 ARG H O 1
ATOM 12002 N N . ILE H 1 187 ? -2.509 88.199 -9.708 1.00 24.12 187 ILE H N 1
ATOM 12003 C CA . ILE H 1 187 ? -1.083 88.538 -9.770 1.00 24.33 187 ILE H CA 1
ATOM 12004 C C . ILE H 1 187 ? -0.509 88.452 -11.191 1.00 24.54 187 ILE H C 1
ATOM 12005 O O . ILE H 1 187 ? 0.362 89.239 -11.557 1.00 24.54 187 ILE H O 1
ATOM 12010 N N . THR H 1 188 ? -1.017 87.510 -11.982 1.00 24.91 188 THR H N 1
ATOM 12011 C CA . THR H 1 188 ? -0.587 87.333 -13.368 1.00 25.32 188 THR H CA 1
ATOM 12012 C C . THR H 1 188 ? -1.039 88.504 -14.241 1.00 25.73 188 THR H C 1
ATOM 12013 O O . THR H 1 188 ? -0.281 88.984 -15.088 1.00 25.68 188 THR H O 1
ATOM 12017 N N . GLU H 1 189 ? -2.274 88.953 -14.023 1.00 26.22 189 GLU H N 1
ATOM 12018 C CA . GLU H 1 189 ? -2.838 90.085 -14.757 1.00 26.73 189 GLU H CA 1
ATOM 12019 C C . GLU H 1 189 ? -2.040 91.370 -14.519 1.00 27.01 189 GLU H C 1
ATOM 12020 O O . GLU H 1 189 ? -1.712 92.089 -15.467 1.00 27.01 189 GLU H O 1
ATOM 12026 N N . VAL H 1 190 ? -1.718 91.642 -13.256 1.00 27.44 190 VAL H N 1
ATOM 12027 C CA . VAL H 1 190 ? -0.941 92.828 -12.893 1.00 27.92 190 VAL H CA 1
ATOM 12028 C C . VAL H 1 190 ? 0.505 92.706 -13.392 1.00 28.31 190 VAL H C 1
ATOM 12029 O O . VAL H 1 190 ? 1.066 93.676 -13.910 1.00 28.38 190 VAL H O 1
ATOM 12033 N N . ALA H 1 191 ? 1.088 91.514 -13.255 1.00 28.78 191 ALA H N 1
ATOM 12034 C CA . ALA H 1 191 ? 2.447 91.240 -13.740 1.00 29.29 191 ALA H CA 1
ATOM 12035 C C . ALA H 1 191 ? 2.575 91.442 -15.249 1.00 29.73 191 ALA H C 1
ATOM 12036 O O . ALA H 1 191 ? 3.587 91.959 -15.729 1.00 29.74 191 ALA H O 1
ATOM 12038 N N . LYS H 1 192 ? 1.540 91.030 -15.979 1.00 30.33 192 LYS H N 1
ATOM 12039 C CA . LYS H 1 192 ? 1.457 91.212 -17.426 1.00 30.92 192 LYS H CA 1
ATOM 12040 C C . LYS H 1 192 ? 1.277 92.689 -17.779 1.00 31.29 192 LYS H C 1
ATOM 12041 O O . LYS H 1 192 ? 1.832 93.172 -18.766 1.00 31.37 192 LYS H O 1
ATOM 12047 N N . ALA H 1 193 ? 0.504 93.400 -16.961 1.00 31.85 193 ALA H N 1
ATOM 12048 C CA . ALA H 1 193 ? 0.222 94.813 -17.192 1.00 32.42 193 ALA H CA 1
ATOM 12049 C C . ALA H 1 193 ? 1.477 95.679 -17.081 1.00 32.90 193 ALA H C 1
ATOM 12050 O O . ALA H 1 193 ? 1.649 96.630 -17.848 1.00 32.95 193 ALA H O 1
ATOM 12052 N N . ILE H 1 194 ? 2.351 95.340 -16.134 1.00 33.51 194 ILE H N 1
ATOM 12053 C CA . ILE H 1 194 ? 3.585 96.093 -15.904 1.00 34.05 194 ILE H CA 1
ATOM 12054 C C . ILE H 1 194 ? 4.677 95.712 -16.908 1.00 34.51 194 ILE H C 1
ATOM 12055 O O . ILE H 1 194 ? 5.370 96.588 -17.430 1.00 34.63 194 ILE H O 1
ATOM 12060 N N . LYS H 1 195 ? 4.819 94.416 -17.183 1.00 35.09 195 LYS H N 1
ATOM 12061 C CA . LYS H 1 195 ? 5.860 93.933 -18.094 1.00 35.78 195 LYS H CA 1
ATOM 12062 C C . LYS H 1 195 ? 5.603 94.304 -19.557 1.00 36.22 195 LYS H C 1
ATOM 12063 O O . LYS H 1 195 ? 6.461 94.905 -20.205 1.00 36.38 195 LYS H O 1
ATOM 12069 N N . CYS H 1 196 ? 4.425 93.947 -20.064 1.00 36.71 196 CYS H N 1
ATOM 12070 C CA . CYS H 1 196 ? 4.116 94.079 -21.491 1.00 37.23 196 CYS H CA 1
ATOM 12071 C C . CYS H 1 196 ? 3.821 95.507 -21.942 1.00 37.44 196 CYS H C 1
ATOM 12072 O O . CYS H 1 196 ? 3.832 95.794 -23.140 1.00 37.57 196 CYS H O 1
ATOM 12075 N N . CYS H 1 197 ? 3.567 96.395 -20.983 1.00 37.78 197 CYS H N 1
ATOM 12076 C CA . CYS H 1 197 ? 3.234 97.786 -21.278 1.00 37.89 197 CYS H CA 1
ATOM 12077 C C . CYS H 1 197 ? 3.975 98.746 -20.350 1.00 37.98 197 CYS H C 1
ATOM 12078 O O . CYS H 1 197 ? 4.755 99.586 -20.802 1.00 38.12 197 CYS H O 1
#

Radius of gyration: 39.1 Å; Cα contacts (8 Å, |Δi|>4): 3957; chains: 8; bounding box: 75×138×90 Å

Sequence (1555 aa):
CKPNILVLFYGYGSIVELAKEIGKGAEEAGAEVKIRRVRETLPPEFQSRIPFDKVKDIPEVTLDDMRWADGFAIGSPTRYGNMAGGLKTFLDTTAILWKDNVLYGKPVTFFTEASTVHGGHETTILTMSTYAYHFGMIIVPIGYGIPELFQTTTGGGPYGATHLGSKEELDEMERKIARFQGKRITEVAKAIKCCNCKPNILVLFYGYGSIVELAKEIGKGAEEAGAEVKIRRVRETLPPEFQSRIPFDKVKDIPEVTLDDMRWADGFAIGSPTRYGNMAGGLKTFLDTTAILWKDNVLYGKPVTFFTEASTVHGGHETTILTMSTYAYHFGMIIVPIGYGIPELFQTTTGGGPYGATHLGSKEELDEMERKIARFQGKRITEVAKAIKCCCKPNILVLFYGYGSIVELAKEIGKGAEEAGAEVKIRRVRETLPPEFQSRIPFDKVKDIPEVTLDDMRWADGFAIGSPTRYGNMAGGLKTFLDTTAILWKDNVLYGKPVTFFTEASTVHGGHETTILTMSTYAYHFGMIIVPIGYGIPELFQTTTGGGPYGATHLGSKEELDEMERKIARFQGKRITEVAKAIKCCCKPNILVLFYGYGSIVELAKEIGKGAEEAGAEVKIRRVRETLPPEFQSRIPFDKVKDIPEVTLDDMRWADGFAIGSPTRYGNMAGGLKTFLDTTAILWKDNVLYGKPVTFFTEASTVHGGHETTILTMSTYAYHFGMIIVPIGYGIPELFQTTTGGGPYGATHLGSKEELDEMERKIARFQGKRITEVAKAIKCMSCKPNILVLFYGYGSIVELAKEIGKGAEEAGAEVKIRRVRETLPPEFQSRIPFDKVKDIPEVTLDDMRWADGFAIGSPTRYGNMAGGLKTFLDTTAILWKDNVLYGKPVTFFTEASTVHGGHETTILTMSTYAYHFGMIIVPIGYGIPELFQTTTGGGPYGATHLGSKEELDEMERKIARFQGKRITEVAKAIKCCKPNILVLFYGYGSIVELAKEIGKGAEEAGAEVKIRRVRETLPPEFQSRIPFDKVKDIPEVTLDDMRWADGFAIGSPTRYGNMAGGLKTFLDTTAILWKDNVLYGKPVTFFTEASTVHGGHETTILTMSTYAYHFGMIIVPIGYGIPELFQTTTGGGPYGATHLGSKEELDEMERKIARFQGKRITEVAKAIKCCCKPNILVLFYGYGSIVELAKEIGKGAEEAGAEVKIRRVRETLPPEFQSRIPDIPEVTLDDMRWADGFAIGSPTRYGNMAGGLKTFLDTTAILWKDNVLYGKPVTFFTEASTVHGGHETTILTMSTYAYHFGMIIVPIGYGIPELFQTTTGGGPYGATHLGKEELDEMERKIARFQGKRITEVAKAIKCCCKPNILVLFYGYGSIVELAKEIGKGAEEAGAEVKIRRVRETLPPEFQSRIPFDKVKDIPEVTLDDMRWADGFAIGSPTRYGNMAGGLKTFLDTTAILWKDNVLYGKPVTFFTEASTVHGGHETTILTMSTYAYHFGMIIVPIGYGIPELFQTTTGGGPYGATHLGSKEELDEMERKIARFQGKRITEVAKAIKCC

B-factor: mean 29.97, std 11.33, range [2.0, 145.56]

Foldseek 3Di:
DAFAEEEEEEDQFQVVVLSVLLQVLLVVLPHHYQYAYFDDDDDPVVCPDGDCVSCVVHYHDDLVSLLRGLFYEYEAADDQLEHDPRSVVVLVVCVVCQVVLSQAAGEYAYAYEDADPPRHRASHLVRVCVSCVSSNYHYFWLACPDVLQVVDPAFHHRRAQYGYRPHRDGDPSRSVRSSSNSSRRRVSSCCRVPVD/DFFAEEEEEEAQFQVVVLSVLLQVLLVVLPHHYAYAYFDDDDDPVPPDPGDCPSCPVHYHDDLVSQLRGLAYEYEAADDQLEHDPRSVVVLVVCVVCQPVLSNAAGEYAYAYEDQDDPRHQASHLVNVCVSCVSSNHHYFWLACDDVLQVVDPAFDHRRAQYGYRPHRDGDDSSSVRSSSNSNRRRVVSCVRVVD/DFFEEEQEEEDQAQVVVLSVLLQVLQVVLPHHYAYAYFDDDDDPVVCVPPCPVRCVPHYHDDLVSLLRGLAYEYEAADDQLEHDPRSVVVLVVCVVCLVVLSCAAREYAYAYEDQDQPRHRASHLVNVCVSCVSSNHHYFWQACDDVLQVVDPAFDHRRAQYGYRGHNDGDPSSSVRSSSNSSRRRVSSCVRPPD/DAFAEEQEEEDDFQVVVLSVLLQVLLVVLGHHYAYAYFDDDDPPVVCPPRCCVRVVPHYHDDVVSLLRGLAYEYEAADDQLEHDPRVVVVLVVCVVVQVVLSCAAREYAYEYEDAAQPRHQASHLVRVCVSCVSSNHHYFWLACVDVLQVVDPAFDHRRAQYGYRDHNDDDPSSSVRSSSNSNRRRVSSVVSVD/DDDAFEEEQEEEDQFQQVVLSVLLQVLLVVLGHHYAYAYFDDDDDPVVCVVPDPVSCPVHYHDDLVSLLRGLFYEYEAADDQLEHDPRSVVVLVVCVVVQVVLRQAAGEYAYAYEDAAQPRHLASHLVNVCVSCVSSNYHYFWLACVDVLQVVDPAFDHRRAQYGYRRHNDGDPSSSVRSSSRSSRRRVSSRVRVD/DFFEEEQEEEDQFQVVVLSVLLQVLLVVLPHHYAYAYFDDDDDPVPCVPPDCVSCPVHYHDDLVSLLRGLAYEYEAADDQLEHDPRSVVVLVVCVVCQVVLRQAAREYAYAYEDADDPGHRASHLVNVCVSCVSSNYHYFWLACPDVLQVVDPAFDHRRAQYGYRPHHDHDPSRSVRSSSNSSRRRVSSCVRPVD/DAFEEEQEEEDDFLVVVLSVLLQVLQVVLGHDYAYAYFDDPDDPVVDDDDDPHYHDDLVSLLRGLAYEYEAADDQLEHDPRVVVVLVVNVVCLVVLSNAAREYAYAYEDADQPRHRASHLVRVCVSCVSSNHHYFWQACVDVLQVVDPAFDHRRAQYGYRPRYDDPSSSVRSSSNSSRRRVSSVVRVPD/DAFEEEQEEEDQFQVLVLSVLLQVLLVVLGHHYAYAYFDDDDDPVVCVPHDCVSCVPHYHDDVVSLLRHLAYEYEAADDQLEHDPRSVVVLVVCVVVLVVLSCAAGEYAYAYEDADDPRHRASHLVNVCVSCVSSNYHYFWLACVDVLQVVDPAFDHRRAQYGYRDHHDDDPSSSVRSSSNSNRRRVSSCVRVVD

Nearest PDB structures (foldseek):
  2zki-assembly2_E  TM=1.003E+00  e=2.445E-41  Sulfurisphaera tokodaii
  2zki-assembly3_G-3  TM=9.910E-01  e=1.499E-39  Sulfurisphaera tokodaii
  1ydg-assembly2_E  TM=9.297E-01  e=1.487E-19  Deinococcus radiodurans
  7q6m-assembly1_D  TM=9.092E-01  e=4.675E-20  Yersinia pseudotuberculosis
  5f51-assembly1_A  TM=8.999E-01  e=2.453E-15  Brucella abortus 2308

Solvent-accessible surface area: 57677 Å² total; per-residue (Å²): 122,102,4,24,0,0,0,0,0,8,6,25,31,7,2,10,51,0,0,102,26,0,2,106,4,0,103,123,41,33,6,89,31,74,37,39,37,6,142,34,23,20,24,103,119,68,54,108,235,36,60,70,95,108,0,152,140,13,70,81,17,73,37,96,15,0,110,75,0,18,0,0,0,1,0,0,9,22,71,26,0,2,2,0,0,3,0,2,3,24,3,16,8,0,38,77,1,61,150,106,65,43,0,47,7,44,0,0,0,4,0,0,25,1,69,22,3,3,5,0,2,1,0,0,0,3,1,1,0,1,3,0,1,8,8,0,0,0,1,2,0,0,0,7,32,38,35,34,0,22,62,4,102,43,0,1,5,0,4,1,0,2,4,37,11,108,147,59,127,6,53,100,58,1,80,77,0,0,62,26,0,0,103,23,0,4,82,1,1,87,4,44,92,46,42,120,105,120,0,28,0,0,0,0,0,10,5,24,32,3,1,6,52,0,0,104,25,0,0,108,2,0,105,120,41,39,12,80,26,70,38,45,48,5,175,35,23,28,16,100,113,69,48,76,212,34,70,89,103,128,0,153,132,10,68,69,18,71,38,57,12,0,89,40,0,21,0,0,0,1,0,0,6,20,73,26,0,2,1,1,1,3,0,2,6,24,2,14,10,0,30,4,0,51,42,36,52,29,0,47,8,30,0,1,1,4,0,0,27,2,74,20,2,3,4,0,2,0,0,0,0,3,1,1,0,1,4,0,0,7,7,0,0,0,0,2,1,0,0,11,30,39,83,33,0,108,107,5,94,25,0,1,3,0,3,1,0,2,3,34,13,108,132,101,138,12,60,88,58,0,68,79,0,0,58,28,0,0,96,25,0,2,75,0,0,68,5,49,97,42,82,108,116,0,23,0,0,0,0,0,9,5,23,26,1,0,10,54,0,0,113,33,0,1,89,4,0,84,131,41,34,11,81,33,74,43,42,49,3,126,27,22,27,20,102,122,66,50,96,223,31,50,88,119,110,4,145,118,17,65,75,18,70,34,67,18,1,47,63,1,19,0,0,0,0,0,0,9,21,77,26,0,2,1,1,1,2,0,2,3,23,3,14,7,0,44,33,0,54,98,24,53,31,1,48,7,54,0,0,0,3,0,0,19,3,74,24,2,2,3,0,3,0,0,0,0,3,1,2,0,1,4,0,1,7,4,0,0,0,1,2,0,0,0,6,31,38,82,31,1,99,107,2,97,34,0,1,4,1,4,1,0,1,3,30,7,95,125,50,132,15,54,106,62,0,80,69,0,0,77,26,0,0,98,22,0,2,79,1,1,99,14,50,78,54,86,114,108,0,28,0,0,0,0,0,10,5,32,33,2,1,12,51,0,0,89,18,0,1,112,5,0,108,128,39,31,8,93,32,68,41,49,35,5,121,18,19,28,48,102,89,28,60,82,134,28,68,81,107,114,0,150,95,9,62,90,17,75,30,96,8,1,110,64,1,17,0,0,0,1,0,0,5,17,84,28,0,2,0,0,0,2,0,1,5,22,2,15,7,0,33,86,2,47,140,108,63,51,1,50,8,54,0,0,1,4,0,0,26,3,61,26,3,3,6,0,2,0,0,0,0,4,1,1,0,0,0,0,1,7,8,0,0,0,1,1,1,0,0,7,34,34,85,39,1,89,108,5,105,26,0,1,3,1,3,1,0,1,3,40,3,65,115,71,128,5,57,113,58,1,75,82,0,0,57,28,0,0,100,24,0,2,79,0,1,99,13,54,104,64,242,110,49,116,0,32,0,0,0,0,0,9,4,20,30,3,0,11,53,0,0,94,23,0,1,118,2,0,102,127,27,28,8,91,30,74,37,57,45,4,152,29,52,73,65,109,124,133,46,89,225,35,51,82,82,113,0,152,118,16,71,101,17,76,65,97,13,0,122,66,0,21,0,0,0,2,0,0,8,19,106,217,17,76,20,3,40,1,0,88,48,21,8,89,67,0,47,103,5,72,142,92,49,34,0,50,6,42,0,0,0,4,0,0,22,4,67,89,82,157,34,8,22,97,74,0,0,37,51,1,0,42,21,0,1,69,19,0,0,0,0,1,0,0,0,44,36,29,64,31,7,117,115,26,122,56,2,14,16,16,22,1,0,4,6,44,10,97,131,78,138,10,52,104,50,1,73,63,0,0,59,26,0,0,99,23,0,0,71,2,1,72,12,52,107,76,129,120,0,29,0,0,0,0,0,10,5,23,32,1,1,13,50,0,0,102,20,0,0,118,3,0,100,144,36,39,13,97,28,77,35,38,45,2,185,28,64,73,54,111,118,137,54,101,227,29,54,77,106,101,1,150,134,16,67,80,20,71,51,63,14,0,50,63,0,19,0,0,0,2,0,0,9,20,110,219,16,74,20,3,44,2,0,85,65,21,8,88,73,0,56,50,0,75,94,10,78,27,0,54,10,45,0,0,1,4,0,0,26,2,70,82,82,158,31,8,25,97,74,0,0,38,51,2,0,39,17,0,1,70,23,0,0,0,0,2,0,0,0,33,36,34,82,34,9,108,98,24,132,46,1,18,14,16,26,1,0,4,2,40,17,106,134,99,122,4,52,100,49,1,76,75,0,0,75,27,1,0,93,19,0,1,73,0,1,96,17,51,96,66,88,117,112,0,29,0,0,0,0,2,11,11,157,35,7,3,32,53,0,0,103,23,0,0,108,6,0,99,140,34,29,5,93,22,62,35,46,81,8,128,36,28,32,26,82,124,72,72,85,198,162,163,193,34,69,77,17,72,12,13,10,0,22,16,0,18,0,0,0,2,0,0,10,20,77,23,0,2,1,0,0,2,0,1,2,23,2,14,6,0,31,28,1,94,82,23,44,28,0,144,20,42,0,0,1,6,0,0,26,3,82,83,87,156,16,4,24,97,62,0,9,112,7,2,8,14,3,0,158,53,7,24,9,74,59,10,77,10,22,119,53,35,82,29,7,148,106,23,132,42,3,19,14,40,101,1,0,4,4,48,40,183,101,107,4,57,92,44,0,74,72,0,0,65,32,0,0,102,78,0,1,75,26,1,93,60,82,96,66,154,124,108,0,27,0,0,0,0,0,9,5,22,27,3,0,6,56,0,0,98,22,0,0,106,3,0,102,135,39,28,4,88,30,68,37,44,38,3,132,29,25,20,18,57,41,50,42,39,127,33,66,83,94,107,3,146,124,18,64,76,17,69,37,82,13,0,136,64,0,23,0,0,0,1,0,0,10,20,75,22,0,2,2,1,0,4,0,1,3,24,2,13,7,0,44,100,7,96,163,112,96,43,0,147,22,35,0,0,0,4,0,0,22,5,70,87,83,154,15,6,22,95,62,0,8,113,8,1,8,13,3,0,156,52,6,23,8,70,58,9,76,7,22,113,54,34,82,29,9,145,103,27,130,47,2,22,15,40,94,1,1,3,2,36,10,105,123,62,147,17,56,100,61,1,84,74,0,0,65,30,0,0,101,75,0,2,79,26,1,98,60,90,102,60,147

Organism: Sulfurisphaera tokodaii (strain DSM 16993 / JCM 10545 / NBRC 100140 / 7) (NCBI:txid273063)